Protein 8HSJ (pdb70)

Structure (mmCIF, N/CA/C/O backbone):
data_8HSJ
#
_entry.id   8HSJ
#
_cell.length_a   1.00
_cell.length_b   1.00
_cell.length_c   1.00
_cell.angle_alpha   90.00
_cell.angle_beta   90.00
_cell.angle_gamma   90.00
#
_symmetry.space_group_name_H-M   'P 1'
#
loop_
_entity.id
_entity.type
_entity.pdbx_description
1 polymer 'Transcription termination factor Rho'
2 non-polymer "ADENOSINE-5'-DIPHOSPHATE"
3 non-polymer 'MAGNESIUM ION'
4 non-polymer 'BERYLLIUM TRIFLUORIDE ION'
#
loop_
_atom_site.group_PDB
_atom_site.id
_atom_site.type_symbol
_atom_site.label_atom_id
_atom_site.label_alt_id
_atom_site.label_comp_id
_atom_site.label_asym_id
_atom_site.label_entity_id
_atom_site.label_seq_id
_atom_site.pdbx_PDB_ins_code
_atom_site.Cartn_x
_atom_site.Cartn_y
_atom_site.Cartn_z
_atom_site.occupancy
_atom_site.B_iso_or_equiv
_atom_site.auth_seq_id
_atom_site.auth_comp_id
_atom_site.auth_asym_id
_atom_site.auth_atom_id
_atom_site.pdbx_PDB_model_num
ATOM 1 N N . ARG A 1 62 ? 111.194 155.730 144.571 1.00 280.51 60 ARG A N 1
ATOM 2 C CA . ARG A 1 62 ? 112.145 154.815 145.181 1.00 280.51 60 ARG A CA 1
ATOM 3 C C . ARG A 1 62 ? 113.356 155.584 145.690 1.00 280.51 60 ARG A C 1
ATOM 4 O O . ARG A 1 62 ? 113.748 156.593 145.107 1.00 280.51 60 ARG A O 1
ATOM 12 N N . LEU A 1 63 ? 113.932 155.116 146.792 1.00 271.26 61 LEU A N 1
ATOM 13 C CA . LEU A 1 63 ? 115.066 155.779 147.410 1.00 271.26 61 LEU A CA 1
ATOM 14 C C . LEU A 1 63 ? 116.170 154.781 147.734 1.00 271.26 61 LEU A C 1
ATOM 15 O O . LEU A 1 63 ? 116.073 154.009 148.692 1.00 271.26 61 LEU A O 1
ATOM 20 N N . VAL A 1 64 ? 117.225 154.807 146.920 1.00 272.11 62 VAL A N 1
ATOM 21 C CA . VAL A 1 64 ? 118.532 154.315 147.317 1.00 272.11 62 VAL A CA 1
ATOM 22 C C . VAL A 1 64 ? 119.201 155.462 148.058 1.00 272.11 62 VAL A C 1
ATOM 23 O O . VAL A 1 64 ? 118.955 156.636 147.775 1.00 272.11 62 VAL A O 1
ATOM 27 N N . LYS A 1 65 ? 120.070 155.110 149.002 1.00 255.21 63 LYS A N 1
ATOM 28 C CA . LYS A 1 65 ? 120.541 156.084 149.975 1.00 255.21 63 LYS A CA 1
ATOM 29 C C . LYS A 1 65 ? 122.039 155.926 150.173 1.00 255.21 63 LYS A C 1
ATOM 30 O O . LYS A 1 65 ? 122.581 154.822 150.073 1.00 255.21 63 LYS A O 1
ATOM 36 N N . GLY A 1 66 ? 122.696 157.043 150.459 1.00 237.66 64 GLY A N 1
ATOM 37 C CA . GLY A 1 66 ? 124.129 157.028 150.665 1.00 237.66 64 GLY A CA 1
ATOM 38 C C . GLY A 1 66 ? 124.648 158.414 150.976 1.00 237.66 64 GLY A C 1
ATOM 39 O O . GLY A 1 66 ? 123.886 159.356 151.219 1.00 237.66 64 GLY A O 1
ATOM 40 N N . TYR A 1 67 ? 125.975 158.508 150.999 1.00 219.44 65 TYR A N 1
ATOM 41 C CA . TYR A 1 67 ? 126.675 159.760 151.250 1.00 219.44 65 TYR A CA 1
ATOM 42 C C . TYR A 1 67 ? 127.234 160.278 149.934 1.00 219.44 65 TYR A C 1
ATOM 43 O O . TYR A 1 67 ? 128.149 159.676 149.362 1.00 219.44 65 TYR A O 1
ATOM 52 N N . LEU A 1 68 ? 126.683 161.388 149.457 1.00 250.26 66 LEU A N 1
ATOM 53 C CA . LEU A 1 68 ? 127.079 161.916 148.161 1.00 250.26 66 LEU A CA 1
ATOM 54 C C . LEU A 1 68 ? 128.530 162.371 148.187 1.00 250.26 66 LEU A C 1
ATOM 55 O O . LEU A 1 68 ? 128.935 163.152 149.054 1.00 250.26 66 LEU A O 1
ATOM 60 N N . GLU A 1 69 ? 129.312 161.881 147.228 1.00 253.66 67 GLU A N 1
ATOM 61 C CA . GLU A 1 69 ? 130.658 162.374 146.964 1.00 253.66 67 GLU A CA 1
ATOM 62 C C . GLU A 1 69 ? 130.666 162.852 145.520 1.00 253.66 67 GLU A C 1
ATOM 63 O O . GLU A 1 69 ? 130.678 162.033 144.596 1.00 253.66 67 GLU A O 1
ATOM 69 N N . ILE A 1 70 ? 130.645 164.166 145.328 1.00 262.67 68 ILE A N 1
ATOM 70 C CA . ILE A 1 70 ? 130.463 164.744 144.001 1.00 262.67 68 ILE A CA 1
ATOM 71 C C . ILE A 1 70 ? 131.790 164.699 143.255 1.00 262.67 68 ILE A C 1
ATOM 72 O O . ILE A 1 70 ? 132.814 165.174 143.757 1.00 262.67 68 ILE A O 1
ATOM 77 N N . SER A 1 71 ? 131.774 164.122 142.056 1.00 277.13 69 SER A N 1
ATOM 78 C CA . SER A 1 71 ? 132.930 164.148 141.180 1.00 277.13 69 SER A CA 1
ATOM 79 C C . SER A 1 71 ? 132.994 165.497 140.467 1.00 277.13 69 SER A C 1
ATOM 80 O O . SER A 1 71 ? 132.047 166.287 140.487 1.00 277.13 69 SER A O 1
ATOM 83 N N . GLN A 1 72 ? 134.127 165.763 139.817 1.00 299.83 70 GLN A N 1
ATOM 84 C CA . GLN A 1 72 ? 134.324 167.061 139.181 1.00 299.83 70 GLN A CA 1
ATOM 85 C C . GLN A 1 72 ? 133.267 167.339 138.120 1.00 299.83 70 GLN A C 1
ATOM 86 O O . GLN A 1 72 ? 132.885 168.497 137.916 1.00 299.83 70 GLN A O 1
ATOM 92 N N . ASP A 1 73 ? 132.781 166.303 137.440 1.00 286.20 71 ASP A N 1
ATOM 93 C CA . ASP A 1 73 ? 131.873 166.462 136.311 1.00 286.20 71 ASP A CA 1
ATOM 94 C C . ASP A 1 73 ? 130.402 166.493 136.715 1.00 286.20 71 ASP A C 1
ATOM 95 O O . ASP A 1 73 ? 129.535 166.266 135.866 1.00 286.20 71 ASP A O 1
ATOM 100 N N . GLY A 1 74 ? 130.100 166.757 137.982 1.00 267.14 72 GLY A N 1
ATOM 101 C CA . GLY A 1 74 ? 128.724 166.925 138.401 1.00 267.14 72 GLY A CA 1
ATOM 102 C C . GLY A 1 74 ? 128.025 165.658 138.829 1.00 267.14 72 GLY A C 1
ATOM 103 O O . GLY A 1 74 ? 126.983 165.740 139.488 1.00 267.14 72 GLY A O 1
ATOM 104 N N . TYR A 1 75 ? 128.561 164.492 138.485 1.00 272.47 73 TYR A N 1
ATOM 105 C CA . TYR A 1 75 ? 128.050 163.220 138.968 1.00 272.47 73 TYR A CA 1
ATOM 106 C C . TYR A 1 75 ? 128.909 162.764 140.137 1.00 272.47 73 TYR A C 1
ATOM 107 O O . TYR A 1 75 ? 130.060 163.180 140.284 1.00 272.47 73 TYR A O 1
ATOM 116 N N . GLY A 1 76 ? 128.342 161.900 140.978 1.00 269.02 74 GLY A N 1
ATOM 117 C CA . GLY A 1 76 ? 129.000 161.515 142.208 1.00 269.02 74 GLY A CA 1
ATOM 118 C C . GLY A 1 76 ? 128.864 160.033 142.488 1.00 269.02 74 GLY A C 1
ATOM 119 O O . GLY A 1 76 ? 128.329 159.271 141.682 1.00 269.02 74 GLY A O 1
ATOM 120 N N . PHE A 1 77 ? 129.328 159.652 143.675 1.00 257.06 75 PHE A N 1
ATOM 121 C CA . PHE A 1 77 ? 129.317 158.267 144.116 1.00 257.06 75 PHE A CA 1
ATOM 122 C C . PHE A 1 77 ? 128.805 158.174 145.547 1.00 257.06 75 PHE A C 1
ATOM 123 O O . PHE A 1 77 ? 128.852 159.136 146.322 1.00 257.06 75 PHE A O 1
ATOM 131 N N . LEU A 1 78 ? 128.303 156.988 145.875 1.00 244.58 76 LEU A N 1
ATOM 132 C CA . LEU A 1 78 ? 127.753 156.678 147.188 1.00 244.58 76 LEU A CA 1
ATOM 133 C C . LEU A 1 78 ? 128.403 155.402 147.704 1.00 244.58 76 LEU A C 1
ATOM 134 O O . LEU A 1 78 ? 128.708 154.498 146.919 1.00 244.58 76 LEU A O 1
ATOM 139 N N . THR A 1 79 ? 128.616 155.334 149.015 1.00 231.84 77 THR A N 1
ATOM 140 C CA . THR A 1 79 ? 129.171 154.152 149.655 1.00 231.84 77 THR A CA 1
ATOM 141 C C . THR A 1 79 ? 128.097 153.435 150.473 1.00 231.84 77 THR A C 1
ATOM 142 O O . THR A 1 79 ? 126.970 153.912 150.626 1.00 231.84 77 THR A O 1
ATOM 146 N N . GLU A 1 80 ? 128.459 152.265 150.991 1.00 214.59 78 GLU A N 1
ATOM 147 C CA . GLU A 1 80 ? 127.531 151.392 151.689 1.00 214.59 78 GLU A CA 1
ATOM 148 C C . GLU A 1 80 ? 127.702 151.518 153.204 1.00 214.59 78 GLU A C 1
ATOM 149 O O . GLU A 1 80 ? 128.470 152.344 153.705 1.00 214.59 78 GLU A O 1
ATOM 155 N N . ASN A 1 81 ? 126.978 150.677 153.946 1.00 203.05 79 ASN A N 1
ATOM 156 C CA . ASN A 1 81 ? 126.993 150.721 155.403 1.00 203.05 79 ASN A CA 1
ATOM 157 C C . ASN A 1 81 ? 128.351 150.376 155.993 1.00 203.05 79 ASN A C 1
ATOM 158 O O . ASN A 1 81 ? 128.588 150.678 157.167 1.00 203.05 79 ASN A O 1
ATOM 163 N N . LEU A 1 82 ? 129.238 149.737 155.232 1.00 201.58 80 LEU A N 1
ATOM 164 C CA . LEU A 1 82 ? 130.545 149.398 155.774 1.00 201.58 80 LEU A CA 1
ATOM 165 C C . LEU A 1 82 ? 131.383 150.628 156.071 1.00 201.58 80 LEU A C 1
ATOM 166 O O . LEU A 1 82 ? 132.404 150.512 156.758 1.00 201.58 80 LEU A O 1
ATOM 171 N N . HIS A 1 83 ? 130.970 151.797 155.584 1.00 202.34 81 HIS A N 1
ATOM 172 C CA . HIS A 1 83 ? 131.697 153.039 155.813 1.00 202.34 81 HIS A CA 1
ATOM 173 C C . HIS A 1 83 ? 133.145 152.894 155.348 1.00 202.34 81 HIS A C 1
ATOM 174 O O . HIS A 1 83 ? 134.081 153.421 155.951 1.00 202.34 81 HIS A O 1
ATOM 181 N N . ASN A 1 84 ? 133.313 152.150 154.259 1.00 206.70 82 ASN A N 1
ATOM 182 C CA . ASN A 1 84 ? 134.583 152.028 153.560 1.00 206.70 82 ASN A CA 1
ATOM 183 C C . ASN A 1 84 ? 134.263 151.658 152.120 1.00 206.70 82 ASN A C 1
ATOM 184 O O . ASN A 1 84 ? 133.227 151.053 151.833 1.00 206.70 82 ASN A O 1
ATOM 189 N N . LEU A 1 85 ? 135.160 152.029 151.213 1.00 213.33 83 LEU A N 1
ATOM 190 C CA . LEU A 1 85 ? 134.890 151.825 149.798 1.00 213.33 83 LEU A CA 1
ATOM 191 C C . LEU A 1 85 ? 134.746 150.337 149.504 1.00 213.33 83 LEU A C 1
ATOM 192 O O . LEU A 1 85 ? 135.728 149.589 149.529 1.00 213.33 83 LEU A O 1
ATOM 197 N N . GLU A 1 86 ? 133.515 149.912 149.229 1.00 231.07 84 GLU A N 1
ATOM 198 C CA . GLU A 1 86 ? 133.208 148.523 148.927 1.00 231.07 84 GLU A CA 1
ATOM 199 C C . GLU A 1 86 ? 132.633 148.438 147.520 1.00 231.07 84 GLU A C 1
ATOM 200 O O . GLU A 1 86 ? 132.263 149.447 146.916 1.00 231.07 84 GLU A O 1
ATOM 206 N N . SER A 1 87 ? 132.558 147.210 147.001 1.00 236.55 85 SER A N 1
ATOM 207 C CA . SER A 1 87 ? 132.099 146.993 145.634 1.00 236.55 85 SER A CA 1
ATOM 208 C C . SER A 1 87 ? 130.649 147.414 145.414 1.00 236.55 85 SER A C 1
ATOM 209 O O . SER A 1 87 ? 130.170 147.348 144.276 1.00 236.55 85 SER A O 1
ATOM 212 N N . ARG A 1 88 ? 129.940 147.846 146.456 1.00 228.70 86 ARG A N 1
ATOM 213 C CA . ARG A 1 88 ? 128.536 148.217 146.342 1.00 228.70 86 ARG A CA 1
ATOM 214 C C . ARG A 1 88 ? 128.330 149.713 146.131 1.00 228.70 86 ARG A C 1
ATOM 215 O O . ARG A 1 88 ? 127.258 150.230 146.461 1.00 228.70 86 ARG A O 1
ATOM 223 N N . VAL A 1 89 ? 129.326 150.420 145.591 1.00 237.40 87 VAL A N 1
ATOM 224 C CA . VAL A 1 89 ? 129.157 151.844 145.333 1.00 237.40 87 VAL A CA 1
ATOM 225 C C . VAL A 1 89 ? 128.028 152.057 144.329 1.00 237.40 87 VAL A C 1
ATOM 226 O O . VAL A 1 89 ? 127.673 151.162 143.551 1.00 237.40 87 VAL A O 1
ATOM 230 N N . ALA A 1 90 ? 127.464 153.262 144.342 1.00 244.03 88 ALA A N 1
ATOM 231 C CA . ALA A 1 90 ? 126.391 153.649 143.436 1.00 244.03 88 ALA A CA 1
ATOM 232 C C . ALA A 1 90 ? 126.746 154.978 142.785 1.00 244.03 88 ALA A C 1
ATOM 233 O O . ALA A 1 90 ? 127.432 155.803 143.395 1.00 244.03 88 ALA A O 1
ATOM 235 N N . ILE A 1 91 ? 126.281 155.182 141.551 1.00 268.67 89 ILE A N 1
ATOM 236 C CA . ILE A 1 91 ? 126.576 156.417 140.833 1.00 268.67 89 ILE A CA 1
ATOM 237 C C . ILE A 1 91 ? 125.365 157.344 140.907 1.00 268.67 89 ILE A C 1
ATOM 238 O O . ILE A 1 91 ? 124.220 156.889 140.988 1.00 268.67 89 ILE A O 1
ATOM 243 N N . VAL A 1 92 ? 125.625 158.650 140.869 1.00 269.74 90 VAL A N 1
ATOM 244 C CA . VAL A 1 92 ? 124.611 159.677 141.105 1.00 269.74 90 VAL A CA 1
ATOM 245 C C . VAL A 1 92 ? 124.713 160.707 139.987 1.00 269.74 90 VAL A C 1
ATOM 246 O O . VAL A 1 92 ? 125.805 161.211 139.693 1.00 269.74 90 VAL A O 1
ATOM 250 N N . SER A 1 93 ? 123.574 161.031 139.377 1.00 266.23 91 SER A N 1
ATOM 251 C CA . SER A 1 93 ? 123.542 162.010 138.300 1.00 266.23 91 SER A CA 1
ATOM 252 C C . SER A 1 93 ? 123.506 163.430 138.856 1.00 266.23 91 SER A C 1
ATOM 253 O O . SER A 1 93 ? 123.148 163.662 140.014 1.00 266.23 91 SER A O 1
ATOM 256 N N . ALA A 1 94 ? 123.879 164.389 138.005 1.00 266.54 92 ALA A N 1
ATOM 257 C CA . ALA A 1 94 ? 123.908 165.785 138.427 1.00 266.54 92 ALA A CA 1
ATOM 258 C C . ALA A 1 94 ? 122.540 166.440 138.309 1.00 266.54 92 ALA A C 1
ATOM 259 O O . ALA A 1 94 ? 122.208 167.329 139.102 1.00 266.54 92 ALA A O 1
ATOM 261 N N . GLY A 1 95 ? 121.747 166.030 137.319 1.00 273.92 93 GLY A N 1
ATOM 262 C CA . GLY A 1 95 ? 120.511 166.740 137.025 1.00 273.92 93 GLY A CA 1
ATOM 263 C C . GLY A 1 95 ? 119.578 166.830 138.214 1.00 273.92 93 GLY A C 1
ATOM 264 O O . GLY A 1 95 ? 118.988 167.877 138.480 1.00 273.92 93 GLY A O 1
ATOM 265 N N . LEU A 1 96 ? 119.434 165.731 138.956 1.00 271.08 94 LEU A N 1
ATOM 266 C CA . LEU A 1 96 ? 118.508 165.727 140.083 1.00 271.08 94 LEU A CA 1
ATOM 267 C C . LEU A 1 96 ? 119.002 166.624 141.212 1.00 271.08 94 LEU A C 1
ATOM 268 O O . LEU A 1 96 ? 118.223 167.388 141.797 1.00 271.08 94 LEU A O 1
ATOM 273 N N . ILE A 1 97 ? 120.295 166.547 141.533 1.00 266.17 95 ILE A N 1
ATOM 274 C CA . ILE A 1 97 ? 120.850 167.403 142.579 1.00 266.17 95 ILE A CA 1
ATOM 275 C C . ILE A 1 97 ? 120.689 168.869 142.199 1.00 266.17 95 ILE A C 1
ATOM 276 O O . ILE A 1 97 ? 120.376 169.716 143.042 1.00 266.17 95 ILE A O 1
ATOM 281 N N . LYS A 1 98 ? 120.909 169.194 140.922 1.00 260.84 96 LYS A N 1
ATOM 282 C CA . LYS A 1 98 ? 120.662 170.557 140.463 1.00 260.84 96 LYS A CA 1
ATOM 283 C C . LYS A 1 98 ? 119.192 170.922 140.610 1.00 260.84 96 LYS A C 1
ATOM 284 O O . LYS A 1 98 ? 118.857 172.043 141.010 1.00 260.84 96 LYS A O 1
ATOM 290 N N . GLN A 1 99 ? 118.300 169.987 140.279 1.00 264.37 97 GLN A N 1
ATOM 291 C CA . GLN A 1 99 ? 116.870 170.223 140.439 1.00 264.37 97 GLN A CA 1
ATOM 292 C C . GLN A 1 99 ? 116.541 170.593 141.878 1.00 264.37 97 GLN A C 1
ATOM 293 O O . GLN A 1 99 ? 115.705 171.468 142.132 1.00 264.37 97 GLN A O 1
ATOM 299 N N . TYR A 1 100 ? 117.192 169.935 142.836 1.00 265.58 98 TYR A N 1
ATOM 300 C CA . TYR A 1 100 ? 116.955 170.197 144.249 1.00 265.58 98 TYR A CA 1
ATOM 301 C C . TYR A 1 100 ? 118.091 170.976 144.899 1.00 265.58 98 TYR A C 1
ATOM 302 O O . TYR A 1 100 ? 117.959 171.396 146.053 1.00 265.58 98 TYR A O 1
ATOM 311 N N . ALA A 1 101 ? 119.192 171.194 144.180 1.00 260.11 99 ALA A N 1
ATOM 312 C CA . ALA A 1 101 ? 120.205 172.178 144.566 1.00 260.11 99 ALA A CA 1
ATOM 313 C C . ALA A 1 101 ? 120.618 172.033 146.030 1.00 260.11 99 ALA A C 1
ATOM 314 O O . ALA A 1 101 ? 120.519 172.976 146.816 1.00 260.11 99 ALA A O 1
ATOM 316 N N . LEU A 1 102 ? 121.087 170.846 146.401 1.00 245.48 100 LEU A N 1
ATOM 317 C CA . LEU A 1 102 ? 121.515 170.612 147.773 1.00 245.48 100 LEU A CA 1
ATOM 318 C C . LEU A 1 102 ? 122.992 170.946 147.945 1.00 245.48 100 LEU A C 1
ATOM 319 O O . LEU A 1 102 ? 123.682 171.337 146.998 1.00 245.48 100 LEU A O 1
ATOM 324 N N . ARG A 1 103 ? 123.476 170.780 149.174 1.00 218.35 101 ARG A N 1
ATOM 325 C CA . ARG A 1 103 ? 124.847 171.110 149.525 1.00 218.35 101 ARG A CA 1
ATOM 326 C C . ARG A 1 103 ? 125.643 169.822 149.672 1.00 218.35 101 ARG A C 1
ATOM 327 O O . ARG A 1 103 ? 125.111 168.773 150.045 1.00 218.35 101 ARG A O 1
ATOM 335 N N . ALA A 1 104 ? 126.938 169.923 149.383 1.00 226.62 102 ALA A N 1
ATOM 336 C CA . ALA A 1 104 ? 127.790 168.744 149.296 1.00 226.62 102 ALA A CA 1
ATOM 337 C C . ALA A 1 104 ? 127.841 167.998 150.624 1.00 226.62 102 ALA A C 1
ATOM 338 O O . ALA A 1 104 ? 127.829 168.608 151.697 1.00 226.62 102 ALA A O 1
ATOM 340 N N . GLY A 1 105 ? 127.900 166.667 150.543 1.00 228.81 103 GLY A N 1
ATOM 341 C CA . GLY A 1 105 ? 128.055 165.822 151.707 1.00 228.81 103 GLY A CA 1
ATOM 342 C C . GLY A 1 105 ? 126.766 165.431 152.394 1.00 228.81 103 GLY A C 1
ATOM 343 O O . GLY A 1 105 ? 126.809 164.947 153.532 1.00 228.81 103 GLY A O 1
ATOM 344 N N . ASP A 1 106 ? 125.625 165.629 151.746 1.00 239.91 104 ASP A N 1
ATOM 345 C CA . ASP A 1 106 ? 124.344 165.360 152.381 1.00 239.91 104 ASP A CA 1
ATOM 346 C C . ASP A 1 106 ? 124.054 163.865 152.435 1.00 239.91 104 ASP A C 1
ATOM 347 O O . ASP A 1 106 ? 124.664 163.067 151.719 1.00 239.91 104 ASP A O 1
ATOM 352 N N . TYR A 1 107 ? 123.123 163.489 153.310 1.00 247.70 105 TYR A N 1
ATOM 353 C CA . TYR A 1 107 ? 122.615 162.124 153.376 1.00 247.70 105 TYR A CA 1
ATOM 354 C C . TYR A 1 107 ? 121.609 161.943 152.249 1.00 247.70 105 TYR A C 1
ATOM 355 O O . TYR A 1 107 ? 120.397 162.053 152.466 1.00 247.70 105 TYR A O 1
ATOM 364 N N . VAL A 1 108 ? 122.112 161.654 151.053 1.00 255.58 106 VAL A N 1
ATOM 365 C CA . VAL A 1 108 ? 121.341 161.786 149.824 1.00 255.58 106 VAL A CA 1
ATOM 366 C C . VAL A 1 108 ? 120.552 160.509 149.596 1.00 255.58 106 VAL A C 1
ATOM 367 O O . VAL A 1 108 ? 121.037 159.405 149.881 1.00 255.58 106 VAL A O 1
ATOM 371 N N . VAL A 1 109 ? 119.334 160.669 149.085 1.00 264.07 107 VAL A N 1
ATOM 372 C CA . VAL A 1 109 ? 118.466 159.569 148.695 1.00 264.07 107 VAL A CA 1
ATOM 373 C C . VAL A 1 109 ? 117.841 159.920 147.354 1.00 264.07 107 VAL A C 1
ATOM 374 O O . VAL A 1 109 ? 117.698 161.100 147.017 1.00 264.07 107 VAL A O 1
ATOM 378 N N . GLY A 1 110 ? 117.468 158.900 146.594 1.00 275.78 108 GLY A N 1
ATOM 379 C CA . GLY A 1 110 ? 116.866 159.151 145.294 1.00 275.78 108 GLY A CA 1
ATOM 380 C C . GLY A 1 110 ? 116.553 157.859 144.574 1.00 275.78 108 GLY A C 1
ATOM 381 O O . GLY A 1 110 ? 117.086 156.795 144.894 1.00 275.78 108 GLY A O 1
ATOM 382 N N . GLN A 1 111 ? 115.671 157.972 143.583 1.00 289.27 109 GLN A N 1
ATOM 383 C CA . GLN A 1 111 ? 115.326 156.819 142.762 1.00 289.27 109 GLN A CA 1
ATOM 384 C C . GLN A 1 111 ? 116.397 156.581 141.705 1.00 289.27 109 GLN A C 1
ATOM 385 O O . GLN A 1 111 ? 116.923 157.520 141.103 1.00 289.27 109 GLN A O 1
ATOM 391 N N . ALA A 1 112 ? 116.709 155.308 141.471 1.00 293.22 110 ALA A N 1
ATOM 392 C CA . ALA A 1 112 ? 117.775 154.926 140.561 1.00 293.22 110 ALA A CA 1
ATOM 393 C C . ALA A 1 112 ? 117.343 153.700 139.770 1.00 293.22 110 ALA A C 1
ATOM 394 O O . ALA A 1 112 ? 116.392 153.002 140.130 1.00 293.22 110 ALA A O 1
ATOM 396 N N . ARG A 1 113 ? 118.057 153.448 138.675 1.00 307.74 111 ARG A N 1
ATOM 397 C CA . ARG A 1 113 ? 117.773 152.316 137.813 1.00 307.74 111 ARG A CA 1
ATOM 398 C C . ARG A 1 113 ? 119.015 151.446 137.653 1.00 307.74 111 ARG A C 1
ATOM 399 O O . ARG A 1 113 ? 120.141 151.953 137.694 1.00 307.74 111 ARG A O 1
ATOM 407 N N . PRO A 1 114 ? 118.846 150.139 137.472 1.00 311.29 112 PRO A N 1
ATOM 408 C CA . PRO A 1 114 ? 120.005 149.247 137.351 1.00 311.29 112 PRO A CA 1
ATOM 409 C C . PRO A 1 114 ? 120.907 149.673 136.208 1.00 311.29 112 PRO A C 1
ATOM 410 O O . PRO A 1 114 ? 120.511 150.492 135.365 1.00 311.29 112 PRO A O 1
ATOM 414 N N . PRO A 1 115 ? 122.130 149.147 136.147 1.00 313.22 113 PRO A N 1
ATOM 415 C CA . PRO A 1 115 ? 123.020 149.495 135.035 1.00 313.22 113 PRO A CA 1
ATOM 416 C C . PRO A 1 115 ? 122.371 149.165 133.700 1.00 313.22 113 PRO A C 1
ATOM 417 O O . PRO A 1 115 ? 121.954 148.031 133.452 1.00 313.22 113 PRO A O 1
ATOM 421 N N . ARG A 1 116 ? 122.284 150.170 132.836 1.00 317.80 114 ARG A N 1
ATOM 422 C CA . ARG A 1 116 ? 121.740 149.959 131.507 1.00 317.80 114 ARG A CA 1
ATOM 423 C C . ARG A 1 116 ? 122.756 149.233 130.628 1.00 317.80 114 ARG A C 1
ATOM 424 O O . ARG A 1 116 ? 123.951 149.158 130.933 1.00 317.80 114 ARG A O 1
ATOM 432 N N . GLU A 1 117 ? 122.261 148.687 129.520 1.00 320.15 115 GLU A N 1
ATOM 433 C CA . GLU A 1 117 ? 123.153 148.141 128.509 1.00 320.15 115 GLU A CA 1
ATOM 434 C C . GLU A 1 117 ? 124.109 149.234 128.054 1.00 320.15 115 GLU A C 1
ATOM 435 O O . GLU A 1 117 ? 123.700 150.374 127.815 1.00 320.15 115 GLU A O 1
ATOM 441 N N . ASN A 1 118 ? 125.389 148.887 127.952 1.00 327.03 116 ASN A N 1
ATOM 442 C CA . ASN A 1 118 ? 126.519 149.783 127.718 1.00 327.03 116 ASN A CA 1
ATOM 443 C C . ASN A 1 118 ? 126.904 150.499 129.008 1.00 327.03 116 ASN A C 1
ATOM 444 O O . ASN A 1 118 ? 127.867 151.273 128.998 1.00 327.03 116 ASN A O 1
ATOM 449 N N . GLU A 1 119 ? 126.198 150.267 130.112 1.00 313.95 117 GLU A N 1
ATOM 450 C CA . GLU A 1 119 ? 126.525 150.879 131.393 1.00 313.95 117 GLU A CA 1
ATOM 451 C C . GLU A 1 119 ? 126.961 149.801 132.375 1.00 313.95 117 GLU A C 1
ATOM 452 O O . GLU A 1 119 ? 126.274 148.787 132.541 1.00 313.95 117 GLU A O 1
ATOM 458 N N . ARG A 1 120 ? 128.102 150.027 133.021 1.00 297.49 118 ARG A N 1
ATOM 459 C CA . ARG A 1 120 ? 128.678 149.059 133.942 1.00 297.49 118 ARG A CA 1
ATOM 460 C C . ARG A 1 120 ? 128.168 149.209 135.368 1.00 297.49 118 ARG A C 1
ATOM 461 O O . ARG A 1 120 ? 128.353 148.290 136.174 1.00 297.49 118 ARG A O 1
ATOM 469 N N . TYR A 1 121 ? 127.539 150.335 135.703 1.00 293.00 119 TYR A N 1
ATOM 470 C CA . TYR A 1 121 ? 127.052 150.584 137.051 1.00 293.00 119 TYR A CA 1
ATOM 471 C C . TYR A 1 121 ? 125.650 151.173 137.003 1.00 293.00 119 TYR A C 1
ATOM 472 O O . TYR A 1 121 ? 125.218 151.715 135.982 1.00 293.00 119 TYR A O 1
ATOM 481 N N . ALA A 1 122 ? 124.942 151.052 138.124 1.00 302.43 120 ALA A N 1
ATOM 482 C CA . ALA A 1 122 ? 123.599 151.604 138.233 1.00 302.43 120 ALA A CA 1
ATOM 483 C C . ALA A 1 122 ? 123.619 153.111 138.011 1.00 302.43 120 ALA A C 1
ATOM 484 O O . ALA A 1 122 ? 124.625 153.786 138.245 1.00 302.43 120 ALA A O 1
ATOM 486 N N . THR A 1 123 ? 122.489 153.637 137.549 1.00 302.98 121 THR A N 1
ATOM 487 C CA . THR A 1 123 ? 122.351 155.045 137.214 1.00 302.98 121 THR A CA 1
ATOM 488 C C . THR A 1 123 ? 121.058 155.606 137.791 1.00 302.98 121 THR A C 1
ATOM 489 O O . THR A 1 123 ? 120.121 154.866 138.101 1.00 302.98 121 THR A O 1
ATOM 493 N N . LEU A 1 124 ? 121.022 156.929 137.933 1.00 279.42 122 LEU A N 1
ATOM 494 C CA . LEU A 1 124 ? 119.907 157.613 138.581 1.00 279.42 122 LEU A CA 1
ATOM 495 C C . LEU A 1 124 ? 118.809 157.879 137.560 1.00 279.42 122 LEU A C 1
ATOM 496 O O . LEU A 1 124 ? 119.083 158.349 136.450 1.00 279.42 122 LEU A O 1
ATOM 501 N N . LEU A 1 125 ? 117.562 157.585 137.938 1.00 294.24 123 LEU A N 1
ATOM 502 C CA . LEU A 1 125 ? 116.437 157.836 137.043 1.00 294.24 123 LEU A CA 1
ATOM 503 C C . LEU A 1 125 ? 115.590 159.009 137.529 1.00 294.24 123 LEU A C 1
ATOM 504 O O . LEU A 1 125 ? 115.208 159.875 136.733 1.00 294.24 123 LEU A O 1
ATOM 509 N N . LYS A 1 126 ? 115.285 159.056 138.825 1.00 284.00 124 LYS A N 1
ATOM 510 C CA . LYS A 1 126 ? 114.388 160.065 139.372 1.00 284.00 124 LYS A CA 1
ATOM 511 C C . LYS A 1 126 ? 114.693 160.257 140.851 1.00 284.00 124 LYS A C 1
ATOM 512 O O . LYS A 1 126 ? 115.524 159.542 141.415 1.00 284.00 124 LYS A O 1
ATOM 518 N N . VAL A 1 127 ? 114.032 161.233 141.467 1.00 278.28 125 VAL A N 1
ATOM 519 C CA . VAL A 1 127 ? 114.083 161.398 142.917 1.00 278.28 125 VAL A CA 1
ATOM 520 C C . VAL A 1 127 ? 112.669 161.616 143.438 1.00 278.28 125 VAL A C 1
ATOM 521 O O . VAL A 1 127 ? 111.862 162.310 142.808 1.00 278.28 125 VAL A O 1
ATOM 525 N N . GLU A 1 128 ? 112.365 161.026 144.594 1.00 276.23 126 GLU A N 1
ATOM 526 C CA . GLU A 1 128 ? 111.060 161.162 145.231 1.00 276.23 126 GLU A CA 1
ATOM 527 C C . GLU A 1 128 ? 111.103 162.010 146.494 1.00 276.23 126 GLU A C 1
ATOM 528 O O . GLU A 1 128 ? 110.335 162.969 146.619 1.00 276.23 126 GLU A O 1
ATOM 534 N N . ALA A 1 129 ? 111.977 161.679 147.441 1.00 268.73 127 ALA A N 1
ATOM 535 C CA . ALA A 1 129 ? 112.180 162.490 148.632 1.00 268.73 127 ALA A CA 1
ATOM 536 C C . ALA A 1 129 ? 113.671 162.573 148.903 1.00 268.73 127 ALA A C 1
ATOM 537 O O . ALA A 1 129 ? 114.408 161.620 148.636 1.00 268.73 127 ALA A O 1
ATOM 539 N N . VAL A 1 130 ? 114.113 163.711 149.432 1.00 260.85 128 VAL A N 1
ATOM 540 C CA . VAL A 1 130 ? 115.531 163.995 149.615 1.00 260.85 128 VAL A CA 1
ATOM 541 C C . VAL A 1 130 ? 115.802 164.158 151.104 1.00 260.85 128 VAL A C 1
ATOM 542 O O . VAL A 1 130 ? 115.049 164.840 151.809 1.00 260.85 128 VAL A O 1
ATOM 546 N N . ASN A 1 131 ? 116.866 163.510 151.579 1.00 256.91 129 ASN A N 1
ATOM 547 C CA . ASN A 1 131 ? 117.299 163.601 152.972 1.00 256.91 129 ASN A CA 1
ATOM 548 C C . ASN A 1 131 ? 116.148 163.356 153.940 1.00 256.91 129 ASN A C 1
ATOM 549 O O . ASN A 1 131 ? 116.062 163.993 154.992 1.00 256.91 129 ASN A O 1
ATOM 554 N N . ASN A 1 132 ? 115.254 162.435 153.593 1.00 261.52 130 ASN A N 1
ATOM 555 C CA . ASN A 1 132 ? 114.081 162.086 154.385 1.00 261.52 130 ASN A CA 1
ATOM 556 C C . ASN A 1 132 ? 113.139 163.271 154.533 1.00 261.52 130 ASN A C 1
ATOM 557 O O . ASN A 1 132 ? 112.244 163.235 155.390 1.00 261.52 130 ASN A O 1
ATOM 562 N N . LEU A 1 133 ? 113.304 164.318 153.728 1.00 264.70 131 LEU A N 1
ATOM 563 C CA . LEU A 1 133 ? 112.466 165.504 153.798 1.00 264.70 131 LEU A CA 1
ATOM 564 C C . LEU A 1 133 ? 111.988 165.850 152.397 1.00 264.70 131 LEU A C 1
ATOM 565 O O . LEU A 1 133 ? 112.505 165.346 151.396 1.00 264.70 131 LEU A O 1
ATOM 570 N N . ASP A 1 134 ? 110.985 166.720 152.331 1.00 271.10 132 ASP A N 1
ATOM 571 C CA . ASP A 1 134 ? 110.480 167.155 151.042 1.00 271.10 132 ASP A CA 1
ATOM 572 C C . ASP A 1 134 ? 111.595 167.857 150.265 1.00 271.10 132 ASP A C 1
ATOM 573 O O . ASP A 1 134 ? 112.206 168.806 150.765 1.00 271.10 132 ASP A O 1
ATOM 578 N N . PRO A 1 135 ? 111.885 167.410 149.037 1.00 268.08 133 PRO A N 1
ATOM 579 C CA . PRO A 1 135 ? 112.988 168.029 148.284 1.00 268.08 133 PRO A CA 1
ATOM 580 C C . PRO A 1 135 ? 112.839 169.526 148.097 1.00 268.08 133 PRO A C 1
ATOM 581 O O . PRO A 1 135 ? 113.844 170.245 148.182 1.00 268.08 133 PRO A O 1
ATOM 585 N N . GLU A 1 136 ? 111.625 170.025 147.861 1.00 271.50 134 GLU A N 1
ATOM 586 C CA . GLU A 1 136 ? 111.446 171.462 147.683 1.00 271.50 134 GLU A CA 1
ATOM 587 C C . GLU A 1 136 ? 111.943 172.230 148.901 1.00 271.50 134 GLU A C 1
ATOM 588 O O . GLU A 1 136 ? 112.644 173.240 148.764 1.00 271.50 134 GLU A O 1
ATOM 594 N N . ALA A 1 137 ? 111.608 171.758 150.105 1.00 262.83 135 ALA A N 1
ATOM 595 C CA . ALA A 1 137 ? 112.109 172.407 151.311 1.00 262.83 135 ALA A CA 1
ATOM 596 C C . ALA A 1 137 ? 113.628 172.351 151.379 1.00 262.83 135 ALA A C 1
ATOM 597 O O . ALA A 1 137 ? 114.261 173.292 151.871 1.00 262.83 135 ALA A O 1
ATOM 599 N N . ALA A 1 138 ? 114.228 171.265 150.887 1.00 256.11 136 ALA A N 1
ATOM 600 C CA . ALA A 1 138 ? 115.683 171.174 150.870 1.00 256.11 136 ALA A CA 1
ATOM 601 C C . ALA A 1 138 ? 116.295 172.268 150.009 1.00 256.11 136 ALA A C 1
ATOM 602 O O . ALA A 1 138 ? 117.478 172.595 150.164 1.00 256.11 136 ALA A O 1
ATOM 604 N N . LYS A 1 139 ? 115.508 172.842 149.099 1.00 253.65 137 LYS A N 1
ATOM 605 C CA . LYS A 1 139 ? 116.032 173.860 148.197 1.00 253.65 137 LYS A CA 1
ATOM 606 C C . LYS A 1 139 ? 116.524 175.081 148.964 1.00 253.65 137 LYS A C 1
ATOM 607 O O . LYS A 1 139 ? 117.505 175.719 148.564 1.00 253.65 137 LYS A O 1
ATOM 613 N N . ASN A 1 140 ? 115.858 175.425 150.067 1.00 233.32 138 ASN A N 1
ATOM 614 C CA . ASN A 1 140 ? 116.171 176.624 150.848 1.00 233.32 138 ASN A CA 1
ATOM 615 C C . ASN A 1 140 ? 116.479 176.208 152.284 1.00 233.32 138 ASN A C 1
ATOM 616 O O . ASN A 1 140 ? 115.619 175.666 152.982 1.00 233.32 138 ASN A O 1
ATOM 621 N N . ARG A 1 141 ? 117.706 176.472 152.722 1.00 215.30 139 ARG A N 1
ATOM 622 C CA . ARG A 1 141 ? 118.117 176.209 154.094 1.00 215.30 139 ARG A CA 1
ATOM 623 C C . ARG A 1 141 ? 119.353 177.041 154.387 1.00 215.30 139 ARG A C 1
ATOM 624 O O . ARG A 1 141 ? 120.054 177.453 153.459 1.00 215.30 139 ARG A O 1
ATOM 632 N N . PRO A 1 142 ? 119.645 177.307 155.663 1.00 206.60 140 PRO A N 1
ATOM 633 C CA . PRO A 1 142 ? 120.894 178.008 155.984 1.00 206.60 140 PRO A CA 1
ATOM 634 C C . PRO A 1 142 ? 122.102 177.155 155.637 1.00 206.60 140 PRO A C 1
ATOM 635 O O . PRO A 1 142 ? 122.056 175.925 155.699 1.00 206.60 140 PRO A O 1
ATOM 639 N N . ARG A 1 143 ? 123.188 177.822 155.262 1.00 213.51 141 ARG A N 1
ATOM 640 C CA . ARG A 1 143 ? 124.429 177.121 154.979 1.00 213.51 141 ARG A CA 1
ATOM 641 C C . ARG A 1 143 ? 125.216 176.901 156.264 1.00 213.51 141 ARG A C 1
ATOM 642 O O . ARG A 1 143 ? 125.301 177.778 157.129 1.00 213.51 141 ARG A O 1
ATOM 650 N N . PHE A 1 144 ? 125.806 175.710 156.377 1.00 195.96 142 PHE A N 1
ATOM 651 C CA . PHE A 1 144 ? 126.472 175.332 157.616 1.00 195.96 142 PHE A CA 1
ATOM 652 C C . PHE A 1 144 ? 127.577 176.314 157.980 1.00 195.96 142 PHE A C 1
ATOM 653 O O . PHE A 1 144 ? 127.632 176.807 159.112 1.00 195.96 142 PHE A O 1
ATOM 661 N N . ASP A 1 145 ? 128.457 176.624 157.028 1.00 198.82 143 ASP A N 1
ATOM 662 C CA . ASP A 1 145 ? 129.589 177.489 157.331 1.00 198.82 143 ASP A CA 1
ATOM 663 C C . ASP A 1 145 ? 129.155 178.909 157.658 1.00 198.82 143 ASP A C 1
ATOM 664 O O . ASP A 1 145 ? 129.957 179.678 158.198 1.00 198.82 143 ASP A O 1
ATOM 669 N N . GLU A 1 146 ? 127.915 179.273 157.342 1.00 209.13 144 GLU A N 1
ATOM 670 C CA . GLU A 1 146 ? 127.397 180.597 157.643 1.00 209.13 144 GLU A CA 1
ATOM 671 C C . GLU A 1 146 ? 126.569 180.639 158.919 1.00 209.13 144 GLU A C 1
ATOM 672 O O . GLU A 1 146 ? 126.110 181.719 159.303 1.00 209.13 144 GLU A O 1
ATOM 678 N N . LEU A 1 147 ? 126.366 179.503 159.580 1.00 184.77 145 LEU A N 1
ATOM 679 C CA . LEU A 1 147 ? 125.653 179.496 160.849 1.00 184.77 145 LEU A CA 1
ATOM 680 C C . LEU A 1 147 ? 126.398 180.344 161.870 1.00 184.77 145 LEU A C 1
ATOM 681 O O . LEU A 1 147 ? 127.618 180.233 162.009 1.00 184.77 145 LEU A O 1
ATOM 686 N N . THR A 1 148 ? 125.661 181.182 162.587 1.00 165.48 146 THR A N 1
ATOM 687 C CA . THR A 1 148 ? 126.266 182.052 163.587 1.00 165.48 146 THR A CA 1
ATOM 688 C C . THR A 1 148 ? 126.763 181.219 164.762 1.00 165.48 146 THR A C 1
ATOM 689 O O . THR A 1 148 ? 125.945 180.751 165.561 1.00 165.48 146 THR A O 1
ATOM 693 N N . PRO A 1 149 ? 128.067 181.020 164.918 1.00 140.09 147 PRO A N 1
ATOM 694 C CA . PRO A 1 149 ? 128.546 180.238 166.057 1.00 140.09 147 PRO A CA 1
ATOM 695 C C . PRO A 1 149 ? 128.367 180.995 167.358 1.00 140.09 147 PRO A C 1
ATOM 696 O O . PRO A 1 149 ? 128.415 182.225 167.410 1.00 140.09 147 PRO A O 1
ATOM 700 N N . GLN A 1 150 ? 128.143 180.234 168.418 1.00 140.27 148 GLN A N 1
ATOM 701 C CA . GLN A 1 150 ? 128.041 180.754 169.768 1.00 140.27 148 GLN A CA 1
ATOM 702 C C . GLN A 1 150 ? 128.875 179.872 170.677 1.00 140.27 148 GLN A C 1
ATOM 703 O O . GLN A 1 150 ? 129.418 178.848 170.256 1.00 140.27 148 GLN A O 1
ATOM 709 N N . PHE A 1 151 ? 128.983 180.271 171.926 1.00 152.22 149 PHE A N 1
ATOM 710 C CA . PHE A 1 151 ? 129.482 179.355 172.926 1.00 152.22 149 PHE A CA 1
ATOM 711 C C . PHE A 1 151 ? 128.388 178.367 173.306 1.00 152.22 149 PHE A C 1
ATOM 712 O O . PHE A 1 151 ? 127.201 178.645 173.133 1.00 152.22 149 PHE A O 1
ATOM 720 N N . PRO A 1 152 ? 128.760 177.193 173.813 1.00 156.20 150 PRO A N 1
ATOM 721 C CA . PRO A 1 152 ? 127.731 176.233 174.234 1.00 156.20 150 PRO A CA 1
ATOM 722 C C . PRO A 1 152 ? 126.828 176.845 175.289 1.00 156.20 150 PRO A C 1
ATOM 723 O O . PRO A 1 152 ? 127.259 177.160 176.400 1.00 156.20 150 PRO A O 1
ATOM 727 N N . ASP A 1 153 ? 125.562 177.032 174.921 1.00 173.12 151 ASP A N 1
ATOM 728 C CA . ASP A 1 153 ? 124.554 177.582 175.814 1.00 173.12 151 ASP A CA 1
ATOM 729 C C . ASP A 1 153 ? 123.404 176.617 176.052 1.00 173.12 151 ASP A C 1
ATOM 730 O O . ASP A 1 153 ? 122.587 176.856 176.948 1.00 173.12 151 ASP A O 1
ATOM 735 N N . ARG A 1 154 ? 123.324 175.536 175.281 1.00 178.21 152 ARG A N 1
ATOM 736 C CA . ARG A 1 154 ? 122.393 174.448 175.543 1.00 178.21 152 ARG A CA 1
ATOM 737 C C . ARG A 1 154 ? 123.216 173.301 176.095 1.00 178.21 152 ARG A C 1
ATOM 738 O O . ARG A 1 154 ? 123.557 172.364 175.367 1.00 178.21 152 ARG A O 1
ATOM 746 N N . GLN A 1 155 ? 123.533 173.389 177.376 1.00 185.63 153 GLN A N 1
ATOM 747 C CA . GLN A 1 155 ? 124.385 172.425 178.043 1.00 185.63 153 GLN A CA 1
ATOM 748 C C . GLN A 1 155 ? 123.684 171.081 178.143 1.00 185.63 153 GLN A C 1
ATOM 749 O O . GLN A 1 155 ? 122.457 171.001 178.247 1.00 185.63 153 GLN A O 1
ATOM 755 N N . ILE A 1 156 ? 124.482 170.022 178.106 1.00 172.12 154 ILE A N 1
ATOM 756 C CA . ILE A 1 156 ? 124.005 168.662 178.297 1.00 172.12 154 ILE A CA 1
ATOM 757 C C . ILE A 1 156 ? 124.247 168.333 179.759 1.00 172.12 154 ILE A C 1
ATOM 758 O O . ILE A 1 156 ? 125.385 168.058 180.157 1.00 172.12 154 ILE A O 1
ATOM 763 N N . ARG A 1 157 ? 123.190 168.381 180.563 1.00 205.74 155 ARG A N 1
ATOM 764 C CA . ARG A 1 157 ? 123.332 168.048 181.970 1.00 205.74 155 ARG A CA 1
ATOM 765 C C . ARG A 1 157 ? 123.920 166.650 182.098 1.00 205.74 155 ARG A C 1
ATOM 766 O O . ARG A 1 157 ? 123.482 165.703 181.439 1.00 205.74 155 ARG A O 1
ATOM 774 N N . LEU A 1 158 ? 124.929 166.526 182.954 1.00 198.58 156 LEU A N 1
ATOM 775 C CA . LEU A 1 158 ? 125.766 165.336 183.006 1.00 198.58 156 LEU A CA 1
ATOM 776 C C . LEU A 1 158 ? 125.397 164.522 184.234 1.00 198.58 156 LEU A C 1
ATOM 777 O O . LEU A 1 158 ? 125.687 164.928 185.365 1.00 198.58 156 LEU A O 1
ATOM 782 N N . GLU A 1 159 ? 124.760 163.377 184.006 1.00 199.84 157 GLU A N 1
ATOM 783 C CA . GLU A 1 159 ? 124.453 162.417 185.052 1.00 199.84 157 GLU A CA 1
ATOM 784 C C . GLU A 1 159 ? 124.346 161.043 184.415 1.00 199.84 157 GLU A C 1
ATOM 785 O O . GLU A 1 159 ? 123.418 160.781 183.646 1.00 199.84 157 GLU A O 1
ATOM 791 N N . THR A 1 160 ? 125.300 160.171 184.734 1.00 202.94 158 THR A N 1
ATOM 792 C CA . THR A 1 160 ? 125.418 158.879 184.069 1.00 202.94 158 THR A CA 1
ATOM 793 C C . THR A 1 160 ? 125.659 157.799 185.112 1.00 202.94 158 THR A C 1
ATOM 794 O O . THR A 1 160 ? 126.513 157.957 185.990 1.00 202.94 158 THR A O 1
ATOM 798 N N . THR A 1 161 ? 124.903 156.707 185.007 1.00 209.16 159 THR A N 1
ATOM 799 C CA . THR A 1 161 ? 124.903 155.664 186.030 1.00 209.16 159 THR A CA 1
ATOM 800 C C . THR A 1 161 ? 126.081 154.690 185.955 1.00 209.16 159 THR A C 1
ATOM 801 O O . THR A 1 161 ? 126.634 154.360 187.014 1.00 209.16 159 THR A O 1
ATOM 805 N N . PRO A 1 162 ? 126.496 154.192 184.790 1.00 207.94 160 PRO A N 1
ATOM 806 C CA . PRO A 1 162 ? 127.422 153.045 184.761 1.00 207.94 160 PRO A CA 1
ATOM 807 C C . PRO A 1 162 ? 128.682 153.215 185.593 1.00 207.94 160 PRO A C 1
ATOM 808 O O . PRO A 1 162 ? 129.196 152.216 186.108 1.00 207.94 160 PRO A O 1
ATOM 812 N N . ASP A 1 163 ? 129.197 154.433 185.719 1.00 214.09 161 ASP A N 1
ATOM 813 C CA . ASP A 1 163 ? 130.179 154.744 186.747 1.00 214.09 161 ASP A CA 1
ATOM 814 C C . ASP A 1 163 ? 129.942 156.170 187.216 1.00 214.09 161 ASP A C 1
ATOM 815 O O . ASP A 1 163 ? 130.470 157.121 186.633 1.00 214.09 161 ASP A O 1
ATOM 820 N N . GLU A 1 164 ? 129.159 156.325 188.278 1.00 216.25 162 GLU A N 1
ATOM 821 C CA . GLU A 1 164 ? 128.831 157.656 188.757 1.00 216.25 162 GLU A CA 1
ATOM 822 C C . GLU A 1 164 ? 130.042 158.393 189.305 1.00 216.25 162 GLU A C 1
ATOM 823 O O . GLU A 1 164 ? 130.058 159.621 189.264 1.00 216.25 162 GLU A O 1
ATOM 829 N N . LEU A 1 165 ? 131.073 157.680 189.765 1.00 220.13 163 LEU A N 1
ATOM 830 C CA . LEU A 1 165 ? 132.203 158.347 190.410 1.00 220.13 163 LEU A CA 1
ATOM 831 C C . LEU A 1 165 ? 133.214 158.853 189.385 1.00 220.13 163 LEU A C 1
ATOM 832 O O . LEU A 1 165 ? 133.563 160.039 189.372 1.00 220.13 163 LEU A O 1
ATOM 837 N N . SER A 1 166 ? 133.718 157.962 188.530 1.00 204.84 164 SER A N 1
ATOM 838 C CA . SER A 1 166 ? 134.634 158.399 187.482 1.00 204.84 164 SER A CA 1
ATOM 839 C C . SER A 1 166 ? 133.942 159.391 186.560 1.00 204.84 164 SER A C 1
ATOM 840 O O . SER A 1 166 ? 134.533 160.392 186.137 1.00 204.84 164 SER A O 1
ATOM 843 N N . THR A 1 167 ? 132.678 159.123 186.236 1.00 205.43 165 THR A N 1
ATOM 844 C CA . THR A 1 167 ? 131.911 160.075 185.448 1.00 205.43 165 THR A CA 1
ATOM 845 C C . THR A 1 167 ? 131.700 161.372 186.213 1.00 205.43 165 THR A C 1
ATOM 846 O O . THR A 1 167 ? 131.615 162.444 185.609 1.00 205.43 165 THR A O 1
ATOM 850 N N . ARG A 1 168 ? 131.611 161.301 187.542 1.00 222.63 166 ARG A N 1
ATOM 851 C CA . ARG A 1 168 ? 131.582 162.526 188.331 1.00 222.63 166 ARG A CA 1
ATOM 852 C C . ARG A 1 168 ? 132.862 163.315 188.121 1.00 222.63 166 ARG A C 1
ATOM 853 O O . ARG A 1 168 ? 132.835 164.537 187.954 1.00 222.63 166 ARG A O 1
ATOM 861 N N . VAL A 1 169 ? 133.999 162.623 188.135 1.00 205.42 167 VAL A N 1
ATOM 862 C CA . VAL A 1 169 ? 135.272 163.289 187.874 1.00 205.42 167 VAL A CA 1
ATOM 863 C C . VAL A 1 169 ? 135.233 163.954 186.507 1.00 205.42 167 VAL A C 1
ATOM 864 O O . VAL A 1 169 ? 135.624 165.118 186.344 1.00 205.42 167 VAL A O 1
ATOM 868 N N . ILE A 1 170 ? 134.737 163.228 185.509 1.00 206.64 168 ILE A N 1
ATOM 869 C CA . ILE A 1 170 ? 134.690 163.755 184.148 1.00 206.64 168 ILE A CA 1
ATOM 870 C C . ILE A 1 170 ? 133.827 165.010 184.095 1.00 206.64 168 ILE A C 1
ATOM 871 O O . ILE A 1 170 ? 134.226 166.042 183.542 1.00 206.64 168 ILE A O 1
ATOM 876 N N . ASP A 1 171 ? 132.632 164.941 184.683 1.00 212.34 169 ASP A N 1
ATOM 877 C CA . ASP A 1 171 ? 131.727 166.083 184.661 1.00 212.34 169 ASP A CA 1
ATOM 878 C C . ASP A 1 171 ? 132.318 167.268 185.406 1.00 212.34 169 ASP A C 1
ATOM 879 O O . ASP A 1 171 ? 132.225 168.408 184.939 1.00 212.34 169 ASP A O 1
ATOM 884 N N . LEU A 1 172 ? 132.943 167.015 186.552 1.00 219.63 170 LEU A N 1
ATOM 885 C CA . LEU A 1 172 ? 133.400 168.064 187.445 1.00 219.63 170 LEU A CA 1
ATOM 886 C C . LEU A 1 172 ? 134.719 168.681 187.019 1.00 219.63 170 LEU A C 1
ATOM 887 O O . LEU A 1 172 ? 135.071 169.756 187.516 1.00 219.63 170 LEU A O 1
ATOM 892 N N . LEU A 1 173 ? 135.458 168.032 186.122 1.00 201.12 171 LEU A N 1
ATOM 893 C CA . LEU A 1 173 ? 136.738 168.551 185.658 1.00 201.12 171 LEU A CA 1
ATOM 894 C C . LEU A 1 173 ? 136.650 169.164 184.265 1.00 201.12 171 LEU A C 1
ATOM 895 O O . LEU A 1 173 ? 137.310 170.170 183.988 1.00 201.12 171 LEU A O 1
ATOM 900 N N . ALA A 1 174 ? 135.852 168.576 183.376 1.00 195.57 172 ALA A N 1
ATOM 901 C CA . ALA A 1 174 ? 135.691 169.081 182.014 1.00 195.57 172 ALA A CA 1
ATOM 902 C C . ALA A 1 174 ? 134.247 168.879 181.578 1.00 195.57 172 ALA A C 1
ATOM 903 O O . ALA A 1 174 ? 133.872 167.802 181.099 1.00 195.57 172 ALA A O 1
ATOM 905 N N . PRO A 1 175 ? 133.399 169.892 181.743 1.00 188.17 173 PRO A N 1
ATOM 906 C CA . PRO A 1 175 ? 132.010 169.754 181.293 1.00 188.17 173 PRO A CA 1
ATOM 907 C C . PRO A 1 175 ? 131.930 169.526 179.792 1.00 188.17 173 PRO A C 1
ATOM 908 O O . PRO A 1 175 ? 132.767 170.000 179.021 1.00 188.17 173 PRO A O 1
ATOM 912 N N . ILE A 1 176 ? 130.914 168.774 179.385 1.00 187.16 174 ILE A N 1
ATOM 913 C CA . ILE A 1 176 ? 130.600 168.546 177.982 1.00 187.16 174 ILE A CA 1
ATOM 914 C C . ILE A 1 176 ? 129.256 169.189 177.686 1.00 187.16 174 ILE A C 1
ATOM 915 O O . ILE A 1 176 ? 128.253 168.878 178.343 1.00 187.16 174 ILE A O 1
ATOM 920 N N . GLY A 1 177 ? 129.234 170.085 176.701 1.00 172.37 175 GLY A N 1
ATOM 921 C CA . GLY A 1 177 ? 128.013 170.684 176.220 1.00 172.37 175 GLY A CA 1
ATOM 922 C C . GLY A 1 177 ? 127.847 170.462 174.729 1.00 172.37 175 GLY A C 1
ATOM 923 O O . GLY A 1 177 ? 128.752 169.987 174.037 1.00 172.37 175 GLY A O 1
ATOM 924 N N . ARG A 1 178 ? 126.671 170.831 174.240 1.00 162.26 176 ARG A N 1
ATOM 925 C CA . ARG A 1 178 ? 126.344 170.673 172.832 1.00 162.26 176 ARG A CA 1
ATOM 926 C C . ARG A 1 178 ? 127.222 171.622 172.030 1.00 162.26 176 ARG A C 1
ATOM 927 O O . ARG A 1 178 ? 127.278 172.819 172.329 1.00 162.26 176 ARG A O 1
ATOM 935 N N . GLY A 1 179 ? 127.911 171.091 171.025 1.00 158.95 177 GLY A N 1
ATOM 936 C CA . GLY A 1 179 ? 128.819 171.894 170.232 1.00 158.95 177 GLY A CA 1
ATOM 937 C C . GLY A 1 179 ? 130.198 172.077 170.822 1.00 158.95 177 GLY A C 1
ATOM 938 O O . GLY A 1 179 ? 130.967 172.904 170.320 1.00 158.95 177 GLY A O 1
ATOM 939 N N . GLN A 1 180 ? 130.536 171.331 171.871 1.00 162.10 178 GLN A N 1
ATOM 940 C CA . GLN A 1 180 ? 131.839 171.419 172.524 1.00 162.10 178 GLN A CA 1
ATOM 941 C C . GLN A 1 180 ? 132.933 170.966 171.565 1.00 162.10 178 GLN A C 1
ATOM 942 O O . GLN A 1 180 ? 132.872 169.859 171.025 1.00 162.10 178 GLN A O 1
ATOM 948 N N . ARG A 1 181 ? 133.940 171.815 171.348 1.00 158.81 179 ARG A N 1
ATOM 949 C CA . ARG A 1 181 ? 135.131 171.415 170.598 1.00 158.81 179 ARG A CA 1
ATOM 950 C C . ARG A 1 181 ? 136.191 170.970 171.600 1.00 158.81 179 ARG A C 1
ATOM 951 O O . ARG A 1 181 ? 137.106 171.709 171.967 1.00 158.81 179 ARG A O 1
ATOM 959 N N . GLY A 1 182 ? 136.060 169.723 172.036 1.00 158.38 180 GLY A N 1
ATOM 960 C CA . GLY A 1 182 ? 136.904 169.198 173.088 1.00 158.38 180 GLY A CA 1
ATOM 961 C C . GLY A 1 182 ? 138.075 168.398 172.565 1.00 158.38 180 GLY A C 1
ATOM 962 O O . GLY A 1 182 ? 138.070 167.948 171.417 1.00 158.38 180 GLY A O 1
ATOM 963 N N . LEU A 1 183 ? 139.096 168.230 173.401 1.00 161.16 181 LEU A N 1
ATOM 964 C CA . LEU A 1 183 ? 140.270 167.450 173.039 1.00 161.16 181 LEU A CA 1
ATOM 965 C C . LEU A 1 183 ? 140.905 166.901 174.306 1.00 161.16 181 LEU A C 1
ATOM 966 O O . LEU A 1 183 ? 141.112 167.648 175.263 1.00 161.16 181 LEU A O 1
ATOM 971 N N . ILE A 1 184 ? 141.216 165.608 174.316 1.00 164.61 182 ILE A N 1
ATOM 972 C CA . ILE A 1 184 ? 141.850 164.960 175.460 1.00 164.61 182 ILE A CA 1
ATOM 973 C C . ILE A 1 184 ? 143.238 164.501 175.041 1.00 164.61 182 ILE A C 1
ATOM 974 O O . ILE A 1 184 ? 143.408 163.896 173.975 1.00 164.61 182 ILE A O 1
ATOM 979 N N . VAL A 1 185 ? 144.227 164.796 175.876 1.00 158.73 183 VAL A N 1
ATOM 980 C CA . VAL A 1 185 ? 145.632 164.658 175.528 1.00 158.73 183 VAL A CA 1
ATOM 981 C C . VAL A 1 185 ? 146.311 163.800 176.582 1.00 158.73 183 VAL A C 1
ATOM 982 O O . VAL A 1 185 ? 146.314 164.156 177.768 1.00 158.73 183 VAL A O 1
ATOM 986 N N . ALA A 1 186 ? 146.913 162.697 176.146 1.00 163.37 184 ALA A N 1
ATOM 987 C CA . ALA A 1 186 ? 147.567 161.762 177.049 1.00 163.37 184 ALA A CA 1
ATOM 988 C C . ALA A 1 186 ? 148.726 161.107 176.313 1.00 163.37 184 ALA A C 1
ATOM 989 O O . ALA A 1 186 ? 148.729 161.055 175.080 1.00 163.37 184 ALA A O 1
ATOM 991 N N . PRO A 1 187 ? 149.719 160.598 177.035 1.00 163.72 185 PRO A N 1
ATOM 992 C CA . PRO A 1 187 ? 150.773 159.812 176.391 1.00 163.72 185 PRO A CA 1
ATOM 993 C C . PRO A 1 187 ? 150.254 158.444 175.993 1.00 163.72 185 PRO A C 1
ATOM 994 O O . PRO A 1 187 ? 149.127 158.071 176.350 1.00 163.72 185 PRO A O 1
ATOM 998 N N . PRO A 1 188 ? 151.043 157.667 175.258 1.00 158.68 186 PRO A N 1
ATOM 999 C CA . PRO A 1 188 ? 150.572 156.352 174.808 1.00 158.68 186 PRO A CA 1
ATOM 1000 C C . PRO A 1 188 ? 150.221 155.440 175.973 1.00 158.68 186 PRO A C 1
ATOM 1001 O O . PRO A 1 188 ? 150.863 155.467 177.025 1.00 158.68 186 PRO A O 1
ATOM 1005 N N . LYS A 1 189 ? 149.190 154.620 175.775 1.00 164.86 187 LYS A N 1
ATOM 1006 C CA . LYS A 1 189 ? 148.804 153.600 176.745 1.00 164.86 187 LYS A CA 1
ATOM 1007 C C . LYS A 1 189 ? 148.571 154.214 178.122 1.00 164.86 187 LYS A C 1
ATOM 1008 O O . LYS A 1 189 ? 149.086 153.739 179.135 1.00 164.86 187 LYS A O 1
ATOM 1014 N N . ALA A 1 190 ? 147.792 155.295 178.155 1.00 174.06 188 ALA A N 1
ATOM 1015 C CA . ALA A 1 190 ? 147.566 156.014 179.401 1.00 174.06 188 ALA A CA 1
ATOM 1016 C C . ALA A 1 190 ? 146.093 156.320 179.647 1.00 174.06 188 ALA A C 1
ATOM 1017 O O . ALA A 1 190 ? 145.780 157.330 180.284 1.00 174.06 188 ALA A O 1
ATOM 1019 N N . GLY A 1 191 ? 145.179 155.488 179.153 1.00 167.71 189 GLY A N 1
ATOM 1020 C CA . GLY A 1 191 ? 143.794 155.618 179.559 1.00 167.71 189 GLY A CA 1
ATOM 1021 C C . GLY A 1 191 ? 142.863 156.270 178.561 1.00 167.71 189 GLY A C 1
ATOM 1022 O O . GLY A 1 191 ? 141.972 157.018 178.981 1.00 167.71 189 GLY A O 1
ATOM 1023 N N . LYS A 1 192 ? 143.019 156.014 177.262 1.00 167.18 190 LYS A N 1
ATOM 1024 C CA . LYS A 1 192 ? 142.257 156.774 176.275 1.00 167.18 190 LYS A CA 1
ATOM 1025 C C . LYS A 1 192 ? 141.037 156.008 175.775 1.00 167.18 190 LYS A C 1
ATOM 1026 O O . LYS A 1 192 ? 139.897 156.461 175.929 1.00 167.18 190 LYS A O 1
ATOM 1032 N N . THR A 1 193 ? 141.257 154.848 175.150 1.00 168.60 191 THR A N 1
ATOM 1033 C CA . THR A 1 193 ? 140.189 154.232 174.367 1.00 168.60 191 THR A CA 1
ATOM 1034 C C . THR A 1 193 ? 139.008 153.827 175.238 1.00 168.60 191 THR A C 1
ATOM 1035 O O . THR A 1 193 ? 137.855 154.111 174.897 1.00 168.60 191 THR A O 1
ATOM 1039 N N . THR A 1 194 ? 139.264 153.149 176.356 1.00 170.87 192 THR A N 1
ATOM 1040 C CA . THR A 1 194 ? 138.153 152.733 177.207 1.00 170.87 192 THR A CA 1
ATOM 1041 C C . THR A 1 194 ? 137.462 153.942 177.824 1.00 170.87 192 THR A C 1
ATOM 1042 O O . THR A 1 194 ? 136.259 153.904 178.101 1.00 170.87 192 THR A O 1
ATOM 1046 N N . LEU A 1 195 ? 138.205 155.027 178.036 1.00 163.64 193 LEU A N 1
ATOM 1047 C CA . LEU A 1 195 ? 137.589 156.262 178.506 1.00 163.64 193 LEU A CA 1
ATOM 1048 C C . LEU A 1 195 ? 136.603 156.805 177.478 1.00 163.64 193 LEU A C 1
ATOM 1049 O O . LEU A 1 195 ? 135.470 157.178 177.818 1.00 163.64 193 LEU A O 1
ATOM 1054 N N . LEU A 1 196 ? 137.016 156.845 176.211 1.00 156.09 194 LEU A N 1
ATOM 1055 C CA . LEU A 1 196 ? 136.101 157.232 175.145 1.00 156.09 194 LEU A CA 1
ATOM 1056 C C . LEU A 1 196 ? 134.898 156.298 175.103 1.00 156.09 194 LEU A C 1
ATOM 1057 O O . LEU A 1 196 ? 133.761 156.735 174.884 1.00 156.09 194 LEU A O 1
ATOM 1062 N N . LYS A 1 197 ? 135.137 155.004 175.308 1.00 154.65 195 LYS A N 1
ATOM 1063 C CA . LYS A 1 197 ? 134.049 154.034 175.338 1.00 154.65 195 LYS A CA 1
ATOM 1064 C C . LYS A 1 197 ? 133.042 154.376 176.424 1.00 154.65 195 LYS A C 1
ATOM 1065 O O . LYS A 1 197 ? 131.829 154.356 176.191 1.00 154.65 195 LYS A O 1
ATOM 1071 N N . LYS A 1 198 ? 133.533 154.670 177.625 1.00 160.80 196 LYS A N 1
ATOM 1072 C CA . LYS A 1 198 ? 132.644 155.003 178.728 1.00 160.80 196 LYS A CA 1
ATOM 1073 C C . LYS A 1 198 ? 131.845 156.256 178.414 1.00 160.80 196 LYS A C 1
ATOM 1074 O O . LYS A 1 198 ? 130.639 156.322 178.685 1.00 160.80 196 LYS A O 1
ATOM 1080 N N . ILE A 1 199 ? 132.503 157.261 177.835 1.00 154.95 197 ILE A N 1
ATOM 1081 C CA . ILE A 1 199 ? 131.800 158.489 177.481 1.00 154.95 197 ILE A CA 1
ATOM 1082 C C . ILE A 1 199 ? 130.683 158.190 176.493 1.00 154.95 197 ILE A C 1
ATOM 1083 O O . ILE A 1 199 ? 129.550 158.671 176.642 1.00 154.95 197 ILE A O 1
ATOM 1088 N N . ALA A 1 200 ? 130.984 157.394 175.467 1.00 163.21 198 ALA A N 1
ATOM 1089 C CA . ALA A 1 200 ? 129.977 157.069 174.464 1.00 163.21 198 ALA A CA 1
ATOM 1090 C C . ALA A 1 200 ? 128.812 156.318 175.092 1.00 163.21 198 ALA A C 1
ATOM 1091 O O . ALA A 1 200 ? 127.642 156.601 174.804 1.00 163.21 198 ALA A O 1
ATOM 1093 N N . ASN A 1 201 ? 129.117 155.350 175.955 1.00 159.39 199 ASN A N 1
ATOM 1094 C CA . ASN A 1 201 ? 128.059 154.581 176.595 1.00 159.39 199 ASN A CA 1
ATOM 1095 C C . ASN A 1 201 ? 127.160 155.482 177.427 1.00 159.39 199 ASN A C 1
ATOM 1096 O O . ASN A 1 201 ? 125.930 155.367 177.369 1.00 159.39 199 ASN A O 1
ATOM 1101 N N . ALA A 1 202 ? 127.752 156.391 178.200 1.00 169.01 200 ALA A N 1
ATOM 1102 C CA . ALA A 1 202 ? 126.946 157.306 178.998 1.00 169.01 200 ALA A CA 1
ATOM 1103 C C . ALA A 1 202 ? 126.058 158.165 178.112 1.00 169.01 200 ALA A C 1
ATOM 1104 O O . ALA A 1 202 ? 124.858 158.317 178.378 1.00 169.01 200 ALA A O 1
ATOM 1106 N N . VAL A 1 203 ? 126.628 158.727 177.046 1.00 163.05 201 VAL A N 1
ATOM 1107 C CA . VAL A 1 203 ? 125.852 159.609 176.181 1.00 163.05 201 VAL A CA 1
ATOM 1108 C C . VAL A 1 203 ? 124.702 158.844 175.545 1.00 163.05 201 VAL A C 1
ATOM 1109 O O . VAL A 1 203 ? 123.608 159.387 175.351 1.00 163.05 201 VAL A O 1
ATOM 1113 N N . LEU A 1 204 ? 124.921 157.581 175.220 1.00 166.28 202 LEU A N 1
ATOM 1114 C CA . LEU A 1 204 ? 123.852 156.792 174.618 1.00 166.28 202 LEU A CA 1
ATOM 1115 C C . LEU A 1 204 ? 122.722 156.493 175.582 1.00 166.28 202 LEU A C 1
ATOM 1116 O O . LEU A 1 204 ? 121.764 155.822 175.179 1.00 166.28 202 LEU A O 1
ATOM 1121 N N . LYS A 1 205 ? 122.792 156.968 176.825 1.00 176.90 203 LYS A N 1
ATOM 1122 C CA . LYS A 1 205 ? 121.695 156.811 177.770 1.00 176.90 203 LYS A CA 1
ATOM 1123 C C . LYS A 1 205 ? 121.159 158.170 178.193 1.00 176.90 203 LYS A C 1
ATOM 1124 O O . LYS A 1 205 ? 119.960 158.321 178.442 1.00 176.90 203 LYS A O 1
ATOM 1130 N N . ASN A 1 206 ? 122.039 159.165 178.281 1.00 184.46 204 ASN A N 1
ATOM 1131 C CA . ASN A 1 206 ? 121.627 160.479 178.759 1.00 184.46 204 ASN A CA 1
ATOM 1132 C C . ASN A 1 206 ? 120.763 161.233 177.759 1.00 184.46 204 ASN A C 1
ATOM 1133 O O . ASN A 1 206 ? 119.829 161.932 178.166 1.00 184.46 204 ASN A O 1
ATOM 1138 N N . GLU A 1 207 ? 121.049 161.115 176.464 1.00 174.70 205 GLU A N 1
ATOM 1139 C CA . GLU A 1 207 ? 120.333 161.858 175.426 1.00 174.70 205 GLU A CA 1
ATOM 1140 C C . GLU A 1 207 ? 120.055 160.937 174.248 1.00 174.70 205 GLU A C 1
ATOM 1141 O O . GLU A 1 207 ? 120.760 160.961 173.235 1.00 174.70 205 GLU A O 1
ATOM 1147 N N . PRO A 1 208 ? 119.013 160.106 174.349 1.00 180.51 206 PRO A N 1
ATOM 1148 C CA . PRO A 1 208 ? 118.679 159.212 173.229 1.00 180.51 206 PRO A CA 1
ATOM 1149 C C . PRO A 1 208 ? 118.366 159.947 171.938 1.00 180.51 206 PRO A C 1
ATOM 1150 O O . PRO A 1 208 ? 118.430 159.331 170.867 1.00 180.51 206 PRO A O 1
ATOM 1154 N N . ASP A 1 209 ? 118.030 161.233 172.001 1.00 175.48 207 ASP A N 1
ATOM 1155 C CA . ASP A 1 209 ? 117.714 161.992 170.800 1.00 175.48 207 ASP A CA 1
ATOM 1156 C C . ASP A 1 209 ? 118.946 162.335 169.977 1.00 175.48 207 ASP A C 1
ATOM 1157 O O . ASP A 1 209 ? 118.819 162.597 168.776 1.00 175.48 207 ASP A O 1
ATOM 1162 N N . ILE A 1 210 ? 120.125 162.342 170.586 1.00 166.28 208 ILE A N 1
ATOM 1163 C CA . ILE A 1 210 ? 121.334 162.783 169.902 1.00 166.28 208 ILE A CA 1
ATOM 1164 C C . ILE A 1 210 ? 121.866 161.651 169.038 1.00 166.28 208 ILE A C 1
ATOM 1165 O O . ILE A 1 210 ? 121.988 160.508 169.493 1.00 166.28 208 ILE A O 1
ATOM 1170 N N . LYS A 1 211 ? 122.189 161.967 167.788 1.00 157.19 209 LYS A N 1
ATOM 1171 C CA . LYS A 1 211 ? 122.820 161.007 166.892 1.00 157.19 209 LYS A CA 1
ATOM 1172 C C . LYS A 1 211 ? 124.302 160.945 167.231 1.00 157.19 209 LYS A C 1
ATOM 1173 O O . LYS A 1 211 ? 125.047 161.891 166.958 1.00 157.19 209 LYS A O 1
ATOM 1179 N N . VAL A 1 212 ? 124.733 159.835 167.815 1.00 148.37 210 VAL A N 1
ATOM 1180 C CA . VAL A 1 212 ? 126.086 159.690 168.335 1.00 148.37 210 VAL A CA 1
ATOM 1181 C C . VAL A 1 212 ? 126.867 158.819 167.364 1.00 148.37 210 VAL A C 1
ATOM 1182 O O . VAL A 1 212 ? 126.429 157.721 167.007 1.00 148.37 210 VAL A O 1
ATOM 1186 N N . ILE A 1 213 ? 128.024 159.308 166.934 1.00 153.62 211 ILE A N 1
ATOM 1187 C CA . ILE A 1 213 ? 128.880 158.617 165.979 1.00 153.62 211 ILE A CA 1
ATOM 1188 C C . ILE A 1 213 ? 130.262 158.475 166.595 1.00 153.62 211 ILE A C 1
ATOM 1189 O O . ILE A 1 213 ? 130.779 159.421 167.199 1.00 153.62 211 ILE A O 1
ATOM 1194 N N . VAL A 1 214 ? 130.858 157.295 166.452 1.00 149.29 212 VAL A N 1
ATOM 1195 C CA . VAL A 1 214 ? 132.185 157.011 166.984 1.00 149.29 212 VAL A CA 1
ATOM 1196 C C . VAL A 1 214 ? 133.089 156.632 165.823 1.00 149.29 212 VAL A C 1
ATOM 1197 O O . VAL A 1 214 ? 132.744 155.762 165.014 1.00 149.29 212 VAL A O 1
ATOM 1201 N N . LEU A 1 215 ? 134.246 157.282 165.747 1.00 161.47 213 LEU A N 1
ATOM 1202 C CA . LEU A 1 215 ? 135.202 157.087 164.666 1.00 161.47 213 LEU A CA 1
ATOM 1203 C C . LEU A 1 215 ? 136.532 156.650 165.258 1.00 161.47 213 LEU A C 1
ATOM 1204 O O . LEU A 1 215 ? 137.037 157.282 166.192 1.00 161.47 213 LEU A O 1
ATOM 1209 N N . LEU A 1 216 ? 137.098 155.579 164.708 1.00 158.72 214 LEU A N 1
ATOM 1210 C CA . LEU A 1 216 ? 138.345 154.999 165.194 1.00 158.72 214 LEU A CA 1
ATOM 1211 C C . LEU A 1 216 ? 139.346 154.972 164.046 1.00 158.72 214 LEU A C 1
ATOM 1212 O O . LEU A 1 216 ? 139.126 154.291 163.039 1.00 158.72 214 LEU A O 1
ATOM 1217 N N . ILE A 1 217 ? 140.440 155.711 164.201 1.00 161.26 215 ILE A N 1
ATOM 1218 C CA . ILE A 1 217 ? 141.493 155.790 163.196 1.00 161.26 215 ILE A CA 1
ATOM 1219 C C . ILE A 1 217 ? 142.738 155.119 163.749 1.00 161.26 215 ILE A C 1
ATOM 1220 O O . ILE A 1 217 ? 143.131 155.368 164.893 1.00 161.26 215 ILE A O 1
ATOM 1225 N N . ASP A 1 218 ? 143.359 154.262 162.946 1.00 158.09 216 ASP A N 1
ATOM 1226 C CA . ASP A 1 218 ? 144.716 153.808 163.205 1.00 158.09 216 ASP A CA 1
ATOM 1227 C C . ASP A 1 218 ? 144.840 153.064 164.527 1.00 158.09 216 ASP A C 1
ATOM 1228 O O . ASP A 1 218 ? 145.829 153.241 165.243 1.00 158.09 216 ASP A O 1
ATOM 1233 N N . GLU A 1 219 ? 143.852 152.250 164.885 1.00 159.62 217 GLU A N 1
ATOM 1234 C CA . GLU A 1 219 ? 143.857 151.544 166.158 1.00 159.62 217 GLU A CA 1
ATOM 1235 C C . GLU A 1 219 ? 143.783 150.036 165.952 1.00 159.62 217 GLU A C 1
ATOM 1236 O O . GLU A 1 219 ? 143.667 149.529 164.834 1.00 159.62 217 GLU A O 1
ATOM 1242 N N . ARG A 1 220 ? 143.860 149.327 167.072 1.00 160.55 218 ARG A N 1
ATOM 1243 C CA . ARG A 1 220 ? 143.946 147.877 167.044 1.00 160.55 218 ARG A CA 1
ATOM 1244 C C . ARG A 1 220 ? 142.579 147.268 166.728 1.00 160.55 218 ARG A C 1
ATOM 1245 O O . ARG A 1 220 ? 141.555 147.754 167.222 1.00 160.55 218 ARG A O 1
ATOM 1253 N N . PRO A 1 221 ? 142.521 146.203 165.918 1.00 157.98 219 PRO A N 1
ATOM 1254 C CA . PRO A 1 221 ? 141.207 145.643 165.546 1.00 157.98 219 PRO A CA 1
ATOM 1255 C C . PRO A 1 221 ? 140.394 145.126 166.720 1.00 157.98 219 PRO A C 1
ATOM 1256 O O . PRO A 1 221 ? 139.165 145.286 166.742 1.00 157.98 219 PRO A O 1
ATOM 1260 N N . GLU A 1 222 ? 141.043 144.486 167.692 1.00 157.29 220 GLU A N 1
ATOM 1261 C CA . GLU A 1 222 ? 140.303 143.947 168.826 1.00 157.29 220 GLU A CA 1
ATOM 1262 C C . GLU A 1 222 ? 139.503 145.029 169.534 1.00 157.29 220 GLU A C 1
ATOM 1263 O O . GLU A 1 222 ? 138.364 144.783 169.943 1.00 157.29 220 GLU A O 1
ATOM 1269 N N . GLU A 1 223 ? 140.064 146.229 169.676 1.00 163.74 221 GLU A N 1
ATOM 1270 C CA . GLU A 1 223 ? 139.290 147.331 170.236 1.00 163.74 221 GLU A CA 1
ATOM 1271 C C . GLU A 1 223 ? 138.089 147.644 169.354 1.00 163.74 221 GLU A C 1
ATOM 1272 O O . GLU A 1 223 ? 137.001 147.955 169.854 1.00 163.74 221 GLU A O 1
ATOM 1278 N N . VAL A 1 224 ? 138.268 147.563 168.034 1.00 161.04 222 VAL A N 1
ATOM 1279 C CA . VAL A 1 224 ? 137.169 147.830 167.112 1.00 161.04 222 VAL A CA 1
ATOM 1280 C C . VAL A 1 224 ? 136.016 146.875 167.374 1.00 161.04 222 VAL A C 1
ATOM 1281 O O . VAL A 1 224 ? 134.858 147.289 167.509 1.00 161.04 222 VAL A O 1
ATOM 1285 N N . THR A 1 225 ? 136.314 145.579 167.436 1.00 158.53 223 THR A N 1
ATOM 1286 C CA . THR A 1 225 ? 135.255 144.606 167.674 1.00 158.53 223 THR A CA 1
ATOM 1287 C C . THR A 1 225 ? 134.656 144.786 169.059 1.00 158.53 223 THR A C 1
ATOM 1288 O O . THR A 1 225 ? 133.440 144.646 169.242 1.00 158.53 223 THR A O 1
ATOM 1292 N N . ASP A 1 226 ? 135.495 145.103 170.046 1.00 165.65 224 ASP A N 1
ATOM 1293 C CA . ASP A 1 226 ? 134.994 145.330 171.393 1.00 165.65 224 ASP A CA 1
ATOM 1294 C C . ASP A 1 226 ? 133.951 146.436 171.396 1.00 165.65 224 ASP A C 1
ATOM 1295 O O . ASP A 1 226 ? 132.881 146.297 171.997 1.00 165.65 224 ASP A O 1
ATOM 1300 N N . PHE A 1 227 ? 134.242 147.543 170.713 1.00 163.33 225 PHE A N 1
ATOM 1301 C CA . PHE A 1 227 ? 133.259 148.618 170.620 1.00 163.33 225 PHE A CA 1
ATOM 1302 C C . PHE A 1 227 ? 132.020 148.161 169.873 1.00 163.33 225 PHE A C 1
ATOM 1303 O O . PHE A 1 227 ? 130.896 148.301 170.370 1.00 163.33 225 PHE A O 1
ATOM 1311 N N . ARG A 1 228 ? 132.209 147.596 168.681 1.00 156.87 226 ARG A N 1
ATOM 1312 C CA . ARG A 1 228 ? 131.069 147.254 167.843 1.00 156.87 226 ARG A CA 1
ATOM 1313 C C . ARG A 1 228 ? 130.098 146.359 168.595 1.00 156.87 226 ARG A C 1
ATOM 1314 O O . ARG A 1 228 ? 128.878 146.481 168.437 1.00 156.87 226 ARG A O 1
ATOM 1322 N N . GLU A 1 229 ? 130.620 145.452 169.418 1.00 160.52 227 GLU A N 1
ATOM 1323 C CA . GLU A 1 229 ? 129.751 144.634 170.252 1.00 160.52 227 GLU A CA 1
ATOM 1324 C C . GLU A 1 229 ? 129.203 145.412 171.441 1.00 160.52 227 GLU A C 1
ATOM 1325 O O . GLU A 1 229 ? 128.050 145.204 171.833 1.00 160.52 227 GLU A O 1
ATOM 1331 N N . SER A 1 230 ? 130.004 146.306 172.018 1.00 164.81 228 SER A N 1
ATOM 1332 C CA . SER A 1 230 ? 129.652 146.944 173.278 1.00 164.81 228 SER A CA 1
ATOM 1333 C C . SER A 1 230 ? 128.964 148.291 173.105 1.00 164.81 228 SER A C 1
ATOM 1334 O O . SER A 1 230 ? 128.559 148.892 174.105 1.00 164.81 228 SER A O 1
ATOM 1337 N N . VAL A 1 231 ? 128.820 148.786 171.871 1.00 166.67 229 VAL A N 1
ATOM 1338 C CA . VAL A 1 231 ? 128.215 150.097 171.656 1.00 166.67 229 VAL A CA 1
ATOM 1339 C C . VAL A 1 231 ? 126.696 150.050 171.674 1.00 166.67 229 VAL A C 1
ATOM 1340 O O . VAL A 1 231 ? 126.054 151.097 171.829 1.00 166.67 229 VAL A O 1
ATOM 1344 N N . GLN A 1 232 ? 126.100 148.872 171.517 1.00 173.45 230 GLN A N 1
ATOM 1345 C CA . GLN A 1 232 ? 124.648 148.723 171.542 1.00 173.45 230 GLN A CA 1
ATOM 1346 C C . GLN A 1 232 ? 123.986 149.557 170.446 1.00 173.45 230 GLN A C 1
ATOM 1347 O O . GLN A 1 232 ? 123.094 150.369 170.699 1.00 173.45 230 GLN A O 1
ATOM 1353 N N . GLY A 1 233 ? 124.445 149.356 169.213 1.00 164.13 231 GLY A N 1
ATOM 1354 C CA . GLY A 1 233 ? 123.740 149.829 168.041 1.00 164.13 231 GLY A CA 1
ATOM 1355 C C . GLY A 1 233 ? 124.089 151.222 167.563 1.00 164.13 231 GLY A C 1
ATOM 1356 O O . GLY A 1 233 ? 123.646 151.607 166.473 1.00 164.13 231 GLY A O 1
ATOM 1357 N N . ALA A 1 234 ? 124.859 151.994 168.324 1.00 159.82 232 ALA A N 1
ATOM 1358 C CA . ALA A 1 234 ? 125.271 153.303 167.840 1.00 159.82 232 ALA A CA 1
ATOM 1359 C C . ALA A 1 234 ? 126.286 153.142 166.714 1.00 159.82 232 ALA A C 1
ATOM 1360 O O . ALA A 1 234 ? 127.021 152.154 166.647 1.00 159.82 232 ALA A O 1
ATOM 1362 N N . GLU A 1 235 ? 126.327 154.129 165.825 1.00 153.62 233 GLU A N 1
ATOM 1363 C CA . GLU A 1 235 ? 127.156 154.038 164.625 1.00 153.62 233 GLU A CA 1
ATOM 1364 C C . GLU A 1 235 ? 128.619 153.998 165.038 1.00 153.62 233 GLU A C 1
ATOM 1365 O O . GLU A 1 235 ? 129.189 155.008 165.455 1.00 153.62 233 GLU A O 1
ATOM 1371 N N . VAL A 1 236 ? 129.232 152.825 164.929 1.00 155.95 234 VAL A N 1
ATOM 1372 C CA . VAL A 1 236 ? 130.644 152.640 165.235 1.00 155.95 234 VAL A CA 1
ATOM 1373 C C . VAL A 1 236 ? 131.380 152.442 163.920 1.00 155.95 234 VAL A C 1
ATOM 1374 O O . VAL A 1 236 ? 131.171 151.445 163.222 1.00 155.95 234 VAL A O 1
ATOM 1378 N N . ILE A 1 237 ? 132.240 153.395 163.580 1.00 173.34 235 ILE A N 1
ATOM 1379 C CA . ILE A 1 237 ? 133.067 153.337 162.383 1.00 173.34 235 ILE A CA 1
ATOM 1380 C C . ILE A 1 237 ? 134.514 153.199 162.823 1.00 173.34 235 ILE A C 1
ATOM 1381 O O . ILE A 1 237 ? 134.955 153.893 163.747 1.00 173.34 235 ILE A O 1
ATOM 1386 N N . ALA A 1 238 ? 135.249 152.302 162.173 1.00 169.05 236 ALA A N 1
ATOM 1387 C CA . ALA A 1 238 ? 136.634 152.063 162.540 1.00 169.05 236 ALA A CA 1
ATOM 1388 C C . ALA A 1 238 ? 137.459 151.828 161.286 1.00 169.05 236 ALA A C 1
ATOM 1389 O O . ALA A 1 238 ? 136.950 151.407 160.245 1.00 169.05 236 ALA A O 1
ATOM 1391 N N . SER A 1 239 ? 138.757 152.102 161.408 1.00 172.71 237 SER A N 1
ATOM 1392 C CA . SER A 1 239 ? 139.706 151.818 160.332 1.00 172.71 237 SER A CA 1
ATOM 1393 C C . SER A 1 239 ? 141.014 151.418 161.021 1.00 172.71 237 SER A C 1
ATOM 1394 O O . SER A 1 239 ? 141.795 152.276 161.431 1.00 172.71 237 SER A O 1
ATOM 1397 N N . THR A 1 240 ? 141.230 150.108 161.137 1.00 162.96 238 THR A N 1
ATOM 1398 C CA . THR A 1 240 ? 142.367 149.589 161.886 1.00 162.96 238 THR A CA 1
ATOM 1399 C C . THR A 1 240 ? 143.668 150.091 161.284 1.00 162.96 238 THR A C 1
ATOM 1400 O O . THR A 1 240 ? 143.683 150.604 160.161 1.00 162.96 238 THR A O 1
ATOM 1404 N N . PHE A 1 241 ? 144.771 149.933 162.008 1.00 159.45 239 PHE A N 1
ATOM 1405 C CA . PHE A 1 241 ? 146.050 150.316 161.431 1.00 159.45 239 PHE A CA 1
ATOM 1406 C C . PHE A 1 241 ? 146.445 149.412 160.280 1.00 159.45 239 PHE A C 1
ATOM 1407 O O . PHE A 1 241 ? 147.398 149.731 159.562 1.00 159.45 239 PHE A O 1
ATOM 1415 N N . ASP A 1 242 ? 145.735 148.299 160.089 1.00 165.37 240 ASP A N 1
ATOM 1416 C CA . ASP A 1 242 ? 146.044 147.401 158.985 1.00 165.37 240 ASP A CA 1
ATOM 1417 C C . ASP A 1 242 ? 145.853 148.085 157.639 1.00 165.37 240 ASP A C 1
ATOM 1418 O O . ASP A 1 242 ? 146.539 147.745 156.669 1.00 165.37 240 ASP A O 1
ATOM 1423 N N . GLU A 1 243 ? 144.941 149.043 157.560 1.00 177.05 241 GLU A N 1
ATOM 1424 C CA . GLU A 1 243 ? 144.658 149.685 156.287 1.00 177.05 241 GLU A CA 1
ATOM 1425 C C . GLU A 1 243 ? 145.706 150.755 155.987 1.00 177.05 241 GLU A C 1
ATOM 1426 O O . GLU A 1 243 ? 146.250 151.366 156.911 1.00 177.05 241 GLU A O 1
ATOM 1432 N N . PRO A 1 244 ? 146.010 151.003 154.716 1.00 181.63 242 PRO A N 1
ATOM 1433 C CA . PRO A 1 244 ? 146.924 152.096 154.374 1.00 181.63 242 PRO A CA 1
ATOM 1434 C C . PRO A 1 244 ? 146.328 153.438 154.759 1.00 181.63 242 PRO A C 1
ATOM 1435 O O . PRO A 1 244 ? 145.100 153.585 154.834 1.00 181.63 242 PRO A O 1
ATOM 1439 N N . PRO A 1 245 ? 147.170 154.444 154.998 1.00 179.78 243 PRO A N 1
ATOM 1440 C CA . PRO A 1 245 ? 146.660 155.708 155.553 1.00 179.78 243 PRO A CA 1
ATOM 1441 C C . PRO A 1 245 ? 145.632 156.384 154.670 1.00 179.78 243 PRO A C 1
ATOM 1442 O O . PRO A 1 245 ? 144.766 157.110 155.178 1.00 179.78 243 PRO A O 1
ATOM 1446 N N . GLN A 1 246 ? 145.712 156.178 153.356 1.00 188.36 244 GLN A N 1
ATOM 1447 C CA . GLN A 1 246 ? 144.705 156.739 152.466 1.00 188.36 244 GLN A CA 1
ATOM 1448 C C . GLN A 1 246 ? 143.310 156.314 152.901 1.00 188.36 244 GLN A C 1
ATOM 1449 O O . GLN A 1 246 ? 142.359 157.100 152.822 1.00 188.36 244 GLN A O 1
ATOM 1455 N N . ASN A 1 247 ? 143.171 155.072 153.369 1.00 187.53 245 ASN A N 1
ATOM 1456 C CA . ASN A 1 247 ? 141.887 154.622 153.895 1.00 187.53 245 ASN A CA 1
ATOM 1457 C C . ASN A 1 247 ? 141.471 155.456 155.099 1.00 187.53 245 ASN A C 1
ATOM 1458 O O . ASN A 1 247 ? 140.303 155.857 155.215 1.00 187.53 245 ASN A O 1
ATOM 1463 N N . HIS A 1 248 ? 142.416 155.726 156.004 1.00 178.44 246 HIS A N 1
ATOM 1464 C CA . HIS A 1 248 ? 142.125 156.590 157.142 1.00 178.44 246 HIS A CA 1
ATOM 1465 C C . HIS A 1 248 ? 141.588 157.932 156.676 1.00 178.44 246 HIS A C 1
ATOM 1466 O O . HIS A 1 248 ? 140.554 158.402 157.165 1.00 178.44 246 HIS A O 1
ATOM 1473 N N . ILE A 1 249 ? 142.284 158.567 155.734 1.00 185.77 247 ILE A N 1
ATOM 1474 C CA . ILE A 1 249 ? 141.879 159.895 155.285 1.00 185.77 247 ILE A CA 1
ATOM 1475 C C . ILE A 1 249 ? 140.496 159.835 154.652 1.00 185.77 247 ILE A C 1
ATOM 1476 O O . ILE A 1 249 ? 139.628 160.676 154.922 1.00 185.77 247 ILE A O 1
ATOM 1481 N N . ARG A 1 250 ? 140.274 158.841 153.792 1.00 188.69 248 ARG A N 1
ATOM 1482 C CA . ARG A 1 250 ? 138.983 158.717 153.130 1.00 188.69 248 ARG A CA 1
ATOM 1483 C C . ARG A 1 250 ? 137.862 158.622 154.151 1.00 188.69 248 ARG A C 1
ATOM 1484 O O . ARG A 1 250 ? 136.898 159.397 154.107 1.00 188.69 248 ARG A O 1
ATOM 1492 N N . VAL A 1 251 ? 137.985 157.692 155.098 1.00 179.43 249 VAL A N 1
ATOM 1493 C CA . VAL A 1 251 ? 136.917 157.492 156.072 1.00 179.43 249 VAL A CA 1
ATOM 1494 C C . VAL A 1 251 ? 136.728 158.743 156.915 1.00 179.43 249 VAL A C 1
ATOM 1495 O O . VAL A 1 251 ? 135.594 159.167 157.188 1.00 179.43 249 VAL A O 1
ATOM 1499 N N . ALA A 1 252 ? 137.833 159.354 157.344 1.00 181.23 250 ALA A N 1
ATOM 1500 C CA . ALA A 1 252 ? 137.739 160.521 158.208 1.00 181.23 250 ALA A CA 1
ATOM 1501 C C . ALA A 1 252 ? 136.991 161.651 157.522 1.00 181.23 250 ALA A C 1
ATOM 1502 O O . ALA A 1 252 ? 136.065 162.232 158.099 1.00 181.23 250 ALA A O 1
ATOM 1504 N N . GLU A 1 253 ? 137.367 161.970 156.284 1.00 183.15 251 GLU A N 1
ATOM 1505 C CA . GLU A 1 253 ? 136.714 163.071 155.586 1.00 183.15 251 GLU A CA 1
ATOM 1506 C C . GLU A 1 253 ? 135.266 162.726 155.257 1.00 183.15 251 GLU A C 1
ATOM 1507 O O . GLU A 1 253 ? 134.385 163.597 155.286 1.00 183.15 251 GLU A O 1
ATOM 1513 N N . PHE A 1 254 ? 134.996 161.456 154.936 1.00 185.94 252 PHE A N 1
ATOM 1514 C CA . PHE A 1 254 ? 133.616 161.046 154.708 1.00 185.94 252 PHE A CA 1
ATOM 1515 C C . PHE A 1 254 ? 132.755 161.354 155.921 1.00 185.94 252 PHE A C 1
ATOM 1516 O O . PHE A 1 254 ? 131.711 162.009 155.806 1.00 185.94 252 PHE A O 1
ATOM 1524 N N . VAL A 1 255 ? 133.187 160.896 157.096 1.00 172.09 253 VAL A N 1
ATOM 1525 C CA . VAL A 1 255 ? 132.405 161.133 158.304 1.00 172.09 253 VAL A CA 1
ATOM 1526 C C . VAL A 1 255 ? 132.343 162.622 158.606 1.00 172.09 253 VAL A C 1
ATOM 1527 O O . VAL A 1 255 ? 131.325 163.129 159.089 1.00 172.09 253 VAL A O 1
ATOM 1531 N N . HIS A 1 256 ? 133.427 163.347 158.330 1.00 174.81 254 HIS A N 1
ATOM 1532 C CA . HIS A 1 256 ? 133.428 164.787 158.557 1.00 174.81 254 HIS A CA 1
ATOM 1533 C C . HIS A 1 256 ? 132.298 165.453 157.790 1.00 174.81 254 HIS A C 1
ATOM 1534 O O . HIS A 1 256 ? 131.463 166.159 158.371 1.00 174.81 254 HIS A O 1
ATOM 1541 N N . GLU A 1 257 ? 132.238 165.211 156.482 1.00 189.25 255 GLU A N 1
ATOM 1542 C CA . GLU A 1 257 ? 131.204 165.840 155.669 1.00 189.25 255 GLU A CA 1
ATOM 1543 C C . GLU A 1 257 ? 129.818 165.362 156.075 1.00 189.25 255 GLU A C 1
ATOM 1544 O O . GLU A 1 257 ? 128.869 166.157 156.127 1.00 189.25 255 GLU A O 1
ATOM 1550 N N . ARG A 1 258 ? 129.674 164.064 156.353 1.00 188.66 256 ARG A N 1
ATOM 1551 C CA . ARG A 1 258 ? 128.374 163.554 156.769 1.00 188.66 256 ARG A CA 1
ATOM 1552 C C . ARG A 1 258 ? 127.881 164.278 158.012 1.00 188.66 256 ARG A C 1
ATOM 1553 O O . ARG A 1 258 ? 126.737 164.747 158.056 1.00 188.66 256 ARG A O 1
ATOM 1561 N N . ALA A 1 259 ? 128.738 164.394 159.026 1.00 176.14 257 ALA A N 1
ATOM 1562 C CA . ALA A 1 259 ? 128.345 165.060 160.259 1.00 176.14 257 ALA A CA 1
ATOM 1563 C C . ALA A 1 259 ? 128.028 166.523 160.003 1.00 176.14 257 ALA A C 1
ATOM 1564 O O . ALA A 1 259 ? 127.070 167.069 160.561 1.00 176.14 257 ALA A O 1
ATOM 1566 N N . LYS A 1 260 ? 128.835 167.184 159.171 1.00 184.19 258 LYS A N 1
ATOM 1567 C CA . LYS A 1 260 ? 128.570 168.587 158.878 1.00 184.19 258 LYS A CA 1
ATOM 1568 C C . LYS A 1 260 ? 127.180 168.762 158.288 1.00 184.19 258 LYS A C 1
ATOM 1569 O O . LYS A 1 260 ? 126.393 169.594 158.757 1.00 184.19 258 LYS A O 1
ATOM 1575 N N . ARG A 1 261 ? 126.847 167.963 157.276 1.00 204.82 259 ARG A N 1
ATOM 1576 C CA . ARG A 1 261 ? 125.574 168.155 156.597 1.00 204.82 259 ARG A CA 1
ATOM 1577 C C . ARG A 1 261 ? 124.413 167.722 157.480 1.00 204.82 259 ARG A C 1
ATOM 1578 O O . ARG A 1 261 ? 123.305 168.256 157.366 1.00 204.82 259 ARG A O 1
ATOM 1586 N N . ILE A 1 262 ? 124.648 166.767 158.379 1.00 179.84 260 ILE A N 1
ATOM 1587 C CA . ILE A 1 262 ? 123.591 166.366 159.298 1.00 179.84 260 ILE A CA 1
ATOM 1588 C C . ILE A 1 262 ? 123.317 167.475 160.303 1.00 179.84 260 ILE A C 1
ATOM 1589 O O . ILE A 1 262 ? 122.161 167.821 160.570 1.00 179.84 260 ILE A O 1
ATOM 1594 N N . VAL A 1 263 ? 124.374 168.057 160.870 1.00 180.21 261 VAL A N 1
ATOM 1595 C CA . VAL A 1 263 ? 124.191 169.158 161.808 1.00 180.21 261 VAL A CA 1
ATOM 1596 C C . VAL A 1 263 ? 123.563 170.351 161.111 1.00 180.21 261 VAL A C 1
ATOM 1597 O O . VAL A 1 263 ? 122.836 171.133 161.737 1.00 180.21 261 VAL A O 1
ATOM 1601 N N . GLU A 1 264 ? 123.823 170.516 159.812 1.00 206.08 262 GLU A N 1
ATOM 1602 C CA . GLU A 1 264 ? 123.262 171.663 159.107 1.00 206.08 262 GLU A CA 1
ATOM 1603 C C . GLU A 1 264 ? 121.744 171.678 159.200 1.00 206.08 262 GLU A C 1
ATOM 1604 O O . GLU A 1 264 ? 121.123 172.736 159.047 1.00 206.08 262 GLU A O 1
ATOM 1610 N N . GLU A 1 265 ? 121.131 170.526 159.457 1.00 194.51 263 GLU A N 1
ATOM 1611 C CA . GLU A 1 265 ? 119.688 170.425 159.606 1.00 194.51 263 GLU A CA 1
ATOM 1612 C C . GLU A 1 265 ? 119.219 170.802 161.008 1.00 194.51 263 GLU A C 1
ATOM 1613 O O . GLU A 1 265 ? 118.102 170.445 161.396 1.00 194.51 263 GLU A O 1
ATOM 1619 N N . GLY A 1 266 ? 120.046 171.512 161.773 1.00 173.21 264 GLY A N 1
ATOM 1620 C CA . GLY A 1 266 ? 119.675 171.915 163.115 1.00 173.21 264 GLY A CA 1
ATOM 1621 C C . GLY A 1 266 ? 119.749 170.816 164.149 1.00 173.21 264 GLY A C 1
ATOM 1622 O O . GLY A 1 266 ? 119.187 170.963 165.236 1.00 173.21 264 GLY A O 1
ATOM 1623 N N . GLY A 1 267 ? 120.435 169.718 163.844 1.00 168.38 265 GLY A N 1
ATOM 1624 C CA . GLY A 1 267 ? 120.520 168.605 164.761 1.00 168.38 265 GLY A CA 1
ATOM 1625 C C . GLY A 1 267 ? 121.763 168.637 165.632 1.00 168.38 265 GLY A C 1
ATOM 1626 O O . GLY A 1 267 ? 122.730 169.343 165.356 1.00 168.38 265 GLY A O 1
ATOM 1627 N N . HIS A 1 268 ? 121.714 167.853 166.704 1.00 156.81 266 HIS A N 1
ATOM 1628 C CA . HIS A 1 268 ? 122.823 167.712 167.637 1.00 156.81 266 HIS A CA 1
ATOM 1629 C C . HIS A 1 268 ? 123.599 166.443 167.303 1.00 156.81 266 HIS A C 1
ATOM 1630 O O . HIS A 1 268 ? 123.038 165.342 167.329 1.00 156.81 266 HIS A O 1
ATOM 1637 N N . VAL A 1 269 ? 124.881 166.600 166.985 1.00 155.47 267 VAL A N 1
ATOM 1638 C CA . VAL A 1 269 ? 125.757 165.501 166.600 1.00 155.47 267 VAL A CA 1
ATOM 1639 C C . VAL A 1 269 ? 126.979 165.515 167.502 1.00 155.47 267 VAL A C 1
ATOM 1640 O O . VAL A 1 269 ? 127.518 166.585 167.809 1.00 155.47 267 VAL A O 1
ATOM 1644 N N . MET A 1 270 ? 127.404 164.332 167.933 1.00 145.06 268 MET A N 1
ATOM 1645 C CA . MET A 1 270 ? 128.620 164.168 168.716 1.00 145.06 268 MET A CA 1
ATOM 1646 C C . MET A 1 270 ? 129.490 163.113 168.052 1.00 145.06 268 MET A C 1
ATOM 1647 O O . MET A 1 270 ? 129.017 162.010 167.759 1.00 145.06 268 MET A O 1
ATOM 1652 N N . ILE A 1 271 ? 130.751 163.455 167.810 1.00 142.79 269 ILE A N 1
ATOM 1653 C CA . ILE A 1 271 ? 131.723 162.545 167.215 1.00 142.79 269 ILE A CA 1
ATOM 1654 C C . ILE A 1 271 ? 132.821 162.276 168.233 1.00 142.79 269 ILE A C 1
ATOM 1655 O O . ILE A 1 271 ? 133.447 163.212 168.750 1.00 142.79 269 ILE A O 1
ATOM 1660 N N . LEU A 1 272 ? 133.054 160.999 168.510 1.00 153.91 270 LEU A N 1
ATOM 1661 C CA . LEU A 1 272 ? 134.121 160.558 169.397 1.00 153.91 270 LEU A CA 1
ATOM 1662 C C . LEU A 1 272 ? 135.213 159.921 168.546 1.00 153.91 270 LEU A C 1
ATOM 1663 O O . LEU A 1 272 ? 135.031 158.827 168.002 1.00 153.91 270 LEU A O 1
ATOM 1668 N N . LEU A 1 273 ? 136.341 160.609 168.431 1.00 165.00 271 LEU A N 1
ATOM 1669 C CA . LEU A 1 273 ? 137.414 160.244 167.517 1.00 165.00 271 LEU A CA 1
ATOM 1670 C C . LEU A 1 273 ? 138.593 159.672 168.294 1.00 165.00 271 LEU A C 1
ATOM 1671 O O . LEU A 1 273 ? 139.378 160.420 168.895 1.00 165.00 271 LEU A O 1
ATOM 1676 N N . ASP A 1 274 ? 138.725 158.352 168.260 1.00 161.32 272 ASP A N 1
ATOM 1677 C CA . ASP A 1 274 ? 139.940 157.699 168.719 1.00 161.32 272 ASP A CA 1
ATOM 1678 C C . ASP A 1 274 ? 141.105 158.129 167.840 1.00 161.32 272 ASP A C 1
ATOM 1679 O O . ASP A 1 274 ? 140.959 158.251 166.621 1.00 161.32 272 ASP A O 1
ATOM 1684 N N . SER A 1 275 ? 142.261 158.354 168.459 1.00 167.44 273 SER A N 1
ATOM 1685 C CA . SER A 1 275 ? 143.498 158.505 167.704 1.00 167.44 273 SER A CA 1
ATOM 1686 C C . SER A 1 275 ? 143.526 159.747 166.816 1.00 167.44 273 SER A C 1
ATOM 1687 O O . SER A 1 275 ? 143.686 159.632 165.597 1.00 167.44 273 SER A O 1
ATOM 1690 N N . ILE A 1 276 ? 143.371 160.941 167.399 1.00 161.41 274 ILE A N 1
ATOM 1691 C CA . ILE A 1 276 ? 143.449 162.153 166.584 1.00 161.41 274 ILE A CA 1
ATOM 1692 C C . ILE A 1 276 ? 144.893 162.533 166.291 1.00 161.41 274 ILE A C 1
ATOM 1693 O O . ILE A 1 276 ? 145.200 162.988 165.189 1.00 161.41 274 ILE A O 1
ATOM 1698 N N . THR A 1 277 ? 145.796 162.396 167.264 1.00 152.32 275 THR A N 1
ATOM 1699 C CA . THR A 1 277 ? 147.200 162.688 166.988 1.00 152.32 275 THR A CA 1
ATOM 1700 C C . THR A 1 277 ? 147.841 161.540 166.228 1.00 152.32 275 THR A C 1
ATOM 1701 O O . THR A 1 277 ? 148.763 161.745 165.431 1.00 152.32 275 THR A O 1
ATOM 1705 N N . ARG A 1 278 ? 147.342 160.325 166.445 1.00 164.51 276 ARG A N 1
ATOM 1706 C CA . ARG A 1 278 ? 147.639 159.238 165.524 1.00 164.51 276 ARG A CA 1
ATOM 1707 C C . ARG A 1 278 ? 147.150 159.585 164.129 1.00 164.51 276 ARG A C 1
ATOM 1708 O O . ARG A 1 278 ? 147.838 159.330 163.135 1.00 164.51 276 ARG A O 1
ATOM 1716 N N . LEU A 1 279 ? 145.966 160.192 164.037 1.00 171.10 277 LEU A N 1
ATOM 1717 C CA . LEU A 1 279 ? 145.476 160.653 162.746 1.00 171.10 277 LEU A CA 1
ATOM 1718 C C . LEU A 1 279 ? 146.381 161.737 162.174 1.00 171.10 277 LEU A C 1
ATOM 1719 O O . LEU A 1 279 ? 146.545 161.840 160.957 1.00 171.10 277 LEU A O 1
ATOM 1724 N N . ALA A 1 280 ? 146.971 162.564 163.038 1.00 171.33 278 ALA A N 1
ATOM 1725 C CA . ALA A 1 280 ? 147.862 163.617 162.566 1.00 171.33 278 ALA A CA 1
ATOM 1726 C C . ALA A 1 280 ? 149.153 163.031 162.016 1.00 171.33 278 ALA A C 1
ATOM 1727 O O . ALA A 1 280 ? 149.658 163.471 160.977 1.00 171.33 278 ALA A O 1
ATOM 1729 N N . ARG A 1 281 ? 149.695 162.024 162.696 1.00 166.57 279 ARG A N 1
ATOM 1730 C CA . ARG A 1 281 ? 150.834 161.303 162.146 1.00 166.57 279 ARG A CA 1
ATOM 1731 C C . ARG A 1 281 ? 150.454 160.653 160.825 1.00 166.57 279 ARG A C 1
ATOM 1732 O O . ARG A 1 281 ? 151.251 160.623 159.880 1.00 166.57 279 ARG A O 1
ATOM 1740 N N . ALA A 1 282 ? 149.234 160.123 160.749 1.00 181.07 280 ALA A N 1
ATOM 1741 C CA . ALA A 1 282 ? 148.756 159.509 159.517 1.00 181.07 280 ALA A CA 1
ATOM 1742 C C . ALA A 1 282 ? 148.677 160.530 158.391 1.00 181.07 280 ALA A C 1
ATOM 1743 O O . ALA A 1 282 ? 148.982 160.217 157.237 1.00 181.07 280 ALA A O 1
ATOM 1745 N N . ASN A 1 283 ? 148.243 161.750 158.704 1.00 184.19 281 ASN A N 1
ATOM 1746 C CA . ASN A 1 283 ? 148.294 162.827 157.721 1.00 184.19 281 ASN A CA 1
ATOM 1747 C C . ASN A 1 283 ? 149.727 163.084 157.286 1.00 184.19 281 ASN A C 1
ATOM 1748 O O . ASN A 1 283 ? 150.013 163.194 156.089 1.00 184.19 281 ASN A O 1
ATOM 1753 N N . ASN A 1 284 ? 150.637 163.199 158.255 1.00 182.30 282 ASN A N 1
ATOM 1754 C CA . ASN A 1 284 ? 152.045 163.397 157.933 1.00 182.30 282 ASN A CA 1
ATOM 1755 C C . ASN A 1 284 ? 152.520 162.358 156.928 1.00 182.30 282 ASN A C 1
ATOM 1756 O O . ASN A 1 284 ? 153.190 162.691 155.944 1.00 182.30 282 ASN A O 1
ATOM 1761 N N . LEU A 1 285 ? 152.169 161.091 157.153 1.00 191.90 283 LEU A N 1
ATOM 1762 C CA . LEU A 1 285 ? 152.464 160.070 156.153 1.00 191.90 283 LEU A CA 1
ATOM 1763 C C . LEU A 1 285 ? 151.780 160.394 154.836 1.00 191.90 283 LEU A C 1
ATOM 1764 O O . LEU A 1 285 ? 152.403 160.310 153.772 1.00 191.90 283 LEU A O 1
ATOM 1769 N N . VAL A 1 286 ? 150.508 160.783 154.896 1.00 193.74 284 VAL A N 1
ATOM 1770 C CA . VAL A 1 286 ? 149.787 161.231 153.714 1.00 193.74 284 VAL A CA 1
ATOM 1771 C C . VAL A 1 286 ? 150.312 162.577 153.244 1.00 193.74 284 VAL A C 1
ATOM 1772 O O . VAL A 1 286 ? 150.211 162.905 152.058 1.00 193.74 284 VAL A O 1
ATOM 1776 N N . THR A 1 287 ? 150.878 163.366 154.148 1.00 200.23 285 THR A N 1
ATOM 1777 C CA . THR A 1 287 ? 151.213 164.743 153.828 1.00 200.23 285 THR A CA 1
ATOM 1778 C C . THR A 1 287 ? 152.274 164.770 152.727 1.00 200.23 285 THR A C 1
ATOM 1779 O O . THR A 1 287 ? 153.447 164.491 153.001 1.00 200.23 285 THR A O 1
ATOM 1783 N N . PRO A 1 288 ? 151.906 165.090 151.491 1.00 208.09 286 PRO A N 1
ATOM 1784 C CA . PRO A 1 288 ? 152.831 164.885 150.367 1.00 208.09 286 PRO A CA 1
ATOM 1785 C C . PRO A 1 288 ? 154.006 165.862 150.393 1.00 208.09 286 PRO A C 1
ATOM 1786 O O . PRO A 1 288 ? 155.159 165.413 150.359 1.00 208.09 286 PRO A O 1
ATOM 1790 N N . PRO A 1 289 ? 153.780 167.210 150.459 1.00 217.99 287 PRO A N 1
ATOM 1791 C CA . PRO A 1 289 ? 154.890 168.064 150.907 1.00 217.99 287 PRO A CA 1
ATOM 1792 C C . PRO A 1 289 ? 154.516 169.244 151.798 1.00 217.99 287 PRO A C 1
ATOM 1793 O O . PRO A 1 289 ? 155.087 169.387 152.881 1.00 217.99 287 PRO A O 1
ATOM 1797 N N . THR A 1 290 ? 153.621 170.126 151.344 1.00 213.99 288 THR A N 1
ATOM 1798 C CA . THR A 1 290 ? 153.218 171.311 152.100 1.00 213.99 288 THR A CA 1
ATOM 1799 C C . THR A 1 290 ? 154.350 172.330 152.220 1.00 213.99 288 THR A C 1
ATOM 1800 O O . THR A 1 290 ? 154.124 173.461 152.664 1.00 213.99 288 THR A O 1
ATOM 1804 N N . GLY A 1 291 ? 155.560 171.960 151.805 1.00 215.97 289 GLY A N 1
ATOM 1805 C CA . GLY A 1 291 ? 156.692 172.859 151.892 1.00 215.97 289 GLY A CA 1
ATOM 1806 C C . GLY A 1 291 ? 157.550 172.664 153.126 1.00 215.97 289 GLY A C 1
ATOM 1807 O O . GLY A 1 291 ? 158.108 171.585 153.346 1.00 215.97 289 GLY A O 1
ATOM 1808 N N . ARG A 1 292 ? 157.653 173.709 153.942 1.00 208.05 290 ARG A N 1
ATOM 1809 C CA . ARG A 1 292 ? 158.663 173.775 154.989 1.00 208.05 290 ARG A CA 1
ATOM 1810 C C . ARG A 1 292 ? 158.377 172.804 156.128 1.00 208.05 290 ARG A C 1
ATOM 1811 O O . ARG A 1 292 ? 157.221 172.542 156.471 1.00 208.05 290 ARG A O 1
ATOM 1819 N N . THR A 1 293 ? 159.451 172.279 156.716 1.00 209.19 291 THR A N 1
ATOM 1820 C CA . THR A 1 293 ? 159.367 171.316 157.806 1.00 209.19 291 THR A CA 1
ATOM 1821 C C . THR A 1 293 ? 159.329 172.036 159.148 1.00 209.19 291 THR A C 1
ATOM 1822 O O . THR A 1 293 ? 160.304 172.685 159.538 1.00 209.19 291 THR A O 1
ATOM 1826 N N . LEU A 1 294 ? 158.206 171.916 159.852 1.00 198.21 292 LEU A N 1
ATOM 1827 C CA . LEU A 1 294 ? 158.148 172.378 161.231 1.00 198.21 292 LEU A CA 1
ATOM 1828 C C . LEU A 1 294 ? 159.106 171.569 162.096 1.00 198.21 292 LEU A C 1
ATOM 1829 O O . LEU A 1 294 ? 159.636 170.537 161.675 1.00 198.21 292 LEU A O 1
ATOM 1834 N N . SER A 1 295 ? 159.336 172.053 163.314 1.00 187.30 293 SER A N 1
ATOM 1835 C CA . SER A 1 295 ? 160.176 171.324 164.254 1.00 187.30 293 SER A CA 1
ATOM 1836 C C . SER A 1 295 ? 159.617 169.928 164.494 1.00 187.30 293 SER A C 1
ATOM 1837 O O . SER A 1 295 ? 158.418 169.752 164.725 1.00 187.30 293 SER A O 1
ATOM 1840 N N . GLY A 1 296 ? 160.496 168.929 164.439 1.00 177.63 294 GLY A N 1
ATOM 1841 C CA . GLY A 1 296 ? 160.125 167.559 164.717 1.00 177.63 294 GLY A CA 1
ATOM 1842 C C . GLY A 1 296 ? 159.702 166.758 163.506 1.00 177.63 294 GLY A C 1
ATOM 1843 O O . GLY A 1 296 ? 159.097 165.692 163.672 1.00 177.63 294 GLY A O 1
ATOM 1844 N N . GLY A 1 297 ? 159.983 167.242 162.300 1.00 182.35 295 GLY A N 1
ATOM 1845 C CA . GLY A 1 297 ? 159.544 166.569 161.097 1.00 182.35 295 GLY A CA 1
ATOM 1846 C C . GLY A 1 297 ? 158.137 166.917 160.673 1.00 182.35 295 GLY A C 1
ATOM 1847 O O . GLY A 1 297 ? 157.625 166.319 159.720 1.00 182.35 295 GLY A O 1
ATOM 1848 N N . LEU A 1 298 ? 157.497 167.865 161.351 1.00 192.81 296 LEU A N 1
ATOM 1849 C CA . LEU A 1 298 ? 156.112 168.216 161.084 1.00 192.81 296 LEU A CA 1
ATOM 1850 C C . LEU A 1 298 ? 155.998 169.124 159.870 1.00 192.81 296 LEU A C 1
ATOM 1851 O O . LEU A 1 298 ? 156.948 169.809 159.482 1.00 192.81 296 LEU A O 1
ATOM 1856 N N . ASP A 1 299 ? 154.810 169.126 159.278 1.00 207.11 297 ASP A N 1
ATOM 1857 C CA . ASP A 1 299 ? 154.501 170.040 158.192 1.00 207.11 297 ASP A CA 1
ATOM 1858 C C . ASP A 1 299 ? 153.847 171.303 158.730 1.00 207.11 297 ASP A C 1
ATOM 1859 O O . ASP A 1 299 ? 153.263 171.304 159.817 1.00 207.11 297 ASP A O 1
ATOM 1864 N N . SER A 1 300 ? 153.956 172.388 157.963 1.00 206.72 298 SER A N 1
ATOM 1865 C CA . SER A 1 300 ? 153.452 173.669 158.441 1.00 206.72 298 SER A CA 1
ATOM 1866 C C . SER A 1 300 ? 151.941 173.765 158.272 1.00 206.72 298 SER A C 1
ATOM 1867 O O . SER A 1 300 ? 151.208 173.899 159.258 1.00 206.72 298 SER A O 1
ATOM 1870 N N . ALA A 1 301 ? 151.457 173.696 157.033 1.00 204.06 299 ALA A N 1
ATOM 1871 C CA . ALA A 1 301 ? 150.036 173.821 156.739 1.00 204.06 299 ALA A CA 1
ATOM 1872 C C . ALA A 1 301 ? 149.329 172.480 156.603 1.00 204.06 299 ALA A C 1
ATOM 1873 O O . ALA A 1 301 ? 148.113 172.456 156.391 1.00 204.06 299 ALA A O 1
ATOM 1875 N N . ALA A 1 302 ? 150.053 171.366 156.717 1.00 197.71 300 ALA A N 1
ATOM 1876 C CA . ALA A 1 302 ? 149.418 170.062 156.572 1.00 197.71 300 ALA A CA 1
ATOM 1877 C C . ALA A 1 302 ? 148.449 169.781 157.708 1.00 197.71 300 ALA A C 1
ATOM 1878 O O . ALA A 1 302 ? 147.570 168.923 157.575 1.00 197.71 300 ALA A O 1
ATOM 1880 N N . LEU A 1 303 ? 148.596 170.480 158.828 1.00 183.82 301 LEU A N 1
ATOM 1881 C CA . LEU A 1 303 ? 147.629 170.393 159.906 1.00 183.82 301 LEU A CA 1
ATOM 1882 C C . LEU A 1 303 ? 146.363 171.181 159.611 1.00 183.82 301 LEU A C 1
ATOM 1883 O O . LEU A 1 303 ? 145.471 171.219 160.460 1.00 183.82 301 LEU A O 1
ATOM 1888 N N . TYR A 1 304 ? 146.264 171.811 158.439 1.00 177.28 302 TYR A N 1
ATOM 1889 C CA . TYR A 1 304 ? 145.089 172.622 158.135 1.00 177.28 302 TYR A CA 1
ATOM 1890 C C . TYR A 1 304 ? 143.830 171.767 158.079 1.00 177.28 302 TYR A C 1
ATOM 1891 O O . TYR A 1 304 ? 142.769 172.172 158.566 1.00 177.28 302 TYR A O 1
ATOM 1900 N N . PHE A 1 305 ? 143.917 170.595 157.459 1.00 173.26 303 PHE A N 1
ATOM 1901 C CA . PHE A 1 305 ? 142.730 169.751 157.336 1.00 173.26 303 PHE A CA 1
ATOM 1902 C C . PHE A 1 305 ? 142.264 169.210 158.681 1.00 173.26 303 PHE A C 1
ATOM 1903 O O . PHE A 1 305 ? 141.065 169.330 158.982 1.00 173.26 303 PHE A O 1
ATOM 1911 N N . PRO A 1 306 ? 143.117 168.617 159.524 1.00 166.32 304 PRO A N 1
ATOM 1912 C CA . PRO A 1 306 ? 142.653 168.290 160.884 1.00 166.32 304 PRO A CA 1
ATOM 1913 C C . PRO A 1 306 ? 142.219 169.514 161.667 1.00 166.32 304 PRO A C 1
ATOM 1914 O O . PRO A 1 306 ? 141.308 169.427 162.499 1.00 166.32 304 PRO A O 1
ATOM 1918 N N . LYS A 1 307 ? 142.854 170.662 161.423 1.00 170.47 305 LYS A N 1
ATOM 1919 C CA . LYS A 1 307 ? 142.452 171.886 162.104 1.00 170.47 305 LYS A CA 1
ATOM 1920 C C . LYS A 1 307 ? 141.005 172.221 161.795 1.00 170.47 305 LYS A C 1
ATOM 1921 O O . LYS A 1 307 ? 140.210 172.462 162.705 1.00 170.47 305 LYS A O 1
ATOM 1927 N N . ARG A 1 308 ? 140.650 172.239 160.512 1.00 167.62 306 ARG A N 1
ATOM 1928 C CA . ARG A 1 308 ? 139.266 172.485 160.129 1.00 167.62 306 ARG A CA 1
ATOM 1929 C C . ARG A 1 308 ? 138.362 171.390 160.669 1.00 167.62 306 ARG A C 1
ATOM 1930 O O . ARG A 1 308 ? 137.256 171.664 161.150 1.00 167.62 306 ARG A O 1
ATOM 1938 N N . PHE A 1 309 ? 138.821 170.140 160.597 1.00 166.98 307 PHE A N 1
ATOM 1939 C CA . PHE A 1 309 ? 138.041 169.020 161.106 1.00 166.98 307 PHE A CA 1
ATOM 1940 C C . PHE A 1 309 ? 137.609 169.271 162.542 1.00 166.98 307 PHE A C 1
ATOM 1941 O O . PHE A 1 309 ? 136.430 169.129 162.885 1.00 166.98 307 PHE A O 1
ATOM 1949 N N . LEU A 1 310 ? 138.556 169.652 163.399 1.00 156.43 308 LEU A N 1
ATOM 1950 C CA . LEU A 1 310 ? 138.218 169.888 164.797 1.00 156.43 308 LEU A CA 1
ATOM 1951 C C . LEU A 1 310 ? 137.458 171.195 164.963 1.00 156.43 308 LEU A C 1
ATOM 1952 O O . LEU A 1 310 ? 136.520 171.273 165.763 1.00 156.43 308 LEU A O 1
ATOM 1957 N N . GLY A 1 311 ? 137.824 172.222 164.203 1.00 160.19 309 GLY A N 1
ATOM 1958 C CA . GLY A 1 311 ? 137.140 173.492 164.274 1.00 160.19 309 GLY A CA 1
ATOM 1959 C C . GLY A 1 311 ? 135.694 173.441 163.859 1.00 160.19 309 GLY A C 1
ATOM 1960 O O . GLY A 1 311 ? 134.939 174.364 164.176 1.00 160.19 309 GLY A O 1
ATOM 1961 N N . ALA A 1 312 ? 135.284 172.383 163.163 1.00 163.55 310 ALA A N 1
ATOM 1962 C CA . ALA A 1 312 ? 133.868 172.210 162.869 1.00 163.55 310 ALA A CA 1
ATOM 1963 C C . ALA A 1 312 ? 133.045 172.214 164.150 1.00 163.55 310 ALA A C 1
ATOM 1964 O O . ALA A 1 312 ? 131.934 172.756 164.179 1.00 163.55 310 ALA A O 1
ATOM 1966 N N . ALA A 1 313 ? 133.578 171.631 165.219 1.00 157.62 311 ALA A N 1
ATOM 1967 C CA . ALA A 1 313 ? 132.864 171.585 166.487 1.00 157.62 311 ALA A CA 1
ATOM 1968 C C . ALA A 1 313 ? 132.488 172.986 166.934 1.00 157.62 311 ALA A C 1
ATOM 1969 O O . ALA A 1 313 ? 133.358 173.832 167.150 1.00 157.62 311 ALA A O 1
ATOM 1971 N N . ARG A 1 314 ? 131.187 173.229 167.074 1.00 152.87 312 ARG A N 1
ATOM 1972 C CA . ARG A 1 314 ? 130.701 174.566 167.376 1.00 152.87 312 ARG A CA 1
ATOM 1973 C C . ARG A 1 314 ? 129.283 174.472 167.909 1.00 152.87 312 ARG A C 1
ATOM 1974 O O . ARG A 1 314 ? 128.594 173.468 167.720 1.00 152.87 312 ARG A O 1
ATOM 1982 N N . ASN A 1 315 ? 128.855 175.543 168.568 1.00 146.46 313 ASN A N 1
ATOM 1983 C CA . ASN A 1 315 ? 127.469 175.717 168.972 1.00 146.46 313 ASN A CA 1
ATOM 1984 C C . ASN A 1 315 ? 126.792 176.693 168.024 1.00 146.46 313 ASN A C 1
ATOM 1985 O O . ASN A 1 315 ? 127.376 177.711 167.646 1.00 146.46 313 ASN A O 1
ATOM 1990 N N . ILE A 1 316 ? 125.558 176.381 167.644 1.00 146.11 314 ILE A N 1
ATOM 1991 C CA . ILE A 1 316 ? 124.782 177.200 166.723 1.00 146.11 314 ILE A CA 1
ATOM 1992 C C . ILE A 1 316 ? 123.584 177.755 167.476 1.00 146.11 314 ILE A C 1
ATOM 1993 O O . ILE A 1 316 ? 122.897 177.016 168.191 1.00 146.11 314 ILE A O 1
ATOM 1998 N N . ARG A 1 317 ? 123.333 179.051 167.314 1.00 154.75 315 ARG A N 1
ATOM 1999 C CA . ARG A 1 317 ? 122.291 179.744 168.060 1.00 154.75 315 ARG A CA 1
ATOM 2000 C C . ARG A 1 317 ? 120.888 179.416 167.570 1.00 154.75 315 ARG A C 1
ATOM 2001 O O . ARG A 1 317 ? 119.916 179.767 168.246 1.00 154.75 315 ARG A O 1
ATOM 2009 N N . GLY A 1 318 ? 120.753 178.743 166.433 1.00 146.58 316 GLY A N 1
ATOM 2010 C CA . GLY A 1 318 ? 119.444 178.478 165.875 1.00 146.58 316 GLY A CA 1
ATOM 2011 C C . GLY A 1 318 ? 118.985 177.056 166.108 1.00 146.58 316 GLY A C 1
ATOM 2012 O O . GLY A 1 318 ? 117.953 176.635 165.578 1.00 146.58 316 GLY A O 1
ATOM 2013 N N . GLY A 1 319 ? 119.743 176.307 166.903 1.00 153.56 317 GLY A N 1
ATOM 2014 C CA . GLY A 1 319 ? 119.433 174.914 167.147 1.00 153.56 317 GLY A CA 1
ATOM 2015 C C . GLY A 1 319 ? 120.504 174.004 166.589 1.00 153.56 317 GLY A C 1
ATOM 2016 O O . GLY A 1 319 ? 121.206 174.372 165.643 1.00 153.56 317 GLY A O 1
ATOM 2017 N N . GLY A 1 320 ? 120.642 172.815 167.163 1.00 155.66 318 GLY A N 1
ATOM 2018 C CA . GLY A 1 320 ? 121.649 171.874 166.726 1.00 155.66 318 GLY A CA 1
ATOM 2019 C C . GLY A 1 320 ? 123.040 172.286 167.166 1.00 155.66 318 GLY A C 1
ATOM 2020 O O . GLY A 1 320 ? 123.299 173.420 167.570 1.00 155.66 318 GLY A O 1
ATOM 2021 N N . SER A 1 321 ? 123.958 171.329 167.082 1.00 156.24 319 SER A N 1
ATOM 2022 C CA . SER A 1 321 ? 125.335 171.568 167.477 1.00 156.24 319 SER A CA 1
ATOM 2023 C C . SER A 1 321 ? 126.181 170.401 167.003 1.00 156.24 319 SER A C 1
ATOM 2024 O O . SER A 1 321 ? 125.657 169.353 166.623 1.00 156.24 319 SER A O 1
ATOM 2027 N N . LEU A 1 322 ? 127.492 170.602 167.026 1.00 157.07 320 LEU A N 1
ATOM 2028 C CA . LEU A 1 322 ? 128.457 169.583 166.640 1.00 157.07 320 LEU A CA 1
ATOM 2029 C C . LEU A 1 322 ? 129.566 169.556 167.677 1.00 157.07 320 LEU A C 1
ATOM 2030 O O . LEU A 1 322 ? 130.352 170.503 167.768 1.00 157.07 320 LEU A O 1
ATOM 2035 N N . THR A 1 323 ? 129.629 168.484 168.460 1.00 154.22 321 THR A N 1
ATOM 2036 C CA . THR A 1 323 ? 130.634 168.342 169.505 1.00 154.22 321 THR A CA 1
ATOM 2037 C C . THR A 1 323 ? 131.573 167.200 169.154 1.00 154.22 321 THR A C 1
ATOM 2038 O O . THR A 1 323 ? 131.129 166.066 168.961 1.00 154.22 321 THR A O 1
ATOM 2042 N N . ILE A 1 324 ? 132.869 167.490 169.100 1.00 148.46 322 ILE A N 1
ATOM 2043 C CA . ILE A 1 324 ? 133.889 166.494 168.799 1.00 148.46 322 ILE A CA 1
ATOM 2044 C C . ILE A 1 324 ? 134.769 166.336 170.025 1.00 148.46 322 ILE A C 1
ATOM 2045 O O . ILE A 1 324 ? 135.306 167.322 170.542 1.00 148.46 322 ILE A O 1
ATOM 2050 N N . LEU A 1 325 ? 134.906 165.103 170.496 1.00 153.99 323 LEU A N 1
ATOM 2051 C CA . LEU A 1 325 ? 135.918 164.757 171.483 1.00 153.99 323 LEU A CA 1
ATOM 2052 C C . LEU A 1 325 ? 136.876 163.768 170.846 1.00 153.99 323 LEU A C 1
ATOM 2053 O O . LEU A 1 325 ? 136.444 162.739 170.326 1.00 153.99 323 LEU A O 1
ATOM 2058 N N . ALA A 1 326 ? 138.170 164.074 170.888 1.00 158.92 324 ALA A N 1
ATOM 2059 C CA . ALA A 1 326 ? 139.157 163.264 170.196 1.00 158.92 324 ALA A CA 1
ATOM 2060 C C . ALA A 1 326 ? 140.358 163.036 171.100 1.00 158.92 324 ALA A C 1
ATOM 2061 O O . ALA A 1 326 ? 140.643 163.828 172.001 1.00 158.92 324 ALA A O 1
ATOM 2063 N N . THR A 1 327 ? 141.068 161.942 170.837 1.00 165.36 325 THR A N 1
ATOM 2064 C CA . THR A 1 327 ? 142.164 161.498 171.694 1.00 165.36 325 THR A CA 1
ATOM 2065 C C . THR A 1 327 ? 143.500 161.890 171.072 1.00 165.36 325 THR A C 1
ATOM 2066 O O . THR A 1 327 ? 143.808 161.476 169.951 1.00 165.36 325 THR A O 1
ATOM 2070 N N . ALA A 1 328 ? 144.309 162.639 171.823 1.00 155.37 326 ALA A N 1
ATOM 2071 C CA . ALA A 1 328 ? 145.574 163.183 171.346 1.00 155.37 326 ALA A CA 1
ATOM 2072 C C . ALA A 1 328 ? 146.744 162.586 172.120 1.00 155.37 326 ALA A C 1
ATOM 2073 O O . ALA A 1 328 ? 146.618 162.269 173.307 1.00 155.37 326 ALA A O 1
ATOM 2075 N N . LEU A 1 329 ? 147.882 162.443 171.443 1.00 159.29 327 LEU A N 1
ATOM 2076 C CA . LEU A 1 329 ? 149.083 161.842 172.009 1.00 159.29 327 LEU A CA 1
ATOM 2077 C C . LEU A 1 329 ? 150.164 162.897 172.203 1.00 159.29 327 LEU A C 1
ATOM 2078 O O . LEU A 1 329 ? 150.439 163.686 171.294 1.00 159.29 327 LEU A O 1
ATOM 2083 N N . VAL A 1 330 ? 150.790 162.894 173.381 1.00 167.22 328 VAL A N 1
ATOM 2084 C CA . VAL A 1 330 ? 151.906 163.782 173.690 1.00 167.22 328 VAL A CA 1
ATOM 2085 C C . VAL A 1 330 ? 152.974 162.988 174.429 1.00 167.22 328 VAL A C 1
ATOM 2086 O O . VAL A 1 330 ? 152.771 161.838 174.821 1.00 167.22 328 VAL A O 1
ATOM 2090 N N . GLU A 1 331 ? 154.127 163.626 174.621 1.00 170.63 329 GLU A N 1
ATOM 2091 C CA . GLU A 1 331 ? 155.234 163.023 175.357 1.00 170.63 329 GLU A CA 1
ATOM 2092 C C . GLU A 1 331 ? 155.648 161.699 174.724 1.00 170.63 329 GLU A C 1
ATOM 2093 O O . GLU A 1 331 ? 155.980 160.734 175.415 1.00 170.63 329 GLU A O 1
ATOM 2099 N N . THR A 1 332 ? 155.633 161.655 173.396 1.00 170.51 330 THR A N 1
ATOM 2100 C CA . THR A 1 332 ? 156.000 160.462 172.649 1.00 170.51 330 THR A CA 1
ATOM 2101 C C . THR A 1 332 ? 157.481 160.415 172.308 1.00 170.51 330 THR A C 1
ATOM 2102 O O . THR A 1 332 ? 157.902 159.522 171.567 1.00 170.51 330 THR A O 1
ATOM 2106 N N . GLY A 1 333 ? 158.274 161.359 172.806 1.00 178.51 331 GLY A N 1
ATOM 2107 C CA . GLY A 1 333 ? 159.690 161.387 172.523 1.00 178.51 331 GLY A CA 1
ATOM 2108 C C . GLY A 1 333 ? 160.055 161.967 171.178 1.00 178.51 331 GLY A C 1
ATOM 2109 O O . GLY A 1 333 ? 161.249 162.044 170.860 1.00 178.51 331 GLY A O 1
ATOM 2110 N N . SER A 1 334 ? 159.075 162.376 170.378 1.00 172.65 332 SER A N 1
ATOM 2111 C CA . SER A 1 334 ? 159.312 163.003 169.087 1.00 172.65 332 SER A CA 1
ATOM 2112 C C . SER A 1 334 ? 158.628 164.361 169.074 1.00 172.65 332 SER A C 1
ATOM 2113 O O . SER A 1 334 ? 157.456 164.474 169.448 1.00 172.65 332 SER A O 1
ATOM 2116 N N . ARG A 1 335 ? 159.363 165.391 168.647 1.00 185.89 333 ARG A N 1
ATOM 2117 C CA . ARG A 1 335 ? 158.810 166.742 168.656 1.00 185.89 333 ARG A CA 1
ATOM 2118 C C . ARG A 1 335 ? 157.566 166.843 167.783 1.00 185.89 333 ARG A C 1
ATOM 2119 O O . ARG A 1 335 ? 156.739 167.744 167.979 1.00 185.89 333 ARG A O 1
ATOM 2127 N N . MET A 1 336 ? 157.417 165.936 166.816 1.00 181.13 334 MET A N 1
ATOM 2128 C CA . MET A 1 336 ? 156.259 165.970 165.931 1.00 181.13 334 MET A CA 1
ATOM 2129 C C . MET A 1 336 ? 154.964 166.019 166.732 1.00 181.13 334 MET A C 1
ATOM 2130 O O . MET A 1 336 ? 154.113 166.889 166.516 1.00 181.13 334 MET A O 1
ATOM 2135 N N . ASP A 1 337 ? 154.813 165.099 167.686 1.00 176.23 335 ASP A N 1
ATOM 2136 C CA . ASP A 1 337 ? 153.554 164.993 168.413 1.00 176.23 335 ASP A CA 1
ATOM 2137 C C . ASP A 1 337 ? 153.353 166.171 169.354 1.00 176.23 335 ASP A C 1
ATOM 2138 O O . ASP A 1 337 ? 152.225 166.643 169.533 1.00 176.23 335 ASP A O 1
ATOM 2143 N N . ASP A 1 338 ? 154.429 166.658 169.972 1.00 180.09 336 ASP A N 1
ATOM 2144 C CA . ASP A 1 338 ? 154.301 167.825 170.838 1.00 180.09 336 ASP A CA 1
ATOM 2145 C C . ASP A 1 338 ? 153.822 169.034 170.047 1.00 180.09 336 ASP A C 1
ATOM 2146 O O . ASP A 1 338 ? 152.921 169.764 170.485 1.00 180.09 336 ASP A O 1
ATOM 2151 N N . VAL A 1 339 ? 154.396 169.246 168.862 1.00 178.04 337 VAL A N 1
ATOM 2152 C CA . VAL A 1 339 ? 153.990 170.378 168.037 1.00 178.04 337 VAL A CA 1
ATOM 2153 C C . VAL A 1 339 ? 152.552 170.199 167.564 1.00 178.04 337 VAL A C 1
ATOM 2154 O O . VAL A 1 339 ? 151.773 171.158 167.521 1.00 178.04 337 VAL A O 1
ATOM 2158 N N . ILE A 1 340 ? 152.175 168.971 167.198 1.00 170.74 338 ILE A N 1
ATOM 2159 C CA . ILE A 1 340 ? 150.797 168.724 166.779 1.00 170.74 338 ILE A CA 1
ATOM 2160 C C . ILE A 1 340 ? 149.831 169.046 167.909 1.00 170.74 338 ILE A C 1
ATOM 2161 O O . ILE A 1 340 ? 148.800 169.702 167.702 1.00 170.74 338 ILE A O 1
ATOM 2166 N N . PHE A 1 341 ? 150.131 168.566 169.115 1.00 152.76 339 PHE A N 1
ATOM 2167 C CA . PHE A 1 341 ? 149.246 168.822 170.242 1.00 152.76 339 PHE A CA 1
ATOM 2168 C C . PHE A 1 341 ? 149.123 170.311 170.500 1.00 152.76 339 PHE A C 1
ATOM 2169 O O . PHE A 1 341 ? 148.028 170.815 170.767 1.00 152.76 339 PHE A O 1
ATOM 2177 N N . GLU A 1 342 ? 150.242 171.035 170.454 1.00 160.08 340 GLU A N 1
ATOM 2178 C CA . GLU A 1 342 ? 150.162 172.475 170.668 1.00 160.08 340 GLU A CA 1
ATOM 2179 C C . GLU A 1 342 ? 149.330 173.142 169.582 1.00 160.08 340 GLU A C 1
ATOM 2180 O O . GLU A 1 342 ? 148.528 174.037 169.867 1.00 160.08 340 GLU A O 1
ATOM 2186 N N . GLU A 1 343 ? 149.489 172.705 168.333 1.00 168.83 341 GLU A N 1
ATOM 2187 C CA . GLU A 1 343 ? 148.723 173.296 167.246 1.00 168.83 341 GLU A CA 1
ATOM 2188 C C . GLU A 1 343 ? 147.233 173.076 167.422 1.00 168.83 341 GLU A C 1
ATOM 2189 O O . GLU A 1 343 ? 146.444 173.978 167.126 1.00 168.83 341 GLU A O 1
ATOM 2195 N N . PHE A 1 344 ? 146.833 171.902 167.894 1.00 160.32 342 PHE A N 1
ATOM 2196 C CA . PHE A 1 344 ? 145.427 171.653 168.180 1.00 160.32 342 PHE A CA 1
ATOM 2197 C C . PHE A 1 344 ? 144.943 172.399 169.413 1.00 160.32 342 PHE A C 1
ATOM 2198 O O . PHE A 1 344 ? 143.780 172.812 169.460 1.00 160.32 342 PHE A O 1
ATOM 2206 N N . LYS A 1 345 ? 145.810 172.588 170.407 1.00 163.75 343 LYS A N 1
ATOM 2207 C CA . LYS A 1 345 ? 145.367 173.133 171.685 1.00 163.75 343 LYS A CA 1
ATOM 2208 C C . LYS A 1 345 ? 144.764 174.520 171.515 1.00 163.75 343 LYS A C 1
ATOM 2209 O O . LYS A 1 345 ? 143.829 174.890 172.234 1.00 163.75 343 LYS A O 1
ATOM 2215 N N . GLY A 1 346 ? 145.283 175.303 170.573 1.00 169.92 344 GLY A N 1
ATOM 2216 C CA . GLY A 1 346 ? 144.729 176.621 170.329 1.00 169.92 344 GLY A CA 1
ATOM 2217 C C . GLY A 1 346 ? 143.416 176.621 169.577 1.00 169.92 344 GLY A C 1
ATOM 2218 O O . GLY A 1 346 ? 142.755 177.665 169.526 1.00 169.92 344 GLY A O 1
ATOM 2219 N N . THR A 1 347 ? 143.019 175.486 169.004 1.00 166.78 345 THR A N 1
ATOM 2220 C CA . THR A 1 347 ? 141.786 175.395 168.233 1.00 166.78 345 THR A CA 1
ATOM 2221 C C . THR A 1 347 ? 140.637 174.762 168.997 1.00 166.78 345 THR A C 1
ATOM 2222 O O . THR A 1 347 ? 139.478 175.039 168.682 1.00 166.78 345 THR A O 1
ATOM 2226 N N . GLY A 1 348 ? 140.922 173.924 169.986 1.00 163.22 346 GLY A N 1
ATOM 2227 C CA . GLY A 1 348 ? 139.871 173.360 170.798 1.00 163.22 346 GLY A CA 1
ATOM 2228 C C . GLY A 1 348 ? 139.409 174.311 171.878 1.00 163.22 346 GLY A C 1
ATOM 2229 O O . GLY A 1 348 ? 140.144 175.195 172.309 1.00 163.22 346 GLY A O 1
ATOM 2230 N N . ASN A 1 349 ? 138.171 174.112 172.323 1.00 161.79 347 ASN A N 1
ATOM 2231 C CA . ASN A 1 349 ? 137.562 174.977 173.320 1.00 161.79 347 ASN A CA 1
ATOM 2232 C C . ASN A 1 349 ? 137.601 174.380 174.715 1.00 161.79 347 ASN A C 1
ATOM 2233 O O . ASN A 1 349 ? 137.184 175.039 175.671 1.00 161.79 347 ASN A O 1
ATOM 2238 N N . MET A 1 350 ? 138.086 173.153 174.851 1.00 168.95 348 MET A N 1
ATOM 2239 C CA . MET A 1 350 ? 138.224 172.510 176.145 1.00 168.95 348 MET A CA 1
ATOM 2240 C C . MET A 1 350 ? 139.262 171.413 175.996 1.00 168.95 348 MET A C 1
ATOM 2241 O O . MET A 1 350 ? 139.219 170.639 175.036 1.00 168.95 348 MET A O 1
ATOM 2246 N N . GLU A 1 351 ? 140.201 171.359 176.935 1.00 169.25 349 GLU A N 1
ATOM 2247 C CA . GLU A 1 351 ? 141.290 170.401 176.854 1.00 169.25 349 GLU A CA 1
ATOM 2248 C C . GLU A 1 351 ? 141.362 169.602 178.142 1.00 169.25 349 GLU A C 1
ATOM 2249 O O . GLU A 1 351 ? 141.141 170.137 179.232 1.00 169.25 349 GLU A O 1
ATOM 2255 N N . LEU A 1 352 ? 141.683 168.320 178.004 1.00 171.87 350 LEU A N 1
ATOM 2256 C CA . LEU A 1 352 ? 141.769 167.402 179.129 1.00 171.87 350 LEU A CA 1
ATOM 2257 C C . LEU A 1 352 ? 143.168 166.817 179.152 1.00 171.87 350 LEU A C 1
ATOM 2258 O O . LEU A 1 352 ? 143.446 165.843 178.447 1.00 171.87 350 LEU A O 1
ATOM 2263 N N . HIS A 1 353 ? 144.044 167.411 179.953 1.00 169.46 351 HIS A N 1
ATOM 2264 C CA . HIS A 1 353 ? 145.372 166.863 180.158 1.00 169.46 351 HIS A CA 1
ATOM 2265 C C . HIS A 1 353 ? 145.257 165.637 181.045 1.00 169.46 351 HIS A C 1
ATOM 2266 O O . HIS A 1 353 ? 144.587 165.672 182.081 1.00 169.46 351 HIS A O 1
ATOM 2273 N N . LEU A 1 354 ? 145.910 164.553 180.643 1.00 165.70 352 LEU A N 1
ATOM 2274 C CA . LEU A 1 354 ? 145.986 163.365 181.478 1.00 165.70 352 LEU A CA 1
ATOM 2275 C C . LEU A 1 354 ? 147.438 163.162 181.876 1.00 165.70 352 LEU A C 1
ATOM 2276 O O . LEU A 1 354 ? 148.287 162.885 181.023 1.00 165.70 352 LEU A O 1
ATOM 2281 N N . SER A 1 355 ? 147.716 163.298 183.168 1.00 174.19 353 SER A N 1
ATOM 2282 C CA . SER A 1 355 ? 149.077 163.239 183.672 1.00 174.19 353 SER A CA 1
ATOM 2283 C C . SER A 1 355 ? 149.559 161.798 183.666 1.00 174.19 353 SER A C 1
ATOM 2284 O O . SER A 1 355 ? 148.886 160.903 184.185 1.00 174.19 353 SER A O 1
ATOM 2287 N N . ARG A 1 356 ? 150.736 161.579 183.078 1.00 182.89 354 ARG A N 1
ATOM 2288 C CA . ARG A 1 356 ? 151.253 160.221 182.982 1.00 182.89 354 ARG A CA 1
ATOM 2289 C C . ARG A 1 356 ? 151.487 159.619 184.356 1.00 182.89 354 ARG A C 1
ATOM 2290 O O . ARG A 1 356 ? 151.341 158.406 184.534 1.00 182.89 354 ARG A O 1
ATOM 2298 N N . ARG A 1 357 ? 151.845 160.444 185.338 1.00 199.58 355 ARG A N 1
ATOM 2299 C CA . ARG A 1 357 ? 152.123 159.935 186.672 1.00 199.58 355 ARG A CA 1
ATOM 2300 C C . ARG A 1 357 ? 150.868 159.443 187.377 1.00 199.58 355 ARG A C 1
ATOM 2301 O O . ARG A 1 357 ? 150.921 158.415 188.058 1.00 199.58 355 ARG A O 1
ATOM 2309 N N . LEU A 1 358 ? 149.739 160.132 187.208 1.00 190.09 356 LEU A N 1
ATOM 2310 C CA . LEU A 1 358 ? 148.493 159.658 187.795 1.00 190.09 356 LEU A CA 1
ATOM 2311 C C . LEU A 1 358 ? 148.078 158.319 187.204 1.00 190.09 356 LEU A C 1
ATOM 2312 O O . LEU A 1 358 ? 147.518 157.478 187.916 1.00 190.09 356 LEU A O 1
ATOM 2317 N N . GLU A 1 359 ? 148.340 158.103 185.913 1.00 192.86 357 GLU A N 1
ATOM 2318 C CA . GLU A 1 359 ? 148.106 156.787 185.334 1.00 192.86 357 GLU A CA 1
ATOM 2319 C C . GLU A 1 359 ? 149.081 155.763 185.897 1.00 192.86 357 GLU A C 1
ATOM 2320 O O . GLU A 1 359 ? 148.691 154.632 186.210 1.00 192.86 357 GLU A O 1
ATOM 2326 N N . GLU A 1 360 ? 150.355 156.134 186.021 1.00 188.17 358 GLU A N 1
ATOM 2327 C CA . GLU A 1 360 ? 151.308 155.242 186.664 1.00 188.17 358 GLU A CA 1
ATOM 2328 C C . GLU A 1 360 ? 150.846 154.884 188.066 1.00 188.17 358 GLU A C 1
ATOM 2329 O O . GLU A 1 360 ? 151.091 153.768 188.538 1.00 188.17 358 GLU A O 1
ATOM 2335 N N . ARG A 1 361 ? 150.163 155.805 188.736 1.00 187.74 359 ARG A N 1
ATOM 2336 C CA . ARG A 1 361 ? 149.535 155.531 190.018 1.00 187.74 359 ARG A CA 1
ATOM 2337 C C . ARG A 1 361 ? 148.191 154.837 189.867 1.00 187.74 359 ARG A C 1
ATOM 2338 O O . ARG A 1 361 ? 147.569 154.490 190.875 1.00 187.74 359 ARG A O 1
ATOM 2346 N N . ARG A 1 362 ? 147.726 154.640 188.636 1.00 194.10 360 ARG A N 1
ATOM 2347 C CA . ARG A 1 362 ? 146.525 153.860 188.370 1.00 194.10 360 ARG A CA 1
ATOM 2348 C C . ARG A 1 362 ? 145.305 154.489 189.034 1.00 194.10 360 ARG A C 1
ATOM 2349 O O . ARG A 1 362 ? 144.462 153.797 189.605 1.00 194.10 360 ARG A O 1
ATOM 2357 N N . ILE A 1 363 ? 145.224 155.812 188.969 1.00 199.93 361 ILE A N 1
ATOM 2358 C CA . ILE A 1 363 ? 144.086 156.571 189.468 1.00 199.93 361 ILE A CA 1
ATOM 2359 C C . ILE A 1 363 ? 143.292 157.023 188.252 1.00 199.93 361 ILE A C 1
ATOM 2360 O O . ILE A 1 363 ? 143.763 157.854 187.467 1.00 199.93 361 ILE A O 1
ATOM 2365 N N . PHE A 1 364 ? 142.085 156.482 188.093 1.00 186.01 362 PHE A N 1
ATOM 2366 C CA . PHE A 1 364 ? 141.295 156.772 186.913 1.00 186.01 362 PHE A CA 1
ATOM 2367 C C . PHE A 1 364 ? 140.046 157.565 187.285 1.00 186.01 362 PHE A C 1
ATOM 2368 O O . PHE A 1 364 ? 139.313 157.165 188.196 1.00 186.01 362 PHE A O 1
ATOM 2376 N N . PRO A 1 365 ? 139.767 158.687 186.599 1.00 182.82 363 PRO A N 1
ATOM 2377 C CA . PRO A 1 365 ? 140.580 159.231 185.508 1.00 182.82 363 PRO A CA 1
ATOM 2378 C C . PRO A 1 365 ? 141.843 159.924 186.014 1.00 182.82 363 PRO A C 1
ATOM 2379 O O . PRO A 1 365 ? 141.782 160.717 186.951 1.00 182.82 363 PRO A O 1
ATOM 2383 N N . ALA A 1 366 ? 142.975 159.623 185.382 1.00 181.77 364 ALA A N 1
ATOM 2384 C CA . ALA A 1 366 ? 144.274 160.169 185.776 1.00 181.77 364 ALA A CA 1
ATOM 2385 C C . ALA A 1 366 ? 144.493 161.586 185.263 1.00 181.77 364 ALA A C 1
ATOM 2386 O O . ALA A 1 366 ? 145.484 161.866 184.585 1.00 181.77 364 ALA A O 1
ATOM 2388 N N . ILE A 1 367 ? 143.584 162.500 185.592 1.00 181.41 365 ILE A N 1
ATOM 2389 C CA . ILE A 1 367 ? 143.566 163.810 184.956 1.00 181.41 365 ILE A CA 1
ATOM 2390 C C . ILE A 1 367 ? 144.532 164.751 185.659 1.00 181.41 365 ILE A C 1
ATOM 2391 O O . ILE A 1 367 ? 144.535 164.861 186.892 1.00 181.41 365 ILE A O 1
ATOM 2396 N N . ASP A 1 368 ? 145.354 165.443 184.872 1.00 181.24 366 ASP A N 1
ATOM 2397 C CA . ASP A 1 368 ? 146.181 166.538 185.374 1.00 181.24 366 ASP A CA 1
ATOM 2398 C C . ASP A 1 368 ? 145.257 167.721 185.626 1.00 181.24 366 ASP A C 1
ATOM 2399 O O . ASP A 1 368 ? 144.972 168.524 184.736 1.00 181.24 366 ASP A O 1
ATOM 2404 N N . ILE A 1 369 ? 144.781 167.825 186.866 1.00 193.90 367 ILE A N 1
ATOM 2405 C CA . ILE A 1 369 ? 143.703 168.760 187.173 1.00 193.90 367 ILE A CA 1
ATOM 2406 C C . ILE A 1 369 ? 144.152 170.199 186.943 1.00 193.90 367 ILE A C 1
ATOM 2407 O O . ILE A 1 369 ? 143.418 171.005 186.357 1.00 193.90 367 ILE A O 1
ATOM 2412 N N . LEU A 1 370 ? 145.356 170.550 187.400 1.00 191.02 368 LEU A N 1
ATOM 2413 C CA . LEU A 1 370 ? 145.806 171.932 187.255 1.00 191.02 368 LEU A CA 1
ATOM 2414 C C . LEU A 1 370 ? 145.945 172.319 185.789 1.00 191.02 368 LEU A C 1
ATOM 2415 O O . LEU A 1 370 ? 145.421 173.354 185.362 1.00 191.02 368 LEU A O 1
ATOM 2420 N N . LYS A 1 371 ? 146.639 171.498 184.999 1.00 181.80 369 LYS A N 1
ATOM 2421 C CA . LYS A 1 371 ? 146.806 171.804 183.585 1.00 181.80 369 LYS A CA 1
ATOM 2422 C C . LYS A 1 371 ? 145.498 171.716 182.822 1.00 181.80 369 LYS A C 1
ATOM 2423 O O . LYS A 1 371 ? 145.303 172.469 181.863 1.00 181.80 369 LYS A O 1
ATOM 2429 N N . SER A 1 372 ? 144.599 170.828 183.229 1.00 170.77 370 SER A N 1
ATOM 2430 C CA . SER A 1 372 ? 143.324 170.683 182.551 1.00 170.77 370 SER A CA 1
ATOM 2431 C C . SER A 1 372 ? 142.417 171.863 182.873 1.00 170.77 370 SER A C 1
ATOM 2432 O O . SER A 1 372 ? 142.563 172.529 183.902 1.00 170.77 370 SER A O 1
ATOM 2435 N N . GLY A 1 373 ? 141.479 172.118 181.975 1.00 160.66 371 GLY A N 1
ATOM 2436 C CA . GLY A 1 373 ? 140.563 173.229 182.128 1.00 160.66 371 GLY A CA 1
ATOM 2437 C C . GLY A 1 373 ? 139.760 173.428 180.868 1.00 160.66 371 GLY A C 1
ATOM 2438 O O . GLY A 1 373 ? 140.076 172.894 179.804 1.00 160.66 371 GLY A O 1
ATOM 2439 N N . THR A 1 374 ? 138.698 174.212 181.007 1.00 173.45 372 THR A N 1
ATOM 2440 C CA . THR A 1 374 ? 137.795 174.504 179.907 1.00 173.45 372 THR A CA 1
ATOM 2441 C C . THR A 1 374 ? 137.691 176.008 179.709 1.00 173.45 372 THR A C 1
ATOM 2442 O O . THR A 1 374 ? 138.128 176.802 180.546 1.00 173.45 372 THR A O 1
ATOM 2446 N N . ARG A 1 375 ? 137.103 176.387 178.583 1.00 167.33 373 ARG A N 1
ATOM 2447 C CA . ARG A 1 375 ? 136.900 177.783 178.234 1.00 167.33 373 ARG A CA 1
ATOM 2448 C C . ARG A 1 375 ? 135.431 178.139 178.414 1.00 167.33 373 ARG A C 1
ATOM 2449 O O . ARG A 1 375 ? 134.549 177.414 177.942 1.00 167.33 373 ARG A O 1
ATOM 2457 N N . ARG A 1 376 ? 135.172 179.252 179.099 1.00 163.27 374 ARG A N 1
ATOM 2458 C CA . ARG A 1 376 ? 133.811 179.747 179.300 1.00 163.27 374 ARG A CA 1
ATOM 2459 C C . ARG A 1 376 ? 132.972 178.757 180.106 1.00 163.27 374 ARG A C 1
ATOM 2460 O O . ARG A 1 376 ? 131.892 178.340 179.688 1.00 163.27 374 ARG A O 1
ATOM 2468 N N . GLU A 1 377 ? 133.483 178.383 181.278 1.00 174.55 375 GLU A N 1
ATOM 2469 C CA . GLU A 1 377 ? 132.709 177.544 182.182 1.00 174.55 375 GLU A CA 1
ATOM 2470 C C . GLU A 1 377 ? 131.428 178.240 182.613 1.00 174.55 375 GLU A C 1
ATOM 2471 O O . GLU A 1 377 ? 130.373 177.605 182.705 1.00 174.55 375 GLU A O 1
ATOM 2477 N N . GLU A 1 378 ? 131.507 179.545 182.881 1.00 172.34 376 GLU A N 1
ATOM 2478 C CA . GLU A 1 378 ? 130.344 180.288 183.352 1.00 172.34 376 GLU A CA 1
ATOM 2479 C C . GLU A 1 378 ? 129.162 180.146 182.404 1.00 172.34 376 GLU A C 1
ATOM 2480 O O . GLU A 1 378 ? 128.009 180.131 182.848 1.00 172.34 376 GLU A O 1
ATOM 2486 N N . LEU A 1 379 ? 129.420 180.046 181.101 1.00 164.85 377 LEU A N 1
ATOM 2487 C CA . LEU A 1 379 ? 128.338 179.800 180.161 1.00 164.85 377 LEU A CA 1
ATOM 2488 C C . LEU A 1 379 ? 127.754 178.409 180.333 1.00 164.85 377 LEU A C 1
ATOM 2489 O O . LEU A 1 379 ? 126.599 178.181 179.959 1.00 164.85 377 LEU A O 1
ATOM 2494 N N . LEU A 1 380 ? 128.531 177.482 180.886 1.00 169.32 378 LEU A N 1
ATOM 2495 C CA . LEU A 1 380 ? 128.046 176.167 181.266 1.00 169.32 378 LEU A CA 1
ATOM 2496 C C . LEU A 1 380 ? 127.803 176.036 182.760 1.00 169.32 378 LEU A C 1
ATOM 2497 O O . LEU A 1 380 ? 127.031 175.163 183.170 1.00 169.32 378 LEU A O 1
ATOM 2502 N N . LEU A 1 381 ? 128.429 176.880 183.577 1.00 182.80 379 LEU A N 1
ATOM 2503 C CA . LEU A 1 381 ? 128.386 176.765 185.027 1.00 182.80 379 LEU A CA 1
ATOM 2504 C C . LEU A 1 381 ? 127.889 178.070 185.625 1.00 182.80 379 LEU A C 1
ATOM 2505 O O . LEU A 1 381 ? 128.244 179.153 185.156 1.00 182.80 379 LEU A O 1
ATOM 2510 N N . GLY A 1 382 ? 127.060 177.964 186.658 1.00 205.14 380 GLY A N 1
ATOM 2511 C CA . GLY A 1 382 ? 126.582 179.153 187.331 1.00 205.14 380 GLY A CA 1
ATOM 2512 C C . GLY A 1 382 ? 127.684 179.852 188.102 1.00 205.14 380 GLY A C 1
ATOM 2513 O O . GLY A 1 382 ? 128.760 179.304 188.354 1.00 205.14 380 GLY A O 1
ATOM 2514 N N . GLU A 1 383 ? 127.406 181.102 188.480 1.00 207.54 381 GLU A N 1
ATOM 2515 C CA . GLU A 1 383 ? 128.336 181.825 189.340 1.00 207.54 381 GLU A CA 1
ATOM 2516 C C . GLU A 1 383 ? 128.570 181.068 190.639 1.00 207.54 381 GLU A C 1
ATOM 2517 O O . GLU A 1 383 ? 129.648 181.158 191.232 1.00 207.54 381 GLU A O 1
ATOM 2523 N N . GLU A 1 384 ? 127.557 180.342 191.115 1.00 221.38 382 GLU A N 1
ATOM 2524 C CA . GLU A 1 384 ? 127.737 179.522 192.308 1.00 221.38 382 GLU A CA 1
ATOM 2525 C C . GLU A 1 384 ? 128.778 178.435 192.075 1.00 221.38 382 GLU A C 1
ATOM 2526 O O . GLU A 1 384 ? 129.711 178.274 192.872 1.00 221.38 382 GLU A O 1
ATOM 2532 N N . VAL A 1 385 ? 128.639 177.678 190.983 1.00 200.28 383 VAL A N 1
ATOM 2533 C CA . VAL A 1 385 ? 129.667 176.702 190.637 1.00 200.28 383 VAL A CA 1
ATOM 2534 C C . VAL A 1 385 ? 130.972 177.413 190.322 1.00 200.28 383 VAL A C 1
ATOM 2535 O O . VAL A 1 385 ? 132.058 176.920 190.645 1.00 200.28 383 VAL A O 1
ATOM 2539 N N . THR A 1 386 ? 130.890 178.577 189.675 1.00 195.66 384 THR A N 1
ATOM 2540 C CA . THR A 1 386 ? 132.093 179.360 189.424 1.00 195.66 384 THR A CA 1
ATOM 2541 C C . THR A 1 386 ? 132.872 179.561 190.715 1.00 195.66 384 THR A C 1
ATOM 2542 O O . THR A 1 386 ? 134.071 179.271 190.787 1.00 195.66 384 THR A O 1
ATOM 2546 N N . HIS A 1 387 ? 132.186 180.014 191.762 1.00 195.78 385 HIS A N 1
ATOM 2547 C CA . HIS A 1 387 ? 132.857 180.320 193.016 1.00 195.78 385 HIS A CA 1
ATOM 2548 C C . HIS A 1 387 ? 133.313 179.054 193.729 1.00 195.78 385 HIS A C 1
ATOM 2549 O O . HIS A 1 387 ? 134.400 179.029 194.316 1.00 195.78 385 HIS A O 1
ATOM 2556 N N . LYS A 1 388 ? 132.502 177.994 193.703 1.00 201.45 386 LYS A N 1
ATOM 2557 C CA . LYS A 1 388 ? 132.908 176.780 194.405 1.00 201.45 386 LYS A CA 1
ATOM 2558 C C . LYS A 1 388 ? 134.133 176.158 193.747 1.00 201.45 386 LYS A C 1
ATOM 2559 O O . LYS A 1 388 ? 135.056 175.709 194.435 1.00 201.45 386 LYS A O 1
ATOM 2565 N N . MET A 1 389 ? 134.179 176.150 192.415 1.00 202.61 387 MET A N 1
ATOM 2566 C CA . MET A 1 389 ? 135.347 175.612 191.730 1.00 202.61 387 MET A CA 1
ATOM 2567 C C . MET A 1 389 ? 136.535 176.555 191.860 1.00 202.61 387 MET A C 1
ATOM 2568 O O . MET A 1 389 ? 137.685 176.111 191.861 1.00 202.61 387 MET A O 1
ATOM 2573 N N . TRP A 1 390 ? 136.279 177.857 191.989 1.00 204.95 388 TRP A N 1
ATOM 2574 C CA . TRP A 1 390 ? 137.353 178.795 192.288 1.00 204.95 388 TRP A CA 1
ATOM 2575 C C . TRP A 1 390 ? 137.984 178.474 193.638 1.00 204.95 388 TRP A C 1
ATOM 2576 O O . TRP A 1 390 ? 139.213 178.423 193.777 1.00 204.95 388 TRP A O 1
ATOM 2587 N N . LEU A 1 391 ? 137.145 178.221 194.641 1.00 207.87 389 LEU A N 1
ATOM 2588 C CA . LEU A 1 391 ? 137.642 177.811 195.948 1.00 207.87 389 LEU A CA 1
ATOM 2589 C C . LEU A 1 391 ? 138.391 176.488 195.851 1.00 207.87 389 LEU A C 1
ATOM 2590 O O . LEU A 1 391 ? 139.429 176.296 196.494 1.00 207.87 389 LEU A O 1
ATOM 2595 N N . LEU A 1 392 ? 137.870 175.558 195.050 1.00 204.79 390 LEU A N 1
ATOM 2596 C CA . LEU A 1 392 ? 138.526 174.266 194.888 1.00 204.79 390 LEU A CA 1
ATOM 2597 C C . LEU A 1 392 ? 139.901 174.428 194.255 1.00 204.79 390 LEU A C 1
ATOM 2598 O O . LEU A 1 392 ? 140.846 173.718 194.608 1.00 204.79 390 LEU A O 1
ATOM 2603 N N . ARG A 1 393 ? 140.026 175.341 193.291 1.00 200.37 391 ARG A N 1
ATOM 2604 C CA . ARG A 1 393 ? 141.332 175.621 192.705 1.00 200.37 391 ARG A CA 1
ATOM 2605 C C . ARG A 1 393 ? 142.269 176.232 193.735 1.00 200.37 391 ARG A C 1
ATOM 2606 O O . ARG A 1 393 ? 143.445 175.859 193.819 1.00 200.37 391 ARG A O 1
ATOM 2614 N N . LYS A 1 394 ? 141.759 177.167 194.536 1.00 203.54 392 LYS A N 1
ATOM 2615 C CA . LYS A 1 394 ? 142.586 177.777 195.570 1.00 203.54 392 LYS A CA 1
ATOM 2616 C C . LYS A 1 394 ? 143.100 176.727 196.546 1.00 203.54 392 LYS A C 1
ATOM 2617 O O . LYS A 1 394 ? 144.254 176.788 196.988 1.00 203.54 392 LYS A O 1
ATOM 2623 N N . VAL A 1 395 ? 142.257 175.751 196.888 1.00 212.67 393 VAL A N 1
ATOM 2624 C CA . VAL A 1 395 ? 142.609 174.792 197.932 1.00 212.67 393 VAL A CA 1
ATOM 2625 C C . VAL A 1 395 ? 143.466 173.663 197.369 1.00 212.67 393 VAL A C 1
ATOM 2626 O O . VAL A 1 395 ? 144.551 173.370 197.885 1.00 212.67 393 VAL A O 1
ATOM 2630 N N . LEU A 1 396 ? 142.995 173.010 196.306 1.00 205.49 394 LEU A N 1
ATOM 2631 C CA . LEU A 1 396 ? 143.698 171.864 195.741 1.00 205.49 394 LEU A CA 1
ATOM 2632 C C . LEU A 1 396 ? 145.047 172.242 195.154 1.00 205.49 394 LEU A C 1
ATOM 2633 O O . LEU A 1 396 ? 145.861 171.352 194.885 1.00 205.49 394 LEU A O 1
ATOM 2638 N N . ALA A 1 397 ? 145.302 173.535 194.950 1.00 207.70 395 ALA A N 1
ATOM 2639 C CA . ALA A 1 397 ? 146.633 173.960 194.540 1.00 207.70 395 ALA A CA 1
ATOM 2640 C C . ALA A 1 397 ? 147.681 173.442 195.513 1.00 207.70 395 ALA A C 1
ATOM 2641 O O . ALA A 1 397 ? 148.819 173.156 195.122 1.00 207.70 395 ALA A O 1
ATOM 2643 N N . ASP A 1 398 ? 147.310 173.306 196.786 1.00 214.71 396 ASP A N 1
ATOM 2644 C CA . ASP A 1 398 ? 148.206 172.750 197.788 1.00 214.71 396 ASP A CA 1
ATOM 2645 C C . ASP A 1 398 ? 148.098 171.237 197.893 1.00 214.71 396 ASP A C 1
ATOM 2646 O O . ASP A 1 398 ? 149.073 170.586 198.283 1.00 214.71 396 ASP A O 1
ATOM 2651 N N . MET A 1 399 ? 146.948 170.663 197.554 1.00 206.55 397 MET A N 1
ATOM 2652 C CA . MET A 1 399 ? 146.799 169.218 197.593 1.00 206.55 397 MET A CA 1
ATOM 2653 C C . MET A 1 399 ? 147.464 168.596 196.373 1.00 206.55 397 MET A C 1
ATOM 2654 O O . MET A 1 399 ? 147.344 169.095 195.250 1.00 206.55 397 MET A O 1
ATOM 2659 N N . ASP A 1 400 ? 148.167 167.492 196.601 1.00 209.36 398 ASP A N 1
ATOM 2660 C CA . ASP A 1 400 ? 148.857 166.832 195.508 1.00 209.36 398 ASP A CA 1
ATOM 2661 C C . ASP A 1 400 ? 147.842 166.163 194.583 1.00 209.36 398 ASP A C 1
ATOM 2662 O O . ASP A 1 400 ? 146.755 165.775 195.020 1.00 209.36 398 ASP A O 1
ATOM 2667 N N . PRO A 1 401 ? 148.168 166.019 193.294 1.00 209.96 399 PRO A N 1
ATOM 2668 C CA . PRO A 1 401 ? 147.186 165.467 192.353 1.00 209.96 399 PRO A CA 1
ATOM 2669 C C . PRO A 1 401 ? 146.650 164.118 192.791 1.00 209.96 399 PRO A C 1
ATOM 2670 O O . PRO A 1 401 ? 145.446 163.869 192.713 1.00 209.96 399 PRO A O 1
ATOM 2674 N N . ALA A 1 402 ? 147.536 163.239 193.256 1.00 200.15 400 ALA A N 1
ATOM 2675 C CA . ALA A 1 402 ? 147.095 161.926 193.712 1.00 200.15 400 ALA A CA 1
ATOM 2676 C C . ALA A 1 402 ? 146.239 162.041 194.965 1.00 200.15 400 ALA A C 1
ATOM 2677 O O . ALA A 1 402 ? 145.143 161.469 195.039 1.00 200.15 400 ALA A O 1
ATOM 2679 N N . GLU A 1 403 ? 146.733 162.769 195.968 1.00 204.73 401 GLU A N 1
ATOM 2680 C CA . GLU A 1 403 ? 145.982 162.912 197.208 1.00 204.73 401 GLU A CA 1
ATOM 2681 C C . GLU A 1 403 ? 144.684 163.665 196.965 1.00 204.73 401 GLU A C 1
ATOM 2682 O O . GLU A 1 403 ? 143.641 163.310 197.521 1.00 204.73 401 GLU A O 1
ATOM 2688 N N . ALA A 1 404 ? 144.731 164.710 196.138 1.00 210.36 402 ALA A N 1
ATOM 2689 C CA . ALA A 1 404 ? 143.508 165.408 195.758 1.00 210.36 402 ALA A CA 1
ATOM 2690 C C . ALA A 1 404 ? 142.511 164.461 195.108 1.00 210.36 402 ALA A C 1
ATOM 2691 O O . ALA A 1 404 ? 141.327 164.458 195.459 1.00 210.36 402 ALA A O 1
ATOM 2693 N N . MET A 1 405 ? 142.963 163.679 194.126 1.00 216.10 403 MET A N 1
ATOM 2694 C CA . MET A 1 405 ? 142.069 162.757 193.438 1.00 216.10 403 MET A CA 1
ATOM 2695 C C . MET A 1 405 ? 141.434 161.777 194.413 1.00 216.10 403 MET A C 1
ATOM 2696 O O . MET A 1 405 ? 140.220 161.563 194.380 1.00 216.10 403 MET A O 1
ATOM 2701 N N . GLU A 1 406 ? 142.247 161.136 195.252 1.00 207.52 404 GLU A N 1
ATOM 2702 C CA . GLU A 1 406 ? 141.716 160.178 196.218 1.00 207.52 404 GLU A CA 1
ATOM 2703 C C . GLU A 1 406 ? 140.764 160.844 197.210 1.00 207.52 404 GLU A C 1
ATOM 2704 O O . GLU A 1 406 ? 139.734 160.265 197.577 1.00 207.52 404 GLU A O 1
ATOM 2710 N N . MET A 1 407 ? 141.097 162.054 197.667 1.00 226.22 405 MET A N 1
ATOM 2711 C CA . MET A 1 407 ? 140.208 162.802 198.549 1.00 226.22 405 MET A CA 1
ATOM 2712 C C . MET A 1 407 ? 138.862 163.048 197.883 1.00 226.22 405 MET A C 1
ATOM 2713 O O . MET A 1 407 ? 137.803 162.836 198.486 1.00 226.22 405 MET A O 1
ATOM 2718 N N . LEU A 1 408 ? 138.888 163.517 196.637 1.00 223.33 406 LEU A N 1
ATOM 2719 C CA . LEU A 1 408 ? 137.652 163.759 195.907 1.00 223.33 406 LEU A CA 1
ATOM 2720 C C . LEU A 1 408 ? 136.881 162.461 195.715 1.00 223.33 406 LEU A C 1
ATOM 2721 O O . LEU A 1 408 ? 135.650 162.435 195.803 1.00 223.33 406 LEU A O 1
ATOM 2726 N N . LEU A 1 409 ? 137.593 161.372 195.432 1.00 213.55 407 LEU A N 1
ATOM 2727 C CA . LEU A 1 409 ? 136.947 160.071 195.306 1.00 213.55 407 LEU A CA 1
ATOM 2728 C C . LEU A 1 409 ? 136.192 159.724 196.580 1.00 213.55 407 LEU A C 1
ATOM 2729 O O . LEU A 1 409 ? 135.032 159.297 196.539 1.00 213.55 407 LEU A O 1
ATOM 2734 N N . ALA A 1 410 ? 136.842 159.901 197.728 1.00 208.47 408 ALA A N 1
ATOM 2735 C CA . ALA A 1 410 ? 136.180 159.613 198.995 1.00 208.47 408 ALA A CA 1
ATOM 2736 C C . ALA A 1 410 ? 134.967 160.511 199.200 1.00 208.47 408 ALA A C 1
ATOM 2737 O O . ALA A 1 410 ? 133.900 160.041 199.613 1.00 208.47 408 ALA A O 1
ATOM 2739 N N . ARG A 1 411 ? 135.109 161.802 198.900 1.00 215.34 409 ARG A N 1
ATOM 2740 C CA . ARG A 1 411 ? 134.039 162.751 199.188 1.00 215.34 409 ARG A CA 1
ATOM 2741 C C . ARG A 1 411 ? 132.828 162.522 198.293 1.00 215.34 409 ARG A C 1
ATOM 2742 O O . ARG A 1 411 ? 131.693 162.472 198.779 1.00 215.34 409 ARG A O 1
ATOM 2750 N N . LEU A 1 412 ? 133.044 162.371 196.990 1.00 223.35 410 LEU A N 1
ATOM 2751 C CA . LEU A 1 412 ? 131.940 162.248 196.049 1.00 223.35 410 LEU A CA 1
ATOM 2752 C C . LEU A 1 412 ? 131.288 160.877 196.079 1.00 223.35 410 LEU A C 1
ATOM 2753 O O . LEU A 1 412 ? 130.139 160.745 195.643 1.00 223.35 410 LEU A O 1
ATOM 2758 N N . ALA A 1 413 ? 131.980 159.855 196.584 1.00 216.88 411 ALA A N 1
ATOM 2759 C CA . ALA A 1 413 ? 131.316 158.576 196.799 1.00 216.88 411 ALA A CA 1
ATOM 2760 C C . ALA A 1 413 ? 130.146 158.731 197.758 1.00 216.88 411 ALA A C 1
ATOM 2761 O O . ALA A 1 413 ? 129.215 157.919 197.740 1.00 216.88 411 ALA A O 1
ATOM 2763 N N . ARG A 1 414 ? 130.174 159.771 198.594 1.00 217.75 412 ARG A N 1
ATOM 2764 C CA . ARG A 1 414 ? 129.069 160.016 199.512 1.00 217.75 412 ARG A CA 1
ATOM 2765 C C . ARG A 1 414 ? 127.832 160.511 198.774 1.00 217.75 412 ARG A C 1
ATOM 2766 O O . ARG A 1 414 ? 126.715 160.056 199.048 1.00 217.75 412 ARG A O 1
ATOM 2774 N N . THR A 1 415 ? 128.007 161.435 197.833 1.00 218.20 413 THR A N 1
ATOM 2775 C CA . THR A 1 415 ? 126.871 162.135 197.250 1.00 218.20 413 THR A CA 1
ATOM 2776 C C . THR A 1 415 ? 127.137 162.403 195.778 1.00 218.20 413 THR A C 1
ATOM 2777 O O . THR A 1 415 ? 128.275 162.360 195.306 1.00 218.20 413 THR A O 1
ATOM 2781 N N . LYS A 1 416 ? 126.056 162.688 195.061 1.00 212.42 414 LYS A N 1
ATOM 2782 C CA . LYS A 1 416 ? 126.156 163.122 193.677 1.00 212.42 414 LYS A CA 1
ATOM 2783 C C . LYS A 1 416 ? 126.792 164.505 193.611 1.00 212.42 414 LYS A C 1
ATOM 2784 O O . LYS A 1 416 ? 126.899 165.207 194.620 1.00 212.42 414 LYS A O 1
ATOM 2790 N N . ASN A 1 417 ? 127.226 164.892 192.413 1.00 220.79 415 ASN A N 1
ATOM 2791 C CA . ASN A 1 417 ? 127.818 166.208 192.210 1.00 220.79 415 ASN A CA 1
ATOM 2792 C C . ASN A 1 417 ? 126.888 167.301 192.717 1.00 220.79 415 ASN A C 1
ATOM 2793 O O . ASN A 1 417 ? 127.290 168.141 193.529 1.00 220.79 415 ASN A O 1
ATOM 2798 N N . ASN A 1 418 ? 125.637 167.295 192.255 1.00 216.32 416 ASN A N 1
ATOM 2799 C CA . ASN A 1 418 ? 124.695 168.310 192.707 1.00 216.32 416 ASN A CA 1
ATOM 2800 C C . ASN A 1 418 ? 124.337 168.102 194.171 1.00 216.32 416 ASN A C 1
ATOM 2801 O O . ASN A 1 418 ? 124.187 169.070 194.926 1.00 216.32 416 ASN A O 1
ATOM 2806 N N . LYS A 1 419 ? 124.199 166.844 194.592 1.00 213.25 417 LYS A N 1
ATOM 2807 C CA . LYS A 1 419 ? 123.970 166.568 196.004 1.00 213.25 417 LYS A CA 1
ATOM 2808 C C . LYS A 1 419 ? 125.147 167.029 196.851 1.00 213.25 417 LYS A C 1
ATOM 2809 O O . LYS A 1 419 ? 124.949 167.518 197.969 1.00 213.25 417 LYS A O 1
ATOM 2815 N N . GLU A 1 420 ? 126.372 166.884 196.342 1.00 217.94 418 GLU A N 1
ATOM 2816 C CA . GLU A 1 420 ? 127.521 167.450 197.039 1.00 217.94 418 GLU A CA 1
ATOM 2817 C C . GLU A 1 420 ? 127.422 168.966 197.113 1.00 217.94 418 GLU A C 1
ATOM 2818 O O . GLU A 1 420 ? 127.736 169.559 198.152 1.00 217.94 418 GLU A O 1
ATOM 2824 N N . PHE A 1 421 ? 126.995 169.607 196.024 1.00 218.97 419 PHE A N 1
ATOM 2825 C CA . PHE A 1 421 ? 126.753 171.044 196.065 1.00 218.97 419 PHE A CA 1
ATOM 2826 C C . PHE A 1 421 ? 125.636 171.383 197.044 1.00 218.97 419 PHE A C 1
ATOM 2827 O O . PHE A 1 421 ? 125.742 172.349 197.809 1.00 218.97 419 PHE A O 1
ATOM 2835 N N . LEU A 1 422 ? 124.560 170.602 197.033 1.00 217.03 420 LEU A N 1
ATOM 2836 C CA . LEU A 1 422 ? 123.451 170.810 197.956 1.00 217.03 420 LEU A CA 1
ATOM 2837 C C . LEU A 1 422 ? 123.896 170.541 199.387 1.00 217.03 420 LEU A C 1
ATOM 2838 O O . LEU A 1 422 ? 124.903 169.871 199.616 1.00 217.03 420 LEU A O 1
ATOM 2843 N N . ARG B 1 62 ? 155.580 110.773 146.361 1.00 276.73 60 ARG B N 1
ATOM 2844 C CA . ARG B 1 62 ? 156.390 111.986 146.366 1.00 276.73 60 ARG B CA 1
ATOM 2845 C C . ARG B 1 62 ? 155.574 113.193 146.801 1.00 276.73 60 ARG B C 1
ATOM 2846 O O . ARG B 1 62 ? 154.704 113.663 146.068 1.00 276.73 60 ARG B O 1
ATOM 2854 N N . LEU B 1 63 ? 155.857 113.687 148.001 1.00 279.14 61 LEU B N 1
ATOM 2855 C CA . LEU B 1 63 ? 155.277 114.923 148.495 1.00 279.14 61 LEU B CA 1
ATOM 2856 C C . LEU B 1 63 ? 156.380 115.887 148.909 1.00 279.14 61 LEU B C 1
ATOM 2857 O O . LEU B 1 63 ? 157.234 115.564 149.740 1.00 279.14 61 LEU B O 1
ATOM 2862 N N . VAL B 1 64 ? 156.351 117.078 148.314 1.00 270.38 62 VAL B N 1
ATOM 2863 C CA . VAL B 1 64 ? 157.173 118.194 148.752 1.00 270.38 62 VAL B CA 1
ATOM 2864 C C . VAL B 1 64 ? 156.298 119.085 149.623 1.00 270.38 62 VAL B C 1
ATOM 2865 O O . VAL B 1 64 ? 155.163 119.413 149.272 1.00 270.38 62 VAL B O 1
ATOM 2869 N N . LYS B 1 65 ? 156.847 119.479 150.769 1.00 266.41 63 LYS B N 1
ATOM 2870 C CA . LYS B 1 65 ? 156.099 120.249 151.751 1.00 266.41 63 LYS B CA 1
ATOM 2871 C C . LYS B 1 65 ? 156.851 121.543 152.015 1.00 266.41 63 LYS B C 1
ATOM 2872 O O . LYS B 1 65 ? 158.062 121.536 152.252 1.00 266.41 63 LYS B O 1
ATOM 2878 N N . GLY B 1 66 ? 156.121 122.647 151.972 1.00 250.25 64 GLY B N 1
ATOM 2879 C CA . GLY B 1 66 ? 156.749 123.949 152.044 1.00 250.25 64 GLY B CA 1
ATOM 2880 C C . GLY B 1 66 ? 155.721 125.056 152.025 1.00 250.25 64 GLY B C 1
ATOM 2881 O O . GLY B 1 66 ? 154.564 124.879 152.419 1.00 250.25 64 GLY B O 1
ATOM 2882 N N . TYR B 1 67 ? 156.181 126.218 151.575 1.00 228.58 65 TYR B N 1
ATOM 2883 C CA . TYR B 1 67 ? 155.405 127.447 151.628 1.00 228.58 65 TYR B CA 1
ATOM 2884 C C . TYR B 1 67 ? 155.428 128.118 150.263 1.00 228.58 65 TYR B C 1
ATOM 2885 O O . TYR B 1 67 ? 156.408 128.778 149.903 1.00 228.58 65 TYR B O 1
ATOM 2894 N N . LEU B 1 68 ? 154.355 127.927 149.507 1.00 262.49 66 LEU B N 1
ATOM 2895 C CA . LEU B 1 68 ? 154.271 128.459 148.155 1.00 262.49 66 LEU B CA 1
ATOM 2896 C C . LEU B 1 68 ? 154.471 129.968 148.146 1.00 262.49 66 LEU B C 1
ATOM 2897 O O . LEU B 1 68 ? 153.690 130.713 148.748 1.00 262.49 66 LEU B O 1
ATOM 2902 N N . GLU B 1 69 ? 155.515 130.418 147.455 1.00 262.58 67 GLU B N 1
ATOM 2903 C CA . GLU B 1 69 ? 155.727 131.831 147.158 1.00 262.58 67 GLU B CA 1
ATOM 2904 C C . GLU B 1 69 ? 155.380 132.038 145.690 1.00 262.58 67 GLU B C 1
ATOM 2905 O O . GLU B 1 69 ? 156.180 131.705 144.812 1.00 262.58 67 GLU B O 1
ATOM 2911 N N . ILE B 1 70 ? 154.190 132.570 145.427 1.00 274.68 68 ILE B N 1
ATOM 2912 C CA . ILE B 1 70 ? 153.686 132.693 144.062 1.00 274.68 68 ILE B CA 1
ATOM 2913 C C . ILE B 1 70 ? 154.424 133.828 143.362 1.00 274.68 68 ILE B C 1
ATOM 2914 O O . ILE B 1 70 ? 154.487 134.950 143.874 1.00 274.68 68 ILE B O 1
ATOM 2919 N N . SER B 1 71 ? 154.989 133.535 142.193 1.00 287.03 69 SER B N 1
ATOM 2920 C CA . SER B 1 71 ? 155.597 134.557 141.359 1.00 287.03 69 SER B CA 1
ATOM 2921 C C . SER B 1 71 ? 154.519 135.240 140.520 1.00 287.03 69 SER B C 1
ATOM 2922 O O . SER B 1 71 ? 153.331 134.922 140.605 1.00 287.03 69 SER B O 1
ATOM 2925 N N . GLN B 1 72 ? 154.938 136.194 139.686 1.00 306.53 70 GLN B N 1
ATOM 2926 C CA . GLN B 1 72 ? 153.972 136.979 138.926 1.00 306.53 70 GLN B CA 1
ATOM 2927 C C . GLN B 1 72 ? 153.164 136.113 137.967 1.00 306.53 70 GLN B C 1
ATOM 2928 O O . GLN B 1 72 ? 151.957 136.329 137.807 1.00 306.53 70 GLN B O 1
ATOM 2934 N N . ASP B 1 73 ? 153.798 135.132 137.328 1.00 299.26 71 ASP B N 1
ATOM 2935 C CA . ASP B 1 73 ? 153.167 134.361 136.264 1.00 299.26 71 ASP B CA 1
ATOM 2936 C C . ASP B 1 73 ? 152.461 133.108 136.769 1.00 299.26 71 ASP B C 1
ATOM 2937 O O . ASP B 1 73 ? 152.242 132.178 135.986 1.00 299.26 71 ASP B O 1
ATOM 2942 N N . GLY B 1 74 ? 152.101 133.057 138.047 1.00 271.48 72 GLY B N 1
ATOM 2943 C CA . GLY B 1 74 ? 151.366 131.926 138.569 1.00 271.48 72 GLY B CA 1
ATOM 2944 C C . GLY B 1 74 ? 152.217 130.746 138.968 1.00 271.48 72 GLY B C 1
ATOM 2945 O O . GLY B 1 74 ? 151.711 129.837 139.636 1.00 271.48 72 GLY B O 1
ATOM 2946 N N . TYR B 1 75 ? 153.491 130.730 138.591 1.00 280.42 73 TYR B N 1
ATOM 2947 C CA . TYR B 1 75 ? 154.424 129.703 139.019 1.00 280.42 73 TYR B CA 1
ATOM 2948 C C . TYR B 1 75 ? 155.203 130.221 140.218 1.00 280.42 73 TYR B C 1
ATOM 2949 O O . TYR B 1 75 ? 155.658 131.366 140.241 1.00 280.42 73 TYR B O 1
ATOM 2958 N N . GLY B 1 76 ? 155.367 129.358 141.217 1.00 271.63 74 GLY B N 1
ATOM 2959 C CA . GLY B 1 76 ? 155.877 129.786 142.502 1.00 271.63 74 GLY B CA 1
ATOM 2960 C C . GLY B 1 76 ? 157.126 129.020 142.886 1.00 271.63 74 GLY B C 1
ATOM 2961 O O . GLY B 1 76 ? 157.633 128.200 142.123 1.00 271.63 74 GLY B O 1
ATOM 2962 N N . PHE B 1 77 ? 157.590 129.287 144.102 1.00 253.42 75 PHE B N 1
ATOM 2963 C CA . PHE B 1 77 ? 158.816 128.699 144.614 1.00 253.42 75 PHE B CA 1
ATOM 2964 C C . PHE B 1 77 ? 158.610 128.166 146.025 1.00 253.42 75 PHE B C 1
ATOM 2965 O O . PHE B 1 77 ? 157.737 128.618 146.774 1.00 253.42 75 PHE B O 1
ATOM 2973 N N . LEU B 1 78 ? 159.443 127.183 146.362 1.00 251.62 76 LEU B N 1
ATOM 2974 C CA . LEU B 1 78 ? 159.468 126.547 147.675 1.00 251.62 76 LEU B CA 1
ATOM 2975 C C . LEU B 1 78 ? 160.905 126.568 148.187 1.00 251.62 76 LEU B C 1
ATOM 2976 O O . LEU B 1 78 ? 161.846 126.586 147.388 1.00 251.62 76 LEU B O 1
ATOM 2981 N N . THR B 1 79 ? 161.071 126.577 149.509 1.00 243.29 77 THR B N 1
ATOM 2982 C CA . THR B 1 79 ? 162.392 126.576 150.124 1.00 243.29 77 THR B CA 1
ATOM 2983 C C . THR B 1 79 ? 162.605 125.304 150.948 1.00 243.29 77 THR B C 1
ATOM 2984 O O . THR B 1 79 ? 161.719 124.455 151.069 1.00 243.29 77 THR B O 1
ATOM 2988 N N . GLU B 1 80 ? 163.805 125.179 151.519 1.00 232.40 78 GLU B N 1
ATOM 2989 C CA . GLU B 1 80 ? 164.208 123.982 152.241 1.00 232.40 78 GLU B CA 1
ATOM 2990 C C . GLU B 1 80 ? 164.267 124.248 153.749 1.00 232.40 78 GLU B C 1
ATOM 2991 O O . GLU B 1 80 ? 163.918 125.329 154.233 1.00 232.40 78 GLU B O 1
ATOM 2997 N N . ASN B 1 81 ? 164.722 123.240 154.499 1.00 224.12 79 ASN B N 1
ATOM 2998 C CA . ASN B 1 81 ? 164.583 123.204 155.952 1.00 224.12 79 ASN B CA 1
ATOM 2999 C C . ASN B 1 81 ? 165.370 124.292 156.666 1.00 224.12 79 ASN B C 1
ATOM 3000 O O . ASN B 1 81 ? 164.960 124.712 157.752 1.00 224.12 79 ASN B O 1
ATOM 3005 N N . LEU B 1 82 ? 166.493 124.740 156.109 1.00 215.89 80 LEU B N 1
ATOM 3006 C CA . LEU B 1 82 ? 167.288 125.777 156.749 1.00 215.89 80 LEU B CA 1
ATOM 3007 C C . LEU B 1 82 ? 166.553 127.102 156.843 1.00 215.89 80 LEU B C 1
ATOM 3008 O O . LEU B 1 82 ? 167.021 128.001 157.552 1.00 215.89 80 LEU B O 1
ATOM 3013 N N . HIS B 1 83 ? 165.427 127.247 156.146 1.00 207.49 81 HIS B N 1
ATOM 3014 C CA . HIS B 1 83 ? 164.680 128.500 156.124 1.00 207.49 81 HIS B CA 1
ATOM 3015 C C . HIS B 1 83 ? 165.589 129.642 155.674 1.00 207.49 81 HIS B C 1
ATOM 3016 O O . HIS B 1 83 ? 165.555 130.753 156.207 1.00 207.49 81 HIS B O 1
ATOM 3023 N N . ASN B 1 84 ? 166.420 129.342 154.681 1.00 212.42 82 ASN B N 1
ATOM 3024 C CA . ASN B 1 84 ? 167.274 130.323 154.030 1.00 212.42 82 ASN B CA 1
ATOM 3025 C C . ASN B 1 84 ? 167.423 129.891 152.580 1.00 212.42 82 ASN B C 1
ATOM 3026 O O . ASN B 1 84 ? 167.347 128.703 152.259 1.00 212.42 82 ASN B O 1
ATOM 3031 N N . LEU B 1 85 ? 167.625 130.869 151.701 1.00 213.42 83 LEU B N 1
ATOM 3032 C CA . LEU B 1 85 ? 167.701 130.565 150.280 1.00 213.42 83 LEU B CA 1
ATOM 3033 C C . LEU B 1 85 ? 168.775 129.515 150.037 1.00 213.42 83 LEU B C 1
ATOM 3034 O O . LEU B 1 85 ? 169.917 129.661 150.485 1.00 213.42 83 LEU B O 1
ATOM 3039 N N . GLU B 1 86 ? 168.404 128.449 149.333 1.00 234.01 84 GLU B N 1
ATOM 3040 C CA . GLU B 1 86 ? 169.297 127.331 149.080 1.00 234.01 84 GLU B CA 1
ATOM 3041 C C . GLU B 1 86 ? 169.119 126.853 147.647 1.00 234.01 84 GLU B C 1
ATOM 3042 O O . GLU B 1 86 ? 168.191 127.258 146.943 1.00 234.01 84 GLU B O 1
ATOM 3048 N N . SER B 1 87 ? 170.031 125.976 147.223 1.00 240.37 85 SER B N 1
ATOM 3049 C CA . SER B 1 87 ? 169.958 125.398 145.888 1.00 240.37 85 SER B CA 1
ATOM 3050 C C . SER B 1 87 ? 168.795 124.426 145.732 1.00 240.37 85 SER B C 1
ATOM 3051 O O . SER B 1 87 ? 168.511 123.998 144.609 1.00 240.37 85 SER B O 1
ATOM 3054 N N . ARG B 1 88 ? 168.119 124.068 146.822 1.00 245.11 86 ARG B N 1
ATOM 3055 C CA . ARG B 1 88 ? 167.061 123.067 146.790 1.00 245.11 86 ARG B CA 1
ATOM 3056 C C . ARG B 1 88 ? 165.688 123.667 146.510 1.00 245.11 86 ARG B C 1
ATOM 3057 O O . ARG B 1 88 ? 164.689 122.943 146.557 1.00 245.11 86 ARG B O 1
ATOM 3065 N N . VAL B 1 89 ? 165.613 124.970 146.228 1.00 248.08 87 VAL B N 1
ATOM 3066 C CA . VAL B 1 89 ? 164.325 125.578 145.926 1.00 248.08 87 VAL B CA 1
ATOM 3067 C C . VAL B 1 89 ? 163.706 124.897 144.708 1.00 248.08 87 VAL B C 1
ATOM 3068 O O . VAL B 1 89 ? 164.396 124.540 143.744 1.00 248.08 87 VAL B O 1
ATOM 3072 N N . ALA B 1 90 ? 162.388 124.725 144.750 1.00 264.80 88 ALA B N 1
ATOM 3073 C CA . ALA B 1 90 ? 161.646 124.000 143.728 1.00 264.80 88 ALA B CA 1
ATOM 3074 C C . ALA B 1 90 ? 160.543 124.891 143.172 1.00 264.80 88 ALA B C 1
ATOM 3075 O O . ALA B 1 90 ? 160.007 125.741 143.891 1.00 264.80 88 ALA B O 1
ATOM 3077 N N . ILE B 1 91 ? 160.216 124.698 141.890 1.00 279.72 89 ILE B N 1
ATOM 3078 C CA . ILE B 1 91 ? 159.217 125.538 141.238 1.00 279.72 89 ILE B CA 1
ATOM 3079 C C . ILE B 1 91 ? 157.867 124.837 141.240 1.00 279.72 89 ILE B C 1
ATOM 3080 O O . ILE B 1 91 ? 157.783 123.604 141.302 1.00 279.72 89 ILE B O 1
ATOM 3085 N N . VAL B 1 92 ? 156.801 125.629 141.154 1.00 278.45 90 VAL B N 1
ATOM 3086 C CA . VAL B 1 92 ? 155.426 125.161 141.310 1.00 278.45 90 VAL B CA 1
ATOM 3087 C C . VAL B 1 92 ? 154.590 125.804 140.208 1.00 278.45 90 VAL B C 1
ATOM 3088 O O . VAL B 1 92 ? 154.930 126.887 139.715 1.00 278.45 90 VAL B O 1
ATOM 3092 N N . SER B 1 93 ? 153.495 125.144 139.830 1.00 272.94 91 SER B N 1
ATOM 3093 C CA . SER B 1 93 ? 152.657 125.612 138.733 1.00 272.94 91 SER B CA 1
ATOM 3094 C C . SER B 1 93 ? 151.344 126.190 139.255 1.00 272.94 91 SER B C 1
ATOM 3095 O O . SER B 1 93 ? 150.894 125.873 140.359 1.00 272.94 91 SER B O 1
ATOM 3098 N N . ALA B 1 94 ? 150.718 127.040 138.433 1.00 271.44 92 ALA B N 1
ATOM 3099 C CA . ALA B 1 94 ? 149.535 127.771 138.881 1.00 271.44 92 ALA B CA 1
ATOM 3100 C C . ALA B 1 94 ? 148.284 126.901 138.896 1.00 271.44 92 ALA B C 1
ATOM 3101 O O . ALA B 1 94 ? 147.444 127.041 139.795 1.00 271.44 92 ALA B O 1
ATOM 3103 N N . GLY B 1 95 ? 148.146 125.998 137.922 1.00 281.42 93 GLY B N 1
ATOM 3104 C CA . GLY B 1 95 ? 146.862 125.349 137.698 1.00 281.42 93 GLY B CA 1
ATOM 3105 C C . GLY B 1 95 ? 146.332 124.629 138.922 1.00 281.42 93 GLY B C 1
ATOM 3106 O O . GLY B 1 95 ? 145.153 124.732 139.259 1.00 281.42 93 GLY B O 1
ATOM 3107 N N . LEU B 1 96 ? 147.201 123.887 139.607 1.00 276.33 94 LEU B N 1
ATOM 3108 C CA . LEU B 1 96 ? 146.758 123.132 140.775 1.00 276.33 94 LEU B CA 1
ATOM 3109 C C . LEU B 1 96 ? 146.380 124.064 141.921 1.00 276.33 94 LEU B C 1
ATOM 3110 O O . LEU B 1 96 ? 145.410 123.811 142.649 1.00 276.33 94 LEU B O 1
ATOM 3115 N N . ILE B 1 97 ? 147.133 125.152 142.093 1.00 276.04 95 ILE B N 1
ATOM 3116 C CA . ILE B 1 97 ? 146.799 126.132 143.123 1.00 276.04 95 ILE B CA 1
ATOM 3117 C C . ILE B 1 97 ? 145.416 126.715 142.858 1.00 276.04 95 ILE B C 1
ATOM 3118 O O . ILE B 1 97 ? 144.586 126.834 143.766 1.00 276.04 95 ILE B O 1
ATOM 3123 N N . LYS B 1 98 ? 145.147 127.081 141.602 1.00 266.86 96 LYS B N 1
ATOM 3124 C CA . LYS B 1 98 ? 143.809 127.544 141.246 1.00 266.86 96 LYS B CA 1
ATOM 3125 C C . LYS B 1 98 ? 142.769 126.466 141.516 1.00 266.86 96 LYS B C 1
ATOM 3126 O O . LYS B 1 98 ? 141.661 126.761 141.979 1.00 266.86 96 LYS B O 1
ATOM 3132 N N . GLN B 1 99 ? 143.106 125.210 141.221 1.00 275.02 97 GLN B N 1
ATOM 3133 C CA . GLN B 1 99 ? 142.176 124.111 141.456 1.00 275.02 97 GLN B CA 1
ATOM 3134 C C . GLN B 1 99 ? 141.761 124.048 142.919 1.00 275.02 97 GLN B C 1
ATOM 3135 O O . GLN B 1 99 ? 140.573 123.917 143.236 1.00 275.02 97 GLN B O 1
ATOM 3141 N N . TYR B 1 100 ? 142.730 124.143 143.829 1.00 274.30 98 TYR B N 1
ATOM 3142 C CA . TYR B 1 100 ? 142.466 123.996 145.255 1.00 274.30 98 TYR B CA 1
ATOM 3143 C C . TYR B 1 100 ? 142.308 125.332 145.970 1.00 274.30 98 TYR B C 1
ATOM 3144 O O . TYR B 1 100 ? 142.033 125.347 147.175 1.00 274.30 98 TYR B O 1
ATOM 3153 N N . ALA B 1 101 ? 142.457 126.449 145.255 1.00 265.01 99 ALA B N 1
ATOM 3154 C CA . ALA B 1 101 ? 142.101 127.772 145.771 1.00 265.01 99 ALA B CA 1
ATOM 3155 C C . ALA B 1 101 ? 142.681 128.011 147.164 1.00 265.01 99 ALA B C 1
ATOM 3156 O O . ALA B 1 101 ? 141.969 128.383 148.098 1.00 265.01 99 ALA B O 1
ATOM 3158 N N . LEU B 1 102 ? 143.984 127.786 147.306 1.00 256.92 100 LEU B N 1
ATOM 3159 C CA . LEU B 1 102 ? 144.653 128.032 148.574 1.00 256.92 100 LEU B CA 1
ATOM 3160 C C . LEU B 1 102 ? 145.039 129.501 148.703 1.00 256.92 100 LEU B C 1
ATOM 3161 O O . LEU B 1 102 ? 144.775 130.319 147.817 1.00 256.92 100 LEU B O 1
ATOM 3166 N N . ARG B 1 103 ? 145.674 129.829 149.826 1.00 222.69 101 ARG B N 1
ATOM 3167 C CA . ARG B 1 103 ? 146.054 131.196 150.143 1.00 222.69 101 ARG B CA 1
ATOM 3168 C C . ARG B 1 103 ? 147.572 131.275 150.217 1.00 222.69 101 ARG B C 1
ATOM 3169 O O . ARG B 1 103 ? 148.261 130.257 150.327 1.00 222.69 101 ARG B O 1
ATOM 3177 N N . ALA B 1 104 ? 148.090 132.499 150.154 1.00 217.95 102 ALA B N 1
ATOM 3178 C CA . ALA B 1 104 ? 149.534 132.699 150.148 1.00 217.95 102 ALA B CA 1
ATOM 3179 C C . ALA B 1 104 ? 150.169 132.099 151.396 1.00 217.95 102 ALA B C 1
ATOM 3180 O O . ALA B 1 104 ? 149.880 132.519 152.520 1.00 217.95 102 ALA B O 1
ATOM 3182 N N . GLY B 1 105 ? 151.044 131.115 151.193 1.00 222.96 103 GLY B N 1
ATOM 3183 C CA . GLY B 1 105 ? 151.784 130.509 152.277 1.00 222.96 103 GLY B CA 1
ATOM 3184 C C . GLY B 1 105 ? 151.024 129.485 153.087 1.00 222.96 103 GLY B C 1
ATOM 3185 O O . GLY B 1 105 ? 151.549 129.010 154.102 1.00 222.96 103 GLY B O 1
ATOM 3186 N N . ASP B 1 106 ? 149.802 129.141 152.694 1.00 240.20 104 ASP B N 1
ATOM 3187 C CA . ASP B 1 106 ? 149.091 128.073 153.378 1.00 240.20 104 ASP B CA 1
ATOM 3188 C C . ASP B 1 106 ? 149.816 126.760 153.140 1.00 240.20 104 ASP B C 1
ATOM 3189 O O . ASP B 1 106 ? 149.998 126.339 151.995 1.00 240.20 104 ASP B O 1
ATOM 3194 N N . TYR B 1 107 ? 150.231 126.115 154.232 1.00 255.12 105 TYR B N 1
ATOM 3195 C CA . TYR B 1 107 ? 151.215 125.041 154.176 1.00 255.12 105 TYR B CA 1
ATOM 3196 C C . TYR B 1 107 ? 150.894 124.139 152.995 1.00 255.12 105 TYR B C 1
ATOM 3197 O O . TYR B 1 107 ? 149.833 123.506 152.959 1.00 255.12 105 TYR B O 1
ATOM 3206 N N . VAL B 1 108 ? 151.818 124.066 152.042 1.00 264.83 106 VAL B N 1
ATOM 3207 C CA . VAL B 1 108 ? 151.581 123.440 150.752 1.00 264.83 106 VAL B CA 1
ATOM 3208 C C . VAL B 1 108 ? 152.296 122.102 150.729 1.00 264.83 106 VAL B C 1
ATOM 3209 O O . VAL B 1 108 ? 153.522 122.042 150.877 1.00 264.83 106 VAL B O 1
ATOM 3213 N N . VAL B 1 109 ? 151.533 121.039 150.512 1.00 277.26 107 VAL B N 1
ATOM 3214 C CA . VAL B 1 109 ? 152.066 119.717 150.228 1.00 277.26 107 VAL B CA 1
ATOM 3215 C C . VAL B 1 109 ? 151.622 119.365 148.821 1.00 277.26 107 VAL B C 1
ATOM 3216 O O . VAL B 1 109 ? 150.432 119.452 148.499 1.00 277.26 107 VAL B O 1
ATOM 3220 N N . GLY B 1 110 ? 152.573 118.981 147.983 1.00 280.82 108 GLY B N 1
ATOM 3221 C CA . GLY B 1 110 ? 152.278 118.876 146.568 1.00 280.82 108 GLY B CA 1
ATOM 3222 C C . GLY B 1 110 ? 153.100 117.790 145.919 1.00 280.82 108 GLY B C 1
ATOM 3223 O O . GLY B 1 110 ? 154.138 117.360 146.436 1.00 280.82 108 GLY B O 1
ATOM 3224 N N . GLN B 1 111 ? 152.596 117.340 144.775 1.00 282.61 109 GLN B N 1
ATOM 3225 C CA . GLN B 1 111 ? 153.303 116.360 143.969 1.00 282.61 109 GLN B CA 1
ATOM 3226 C C . GLN B 1 111 ? 154.114 117.058 142.888 1.00 282.61 109 GLN B C 1
ATOM 3227 O O . GLN B 1 111 ? 153.965 118.260 142.653 1.00 282.61 109 GLN B O 1
ATOM 3233 N N . ALA B 1 112 ? 154.983 116.297 142.234 1.00 285.07 110 ALA B N 1
ATOM 3234 C CA . ALA B 1 112 ? 155.640 116.743 141.019 1.00 285.07 110 ALA B CA 1
ATOM 3235 C C . ALA B 1 112 ? 156.187 115.524 140.296 1.00 285.07 110 ALA B C 1
ATOM 3236 O O . ALA B 1 112 ? 155.885 114.378 140.642 1.00 285.07 110 ALA B O 1
ATOM 3238 N N . ARG B 1 113 ? 157.001 115.786 139.282 1.00 295.13 111 ARG B N 1
ATOM 3239 C CA . ARG B 1 113 ? 157.597 114.747 138.467 1.00 295.13 111 ARG B CA 1
ATOM 3240 C C . ARG B 1 113 ? 159.110 114.898 138.441 1.00 295.13 111 ARG B C 1
ATOM 3241 O O . ARG B 1 113 ? 159.648 115.903 138.914 1.00 295.13 111 ARG B O 1
ATOM 3249 N N . PRO B 1 114 ? 159.820 113.919 137.895 1.00 290.91 112 PRO B N 1
ATOM 3250 C CA . PRO B 1 114 ? 161.203 114.154 137.500 1.00 290.91 112 PRO B CA 1
ATOM 3251 C C . PRO B 1 114 ? 161.246 115.146 136.352 1.00 290.91 112 PRO B C 1
ATOM 3252 O O . PRO B 1 114 ? 160.725 114.858 135.264 1.00 290.91 112 PRO B O 1
ATOM 3256 N N . PRO B 1 115 ? 161.828 116.329 136.557 1.00 293.80 113 PRO B N 1
ATOM 3257 C CA . PRO B 1 115 ? 161.751 117.373 135.527 1.00 293.80 113 PRO B CA 1
ATOM 3258 C C . PRO B 1 115 ? 162.175 116.849 134.165 1.00 293.80 113 PRO B C 1
ATOM 3259 O O . PRO B 1 115 ? 162.833 115.813 134.053 1.00 293.80 113 PRO B O 1
ATOM 3263 N N . ARG B 1 116 ? 161.796 117.582 133.123 1.00 304.38 114 ARG B N 1
ATOM 3264 C CA . ARG B 1 116 ? 162.129 117.175 131.770 1.00 304.38 114 ARG B CA 1
ATOM 3265 C C . ARG B 1 116 ? 163.423 117.848 131.316 1.00 304.38 114 ARG B C 1
ATOM 3266 O O . ARG B 1 116 ? 164.033 118.646 132.034 1.00 304.38 114 ARG B O 1
ATOM 3274 N N . GLU B 1 117 ? 163.837 117.510 130.098 1.00 315.14 115 GLU B N 1
ATOM 3275 C CA . GLU B 1 117 ? 164.983 118.166 129.486 1.00 315.14 115 GLU B CA 1
ATOM 3276 C C . GLU B 1 117 ? 164.529 119.451 128.807 1.00 315.14 115 GLU B C 1
ATOM 3277 O O . GLU B 1 117 ? 163.343 119.626 128.515 1.00 315.14 115 GLU B O 1
ATOM 3283 N N . ASN B 1 118 ? 165.476 120.352 128.561 1.00 322.19 116 ASN B N 1
ATOM 3284 C CA . ASN B 1 118 ? 165.268 121.709 128.065 1.00 322.19 116 ASN B CA 1
ATOM 3285 C C . ASN B 1 118 ? 164.781 122.617 129.189 1.00 322.19 116 ASN B C 1
ATOM 3286 O O . ASN B 1 118 ? 164.561 123.807 128.941 1.00 322.19 116 ASN B O 1
ATOM 3291 N N . GLU B 1 119 ? 164.600 122.108 130.405 1.00 304.60 117 GLU B N 1
ATOM 3292 C CA . GLU B 1 119 ? 164.186 122.928 131.535 1.00 304.60 117 GLU B CA 1
ATOM 3293 C C . GLU B 1 119 ? 165.375 123.143 132.461 1.00 304.60 117 GLU B C 1
ATOM 3294 O O . GLU B 1 119 ? 165.998 122.178 132.916 1.00 304.60 117 GLU B O 1
ATOM 3300 N N . ARG B 1 120 ? 165.671 124.406 132.754 1.00 306.41 118 ARG B N 1
ATOM 3301 C CA . ARG B 1 120 ? 166.794 124.747 133.615 1.00 306.41 118 ARG B CA 1
ATOM 3302 C C . ARG B 1 120 ? 166.500 124.516 135.090 1.00 306.41 118 ARG B C 1
ATOM 3303 O O . ARG B 1 120 ? 167.441 124.373 135.880 1.00 306.41 118 ARG B O 1
ATOM 3311 N N . TYR B 1 121 ? 165.227 124.470 135.475 1.00 297.06 119 TYR B N 1
ATOM 3312 C CA . TYR B 1 121 ? 164.827 124.209 136.849 1.00 297.06 119 TYR B CA 1
ATOM 3313 C C . TYR B 1 121 ? 163.703 123.186 136.871 1.00 297.06 119 TYR B C 1
ATOM 3314 O O . TYR B 1 121 ? 162.958 123.035 135.900 1.00 297.06 119 TYR B O 1
ATOM 3323 N N . ALA B 1 122 ? 163.596 122.474 137.989 1.00 295.07 120 ALA B N 1
ATOM 3324 C CA . ALA B 1 122 ? 162.532 121.495 138.153 1.00 295.07 120 ALA B CA 1
ATOM 3325 C C . ALA B 1 122 ? 161.165 122.140 137.952 1.00 295.07 120 ALA B C 1
ATOM 3326 O O . ALA B 1 122 ? 160.944 123.304 138.297 1.00 295.07 120 ALA B O 1
ATOM 3328 N N . THR B 1 123 ? 160.245 121.371 137.372 1.00 294.56 121 THR B N 1
ATOM 3329 C CA . THR B 1 123 ? 158.890 121.824 137.096 1.00 294.56 121 THR B CA 1
ATOM 3330 C C . THR B 1 123 ? 157.872 120.844 137.663 1.00 294.56 121 THR B C 1
ATOM 3331 O O . THR B 1 123 ? 158.132 119.641 137.775 1.00 294.56 121 THR B O 1
ATOM 3335 N N . LEU B 1 124 ? 156.697 121.375 137.998 1.00 280.38 122 LEU B N 1
ATOM 3336 C CA . LEU B 1 124 ? 155.685 120.632 138.743 1.00 280.38 122 LEU B CA 1
ATOM 3337 C C . LEU B 1 124 ? 154.755 119.904 137.780 1.00 280.38 122 LEU B C 1
ATOM 3338 O O . LEU B 1 124 ? 154.394 120.435 136.725 1.00 280.38 122 LEU B O 1
ATOM 3343 N N . LEU B 1 125 ? 154.366 118.682 138.152 1.00 286.81 123 LEU B N 1
ATOM 3344 C CA . LEU B 1 125 ? 153.454 117.899 137.326 1.00 286.81 123 LEU B CA 1
ATOM 3345 C C . LEU B 1 125 ? 152.035 117.908 137.883 1.00 286.81 123 LEU B C 1
ATOM 3346 O O . LEU B 1 125 ? 151.089 118.282 137.179 1.00 286.81 123 LEU B O 1
ATOM 3351 N N . LYS B 1 126 ? 151.863 117.492 139.136 1.00 283.14 124 LYS B N 1
ATOM 3352 C CA . LYS B 1 126 ? 150.545 117.170 139.666 1.00 283.14 124 LYS B CA 1
ATOM 3353 C C . LYS B 1 126 ? 150.546 117.400 141.169 1.00 283.14 124 LYS B C 1
ATOM 3354 O O . LYS B 1 126 ? 151.604 117.594 141.770 1.00 283.14 124 LYS B O 1
ATOM 3360 N N . VAL B 1 127 ? 149.356 117.415 141.760 1.00 281.86 125 VAL B N 1
ATOM 3361 C CA . VAL B 1 127 ? 149.223 117.462 143.211 1.00 281.86 125 VAL B CA 1
ATOM 3362 C C . VAL B 1 127 ? 148.389 116.273 143.671 1.00 281.86 125 VAL B C 1
ATOM 3363 O O . VAL B 1 127 ? 147.435 115.869 142.995 1.00 281.86 125 VAL B O 1
ATOM 3367 N N . GLU B 1 128 ? 148.751 115.707 144.821 1.00 286.04 126 GLU B N 1
ATOM 3368 C CA . GLU B 1 128 ? 148.061 114.562 145.401 1.00 286.04 126 GLU B CA 1
ATOM 3369 C C . GLU B 1 128 ? 147.319 114.909 146.682 1.00 286.04 126 GLU B C 1
ATOM 3370 O O . GLU B 1 128 ? 146.110 114.677 146.780 1.00 286.04 126 GLU B O 1
ATOM 3376 N N . ALA B 1 129 ? 148.014 115.468 147.669 1.00 279.20 127 ALA B N 1
ATOM 3377 C CA . ALA B 1 129 ? 147.399 115.895 148.916 1.00 279.20 127 ALA B CA 1
ATOM 3378 C C . ALA B 1 129 ? 148.084 117.170 149.378 1.00 279.20 127 ALA B C 1
ATOM 3379 O O . ALA B 1 129 ? 149.307 117.296 149.270 1.00 279.20 127 ALA B O 1
ATOM 3381 N N . VAL B 1 130 ? 147.299 118.109 149.899 1.00 271.93 128 VAL B N 1
ATOM 3382 C CA . VAL B 1 130 ? 147.780 119.448 150.217 1.00 271.93 128 VAL B CA 1
ATOM 3383 C C . VAL B 1 130 ? 147.317 119.816 151.620 1.00 271.93 128 VAL B C 1
ATOM 3384 O O . VAL B 1 130 ? 146.279 119.332 152.085 1.00 271.93 128 VAL B O 1
ATOM 3388 N N . ASN B 1 131 ? 148.089 120.677 152.287 1.00 268.27 129 ASN B N 1
ATOM 3389 C CA . ASN B 1 131 ? 147.794 121.123 153.650 1.00 268.27 129 ASN B CA 1
ATOM 3390 C C . ASN B 1 131 ? 147.572 119.951 154.600 1.00 268.27 129 ASN B C 1
ATOM 3391 O O . ASN B 1 131 ? 146.945 120.104 155.651 1.00 268.27 129 ASN B O 1
ATOM 3396 N N . ASN B 1 132 ? 148.077 118.770 154.250 1.00 278.22 130 ASN B N 1
ATOM 3397 C CA . ASN B 1 132 ? 147.878 117.537 155.006 1.00 278.22 130 ASN B CA 1
ATOM 3398 C C . ASN B 1 132 ? 146.398 117.211 155.154 1.00 278.22 130 ASN B C 1
ATOM 3399 O O . ASN B 1 132 ? 146.041 116.368 155.990 1.00 278.22 130 ASN B O 1
ATOM 3404 N N . LEU B 1 133 ? 145.525 117.854 154.381 1.00 290.51 131 LEU B N 1
ATOM 3405 C CA . LEU B 1 133 ? 144.089 117.638 154.459 1.00 290.51 131 LEU B CA 1
ATOM 3406 C C . LEU B 1 133 ? 143.564 117.394 153.053 1.00 290.51 131 LEU B C 1
ATOM 3407 O O . LEU B 1 133 ? 144.314 117.423 152.074 1.00 290.51 131 LEU B O 1
ATOM 3412 N N . ASP B 1 134 ? 142.260 117.152 152.954 1.00 301.18 132 ASP B N 1
ATOM 3413 C CA . ASP B 1 134 ? 141.657 117.004 151.643 1.00 301.18 132 ASP B CA 1
ATOM 3414 C C . ASP B 1 134 ? 141.754 118.333 150.891 1.00 301.18 132 ASP B C 1
ATOM 3415 O O . ASP B 1 134 ? 141.231 119.352 151.350 1.00 301.18 132 ASP B O 1
ATOM 3420 N N . PRO B 1 135 ? 142.419 118.354 149.731 1.00 284.48 133 PRO B N 1
ATOM 3421 C CA . PRO B 1 135 ? 142.548 119.623 148.996 1.00 284.48 133 PRO B CA 1
ATOM 3422 C C . PRO B 1 135 ? 141.215 120.252 148.629 1.00 284.48 133 PRO B C 1
ATOM 3423 O O . PRO B 1 135 ? 141.106 121.484 148.653 1.00 284.48 133 PRO B O 1
ATOM 3427 N N . GLU B 1 136 ? 140.198 119.452 148.301 1.00 295.23 134 GLU B N 1
ATOM 3428 C CA . GLU B 1 136 ? 138.906 120.021 147.927 1.00 295.23 134 GLU B CA 1
ATOM 3429 C C . GLU B 1 136 ? 138.341 120.888 149.045 1.00 295.23 134 GLU B C 1
ATOM 3430 O O . GLU B 1 136 ? 137.869 122.003 148.795 1.00 295.23 134 GLU B O 1
ATOM 3436 N N . ALA B 1 137 ? 138.388 120.402 150.288 1.00 290.50 135 ALA B N 1
ATOM 3437 C CA . ALA B 1 137 ? 137.885 121.199 151.401 1.00 290.50 135 ALA B CA 1
ATOM 3438 C C . ALA B 1 137 ? 1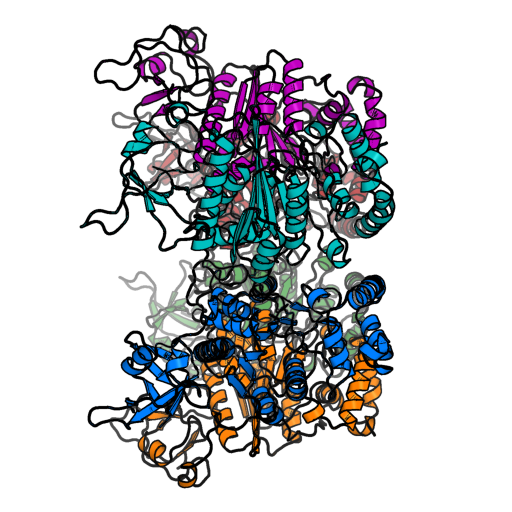38.620 122.528 151.510 1.00 290.50 135 ALA B C 1
ATOM 3439 O O . ALA B 1 137 ? 138.051 123.512 151.998 1.00 290.50 135 ALA B O 1
ATOM 3441 N N . ALA B 1 138 ? 139.874 122.581 151.055 1.00 267.22 136 ALA B N 1
ATOM 3442 C CA . ALA B 1 138 ? 140.630 123.825 151.125 1.00 267.22 136 ALA B CA 1
ATOM 3443 C C . ALA B 1 138 ? 139.971 124.925 150.307 1.00 267.22 136 ALA B C 1
ATOM 3444 O O . ALA B 1 138 ? 140.171 126.112 150.589 1.00 267.22 136 ALA B O 1
ATOM 3446 N N . LYS B 1 139 ? 139.185 124.553 149.295 1.00 263.03 137 LYS B N 1
ATOM 3447 C CA . LYS B 1 139 ? 138.450 125.341 148.311 1.00 263.03 137 LYS B CA 1
ATOM 3448 C C . LYS B 1 139 ? 137.524 126.341 148.989 1.00 263.03 137 LYS B C 1
ATOM 3449 O O . LYS B 1 139 ? 137.229 127.403 148.428 1.00 263.03 137 LYS B O 1
ATOM 3455 N N . ASN B 1 140 ? 137.050 126.019 150.192 1.00 251.12 138 ASN B N 1
ATOM 3456 C CA . ASN B 1 140 ? 136.112 126.864 150.931 1.00 251.12 138 ASN B CA 1
ATOM 3457 C C . ASN B 1 140 ? 136.553 126.902 152.391 1.00 251.12 138 ASN B C 1
ATOM 3458 O O . ASN B 1 140 ? 136.429 125.911 153.115 1.00 251.12 138 ASN B O 1
ATOM 3463 N N . ARG B 1 141 ? 137.075 128.049 152.818 1.00 239.19 139 ARG B N 1
ATOM 3464 C CA . ARG B 1 141 ? 137.518 128.239 154.190 1.00 239.19 139 ARG B CA 1
ATOM 3465 C C . ARG B 1 141 ? 137.561 129.729 154.483 1.00 239.19 139 ARG B C 1
ATOM 3466 O O . ARG B 1 141 ? 137.657 130.536 153.551 1.00 239.19 139 ARG B O 1
ATOM 3474 N N . PRO B 1 142 ? 137.501 130.125 155.753 1.00 225.70 140 PRO B N 1
ATOM 3475 C CA . PRO B 1 142 ? 137.671 131.545 156.078 1.00 225.70 140 PRO B CA 1
ATOM 3476 C C . PRO B 1 142 ? 139.090 132.003 155.786 1.00 225.70 140 PRO B C 1
ATOM 3477 O O . PRO B 1 142 ? 140.041 131.221 155.855 1.00 225.70 140 PRO B O 1
ATOM 3481 N N . ARG B 1 143 ? 139.223 133.279 155.446 1.00 218.85 141 ARG B N 1
ATOM 3482 C CA . ARG B 1 143 ? 140.535 133.849 155.192 1.00 218.85 141 ARG B CA 1
ATOM 3483 C C . ARG B 1 143 ? 141.061 134.552 156.438 1.00 218.85 141 ARG B C 1
ATOM 3484 O O . ARG B 1 143 ? 140.304 135.146 157.212 1.00 218.85 141 ARG B O 1
ATOM 3492 N N . PHE B 1 144 ? 142.380 134.484 156.618 1.00 194.99 142 PHE B N 1
ATOM 3493 C CA . PHE B 1 144 ? 142.981 134.945 157.864 1.00 194.99 142 PHE B CA 1
ATOM 3494 C C . PHE B 1 144 ? 142.684 136.414 158.126 1.00 194.99 142 PHE B C 1
ATOM 3495 O O . PHE B 1 144 ? 142.254 136.783 159.225 1.00 194.99 142 PHE B O 1
ATOM 3503 N N . ASP B 1 145 ? 142.891 137.269 157.124 1.00 206.20 143 ASP B N 1
ATOM 3504 C CA . ASP B 1 145 ? 142.735 138.701 157.340 1.00 206.20 143 ASP B CA 1
ATOM 3505 C C . ASP B 1 145 ? 141.296 139.081 157.647 1.00 206.20 143 ASP B C 1
ATOM 3506 O O . ASP B 1 145 ? 141.047 140.204 158.096 1.00 206.20 143 ASP B O 1
ATOM 3511 N N . GLU B 1 146 ? 140.351 138.175 157.411 1.00 209.62 144 GLU B N 1
ATOM 3512 C CA . GLU B 1 146 ? 138.946 138.420 157.691 1.00 209.62 144 GLU B CA 1
ATOM 3513 C C . GLU B 1 146 ? 138.482 137.799 159.001 1.00 209.62 144 GLU B C 1
ATOM 3514 O O . GLU B 1 146 ? 137.320 137.985 159.377 1.00 209.62 144 GLU B O 1
ATOM 3520 N N . LEU B 1 147 ? 139.351 137.073 159.699 1.00 183.38 145 LEU B N 1
ATOM 3521 C CA . LEU B 1 147 ? 138.973 136.476 160.972 1.00 183.38 145 LEU B CA 1
ATOM 3522 C C . LEU B 1 147 ? 138.580 137.561 161.964 1.00 183.38 145 LEU B C 1
ATOM 3523 O O . LEU B 1 147 ? 139.240 138.598 162.056 1.00 183.38 145 LEU B O 1
ATOM 3528 N N . THR B 1 148 ? 137.510 137.316 162.710 1.00 158.91 146 THR B N 1
ATOM 3529 C CA . THR B 1 148 ? 137.061 138.268 163.717 1.00 158.91 146 THR B CA 1
ATOM 3530 C C . THR B 1 148 ? 138.037 138.272 164.886 1.00 158.91 146 THR B C 1
ATOM 3531 O O . THR B 1 148 ? 138.012 137.340 165.697 1.00 158.91 146 THR B O 1
ATOM 3535 N N . PRO B 1 149 ? 138.889 139.280 165.026 1.00 137.19 147 PRO B N 1
ATOM 3536 C CA . PRO B 1 149 ? 139.819 139.283 166.152 1.00 137.19 147 PRO B CA 1
ATOM 3537 C C . PRO B 1 149 ? 139.099 139.590 167.450 1.00 137.19 147 PRO B C 1
ATOM 3538 O O . PRO B 1 149 ? 138.105 140.316 167.488 1.00 137.19 147 PRO B O 1
ATOM 3542 N N . GLN B 1 150 ? 139.615 139.011 168.522 1.00 141.85 148 GLN B N 1
ATOM 3543 C CA . GLN B 1 150 ? 139.127 139.247 169.867 1.00 141.85 148 GLN B CA 1
ATOM 3544 C C . GLN B 1 150 ? 140.324 139.538 170.750 1.00 141.85 148 GLN B C 1
ATOM 3545 O O . GLN B 1 150 ? 141.475 139.462 170.315 1.00 141.85 148 GLN B O 1
ATOM 3551 N N . PHE B 1 151 ? 140.058 139.879 171.993 1.00 152.59 149 PHE B N 1
ATOM 3552 C CA . PHE B 1 151 ? 141.126 139.830 172.964 1.00 152.59 149 PHE B CA 1
ATOM 3553 C C . PHE B 1 151 ? 141.384 138.383 173.359 1.00 152.59 149 PHE B C 1
ATOM 3554 O O . PHE B 1 151 ? 140.472 137.555 173.346 1.00 152.59 149 PHE B O 1
ATOM 3562 N N . PRO B 1 152 ? 142.625 138.044 173.706 1.00 155.69 150 PRO B N 1
ATOM 3563 C CA . PRO B 1 152 ? 142.908 136.667 174.135 1.00 155.69 150 PRO B CA 1
ATOM 3564 C C . PRO B 1 152 ? 141.985 136.245 175.265 1.00 155.69 150 PRO B C 1
ATOM 3565 O O . PRO B 1 152 ? 141.979 136.840 176.344 1.00 155.69 150 PRO B O 1
ATOM 3569 N N . ASP B 1 153 ? 141.169 135.228 174.993 1.00 172.28 151 ASP B N 1
ATOM 3570 C CA . ASP B 1 153 ? 140.261 134.665 175.981 1.00 172.28 151 ASP B CA 1
ATOM 3571 C C . ASP B 1 153 ? 140.470 133.173 176.189 1.00 172.28 151 ASP B C 1
ATOM 3572 O O . ASP B 1 153 ? 139.865 132.599 177.100 1.00 172.28 151 ASP B O 1
ATOM 3577 N N . ARG B 1 154 ? 141.308 132.533 175.375 1.00 177.23 152 ARG B N 1
ATOM 3578 C CA . ARG B 1 154 ? 141.748 131.168 175.623 1.00 177.23 152 ARG B CA 1
ATOM 3579 C C . ARG B 1 154 ? 143.134 131.266 176.232 1.00 177.23 152 ARG B C 1
ATOM 3580 O O . ARG B 1 154 ? 144.140 131.072 175.542 1.00 177.23 152 ARG B O 1
ATOM 3588 N N . GLN B 1 155 ? 143.175 131.568 177.519 1.00 186.72 153 GLN B N 1
ATOM 3589 C CA . GLN B 1 155 ? 144.412 131.793 178.239 1.00 186.72 153 GLN B CA 1
ATOM 3590 C C . GLN B 1 155 ? 145.217 130.507 178.330 1.00 186.72 153 GLN B C 1
ATOM 3591 O O . GLN B 1 155 ? 144.666 129.408 178.425 1.00 186.72 153 GLN B O 1
ATOM 3597 N N . ILE B 1 156 ? 146.536 130.659 178.297 1.00 177.73 154 ILE B N 1
ATOM 3598 C CA . ILE B 1 156 ? 147.467 129.559 178.485 1.00 177.73 154 ILE B CA 1
ATOM 3599 C C . ILE B 1 156 ? 147.892 129.609 179.942 1.00 177.73 154 ILE B C 1
ATOM 3600 O O . ILE B 1 156 ? 148.746 130.423 180.315 1.00 177.73 154 ILE B O 1
ATOM 3605 N N . ARG B 1 157 ? 147.291 128.759 180.770 1.00 208.74 155 ARG B N 1
ATOM 3606 C CA . ARG B 1 157 ? 147.635 128.751 182.182 1.00 208.74 155 ARG B CA 1
ATOM 3607 C C . ARG B 1 157 ? 149.134 128.532 182.336 1.00 208.74 155 ARG B C 1
ATOM 3608 O O . ARG B 1 157 ? 149.719 127.625 181.738 1.00 208.74 155 ARG B O 1
ATOM 3616 N N . LEU B 1 158 ? 149.756 129.375 183.154 1.00 198.87 156 LEU B N 1
ATOM 3617 C CA . LEU B 1 158 ? 151.206 129.500 183.192 1.00 198.87 156 LEU B CA 1
ATOM 3618 C C . LEU B 1 158 ? 151.741 128.775 184.416 1.00 198.87 156 LEU B C 1
ATOM 3619 O O . LEU B 1 158 ? 151.491 129.193 185.552 1.00 198.87 156 LEU B O 1
ATOM 3624 N N . GLU B 1 159 ? 152.473 127.691 184.176 1.00 197.23 157 GLU B N 1
ATOM 3625 C CA . GLU B 1 159 ? 153.193 126.971 185.213 1.00 197.23 157 GLU B CA 1
ATOM 3626 C C . GLU B 1 159 ? 154.448 126.388 184.589 1.00 197.23 157 GLU B C 1
ATOM 3627 O O . GLU B 1 159 ? 154.368 125.497 183.740 1.00 197.23 157 GLU B O 1
ATOM 3633 N N . THR B 1 160 ? 155.603 126.895 185.012 1.00 199.22 158 THR B N 1
ATOM 3634 C CA . THR B 1 160 ? 156.864 126.606 184.342 1.00 199.22 158 THR B CA 1
ATOM 3635 C C . THR B 1 160 ? 157.847 126.061 185.366 1.00 199.22 158 THR B C 1
ATOM 3636 O O . THR B 1 160 ? 158.190 126.750 186.332 1.00 199.22 158 THR B O 1
ATOM 3640 N N . THR B 1 161 ? 158.286 124.824 185.150 1.00 195.47 159 THR B N 1
ATOM 3641 C CA . THR B 1 161 ? 159.201 124.168 186.080 1.00 195.47 159 THR B CA 1
ATOM 3642 C C . THR B 1 161 ? 160.666 124.577 185.923 1.00 195.47 159 THR B C 1
ATOM 3643 O O . THR B 1 161 ? 161.331 124.765 186.956 1.00 195.47 159 THR B O 1
ATOM 3647 N N . PRO B 1 162 ? 161.229 124.712 184.722 1.00 197.68 160 PRO B N 1
ATOM 3648 C CA . PRO B 1 162 ? 162.694 124.779 184.586 1.00 197.68 160 PRO B CA 1
ATOM 3649 C C . PRO B 1 162 ? 163.370 125.857 185.417 1.00 197.68 160 PRO B C 1
ATOM 3650 O O . PRO B 1 162 ? 164.485 125.630 185.898 1.00 197.68 160 PRO B O 1
ATOM 3654 N N . ASP B 1 163 ? 162.742 127.017 185.575 1.00 210.05 161 ASP B N 1
ATOM 3655 C CA . ASP B 1 163 ? 163.101 127.943 186.638 1.00 210.05 161 ASP B CA 1
ATOM 3656 C C . ASP B 1 163 ? 161.834 128.663 187.062 1.00 210.05 161 ASP B C 1
ATOM 3657 O O . ASP B 1 163 ? 161.461 129.685 186.475 1.00 210.05 161 ASP B O 1
ATOM 3662 N N . GLU B 1 164 ? 161.173 128.146 188.094 1.00 212.94 162 GLU B N 1
ATOM 3663 C CA . GLU B 1 164 ? 159.832 128.609 188.404 1.00 212.94 162 GLU B CA 1
ATOM 3664 C C . GLU B 1 164 ? 159.831 129.962 189.096 1.00 212.94 162 GLU B C 1
ATOM 3665 O O . GLU B 1 164 ? 158.766 130.559 189.234 1.00 212.94 162 GLU B O 1
ATOM 3671 N N . LEU B 1 165 ? 161.000 130.477 189.483 1.00 211.80 163 LEU B N 1
ATOM 3672 C CA . LEU B 1 165 ? 161.065 131.750 190.199 1.00 211.80 163 LEU B CA 1
ATOM 3673 C C . LEU B 1 165 ? 161.073 132.928 189.232 1.00 211.80 163 LEU B C 1
ATOM 3674 O O . LEU B 1 165 ? 160.182 133.786 189.266 1.00 211.80 163 LEU B O 1
ATOM 3679 N N . SER B 1 166 ? 162.092 133.003 188.376 1.00 196.35 164 SER B N 1
ATOM 3680 C CA . SER B 1 166 ? 162.122 134.055 187.367 1.00 196.35 164 SER B CA 1
ATOM 3681 C C . SER B 1 166 ? 160.910 133.943 186.456 1.00 196.35 164 SER B C 1
ATOM 3682 O O . SER B 1 166 ? 160.300 134.949 186.079 1.00 196.35 164 SER B O 1
ATOM 3685 N N . THR B 1 167 ? 160.537 132.715 186.102 1.00 202.19 165 THR B N 1
ATOM 3686 C CA . THR B 1 167 ? 159.325 132.530 185.319 1.00 202.19 165 THR B CA 1
ATOM 3687 C C . THR B 1 167 ? 158.090 132.862 186.139 1.00 202.19 165 THR B C 1
ATOM 3688 O O . THR B 1 167 ? 157.069 133.268 185.583 1.00 202.19 165 THR B O 1
ATOM 3692 N N . ARG B 1 168 ? 158.158 132.715 187.463 1.00 218.60 166 ARG B N 1
ATOM 3693 C CA . ARG B 1 168 ? 157.081 133.237 188.295 1.00 218.60 166 ARG B CA 1
ATOM 3694 C C . ARG B 1 168 ? 156.952 134.736 188.089 1.00 218.60 166 ARG B C 1
ATOM 3695 O O . ARG B 1 168 ? 155.851 135.262 187.907 1.00 218.60 166 ARG B O 1
ATOM 3703 N N . VAL B 1 169 ? 158.083 135.436 188.109 1.00 199.61 167 VAL B N 1
ATOM 3704 C CA . VAL B 1 169 ? 158.067 136.876 187.864 1.00 199.61 167 VAL B CA 1
ATOM 3705 C C . VAL B 1 169 ? 157.444 137.162 186.505 1.00 199.61 167 VAL B C 1
ATOM 3706 O O . VAL B 1 169 ? 156.574 138.031 186.364 1.00 199.61 167 VAL B O 1
ATOM 3710 N N . ILE B 1 170 ? 157.869 136.414 185.488 1.00 198.81 168 ILE B N 1
ATOM 3711 C CA . ILE B 1 170 ? 157.383 136.639 184.130 1.00 198.81 168 ILE B CA 1
ATOM 3712 C C . ILE B 1 170 ? 155.871 136.444 184.066 1.00 198.81 168 ILE B C 1
ATOM 3713 O O . ILE B 1 170 ? 155.132 137.311 183.586 1.00 198.81 168 ILE B O 1
ATOM 3718 N N . ASP B 1 171 ? 155.389 135.306 184.570 1.00 207.66 169 ASP B N 1
ATOM 3719 C CA . ASP B 1 171 ? 153.964 135.003 184.506 1.00 207.66 169 ASP B CA 1
ATOM 3720 C C . ASP B 1 171 ? 153.146 136.000 185.310 1.00 207.66 169 ASP B C 1
ATOM 3721 O O . ASP B 1 171 ? 152.072 136.421 184.869 1.00 207.66 169 ASP B O 1
ATOM 3726 N N . LEU B 1 172 ? 153.638 136.394 186.482 1.00 213.69 170 LEU B N 1
ATOM 3727 C CA . LEU B 1 172 ? 152.891 137.250 187.386 1.00 213.69 170 LEU B CA 1
ATOM 3728 C C . LEU B 1 172 ? 152.968 138.717 187.003 1.00 213.69 170 LEU B C 1
ATOM 3729 O O . LEU B 1 172 ? 152.215 139.527 187.555 1.00 213.69 170 LEU B O 1
ATOM 3734 N N . LEU B 1 173 ? 153.861 139.075 186.084 1.00 197.82 171 LEU B N 1
ATOM 3735 C CA . LEU B 1 173 ? 153.961 140.438 185.581 1.00 197.82 171 LEU B CA 1
ATOM 3736 C C . LEU B 1 173 ? 153.503 140.556 184.132 1.00 197.82 171 LEU B C 1
ATOM 3737 O O . LEU B 1 173 ? 152.980 141.599 183.727 1.00 197.82 171 LEU B O 1
ATOM 3742 N N . ALA B 1 174 ? 153.690 139.502 183.340 1.00 194.97 172 ALA B N 1
ATOM 3743 C CA . ALA B 1 174 ? 153.359 139.519 181.916 1.00 194.97 172 ALA B CA 1
ATOM 3744 C C . ALA B 1 174 ? 152.595 138.253 181.562 1.00 194.97 172 ALA B C 1
ATOM 3745 O O . ALA B 1 174 ? 153.191 137.234 181.192 1.00 194.97 172 ALA B O 1
ATOM 3747 N N . PRO B 1 175 ? 151.271 138.270 181.683 1.00 187.15 173 PRO B N 1
ATOM 3748 C CA . PRO B 1 175 ? 150.489 137.107 181.256 1.00 187.15 173 PRO B CA 1
ATOM 3749 C C . PRO B 1 175 ? 150.693 136.814 179.779 1.00 187.15 173 PRO B C 1
ATOM 3750 O O . PRO B 1 175 ? 150.883 137.717 178.962 1.00 187.15 173 PRO B O 1
ATOM 3754 N N . ILE B 1 176 ? 150.671 135.528 179.445 1.00 187.02 174 ILE B N 1
ATOM 3755 C CA . ILE B 1 176 ? 150.742 135.056 178.068 1.00 187.02 174 ILE B CA 1
ATOM 3756 C C . ILE B 1 176 ? 149.483 134.257 177.776 1.00 187.02 174 ILE B C 1
ATOM 3757 O O . ILE B 1 176 ? 149.151 133.316 178.509 1.00 187.02 174 ILE B O 1
ATOM 3762 N N . GLY B 1 177 ? 148.786 134.628 176.704 1.00 173.84 175 GLY B N 1
ATOM 3763 C CA . GLY B 1 177 ? 147.651 133.883 176.217 1.00 173.84 175 GLY B CA 1
ATOM 3764 C C . GLY B 1 177 ? 147.797 133.574 174.738 1.00 173.84 175 GLY B C 1
ATOM 3765 O O . GLY B 1 177 ? 148.672 134.101 174.047 1.00 173.84 175 GLY B O 1
ATOM 3766 N N . ARG B 1 178 ? 146.906 132.717 174.262 1.00 169.56 176 ARG B N 1
ATOM 3767 C CA . ARG B 1 178 ? 146.895 132.328 172.861 1.00 169.56 176 ARG B CA 1
ATOM 3768 C C . ARG B 1 178 ? 146.479 133.535 172.035 1.00 169.56 176 ARG B C 1
ATOM 3769 O O . ARG B 1 178 ? 145.342 134.002 172.145 1.00 169.56 176 ARG B O 1
ATOM 3777 N N . GLY B 1 179 ? 147.394 134.033 171.209 1.00 165.94 177 GLY B N 1
ATOM 3778 C CA . GLY B 1 179 ? 147.150 135.247 170.458 1.00 165.94 177 GLY B CA 1
ATOM 3779 C C . GLY B 1 179 ? 147.674 136.516 171.091 1.00 165.94 177 GLY B C 1
ATOM 3780 O O . GLY B 1 179 ? 147.251 137.607 170.696 1.00 165.94 177 GLY B O 1
ATOM 3781 N N . GLN B 1 180 ? 148.575 136.410 172.064 1.00 164.48 178 GLN B N 1
ATOM 3782 C CA . GLN B 1 180 ? 149.162 137.575 172.719 1.00 164.48 178 GLN B CA 1
ATOM 3783 C C . GLN B 1 180 ? 150.060 138.320 171.738 1.00 164.48 178 GLN B C 1
ATOM 3784 O O . GLN B 1 180 ? 151.027 137.753 171.224 1.00 164.48 178 GLN B O 1
ATOM 3790 N N . ARG B 1 181 ? 149.755 139.592 171.473 1.00 160.97 179 ARG B N 1
ATOM 3791 C CA . ARG B 1 181 ? 150.657 140.442 170.694 1.00 160.97 179 ARG B CA 1
ATOM 3792 C C . ARG B 1 181 ? 151.569 141.175 171.672 1.00 160.97 179 ARG B C 1
ATOM 3793 O O . ARG B 1 181 ? 151.359 142.337 172.029 1.00 160.97 179 ARG B O 1
ATOM 3801 N N . GLY B 1 182 ? 152.614 140.475 172.095 1.00 156.37 180 GLY B N 1
ATOM 3802 C CA . GLY B 1 182 ? 153.488 140.972 173.136 1.00 156.37 180 GLY B CA 1
ATOM 3803 C C . GLY B 1 182 ? 154.749 141.615 172.607 1.00 156.37 180 GLY B C 1
ATOM 3804 O O . GLY B 1 182 ? 155.104 141.449 171.438 1.00 156.37 180 GLY B O 1
ATOM 3805 N N . LEU B 1 183 ? 155.425 142.372 173.467 1.00 162.66 181 LEU B N 1
ATOM 3806 C CA . LEU B 1 183 ? 156.663 143.044 173.109 1.00 162.66 181 LEU B CA 1
ATOM 3807 C C . LEU B 1 183 ? 157.466 143.269 174.379 1.00 162.66 181 LEU B C 1
ATOM 3808 O O . LEU B 1 183 ? 156.897 143.644 175.404 1.00 162.66 181 LEU B O 1
ATOM 3813 N N . ILE B 1 184 ? 158.772 143.029 174.328 1.00 165.87 182 ILE B N 1
ATOM 3814 C CA . ILE B 1 184 ? 159.649 143.236 175.476 1.00 165.87 182 ILE B CA 1
ATOM 3815 C C . ILE B 1 184 ? 160.792 144.146 175.054 1.00 165.87 182 ILE B C 1
ATOM 3816 O O . ILE B 1 184 ? 161.342 143.998 173.956 1.00 165.87 182 ILE B O 1
ATOM 3821 N N . VAL B 1 185 ? 161.145 145.084 175.927 1.00 158.68 183 VAL B N 1
ATOM 3822 C CA . VAL B 1 185 ? 162.049 146.176 175.603 1.00 158.68 183 VAL B CA 1
ATOM 3823 C C . VAL B 1 185 ? 163.158 146.201 176.640 1.00 158.68 183 VAL B C 1
ATOM 3824 O O . VAL B 1 185 ? 162.894 146.049 177.839 1.00 158.68 183 VAL B O 1
ATOM 3828 N N . ALA B 1 186 ? 164.391 146.399 176.182 1.00 155.49 184 ALA B N 1
ATOM 3829 C CA . ALA B 1 186 ? 165.541 146.442 177.071 1.00 155.49 184 ALA B CA 1
ATOM 3830 C C . ALA B 1 186 ? 166.716 147.045 176.313 1.00 155.49 184 ALA B C 1
ATOM 3831 O O . ALA B 1 186 ? 166.895 146.767 175.124 1.00 155.49 184 ALA B O 1
ATOM 3833 N N . PRO B 1 187 ? 167.545 147.849 176.974 1.00 151.58 185 PRO B N 1
ATOM 3834 C CA . PRO B 1 187 ? 168.747 148.369 176.317 1.00 151.58 185 PRO B CA 1
ATOM 3835 C C . PRO B 1 187 ? 169.703 147.241 175.974 1.00 151.58 185 PRO B C 1
ATOM 3836 O O . PRO B 1 187 ? 169.483 146.090 176.373 1.00 151.58 185 PRO B O 1
ATOM 3840 N N . PRO B 1 188 ? 170.769 147.531 175.237 1.00 151.49 186 PRO B N 1
ATOM 3841 C CA . PRO B 1 188 ? 171.703 146.468 174.842 1.00 151.49 186 PRO B CA 1
ATOM 3842 C C . PRO B 1 188 ? 172.339 145.801 176.052 1.00 151.49 186 PRO B C 1
ATOM 3843 O O . PRO B 1 188 ? 172.634 146.447 177.058 1.00 151.49 186 PRO B O 1
ATOM 3847 N N . LYS B 1 189 ? 172.559 144.492 175.945 1.00 157.50 187 LYS B N 1
ATOM 3848 C CA . LYS B 1 189 ? 173.198 143.720 177.009 1.00 157.50 187 LYS B CA 1
ATOM 3849 C C . LYS B 1 189 ? 172.461 143.891 178.334 1.00 157.50 187 LYS B C 1
ATOM 3850 O O . LYS B 1 189 ? 173.033 144.322 179.337 1.00 157.50 187 LYS B O 1
ATOM 3856 N N . ALA B 1 190 ? 171.173 143.556 178.333 1.00 173.26 188 ALA B N 1
ATOM 3857 C CA . ALA B 1 190 ? 170.354 143.712 179.526 1.00 173.26 188 ALA B CA 1
ATOM 3858 C C . ALA B 1 190 ? 169.411 142.534 179.749 1.00 173.26 188 ALA B C 1
ATOM 3859 O O . ALA B 1 190 ? 168.370 142.701 180.390 1.00 173.26 188 ALA B O 1
ATOM 3861 N N . GLY B 1 191 ? 169.742 141.349 179.239 1.00 162.40 189 GLY B N 1
ATOM 3862 C CA . GLY B 1 191 ? 169.026 140.158 179.650 1.00 162.40 189 GLY B CA 1
ATOM 3863 C C . GLY B 1 191 ? 167.965 139.647 178.700 1.00 162.40 189 GLY B C 1
ATOM 3864 O O . GLY B 1 191 ? 166.928 139.169 179.170 1.00 162.40 189 GLY B O 1
ATOM 3865 N N . LYS B 1 192 ? 168.187 139.705 177.387 1.00 160.79 190 LYS B N 1
ATOM 3866 C CA . LYS B 1 192 ? 167.105 139.423 176.449 1.00 160.79 190 LYS B CA 1
ATOM 3867 C C . LYS B 1 192 ? 167.153 137.989 175.935 1.00 160.79 190 LYS B C 1
ATOM 3868 O O . LYS B 1 192 ? 166.187 137.229 176.079 1.00 160.79 190 LYS B O 1
ATOM 3874 N N . THR B 1 193 ? 168.264 137.611 175.301 1.00 160.51 191 THR B N 1
ATOM 3875 C CA . THR B 1 193 ? 168.268 136.401 174.487 1.00 160.51 191 THR B CA 1
ATOM 3876 C C . THR B 1 193 ? 167.955 135.162 175.314 1.00 160.51 191 THR B C 1
ATOM 3877 O O . THR B 1 193 ? 167.076 134.373 174.950 1.00 160.51 191 THR B O 1
ATOM 3881 N N . THR B 1 194 ? 168.666 134.957 176.422 1.00 167.60 192 THR B N 1
ATOM 3882 C CA . THR B 1 194 ? 168.415 133.753 177.208 1.00 167.60 192 THR B CA 1
ATOM 3883 C C . THR B 1 194 ? 167.057 133.821 177.897 1.00 167.60 192 THR B C 1
ATOM 3884 O O . THR B 1 194 ? 166.476 132.786 178.234 1.00 167.60 192 THR B O 1
ATOM 3888 N N . LEU B 1 195 ? 166.526 135.026 178.103 1.00 163.39 193 LEU B N 1
ATOM 3889 C CA . LEU B 1 195 ? 165.155 135.146 178.588 1.00 163.39 193 LEU B CA 1
ATOM 3890 C C . LEU B 1 195 ? 164.169 134.583 177.570 1.00 163.39 193 LEU B C 1
ATOM 3891 O O . LEU B 1 195 ? 163.282 133.785 177.913 1.00 163.39 193 LEU B O 1
ATOM 3896 N N . LEU B 1 196 ? 164.319 134.979 176.305 1.00 156.47 194 LEU B N 1
ATOM 3897 C CA . LEU B 1 196 ? 163.528 134.377 175.239 1.00 156.47 194 LEU B CA 1
ATOM 3898 C C . LEU B 1 196 ? 163.737 132.867 175.197 1.00 156.47 194 LEU B C 1
ATOM 3899 O O . LEU B 1 196 ? 162.794 132.099 174.966 1.00 156.47 194 LEU B O 1
ATOM 3904 N N . LYS B 1 197 ? 164.976 132.428 175.416 1.00 155.89 195 LYS B N 1
ATOM 3905 C CA . LYS B 1 197 ? 165.274 131.001 175.439 1.00 155.89 195 LYS B CA 1
ATOM 3906 C C . LYS B 1 197 ? 164.466 130.287 176.510 1.00 155.89 195 LYS B C 1
ATOM 3907 O O . LYS B 1 197 ? 163.877 129.229 176.260 1.00 155.89 195 LYS B O 1
ATOM 3913 N N . LYS B 1 198 ? 164.452 130.843 177.719 1.00 159.47 196 LYS B N 1
ATOM 3914 C CA . LYS B 1 198 ? 163.703 130.235 178.810 1.00 159.47 196 LYS B CA 1
ATOM 3915 C C . LYS B 1 198 ? 162.224 130.183 178.479 1.00 159.47 196 LYS B C 1
ATOM 3916 O O . LYS B 1 198 ? 161.552 129.180 178.748 1.00 159.47 196 LYS B O 1
ATOM 3922 N N . ILE B 1 199 ? 161.697 131.261 177.898 1.00 157.62 197 ILE B N 1
ATOM 3923 C CA . ILE B 1 199 ? 160.288 131.267 177.519 1.00 157.62 197 ILE B CA 1
ATOM 3924 C C . ILE B 1 199 ? 160.002 130.136 176.543 1.00 157.62 197 ILE B C 1
ATOM 3925 O O . ILE B 1 199 ? 159.020 129.394 176.693 1.00 157.62 197 ILE B O 1
ATOM 3930 N N . ALA B 1 200 ? 160.856 129.984 175.531 1.00 163.88 198 ALA B N 1
ATOM 3931 C CA . ALA B 1 200 ? 160.646 128.936 174.539 1.00 163.88 198 ALA B CA 1
ATOM 3932 C C . ALA B 1 200 ? 160.695 127.559 175.186 1.00 163.88 198 ALA B C 1
ATOM 3933 O O . ALA B 1 200 ? 159.853 126.695 174.910 1.00 163.88 198 ALA B O 1
ATOM 3935 N N . ASN B 1 201 ? 161.685 127.337 176.050 1.00 163.72 199 ASN B N 1
ATOM 3936 C CA . ASN B 1 201 ? 161.813 126.035 176.689 1.00 163.72 199 ASN B CA 1
ATOM 3937 C C . ASN B 1 201 ? 160.586 125.717 177.529 1.00 163.72 199 ASN B C 1
ATOM 3938 O O . ASN B 1 201 ? 160.060 124.600 177.475 1.00 163.72 199 ASN B O 1
ATOM 3943 N N . ALA B 1 202 ? 160.106 126.691 178.302 1.00 171.42 200 ALA B N 1
ATOM 3944 C CA . ALA B 1 202 ? 158.915 126.460 179.109 1.00 171.42 200 ALA B CA 1
ATOM 3945 C C . ALA B 1 202 ? 157.720 126.129 178.232 1.00 171.42 200 ALA B C 1
ATOM 3946 O O . ALA B 1 202 ? 156.978 125.179 178.510 1.00 171.42 200 ALA B O 1
ATOM 3948 N N . VAL B 1 203 ? 157.524 126.894 177.156 1.00 165.61 201 VAL B N 1
ATOM 3949 C CA . VAL B 1 203 ? 156.374 126.656 176.291 1.00 165.61 201 VAL B CA 1
ATOM 3950 C C . VAL B 1 203 ? 156.459 125.270 175.673 1.00 165.61 201 VAL B C 1
ATOM 3951 O O . VAL B 1 203 ? 155.439 124.602 175.465 1.00 165.61 201 VAL B O 1
ATOM 3955 N N . LEU B 1 204 ? 157.664 124.812 175.378 1.00 164.96 202 LEU B N 1
ATOM 3956 C CA . LEU B 1 204 ? 157.809 123.481 174.801 1.00 164.96 202 LEU B CA 1
ATOM 3957 C C . LEU B 1 204 ? 157.517 122.370 175.793 1.00 164.96 202 LEU B C 1
ATOM 3958 O O . LEU B 1 204 ? 157.627 121.197 175.415 1.00 164.96 202 LEU B O 1
ATOM 3963 N N . LYS B 1 205 ? 157.145 122.693 177.031 1.00 179.29 203 LYS B N 1
ATOM 3964 C CA . LYS B 1 205 ? 156.757 121.681 178.004 1.00 179.29 203 LYS B CA 1
ATOM 3965 C C . LYS B 1 205 ? 155.317 121.892 178.448 1.00 179.29 203 LYS B C 1
ATOM 3966 O O . LYS B 1 205 ? 154.614 120.930 178.770 1.00 179.29 203 LYS B O 1
ATOM 3972 N N . ASN B 1 206 ? 154.870 123.145 178.470 1.00 184.13 204 ASN B N 1
ATOM 3973 C CA . ASN B 1 206 ? 153.526 123.449 178.945 1.00 184.13 204 ASN B CA 1
ATOM 3974 C C . ASN B 1 206 ? 152.448 123.091 177.933 1.00 184.13 204 ASN B C 1
ATOM 3975 O O . ASN B 1 206 ? 151.372 122.628 178.327 1.00 184.13 204 ASN B O 1
ATOM 3980 N N . GLU B 1 207 ? 152.705 123.295 176.644 1.00 180.83 205 GLU B N 1
ATOM 3981 C CA . GLU B 1 207 ? 151.710 123.068 175.594 1.00 180.83 205 GLU B CA 1
ATOM 3982 C C . GLU B 1 207 ? 152.371 122.363 174.420 1.00 180.83 205 GLU B C 1
ATOM 3983 O O . GLU B 1 207 ? 152.700 122.981 173.403 1.00 180.83 205 GLU B O 1
ATOM 3989 N N . PRO B 1 208 ? 152.573 121.046 174.527 1.00 178.87 206 PRO B N 1
ATOM 3990 C CA . PRO B 1 208 ? 153.168 120.303 173.405 1.00 178.87 206 PRO B CA 1
ATOM 3991 C C . PRO B 1 208 ? 152.360 120.391 172.123 1.00 178.87 206 PRO B C 1
ATOM 3992 O O . PRO B 1 208 ? 152.917 120.156 171.044 1.00 178.87 206 PRO B O 1
ATOM 3996 N N . ASP B 1 209 ? 151.072 120.717 172.204 1.00 172.06 207 ASP B N 1
ATOM 3997 C CA . ASP B 1 209 ? 150.240 120.814 171.014 1.00 172.06 207 ASP B CA 1
ATOM 3998 C C . ASP B 1 209 ? 150.525 122.062 170.193 1.00 172.06 207 ASP B C 1
ATOM 3999 O O . ASP B 1 209 ? 150.206 122.087 169.000 1.00 172.06 207 ASP B O 1
ATOM 4004 N N . ILE B 1 210 ? 151.111 123.089 170.795 1.00 174.57 208 ILE B N 1
ATOM 4005 C CA . ILE B 1 210 ? 151.316 124.359 170.109 1.00 174.57 208 ILE B CA 1
ATOM 4006 C C . ILE B 1 210 ? 152.583 124.279 169.272 1.00 174.57 208 ILE B C 1
ATOM 4007 O O . ILE B 1 210 ? 153.625 123.808 169.742 1.00 174.57 208 ILE B O 1
ATOM 4012 N N . LYS B 1 211 ? 152.498 124.746 168.030 1.00 167.04 209 LYS B N 1
ATOM 4013 C CA . LYS B 1 211 ? 153.664 124.817 167.158 1.00 167.04 209 LYS B CA 1
ATOM 4014 C C . LYS B 1 211 ? 154.450 126.070 167.514 1.00 167.04 209 LYS B C 1
ATOM 4015 O O . LYS B 1 211 ? 153.956 127.189 167.351 1.00 167.04 209 LYS B O 1
ATOM 4021 N N . VAL B 1 212 ? 155.674 125.885 167.991 1.00 152.18 210 VAL B N 1
ATOM 4022 C CA . VAL B 1 212 ? 156.501 126.976 168.488 1.00 152.18 210 VAL B CA 1
ATOM 4023 C C . VAL B 1 212 ? 157.615 127.205 167.480 1.00 152.18 210 VAL B C 1
ATOM 4024 O O . VAL B 1 212 ? 158.315 126.267 167.087 1.00 152.18 210 VAL B O 1
ATOM 4028 N N . ILE B 1 213 ? 157.778 128.453 167.056 1.00 164.19 211 ILE B N 1
ATOM 4029 C CA . ILE B 1 213 ? 158.787 128.839 166.080 1.00 164.19 211 ILE B CA 1
ATOM 4030 C C . ILE B 1 213 ? 159.599 129.982 166.666 1.00 164.19 211 ILE B C 1
ATOM 4031 O O . ILE B 1 213 ? 159.037 130.908 167.261 1.00 164.19 211 ILE B O 1
ATOM 4036 N N . VAL B 1 214 ? 160.917 129.916 166.509 1.00 153.86 212 VAL B N 1
ATOM 4037 C CA . VAL B 1 214 ? 161.824 130.928 167.036 1.00 153.86 212 VAL B CA 1
ATOM 4038 C C . VAL B 1 214 ? 162.591 131.529 165.871 1.00 153.86 212 VAL B C 1
ATOM 4039 O O . VAL B 1 214 ? 163.156 130.802 165.045 1.00 153.86 212 VAL B O 1
ATOM 4043 N N . LEU B 1 215 ? 162.615 132.857 165.812 1.00 165.86 213 LEU B N 1
ATOM 4044 C CA . LEU B 1 215 ? 163.246 133.597 164.729 1.00 165.86 213 LEU B CA 1
ATOM 4045 C C . LEU B 1 215 ? 164.296 134.528 165.313 1.00 165.86 213 LEU B C 1
ATOM 4046 O O . LEU B 1 215 ? 164.005 135.295 166.236 1.00 165.86 213 LEU B O 1
ATOM 4051 N N . LEU B 1 216 ? 165.509 134.466 164.768 1.00 161.77 214 LEU B N 1
ATOM 4052 C CA . LEU B 1 216 ? 166.643 135.246 165.254 1.00 161.77 214 LEU B CA 1
ATOM 4053 C C . LEU B 1 216 ? 167.169 136.104 164.109 1.00 161.77 214 LEU B C 1
ATOM 4054 O O . LEU B 1 216 ? 167.658 135.575 163.105 1.00 161.77 214 LEU B O 1
ATOM 4059 N N . ILE B 1 217 ? 167.067 137.422 164.259 1.00 155.97 215 ILE B N 1
ATOM 4060 C CA . ILE B 1 217 ? 167.523 138.372 163.250 1.00 155.97 215 ILE B CA 1
ATOM 4061 C C . ILE B 1 217 ? 168.694 139.157 163.813 1.00 155.97 215 ILE B C 1
ATOM 4062 O O . ILE B 1 217 ? 168.659 139.602 164.965 1.00 155.97 215 ILE B O 1
ATOM 4067 N N . ASP B 1 218 ? 169.729 139.336 162.997 1.00 151.53 216 ASP B N 1
ATOM 4068 C CA . ASP B 1 218 ? 170.803 140.270 163.292 1.00 151.53 216 ASP B CA 1
ATOM 4069 C C . ASP B 1 218 ? 171.551 139.906 164.564 1.00 151.53 216 ASP B C 1
ATOM 4070 O O . ASP B 1 218 ? 171.954 140.795 165.319 1.00 151.53 216 ASP B O 1
ATOM 4075 N N . GLU B 1 219 ? 171.736 138.617 164.830 1.00 154.08 217 GLU B N 1
ATOM 4076 C CA . GLU B 1 219 ? 172.307 138.168 166.089 1.00 154.08 217 GLU B CA 1
ATOM 4077 C C . GLU B 1 219 ? 173.601 137.395 165.867 1.00 154.08 217 GLU B C 1
ATOM 4078 O O . GLU B 1 219 ? 173.964 137.025 164.749 1.00 154.08 217 GLU B O 1
ATOM 4084 N N . ARG B 1 220 ? 174.292 137.163 166.975 1.00 155.20 218 ARG B N 1
ATOM 4085 C CA . ARG B 1 220 ? 175.588 136.508 166.936 1.00 155.20 218 ARG B CA 1
ATOM 4086 C C . ARG B 1 220 ? 175.418 135.015 166.650 1.00 155.20 218 ARG B C 1
ATOM 4087 O O . ARG B 1 220 ? 174.475 134.392 167.153 1.00 155.20 218 ARG B O 1
ATOM 4095 N N . PRO B 1 221 ? 176.310 134.403 165.861 1.00 149.22 219 PRO B N 1
ATOM 4096 C CA . PRO B 1 221 ? 176.127 132.976 165.532 1.00 149.22 219 PRO B CA 1
ATOM 4097 C C . PRO B 1 221 ? 176.164 132.048 166.733 1.00 149.22 219 PRO B C 1
ATOM 4098 O O . PRO B 1 221 ? 175.403 131.072 166.783 1.00 149.22 219 PRO B O 1
ATOM 4102 N N . GLU B 1 222 ? 177.049 132.305 167.696 1.00 150.11 220 GLU B N 1
ATOM 4103 C CA . GLU B 1 222 ? 177.152 131.409 168.841 1.00 150.11 220 GLU B CA 1
ATOM 4104 C C . GLU B 1 222 ? 175.819 131.261 169.559 1.00 150.11 220 GLU B C 1
ATOM 4105 O O . GLU B 1 222 ? 175.474 130.157 169.992 1.00 150.11 220 GLU B O 1
ATOM 4111 N N . GLU B 1 223 ? 175.052 132.344 169.685 1.00 161.95 221 GLU B N 1
ATOM 4112 C CA . GLU B 1 223 ? 173.715 132.219 170.256 1.00 161.95 221 GLU B CA 1
ATOM 4113 C C . GLU B 1 223 ? 172.839 131.329 169.384 1.00 161.95 221 GLU B C 1
ATOM 4114 O O . GLU B 1 223 ? 172.023 130.552 169.894 1.00 161.95 221 GLU B O 1
ATOM 4120 N N . VAL B 1 224 ? 172.997 131.428 168.062 1.00 157.13 222 VAL B N 1
ATOM 4121 C CA . VAL B 1 224 ? 172.223 130.585 167.155 1.00 157.13 222 VAL B CA 1
ATOM 4122 C C . VAL B 1 224 ? 172.491 129.116 167.442 1.00 157.13 222 VAL B C 1
ATOM 4123 O O . VAL B 1 224 ? 171.563 128.309 167.574 1.00 157.13 222 VAL B O 1
ATOM 4127 N N . THR B 1 225 ? 173.766 128.744 167.528 1.00 154.30 223 THR B N 1
ATOM 4128 C CA . THR B 1 225 ? 174.095 127.349 167.799 1.00 154.30 223 THR B CA 1
ATOM 4129 C C . THR B 1 225 ? 173.620 126.940 169.183 1.00 154.30 223 THR B C 1
ATOM 4130 O O . THR B 1 225 ? 173.129 125.819 169.374 1.00 154.30 223 THR B O 1
ATOM 4134 N N . ASP B 1 226 ? 173.752 127.837 170.160 1.00 161.47 224 ASP B N 1
ATOM 4135 C CA . ASP B 1 226 ? 173.289 127.533 171.506 1.00 161.47 224 ASP B CA 1
ATOM 4136 C C . ASP B 1 226 ? 171.810 127.176 171.494 1.00 161.47 224 ASP B C 1
ATOM 4137 O O . ASP B 1 226 ? 171.391 126.185 172.100 1.00 161.47 224 ASP B O 1
ATOM 4142 N N . PHE B 1 227 ? 171.003 127.970 170.789 1.00 160.73 225 PHE B N 1
ATOM 4143 C CA . PHE B 1 227 ? 169.582 127.659 170.689 1.00 160.73 225 PHE B CA 1
ATOM 4144 C C . PHE B 1 227 ? 169.361 126.345 169.963 1.00 160.73 225 PHE B C 1
ATOM 4145 O O . PHE B 1 227 ? 168.674 125.451 170.471 1.00 160.73 225 PHE B O 1
ATOM 4153 N N . ARG B 1 228 ? 169.948 126.206 168.776 1.00 162.72 226 ARG B N 1
ATOM 4154 C CA . ARG B 1 228 ? 169.675 125.036 167.956 1.00 162.72 226 ARG B CA 1
ATOM 4155 C C . ARG B 1 228 ? 169.978 123.760 168.723 1.00 162.72 226 ARG B C 1
ATOM 4156 O O . ARG B 1 228 ? 169.285 122.749 168.563 1.00 162.72 226 ARG B O 1
ATOM 4164 N N . GLU B 1 229 ? 171.012 123.786 169.562 1.00 159.18 227 GLU B N 1
ATOM 4165 C CA . GLU B 1 229 ? 171.284 122.645 170.425 1.00 159.18 227 GLU B CA 1
ATOM 4166 C C . GLU B 1 229 ? 170.309 122.563 171.590 1.00 159.18 227 GLU B C 1
ATOM 4167 O O . GLU B 1 229 ? 169.903 121.463 171.978 1.00 159.18 227 GLU B O 1
ATOM 4173 N N . SER B 1 230 ? 169.923 123.707 172.155 1.00 161.97 228 SER B N 1
ATOM 4174 C CA . SER B 1 230 ? 169.188 123.728 173.411 1.00 161.97 228 SER B CA 1
ATOM 4175 C C . SER B 1 230 ? 167.677 123.780 173.232 1.00 161.97 228 SER B C 1
ATOM 4176 O O . SER B 1 230 ? 166.952 123.732 174.231 1.00 161.97 228 SER B O 1
ATOM 4179 N N . VAL B 1 231 ? 167.178 123.881 171.995 1.00 167.79 229 VAL B N 1
ATOM 4180 C CA . VAL B 1 231 ? 165.738 123.981 171.776 1.00 167.79 229 VAL B CA 1
ATOM 4181 C C . VAL B 1 231 ? 165.048 122.627 171.805 1.00 167.79 229 VAL B C 1
ATOM 4182 O O . VAL B 1 231 ? 163.814 122.572 171.892 1.00 167.79 229 VAL B O 1
ATOM 4186 N N . GLN B 1 232 ? 165.801 121.534 171.734 1.00 173.08 230 GLN B N 1
ATOM 4187 C CA . GLN B 1 232 ? 165.231 120.191 171.777 1.00 173.08 230 GLN B CA 1
ATOM 4188 C C . GLN B 1 232 ? 164.223 119.981 170.648 1.00 173.08 230 GLN B C 1
ATOM 4189 O O . GLN B 1 232 ? 163.090 119.549 170.863 1.00 173.08 230 GLN B O 1
ATOM 4195 N N . GLY B 1 233 ? 164.647 120.306 169.429 1.00 170.41 231 GLY B N 1
ATOM 4196 C CA . GLY B 1 233 ? 163.933 119.914 168.234 1.00 170.41 231 GLY B CA 1
ATOM 4197 C C . GLY B 1 233 ? 162.888 120.884 167.727 1.00 170.41 231 GLY B C 1
ATOM 4198 O O . GLY B 1 233 ? 162.395 120.700 166.607 1.00 170.41 231 GLY B O 1
ATOM 4199 N N . ALA B 1 234 ? 162.530 121.908 168.496 1.00 164.90 232 ALA B N 1
ATOM 4200 C CA . ALA B 1 234 ? 161.580 122.891 167.996 1.00 164.90 232 ALA B CA 1
ATOM 4201 C C . ALA B 1 234 ? 162.232 123.733 166.905 1.00 164.90 232 ALA B C 1
ATOM 4202 O O . ALA B 1 234 ? 163.455 123.879 166.849 1.00 164.90 232 ALA B O 1
ATOM 4204 N N . GLU B 1 235 ? 161.401 124.295 166.032 1.00 164.72 233 GLU B N 1
ATOM 4205 C CA . GLU B 1 235 ? 161.895 124.995 164.848 1.00 164.72 233 GLU B CA 1
ATOM 4206 C C . GLU B 1 235 ? 162.678 126.224 165.284 1.00 164.72 233 GLU B C 1
ATOM 4207 O O . GLU B 1 235 ? 162.103 127.218 165.732 1.00 164.72 233 GLU B O 1
ATOM 4213 N N . VAL B 1 236 ? 163.999 126.155 165.163 1.00 162.34 234 VAL B N 1
ATOM 4214 C CA . VAL B 1 236 ? 164.880 127.284 165.433 1.00 162.34 234 VAL B CA 1
ATOM 4215 C C . VAL B 1 236 ? 165.385 127.806 164.098 1.00 162.34 234 VAL B C 1
ATOM 4216 O O . VAL B 1 236 ? 166.133 127.120 163.393 1.00 162.34 234 VAL B O 1
ATOM 4220 N N . ILE B 1 237 ? 164.977 129.020 163.748 1.00 177.01 235 ILE B N 1
ATOM 4221 C CA . ILE B 1 237 ? 165.413 129.690 162.530 1.00 177.01 235 ILE B CA 1
ATOM 4222 C C . ILE B 1 237 ? 166.221 130.912 162.932 1.00 177.01 235 ILE B C 1
ATOM 4223 O O . ILE B 1 237 ? 165.830 131.647 163.846 1.00 177.01 235 ILE B O 1
ATOM 4228 N N . ALA B 1 238 ? 167.348 131.125 162.259 1.00 171.92 236 ALA B N 1
ATOM 4229 C CA . ALA B 1 238 ? 168.235 132.222 162.608 1.00 171.92 236 ALA B CA 1
ATOM 4230 C C . ALA B 1 238 ? 168.842 132.810 161.345 1.00 171.92 236 ALA B C 1
ATOM 4231 O O . ALA B 1 238 ? 168.949 132.149 160.310 1.00 171.92 236 ALA B O 1
ATOM 4233 N N . SER B 1 239 ? 169.249 134.073 161.452 1.00 164.71 237 SER B N 1
ATOM 4234 C CA . SER B 1 239 ? 169.968 134.742 160.367 1.00 164.71 237 SER B CA 1
ATOM 4235 C C . SER B 1 239 ? 170.983 135.668 161.035 1.00 164.71 237 SER B C 1
ATOM 4236 O O . SER B 1 239 ? 170.646 136.783 161.440 1.00 164.71 237 SER B O 1
ATOM 4239 N N . THR B 1 240 ? 172.223 135.192 161.143 1.00 155.41 238 THR B N 1
ATOM 4240 C CA . THR B 1 240 ? 173.262 135.924 161.853 1.00 155.41 238 THR B CA 1
ATOM 4241 C C . THR B 1 240 ? 173.473 137.288 161.215 1.00 155.41 238 THR B C 1
ATOM 4242 O O . THR B 1 240 ? 173.045 137.520 160.081 1.00 155.41 238 THR B O 1
ATOM 4246 N N . PHE B 1 241 ? 174.143 138.193 161.922 1.00 149.79 239 PHE B N 1
ATOM 4247 C CA . PHE B 1 241 ? 174.432 139.484 161.316 1.00 149.79 239 PHE B CA 1
ATOM 4248 C C . PHE B 1 241 ? 175.414 139.365 160.168 1.00 149.79 239 PHE B C 1
ATOM 4249 O O . PHE B 1 241 ? 175.596 140.336 159.426 1.00 149.79 239 PHE B O 1
ATOM 4257 N N . ASP B 1 242 ? 176.043 138.200 160.005 1.00 158.64 240 ASP B N 1
ATOM 4258 C CA . ASP B 1 242 ? 176.973 138.009 158.900 1.00 158.64 240 ASP B CA 1
ATOM 4259 C C . ASP B 1 242 ? 176.285 138.195 157.557 1.00 158.64 240 ASP B C 1
ATOM 4260 O O . ASP B 1 242 ? 176.942 138.539 156.568 1.00 158.64 240 ASP B O 1
ATOM 4265 N N . GLU B 1 243 ? 174.980 137.976 157.499 1.00 171.61 241 GLU B N 1
ATOM 4266 C CA . GLU B 1 243 ? 174.268 138.090 156.236 1.00 171.61 241 GLU B CA 1
ATOM 4267 C C . GLU B 1 243 ? 173.891 139.547 155.969 1.00 171.61 241 GLU B C 1
ATOM 4268 O O . GLU B 1 243 ? 173.705 140.322 156.912 1.00 171.61 241 GLU B O 1
ATOM 4274 N N . PRO B 1 244 ? 173.778 139.949 154.706 1.00 179.07 242 PRO B N 1
ATOM 4275 C CA . PRO B 1 244 ? 173.308 141.303 154.399 1.00 179.07 242 PRO B CA 1
ATOM 4276 C C . PRO B 1 244 ? 171.848 141.469 154.777 1.00 179.07 242 PRO B C 1
ATOM 4277 O O . PRO B 1 244 ? 171.132 140.476 154.974 1.00 179.07 242 PRO B O 1
ATOM 4281 N N . PRO B 1 245 ? 171.366 142.709 154.873 1.00 176.40 243 PRO B N 1
ATOM 4282 C CA . PRO B 1 245 ? 169.985 142.920 155.334 1.00 176.40 243 PRO B CA 1
ATOM 4283 C C . PRO B 1 245 ? 168.950 142.266 154.442 1.00 176.40 243 PRO B C 1
ATOM 4284 O O . PRO B 1 245 ? 167.850 141.943 154.910 1.00 176.40 243 PRO B O 1
ATOM 4288 N N . GLN B 1 246 ? 169.267 142.069 153.162 1.00 180.17 244 GLN B N 1
ATOM 4289 C CA . GLN B 1 246 ? 168.334 141.392 152.271 1.00 180.17 244 GLN B CA 1
ATOM 4290 C C . GLN B 1 246 ? 167.972 140.017 152.813 1.00 180.17 244 GLN B C 1
ATOM 4291 O O . GLN B 1 246 ? 166.805 139.612 152.772 1.00 180.17 244 GLN B O 1
ATOM 4297 N N . ASN B 1 247 ? 168.964 139.283 153.323 1.00 178.93 245 ASN B N 1
ATOM 4298 C CA . ASN B 1 247 ? 168.688 137.976 153.909 1.00 178.93 245 ASN B CA 1
ATOM 4299 C C . ASN B 1 247 ? 167.776 138.106 155.121 1.00 178.93 245 ASN B C 1
ATOM 4300 O O . ASN B 1 247 ? 166.848 137.304 155.299 1.00 178.93 245 ASN B O 1
ATOM 4305 N N . HIS B 1 248 ? 168.029 139.109 155.967 1.00 173.78 246 HIS B N 1
ATOM 4306 C CA . HIS B 1 248 ? 167.151 139.353 157.104 1.00 173.78 246 HIS B CA 1
ATOM 4307 C C . HIS B 1 248 ? 165.712 139.530 156.647 1.00 173.78 246 HIS B C 1
ATOM 4308 O O . HIS B 1 248 ? 164.799 138.884 157.174 1.00 173.78 246 HIS B O 1
ATOM 4315 N N . ILE B 1 249 ? 165.493 140.401 155.662 1.00 178.52 247 ILE B N 1
ATOM 4316 C CA . ILE B 1 249 ? 164.135 140.679 155.205 1.00 178.52 247 ILE B CA 1
ATOM 4317 C C . ILE B 1 249 ? 163.510 139.419 154.623 1.00 178.52 247 ILE B C 1
ATOM 4318 O O . ILE B 1 249 ? 162.347 139.092 154.898 1.00 178.52 247 ILE B O 1
ATOM 4323 N N . ARG B 1 250 ? 164.270 138.699 153.798 1.00 177.84 248 ARG B N 1
ATOM 4324 C CA . ARG B 1 250 ? 163.747 137.485 153.188 1.00 177.84 248 ARG B CA 1
ATOM 4325 C C . ARG B 1 250 ? 163.256 136.518 154.253 1.00 177.84 248 ARG B C 1
ATOM 4326 O O . ARG B 1 250 ? 162.102 136.073 154.222 1.00 177.84 248 ARG B O 1
ATOM 4334 N N . VAL B 1 251 ? 164.114 136.206 155.225 1.00 177.58 249 VAL B N 1
ATOM 4335 C CA . VAL B 1 251 ? 163.745 135.226 156.241 1.00 177.58 249 VAL B CA 1
ATOM 4336 C C . VAL B 1 251 ? 162.579 135.738 157.073 1.00 177.58 249 VAL B C 1
ATOM 4337 O O . VAL B 1 251 ? 161.660 134.981 157.419 1.00 177.58 249 VAL B O 1
ATOM 4341 N N . ALA B 1 252 ? 162.594 137.028 157.409 1.00 177.02 250 ALA B N 1
ATOM 4342 C CA . ALA B 1 252 ? 161.537 137.577 158.246 1.00 177.02 250 ALA B CA 1
ATOM 4343 C C . ALA B 1 252 ? 160.180 137.444 157.573 1.00 177.02 250 ALA B C 1
ATOM 4344 O O . ALA B 1 252 ? 159.217 136.974 158.188 1.00 177.02 250 ALA B O 1
ATOM 4346 N N . GLU B 1 253 ? 160.087 137.836 156.303 1.00 170.87 251 GLU B N 1
ATOM 4347 C CA . GLU B 1 253 ? 158.807 137.756 155.609 1.00 170.87 251 GLU B CA 1
ATOM 4348 C C . GLU B 1 253 ? 158.410 136.305 155.363 1.00 170.87 251 GLU B C 1
ATOM 4349 O O . GLU B 1 253 ? 157.221 135.958 155.392 1.00 170.87 251 GLU B O 1
ATOM 4355 N N . PHE B 1 254 ? 159.396 135.436 155.117 1.00 179.02 252 PHE B N 1
ATOM 4356 C CA . PHE B 1 254 ? 159.092 134.016 154.995 1.00 179.02 252 PHE B CA 1
ATOM 4357 C C . PHE B 1 254 ? 158.386 133.511 156.241 1.00 179.02 252 PHE B C 1
ATOM 4358 O O . PHE B 1 254 ? 157.313 132.902 156.155 1.00 179.02 252 PHE B O 1
ATOM 4366 N N . VAL B 1 255 ? 158.966 133.775 157.412 1.00 176.22 253 VAL B N 1
ATOM 4367 C CA . VAL B 1 255 ? 158.357 133.313 158.653 1.00 176.22 253 VAL B CA 1
ATOM 4368 C C . VAL B 1 255 ? 157.017 133.997 158.867 1.00 176.22 253 VAL B C 1
ATOM 4369 O O . VAL B 1 255 ? 156.070 133.394 159.385 1.00 176.22 253 VAL B O 1
ATOM 4373 N N . HIS B 1 256 ? 156.912 135.265 158.472 1.00 173.43 254 HIS B N 1
ATOM 4374 C CA . HIS B 1 256 ? 155.648 135.975 158.619 1.00 173.43 254 HIS B CA 1
ATOM 4375 C C . HIS B 1 256 ? 154.530 135.232 157.906 1.00 173.43 254 HIS B C 1
ATOM 4376 O O . HIS B 1 256 ? 153.515 134.874 158.515 1.00 173.43 254 HIS B O 1
ATOM 4383 N N . GLU B 1 257 ? 154.724 134.952 156.618 1.00 183.53 255 GLU B N 1
ATOM 4384 C CA . GLU B 1 257 ? 153.692 134.255 155.859 1.00 183.53 255 GLU B CA 1
ATOM 4385 C C . GLU B 1 257 ? 153.464 132.851 156.399 1.00 183.53 255 GLU B C 1
ATOM 4386 O O . GLU B 1 257 ? 152.317 132.397 156.515 1.00 183.53 255 GLU B O 1
ATOM 4392 N N . ARG B 1 258 ? 154.548 132.141 156.723 1.00 194.38 256 ARG B N 1
ATOM 4393 C CA . ARG B 1 258 ? 154.407 130.789 157.248 1.00 194.38 256 ARG B CA 1
ATOM 4394 C C . ARG B 1 258 ? 153.491 130.772 158.460 1.00 194.38 256 ARG B C 1
ATOM 4395 O O . ARG B 1 258 ? 152.498 130.035 158.489 1.00 194.38 256 ARG B O 1
ATOM 4403 N N . ALA B 1 259 ? 153.787 131.608 159.455 1.00 179.43 257 ALA B N 1
ATOM 4404 C CA . ALA B 1 259 ? 152.983 131.628 160.668 1.00 179.43 257 ALA B CA 1
ATOM 4405 C C . ALA B 1 259 ? 151.562 132.073 160.368 1.00 179.43 257 ALA B C 1
ATOM 4406 O O . ALA B 1 259 ? 150.597 131.499 160.887 1.00 179.43 257 ALA B O 1
ATOM 4408 N N . LYS B 1 260 ? 151.408 133.104 159.533 1.00 181.18 258 LYS B N 1
ATOM 4409 C CA . LYS B 1 260 ? 150.070 133.612 159.260 1.00 181.18 258 LYS B CA 1
ATOM 4410 C C . LYS B 1 260 ? 149.184 132.516 158.696 1.00 181.18 258 LYS B C 1
ATOM 4411 O O . LYS B 1 260 ? 148.085 132.264 159.207 1.00 181.18 258 LYS B O 1
ATOM 4417 N N . ARG B 1 261 ? 149.656 131.825 157.663 1.00 204.87 259 ARG B N 1
ATOM 4418 C CA . ARG B 1 261 ? 148.775 130.881 156.994 1.00 204.87 259 ARG B CA 1
ATOM 4419 C C . ARG B 1 261 ? 148.719 129.554 157.737 1.00 204.87 259 ARG B C 1
ATOM 4420 O O . ARG B 1 261 ? 147.812 128.748 157.504 1.00 204.87 259 ARG B O 1
ATOM 4428 N N . ILE B 1 262 ? 149.662 129.311 158.648 1.00 185.64 260 ILE B N 1
ATOM 4429 C CA . ILE B 1 262 ? 149.511 128.167 159.537 1.00 185.64 260 ILE B CA 1
ATOM 4430 C C . ILE B 1 262 ? 148.403 128.432 160.544 1.00 185.64 260 ILE B C 1
ATOM 4431 O O . ILE B 1 262 ? 147.563 127.565 160.809 1.00 185.64 260 ILE B O 1
ATOM 4436 N N . VAL B 1 263 ? 148.379 129.635 161.118 1.00 181.98 261 VAL B N 1
ATOM 4437 C CA . VAL B 1 263 ? 147.297 129.997 162.027 1.00 181.98 261 VAL B CA 1
ATOM 4438 C C . VAL B 1 263 ? 145.972 130.014 161.287 1.00 181.98 261 VAL B C 1
ATOM 4439 O O . VAL B 1 263 ? 144.921 129.716 161.868 1.00 181.98 261 VAL B O 1
ATOM 4443 N N . GLU B 1 264 ? 145.995 130.362 159.998 1.00 206.03 262 GLU B N 1
ATOM 4444 C CA . GLU B 1 264 ? 144.757 130.435 159.231 1.00 206.03 262 GLU B CA 1
ATOM 4445 C C . GLU B 1 264 ? 143.953 129.144 159.329 1.00 206.03 262 GLU B C 1
ATOM 4446 O O . GLU B 1 264 ? 142.741 129.150 159.090 1.00 206.03 262 GLU B O 1
ATOM 4452 N N . GLU B 1 265 ? 144.601 128.035 159.681 1.00 205.13 263 GLU B N 1
ATOM 4453 C CA . GLU B 1 265 ? 143.933 126.752 159.834 1.00 205.13 263 GLU B CA 1
ATOM 4454 C C . GLU B 1 265 ? 143.374 126.546 161.237 1.00 205.13 263 GLU B C 1
ATOM 4455 O O . GLU B 1 265 ? 143.152 125.401 161.644 1.00 205.13 263 GLU B O 1
ATOM 4461 N N . GLY B 1 266 ? 143.142 127.624 161.981 1.00 172.96 264 GLY B N 1
ATOM 4462 C CA . GLY B 1 266 ? 142.600 127.502 163.319 1.00 172.96 264 GLY B CA 1
ATOM 4463 C C . GLY B 1 266 ? 143.582 127.001 164.350 1.00 172.96 264 GLY B C 1
ATOM 4464 O O . GLY B 1 266 ? 143.170 126.605 165.443 1.00 172.96 264 GLY B O 1
ATOM 4465 N N . GLY B 1 267 ? 144.875 127.011 164.038 1.00 166.39 265 GLY B N 1
ATOM 4466 C CA . GLY B 1 267 ? 145.874 126.537 164.967 1.00 166.39 265 GLY B CA 1
ATOM 4467 C C . GLY B 1 267 ? 146.461 127.644 165.822 1.00 166.39 265 GLY B C 1
ATOM 4468 O O . GLY B 1 267 ? 146.293 128.830 165.549 1.00 166.39 265 GLY B O 1
ATOM 4469 N N . HIS B 1 268 ? 147.154 127.232 166.878 1.00 156.47 266 HIS B N 1
ATOM 4470 C CA . HIS B 1 268 ? 147.821 128.148 167.793 1.00 156.47 266 HIS B CA 1
ATOM 4471 C C . HIS B 1 268 ? 149.310 128.175 167.468 1.00 156.47 266 HIS B C 1
ATOM 4472 O O . HIS B 1 268 ? 149.976 127.134 167.501 1.00 156.47 266 HIS B O 1
ATOM 4479 N N . VAL B 1 269 ? 149.825 129.359 167.147 1.00 156.37 267 VAL B N 1
ATOM 4480 C CA . VAL B 1 269 ? 151.219 129.551 166.765 1.00 156.37 267 VAL B CA 1
ATOM 4481 C C . VAL B 1 269 ? 151.826 130.619 167.659 1.00 156.37 267 VAL B C 1
ATOM 4482 O O . VAL B 1 269 ? 151.172 131.620 167.972 1.00 156.37 267 VAL B O 1
ATOM 4486 N N . MET B 1 270 ? 153.069 130.400 168.073 1.00 146.90 268 MET B N 1
ATOM 4487 C CA . MET B 1 270 ? 153.830 131.380 168.835 1.00 146.90 268 MET B CA 1
ATOM 4488 C C . MET B 1 270 ? 155.174 131.596 168.157 1.00 146.90 268 MET B C 1
ATOM 4489 O O . MET B 1 270 ? 155.902 130.634 167.897 1.00 146.90 268 MET B O 1
ATOM 4494 N N . ILE B 1 271 ? 155.494 132.854 167.869 1.00 146.43 269 ILE B N 1
ATOM 4495 C CA . ILE B 1 271 ? 156.788 133.245 167.322 1.00 146.43 269 ILE B CA 1
ATOM 4496 C C . ILE B 1 271 ? 157.544 134.025 168.386 1.00 146.43 269 ILE B C 1
ATOM 4497 O O . ILE B 1 271 ? 157.041 135.026 168.914 1.00 146.43 269 ILE B O 1
ATOM 4502 N N . LEU B 1 272 ? 158.752 133.566 168.694 1.00 156.29 270 LEU B N 1
ATOM 4503 C CA . LEU B 1 272 ? 159.664 134.258 169.594 1.00 156.29 270 LEU B CA 1
ATOM 4504 C C . LEU B 1 272 ? 160.768 134.890 168.752 1.00 156.29 270 LEU B C 1
ATOM 4505 O O . LEU B 1 272 ? 161.654 134.191 168.250 1.00 156.29 270 LEU B O 1
ATOM 4510 N N . LEU B 1 273 ? 160.709 136.207 168.597 1.00 164.61 271 LEU B N 1
ATOM 4511 C CA . LEU B 1 273 ? 161.576 136.950 167.691 1.00 164.61 271 LEU B CA 1
ATOM 4512 C C . LEU B 1 273 ? 162.674 137.661 168.473 1.00 164.61 271 LEU B C 1
ATOM 4513 O O . LEU B 1 273 ? 162.440 138.721 169.075 1.00 164.61 271 LEU B O 1
ATOM 4518 N N . ASP B 1 274 ? 163.872 137.085 168.444 1.00 157.73 272 ASP B N 1
ATOM 4519 C CA . ASP B 1 274 ? 165.056 137.746 168.971 1.00 157.73 272 ASP B CA 1
ATOM 4520 C C . ASP B 1 274 ? 165.351 139.006 168.168 1.00 157.73 272 ASP B C 1
ATOM 4521 O O . ASP B 1 274 ? 165.244 139.009 166.938 1.00 157.73 272 ASP B O 1
ATOM 4526 N N . SER B 1 275 ? 165.740 140.071 168.865 1.00 166.49 273 SER B N 1
ATOM 4527 C CA . SER B 1 275 ? 166.246 141.266 168.203 1.00 166.49 273 SER B CA 1
ATOM 4528 C C . SER B 1 275 ? 165.208 141.945 167.307 1.00 166.49 273 SER B C 1
ATOM 4529 O O . SER B 1 275 ? 165.399 142.019 166.090 1.00 166.49 273 SER B O 1
ATOM 4532 N N . ILE B 1 276 ? 164.100 142.429 167.881 1.00 159.16 274 ILE B N 1
ATOM 4533 C CA . ILE B 1 276 ? 163.122 143.151 167.064 1.00 159.16 274 ILE B CA 1
ATOM 4534 C C . ILE B 1 276 ? 163.578 144.579 166.765 1.00 159.16 274 ILE B C 1
ATOM 4535 O O . ILE B 1 276 ? 163.334 145.087 165.669 1.00 159.16 274 ILE B O 1
ATOM 4540 N N . THR B 1 277 ? 164.217 145.261 167.724 1.00 150.32 275 THR B N 1
ATOM 4541 C CA . THR B 1 277 ? 164.699 146.620 167.463 1.00 150.32 275 THR B CA 1
ATOM 4542 C C . THR B 1 277 ? 165.961 146.600 166.632 1.00 150.32 275 THR B C 1
ATOM 4543 O O . THR B 1 277 ? 166.223 147.531 165.864 1.00 150.32 275 THR B O 1
ATOM 4547 N N . ARG B 1 278 ? 166.807 145.598 166.848 1.00 165.64 276 ARG B N 1
ATOM 4548 C CA . ARG B 1 278 ? 167.868 145.339 165.891 1.00 165.64 276 ARG B CA 1
ATOM 4549 C C . ARG B 1 278 ? 167.279 145.118 164.506 1.00 165.64 276 ARG B C 1
ATOM 4550 O O . ARG B 1 278 ? 167.838 145.573 163.505 1.00 165.64 276 ARG B O 1
ATOM 4558 N N . LEU B 1 279 ? 166.135 144.434 164.432 1.00 164.63 277 LEU B N 1
ATOM 4559 C CA . LEU B 1 279 ? 165.451 144.286 163.152 1.00 164.63 277 LEU B CA 1
ATOM 4560 C C . LEU B 1 279 ? 164.981 145.634 162.627 1.00 164.63 277 LEU B C 1
ATOM 4561 O O . LEU B 1 279 ? 164.988 145.879 161.416 1.00 164.63 277 LEU B O 1
ATOM 4566 N N . ALA B 1 280 ? 164.547 146.515 163.524 1.00 167.60 278 ALA B N 1
ATOM 4567 C CA . ALA B 1 280 ? 164.108 147.834 163.095 1.00 167.60 278 ALA B CA 1
ATOM 4568 C C . ALA B 1 280 ? 165.274 148.623 162.530 1.00 167.60 278 ALA B C 1
ATOM 4569 O O . ALA B 1 280 ? 165.138 149.316 161.520 1.00 167.60 278 ALA B O 1
ATOM 4571 N N . ARG B 1 281 ? 166.430 148.524 163.177 1.00 165.30 279 ARG B N 1
ATOM 4572 C CA . ARG B 1 281 ? 167.628 149.162 162.652 1.00 165.30 279 ARG B CA 1
ATOM 4573 C C . ARG B 1 281 ? 168.022 148.538 161.324 1.00 165.30 279 ARG B C 1
ATOM 4574 O O . ARG B 1 281 ? 168.538 149.221 160.435 1.00 165.30 279 ARG B O 1
ATOM 4582 N N . ALA B 1 282 ? 167.795 147.234 161.176 1.00 182.84 280 ALA B N 1
ATOM 4583 C CA . ALA B 1 282 ? 168.023 146.590 159.889 1.00 182.84 280 ALA B CA 1
ATOM 4584 C C . ALA B 1 282 ? 167.116 147.190 158.825 1.00 182.84 280 ALA B C 1
ATOM 4585 O O . ALA B 1 282 ? 167.543 147.431 157.691 1.00 182.84 280 ALA B O 1
ATOM 4587 N N . ASN B 1 283 ? 165.863 147.458 159.183 1.00 182.44 281 ASN B N 1
ATOM 4588 C CA . ASN B 1 283 ? 164.961 148.140 158.262 1.00 182.44 281 ASN B CA 1
ATOM 4589 C C . ASN B 1 283 ? 165.479 149.534 157.938 1.00 182.44 281 ASN B C 1
ATOM 4590 O O . ASN B 1 283 ? 165.448 149.968 156.782 1.00 182.44 281 ASN B O 1
ATOM 4595 N N . ASN B 1 284 ? 165.937 150.255 158.961 1.00 186.19 282 ASN B N 1
ATOM 4596 C CA . ASN B 1 284 ? 166.516 151.578 158.759 1.00 186.19 282 ASN B CA 1
ATOM 4597 C C . ASN B 1 284 ? 167.650 151.528 157.746 1.00 186.19 282 ASN B C 1
ATOM 4598 O O . ASN B 1 284 ? 167.736 152.378 156.854 1.00 186.19 282 ASN B O 1
ATOM 4603 N N . LEU B 1 285 ? 168.538 150.548 157.873 1.00 198.00 283 LEU B N 1
ATOM 4604 C CA . LEU B 1 285 ? 169.513 150.328 156.812 1.00 198.00 283 LEU B CA 1
ATOM 4605 C C . LEU B 1 285 ? 168.808 150.030 155.496 1.00 198.00 283 LEU B C 1
ATOM 4606 O O . LEU B 1 285 ? 169.315 150.381 154.426 1.00 198.00 283 LEU B O 1
ATOM 4611 N N . VAL B 1 286 ? 167.639 149.388 155.563 1.00 190.90 284 VAL B N 1
ATOM 4612 C CA . VAL B 1 286 ? 166.829 149.157 154.372 1.00 190.90 284 VAL B CA 1
ATOM 4613 C C . VAL B 1 286 ? 165.859 150.311 154.136 1.00 190.90 284 VAL B C 1
ATOM 4614 O O . VAL B 1 286 ? 165.240 150.396 153.070 1.00 190.90 284 VAL B O 1
ATOM 4618 N N . THR B 1 287 ? 165.696 151.201 155.114 1.00 195.98 285 THR B N 1
ATOM 4619 C CA . THR B 1 287 ? 164.782 152.326 154.954 1.00 195.98 285 THR B CA 1
ATOM 4620 C C . THR B 1 287 ? 165.114 153.062 153.658 1.00 195.98 285 THR B C 1
ATOM 4621 O O . THR B 1 287 ? 166.135 153.761 153.595 1.00 195.98 285 THR B O 1
ATOM 4625 N N . PRO B 1 288 ? 164.306 152.926 152.611 1.00 201.12 286 PRO B N 1
ATOM 4626 C CA . PRO B 1 288 ? 164.721 153.447 151.305 1.00 201.12 286 PRO B CA 1
ATOM 4627 C C . PRO B 1 288 ? 164.597 154.963 151.224 1.00 201.12 286 PRO B C 1
ATOM 4628 O O . PRO B 1 288 ? 165.509 155.615 150.693 1.00 201.12 286 PRO B O 1
ATOM 4632 N N . PRO B 1 289 ? 163.494 155.588 151.735 1.00 215.53 287 PRO B N 1
ATOM 4633 C CA . PRO B 1 289 ? 163.483 157.058 151.772 1.00 215.53 287 PRO B CA 1
ATOM 4634 C C . PRO B 1 289 ? 162.922 157.716 153.034 1.00 215.53 287 PRO B C 1
ATOM 4635 O O . PRO B 1 289 ? 163.610 158.537 153.647 1.00 215.53 287 PRO B O 1
ATOM 4639 N N . THR B 1 290 ? 161.688 157.376 153.425 1.00 209.27 288 THR B N 1
ATOM 4640 C CA . THR B 1 290 ? 160.921 158.087 154.447 1.00 209.27 288 THR B CA 1
ATOM 4641 C C . THR B 1 290 ? 160.342 159.383 153.900 1.00 209.27 288 THR B C 1
ATOM 4642 O O . THR B 1 290 ? 159.537 160.038 154.569 1.00 209.27 288 THR B O 1
ATOM 4646 N N . GLY B 1 291 ? 160.729 159.763 152.688 1.00 214.88 289 GLY B N 1
ATOM 4647 C CA . GLY B 1 291 ? 160.450 161.112 152.247 1.00 214.88 289 GLY B CA 1
ATOM 4648 C C . GLY B 1 291 ? 161.163 162.068 153.180 1.00 214.88 289 GLY B C 1
ATOM 4649 O O . GLY B 1 291 ? 162.390 162.195 153.132 1.00 214.88 289 GLY B O 1
ATOM 4650 N N . ARG B 1 292 ? 160.404 162.747 154.033 1.00 207.41 290 ARG B N 1
ATOM 4651 C CA . ARG B 1 292 ? 160.988 163.472 155.152 1.00 207.41 290 ARG B CA 1
ATOM 4652 C C . ARG B 1 292 ? 161.555 162.501 156.182 1.00 207.41 290 ARG B C 1
ATOM 4653 O O . ARG B 1 292 ? 160.932 161.488 156.510 1.00 207.41 290 ARG B O 1
ATOM 4661 N N . THR B 1 293 ? 162.734 162.829 156.705 1.00 211.59 291 THR B N 1
ATOM 4662 C CA . THR B 1 293 ? 163.433 161.973 157.655 1.00 211.59 291 THR B CA 1
ATOM 4663 C C . THR B 1 293 ? 162.856 162.148 159.055 1.00 211.59 291 THR B C 1
ATOM 4664 O O . THR B 1 293 ? 162.956 163.227 159.646 1.00 211.59 291 THR B O 1
ATOM 4668 N N . LEU B 1 294 ? 162.259 161.080 159.581 1.00 195.99 292 LEU B N 1
ATOM 4669 C CA . LEU B 1 294 ? 161.808 161.070 160.966 1.00 195.99 292 LEU B CA 1
ATOM 4670 C C . LEU B 1 294 ? 162.959 161.400 161.907 1.00 195.99 292 LEU B C 1
ATOM 4671 O O . LEU B 1 294 ? 164.133 161.358 161.528 1.00 195.99 292 LEU B O 1
ATOM 4676 N N . SER B 1 295 ? 162.615 161.734 163.149 1.00 186.76 293 SER B N 1
ATOM 4677 C CA . SER B 1 295 ? 163.637 161.952 164.164 1.00 186.76 293 SER B CA 1
ATOM 4678 C C . SER B 1 295 ? 164.477 160.693 164.339 1.00 186.76 293 SER B C 1
ATOM 4679 O O . SER B 1 295 ? 163.990 159.664 164.812 1.00 186.76 293 SER B O 1
ATOM 4682 N N . GLY B 1 296 ? 165.751 160.782 163.964 1.00 175.23 294 GLY B N 1
ATOM 4683 C CA . GLY B 1 296 ? 166.682 159.683 164.109 1.00 175.23 294 GLY B CA 1
ATOM 4684 C C . GLY B 1 296 ? 166.984 158.916 162.837 1.00 175.23 294 GLY B C 1
ATOM 4685 O O . GLY B 1 296 ? 167.988 158.194 162.800 1.00 175.23 294 GLY B O 1
ATOM 4686 N N . GLY B 1 297 ? 166.163 159.051 161.797 1.00 186.51 295 GLY B N 1
ATOM 4687 C CA . GLY B 1 297 ? 166.444 158.419 160.521 1.00 186.51 295 GLY B CA 1
ATOM 4688 C C . GLY B 1 297 ? 165.552 157.256 160.141 1.00 186.51 295 GLY B C 1
ATOM 4689 O O . GLY B 1 297 ? 166.021 156.336 159.462 1.00 186.51 295 GLY B O 1
ATOM 4690 N N . LEU B 1 298 ? 164.278 157.279 160.520 1.00 189.11 296 LEU B N 1
ATOM 4691 C CA . LEU B 1 298 ? 163.372 156.162 160.290 1.00 189.11 296 LEU B CA 1
ATOM 4692 C C . LEU B 1 298 ? 162.680 156.264 158.938 1.00 189.11 296 LEU B C 1
ATOM 4693 O O . LEU B 1 298 ? 162.791 157.270 158.235 1.00 189.11 296 LEU B O 1
ATOM 4698 N N . ASP B 1 299 ? 161.976 155.191 158.575 1.00 202.08 297 ASP B N 1
ATOM 4699 C CA . ASP B 1 299 ? 161.090 155.210 157.419 1.00 202.08 297 ASP B CA 1
ATOM 4700 C C . ASP B 1 299 ? 159.634 155.233 157.854 1.00 202.08 297 ASP B C 1
ATOM 4701 O O . ASP B 1 299 ? 159.244 154.568 158.818 1.00 202.08 297 ASP B O 1
ATOM 4706 N N . SER B 1 300 ? 158.826 156.001 157.127 1.00 202.35 298 SER B N 1
ATOM 4707 C CA . SER B 1 300 ? 157.389 155.966 157.353 1.00 202.35 298 SER B CA 1
ATOM 4708 C C . SER B 1 300 ? 156.784 154.674 156.817 1.00 202.35 298 SER B C 1
ATOM 4709 O O . SER B 1 300 ? 155.883 154.097 157.437 1.00 202.35 298 SER B O 1
ATOM 4712 N N . ALA B 1 301 ? 157.267 154.203 155.667 1.00 201.04 299 ALA B N 1
ATOM 4713 C CA . ALA B 1 301 ? 156.682 153.054 154.990 1.00 201.04 299 ALA B CA 1
ATOM 4714 C C . ALA B 1 301 ? 157.370 151.737 155.327 1.00 201.04 299 ALA B C 1
ATOM 4715 O O . ALA B 1 301 ? 156.756 150.678 155.160 1.00 201.04 299 ALA B O 1
ATOM 4717 N N . ALA B 1 302 ? 158.619 151.767 155.797 1.00 196.87 300 ALA B N 1
ATOM 4718 C CA . ALA B 1 302 ? 159.275 150.526 156.193 1.00 196.87 300 ALA B CA 1
ATOM 4719 C C . ALA B 1 302 ? 158.711 150.013 157.505 1.00 196.87 300 ALA B C 1
ATOM 4720 O O . ALA B 1 302 ? 158.473 148.810 157.646 1.00 196.87 300 ALA B O 1
ATOM 4722 N N . LEU B 1 303 ? 158.472 150.909 158.461 1.00 182.26 301 LEU B N 1
ATOM 4723 C CA . LEU B 1 303 ? 157.850 150.536 159.720 1.00 182.26 301 LEU B CA 1
ATOM 4724 C C . LEU B 1 303 ? 156.465 149.948 159.532 1.00 182.26 301 LEU B C 1
ATOM 4725 O O . LEU B 1 303 ? 155.979 149.256 160.430 1.00 182.26 301 LEU B O 1
ATOM 4730 N N . TYR B 1 304 ? 155.819 150.202 158.394 1.00 180.62 302 TYR B N 1
ATOM 4731 C CA . TYR B 1 304 ? 154.529 149.579 158.130 1.00 180.62 302 TYR B CA 1
ATOM 4732 C C . TYR B 1 304 ? 154.661 148.064 158.105 1.00 180.62 302 TYR B C 1
ATOM 4733 O O . TYR B 1 304 ? 153.755 147.341 158.530 1.00 180.62 302 TYR B O 1
ATOM 4742 N N . PHE B 1 305 ? 155.788 147.564 157.608 1.00 182.29 303 PHE B N 1
ATOM 4743 C CA . PHE B 1 305 ? 155.950 146.119 157.478 1.00 182.29 303 PHE B CA 1
ATOM 4744 C C . PHE B 1 305 ? 156.167 145.434 158.821 1.00 182.29 303 PHE B C 1
ATOM 4745 O O . PHE B 1 305 ? 155.460 144.453 159.102 1.00 182.29 303 PHE B O 1
ATOM 4753 N N . PRO B 1 306 ? 157.089 145.872 159.687 1.00 175.91 304 PRO B N 1
ATOM 4754 C CA . PRO B 1 306 ? 157.080 145.327 161.053 1.00 175.91 304 PRO B CA 1
ATOM 4755 C C . PRO B 1 306 ? 155.787 145.614 161.787 1.00 175.91 304 PRO B C 1
ATOM 4756 O O . PRO B 1 306 ? 155.376 144.823 162.641 1.00 175.91 304 PRO B O 1
ATOM 4760 N N . LYS B 1 307 ? 155.130 146.733 161.481 1.00 173.01 305 LYS B N 1
ATOM 4761 C CA . LYS B 1 307 ? 153.847 147.020 162.108 1.00 173.01 305 LYS B CA 1
ATOM 4762 C C . LYS B 1 307 ? 152.841 145.924 161.805 1.00 173.01 305 LYS B C 1
ATOM 4763 O O . LYS B 1 307 ? 152.222 145.371 162.716 1.00 173.01 305 LYS B O 1
ATOM 4769 N N . ARG B 1 308 ? 152.671 145.596 160.525 1.00 173.81 306 ARG B N 1
ATOM 4770 C CA . ARG B 1 308 ? 151.772 144.513 160.147 1.00 173.81 306 ARG B CA 1
ATOM 4771 C C . ARG B 1 308 ? 152.264 143.188 160.707 1.00 173.81 306 ARG B C 1
ATOM 4772 O O . ARG B 1 308 ? 151.466 142.359 161.159 1.00 173.81 306 ARG B O 1
ATOM 4780 N N . PHE B 1 309 ? 153.579 142.972 160.680 1.00 168.45 307 PHE B N 1
ATOM 4781 C CA . PHE B 1 309 ? 154.157 141.751 161.227 1.00 168.45 307 PHE B CA 1
ATOM 4782 C C . PHE B 1 309 ? 153.704 141.535 162.663 1.00 168.45 307 PHE B C 1
ATOM 4783 O O . PHE B 1 309 ? 153.234 140.450 163.024 1.00 168.45 307 PHE B O 1
ATOM 4791 N N . LEU B 1 310 ? 153.837 142.565 163.497 1.00 155.63 308 LEU B N 1
ATOM 4792 C CA . LEU B 1 310 ? 153.467 142.432 164.899 1.00 155.63 308 LEU B CA 1
ATOM 4793 C C . LEU B 1 310 ? 151.955 142.423 165.069 1.00 155.63 308 LEU B C 1
ATOM 4794 O O . LEU B 1 310 ? 151.423 141.673 165.894 1.00 155.63 308 LEU B O 1
ATOM 4799 N N . GLY B 1 311 ? 151.243 143.228 164.287 1.00 162.48 309 GLY B N 1
ATOM 4800 C CA . GLY B 1 311 ? 149.801 143.238 164.342 1.00 162.48 309 GLY B CA 1
ATOM 4801 C C . GLY B 1 311 ? 149.158 141.955 163.887 1.00 162.48 309 GLY B C 1
ATOM 4802 O O . GLY B 1 311 ? 147.966 141.752 164.130 1.00 162.48 309 GLY B O 1
ATOM 4803 N N . ALA B 1 312 ? 149.918 141.079 163.233 1.00 168.60 310 ALA B N 1
ATOM 4804 C CA . ALA B 1 312 ? 149.402 139.752 162.934 1.00 168.60 310 ALA B CA 1
ATOM 4805 C C . ALA B 1 312 ? 148.985 139.040 164.211 1.00 168.60 310 ALA B C 1
ATOM 4806 O O . ALA B 1 312 ? 147.964 138.344 164.237 1.00 168.60 310 ALA B O 1
ATOM 4808 N N . ALA B 1 313 ? 149.750 139.219 165.284 1.00 161.95 311 ALA B N 1
ATOM 4809 C CA . ALA B 1 313 ? 149.406 138.615 166.561 1.00 161.95 311 ALA B CA 1
ATOM 4810 C C . ALA B 1 313 ? 148.005 139.027 166.976 1.00 161.95 311 ALA B C 1
ATOM 4811 O O . ALA B 1 313 ? 147.708 140.218 167.091 1.00 161.95 311 ALA B O 1
ATOM 4813 N N . ARG B 1 314 ? 147.144 138.039 167.199 1.00 158.55 312 ARG B N 1
ATOM 4814 C CA . ARG B 1 314 ? 145.742 138.306 167.475 1.00 158.55 312 ARG B CA 1
ATOM 4815 C C . ARG B 1 314 ? 145.108 137.055 168.056 1.00 158.55 312 ARG B C 1
ATOM 4816 O O . ARG B 1 314 ? 145.633 135.949 167.914 1.00 158.55 312 ARG B O 1
ATOM 4824 N N . ASN B 1 315 ? 143.966 137.246 168.704 1.00 152.20 313 ASN B N 1
ATOM 4825 C CA . ASN B 1 315 ? 143.129 136.146 169.158 1.00 152.20 313 ASN B CA 1
ATOM 4826 C C . ASN B 1 315 ? 141.910 136.039 168.256 1.00 152.20 313 ASN B C 1
ATOM 4827 O O . ASN B 1 315 ? 141.246 137.039 167.974 1.00 152.20 313 ASN B O 1
ATOM 4832 N N . ILE B 1 316 ? 141.615 134.823 167.813 1.00 147.93 314 ILE B N 1
ATOM 4833 C CA . ILE B 1 316 ? 140.530 134.564 166.877 1.00 147.93 314 ILE B CA 1
ATOM 4834 C C . ILE B 1 316 ? 139.428 133.820 167.614 1.00 147.93 314 ILE B C 1
ATOM 4835 O O . ILE B 1 316 ? 139.700 132.860 168.345 1.00 147.93 314 ILE B O 1
ATOM 4840 N N . ARG B 1 317 ? 138.188 134.261 167.420 1.00 151.48 315 ARG B N 1
ATOM 4841 C CA . ARG B 1 317 ? 137.041 133.732 168.147 1.00 151.48 315 ARG B CA 1
ATOM 4842 C C . ARG B 1 317 ? 136.604 132.360 167.655 1.00 151.48 315 ARG B C 1
ATOM 4843 O O . ARG B 1 317 ? 135.775 131.721 168.310 1.00 151.48 315 ARG B O 1
ATOM 4851 N N . GLY B 1 318 ? 137.145 131.884 166.540 1.00 149.21 316 GLY B N 1
ATOM 4852 C CA . GLY B 1 318 ? 136.721 130.614 165.988 1.00 149.21 316 GLY B CA 1
ATOM 4853 C C . GLY B 1 318 ? 137.732 129.515 166.226 1.00 149.21 316 GLY B C 1
ATOM 4854 O O . GLY B 1 318 ? 137.584 128.402 165.713 1.00 149.21 316 GLY B O 1
ATOM 4855 N N . GLY B 1 319 ? 138.765 129.816 167.007 1.00 151.32 317 GLY B N 1
ATOM 4856 C CA . GLY B 1 319 ? 139.833 128.868 167.246 1.00 151.32 317 GLY B CA 1
ATOM 4857 C C . GLY B 1 319 ? 141.139 129.349 166.654 1.00 151.32 317 GLY B C 1
ATOM 4858 O O . GLY B 1 319 ? 141.142 130.151 165.716 1.00 151.32 317 GLY B O 1
ATOM 4859 N N . GLY B 1 320 ? 142.255 128.870 167.190 1.00 158.00 318 GLY B N 1
ATOM 4860 C CA . GLY B 1 320 ? 143.558 129.283 166.722 1.00 158.00 318 GLY B CA 1
ATOM 4861 C C . GLY B 1 320 ? 143.918 130.675 167.201 1.00 158.00 318 GLY B C 1
ATOM 4862 O O . GLY B 1 320 ? 143.075 131.470 167.621 1.00 158.00 318 GLY B O 1
ATOM 4863 N N . SER B 1 321 ? 145.212 130.972 167.135 1.00 158.54 319 SER B N 1
ATOM 4864 C CA . SER B 1 321 ? 145.709 132.272 167.554 1.00 158.54 319 SER B CA 1
ATOM 4865 C C . SER B 1 321 ? 147.160 132.395 167.129 1.00 158.54 319 SER B C 1
ATOM 4866 O O . SER B 1 321 ? 147.809 131.402 166.794 1.00 158.54 319 SER B O 1
ATOM 4869 N N . LEU B 1 322 ? 147.654 133.627 167.138 1.00 160.11 320 LEU B N 1
ATOM 4870 C CA . LEU B 1 322 ? 149.036 133.931 166.797 1.00 160.11 320 LEU B CA 1
ATOM 4871 C C . LEU B 1 322 ? 149.601 134.865 167.854 1.00 160.11 320 LEU B C 1
ATOM 4872 O O . LEU B 1 322 ? 149.100 135.981 168.025 1.00 160.11 320 LEU B O 1
ATOM 4877 N N . THR B 1 323 ? 150.628 134.413 168.564 1.00 162.52 321 THR B N 1
ATOM 4878 C CA . THR B 1 323 ? 151.267 135.200 169.610 1.00 162.52 321 THR B CA 1
ATOM 4879 C C . THR B 1 323 ? 152.717 135.456 169.239 1.00 162.52 321 THR B C 1
ATOM 4880 O O . THR B 1 323 ? 153.481 134.510 169.043 1.00 162.52 321 THR B O 1
ATOM 4884 N N . ILE B 1 324 ? 153.104 136.726 169.167 1.00 149.52 322 ILE B N 1
ATOM 4885 C CA . ILE B 1 324 ? 154.480 137.108 168.877 1.00 149.52 322 ILE B CA 1
ATOM 4886 C C . ILE B 1 324 ? 155.048 137.799 170.104 1.00 149.52 322 ILE B C 1
ATOM 4887 O O . ILE B 1 324 ? 154.498 138.804 170.568 1.00 149.52 322 ILE B O 1
ATOM 4892 N N . LEU B 1 325 ? 156.141 137.260 170.629 1.00 157.16 323 LEU B N 1
ATOM 4893 C CA . LEU B 1 325 ? 156.944 137.949 171.629 1.00 157.16 323 LEU B CA 1
ATOM 4894 C C . LEU B 1 325 ? 158.283 138.281 171.000 1.00 157.16 323 LEU B C 1
ATOM 4895 O O . LEU B 1 325 ? 158.986 137.382 170.534 1.00 157.16 323 LEU B O 1
ATOM 4900 N N . ALA B 1 326 ? 158.640 139.561 170.993 1.00 160.22 324 ALA B N 1
ATOM 4901 C CA . ALA B 1 326 ? 159.836 140.009 170.301 1.00 160.22 324 ALA B CA 1
ATOM 4902 C C . ALA B 1 326 ? 160.614 140.954 171.201 1.00 160.22 324 ALA B C 1
ATOM 4903 O O . ALA B 1 326 ? 160.047 141.643 172.051 1.00 160.22 324 ALA B O 1
ATOM 4905 N N . THR B 1 327 ? 161.926 140.988 170.991 1.00 163.78 325 THR B N 1
ATOM 4906 C CA . THR B 1 327 ? 162.838 141.701 171.881 1.00 163.78 325 THR B CA 1
ATOM 4907 C C . THR B 1 327 ? 163.157 143.077 171.307 1.00 163.78 325 THR B C 1
ATOM 4908 O O . THR B 1 327 ? 163.625 143.181 170.170 1.00 163.78 325 THR B O 1
ATOM 4912 N N . ALA B 1 328 ? 162.946 144.122 172.111 1.00 151.74 326 ALA B N 1
ATOM 4913 C CA . ALA B 1 328 ? 163.078 145.506 171.674 1.00 151.74 326 ALA B CA 1
ATOM 4914 C C . ALA B 1 328 ? 164.165 146.232 172.460 1.00 151.74 326 ALA B C 1
ATOM 4915 O O . ALA B 1 328 ? 164.477 145.863 173.596 1.00 151.74 326 ALA B O 1
ATOM 4917 N N . LEU B 1 329 ? 164.731 147.274 171.849 1.00 155.88 327 LEU B N 1
ATOM 4918 C CA . LEU B 1 329 ? 165.836 148.036 172.421 1.00 155.88 327 LEU B CA 1
ATOM 4919 C C . LEU B 1 329 ? 165.456 149.501 172.587 1.00 155.88 327 LEU B C 1
ATOM 4920 O O . LEU B 1 329 ? 164.856 150.101 171.691 1.00 155.88 327 LEU B O 1
ATOM 4925 N N . VAL B 1 330 ? 165.832 150.077 173.728 1.00 159.77 328 VAL B N 1
ATOM 4926 C CA . VAL B 1 330 ? 165.633 151.492 174.009 1.00 159.77 328 VAL B CA 1
ATOM 4927 C C . VAL B 1 330 ? 166.861 152.011 174.744 1.00 159.77 328 VAL B C 1
ATOM 4928 O O . VAL B 1 330 ? 167.741 151.251 175.149 1.00 159.77 328 VAL B O 1
ATOM 4932 N N . GLU B 1 331 ? 166.906 153.329 174.919 1.00 156.00 329 GLU B N 1
ATOM 4933 C CA . GLU B 1 331 ? 167.977 153.968 175.678 1.00 156.00 329 GLU B CA 1
ATOM 4934 C C . GLU B 1 331 ? 169.338 153.644 175.070 1.00 156.00 329 GLU B C 1
ATOM 4935 O O . GLU B 1 331 ? 170.316 153.406 175.779 1.00 156.00 329 GLU B O 1
ATOM 4941 N N . THR B 1 332 ? 169.397 153.637 173.743 1.00 161.34 330 THR B N 1
ATOM 4942 C CA . THR B 1 332 ? 170.618 153.329 173.015 1.00 161.34 330 THR B CA 1
ATOM 4943 C C . THR B 1 332 ? 171.401 154.571 172.623 1.00 161.34 330 THR B C 1
ATOM 4944 O O . THR B 1 332 ? 172.390 154.457 171.894 1.00 161.34 330 THR B O 1
ATOM 4948 N N . GLY B 1 333 ? 170.974 155.752 173.062 1.00 166.48 331 GLY B N 1
ATOM 4949 C CA . GLY B 1 333 ? 171.665 156.977 172.733 1.00 166.48 331 GLY B CA 1
ATOM 4950 C C . GLY B 1 333 ? 171.344 157.545 171.369 1.00 166.48 331 GLY B C 1
ATOM 4951 O O . GLY B 1 333 ? 171.896 158.594 171.011 1.00 166.48 331 GLY B O 1
ATOM 4952 N N . SER B 1 334 ? 170.479 156.894 170.597 1.00 167.45 332 SER B N 1
ATOM 4953 C CA . SER B 1 334 ? 170.056 157.384 169.293 1.00 167.45 332 SER B CA 1
ATOM 4954 C C . SER B 1 334 ? 168.538 157.483 169.275 1.00 167.45 332 SER B C 1
ATOM 4955 O O . SER B 1 334 ? 167.847 156.544 169.685 1.00 167.45 332 SER B O 1
ATOM 4958 N N . ARG B 1 335 ? 168.021 158.621 168.803 1.00 183.27 333 ARG B N 1
ATOM 4959 C CA . ARG B 1 335 ? 166.576 158.830 168.806 1.00 183.27 333 ARG B CA 1
ATOM 4960 C C . ARG B 1 335 ? 165.853 157.775 167.982 1.00 183.27 333 ARG B C 1
ATOM 4961 O O . ARG B 1 335 ? 164.660 157.530 168.194 1.00 183.27 333 ARG B O 1
ATOM 4969 N N . MET B 1 336 ? 166.554 157.147 167.039 1.00 174.17 334 MET B N 1
ATOM 4970 C CA . MET B 1 336 ? 165.932 156.138 166.192 1.00 174.17 334 MET B CA 1
ATOM 4971 C C . MET B 1 336 ? 165.251 155.066 167.031 1.00 174.17 334 MET B C 1
ATOM 4972 O O . MET B 1 336 ? 164.089 154.715 166.797 1.00 174.17 334 MET B O 1
ATOM 4977 N N . ASP B 1 337 ? 165.962 154.546 168.031 1.00 174.93 335 ASP B N 1
ATOM 4978 C CA . ASP B 1 337 ? 165.447 153.413 168.789 1.00 174.93 335 ASP B CA 1
ATOM 4979 C C . ASP B 1 337 ? 164.301 153.826 169.702 1.00 174.93 335 ASP B C 1
ATOM 4980 O O . ASP B 1 337 ? 163.332 153.078 169.864 1.00 174.93 335 ASP B O 1
ATOM 4985 N N . ASP B 1 338 ? 164.389 155.009 170.311 1.00 176.83 336 ASP B N 1
ATOM 4986 C CA . ASP B 1 338 ? 163.277 155.486 171.127 1.00 176.83 336 ASP B CA 1
ATOM 4987 C C . ASP B 1 338 ? 162.031 155.686 170.275 1.00 176.83 336 ASP B C 1
ATOM 4988 O O . ASP B 1 338 ? 160.921 155.300 170.671 1.00 176.83 336 ASP B O 1
ATOM 4993 N N . VAL B 1 339 ? 162.202 156.259 169.083 1.00 179.91 337 VAL B N 1
ATOM 4994 C CA . VAL B 1 339 ? 161.074 156.460 168.181 1.00 179.91 337 VAL B CA 1
ATOM 4995 C C . VAL B 1 339 ? 160.463 155.120 167.797 1.00 179.91 337 VAL B C 1
ATOM 4996 O O . VAL B 1 339 ? 159.238 154.953 167.793 1.00 179.91 337 VAL B O 1
ATOM 5000 N N . ILE B 1 340 ? 161.309 154.144 167.467 1.00 168.99 338 ILE B N 1
ATOM 5001 C CA . ILE B 1 340 ? 160.808 152.833 167.067 1.00 168.99 338 ILE B CA 1
ATOM 5002 C C . ILE B 1 340 ? 160.064 152.169 168.212 1.00 168.99 338 ILE B C 1
ATOM 5003 O O . ILE B 1 340 ? 159.002 151.562 168.016 1.00 168.99 338 ILE B O 1
ATOM 5008 N N . PHE B 1 341 ? 160.629 152.229 169.417 1.00 160.68 339 PHE B N 1
ATOM 5009 C CA . PHE B 1 341 ? 159.971 151.610 170.557 1.00 160.68 339 PHE B CA 1
ATOM 5010 C C . PHE B 1 341 ? 158.604 152.225 170.780 1.00 160.68 339 PHE B C 1
ATOM 5011 O O . PHE B 1 341 ? 157.627 151.514 171.036 1.00 160.68 339 PHE B O 1
ATOM 5019 N N . GLU B 1 342 ? 158.513 153.553 170.702 1.00 166.07 340 GLU B N 1
ATOM 5020 C CA . GLU B 1 342 ? 157.209 154.185 170.856 1.00 166.07 340 GLU B CA 1
ATOM 5021 C C . GLU B 1 342 ? 156.262 153.757 169.746 1.00 166.07 340 GLU B C 1
ATOM 5022 O O . GLU B 1 342 ? 155.082 153.487 169.996 1.00 166.07 340 GLU B O 1
ATOM 5028 N N . GLU B 1 343 ? 156.763 153.662 168.514 1.00 171.76 341 GLU B N 1
ATOM 5029 C CA . GLU B 1 343 ? 155.907 153.273 167.404 1.00 171.76 341 GLU B CA 1
ATOM 5030 C C . GLU B 1 343 ? 155.329 151.883 167.597 1.00 171.76 341 GLU B C 1
ATOM 5031 O O . GLU B 1 343 ? 154.147 151.668 167.314 1.00 171.76 341 GLU B O 1
ATOM 5037 N N . PHE B 1 344 ? 156.133 150.942 168.073 1.00 162.62 342 PHE B N 1
ATOM 5038 C CA . PHE B 1 344 ? 155.640 149.604 168.361 1.00 162.62 342 PHE B CA 1
ATOM 5039 C C . PHE B 1 344 ? 154.771 149.561 169.607 1.00 162.62 342 PHE B C 1
ATOM 5040 O O . PHE B 1 344 ? 153.887 148.704 169.705 1.00 162.62 342 PHE B O 1
ATOM 5048 N N . LYS B 1 345 ? 154.994 150.467 170.558 1.00 167.92 343 LYS B N 1
ATOM 5049 C CA . LYS B 1 345 ? 154.274 150.395 171.823 1.00 167.92 343 LYS B CA 1
ATOM 5050 C C . LYS B 1 345 ? 152.772 150.512 171.609 1.00 167.92 343 LYS B C 1
ATOM 5051 O O . LYS B 1 345 ? 151.987 149.847 172.294 1.00 167.92 343 LYS B O 1
ATOM 5057 N N . GLY B 1 346 ? 152.351 151.353 170.667 1.00 172.13 344 GLY B N 1
ATOM 5058 C CA . GLY B 1 346 ? 150.933 151.494 170.393 1.00 172.13 344 GLY B CA 1
ATOM 5059 C C . GLY B 1 346 ? 150.329 150.354 169.603 1.00 172.13 344 GLY B C 1
ATOM 5060 O O . GLY B 1 346 ? 149.099 150.277 169.511 1.00 172.13 344 GLY B O 1
ATOM 5061 N N . THR B 1 347 ? 151.152 149.467 169.046 1.00 169.72 345 THR B N 1
ATOM 5062 C CA . THR B 1 347 ? 150.663 148.354 168.243 1.00 169.72 345 THR B CA 1
ATOM 5063 C C . THR B 1 347 ? 150.622 147.035 168.993 1.00 169.72 345 THR B C 1
ATOM 5064 O O . THR B 1 347 ? 149.776 146.193 168.686 1.00 169.72 345 THR B O 1
ATOM 5068 N N . GLY B 1 348 ? 151.505 146.831 169.961 1.00 162.88 346 GLY B N 1
ATOM 5069 C CA . GLY B 1 348 ? 151.453 145.634 170.765 1.00 162.88 346 GLY B CA 1
ATOM 5070 C C . GLY B 1 348 ? 150.405 145.722 171.851 1.00 162.88 346 GLY B C 1
ATOM 5071 O O . GLY B 1 348 ? 150.038 146.805 172.298 1.00 162.88 346 GLY B O 1
ATOM 5072 N N . ASN B 1 349 ? 149.927 144.558 172.283 1.00 160.06 347 ASN B N 1
ATOM 5073 C CA . ASN B 1 349 ? 148.880 144.482 173.289 1.00 160.06 347 ASN B CA 1
ATOM 5074 C C . ASN B 1 349 ? 149.427 144.269 174.689 1.00 160.06 347 ASN B C 1
ATOM 5075 O O . ASN B 1 349 ? 148.644 144.107 175.630 1.00 160.06 347 ASN B O 1
ATOM 5080 N N . MET B 1 350 ? 150.745 144.247 174.845 1.00 166.52 348 MET B N 1
ATOM 5081 C CA . MET B 1 350 ? 151.383 144.175 176.148 1.00 166.52 348 MET B CA 1
ATOM 5082 C C . MET B 1 350 ? 152.863 144.430 175.940 1.00 166.52 348 MET B C 1
ATOM 5083 O O . MET B 1 350 ? 153.478 143.826 175.057 1.00 166.52 348 MET B O 1
ATOM 5088 N N . GLU B 1 351 ? 153.427 145.328 176.741 1.00 169.14 349 GLU B N 1
ATOM 5089 C CA . GLU B 1 351 ? 154.830 145.684 176.606 1.00 169.14 349 GLU B CA 1
ATOM 5090 C C . GLU B 1 351 ? 155.520 145.534 177.951 1.00 169.14 349 GLU B C 1
ATOM 5091 O O . GLU B 1 351 ? 154.959 145.881 178.993 1.00 169.14 349 GLU B O 1
ATOM 5097 N N . LEU B 1 352 ? 156.744 145.019 177.910 1.00 172.59 350 LEU B N 1
ATOM 5098 C CA . LEU B 1 352 ? 157.498 144.670 179.106 1.00 172.59 350 LEU B CA 1
ATOM 5099 C C . LEU B 1 352 ? 158.775 145.486 179.123 1.00 172.59 350 LEU B C 1
ATOM 5100 O O . LEU B 1 352 ? 159.745 145.135 178.446 1.00 172.59 350 LEU B O 1
ATOM 5105 N N . HIS B 1 353 ? 158.775 146.570 179.887 1.00 172.12 351 HIS B N 1
ATOM 5106 C CA . HIS B 1 353 ? 159.985 147.347 180.081 1.00 172.12 351 HIS B CA 1
ATOM 5107 C C . HIS B 1 353 ? 160.958 146.526 180.909 1.00 172.12 351 HIS B C 1
ATOM 5108 O O . HIS B 1 353 ? 160.549 145.768 181.792 1.00 172.12 351 HIS B O 1
ATOM 5115 N N . LEU B 1 354 ? 162.244 146.668 180.614 1.00 162.48 352 LEU B N 1
ATOM 5116 C CA . LEU B 1 354 ? 163.285 146.157 181.489 1.00 162.48 352 LEU B CA 1
ATOM 5117 C C . LEU B 1 354 ? 164.190 147.320 181.856 1.00 162.48 352 LEU B C 1
ATOM 5118 O O . LEU B 1 354 ? 164.790 147.946 180.976 1.00 162.48 352 LEU B O 1
ATOM 5123 N N . SER B 1 355 ? 164.285 147.606 183.149 1.00 171.30 353 SER B N 1
ATOM 5124 C CA . SER B 1 355 ? 165.012 148.772 183.619 1.00 171.30 353 SER B CA 1
ATOM 5125 C C . SER B 1 355 ? 166.502 148.474 183.634 1.00 171.30 353 SER B C 1
ATOM 5126 O O . SER B 1 355 ? 166.939 147.448 184.163 1.00 171.30 353 SER B O 1
ATOM 5129 N N . ARG B 1 356 ? 167.281 149.383 183.048 1.00 176.58 354 ARG B N 1
ATOM 5130 C CA . ARG B 1 356 ? 168.720 149.169 182.981 1.00 176.58 354 ARG B CA 1
ATOM 5131 C C . ARG B 1 356 ? 169.339 149.136 184.369 1.00 176.58 354 ARG B C 1
ATOM 5132 O O . ARG B 1 356 ? 170.257 148.348 184.618 1.00 176.58 354 ARG B O 1
ATOM 5140 N N . ARG B 1 357 ? 168.855 149.977 185.282 1.00 188.12 355 ARG B N 1
ATOM 5141 C CA . ARG B 1 357 ? 169.394 149.999 186.634 1.00 188.12 355 ARG B CA 1
ATOM 5142 C C . ARG B 1 357 ? 169.134 148.701 187.382 1.00 188.12 355 ARG B C 1
ATOM 5143 O O . ARG B 1 357 ? 170.019 148.231 188.104 1.00 188.12 355 ARG B O 1
ATOM 5151 N N . LEU B 1 358 ? 167.952 148.105 187.219 1.00 182.38 356 LEU B N 1
ATOM 5152 C CA . LEU B 1 358 ? 167.679 146.819 187.846 1.00 182.38 356 LEU B CA 1
ATOM 5153 C C . LEU B 1 358 ? 168.594 145.732 187.302 1.00 182.38 356 LEU B C 1
ATOM 5154 O O . LEU B 1 358 ? 169.064 144.881 188.065 1.00 182.38 356 LEU B O 1
ATOM 5159 N N . GLU B 1 359 ? 168.856 145.746 185.995 1.00 180.90 357 GLU B N 1
ATOM 5160 C CA . GLU B 1 359 ? 169.806 144.798 185.426 1.00 180.90 357 GLU B CA 1
ATOM 5161 C C . GLU B 1 359 ? 171.202 145.016 185.991 1.00 180.90 357 GLU B C 1
ATOM 5162 O O . GLU B 1 359 ? 171.907 144.051 186.311 1.00 180.90 357 GLU B O 1
ATOM 5168 N N . GLU B 1 360 ? 171.624 146.276 186.110 1.00 181.58 358 GLU B N 1
ATOM 5169 C CA . GLU B 1 360 ? 172.927 146.554 186.699 1.00 181.58 358 GLU B CA 1
ATOM 5170 C C . GLU B 1 360 ? 173.041 145.935 188.081 1.00 181.58 358 GLU B C 1
ATOM 5171 O O . GLU B 1 360 ? 174.136 145.549 188.504 1.00 181.58 358 GLU B O 1
ATOM 5177 N N . ARG B 1 361 ? 171.924 145.822 188.791 1.00 184.92 359 ARG B N 1
ATOM 5178 C CA . ARG B 1 361 ? 171.877 145.137 190.072 1.00 184.92 359 ARG B CA 1
ATOM 5179 C C . ARG B 1 361 ? 171.730 143.631 189.914 1.00 184.92 359 ARG B C 1
ATOM 5180 O O . ARG B 1 361 ? 171.656 142.917 190.918 1.00 184.92 359 ARG B O 1
ATOM 5188 N N . ARG B 1 362 ? 171.672 143.140 188.679 1.00 188.89 360 ARG B N 1
ATOM 5189 C CA . ARG B 1 362 ? 171.601 141.711 188.402 1.00 188.89 360 ARG B CA 1
ATOM 5190 C C . ARG B 1 362 ? 170.362 141.090 189.037 1.00 188.89 360 ARG B C 1
ATOM 5191 O O . ARG B 1 362 ? 170.442 140.072 189.724 1.00 188.89 360 ARG B O 1
ATOM 5199 N N . ILE B 1 363 ? 169.214 141.717 188.817 1.00 197.41 361 ILE B N 1
ATOM 5200 C CA . ILE B 1 363 ? 167.926 141.193 189.248 1.00 197.41 361 ILE B CA 1
ATOM 5201 C C . ILE B 1 363 ? 167.244 140.637 188.008 1.00 197.41 361 ILE B C 1
ATOM 5202 O O . ILE B 1 363 ? 166.904 141.392 187.089 1.00 197.41 361 ILE B O 1
ATOM 5207 N N . PHE B 1 364 ? 167.037 139.323 187.974 1.00 188.83 362 PHE B N 1
ATOM 5208 C CA . PHE B 1 364 ? 166.437 138.721 186.801 1.00 188.83 362 PHE B CA 1
ATOM 5209 C C . PHE B 1 364 ? 165.075 138.125 187.142 1.00 188.83 362 PHE B C 1
ATOM 5210 O O . PHE B 1 364 ? 164.986 137.257 188.017 1.00 188.83 362 PHE B O 1
ATOM 5218 N N . PRO B 1 365 ? 163.996 138.558 186.467 1.00 184.23 363 PRO B N 1
ATOM 5219 C CA . PRO B 1 365 ? 163.988 139.602 185.437 1.00 184.23 363 PRO B CA 1
ATOM 5220 C C . PRO B 1 365 ? 164.109 141.009 186.020 1.00 184.23 363 PRO B C 1
ATOM 5221 O O . PRO B 1 365 ? 163.493 141.301 187.043 1.00 184.23 363 PRO B O 1
ATOM 5225 N N . ALA B 1 366 ? 164.893 141.867 185.368 1.00 180.50 364 ALA B N 1
ATOM 5226 C CA . ALA B 1 366 ? 165.063 143.258 185.790 1.00 180.50 364 ALA B CA 1
ATOM 5227 C C . ALA B 1 366 ? 163.949 144.164 185.283 1.00 180.50 364 ALA B C 1
ATOM 5228 O O . ALA B 1 366 ? 164.211 145.179 184.633 1.00 180.50 364 ALA B O 1
ATOM 5230 N N . ILE B 1 367 ? 162.698 143.828 185.581 1.00 177.85 365 ILE B N 1
ATOM 5231 C CA . ILE B 1 367 ? 161.570 144.516 184.970 1.00 177.85 365 ILE B CA 1
ATOM 5232 C C . ILE B 1 367 ? 161.292 145.822 185.697 1.00 177.85 365 ILE B C 1
ATOM 5233 O O . ILE B 1 367 ? 161.236 145.866 186.933 1.00 177.85 365 ILE B O 1
ATOM 5238 N N . ASP B 1 368 ? 161.105 146.895 184.929 1.00 179.25 366 ASP B N 1
ATOM 5239 C CA . ASP B 1 368 ? 160.567 148.145 185.462 1.00 179.25 366 ASP B CA 1
ATOM 5240 C C . ASP B 1 368 ? 159.082 147.917 185.707 1.00 179.25 366 ASP B C 1
ATOM 5241 O O . ASP B 1 368 ? 158.241 148.106 184.826 1.00 179.25 366 ASP B O 1
ATOM 5246 N N . ILE B 1 369 ? 158.759 147.493 186.928 1.00 184.86 367 ILE B N 1
ATOM 5247 C CA . ILE B 1 369 ? 157.417 146.992 187.209 1.00 184.86 367 ILE B CA 1
ATOM 5248 C C . ILE B 1 369 ? 156.377 148.089 187.014 1.00 184.86 367 ILE B C 1
ATOM 5249 O O . ILE B 1 369 ? 155.319 147.859 186.416 1.00 184.86 367 ILE B O 1
ATOM 5254 N N . LEU B 1 370 ? 156.654 149.297 187.512 1.00 186.17 368 LEU B N 1
ATOM 5255 C CA . LEU B 1 370 ? 155.675 150.372 187.381 1.00 186.17 368 LEU B CA 1
ATOM 5256 C C . LEU B 1 370 ? 155.403 150.696 185.919 1.00 186.17 368 LEU B C 1
ATOM 5257 O O . LEU B 1 370 ? 154.243 150.800 185.505 1.00 186.17 368 LEU B O 1
ATOM 5262 N N . LYS B 1 371 ? 156.458 150.852 185.117 1.00 182.15 369 LYS B N 1
ATOM 5263 C CA . LYS B 1 371 ? 156.275 151.140 183.702 1.00 182.15 369 LYS B CA 1
ATOM 5264 C C . LYS B 1 371 ? 155.673 149.967 182.948 1.00 182.15 369 LYS B C 1
ATOM 5265 O O . LYS B 1 371 ? 154.895 150.181 182.014 1.00 182.15 369 LYS B O 1
ATOM 5271 N N . SER B 1 372 ? 156.010 148.741 183.332 1.00 168.82 370 SER B N 1
ATOM 5272 C CA . SER B 1 372 ? 155.513 147.572 182.628 1.00 168.82 370 SER B CA 1
ATOM 5273 C C . SER B 1 372 ? 154.052 147.324 182.974 1.00 168.82 370 SER B C 1
ATOM 5274 O O . SER B 1 372 ? 153.557 147.733 184.028 1.00 168.82 370 SER B O 1
ATOM 5277 N N . GLY B 1 373 ? 153.364 146.650 182.067 1.00 159.10 371 GLY B N 1
ATOM 5278 C CA . GLY B 1 373 ? 151.953 146.375 182.233 1.00 159.10 371 GLY B CA 1
ATOM 5279 C C . GLY B 1 373 ? 151.375 145.802 180.964 1.00 159.10 371 GLY B C 1
ATOM 5280 O O . GLY B 1 373 ? 151.978 145.856 179.892 1.00 159.10 371 GLY B O 1
ATOM 5281 N N . THR B 1 374 ? 150.183 145.236 181.107 1.00 171.71 372 THR B N 1
ATOM 5282 C CA . THR B 1 374 ? 149.495 144.583 180.008 1.00 171.71 372 THR B CA 1
ATOM 5283 C C . THR B 1 374 ? 148.113 145.190 179.826 1.00 171.71 372 THR B C 1
ATOM 5284 O O . THR B 1 374 ? 147.638 145.976 180.649 1.00 171.71 372 THR B O 1
ATOM 5288 N N . ARG B 1 375 ? 147.477 144.814 178.725 1.00 163.75 373 ARG B N 1
ATOM 5289 C CA . ARG B 1 375 ? 146.149 145.293 178.381 1.00 163.75 373 ARG B CA 1
ATOM 5290 C C . ARG B 1 375 ? 145.142 144.169 178.576 1.00 163.75 373 ARG B C 1
ATOM 5291 O O . ARG B 1 375 ? 145.371 143.039 178.133 1.00 163.75 373 ARG B O 1
ATOM 5299 N N . ARG B 1 376 ? 144.030 144.481 179.239 1.00 167.78 374 ARG B N 1
ATOM 5300 C CA . ARG B 1 376 ? 142.925 143.538 179.386 1.00 167.78 374 ARG B CA 1
ATOM 5301 C C . ARG B 1 376 ? 143.346 142.302 180.180 1.00 167.78 374 ARG B C 1
ATOM 5302 O O . ARG B 1 376 ? 143.145 141.165 179.754 1.00 167.78 374 ARG B O 1
ATOM 5310 N N . GLU B 1 377 ? 143.937 142.538 181.351 1.00 175.64 375 GLU B N 1
ATOM 5311 C CA . GLU B 1 377 ? 144.264 141.430 182.239 1.00 175.64 375 GLU B CA 1
ATOM 5312 C C . GLU B 1 377 ? 143.006 140.699 182.678 1.00 175.64 375 GLU B C 1
ATOM 5313 O O . GLU B 1 377 ? 142.984 139.464 182.721 1.00 175.64 375 GLU B O 1
ATOM 5319 N N . GLU B 1 378 ? 141.950 141.448 183.000 1.00 177.95 376 GLU B N 1
ATOM 5320 C CA . GLU B 1 378 ? 140.702 140.839 183.443 1.00 177.95 376 GLU B CA 1
ATOM 5321 C C . GLU B 1 378 ? 140.184 139.821 182.436 1.00 177.95 376 GLU B C 1
ATOM 5322 O O . GLU B 1 378 ? 139.576 138.819 182.826 1.00 177.95 376 GLU B O 1
ATOM 5328 N N . LEU B 1 379 ? 140.408 140.055 181.145 1.00 162.97 377 LEU B N 1
ATOM 5329 C CA . LEU B 1 379 ? 140.032 139.060 180.153 1.00 162.97 377 LEU B CA 1
ATOM 5330 C C . LEU B 1 379 ? 140.857 137.794 180.295 1.00 162.97 377 LEU B C 1
ATOM 5331 O O . LEU B 1 379 ? 140.379 136.713 179.937 1.00 162.97 377 LEU B O 1
ATOM 5336 N N . LEU B 1 380 ? 142.084 137.910 180.800 1.00 167.87 378 LEU B N 1
ATOM 5337 C CA . LEU B 1 380 ? 142.883 136.762 181.188 1.00 167.87 378 LEU B CA 1
ATOM 5338 C C . LEU B 1 380 ? 142.825 136.474 182.679 1.00 167.87 378 LEU B C 1
ATOM 5339 O O . LEU B 1 380 ? 143.169 135.360 183.089 1.00 167.87 378 LEU B O 1
ATOM 5344 N N . LEU B 1 381 ? 142.400 137.435 183.495 1.00 182.03 379 LEU B N 1
ATOM 5345 C CA . LEU B 1 381 ? 142.412 137.302 184.943 1.00 182.03 379 LEU B CA 1
ATOM 5346 C C . LEU B 1 381 ? 140.994 137.426 185.476 1.00 182.03 379 LEU B C 1
ATOM 5347 O O . LEU B 1 381 ? 140.298 138.405 185.194 1.00 182.03 379 LEU B O 1
ATOM 5352 N N . GLY B 1 382 ? 140.567 136.431 186.248 1.00 200.83 380 GLY B N 1
ATOM 5353 C CA . GLY B 1 382 ? 139.224 136.451 186.790 1.00 200.83 380 GLY B CA 1
ATOM 5354 C C . GLY B 1 382 ? 138.986 137.651 187.686 1.00 200.83 380 GLY B C 1
ATOM 5355 O O . GLY B 1 382 ? 139.874 138.465 187.946 1.00 200.83 380 GLY B O 1
ATOM 5356 N N . GLU B 1 383 ? 137.745 137.754 188.168 1.00 203.13 381 GLU B N 1
ATOM 5357 C CA . GLU B 1 383 ? 137.418 138.786 189.146 1.00 203.13 381 GLU B CA 1
ATOM 5358 C C . GLU B 1 383 ? 138.294 138.658 190.384 1.00 203.13 381 GLU B C 1
ATOM 5359 O O . GLU B 1 383 ? 138.815 139.657 190.892 1.00 203.13 381 GLU B O 1
ATOM 5365 N N . GLU B 1 384 ? 138.453 137.434 190.894 1.00 211.36 382 GLU B N 1
ATOM 5366 C CA . GLU B 1 384 ? 139.318 137.226 192.050 1.00 211.36 382 GLU B CA 1
ATOM 5367 C C . GLU B 1 384 ? 140.738 137.692 191.764 1.00 211.36 382 GLU B C 1
ATOM 5368 O O . GLU B 1 384 ? 141.296 138.497 192.518 1.00 211.36 382 GLU B O 1
ATOM 5374 N N . VAL B 1 385 ? 141.335 137.217 190.668 1.00 194.15 383 VAL B N 1
ATOM 5375 C CA . VAL B 1 385 ? 142.684 137.656 190.323 1.00 194.15 383 VAL B CA 1
ATOM 5376 C C . VAL B 1 385 ? 142.678 139.131 189.956 1.00 194.15 383 VAL B C 1
ATOM 5377 O O . VAL B 1 385 ? 143.652 139.850 190.204 1.00 194.15 383 VAL B O 1
ATOM 5381 N N . THR B 1 386 ? 141.594 139.601 189.337 1.00 188.53 384 THR B N 1
ATOM 5382 C CA . THR B 1 386 ? 141.488 141.022 189.026 1.00 188.53 384 THR B CA 1
ATOM 5383 C C . THR B 1 386 ? 141.687 141.859 190.280 1.00 188.53 384 THR B C 1
ATOM 5384 O O . THR B 1 386 ? 142.546 142.746 190.324 1.00 188.53 384 THR B O 1
ATOM 5388 N N . HIS B 1 387 ? 140.921 141.560 191.327 1.00 194.42 385 HIS B N 1
ATOM 5389 C CA . HIS B 1 387 ? 141.029 142.318 192.565 1.00 194.42 385 HIS B CA 1
ATOM 5390 C C . HIS B 1 387 ? 142.363 142.066 193.253 1.00 194.42 385 HIS B C 1
ATOM 5391 O O . HIS B 1 387 ? 142.930 142.973 193.871 1.00 194.42 385 HIS B O 1
ATOM 5398 N N . LYS B 1 388 ? 142.869 140.836 193.178 1.00 201.97 386 LYS B N 1
ATOM 5399 C CA . LYS B 1 388 ? 144.148 140.531 193.805 1.00 201.97 386 LYS B CA 1
ATOM 5400 C C . LYS B 1 388 ? 145.261 141.379 193.206 1.00 201.97 386 LYS B C 1
ATOM 5401 O O . LYS B 1 388 ? 146.055 141.985 193.933 1.00 201.97 386 LYS B O 1
ATOM 5407 N N . MET B 1 389 ? 145.323 141.446 191.878 1.00 202.99 387 MET B N 1
ATOM 5408 C CA . MET B 1 389 ? 146.334 142.262 191.222 1.00 202.99 387 MET B CA 1
ATOM 5409 C C . MET B 1 389 ? 146.051 143.745 191.407 1.00 202.99 387 MET B C 1
ATOM 5410 O O . MET B 1 389 ? 146.979 144.555 191.441 1.00 202.99 387 MET B O 1
ATOM 5415 N N . TRP B 1 390 ? 144.780 144.125 191.537 1.00 201.52 388 TRP B N 1
ATOM 5416 C CA . TRP B 1 390 ? 144.461 145.507 191.875 1.00 201.52 388 TRP B CA 1
ATOM 5417 C C . TRP B 1 390 ? 145.082 145.889 193.214 1.00 201.52 388 TRP B C 1
ATOM 5418 O O . TRP B 1 390 ? 145.749 146.925 193.339 1.00 201.52 388 TRP B O 1
ATOM 5429 N N . LEU B 1 391 ? 144.887 145.043 194.226 1.00 206.74 389 LEU B N 1
ATOM 5430 C CA . LEU B 1 391 ? 145.500 145.270 195.530 1.00 206.74 389 LEU B CA 1
ATOM 5431 C C . LEU B 1 391 ? 147.020 145.259 195.423 1.00 206.74 389 LEU B C 1
ATOM 5432 O O . LEU B 1 391 ? 147.709 146.056 196.070 1.00 206.74 389 LEU B O 1
ATOM 5437 N N . LEU B 1 392 ? 147.559 144.353 194.607 1.00 204.52 390 LEU B N 1
ATOM 5438 C CA . LEU B 1 392 ? 149.006 144.240 194.469 1.00 204.52 390 LEU B CA 1
ATOM 5439 C C . LEU B 1 392 ? 149.594 145.488 193.823 1.00 204.52 390 LEU B C 1
ATOM 5440 O O . LEU B 1 392 ? 150.712 145.897 194.144 1.00 204.52 390 LEU B O 1
ATOM 5445 N N . ARG B 1 393 ? 148.864 146.094 192.887 1.00 193.68 391 ARG B N 1
ATOM 5446 C CA . ARG B 1 393 ? 149.336 147.328 192.271 1.00 193.68 391 ARG B CA 1
ATOM 5447 C C . ARG B 1 393 ? 149.201 148.500 193.230 1.00 193.68 391 ARG B C 1
ATOM 5448 O O . ARG B 1 393 ? 150.060 149.388 193.264 1.00 193.68 391 ARG B O 1
ATOM 5456 N N . LYS B 1 394 ? 148.136 148.511 194.033 1.00 199.76 392 LYS B N 1
ATOM 5457 C CA . LYS B 1 394 ? 148.003 149.547 195.051 1.00 199.76 392 LYS B CA 1
ATOM 5458 C C . LYS B 1 394 ? 149.156 149.483 196.045 1.00 199.76 392 LYS B C 1
ATOM 5459 O O . LYS B 1 394 ? 149.685 150.519 196.464 1.00 199.76 392 LYS B O 1
ATOM 5465 N N . VAL B 1 395 ? 149.557 148.270 196.432 1.00 210.74 393 VAL B N 1
ATOM 5466 C CA . VAL B 1 395 ? 150.560 148.113 197.483 1.00 210.74 393 VAL B CA 1
ATOM 5467 C C . VAL B 1 395 ? 151.968 148.253 196.916 1.00 210.74 393 VAL B C 1
ATOM 5468 O O . VAL B 1 395 ? 152.772 149.059 197.400 1.00 210.74 393 VAL B O 1
ATOM 5472 N N . LEU B 1 396 ? 152.286 147.478 195.882 1.00 206.50 394 LEU B N 1
ATOM 5473 C CA . LEU B 1 396 ? 153.653 147.362 195.394 1.00 206.50 394 LEU B CA 1
ATOM 5474 C C . LEU B 1 39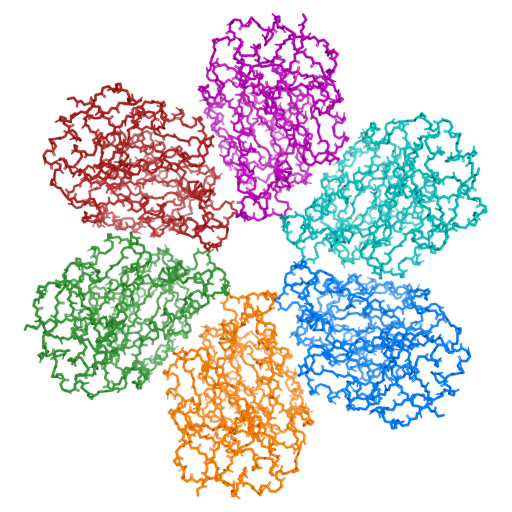6 ? 154.171 148.646 194.765 1.00 206.50 394 LEU B C 1
ATOM 5475 O O . LEU B 1 396 ? 155.385 148.778 194.575 1.00 206.50 394 LEU B O 1
ATOM 5480 N N . ALA B 1 397 ? 153.287 149.589 194.435 1.00 196.68 395 ALA B N 1
ATOM 5481 C CA . ALA B 1 397 ? 153.749 150.879 193.940 1.00 196.68 395 ALA B CA 1
ATOM 5482 C C . ALA B 1 397 ? 154.706 151.521 194.934 1.00 196.68 395 ALA B C 1
ATOM 5483 O O . ALA B 1 397 ? 155.620 152.258 194.547 1.00 196.68 395 ALA B O 1
ATOM 5485 N N . ASP B 1 398 ? 154.507 151.247 196.222 1.00 199.91 396 ASP B N 1
ATOM 5486 C CA . ASP B 1 398 ? 155.333 151.829 197.269 1.00 199.91 396 ASP B CA 1
ATOM 5487 C C . ASP B 1 398 ? 156.693 151.159 197.390 1.00 199.91 396 ASP B C 1
ATOM 5488 O O . ASP B 1 398 ? 157.658 151.815 197.798 1.00 199.91 396 ASP B O 1
ATOM 5493 N N . MET B 1 399 ? 156.796 149.880 197.044 1.00 202.88 397 MET B N 1
ATOM 5494 C CA . MET B 1 399 ? 158.063 149.173 197.140 1.00 202.88 397 MET B CA 1
ATOM 5495 C C . MET B 1 399 ? 158.992 149.597 196.009 1.00 202.88 397 MET B C 1
ATOM 5496 O O . MET B 1 399 ? 158.592 149.685 194.845 1.00 202.88 397 MET B O 1
ATOM 5501 N N . ASP B 1 400 ? 160.247 149.861 196.365 1.00 202.21 398 ASP B N 1
ATOM 5502 C CA . ASP B 1 400 ? 161.219 150.293 195.376 1.00 202.21 398 ASP B CA 1
ATOM 5503 C C . ASP B 1 400 ? 161.645 149.107 194.511 1.00 202.21 398 ASP B C 1
ATOM 5504 O O . ASP B 1 400 ? 161.726 147.976 194.995 1.00 202.21 398 ASP B O 1
ATOM 5509 N N . PRO B 1 401 ? 161.944 149.344 193.229 1.00 199.24 399 PRO B N 1
ATOM 5510 C CA . PRO B 1 401 ? 162.135 148.226 192.293 1.00 199.24 399 PRO B CA 1
ATOM 5511 C C . PRO B 1 401 ? 163.023 147.112 192.822 1.00 199.24 399 PRO B C 1
ATOM 5512 O O . PRO B 1 401 ? 162.602 145.953 192.870 1.00 199.24 399 PRO B O 1
ATOM 5516 N N . ALA B 1 402 ? 164.250 147.444 193.224 1.00 193.51 400 ALA B N 1
ATOM 5517 C CA . ALA B 1 402 ? 165.180 146.414 193.673 1.00 193.51 400 ALA B CA 1
ATOM 5518 C C . ALA B 1 402 ? 164.669 145.725 194.931 1.00 193.51 400 ALA B C 1
ATOM 5519 O O . ALA B 1 402 ? 164.581 144.492 194.989 1.00 193.51 400 ALA B O 1
ATOM 5521 N N . GLU B 1 403 ? 164.329 146.513 195.953 1.00 198.64 401 GLU B N 1
ATOM 5522 C CA . GLU B 1 403 ? 163.806 145.941 197.188 1.00 198.64 401 GLU B CA 1
ATOM 5523 C C . GLU B 1 403 ? 162.433 145.324 196.969 1.00 198.64 401 GLU B C 1
ATOM 5524 O O . GLU B 1 403 ? 162.108 144.294 197.568 1.00 198.64 401 GLU B O 1
ATOM 5530 N N . ALA B 1 404 ? 161.616 145.931 196.108 1.00 202.18 402 ALA B N 1
ATOM 5531 C CA . ALA B 1 404 ? 160.339 145.321 195.760 1.00 202.18 402 ALA B CA 1
ATOM 5532 C C . ALA B 1 404 ? 160.536 143.904 195.242 1.00 202.18 402 ALA B C 1
ATOM 5533 O O . ALA B 1 404 ? 159.867 142.971 195.697 1.00 202.18 402 ALA B O 1
ATOM 5535 N N . MET B 1 405 ? 161.457 143.722 194.295 1.00 209.01 403 MET B N 1
ATOM 5536 C CA . MET B 1 405 ? 161.635 142.410 193.681 1.00 209.01 403 MET B CA 1
ATOM 5537 C C . MET B 1 405 ? 162.321 141.445 194.636 1.00 209.01 403 MET B C 1
ATOM 5538 O O . MET B 1 405 ? 162.038 140.245 194.616 1.00 209.01 403 MET B O 1
ATOM 5543 N N . GLU B 1 406 ? 163.254 141.935 195.450 1.00 198.32 404 GLU B N 1
ATOM 5544 C CA . GLU B 1 406 ? 163.874 141.071 196.447 1.00 198.32 404 GLU B CA 1
ATOM 5545 C C . GLU B 1 406 ? 162.837 140.566 197.449 1.00 198.32 404 GLU B C 1
ATOM 5546 O O . GLU B 1 406 ? 162.817 139.376 197.796 1.00 198.32 404 GLU B O 1
ATOM 5552 N N . MET B 1 407 ? 161.951 141.454 197.906 1.00 209.59 405 MET B N 1
ATOM 5553 C CA . MET B 1 407 ? 160.831 141.049 198.748 1.00 209.59 405 MET B CA 1
ATOM 5554 C C . MET B 1 407 ? 159.938 140.050 198.027 1.00 209.59 405 MET B C 1
ATOM 5555 O O . MET B 1 407 ? 159.495 139.054 198.611 1.00 209.59 405 MET B O 1
ATOM 5560 N N . LEU B 1 408 ? 159.630 140.325 196.760 1.00 215.01 406 LEU B N 1
ATOM 5561 C CA . LEU B 1 408 ? 158.768 139.436 195.992 1.00 215.01 406 LEU B CA 1
ATOM 5562 C C . LEU B 1 408 ? 159.380 138.045 195.892 1.00 215.01 406 LEU B C 1
ATOM 5563 O O . LEU B 1 408 ? 158.684 137.033 196.015 1.00 215.01 406 LEU B O 1
ATOM 5568 N N . LEU B 1 409 ? 160.690 137.980 195.654 1.00 204.64 407 LEU B N 1
ATOM 5569 C CA . LEU B 1 409 ? 161.390 136.701 195.648 1.00 204.64 407 LEU B CA 1
ATOM 5570 C C . LEU B 1 409 ? 161.245 136.003 196.991 1.00 204.64 407 LEU B C 1
ATOM 5571 O O . LEU B 1 409 ? 160.892 134.819 197.056 1.00 204.64 407 LEU B O 1
ATOM 5576 N N . ALA B 1 410 ? 161.508 136.727 198.079 1.00 209.74 408 ALA B N 1
ATOM 5577 C CA . ALA B 1 410 ? 161.437 136.110 199.399 1.00 209.74 408 ALA B CA 1
ATOM 5578 C C . ALA B 1 410 ? 160.045 135.558 199.677 1.00 209.74 408 ALA B C 1
ATOM 5579 O O . ALA B 1 410 ? 159.900 134.514 200.323 1.00 209.74 408 ALA B O 1
ATOM 5581 N N . ARG B 1 411 ? 159.012 136.243 199.186 1.00 214.12 409 ARG B N 1
ATOM 5582 C CA . ARG B 1 411 ? 157.646 135.862 199.525 1.00 214.12 409 ARG B CA 1
ATOM 5583 C C . ARG B 1 411 ? 157.130 134.751 198.621 1.00 214.12 409 ARG B C 1
ATOM 5584 O O . ARG B 1 411 ? 156.660 133.715 199.105 1.00 214.12 409 ARG B O 1
ATOM 5592 N N . LEU B 1 412 ? 157.216 134.940 197.307 1.00 219.98 410 LEU B N 1
ATOM 5593 C CA . LEU B 1 412 ? 156.646 133.994 196.361 1.00 219.98 410 LEU B CA 1
ATOM 5594 C C . LEU B 1 412 ? 157.497 132.746 196.195 1.00 219.98 410 LEU B C 1
ATOM 5595 O O . LEU B 1 412 ? 156.992 131.731 195.706 1.00 219.98 410 LEU B O 1
ATOM 5600 N N . ALA B 1 413 ? 158.770 132.792 196.592 1.00 209.04 411 ALA B N 1
ATOM 5601 C CA . ALA B 1 413 ? 159.561 131.569 196.629 1.00 209.04 411 ALA B CA 1
ATOM 5602 C C . ALA B 1 413 ? 158.957 130.556 197.589 1.00 209.04 411 ALA B C 1
ATOM 5603 O O . ALA B 1 413 ? 159.224 129.355 197.473 1.00 209.04 411 ALA B O 1
ATOM 5605 N N . ARG B 1 414 ? 158.138 131.018 198.536 1.00 215.31 412 ARG B N 1
ATOM 5606 C CA . ARG B 1 414 ? 157.512 130.104 199.483 1.00 215.31 412 ARG B CA 1
ATOM 5607 C C . ARG B 1 414 ? 156.533 129.166 198.790 1.00 215.31 412 ARG B C 1
ATOM 5608 O O . ARG B 1 414 ? 156.474 127.973 199.110 1.00 215.31 412 ARG B O 1
ATOM 5616 N N . THR B 1 415 ? 155.760 129.679 197.836 1.00 211.14 413 THR B N 1
ATOM 5617 C CA . THR B 1 415 ? 154.641 128.924 197.290 1.00 211.14 413 THR B CA 1
ATOM 5618 C C . THR B 1 415 ? 154.501 129.227 195.806 1.00 211.14 413 THR B C 1
ATOM 5619 O O . THR B 1 415 ? 155.030 130.217 195.296 1.00 211.14 413 THR B O 1
ATOM 5623 N N . LYS B 1 416 ? 153.778 128.347 195.121 1.00 214.61 414 LYS B N 1
ATOM 5624 C CA . LYS B 1 416 ? 153.423 128.583 193.731 1.00 214.61 414 LYS B CA 1
ATOM 5625 C C . LYS B 1 416 ? 152.474 129.772 193.635 1.00 214.61 414 LYS B C 1
ATOM 5626 O O . LYS B 1 416 ? 151.857 130.175 194.624 1.00 214.61 414 LYS B O 1
ATOM 5632 N N . ASN B 1 417 ? 152.369 130.343 192.436 1.00 219.05 415 ASN B N 1
ATOM 5633 C CA . ASN B 1 417 ? 151.502 131.495 192.224 1.00 219.05 415 ASN B CA 1
ATOM 5634 C C . ASN B 1 417 ? 150.083 131.208 192.694 1.00 219.05 415 ASN B C 1
ATOM 5635 O O . ASN B 1 417 ? 149.519 131.970 193.485 1.00 219.05 415 ASN B O 1
ATOM 5640 N N . ASN B 1 418 ? 149.498 130.108 192.217 1.00 224.53 416 ASN B N 1
ATOM 5641 C CA . ASN B 1 418 ? 148.148 129.764 192.643 1.00 224.53 416 ASN B CA 1
ATOM 5642 C C . ASN B 1 418 ? 148.119 129.427 194.125 1.00 224.53 416 ASN B C 1
ATOM 5643 O O . ASN B 1 418 ? 147.200 129.833 194.846 1.00 224.53 416 ASN B O 1
ATOM 5648 N N . LYS B 1 419 ? 149.123 128.688 194.600 1.00 220.96 417 LYS B N 1
ATOM 5649 C CA . LYS B 1 419 ? 149.209 128.403 196.026 1.00 220.96 417 LYS B CA 1
ATOM 5650 C C . LYS B 1 419 ? 149.407 129.677 196.831 1.00 220.96 417 LYS B C 1
ATOM 5651 O O . LYS B 1 419 ? 148.883 129.791 197.945 1.00 220.96 417 LYS B O 1
ATOM 5657 N N . GLU B 1 420 ? 150.157 130.643 196.294 1.00 210.15 418 GLU B N 1
ATOM 5658 C CA . GLU B 1 420 ? 150.262 131.931 196.968 1.00 210.15 418 GLU B CA 1
ATOM 5659 C C . GLU B 1 420 ? 148.908 132.623 197.037 1.00 210.15 418 GLU B C 1
ATOM 5660 O O . GLU B 1 420 ? 148.572 133.228 198.061 1.00 210.15 418 GLU B O 1
ATOM 5666 N N . PHE B 1 421 ? 148.129 132.556 195.956 1.00 216.85 419 PHE B N 1
ATOM 5667 C CA . PHE B 1 421 ? 146.777 133.101 195.987 1.00 216.85 419 PHE B CA 1
ATOM 5668 C C . PHE B 1 421 ? 145.905 132.341 196.977 1.00 216.85 419 PHE B C 1
ATOM 5669 O O . PHE B 1 421 ? 145.132 132.946 197.729 1.00 216.85 419 PHE B O 1
ATOM 5677 N N . LEU B 1 422 ? 146.015 131.017 196.992 1.00 223.74 420 LEU B N 1
ATOM 5678 C CA . LEU B 1 422 ? 145.249 130.191 197.915 1.00 223.74 420 LEU B CA 1
ATOM 5679 C C . LEU B 1 422 ? 145.619 130.516 199.355 1.00 223.74 420 LEU B C 1
ATOM 5680 O O . LEU B 1 422 ? 146.796 130.532 199.712 1.00 223.74 420 LEU B O 1
ATOM 5685 N N . ARG C 1 62 ? 211.665 127.882 144.450 1.00 286.87 60 ARG C N 1
ATOM 5686 C CA . ARG C 1 62 ? 211.772 128.973 145.411 1.00 286.87 60 ARG C CA 1
ATOM 5687 C C . ARG C 1 62 ? 210.513 129.017 146.272 1.00 286.87 60 ARG C C 1
ATOM 5688 O O . ARG C 1 62 ? 209.401 128.975 145.755 1.00 286.87 60 ARG C O 1
ATOM 5696 N N . LEU C 1 63 ? 210.687 129.078 147.587 1.00 280.83 61 LEU C N 1
ATOM 5697 C CA . LEU C 1 63 ? 209.570 129.113 148.516 1.00 280.83 61 LEU C CA 1
ATOM 5698 C C . LEU C 1 63 ? 209.380 130.527 149.046 1.00 280.83 61 LEU C C 1
ATOM 5699 O O . LEU C 1 63 ? 210.223 131.049 149.780 1.00 280.83 61 LEU C O 1
ATOM 5704 N N . VAL C 1 64 ? 208.260 131.149 148.672 1.00 280.85 62 VAL C N 1
ATOM 5705 C CA . VAL C 1 64 ? 207.873 132.437 149.227 1.00 280.85 62 VAL C CA 1
ATOM 5706 C C . VAL C 1 64 ? 206.508 132.284 149.885 1.00 280.85 62 VAL C C 1
ATOM 5707 O O . VAL C 1 64 ? 205.574 131.717 149.317 1.00 280.85 62 VAL C O 1
ATOM 5711 N N . LYS C 1 65 ? 206.405 132.819 151.099 1.00 268.11 63 LYS C N 1
ATOM 5712 C CA . LYS C 1 65 ? 205.193 132.718 151.897 1.00 268.11 63 LYS C CA 1
ATOM 5713 C C . LYS C 1 65 ? 204.601 134.110 152.025 1.00 268.11 63 LYS C C 1
ATOM 5714 O O . LYS C 1 65 ? 205.329 135.106 152.031 1.00 268.11 63 LYS C O 1
ATOM 5720 N N . GLY C 1 66 ? 203.281 134.171 152.132 1.00 256.02 64 GLY C N 1
ATOM 5721 C CA . GLY C 1 66 ? 202.636 135.454 152.297 1.00 256.02 64 GLY C CA 1
ATOM 5722 C C . GLY C 1 66 ? 201.131 135.349 152.209 1.00 256.02 64 GLY C C 1
ATOM 5723 O O . GLY C 1 66 ? 200.534 134.277 152.373 1.00 256.02 64 GLY C O 1
ATOM 5724 N N . TYR C 1 67 ? 200.531 136.505 151.958 1.00 236.56 65 TYR C N 1
ATOM 5725 C CA . TYR C 1 67 ? 199.092 136.687 152.023 1.00 236.56 65 TYR C CA 1
ATOM 5726 C C . TYR C 1 67 ? 198.586 137.096 150.649 1.00 236.56 65 TYR C C 1
ATOM 5727 O O . TYR C 1 67 ? 198.650 138.273 150.280 1.00 236.56 65 TYR C O 1
ATOM 5736 N N . LEU C 1 68 ? 198.107 136.116 149.894 1.00 264.53 66 LEU C N 1
ATOM 5737 C CA . LEU C 1 68 ? 197.680 136.360 148.527 1.00 264.53 66 LEU C CA 1
ATOM 5738 C C . LEU C 1 68 ? 196.565 137.393 148.494 1.00 264.53 66 LEU C C 1
ATOM 5739 O O . LEU C 1 68 ? 195.579 137.286 149.230 1.00 264.53 66 LEU C O 1
ATOM 5744 N N . GLU C 1 69 ? 196.726 138.395 147.634 1.00 268.82 67 GLU C N 1
ATOM 5745 C CA . GLU C 1 69 ? 195.670 139.340 147.293 1.00 268.82 67 GLU C CA 1
ATOM 5746 C C . GLU C 1 69 ? 195.334 139.094 145.830 1.00 268.82 67 GLU C C 1
ATOM 5747 O O . GLU C 1 69 ? 196.100 139.485 144.944 1.00 268.82 67 GLU C O 1
ATOM 5753 N N . ILE C 1 70 ? 194.213 138.425 145.582 1.00 284.28 68 ILE C N 1
ATOM 5754 C CA . ILE C 1 70 ? 193.869 137.971 144.239 1.00 284.28 68 ILE C CA 1
ATOM 5755 C C . ILE C 1 70 ? 193.326 139.148 143.438 1.00 284.28 68 ILE C C 1
ATOM 5756 O O . ILE C 1 70 ? 192.397 139.834 143.876 1.00 284.28 68 ILE C O 1
ATOM 5761 N N . SER C 1 71 ? 193.907 139.383 142.263 1.00 295.87 69 SER C N 1
ATOM 5762 C CA . SER C 1 71 ? 193.378 140.369 141.338 1.00 295.87 69 SER C CA 1
ATOM 5763 C C . SER C 1 71 ? 192.149 139.796 140.636 1.00 295.87 69 SER C C 1
ATOM 5764 O O . SER C 1 71 ? 191.877 138.594 140.682 1.00 295.87 69 SER C O 1
ATOM 5767 N N . GLN C 1 72 ? 191.399 140.667 139.960 1.00 308.90 70 GLN C N 1
ATOM 5768 C CA . GLN C 1 72 ? 190.147 140.236 139.347 1.00 308.90 70 GLN C CA 1
ATOM 5769 C C . GLN C 1 72 ? 190.375 139.165 138.288 1.00 308.90 70 GLN C C 1
ATOM 5770 O O . GLN C 1 72 ? 189.452 138.409 137.964 1.00 308.90 70 GLN C O 1
ATOM 5776 N N . ASP C 1 73 ? 191.587 139.079 137.743 1.00 306.31 71 ASP C N 1
ATOM 5777 C CA . ASP C 1 73 ? 191.888 138.189 136.628 1.00 306.31 71 ASP C CA 1
ATOM 5778 C C . ASP C 1 73 ? 192.405 136.823 137.066 1.00 306.31 71 ASP C C 1
ATOM 5779 O O . ASP C 1 73 ? 192.883 136.059 136.223 1.00 306.31 71 ASP C O 1
ATOM 5784 N N . GLY C 1 74 ? 192.330 136.499 138.353 1.00 280.89 72 GLY C N 1
ATOM 5785 C CA . GLY C 1 74 ? 192.772 135.201 138.818 1.00 280.89 72 GLY C CA 1
ATOM 5786 C C . GLY C 1 74 ? 194.213 135.140 139.265 1.00 280.89 72 GLY C C 1
ATOM 5787 O O . GLY C 1 74 ? 194.607 134.150 139.892 1.00 280.89 72 GLY C O 1
ATOM 5788 N N . TYR C 1 75 ? 195.012 136.159 138.963 1.00 287.05 73 TYR C N 1
ATOM 5789 C CA . TYR C 1 75 ? 196.370 136.277 139.468 1.00 287.05 73 TYR C CA 1
ATOM 5790 C C . TYR C 1 75 ? 196.387 137.295 140.601 1.00 287.05 73 TYR C C 1
ATOM 5791 O O . TYR C 1 75 ? 195.548 138.196 140.664 1.00 287.05 73 TYR C O 1
ATOM 5800 N N . GLY C 1 76 ? 197.357 137.145 141.503 1.00 280.24 74 GLY C N 1
ATOM 5801 C CA . GLY C 1 76 ? 197.385 137.927 142.721 1.00 280.24 74 GLY C CA 1
ATOM 5802 C C . GLY C 1 76 ? 198.776 138.441 143.035 1.00 280.24 74 GLY C C 1
ATOM 5803 O O . GLY C 1 76 ? 199.729 138.218 142.287 1.00 280.24 74 GLY C O 1
ATOM 5804 N N . PHE C 1 77 ? 198.871 139.112 144.180 1.00 261.24 75 PHE C N 1
ATOM 5805 C CA . PHE C 1 77 ? 200.115 139.707 144.643 1.00 261.24 75 PHE C CA 1
ATOM 5806 C C . PHE C 1 77 ? 200.383 139.310 146.088 1.00 261.24 75 PHE C C 1
ATOM 5807 O O . PHE C 1 77 ? 199.472 138.979 146.853 1.00 261.24 75 PHE C O 1
ATOM 5815 N N . LEU C 1 78 ? 201.664 139.351 146.441 1.00 256.04 76 LEU C N 1
ATOM 5816 C CA . LEU C 1 78 ? 202.143 139.053 147.785 1.00 256.04 76 LEU C CA 1
ATOM 5817 C C . LEU C 1 78 ? 202.889 140.273 148.307 1.00 256.04 76 LEU C C 1
ATOM 5818 O O . LEU C 1 78 ? 203.675 140.883 147.574 1.00 256.04 76 LEU C O 1
ATOM 5823 N N . THR C 1 79 ? 202.642 140.629 149.564 1.00 247.71 77 THR C N 1
ATOM 5824 C CA . THR C 1 79 ? 203.282 141.783 150.176 1.00 247.71 77 THR C CA 1
ATOM 5825 C C . THR C 1 79 ? 204.461 141.349 151.046 1.00 247.71 77 THR C C 1
ATOM 5826 O O . THR C 1 79 ? 204.769 140.163 151.184 1.00 247.71 77 THR C O 1
ATOM 5830 N N . GLU C 1 80 ? 205.127 142.339 151.633 1.00 234.07 78 GLU C N 1
ATOM 5831 C CA . GLU C 1 80 ? 206.321 142.130 152.431 1.00 234.07 78 GLU C CA 1
ATOM 5832 C C . GLU C 1 80 ? 205.996 142.258 153.919 1.00 234.07 78 GLU C C 1
ATOM 5833 O O . GLU C 1 80 ? 204.841 142.434 154.318 1.00 234.07 78 GLU C O 1
ATOM 5839 N N . ASN C 1 81 ? 207.033 142.176 154.753 1.00 231.19 79 ASN C N 1
ATOM 5840 C CA . ASN C 1 81 ? 206.867 142.260 156.199 1.00 231.19 79 ASN C CA 1
ATOM 5841 C C . ASN C 1 81 ? 206.349 143.613 156.660 1.00 231.19 79 ASN C C 1
ATOM 5842 O O . ASN C 1 81 ? 205.681 143.676 157.698 1.00 231.19 79 ASN C O 1
ATOM 5847 N N . LEU C 1 82 ? 206.645 144.692 155.938 1.00 225.30 80 LEU C N 1
ATOM 5848 C CA . LEU C 1 82 ? 206.154 146.004 156.336 1.00 225.30 8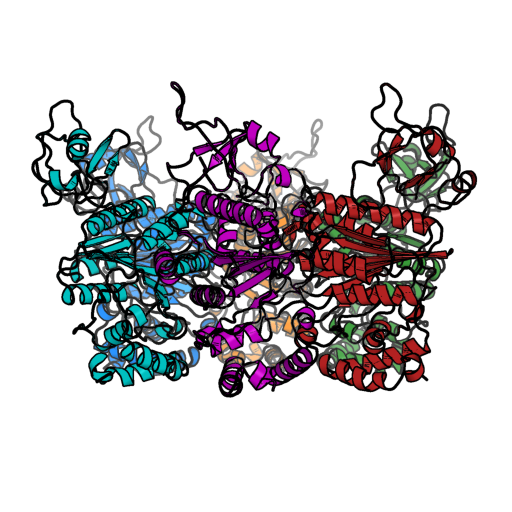0 LEU C CA 1
ATOM 5849 C C . LEU C 1 82 ? 204.642 146.114 156.241 1.00 225.30 80 LEU C C 1
ATOM 5850 O O . LEU C 1 82 ? 204.070 147.048 156.814 1.00 225.30 80 LEU C O 1
ATOM 5855 N N . HIS C 1 83 ? 203.988 145.186 155.545 1.00 222.15 81 HIS C N 1
ATOM 5856 C CA . HIS C 1 83 ? 202.540 145.223 155.359 1.00 222.15 81 HIS C CA 1
ATOM 5857 C C . HIS C 1 83 ? 202.118 146.561 154.755 1.00 222.15 81 HIS C C 1
ATOM 5858 O O . HIS C 1 83 ? 201.104 147.156 155.128 1.00 222.15 81 HIS C O 1
ATOM 5865 N N . ASN C 1 84 ? 202.931 147.034 153.816 1.00 228.34 82 ASN C N 1
ATOM 5866 C CA . ASN C 1 84 ? 202.624 148.203 153.005 1.00 228.34 82 ASN C CA 1
ATOM 5867 C C . ASN C 1 84 ? 203.263 147.979 151.643 1.00 228.34 82 ASN C C 1
ATOM 5868 O O . ASN C 1 84 ? 204.251 147.253 151.516 1.00 228.34 82 ASN C O 1
ATOM 5873 N N . LEU C 1 85 ? 202.690 148.610 150.622 1.00 229.73 83 LEU C N 1
ATOM 5874 C CA . LEU C 1 85 ? 203.163 148.379 149.264 1.00 229.73 83 LEU C CA 1
ATOM 5875 C C . LEU C 1 85 ? 204.640 148.730 149.159 1.00 229.73 83 LEU C C 1
ATOM 5876 O O . LEU C 1 85 ? 205.062 149.818 149.561 1.00 229.73 83 LEU C O 1
ATOM 5881 N N . GLU C 1 86 ? 205.426 147.803 148.618 1.00 248.66 84 GLU C N 1
ATOM 5882 C CA . GLU C 1 86 ? 206.861 147.981 148.473 1.00 248.66 84 GLU C CA 1
ATOM 5883 C C . GLU C 1 86 ? 207.309 147.433 147.126 1.00 248.66 84 GLU C C 1
ATOM 5884 O O . GLU C 1 86 ? 206.557 146.752 146.424 1.00 248.66 84 GLU C O 1
ATOM 5890 N N . SER C 1 87 ? 208.555 147.751 146.769 1.00 252.72 85 SER C N 1
ATOM 5891 C CA . SER C 1 87 ? 209.129 147.269 145.520 1.00 252.72 85 SER C CA 1
ATOM 5892 C C . SER C 1 87 ? 209.404 145.770 145.537 1.00 252.72 85 SER C C 1
ATOM 5893 O O . SER C 1 87 ? 209.692 145.198 144.480 1.00 252.72 85 SER C O 1
ATOM 5896 N N . ARG C 1 88 ? 209.323 145.122 146.698 1.00 245.18 86 ARG C N 1
ATOM 5897 C CA . ARG C 1 88 ? 209.668 143.713 146.831 1.00 245.18 86 ARG C CA 1
ATOM 5898 C C . ARG C 1 88 ? 208.447 142.801 146.802 1.00 245.18 86 ARG C C 1
ATOM 5899 O O . ARG C 1 88 ? 208.528 141.661 147.270 1.00 245.18 86 ARG C O 1
ATOM 5907 N N . VAL C 1 89 ? 207.319 143.274 146.266 1.00 248.41 87 VAL C N 1
ATOM 5908 C CA . VAL C 1 89 ? 206.145 142.419 146.149 1.00 248.41 87 VAL C CA 1
ATOM 5909 C C . VAL C 1 89 ? 206.343 141.427 145.005 1.00 248.41 87 VAL C C 1
ATOM 5910 O O . VAL C 1 89 ? 207.200 141.610 144.131 1.00 248.41 87 VAL C O 1
ATOM 5914 N N . ALA C 1 90 ? 205.538 140.368 145.010 1.00 261.99 88 ALA C N 1
ATOM 5915 C CA . ALA C 1 90 ? 205.641 139.289 144.036 1.00 261.99 88 ALA C CA 1
ATOM 5916 C C . ALA C 1 90 ? 204.275 139.015 143.424 1.00 261.99 88 ALA C C 1
ATOM 5917 O O . ALA C 1 90 ? 203.247 139.356 144.017 1.00 261.99 88 ALA C O 1
ATOM 5919 N N . ILE C 1 91 ? 204.272 138.393 142.243 1.00 280.17 89 ILE C N 1
ATOM 5920 C CA . ILE C 1 91 ? 203.024 138.075 141.557 1.00 280.17 89 ILE C CA 1
ATOM 5921 C C . ILE C 1 91 ? 202.826 136.559 141.551 1.00 280.17 89 ILE C C 1
ATOM 5922 O O . ILE C 1 91 ? 203.787 135.792 141.635 1.00 280.17 89 ILE C O 1
ATOM 5927 N N . VAL C 1 92 ? 201.566 136.140 141.451 1.00 280.13 90 VAL C N 1
ATOM 5928 C CA . VAL C 1 92 ? 201.183 134.732 141.546 1.00 280.13 90 VAL C CA 1
ATOM 5929 C C . VAL C 1 92 ? 200.141 134.462 140.465 1.00 280.13 90 VAL C C 1
ATOM 5930 O O . VAL C 1 92 ? 199.194 135.240 140.300 1.00 280.13 90 VAL C O 1
ATOM 5934 N N . SER C 1 93 ? 200.302 133.353 139.745 1.00 272.10 91 SER C N 1
ATOM 5935 C CA . SER C 1 93 ? 199.411 133.038 138.637 1.00 272.10 91 SER C CA 1
ATOM 5936 C C . SER C 1 93 ? 198.214 132.218 139.111 1.00 272.10 91 SER C C 1
ATOM 5937 O O . SER C 1 93 ? 198.213 131.645 140.204 1.00 272.10 91 SER C O 1
ATOM 5940 N N . ALA C 1 94 ? 197.187 132.160 138.259 1.00 269.05 92 ALA C N 1
ATOM 5941 C CA . ALA C 1 94 ? 195.934 131.521 138.645 1.00 269.05 92 ALA C CA 1
ATOM 5942 C C . ALA C 1 94 ? 196.028 130.001 138.616 1.00 269.05 92 ALA C C 1
ATOM 5943 O O . ALA C 1 94 ? 195.459 129.333 139.486 1.00 269.05 92 ALA C O 1
ATOM 5945 N N . GLY C 1 95 ? 196.726 129.440 137.627 1.00 272.24 93 GLY C N 1
ATOM 5946 C CA . GLY C 1 95 ? 196.591 128.017 137.346 1.00 272.24 93 GLY C CA 1
ATOM 5947 C C . GLY C 1 95 ? 196.931 127.126 138.525 1.00 272.24 93 GLY C C 1
ATOM 5948 O O . GLY C 1 95 ? 196.189 126.198 138.852 1.00 272.24 93 GLY C O 1
ATOM 5949 N N . LEU C 1 96 ? 198.056 127.398 139.187 1.00 274.65 94 LEU C N 1
ATOM 5950 C CA . LEU C 1 96 ? 198.477 126.535 140.288 1.00 274.65 94 LEU C CA 1
ATOM 5951 C C . LEU C 1 96 ? 197.573 126.713 141.500 1.00 274.65 94 LEU C C 1
ATOM 5952 O O . LEU C 1 96 ? 197.270 125.744 142.212 1.00 274.65 94 LEU C O 1
ATOM 5957 N N . ILE C 1 97 ? 197.124 127.942 141.748 1.00 275.08 95 ILE C N 1
ATOM 5958 C CA . ILE C 1 97 ? 196.182 128.183 142.836 1.00 275.08 95 ILE C CA 1
ATOM 5959 C C . ILE C 1 97 ? 194.907 127.384 142.604 1.00 275.08 95 ILE C C 1
ATOM 5960 O O . ILE C 1 97 ? 194.383 126.730 143.513 1.00 275.08 95 ILE C O 1
ATOM 5965 N N . LYS C 1 98 ? 194.396 127.420 141.372 1.00 269.76 96 LYS C N 1
ATOM 5966 C CA . LYS C 1 98 ? 193.217 126.633 141.035 1.00 269.76 96 LYS C CA 1
ATOM 5967 C C . LYS C 1 98 ? 193.488 125.146 141.211 1.00 269.76 96 LYS C C 1
ATOM 5968 O O . LYS C 1 98 ? 192.631 124.404 141.704 1.00 269.76 96 LYS C O 1
ATOM 5974 N N . GLN C 1 99 ? 194.673 124.692 140.798 1.00 277.82 97 GLN C N 1
ATOM 5975 C CA . GLN C 1 99 ? 195.056 123.302 141.024 1.00 277.82 97 GLN C CA 1
ATOM 5976 C C . GLN C 1 99 ? 194.904 122.937 142.494 1.00 277.82 97 GLN C C 1
ATOM 5977 O O . GLN C 1 99 ? 194.335 121.894 142.834 1.00 277.82 97 GLN C O 1
ATOM 5983 N N . TYR C 1 100 ? 195.404 123.793 143.383 1.00 282.22 98 TYR C N 1
ATOM 5984 C CA . TYR C 1 100 ? 195.293 123.567 144.818 1.00 282.22 98 TYR C CA 1
ATOM 5985 C C . TYR C 1 100 ? 194.054 124.223 145.408 1.00 282.22 98 TYR C C 1
ATOM 5986 O O . TYR C 1 100 ? 193.822 124.115 146.617 1.00 282.22 98 TYR C O 1
ATOM 5995 N N . ALA C 1 101 ? 193.247 124.886 144.578 1.00 278.66 99 ALA C N 1
ATOM 5996 C CA . ALA C 1 101 ? 191.919 125.351 144.969 1.00 278.66 99 ALA C CA 1
ATOM 5997 C C . ALA C 1 101 ? 191.964 126.143 146.272 1.00 278.66 99 ALA C C 1
ATOM 5998 O O . ALA C 1 101 ? 191.414 125.725 147.293 1.00 278.66 99 ALA C O 1
ATOM 6000 N N . LEU C 1 102 ? 192.629 127.294 146.243 1.00 260.84 100 LEU C N 1
ATOM 6001 C CA . LEU C 1 102 ? 192.676 128.137 147.427 1.00 260.84 100 LEU C CA 1
ATOM 6002 C C . LEU C 1 102 ? 191.452 129.039 147.491 1.00 260.84 100 LEU C C 1
ATOM 6003 O O . LEU C 1 102 ? 190.637 129.099 146.567 1.00 260.84 100 LEU C O 1
ATOM 6008 N N . ARG C 1 103 ? 191.343 129.751 148.605 1.00 225.18 101 ARG C N 1
ATOM 6009 C CA . ARG C 1 103 ? 190.176 130.547 148.930 1.00 225.18 101 ARG C CA 1
ATOM 6010 C C . ARG C 1 103 ? 190.643 131.715 149.779 1.00 225.18 101 ARG C C 1
ATOM 6011 O O . ARG C 1 103 ? 191.834 132.028 149.833 1.00 225.18 101 ARG C O 1
ATOM 6019 N N . ALA C 1 104 ? 189.690 132.374 150.424 1.00 227.81 102 ALA C N 1
ATOM 6020 C CA . ALA C 1 104 ? 190.022 133.231 151.550 1.00 227.81 102 ALA C CA 1
ATOM 6021 C C . ALA C 1 104 ? 189.844 132.441 152.841 1.00 227.81 102 ALA C C 1
ATOM 6022 O O . ALA C 1 104 ? 188.755 131.935 153.129 1.00 227.81 102 ALA C O 1
ATOM 6024 N N . GLY C 1 105 ? 190.923 132.326 153.615 1.00 221.30 103 GLY C N 1
ATOM 6025 C CA . GLY C 1 105 ? 190.918 131.522 154.815 1.00 221.30 103 GLY C CA 1
ATOM 6026 C C . GLY C 1 105 ? 192.200 130.769 155.101 1.00 221.30 103 GLY C C 1
ATOM 6027 O O . GLY C 1 105 ? 192.402 130.345 156.246 1.00 221.30 103 GLY C O 1
ATOM 6028 N N . ASP C 1 106 ? 193.092 130.618 154.121 1.00 240.81 104 ASP C N 1
ATOM 6029 C CA . ASP C 1 106 ? 194.346 129.913 154.365 1.00 240.81 104 ASP C CA 1
ATOM 6030 C C . ASP C 1 106 ? 195.510 130.543 153.596 1.00 240.81 104 ASP C C 1
ATOM 6031 O O . ASP C 1 106 ? 195.526 130.567 152.363 1.00 240.81 104 ASP C O 1
ATOM 6036 N N . TYR C 1 107 ? 196.519 130.996 154.347 1.00 260.27 105 TYR C N 1
ATOM 6037 C CA . TYR C 1 107 ? 197.586 131.863 153.842 1.00 260.27 105 TYR C CA 1
ATOM 6038 C C . TYR C 1 107 ? 198.510 131.092 152.903 1.00 260.27 105 TYR C C 1
ATOM 6039 O O . TYR C 1 107 ? 198.729 129.891 153.091 1.00 260.27 105 TYR C O 1
ATOM 6048 N N . VAL C 1 108 ? 199.064 131.787 151.905 1.00 265.79 106 VAL C N 1
ATOM 6049 C CA . VAL C 1 108 ? 199.637 131.167 150.712 1.00 265.79 106 VAL C CA 1
ATOM 6050 C C . VAL C 1 108 ? 201.136 130.963 150.882 1.00 265.79 106 VAL C C 1
ATOM 6051 O O . VAL C 1 108 ? 201.808 131.752 151.556 1.00 265.79 106 VAL C O 1
ATOM 6055 N N . VAL C 1 109 ? 201.655 129.921 150.232 1.00 276.91 107 VAL C N 1
ATOM 6056 C CA . VAL C 1 109 ? 203.076 129.754 149.955 1.00 276.91 107 VAL C CA 1
ATOM 6057 C C . VAL C 1 109 ? 203.197 129.224 148.532 1.00 276.91 107 VAL C C 1
ATOM 6058 O O . VAL C 1 109 ? 202.323 128.485 148.067 1.00 276.91 107 VAL C O 1
ATOM 6062 N N . GLY C 1 110 ? 204.270 129.593 147.844 1.00 284.11 108 GLY C N 1
ATOM 6063 C CA . GLY C 1 110 ? 204.346 129.294 146.424 1.00 284.11 108 GLY C CA 1
ATOM 6064 C C . GLY C 1 110 ? 205.740 129.477 145.863 1.00 284.11 108 GLY C C 1
ATOM 6065 O O . GLY C 1 110 ? 206.689 129.828 146.575 1.00 284.11 108 GLY C O 1
ATOM 6066 N N . GLN C 1 111 ? 205.845 129.189 144.564 1.00 290.21 109 GLN C N 1
ATOM 6067 C CA . GLN C 1 111 ? 207.096 129.346 143.833 1.00 290.21 109 GLN C CA 1
ATOM 6068 C C . GLN C 1 111 ? 206.858 130.168 142.568 1.00 290.21 109 GLN C C 1
ATOM 6069 O O . GLN C 1 111 ? 205.804 130.069 141.938 1.00 290.21 109 GLN C O 1
ATOM 6075 N N . ALA C 1 112 ? 207.844 130.982 142.186 1.00 297.83 110 ALA C N 1
ATOM 6076 C CA . ALA C 1 112 ? 207.700 131.861 141.032 1.00 297.83 110 ALA C CA 1
ATOM 6077 C C . ALA C 1 112 ? 208.992 131.872 140.225 1.00 297.83 110 ALA C C 1
ATOM 6078 O O . ALA C 1 112 ? 209.941 131.138 140.512 1.00 297.83 110 ALA C O 1
ATOM 6080 N N . ARG C 1 113 ? 209.009 132.716 139.192 1.00 308.78 111 ARG C N 1
ATOM 6081 C CA . ARG C 1 113 ? 210.148 132.887 138.306 1.00 308.78 111 ARG C CA 1
ATOM 6082 C C . ARG C 1 113 ? 210.404 134.368 138.047 1.00 308.78 111 ARG C C 1
ATOM 6083 O O . ARG C 1 113 ? 209.495 135.192 138.187 1.00 308.78 111 ARG C O 1
ATOM 6091 N N . PRO C 1 114 ? 211.622 134.735 137.659 1.00 310.44 112 PRO C N 1
ATOM 6092 C CA . PRO C 1 114 ? 211.931 136.149 137.419 1.00 310.44 112 PRO C CA 1
ATOM 6093 C C . PRO C 1 114 ? 211.085 136.710 136.292 1.00 310.44 112 PRO C C 1
ATOM 6094 O O . PRO C 1 114 ? 210.536 135.950 135.479 1.00 310.44 112 PRO C O 1
ATOM 6098 N N . PRO C 1 115 ? 210.951 138.033 136.208 1.00 321.62 113 PRO C N 1
ATOM 6099 C CA . PRO C 1 115 ? 210.198 138.625 135.097 1.00 321.62 113 PRO C CA 1
ATOM 6100 C C . PRO C 1 115 ? 210.823 138.259 133.759 1.00 321.62 113 PRO C C 1
ATOM 6101 O O . PRO C 1 115 ? 212.047 138.210 133.616 1.00 321.62 113 PRO C O 1
ATOM 6105 N N . ARG C 1 116 ? 209.971 138.005 132.770 1.00 327.72 114 ARG C N 1
ATOM 6106 C CA . ARG C 1 116 ? 210.455 137.770 131.421 1.00 327.72 114 ARG C CA 1
ATOM 6107 C C . ARG C 1 116 ? 210.612 139.098 130.683 1.00 327.72 114 ARG C C 1
ATOM 6108 O O . ARG C 1 116 ? 210.122 140.147 131.112 1.00 327.72 114 ARG C O 1
ATOM 6116 N N . GLU C 1 117 ? 211.319 139.048 129.557 1.00 331.14 115 GLU C N 1
ATOM 6117 C CA . GLU C 1 117 ? 211.438 140.228 128.716 1.00 331.14 115 GLU C CA 1
ATOM 6118 C C . GLU C 1 117 ? 210.053 140.643 128.237 1.00 331.14 115 GLU C C 1
ATOM 6119 O O . GLU C 1 117 ? 209.213 139.796 127.920 1.00 331.14 115 GLU C O 1
ATOM 6125 N N . ASN C 1 118 ? 209.814 141.951 128.199 1.00 353.18 116 ASN C N 1
ATOM 6126 C CA . ASN C 1 118 ? 208.529 142.594 127.935 1.00 353.18 116 ASN C CA 1
ATOM 6127 C C . ASN C 1 118 ? 207.654 142.570 129.184 1.00 353.18 116 ASN C C 1
ATOM 6128 O O . ASN C 1 118 ? 206.536 143.092 129.139 1.00 353.18 116 ASN C O 1
ATOM 6133 N N . GLU C 1 119 ? 208.118 141.992 130.289 1.00 334.64 117 GLU C N 1
ATOM 6134 C CA . GLU C 1 119 ? 207.358 141.959 131.530 1.00 334.64 117 GLU C CA 1
ATOM 6135 C C . GLU C 1 119 ? 207.971 142.926 132.532 1.00 334.64 117 GLU C C 1
ATOM 6136 O O . GLU C 1 119 ? 209.180 142.891 132.782 1.00 334.64 117 GLU C O 1
ATOM 6142 N N . ARG C 1 120 ? 207.130 143.790 133.094 1.00 327.37 118 ARG C N 1
ATOM 6143 C CA . ARG C 1 120 ? 207.568 144.766 134.080 1.00 327.37 118 ARG C CA 1
ATOM 6144 C C . ARG C 1 120 ? 207.618 144.201 135.493 1.00 327.37 118 ARG C C 1
ATOM 6145 O O . ARG C 1 120 ? 208.192 144.842 136.381 1.00 327.37 118 ARG C O 1
ATOM 6153 N N . TYR C 1 121 ? 207.031 143.027 135.723 1.00 313.64 119 TYR C N 1
ATOM 6154 C CA . TYR C 1 121 ? 206.981 142.415 137.042 1.00 313.64 119 TYR C CA 1
ATOM 6155 C C . TYR C 1 121 ? 207.201 140.913 136.923 1.00 313.64 119 TYR C C 1
ATOM 6156 O O . TYR C 1 121 ? 207.041 140.327 135.849 1.00 313.64 119 TYR C O 1
ATOM 6165 N N . ALA C 1 122 ? 207.576 140.298 138.043 1.00 308.65 120 ALA C N 1
ATOM 6166 C CA . ALA C 1 122 ? 207.844 138.866 138.068 1.00 308.65 120 ALA C CA 1
ATOM 6167 C C . ALA C 1 122 ? 206.580 138.063 137.777 1.00 308.65 120 ALA C C 1
ATOM 6168 O O . ALA C 1 122 ? 205.456 138.533 137.971 1.00 308.65 120 ALA C O 1
ATOM 6170 N N . THR C 1 123 ? 206.781 136.838 137.297 1.00 307.68 121 THR C N 1
ATOM 6171 C CA . THR C 1 123 ? 205.704 135.914 136.975 1.00 307.68 121 THR C CA 1
ATOM 6172 C C . THR C 1 123 ? 205.869 134.621 137.762 1.00 307.68 121 THR C C 1
ATOM 6173 O O . THR C 1 123 ? 206.940 134.341 138.310 1.00 307.68 121 THR C O 1
ATOM 6177 N N . LEU C 1 124 ? 204.799 133.830 137.802 1.00 288.29 122 LEU C N 1
ATOM 6178 C CA . LEU C 1 124 ? 204.781 132.592 138.576 1.00 288.29 122 LEU C CA 1
ATOM 6179 C C . LEU C 1 124 ? 205.091 131.414 137.660 1.00 288.29 122 LEU C C 1
ATOM 6180 O O . LEU C 1 124 ? 204.630 131.369 136.515 1.00 288.29 122 LEU C O 1
ATOM 6185 N N . LEU C 1 125 ? 205.869 130.454 138.170 1.00 293.57 123 LEU C N 1
ATOM 6186 C CA . LEU C 1 125 ? 206.222 129.281 137.375 1.00 293.57 123 LEU C CA 1
ATOM 6187 C C . LEU C 1 125 ? 205.549 128.021 137.908 1.00 293.57 123 LEU C C 1
ATOM 6188 O O . LEU C 1 125 ? 204.915 127.281 137.146 1.00 293.57 123 LEU C O 1
ATOM 6193 N N . LYS C 1 126 ? 205.674 127.758 139.207 1.00 284.34 124 LYS C N 1
ATOM 6194 C CA . LYS C 1 126 ? 205.207 126.508 139.792 1.00 284.34 124 LYS C CA 1
ATOM 6195 C C . LYS C 1 126 ? 204.957 126.728 141.276 1.00 284.34 124 LYS C C 1
ATOM 6196 O O . LYS C 1 126 ? 205.386 127.738 141.836 1.00 284.34 124 LYS C O 1
ATOM 6202 N N . VAL C 1 127 ? 204.253 125.793 141.903 1.00 280.05 125 VAL C N 1
ATOM 6203 C CA . VAL C 1 127 ? 204.048 125.833 143.347 1.00 280.05 125 VAL C CA 1
ATOM 6204 C C . VAL C 1 127 ? 204.644 124.575 143.962 1.00 280.05 125 VAL C C 1
ATOM 6205 O O . VAL C 1 127 ? 204.528 123.479 143.403 1.00 280.05 125 VAL C O 1
ATOM 6209 N N . GLU C 1 128 ? 205.283 124.732 145.120 1.00 276.60 126 GLU C N 1
ATOM 6210 C CA . GLU C 1 128 ? 205.960 123.642 145.809 1.00 276.60 126 GLU C CA 1
ATOM 6211 C C . GLU C 1 128 ? 205.281 123.262 147.116 1.00 276.60 126 GLU C C 1
ATOM 6212 O O . GLU C 1 128 ? 205.005 122.082 147.350 1.00 276.60 126 GLU C O 1
ATOM 6218 N N . ALA C 1 129 ? 205.006 124.237 147.978 1.00 275.74 127 ALA C N 1
ATOM 6219 C CA . ALA C 1 129 ? 204.322 123.995 149.239 1.00 275.74 127 ALA C CA 1
ATOM 6220 C C . ALA C 1 129 ? 203.414 125.177 149.535 1.00 275.74 127 ALA C C 1
ATOM 6221 O O . ALA C 1 129 ? 203.754 126.321 149.225 1.00 275.74 127 ALA C O 1
ATOM 6223 N N . VAL C 1 130 ? 202.256 124.895 150.127 1.00 279.10 128 VAL C N 1
ATOM 6224 C CA . VAL C 1 130 ? 201.261 125.912 150.444 1.00 279.10 128 VAL C CA 1
ATOM 6225 C C . VAL C 1 130 ? 200.986 125.857 151.939 1.00 279.10 128 VAL C C 1
ATOM 6226 O O . VAL C 1 130 ? 200.820 124.770 152.506 1.00 279.10 128 VAL C O 1
ATOM 6230 N N . ASN C 1 131 ? 200.956 127.026 152.577 1.00 274.28 129 ASN C N 1
ATOM 6231 C CA . ASN C 1 131 ? 200.577 127.137 153.983 1.00 274.28 129 ASN C CA 1
ATOM 6232 C C . ASN C 1 131 ? 201.489 126.307 154.880 1.00 274.28 129 ASN C C 1
ATOM 6233 O O . ASN C 1 131 ? 201.097 125.910 155.980 1.00 274.28 129 ASN C O 1
ATOM 6238 N N . ASN C 1 132 ? 202.708 126.035 154.421 1.00 270.15 130 ASN C N 1
ATOM 6239 C CA . ASN C 1 132 ? 203.680 125.185 155.101 1.00 270.15 130 ASN C CA 1
ATOM 6240 C C . ASN C 1 132 ? 203.220 123.735 155.141 1.00 270.15 130 ASN C C 1
ATOM 6241 O O . ASN C 1 132 ? 203.820 122.927 155.865 1.00 270.15 130 ASN C O 1
ATOM 6246 N N . LEU C 1 133 ? 202.178 123.375 154.393 1.00 279.32 131 LEU C N 1
ATOM 6247 C CA . LEU C 1 133 ? 201.662 122.015 154.372 1.00 279.32 131 LEU C CA 1
ATOM 6248 C C . LEU C 1 133 ? 201.574 121.543 152.929 1.00 279.32 131 LEU C C 1
ATOM 6249 O O . LEU C 1 133 ? 201.772 122.313 151.986 1.00 279.32 131 LEU C O 1
ATOM 6254 N N . ASP C 1 134 ? 201.272 120.258 152.764 1.00 294.25 132 ASP C N 1
ATOM 6255 C CA . ASP C 1 134 ? 201.143 119.704 151.429 1.00 294.25 132 ASP C CA 1
ATOM 6256 C C . ASP C 1 134 ? 199.958 120.355 150.713 1.00 294.25 132 ASP C C 1
ATOM 6257 O O . ASP C 1 134 ? 198.826 120.303 151.201 1.00 294.25 132 ASP C O 1
ATOM 6262 N N . PRO C 1 135 ? 200.188 120.975 149.550 1.00 286.47 133 PRO C N 1
ATOM 6263 C CA . PRO C 1 135 ? 199.081 121.663 148.867 1.00 286.47 133 PRO C CA 1
ATOM 6264 C C . PRO C 1 135 ? 197.916 120.760 148.506 1.00 286.47 133 PRO C C 1
ATOM 6265 O O . PRO C 1 135 ? 196.769 121.224 148.538 1.00 286.47 133 PRO C O 1
ATOM 6269 N N . GLU C 1 136 ? 198.164 119.494 148.168 1.00 288.87 134 GLU C N 1
ATOM 6270 C CA . GLU C 1 136 ? 197.065 118.602 147.812 1.00 288.87 134 GLU C CA 1
ATOM 6271 C C . GLU C 1 136 ? 196.029 118.532 148.928 1.00 288.87 134 GLU C C 1
ATOM 6272 O O . GLU C 1 136 ? 194.821 118.571 148.665 1.00 288.87 134 GLU C O 1
ATOM 6278 N N . ALA C 1 137 ? 196.478 118.434 150.181 1.00 285.81 135 ALA C N 1
ATOM 6279 C CA . ALA C 1 137 ? 195.536 118.372 151.294 1.00 285.81 135 ALA C CA 1
ATOM 6280 C C . ALA C 1 137 ? 194.684 119.631 151.379 1.00 285.81 135 ALA C C 1
ATOM 6281 O O . ALA C 1 137 ? 193.530 119.569 151.817 1.00 285.81 135 ALA C O 1
ATOM 6283 N N . ALA C 1 138 ? 195.228 120.778 150.964 1.00 273.44 136 ALA C N 1
ATOM 6284 C CA . ALA C 1 138 ? 194.445 122.009 150.981 1.00 273.44 136 ALA C CA 1
ATOM 6285 C C . ALA C 1 138 ? 193.244 121.914 150.051 1.00 273.44 136 ALA C C 1
ATOM 6286 O O . ALA C 1 138 ? 192.269 122.656 150.216 1.00 273.44 136 ALA C O 1
ATOM 6288 N N . LYS C 1 139 ? 193.298 121.011 149.071 1.00 276.87 137 LYS C N 1
ATOM 6289 C CA . LYS C 1 139 ? 192.203 120.877 148.117 1.00 276.87 137 LYS C CA 1
ATOM 6290 C C . LYS C 1 139 ? 190.893 120.525 148.814 1.00 276.87 137 LYS C C 1
ATOM 6291 O O . LYS C 1 139 ? 189.810 120.852 148.315 1.00 276.87 137 LYS C O 1
ATOM 6297 N N . ASN C 1 140 ? 190.969 119.854 149.963 1.00 265.40 138 ASN C N 1
ATOM 6298 C CA . ASN C 1 140 ? 189.787 119.404 150.703 1.00 265.40 138 ASN C CA 1
ATOM 6299 C C . ASN C 1 140 ? 189.947 119.828 152.160 1.00 265.40 138 ASN C C 1
ATOM 6300 O O . ASN C 1 140 ? 190.752 119.257 152.899 1.00 265.40 138 ASN C O 1
ATOM 6305 N N . ARG C 1 141 ? 189.179 120.835 152.569 1.00 247.74 139 ARG C N 1
ATOM 6306 C CA . ARG C 1 141 ? 189.214 121.325 153.939 1.00 247.74 139 ARG C CA 1
ATOM 6307 C C . ARG C 1 141 ? 187.933 122.097 154.213 1.00 247.74 139 ARG C C 1
ATOM 6308 O O . ARG C 1 141 ? 187.299 122.593 153.276 1.00 247.74 139 ARG C O 1
ATOM 6316 N N . PRO C 1 142 ? 187.532 122.219 155.480 1.00 230.13 140 PRO C N 1
ATOM 6317 C CA . PRO C 1 142 ? 186.350 123.030 155.793 1.00 230.13 140 PRO C CA 1
ATOM 6318 C C . PRO C 1 142 ? 186.618 124.506 155.553 1.00 230.13 140 PRO C C 1
ATOM 6319 O O . PRO C 1 142 ? 187.753 124.975 155.655 1.00 230.13 140 PRO C O 1
ATOM 6323 N N . ARG C 1 143 ? 185.557 125.237 155.230 1.00 217.03 141 ARG C N 1
ATOM 6324 C CA . ARG C 1 143 ? 185.678 126.668 155.009 1.00 217.03 141 ARG C CA 1
ATOM 6325 C C . ARG C 1 143 ? 185.425 127.438 156.300 1.00 217.03 141 ARG C C 1
ATOM 6326 O O . ARG C 1 143 ? 184.655 127.014 157.166 1.00 217.03 141 ARG C O 1
ATOM 6334 N N . PHE C 1 144 ? 186.086 128.590 156.415 1.00 184.75 142 PHE C N 1
ATOM 6335 C CA . PHE C 1 144 ? 186.042 129.354 157.657 1.00 184.75 142 PHE C CA 1
ATOM 6336 C C . PHE C 1 144 ? 184.619 129.750 158.025 1.00 184.75 142 PHE C C 1
ATOM 6337 O O . PHE C 1 144 ? 184.172 129.512 159.154 1.00 184.75 142 PHE C O 1
ATOM 6345 N N . ASP C 1 145 ? 183.884 130.345 157.084 1.00 196.62 143 ASP C N 1
ATOM 6346 C CA . ASP C 1 145 ? 182.540 130.816 157.394 1.00 196.62 143 ASP C CA 1
ATOM 6347 C C . ASP C 1 145 ? 181.591 129.675 157.716 1.00 196.62 143 ASP C C 1
ATOM 6348 O O . ASP C 1 145 ? 180.507 129.921 158.254 1.00 196.62 143 ASP C O 1
ATOM 6353 N N . GLU C 1 146 ? 181.968 128.441 157.393 1.00 200.92 144 GLU C N 1
ATOM 6354 C CA . GLU C 1 146 ? 181.148 127.276 157.679 1.00 200.92 144 GLU C CA 1
ATOM 6355 C C . GLU C 1 146 ? 181.506 126.608 158.999 1.00 200.92 144 GLU C C 1
ATOM 6356 O O . GLU C 1 146 ? 180.824 125.658 159.399 1.00 200.92 144 GLU C O 1
ATOM 6362 N N . LEU C 1 147 ? 182.548 127.076 159.680 1.00 179.75 145 LEU C N 1
ATOM 6363 C CA . LEU C 1 147 ? 182.911 126.513 160.972 1.00 179.75 145 LEU C CA 1
ATOM 6364 C C . LEU C 1 147 ? 181.780 126.718 161.969 1.00 179.75 145 LEU C C 1
ATOM 6365 O O . LEU C 1 147 ? 181.184 127.796 162.032 1.00 179.75 145 LEU C O 1
ATOM 6370 N N . THR C 1 148 ? 181.490 125.686 162.751 1.00 161.50 146 THR C N 1
ATOM 6371 C CA . THR C 1 148 ? 180.446 125.776 163.764 1.00 161.50 146 THR C CA 1
ATOM 6372 C C . THR C 1 148 ? 180.936 126.621 164.932 1.00 161.50 146 THR C C 1
ATOM 6373 O O . THR C 1 148 ? 181.769 126.148 165.713 1.00 161.50 146 THR C O 1
ATOM 6377 N N . PRO C 1 149 ? 180.455 127.847 165.102 1.00 137.96 147 PRO C N 1
ATOM 6378 C CA . PRO C 1 149 ? 180.932 128.660 166.219 1.00 137.96 147 PRO C CA 1
ATOM 6379 C C . PRO C 1 149 ? 180.301 128.230 167.528 1.00 137.96 147 PRO C C 1
ATOM 6380 O O . PRO C 1 149 ? 179.154 127.785 167.585 1.00 137.96 147 PRO C O 1
ATOM 6384 N N . GLN C 1 150 ? 181.080 128.367 168.590 1.00 135.92 148 GLN C N 1
ATOM 6385 C CA . GLN C 1 150 ? 180.646 128.071 169.942 1.00 135.92 148 GLN C CA 1
ATOM 6386 C C . GLN C 1 150 ? 181.028 129.244 170.826 1.00 135.92 148 GLN C C 1
ATOM 6387 O O . GLN C 1 150 ? 181.642 130.213 170.375 1.00 135.92 148 GLN C O 1
ATOM 6393 N N . PHE C 1 151 ? 180.660 129.160 172.088 1.00 144.56 149 PHE C N 1
ATOM 6394 C CA . PHE C 1 151 ? 181.252 130.056 173.056 1.00 144.56 149 PHE C CA 1
ATOM 6395 C C . PHE C 1 151 ? 182.629 129.537 173.449 1.00 144.56 149 PHE C C 1
ATOM 6396 O O . PHE C 1 151 ? 182.904 128.341 173.346 1.00 144.56 149 PHE C O 1
ATOM 6404 N N . PRO C 1 152 ? 183.523 130.420 173.894 1.00 150.20 150 PRO C N 1
ATOM 6405 C CA . PRO C 1 152 ? 184.877 129.966 174.242 1.00 150.20 150 PRO C CA 1
ATOM 6406 C C . PRO C 1 152 ? 184.831 128.887 175.308 1.00 150.20 150 PRO C C 1
ATOM 6407 O O . PRO C 1 152 ? 184.317 129.092 176.408 1.00 150.20 150 PRO C O 1
ATOM 6411 N N . ASP C 1 153 ? 185.348 127.709 174.961 1.00 170.06 151 ASP C N 1
ATOM 6412 C CA . ASP C 1 153 ? 185.406 126.579 175.875 1.00 170.06 151 ASP C CA 1
ATOM 6413 C C . ASP C 1 153 ? 186.829 126.130 176.168 1.00 170.06 151 ASP C C 1
ATOM 6414 O O . ASP C 1 153 ? 187.029 125.291 177.053 1.00 170.06 151 ASP C O 1
ATOM 6419 N N . ARG C 1 154 ? 187.819 126.665 175.457 1.00 174.25 152 ARG C N 1
ATOM 6420 C CA . ARG C 1 154 ? 189.222 126.429 175.766 1.00 174.25 152 ARG C CA 1
ATOM 6421 C C . ARG C 1 154 ? 189.760 127.708 176.375 1.00 174.25 152 ARG C C 1
ATOM 6422 O O . ARG C 1 154 ? 190.350 128.538 175.677 1.00 174.25 152 ARG C O 1
ATOM 6430 N N . GLN C 1 155 ? 189.545 127.862 177.671 1.00 181.88 153 GLN C N 1
ATOM 6431 C CA . GLN C 1 155 ? 189.964 129.044 178.397 1.00 181.88 153 GLN C CA 1
ATOM 6432 C C . GLN C 1 155 ? 191.480 129.090 178.481 1.00 181.88 153 GLN C C 1
ATOM 6433 O O . GLN C 1 155 ? 192.151 128.058 178.574 1.00 181.88 153 GLN C O 1
ATOM 6439 N N . ILE C 1 156 ? 192.017 130.301 178.438 1.00 173.40 154 ILE C N 1
ATOM 6440 C CA . ILE C 1 156 ? 193.443 130.536 178.594 1.00 173.40 154 ILE C CA 1
ATOM 6441 C C . ILE C 1 156 ? 193.654 130.929 180.046 1.00 173.40 154 ILE C C 1
ATOM 6442 O O . ILE C 1 156 ? 193.393 132.077 180.427 1.00 173.40 154 ILE C O 1
ATOM 6447 N N . ARG C 1 157 ? 194.101 129.978 180.861 1.00 193.78 155 ARG C N 1
ATOM 6448 C CA . ARG C 1 157 ? 194.352 130.275 182.261 1.00 193.78 155 ARG C CA 1
ATOM 6449 C C . ARG C 1 157 ? 195.329 131.438 182.364 1.00 193.78 155 ARG C C 1
ATOM 6450 O O . ARG C 1 157 ? 196.366 131.470 181.695 1.00 193.78 155 ARG C O 1
ATOM 6458 N N . LEU C 1 158 ? 194.988 132.402 183.212 1.00 184.52 156 LEU C N 1
ATOM 6459 C CA . LEU C 1 158 ? 195.650 133.699 183.222 1.00 184.52 156 LEU C CA 1
ATOM 6460 C C . LEU C 1 158 ? 196.535 133.809 184.453 1.00 184.52 156 LEU C C 1
ATOM 6461 O O . LEU C 1 158 ? 196.035 133.946 185.574 1.00 184.52 156 LEU C O 1
ATOM 6466 N N . GLU C 1 159 ? 197.846 133.746 184.235 1.00 184.74 157 GLU C N 1
ATOM 6467 C CA . GLU C 1 159 ? 198.839 134.024 185.260 1.00 184.74 157 GLU C CA 1
ATOM 6468 C C . GLU C 1 159 ? 200.035 134.680 184.590 1.00 184.74 157 GLU C C 1
ATOM 6469 O O . GLU C 1 159 ? 200.697 134.065 183.750 1.00 184.74 157 GLU C O 1
ATOM 6475 N N . THR C 1 160 ? 200.301 135.930 184.960 1.00 199.52 158 THR C N 1
ATOM 6476 C CA . THR C 1 160 ? 201.325 136.732 184.299 1.00 199.52 158 THR C CA 1
ATOM 6477 C C . THR C 1 160 ? 202.143 137.461 185.354 1.00 199.52 158 THR C C 1
ATOM 6478 O O . THR C 1 160 ? 201.584 138.143 186.218 1.00 199.52 158 THR C O 1
ATOM 6482 N N . THR C 1 161 ? 203.463 137.308 185.278 1.00 199.19 159 THR C N 1
ATOM 6483 C CA . THR C 1 161 ? 204.348 137.834 186.314 1.00 199.19 159 THR C CA 1
ATOM 6484 C C . THR C 1 161 ? 204.627 139.335 186.233 1.00 199.19 159 THR C C 1
ATOM 6485 O O . THR C 1 161 ? 204.684 139.972 187.297 1.00 199.19 159 THR C O 1
ATOM 6489 N N . PRO C 1 162 ? 204.825 139.953 185.066 1.00 198.48 160 PRO C N 1
ATOM 6490 C CA . PRO C 1 162 ? 205.391 141.311 185.035 1.00 198.48 160 PRO C CA 1
ATOM 6491 C C . PRO C 1 162 ? 204.642 142.349 185.855 1.00 198.48 160 PRO C C 1
ATOM 6492 O O . PRO C 1 162 ? 205.288 143.240 186.419 1.00 198.48 160 PRO C O 1
ATOM 6496 N N . ASP C 1 163 ? 203.318 142.268 185.942 1.00 203.01 161 ASP C N 1
ATOM 6497 C CA . ASP C 1 163 ? 202.574 143.095 186.883 1.00 203.01 161 ASP C CA 1
ATOM 6498 C C . ASP C 1 163 ? 201.436 142.276 187.472 1.00 203.01 161 ASP C C 1
ATOM 6499 O O . ASP C 1 163 ? 200.326 142.262 186.933 1.00 203.01 161 ASP C O 1
ATOM 6504 N N . GLU C 1 164 ? 201.693 141.610 188.596 1.00 212.95 162 GLU C N 1
ATOM 6505 C CA . GLU C 1 164 ? 200.729 140.648 189.101 1.00 212.95 162 GLU C CA 1
ATOM 6506 C C . GLU C 1 164 ? 199.488 141.310 189.673 1.00 212.95 162 GLU C C 1
ATOM 6507 O O . GLU C 1 164 ? 198.446 140.661 189.738 1.00 212.95 162 GLU C O 1
ATOM 6513 N N . LEU C 1 165 ? 199.554 142.592 190.039 1.00 215.73 163 LEU C N 1
ATOM 6514 C CA . LEU C 1 165 ? 198.400 143.244 190.656 1.00 215.73 163 LEU C CA 1
ATOM 6515 C C . LEU C 1 165 ? 197.424 143.750 189.599 1.00 215.73 163 LEU C C 1
ATOM 6516 O O . LEU C 1 165 ? 196.249 143.363 189.584 1.00 215.73 163 LEU C O 1
ATOM 6521 N N . SER C 1 166 ? 197.886 144.634 188.714 1.00 192.54 164 SER C N 1
ATOM 6522 C CA . SER C 1 166 ? 197.039 145.058 187.605 1.00 192.54 164 SER C CA 1
ATOM 6523 C C . SER C 1 166 ? 196.597 143.889 186.733 1.00 192.54 164 SER C C 1
ATOM 6524 O O . SER C 1 166 ? 195.450 143.834 186.275 1.00 192.54 164 SER C O 1
ATOM 6527 N N . THR C 1 167 ? 197.495 142.928 186.508 1.00 201.28 165 THR C N 1
ATOM 6528 C CA . THR C 1 167 ? 197.107 141.740 185.763 1.00 201.28 165 THR C CA 1
ATOM 6529 C C . THR C 1 167 ? 196.149 140.880 186.573 1.00 201.28 165 THR C C 1
ATOM 6530 O O . THR C 1 167 ? 195.296 140.196 186.003 1.00 201.28 165 THR C O 1
ATOM 6534 N N . ARG C 1 168 ? 196.270 140.893 187.902 1.00 217.06 166 ARG C N 1
ATOM 6535 C CA . ARG C 1 168 ? 195.247 140.264 188.727 1.00 217.06 166 ARG C CA 1
ATOM 6536 C C . ARG C 1 168 ? 193.892 140.879 188.427 1.00 217.06 166 ARG C C 1
ATOM 6537 O O . ARG C 1 168 ? 192.901 140.172 188.225 1.00 217.06 166 ARG C O 1
ATOM 6545 N N . VAL C 1 169 ? 193.840 142.210 188.396 1.00 197.83 167 VAL C N 1
ATOM 6546 C CA . VAL C 1 169 ? 192.587 142.893 188.088 1.00 197.83 167 VAL C CA 1
ATOM 6547 C C . VAL C 1 169 ? 192.088 142.464 186.716 1.00 197.83 167 VAL C C 1
ATOM 6548 O O . VAL C 1 169 ? 190.906 142.147 186.532 1.00 197.83 167 VAL C O 1
ATOM 6552 N N . ILE C 1 170 ? 192.990 142.431 185.738 1.00 191.93 168 ILE C N 1
ATOM 6553 C CA . ILE C 1 170 ? 192.615 142.057 184.378 1.00 191.93 168 ILE C CA 1
ATOM 6554 C C . ILE C 1 170 ? 192.002 140.662 184.361 1.00 191.93 168 ILE C C 1
ATOM 6555 O O . ILE C 1 170 ? 190.877 140.460 183.887 1.00 191.93 168 ILE C O 1
ATOM 6560 N N . ASP C 1 171 ? 192.726 139.684 184.903 1.00 201.08 169 ASP C N 1
ATOM 6561 C CA . ASP C 1 171 ? 192.269 138.300 184.867 1.00 201.08 169 ASP C CA 1
ATOM 6562 C C . ASP C 1 171 ? 190.971 138.126 185.638 1.00 201.08 169 ASP C C 1
ATOM 6563 O O . ASP C 1 171 ? 190.088 137.374 185.210 1.00 201.08 169 ASP C O 1
ATOM 6568 N N . LEU C 1 172 ? 190.836 138.815 186.766 1.00 213.98 170 LEU C N 1
ATOM 6569 C CA . LEU C 1 172 ? 189.705 138.635 187.659 1.00 213.98 170 LEU C CA 1
ATOM 6570 C C . LEU C 1 172 ? 188.483 139.433 187.239 1.00 213.98 170 LEU C C 1
ATOM 6571 O O . LEU C 1 172 ? 187.402 139.223 187.800 1.00 213.98 170 LEU C O 1
ATOM 6576 N N . LEU C 1 173 ? 188.627 140.344 186.280 1.00 198.60 171 LEU C N 1
ATOM 6577 C CA . LEU C 1 173 ? 187.507 141.131 185.782 1.00 198.60 171 LEU C CA 1
ATOM 6578 C C . LEU C 1 173 ? 187.182 140.826 184.324 1.00 198.60 171 LEU C C 1
ATOM 6579 O O . LEU C 1 173 ? 186.015 140.873 183.924 1.00 198.60 171 LEU C O 1
ATOM 6584 N N . ALA C 1 174 ? 188.197 140.514 183.519 1.00 190.69 172 ALA C N 1
ATOM 6585 C CA . ALA C 1 174 ? 188.023 140.304 182.083 1.00 190.69 172 ALA C CA 1
ATOM 6586 C C . ALA C 1 174 ? 188.683 138.995 181.682 1.00 190.69 172 ALA C C 1
ATOM 6587 O O . ALA C 1 174 ? 189.861 138.967 181.303 1.00 190.69 172 ALA C O 1
ATOM 6589 N N . PRO C 1 175 ? 187.959 137.883 181.761 1.00 184.01 173 PRO C N 1
ATOM 6590 C CA . PRO C 1 175 ? 188.537 136.608 181.330 1.00 184.01 173 PRO C CA 1
ATOM 6591 C C . PRO C 1 175 ? 188.922 136.643 179.860 1.00 184.01 173 PRO C C 1
ATOM 6592 O O . PRO C 1 175 ? 188.278 137.299 179.039 1.00 184.01 173 PRO C O 1
ATOM 6596 N N . ILE C 1 176 ? 189.999 135.935 179.537 1.00 182.52 174 ILE C N 1
ATOM 6597 C CA . ILE C 1 176 ? 190.459 135.765 178.165 1.00 182.52 174 ILE C CA 1
ATOM 6598 C C . ILE C 1 176 ? 190.392 134.287 177.821 1.00 182.52 174 ILE C C 1
ATOM 6599 O O . ILE C 1 176 ? 191.017 133.455 178.494 1.00 182.52 174 ILE C O 1
ATOM 6604 N N . GLY C 1 177 ? 189.641 133.961 176.772 1.00 166.70 175 GLY C N 1
ATOM 6605 C CA . GLY C 1 177 ? 189.600 132.628 176.224 1.00 166.70 175 GLY C CA 1
ATOM 6606 C C . GLY C 1 177 ? 189.896 132.648 174.736 1.00 166.70 175 GLY C C 1
ATOM 6607 O O . GLY C 1 177 ? 189.830 133.687 174.074 1.00 166.70 175 GLY C O 1
ATOM 6608 N N . ARG C 1 178 ? 190.210 131.470 174.218 1.00 161.62 176 ARG C N 1
ATOM 6609 C CA . ARG C 1 178 ? 190.566 131.324 172.817 1.00 161.62 176 ARG C CA 1
ATOM 6610 C C . ARG C 1 178 ? 189.321 131.564 171.978 1.00 161.62 176 ARG C C 1
ATOM 6611 O O . ARG C 1 178 ? 188.366 130.784 172.044 1.00 161.62 176 ARG C O 1
ATOM 6619 N N . GLY C 1 179 ? 189.336 132.632 171.186 1.00 157.32 177 GLY C N 1
ATOM 6620 C CA . GLY C 1 179 ? 188.170 133.020 170.419 1.00 157.32 177 GLY C CA 1
ATOM 6621 C C . GLY C 1 179 ? 187.326 134.112 171.037 1.00 157.32 177 GLY C C 1
ATOM 6622 O O . GLY C 1 179 ? 186.187 134.315 170.602 1.00 157.32 177 GLY C O 1
ATOM 6623 N N . GLN C 1 180 ? 187.844 134.819 172.038 1.00 161.30 178 GLN C N 1
ATOM 6624 C CA . GLN C 1 180 ? 187.118 135.901 172.696 1.00 161.30 178 GLN C CA 1
ATOM 6625 C C . GLN C 1 180 ? 186.927 137.058 171.722 1.00 161.30 178 GLN C C 1
ATOM 6626 O O . GLN C 1 180 ? 187.903 137.645 171.252 1.00 161.30 178 GLN C O 1
ATOM 6632 N N . ARG C 1 181 ? 185.674 137.398 171.415 1.00 155.45 179 ARG C N 1
ATOM 6633 C CA . ARG C 1 181 ? 185.390 138.602 170.631 1.00 155.45 179 ARG C CA 1
ATOM 6634 C C . ARG C 1 181 ? 185.170 139.753 171.607 1.00 155.45 179 ARG C C 1
ATOM 6635 O O . ARG C 1 181 ? 184.046 140.155 171.914 1.00 155.45 179 ARG C O 1
ATOM 6643 N N . GLY C 1 182 ? 186.282 140.301 172.085 1.00 154.32 180 GLY C N 1
ATOM 6644 C CA . GLY C 1 182 ? 186.243 141.310 173.122 1.00 154.32 180 GLY C CA 1
ATOM 6645 C C . GLY C 1 182 ? 186.396 142.719 172.595 1.00 154.32 180 GLY C C 1
ATOM 6646 O O . GLY C 1 182 ? 186.813 142.924 171.452 1.00 154.32 180 GLY C O 1
ATOM 6647 N N . LEU C 1 183 ? 186.044 143.701 173.422 1.00 161.91 181 LEU C N 1
ATOM 6648 C CA . LEU C 1 183 ? 186.168 145.106 173.060 1.00 161.91 181 LEU C CA 1
ATOM 6649 C C . LEU C 1 183 ? 186.365 145.917 174.330 1.00 161.91 181 LEU C C 1
ATOM 6650 O O . LEU C 1 183 ? 185.711 145.647 175.338 1.00 161.91 181 LEU C O 1
ATOM 6655 N N . ILE C 1 184 ? 187.265 146.897 174.294 1.00 166.15 182 ILE C N 1
ATOM 6656 C CA . ILE C 1 184 ? 187.527 147.763 175.439 1.00 166.15 182 ILE C CA 1
ATOM 6657 C C . ILE C 1 184 ? 187.239 149.200 175.034 1.00 166.15 182 ILE C C 1
ATOM 6658 O O . ILE C 1 184 ? 187.622 149.637 173.942 1.00 166.15 182 ILE C O 1
ATOM 6663 N N . VAL C 1 185 ? 186.562 149.929 175.915 1.00 158.39 183 VAL C N 1
ATOM 6664 C CA . VAL C 1 185 ? 186.016 151.244 175.616 1.00 158.39 183 VAL C CA 1
ATOM 6665 C C . VAL C 1 185 ? 186.537 152.224 176.651 1.00 158.39 183 VAL C C 1
ATOM 6666 O O . VAL C 1 185 ? 186.566 151.911 177.848 1.00 158.39 183 VAL C O 1
ATOM 6670 N N . ALA C 1 186 ? 186.950 153.402 176.194 1.00 154.43 184 ALA C N 1
ATOM 6671 C CA . ALA C 1 186 ? 187.426 154.443 177.089 1.00 154.43 184 ALA C CA 1
ATOM 6672 C C . ALA C 1 186 ? 187.462 155.758 176.325 1.00 154.43 184 ALA C C 1
ATOM 6673 O O . ALA C 1 186 ? 187.616 155.760 175.100 1.00 154.43 184 ALA C O 1
ATOM 6675 N N . PRO C 1 187 ? 187.327 156.886 177.013 1.00 155.30 185 PRO C N 1
ATOM 6676 C CA . PRO C 1 187 ? 187.506 158.175 176.348 1.00 155.30 185 PRO C CA 1
ATOM 6677 C C . PRO C 1 187 ? 188.964 158.399 176.009 1.00 155.30 185 PRO C C 1
ATOM 6678 O O . PRO C 1 187 ? 189.837 157.645 176.462 1.00 155.30 185 PRO C O 1
ATOM 6682 N N . PRO C 1 188 ? 189.275 159.428 175.229 1.00 156.90 186 PRO C N 1
ATOM 6683 C CA . PRO C 1 188 ? 190.669 159.651 174.834 1.00 156.90 186 PRO C CA 1
ATOM 6684 C C . PRO C 1 188 ? 191.561 159.842 176.050 1.00 156.90 186 PRO C C 1
ATOM 6685 O O . PRO C 1 188 ? 191.154 160.421 177.059 1.00 156.90 186 PRO C O 1
ATOM 6689 N N . LYS C 1 189 ? 192.788 159.336 175.952 1.00 164.20 187 LYS C N 1
ATOM 6690 C CA . LYS C 1 189 ? 193.785 159.506 177.005 1.00 164.20 187 LYS C CA 1
ATOM 6691 C C . LYS C 1 189 ? 193.279 158.945 178.328 1.00 164.20 187 LYS C C 1
ATOM 6692 O O . LYS C 1 189 ? 193.260 159.629 179.352 1.00 164.20 187 LYS C O 1
ATOM 6698 N N . ALA C 1 190 ? 192.850 157.685 178.300 1.00 170.89 188 ALA C N 1
ATOM 6699 C CA . ALA C 1 190 ? 192.306 157.057 179.495 1.00 170.89 188 ALA C CA 1
ATOM 6700 C C . ALA C 1 190 ? 192.889 155.670 179.746 1.00 170.89 188 ALA C C 1
ATOM 6701 O O . ALA C 1 190 ? 192.235 154.841 180.385 1.00 170.89 188 ALA C O 1
ATOM 6703 N N . GLY C 1 191 ? 194.103 155.395 179.272 1.00 162.48 189 GLY C N 1
ATOM 6704 C CA . GLY C 1 191 ? 194.773 154.173 179.666 1.00 162.48 189 GLY C CA 1
ATOM 6705 C C . GLY C 1 191 ? 194.747 153.043 178.660 1.00 162.48 189 GLY C C 1
ATOM 6706 O O . GLY C 1 191 ? 194.868 151.881 179.064 1.00 162.48 189 GLY C O 1
ATOM 6707 N N . LYS C 1 192 ? 194.596 153.332 177.367 1.00 160.92 190 LYS C N 1
ATOM 6708 C CA . LYS C 1 192 ? 194.326 152.268 176.406 1.00 160.92 190 LYS C CA 1
ATOM 6709 C C . LYS C 1 192 ? 195.606 151.593 175.923 1.00 160.92 190 LYS C C 1
ATOM 6710 O O . LYS C 1 192 ? 195.835 150.406 176.188 1.00 160.92 190 LYS C O 1
ATOM 6716 N N . THR C 1 193 ? 196.455 152.332 175.204 1.00 162.16 191 THR C N 1
ATOM 6717 C CA . THR C 1 193 ? 197.484 151.672 174.404 1.00 162.16 191 THR C CA 1
ATOM 6718 C C . THR C 1 193 ? 198.457 150.888 175.271 1.00 162.16 191 THR C C 1
ATOM 6719 O O . THR C 1 193 ? 198.852 149.775 174.912 1.00 162.16 191 THR C O 1
ATOM 6723 N N . THR C 1 194 ? 198.866 151.442 176.410 1.00 167.99 192 THR C N 1
ATOM 6724 C CA . THR C 1 194 ? 199.806 150.704 177.245 1.00 167.99 192 THR C CA 1
ATOM 6725 C C . THR C 1 194 ? 199.131 149.491 177.871 1.00 167.99 192 THR C C 1
ATOM 6726 O O . THR C 1 194 ? 199.784 148.478 178.138 1.00 167.99 192 THR C O 1
ATOM 6730 N N . LEU C 1 195 ? 197.823 149.576 178.115 1.00 162.30 193 LEU C N 1
ATOM 6731 C CA . LEU C 1 195 ? 197.084 148.405 178.572 1.00 162.30 193 LEU C CA 1
ATOM 6732 C C . LEU C 1 195 ? 197.117 147.303 177.520 1.00 162.30 193 LEU C C 1
ATOM 6733 O O . LEU C 1 195 ? 197.354 146.128 177.836 1.00 162.30 193 LEU C O 1
ATOM 6738 N N . LEU C 1 196 ? 196.901 147.672 176.258 1.00 155.90 194 LEU C N 1
ATOM 6739 C CA . LEU C 1 196 ? 197.049 146.713 175.169 1.00 155.90 194 LEU C CA 1
ATOM 6740 C C . LEU C 1 196 ? 198.462 146.141 175.143 1.00 155.90 194 LEU C C 1
ATOM 6741 O O . LEU C 1 196 ? 198.657 144.938 174.927 1.00 155.90 194 LEU C O 1
ATOM 6746 N N . LYS C 1 197 ? 199.459 146.997 175.359 1.00 156.66 195 LYS C N 1
ATOM 6747 C CA . LYS C 1 197 ? 200.845 146.546 175.389 1.00 156.66 195 LYS C CA 1
ATOM 6748 C C . LYS C 1 197 ? 201.054 145.500 176.471 1.00 156.66 195 LYS C C 1
ATOM 6749 O O . LYS C 1 197 ? 201.692 144.467 176.239 1.00 156.66 195 LYS C O 1
ATOM 6755 N N . LYS C 1 198 ? 200.538 145.766 177.668 1.00 159.12 196 LYS C N 1
ATOM 6756 C CA . LYS C 1 198 ? 200.689 144.828 178.770 1.00 159.12 196 LYS C CA 1
ATOM 6757 C C . LYS C 1 198 ? 200.025 143.503 178.441 1.00 159.12 196 LYS C C 1
ATOM 6758 O O . LYS C 1 198 ? 200.582 142.432 178.713 1.00 159.12 196 LYS C O 1
ATOM 6764 N N . ILE C 1 199 ? 198.831 143.558 177.850 1.00 156.46 197 ILE C N 1
ATOM 6765 C CA . ILE C 1 199 ? 198.141 142.326 177.482 1.00 156.46 197 ILE C CA 1
ATOM 6766 C C . ILE C 1 199 ? 198.978 141.527 176.495 1.00 156.46 197 ILE C C 1
ATOM 6767 O O . ILE C 1 199 ? 199.143 140.307 176.637 1.00 156.46 197 ILE C O 1
ATOM 6772 N N . ALA C 1 200 ? 199.517 142.200 175.478 1.00 161.84 198 ALA C N 1
ATOM 6773 C CA . ALA C 1 200 ? 200.322 141.506 174.479 1.00 161.84 198 ALA C CA 1
ATOM 6774 C C . ALA C 1 200 ? 201.552 140.880 175.118 1.00 161.84 198 ALA C C 1
ATOM 6775 O O . ALA C 1 200 ? 201.904 139.728 174.832 1.00 161.84 198 ALA C O 1
ATOM 6777 N N . ASN C 1 201 ? 202.223 141.632 175.989 1.00 163.44 199 ASN C N 1
ATOM 6778 C CA . ASN C 1 201 ? 203.419 141.115 176.638 1.00 163.44 199 ASN C CA 1
ATOM 6779 C C . ASN C 1 201 ? 203.096 139.882 177.469 1.00 163.44 199 ASN C C 1
ATOM 6780 O O . ASN C 1 201 ? 203.824 138.885 177.421 1.00 163.44 199 ASN C O 1
ATOM 6785 N N . ALA C 1 202 ? 202.003 139.928 178.228 1.00 169.72 200 ALA C N 1
ATOM 6786 C CA . ALA C 1 202 ? 201.626 138.771 179.030 1.00 169.72 200 ALA C CA 1
ATOM 6787 C C . ALA C 1 202 ? 201.338 137.568 178.147 1.00 169.72 200 ALA C C 1
ATOM 6788 O O . ALA C 1 202 ? 201.814 136.459 178.420 1.00 169.72 200 ALA C O 1
ATOM 6790 N N . VAL C 1 203 ? 200.569 137.770 177.076 1.00 169.55 201 VAL C N 1
ATOM 6791 C CA . VAL C 1 203 ? 200.210 136.650 176.213 1.00 169.55 201 VAL C CA 1
ATOM 6792 C C . VAL C 1 203 ? 201.457 136.051 175.583 1.00 169.55 201 VAL C C 1
ATOM 6793 O O . VAL C 1 203 ? 201.552 134.832 175.396 1.00 169.55 201 VAL C O 1
ATOM 6797 N N . LEU C 1 204 ? 202.432 136.885 175.254 1.00 170.50 202 LEU C N 1
ATOM 6798 C CA . LEU C 1 204 ? 203.655 136.361 174.657 1.00 170.50 202 LEU C CA 1
ATOM 6799 C C . LEU C 1 204 ? 204.483 135.541 175.624 1.00 170.50 202 LEU C C 1
ATOM 6800 O O . LEU C 1 204 ? 205.553 135.061 175.228 1.00 170.50 202 LEU C O 1
ATOM 6805 N N . LYS C 1 205 ? 204.030 135.356 176.863 1.00 178.84 203 LYS C N 1
ATOM 6806 C CA . LYS C 1 205 ? 204.718 134.490 177.811 1.00 178.84 203 LYS C CA 1
ATOM 6807 C C . LYS C 1 205 ? 203.803 133.358 178.255 1.00 178.84 203 LYS C C 1
ATOM 6808 O O . LYS C 1 205 ? 204.271 132.257 178.560 1.00 178.84 203 LYS C O 1
ATOM 6814 N N . ASN C 1 206 ? 202.497 133.617 178.298 1.00 177.64 204 ASN C N 1
ATOM 6815 C CA . ASN C 1 206 ? 201.555 132.617 178.784 1.00 177.64 204 ASN C CA 1
ATOM 6816 C C . ASN C 1 206 ? 201.303 131.503 177.778 1.00 177.64 204 ASN C C 1
ATOM 6817 O O . ASN C 1 206 ? 201.148 130.344 178.178 1.00 177.64 204 ASN C O 1
ATOM 6822 N N . GLU C 1 207 ? 201.256 131.820 176.486 1.00 180.48 205 GLU C N 1
ATOM 6823 C CA . GLU C 1 207 ? 200.947 130.841 175.442 1.00 180.48 205 GLU C CA 1
ATOM 6824 C C . GLU C 1 207 ? 201.879 131.059 174.259 1.00 180.48 205 GLU C C 1
ATOM 6825 O O . GLU C 1 207 ? 201.506 131.671 173.253 1.00 180.48 205 GLU C O 1
ATOM 6831 N N . PRO C 1 208 ? 203.113 130.554 174.346 1.00 179.72 206 PRO C N 1
ATOM 6832 C CA . PRO C 1 208 ? 204.051 130.717 173.224 1.00 179.72 206 PRO C CA 1
ATOM 6833 C C . PRO C 1 208 ? 203.556 130.109 171.924 1.00 179.72 206 PRO C C 1
ATOM 6834 O O . PRO C 1 208 ? 204.042 130.498 170.855 1.00 179.72 206 PRO C O 1
ATOM 6838 N N . ASP C 1 209 ? 202.613 129.171 171.978 1.00 180.11 207 ASP C N 1
ATOM 6839 C CA . ASP C 1 209 ? 202.108 128.538 170.769 1.00 180.11 207 ASP C CA 1
ATOM 6840 C C . ASP C 1 209 ? 201.190 129.446 169.965 1.00 180.11 207 ASP C C 1
ATOM 6841 O O . ASP C 1 209 ? 201.030 129.231 168.760 1.00 180.11 207 ASP C O 1
ATOM 6846 N N . ILE C 1 210 ? 200.591 130.448 170.596 1.00 172.22 208 ILE C N 1
ATOM 6847 C CA . ILE C 1 210 ? 199.610 131.291 169.924 1.00 172.22 208 ILE C CA 1
ATOM 6848 C C . ILE C 1 210 ? 200.334 132.373 169.139 1.00 172.22 208 ILE C C 1
ATOM 6849 O O . ILE C 1 210 ? 201.212 133.063 169.670 1.00 172.22 208 ILE C O 1
ATOM 6854 N N . LYS C 1 211 ? 199.960 132.531 167.874 1.00 169.34 209 LYS C N 1
ATOM 6855 C CA . LYS C 1 211 ? 200.524 133.578 167.032 1.00 169.34 209 LYS C CA 1
ATOM 6856 C C . LYS C 1 211 ? 199.804 134.882 167.341 1.00 169.34 209 LYS C C 1
ATOM 6857 O O . LYS C 1 211 ? 198.607 135.018 167.070 1.00 169.34 209 LYS C O 1
ATOM 6863 N N . VAL C 1 212 ? 200.529 135.845 167.894 1.00 156.93 210 VAL C N 1
ATOM 6864 C CA . VAL C 1 212 ? 199.953 137.099 168.360 1.00 156.93 210 VAL C CA 1
ATOM 6865 C C . VAL C 1 212 ? 200.312 138.178 167.352 1.00 156.93 210 VAL C C 1
ATOM 6866 O O . VAL C 1 212 ? 201.479 138.333 166.980 1.00 156.93 210 VAL C O 1
ATOM 6870 N N . ILE C 1 213 ? 199.307 138.922 166.905 1.00 167.41 211 ILE C N 1
ATOM 6871 C CA . ILE C 1 213 ? 199.479 139.997 165.937 1.00 167.41 211 ILE C CA 1
ATOM 6872 C C . ILE C 1 213 ? 198.918 141.275 166.542 1.00 167.41 211 ILE C C 1
ATOM 6873 O O . ILE C 1 213 ? 197.832 141.264 167.132 1.00 167.41 211 ILE C O 1
ATOM 6878 N N . VAL C 1 214 ? 199.657 142.371 166.403 1.00 153.80 212 VAL C N 1
ATOM 6879 C CA . VAL C 1 214 ? 199.249 143.666 166.931 1.00 153.80 212 VAL C CA 1
ATOM 6880 C C . VAL C 1 214 ? 199.090 144.623 165.763 1.00 153.80 212 VAL C C 1
ATOM 6881 O O . VAL C 1 214 ? 200.005 144.778 164.945 1.00 153.80 212 VAL C O 1
ATOM 6885 N N . LEU C 1 215 ? 197.929 145.267 165.690 1.00 165.95 213 LEU C N 1
ATOM 6886 C CA . LEU C 1 215 ? 197.586 146.177 164.607 1.00 165.95 213 LEU C CA 1
ATOM 6887 C C . LEU C 1 215 ? 197.284 147.546 165.194 1.00 165.95 213 LEU C C 1
ATOM 6888 O O . LEU C 1 215 ? 196.461 147.664 166.108 1.00 165.95 213 LEU C O 1
ATOM 6893 N N . LEU C 1 216 ? 197.940 148.573 164.661 1.00 166.54 214 LEU C N 1
ATOM 6894 C CA . LEU C 1 216 ? 197.823 149.940 165.157 1.00 166.54 214 LEU C CA 1
ATOM 6895 C C . LEU C 1 216 ? 197.354 150.828 164.012 1.00 166.54 214 LEU C C 1
ATOM 6896 O O . LEU C 1 216 ? 198.045 150.956 162.995 1.00 166.54 214 LEU C O 1
ATOM 6901 N N . ILE C 1 217 ? 196.185 151.438 164.178 1.00 159.58 215 ILE C N 1
ATOM 6902 C CA . ILE C 1 217 ? 195.595 152.307 163.167 1.00 159.58 215 ILE C CA 1
ATOM 6903 C C . ILE C 1 217 ? 195.606 153.731 163.692 1.00 159.58 215 ILE C C 1
ATOM 6904 O O . ILE C 1 217 ? 195.252 153.979 164.849 1.00 159.58 215 ILE C O 1
ATOM 6909 N N . ASP C 1 218 ? 196.029 154.669 162.853 1.00 156.74 216 ASP C N 1
ATOM 6910 C CA . ASP C 1 218 ? 195.796 156.084 163.094 1.00 156.74 216 ASP C CA 1
ATOM 6911 C C . ASP C 1 218 ? 196.402 156.560 164.406 1.00 156.74 216 ASP C C 1
ATOM 6912 O O . ASP C 1 218 ? 195.797 157.383 165.099 1.00 156.74 216 ASP C O 1
ATOM 6917 N N . GLU C 1 219 ? 197.573 156.054 164.778 1.00 159.69 217 GLU C N 1
ATOM 6918 C CA . GLU C 1 219 ? 198.172 156.361 166.068 1.00 159.69 217 GLU C CA 1
ATOM 6919 C C . GLU C 1 219 ? 199.532 157.029 165.902 1.00 159.69 217 GLU C C 1
ATOM 6920 O O . GLU C 1 219 ? 200.065 157.170 164.800 1.00 159.69 217 GLU C O 1
ATOM 6926 N N . ARG C 1 220 ? 200.078 157.447 167.036 1.00 157.59 218 ARG C N 1
ATOM 6927 C CA . ARG C 1 220 ? 201.298 158.238 167.043 1.00 157.59 218 ARG C CA 1
ATOM 6928 C C . ARG C 1 220 ? 202.507 157.360 166.716 1.00 157.59 218 ARG C C 1
ATOM 6929 O O . ARG C 1 220 ? 202.606 156.232 167.212 1.00 157.59 218 ARG C O 1
ATOM 6937 N N . PRO C 1 221 ? 203.446 157.841 165.892 1.00 151.97 219 PRO C N 1
ATOM 6938 C CA . PRO C 1 221 ? 204.596 156.991 165.530 1.00 151.97 219 PRO C CA 1
ATOM 6939 C C . PRO C 1 221 ? 205.435 156.542 166.714 1.00 151.97 219 PRO C C 1
ATOM 6940 O O . PRO C 1 221 ? 205.921 155.402 166.731 1.00 151.97 219 PRO C O 1
ATOM 6944 N N . GLU C 1 222 ? 205.634 157.413 167.703 1.00 154.43 220 GLU C N 1
ATOM 6945 C CA . GLU C 1 222 ? 206.448 157.033 168.850 1.00 154.43 220 GLU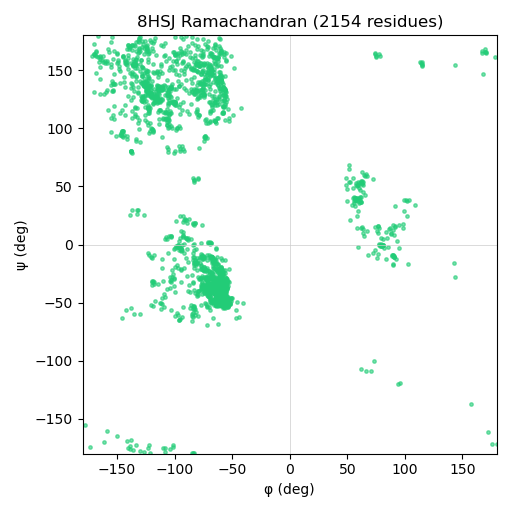 C CA 1
ATOM 6946 C C . GLU C 1 222 ? 205.895 155.796 169.538 1.00 154.43 220 GLU C C 1
ATOM 6947 O O . GLU C 1 222 ? 206.668 154.936 169.971 1.00 154.43 220 GLU C O 1
ATOM 6953 N N . GLU C 1 223 ? 204.572 155.679 169.640 1.00 159.82 221 GLU C N 1
ATOM 6954 C CA . GLU C 1 223 ? 203.988 154.453 170.172 1.00 159.82 221 GLU C CA 1
ATOM 6955 C C . GLU C 1 223 ? 204.361 153.261 169.303 1.00 159.82 221 GLU C C 1
ATOM 6956 O O . GLU C 1 223 ? 204.646 152.171 169.813 1.00 159.82 221 GLU C O 1
ATOM 6962 N N . VAL C 1 224 ? 204.359 153.451 167.982 1.00 161.58 222 VAL C N 1
ATOM 6963 C CA . VAL C 1 224 ? 204.710 152.365 167.072 1.00 161.58 222 VAL C CA 1
ATOM 6964 C C . VAL C 1 224 ? 206.115 151.866 167.366 1.00 161.58 222 VAL C C 1
ATOM 6965 O O . VAL C 1 224 ? 206.352 150.660 167.501 1.00 161.58 222 VAL C O 1
ATOM 6969 N N . THR C 1 225 ? 207.070 152.788 167.465 1.00 157.32 223 THR C N 1
ATOM 6970 C CA . THR C 1 225 ? 208.443 152.378 167.731 1.00 157.32 223 THR C CA 1
ATOM 6971 C C . THR C 1 225 ? 208.564 151.757 169.113 1.00 157.32 223 THR C C 1
ATOM 6972 O O . THR C 1 225 ? 209.299 150.779 169.301 1.00 157.32 223 THR C O 1
ATOM 6976 N N . ASP C 1 226 ? 207.843 152.306 170.091 1.00 164.96 224 ASP C N 1
ATOM 6977 C CA . ASP C 1 226 ? 207.886 151.755 171.438 1.00 164.96 224 ASP C CA 1
ATOM 6978 C C . ASP C 1 226 ? 207.448 150.299 171.433 1.00 164.96 224 ASP C C 1
ATOM 6979 O O . ASP C 1 226 ? 208.090 149.441 172.048 1.00 164.96 224 ASP C O 1
ATOM 6984 N N . PHE C 1 227 ? 206.360 149.998 170.725 1.00 167.80 225 PHE C N 1
ATOM 6985 C CA . PHE C 1 227 ? 205.922 148.611 170.616 1.00 167.80 225 PHE C CA 1
ATOM 6986 C C . PHE C 1 227 ? 206.956 147.770 169.891 1.00 167.80 225 PHE C C 1
ATOM 6987 O O . PHE C 1 227 ? 207.388 146.727 170.396 1.00 167.80 225 PHE C O 1
ATOM 6995 N N . ARG C 1 228 ? 207.376 148.220 168.711 1.00 160.04 226 ARG C N 1
ATOM 6996 C CA . ARG C 1 228 ? 208.251 147.403 167.884 1.00 160.04 226 ARG C CA 1
ATOM 6997 C C . ARG C 1 228 ? 209.512 147.027 168.646 1.00 160.04 226 ARG C C 1
ATOM 6998 O O . ARG C 1 228 ? 210.036 145.919 168.487 1.00 160.04 226 ARG C O 1
ATOM 7006 N N . GLU C 1 229 ? 210.012 147.937 169.479 1.00 152.86 227 GLU C N 1
ATOM 7007 C CA . GLU C 1 229 ? 211.139 147.605 170.340 1.00 152.86 227 GLU C CA 1
ATOM 7008 C C . GLU C 1 229 ? 210.724 146.720 171.507 1.00 152.86 227 GLU C C 1
ATOM 7009 O O . GLU C 1 229 ? 211.477 145.821 171.896 1.00 152.86 227 GLU C O 1
ATOM 7015 N N . SER C 1 230 ? 209.541 146.955 172.073 1.00 165.54 228 SER C N 1
ATOM 7016 C CA . SER C 1 230 ? 209.154 146.321 173.325 1.00 165.54 228 SER C CA 1
ATOM 7017 C C . SER C 1 230 ? 208.344 145.045 173.136 1.00 165.54 228 SER C C 1
ATOM 7018 O O . SER C 1 230 ? 208.034 144.378 174.128 1.00 165.54 228 SER C O 1
ATOM 7021 N N . VAL C 1 231 ? 207.988 144.686 171.898 1.00 173.28 229 VAL C N 1
ATOM 7022 C CA . VAL C 1 231 ? 207.169 143.500 171.669 1.00 173.28 229 VAL C CA 1
ATOM 7023 C C . VAL C 1 231 ? 207.982 142.216 171.691 1.00 173.28 229 VAL C C 1
ATOM 7024 O O . VAL C 1 231 ? 207.403 141.128 171.808 1.00 173.28 229 VAL C O 1
ATOM 7028 N N . GLN C 1 232 ? 209.304 142.304 171.581 1.00 176.73 230 GLN C N 1
ATOM 7029 C CA . GLN C 1 232 ? 210.169 141.129 171.615 1.00 176.73 230 GLN C CA 1
ATOM 7030 C C . GLN C 1 232 ? 209.818 140.152 170.493 1.00 176.73 230 GLN C C 1
ATOM 7031 O O . GLN C 1 232 ? 209.604 138.959 170.718 1.00 176.73 230 GLN C O 1
ATOM 7037 N N . GLY C 1 233 ? 209.750 140.676 169.272 1.00 168.81 231 GLY C N 1
ATOM 7038 C CA . GLY C 1 233 ? 209.712 139.853 168.083 1.00 168.81 231 GLY C CA 1
ATOM 7039 C C . GLY C 1 233 ? 208.341 139.448 167.588 1.00 168.81 231 GLY C C 1
ATOM 7040 O O . GLY C 1 233 ? 208.241 138.917 166.474 1.00 168.81 231 GLY C O 1
ATOM 7041 N N . ALA C 1 234 ? 207.282 139.673 168.360 1.00 167.40 232 ALA C N 1
ATOM 7042 C CA . ALA C 1 234 ? 205.950 139.356 167.868 1.00 167.40 232 ALA C CA 1
ATOM 7043 C C . ALA C 1 234 ? 205.570 140.316 166.746 1.00 167.40 232 ALA C C 1
ATOM 7044 O O . ALA C 1 234 ? 206.060 141.446 166.673 1.00 167.40 232 ALA C O 1
ATOM 7046 N N . GLU C 1 235 ? 204.684 139.859 165.867 1.00 165.42 233 GLU C N 1
ATOM 7047 C CA . GLU C 1 235 ? 204.345 140.617 164.665 1.00 165.42 233 GLU C CA 1
ATOM 7048 C C . GLU C 1 235 ? 203.648 141.906 165.070 1.00 165.42 233 GLU C C 1
ATOM 7049 O O . GLU C 1 235 ? 202.494 141.897 165.499 1.00 165.42 233 GLU C O 1
ATOM 7055 N N . VAL C 1 236 ? 204.358 143.021 164.945 1.00 168.02 234 VAL C N 1
ATOM 7056 C CA . VAL C 1 236 ? 203.815 144.342 165.229 1.00 168.02 234 VAL C CA 1
ATOM 7057 C C . VAL C 1 236 ? 203.644 145.067 163.903 1.00 168.02 234 VAL C C 1
ATOM 7058 O O . VAL C 1 236 ? 204.627 145.393 163.230 1.00 168.02 234 VAL C O 1
ATOM 7062 N N . ILE C 1 237 ? 202.395 145.320 163.530 1.00 186.57 235 ILE C N 1
ATOM 7063 C CA . ILE C 1 237 ? 202.055 146.080 162.334 1.00 186.57 235 ILE C CA 1
ATOM 7064 C C . ILE C 1 237 ? 201.369 147.360 162.780 1.00 186.57 235 ILE C C 1
ATOM 7065 O O . ILE C 1 237 ? 200.520 147.334 163.678 1.00 186.57 235 ILE C O 1
ATOM 7070 N N . ALA C 1 238 ? 201.744 148.478 162.166 1.00 178.31 236 ALA C N 1
ATOM 7071 C CA . ALA C 1 238 ? 201.197 149.766 162.554 1.00 178.31 236 ALA C CA 1
ATOM 7072 C C . ALA C 1 238 ? 201.014 150.630 161.318 1.00 178.31 236 ALA C C 1
ATOM 7073 O O . ALA C 1 238 ? 201.656 150.427 160.285 1.00 178.31 236 ALA C O 1
ATOM 7075 N N . SER C 1 239 ? 200.124 151.612 161.445 1.00 172.29 237 SER C N 1
ATOM 7076 C CA . SER C 1 239 ? 199.897 152.583 160.376 1.00 172.29 237 SER C CA 1
ATOM 7077 C C . SER C 1 239 ? 199.610 153.918 161.071 1.00 172.29 237 SER C C 1
ATOM 7078 O O . SER C 1 239 ? 198.485 154.172 161.501 1.00 172.29 237 SER C O 1
ATOM 7081 N N . THR C 1 240 ? 200.643 154.752 161.169 1.00 162.69 238 THR C N 1
ATOM 7082 C CA . THR C 1 240 ? 200.546 156.001 161.913 1.00 162.69 238 THR C CA 1
ATOM 7083 C C . THR C 1 240 ? 199.456 156.882 161.325 1.00 162.69 238 THR C C 1
ATOM 7084 O O . THR C 1 240 ? 198.992 156.642 160.206 1.00 162.69 238 THR C O 1
ATOM 7088 N N . PHE C 1 241 ? 199.048 157.913 162.059 1.00 157.44 239 PHE C N 1
ATOM 7089 C CA . PHE C 1 241 ? 198.087 158.843 161.488 1.00 157.44 239 PHE C CA 1
ATOM 7090 C C . PHE C 1 241 ? 198.685 159.649 160.353 1.00 157.44 239 PHE C C 1
ATOM 7091 O O . PHE C 1 241 ? 197.943 160.337 159.645 1.00 157.44 239 PHE C O 1
ATOM 7099 N N . ASP C 1 242 ? 200.004 159.579 160.168 1.00 161.33 240 ASP C N 1
ATOM 7100 C CA . ASP C 1 242 ? 200.641 160.317 159.087 1.00 161.33 240 ASP C CA 1
ATOM 7101 C C . ASP C 1 242 ? 200.114 159.881 157.728 1.00 161.33 240 ASP C C 1
ATOM 7102 O O . ASP C 1 242 ? 200.137 160.666 156.775 1.00 161.33 240 ASP C O 1
ATOM 7107 N N . GLU C 1 243 ? 199.641 158.647 157.619 1.00 171.17 241 GLU C N 1
ATOM 7108 C CA . GLU C 1 243 ? 199.195 158.143 156.330 1.00 171.17 241 GLU C CA 1
ATOM 7109 C C . GLU C 1 243 ? 197.736 158.527 156.085 1.00 171.17 241 GLU C C 1
ATOM 7110 O O . GLU C 1 243 ? 196.965 158.674 157.037 1.00 171.17 241 GLU C O 1
ATOM 7116 N N . PRO C 1 244 ? 197.331 158.694 154.828 1.00 177.27 242 PRO C N 1
ATOM 7117 C CA . PRO C 1 244 ? 195.925 158.984 154.536 1.00 177.27 242 PRO C CA 1
ATOM 7118 C C . PRO C 1 244 ? 195.039 157.815 154.921 1.00 177.27 242 PRO C C 1
ATOM 7119 O O . PRO C 1 244 ? 195.521 156.683 155.077 1.00 177.27 242 PRO C O 1
ATOM 7123 N N . PRO C 1 245 ? 193.734 158.046 155.071 1.00 175.99 243 PRO C N 1
ATOM 7124 C CA . PRO C 1 245 ? 192.851 156.972 155.552 1.00 175.99 243 PRO C CA 1
ATOM 7125 C C . PRO C 1 245 ? 192.857 155.750 154.658 1.00 175.99 243 PRO C C 1
ATOM 7126 O O . PRO C 1 245 ? 192.620 154.633 155.138 1.00 175.99 243 PRO C O 1
ATOM 7130 N N . GLN C 1 246 ? 193.120 155.933 153.365 1.00 177.07 244 GLN C N 1
ATOM 7131 C CA . GLN C 1 246 ? 193.174 154.794 152.459 1.00 177.07 244 GLN C CA 1
ATOM 7132 C C . GLN C 1 246 ? 194.211 153.783 152.926 1.00 177.07 244 GLN C C 1
ATOM 7133 O O . GLN C 1 246 ? 193.974 152.572 152.875 1.00 177.07 244 GLN C O 1
ATOM 7139 N N . ASN C 1 247 ? 195.370 154.264 153.381 1.00 175.87 245 ASN C N 1
ATOM 7140 C CA . ASN C 1 247 ? 196.391 153.359 153.897 1.00 175.87 245 ASN C CA 1
ATOM 7141 C C . ASN C 1 247 ? 195.886 152.604 155.119 1.00 175.87 245 ASN C C 1
ATOM 7142 O O . ASN C 1 247 ? 196.114 151.392 155.249 1.00 175.87 245 ASN C O 1
ATOM 7147 N N . HIS C 1 248 ? 195.200 153.305 156.027 1.00 175.43 246 HIS C N 1
ATOM 7148 C CA . HIS C 1 248 ? 194.620 152.638 157.186 1.00 175.43 246 HIS C CA 1
ATOM 7149 C C . HIS C 1 248 ? 193.703 151.507 156.751 1.00 175.43 246 HIS C C 1
ATOM 7150 O O . HIS C 1 248 ? 193.810 150.381 157.250 1.00 175.43 246 HIS C O 1
ATOM 7157 N N . ILE C 1 249 ? 192.794 151.790 155.819 1.00 184.83 247 ILE C N 1
ATOM 7158 C CA . ILE C 1 249 ? 191.831 150.781 155.392 1.00 184.83 247 ILE C CA 1
ATOM 7159 C C . ILE C 1 249 ? 192.553 149.611 154.738 1.00 184.83 247 ILE C C 1
ATOM 7160 O O . ILE C 1 249 ? 192.242 148.440 154.992 1.00 184.83 247 ILE C O 1
ATOM 7165 N N . ARG C 1 250 ? 193.521 149.914 153.872 1.00 175.91 248 ARG C N 1
ATOM 7166 C CA . ARG C 1 250 ? 194.265 148.858 153.199 1.00 175.91 248 ARG C CA 1
ATOM 7167 C C . ARG C 1 250 ? 194.901 147.921 154.211 1.00 175.91 248 ARG C C 1
ATOM 7168 O O . ARG C 1 250 ? 194.714 146.699 154.151 1.00 175.91 248 ARG C O 1
ATOM 7176 N N . VAL C 1 251 ? 195.643 148.481 155.167 1.00 173.90 249 VAL C N 1
ATOM 7177 C CA . VAL C 1 251 ? 196.342 147.646 156.137 1.00 173.90 249 VAL C CA 1
ATOM 7178 C C . VAL C 1 251 ? 195.346 146.876 156.990 1.00 173.90 249 VAL C C 1
ATOM 7179 O O . VAL C 1 251 ? 195.553 145.696 157.302 1.00 173.90 249 VAL C O 1
ATOM 7183 N N . ALA C 1 252 ? 194.250 147.525 157.383 1.00 177.63 250 ALA C N 1
ATOM 7184 C CA . ALA C 1 252 ? 193.277 146.862 158.241 1.00 177.63 250 ALA C CA 1
ATOM 7185 C C . ALA C 1 252 ? 192.671 145.649 157.550 1.00 177.63 250 ALA C C 1
ATOM 7186 O O . ALA C 1 252 ? 192.595 144.562 158.136 1.00 177.63 250 ALA C O 1
ATOM 7188 N N . GLU C 1 253 ? 192.235 145.814 156.303 1.00 181.04 251 GLU C N 1
ATOM 7189 C CA . GLU C 1 253 ? 191.632 144.696 155.589 1.00 181.04 251 GLU C CA 1
ATOM 7190 C C . GLU C 1 253 ? 192.668 143.621 155.289 1.00 181.04 251 GLU C C 1
ATOM 7191 O O . GLU C 1 253 ? 192.362 142.422 155.308 1.00 181.04 251 GLU C O 1
ATOM 7197 N N . PHE C 1 254 ? 193.909 144.030 155.010 1.00 179.88 252 PHE C N 1
ATOM 7198 C CA . PHE C 1 254 ? 194.970 143.047 154.837 1.00 179.88 252 PHE C CA 1
ATOM 7199 C C . PHE C 1 254 ? 195.111 142.183 156.078 1.00 179.88 252 PHE C C 1
ATOM 7200 O O . PHE C 1 254 ? 195.181 140.953 155.985 1.00 179.88 252 PHE C O 1
ATOM 7208 N N . VAL C 1 255 ? 195.150 142.810 157.252 1.00 177.24 253 VAL C N 1
ATOM 7209 C CA . VAL C 1 255 ? 195.330 142.048 158.481 1.00 177.24 253 VAL C CA 1
ATOM 7210 C C . VAL C 1 255 ? 194.109 141.187 158.754 1.00 177.24 253 VAL C C 1
ATOM 7211 O O . VAL C 1 255 ? 194.226 140.073 159.270 1.00 177.24 253 VAL C O 1
ATOM 7215 N N . HIS C 1 256 ? 192.919 141.687 158.427 1.00 178.61 254 HIS C N 1
ATOM 7216 C CA . HIS C 1 256 ? 191.718 140.870 158.577 1.00 178.61 254 HIS C CA 1
ATOM 7217 C C . HIS C 1 256 ? 191.832 139.595 157.755 1.00 178.61 254 HIS C C 1
ATOM 7218 O O . HIS C 1 256 ? 191.639 138.476 158.263 1.00 178.61 254 HIS C O 1
ATOM 7225 N N . GLU C 1 257 ? 192.169 139.750 156.475 1.00 191.36 255 GLU C N 1
ATOM 7226 C CA . GLU C 1 257 ? 192.293 138.586 155.613 1.00 191.36 255 GLU C CA 1
ATOM 7227 C C . GLU C 1 257 ? 193.359 137.644 156.143 1.00 191.36 255 GLU C C 1
ATOM 7228 O O . GLU C 1 257 ? 193.128 136.438 156.240 1.00 191.36 255 GLU C O 1
ATOM 7234 N N . ARG C 1 258 ? 194.509 138.186 156.546 1.00 196.29 256 ARG C N 1
ATOM 7235 C CA . ARG C 1 258 ? 195.592 137.351 157.057 1.00 196.29 256 ARG C CA 1
ATOM 7236 C C . ARG C 1 258 ? 195.161 136.587 158.299 1.00 196.29 256 ARG C C 1
ATOM 7237 O O . ARG C 1 258 ? 195.520 135.416 158.477 1.00 196.29 256 ARG C O 1
ATOM 7245 N N . ALA C 1 259 ? 194.419 137.245 159.186 1.00 184.03 257 ALA C N 1
ATOM 7246 C CA . ALA C 1 259 ? 193.954 136.587 160.396 1.00 184.03 257 ALA C CA 1
ATOM 7247 C C . ALA C 1 259 ? 193.072 135.405 160.048 1.00 184.03 257 ALA C C 1
ATOM 7248 O O . ALA C 1 259 ? 193.203 134.326 160.633 1.00 184.03 257 ALA C O 1
ATOM 7250 N N . LYS C 1 260 ? 192.166 135.588 159.090 1.00 183.58 258 LYS C N 1
ATOM 7251 C CA . LYS C 1 260 ? 191.364 134.449 158.651 1.00 183.58 258 LYS C CA 1
ATOM 7252 C C . LYS C 1 260 ? 192.254 133.375 158.033 1.00 183.58 258 LYS C C 1
ATOM 7253 O O . LYS C 1 260 ? 192.065 132.170 158.272 1.00 183.58 258 LYS C O 1
ATOM 7259 N N . ARG C 1 261 ? 193.258 133.807 157.266 1.00 221.99 259 ARG C N 1
ATOM 7260 C CA . ARG C 1 261 ? 194.136 132.883 156.563 1.00 221.99 259 ARG C CA 1
ATOM 7261 C C . ARG C 1 261 ? 194.896 132.008 157.541 1.00 221.99 259 ARG C C 1
ATOM 7262 O O . ARG C 1 261 ? 195.224 130.857 157.239 1.00 221.99 259 ARG C O 1
ATOM 7270 N N . ILE C 1 262 ? 195.163 132.532 158.730 1.00 192.86 260 ILE C N 1
ATOM 7271 C CA . ILE C 1 262 ? 195.885 131.749 159.722 1.00 192.86 260 ILE C CA 1
ATOM 7272 C C . ILE C 1 262 ? 194.907 130.929 160.550 1.00 192.86 260 ILE C C 1
ATOM 7273 O O . ILE C 1 262 ? 195.158 129.758 160.857 1.00 192.86 260 ILE C O 1
ATOM 7278 N N . VAL C 1 263 ? 193.766 131.520 160.904 1.00 184.70 261 VAL C N 1
ATOM 7279 C CA . VAL C 1 263 ? 192.830 130.848 161.794 1.00 184.70 261 VAL C CA 1
ATOM 7280 C C . VAL C 1 263 ? 192.287 129.578 161.165 1.00 184.70 261 VAL C C 1
ATOM 7281 O O . VAL C 1 263 ? 192.228 128.532 161.823 1.00 184.70 261 VAL C O 1
ATOM 7285 N N . GLU C 1 264 ? 191.895 129.626 159.886 1.00 206.76 262 GLU C N 1
ATOM 7286 C CA . GLU C 1 264 ? 191.112 128.511 159.351 1.00 206.76 262 GLU C CA 1
ATOM 7287 C C . GLU C 1 264 ? 191.867 127.189 159.435 1.00 206.76 262 GLU C C 1
ATOM 7288 O O . GLU C 1 264 ? 191.271 126.124 159.243 1.00 206.76 262 GLU C O 1
ATOM 7294 N N . GLU C 1 265 ? 193.164 127.226 159.737 1.00 207.60 263 GLU C N 1
ATOM 7295 C CA . GLU C 1 265 ? 193.969 126.020 159.848 1.00 207.60 263 GLU C CA 1
ATOM 7296 C C . GLU C 1 265 ? 193.864 125.369 161.223 1.00 207.60 263 GLU C C 1
ATOM 7297 O O . GLU C 1 265 ? 194.724 124.558 161.583 1.00 207.60 263 GLU C O 1
ATOM 7303 N N . GLY C 1 266 ? 192.827 125.696 161.989 1.00 173.05 264 GLY C N 1
ATOM 7304 C CA . GLY C 1 266 ? 192.687 125.163 163.329 1.00 173.05 264 GLY C CA 1
ATOM 7305 C C . GLY C 1 266 ? 193.579 125.816 164.358 1.00 173.05 264 GLY C C 1
ATOM 7306 O O . GLY C 1 266 ? 193.665 125.331 165.488 1.00 173.05 264 GLY C O 1
ATOM 7307 N N . GLY C 1 267 ? 194.239 126.917 164.002 1.00 168.21 265 GLY C N 1
ATOM 7308 C CA . GLY C 1 267 ? 195.134 127.585 164.919 1.00 168.21 265 GLY C CA 1
ATOM 7309 C C . GLY C 1 267 ? 194.454 128.668 165.733 1.00 168.21 265 GLY C C 1
ATOM 7310 O O . GLY C 1 267 ? 193.351 129.114 165.426 1.00 168.21 265 GLY C O 1
ATOM 7311 N N . HIS C 1 268 ? 195.139 129.085 166.793 1.00 155.41 266 HIS C N 1
ATOM 7312 C CA . HIS C 1 268 ? 194.652 130.116 167.698 1.00 155.41 266 HIS C CA 1
ATOM 7313 C C . HIS C 1 268 ? 195.346 131.435 167.374 1.00 155.41 266 HIS C C 1
ATOM 7314 O O . HIS C 1 268 ? 196.579 131.514 167.389 1.00 155.41 266 HIS C O 1
ATOM 7321 N N . VAL C 1 269 ? 194.553 132.461 167.073 1.00 157.76 267 VAL C N 1
ATOM 7322 C CA . VAL C 1 269 ? 195.045 133.781 166.699 1.00 157.76 267 VAL C CA 1
ATOM 7323 C C . VAL C 1 269 ? 194.456 134.804 167.654 1.00 157.76 267 VAL C C 1
ATOM 7324 O O . VAL C 1 269 ? 193.273 134.726 168.003 1.00 157.76 267 VAL C O 1
ATOM 7328 N N . MET C 1 270 ? 195.282 135.754 168.081 1.00 152.05 268 MET C N 1
ATOM 7329 C CA . MET C 1 270 ? 194.834 136.889 168.875 1.00 152.05 268 MET C CA 1
ATOM 7330 C C . MET C 1 270 ? 195.316 138.169 168.214 1.00 152.05 268 MET C C 1
ATOM 7331 O O . MET C 1 270 ? 196.517 138.334 167.977 1.00 152.05 268 MET C O 1
ATOM 7336 N N . ILE C 1 271 ? 194.383 139.066 167.913 1.00 150.83 269 ILE C N 1
ATOM 7337 C CA . ILE C 1 271 ? 194.685 140.375 167.346 1.00 150.83 269 ILE C CA 1
ATOM 7338 C C . ILE C 1 271 ? 194.371 141.437 168.387 1.00 150.83 269 ILE C C 1
ATOM 7339 O O . ILE C 1 271 ? 193.243 141.510 168.896 1.00 150.83 269 ILE C O 1
ATOM 7344 N N . LEU C 1 272 ? 195.365 142.259 168.692 1.00 156.40 270 LEU C N 1
ATOM 7345 C CA . LEU C 1 272 ? 195.212 143.398 169.585 1.00 156.40 270 LEU C CA 1
ATOM 7346 C C . LEU C 1 272 ? 195.221 144.665 168.737 1.00 156.40 270 LEU C C 1
ATOM 7347 O O . LEU C 1 272 ? 196.274 145.091 168.252 1.00 156.40 270 LEU C O 1
ATOM 7352 N N . LEU C 1 273 ? 194.048 145.259 168.559 1.00 169.69 271 LEU C N 1
ATOM 7353 C CA . LEU C 1 273 ? 193.835 146.353 167.621 1.00 169.69 271 LEU C CA 1
ATOM 7354 C C . LEU C 1 273 ? 193.719 147.676 168.368 1.00 169.69 271 LEU C C 1
ATOM 7355 O O . LEU C 1 273 ? 192.669 147.986 168.950 1.00 169.69 271 LEU C O 1
ATOM 7360 N N . ASP C 1 274 ? 194.788 148.461 168.327 1.00 161.76 272 ASP C N 1
ATOM 7361 C CA . ASP C 1 274 ? 194.719 149.855 168.735 1.00 161.76 272 ASP C CA 1
ATOM 7362 C C . ASP C 1 274 ? 193.809 150.614 167.779 1.00 161.76 272 ASP C C 1
ATOM 7363 O O . ASP C 1 274 ? 193.798 150.342 166.575 1.00 161.76 272 ASP C O 1
ATOM 7368 N N . SER C 1 275 ? 193.041 151.561 168.317 1.00 168.37 273 SER C N 1
ATOM 7369 C CA . SER C 1 275 ? 192.295 152.499 167.486 1.00 168.37 273 SER C CA 1
ATOM 7370 C C . SER C 1 275 ? 191.185 151.852 166.662 1.00 168.37 273 SER C C 1
ATOM 7371 O O . SER C 1 275 ? 191.216 151.916 165.429 1.00 168.37 273 SER C O 1
ATOM 7374 N N . ILE C 1 276 ? 190.201 151.224 167.313 1.00 161.21 274 ILE C N 1
ATOM 7375 C CA . ILE C 1 276 ? 189.071 150.688 166.556 1.00 161.21 274 ILE C CA 1
ATOM 7376 C C . ILE C 1 276 ? 188.036 151.769 166.271 1.00 161.21 274 ILE C C 1
ATOM 7377 O O . ILE C 1 276 ? 187.444 151.789 165.189 1.00 161.21 274 ILE C O 1
ATOM 7382 N N . THR C 1 277 ? 187.776 152.667 167.224 1.00 150.51 275 THR C N 1
ATOM 7383 C CA . THR C 1 277 ? 186.821 153.739 166.956 1.00 150.51 275 THR C CA 1
ATOM 7384 C C . THR C 1 277 ? 187.470 154.854 166.152 1.00 150.51 275 THR C C 1
ATOM 7385 O O . THR C 1 277 ? 186.798 155.544 165.378 1.00 150.51 275 THR C O 1
ATOM 7389 N N . ARG C 1 278 ? 188.782 155.029 166.302 1.00 165.50 276 ARG C N 1
ATOM 7390 C CA . ARG C 1 278 ? 189.513 155.834 165.335 1.00 165.50 276 ARG C CA 1
ATOM 7391 C C . ARG C 1 278 ? 189.391 155.217 163.952 1.00 165.50 276 ARG C C 1
ATOM 7392 O O . ARG C 1 278 ? 189.224 155.926 162.954 1.00 165.50 276 ARG C O 1
ATOM 7400 N N . LEU C 1 279 ? 189.446 153.888 163.879 1.00 168.18 277 LEU C N 1
ATOM 7401 C CA . LEU C 1 279 ? 189.229 153.208 162.610 1.00 168.18 277 LEU C CA 1
ATOM 7402 C C . LEU C 1 279 ? 187.804 153.413 162.113 1.00 168.18 277 LEU C C 1
ATOM 7403 O O . LEU C 1 279 ? 187.563 153.463 160.905 1.00 168.18 277 LEU C O 1
ATOM 7408 N N . ALA C 1 280 ? 186.841 153.524 163.028 1.00 171.84 278 ALA C N 1
ATOM 7409 C CA . ALA C 1 280 ? 185.464 153.775 162.618 1.00 171.84 278 ALA C CA 1
ATOM 7410 C C . ALA C 1 280 ? 185.318 155.175 162.041 1.00 171.84 278 ALA C C 1
ATOM 7411 O O . ALA C 1 280 ? 184.641 155.375 161.026 1.00 171.84 278 ALA C O 1
ATOM 7413 N N . ARG C 1 281 ? 185.954 156.156 162.675 1.00 163.15 279 ARG C N 1
ATOM 7414 C CA . ARG C 1 281 ? 185.992 157.493 162.101 1.00 163.15 279 ARG C CA 1
ATOM 7415 C C . ARG C 1 281 ? 186.664 157.464 160.738 1.00 163.15 279 ARG C C 1
ATOM 7416 O O . ARG C 1 281 ? 186.223 158.136 159.800 1.00 163.15 279 ARG C O 1
ATOM 7424 N N . ALA C 1 282 ? 187.732 156.677 160.612 1.00 176.15 280 ALA C N 1
ATOM 7425 C CA . ALA C 1 282 ? 188.416 156.548 159.332 1.00 176.15 280 ALA C CA 1
ATOM 7426 C C . ALA C 1 282 ? 187.496 155.951 158.276 1.00 176.15 280 ALA C C 1
ATOM 7427 O O . ALA C 1 282 ? 187.498 156.386 157.121 1.00 176.15 280 ALA C O 1
ATOM 7429 N N . ASN C 1 283 ? 186.708 154.943 158.651 1.00 183.88 281 ASN C N 1
ATOM 7430 C CA . ASN C 1 283 ? 185.715 154.398 157.731 1.00 183.88 281 ASN C CA 1
ATOM 7431 C C . ASN C 1 283 ? 184.721 155.469 157.313 1.00 183.88 281 ASN C C 1
ATOM 7432 O O . ASN C 1 283 ? 184.431 155.628 156.122 1.00 183.88 281 ASN C O 1
ATOM 7437 N N . ASN C 1 284 ? 184.188 156.214 158.282 1.00 185.80 282 ASN C N 1
ATOM 7438 C CA . ASN C 1 284 ? 183.282 157.310 157.957 1.00 185.80 282 ASN C CA 1
ATOM 7439 C C . ASN C 1 284 ? 183.907 158.229 156.917 1.00 185.80 282 ASN C C 1
ATOM 7440 O O . ASN C 1 284 ? 183.271 158.574 155.916 1.00 185.80 282 ASN C O 1
ATOM 7445 N N . LEU C 1 285 ? 185.164 158.622 157.132 1.00 191.07 283 LEU C N 1
ATOM 7446 C CA . LEU C 1 285 ? 185.868 159.424 156.138 1.00 191.07 283 LEU C CA 1
ATOM 7447 C C . LEU C 1 285 ? 186.049 158.658 154.834 1.00 191.07 283 LEU C C 1
ATOM 7448 O O . LEU C 1 285 ? 186.260 159.268 153.781 1.00 191.07 283 LEU C O 1
ATOM 7453 N N . VAL C 1 286 ? 185.965 157.328 154.890 1.00 195.39 284 VAL C N 1
ATOM 7454 C CA . VAL C 1 286 ? 186.245 156.499 153.725 1.00 195.39 284 VAL C CA 1
ATOM 7455 C C . VAL C 1 286 ? 184.961 156.051 153.042 1.00 195.39 284 VAL C C 1
ATOM 7456 O O . VAL C 1 286 ? 184.888 156.023 151.807 1.00 195.39 284 VAL C O 1
ATOM 7460 N N . THR C 1 287 ? 183.948 155.675 153.814 1.00 209.07 285 THR C N 1
ATOM 7461 C CA . THR C 1 287 ? 182.713 155.171 153.235 1.00 209.07 285 THR C CA 1
ATOM 7462 C C . THR C 1 287 ? 182.199 156.171 152.194 1.00 209.07 285 THR C C 1
ATOM 7463 O O . THR C 1 287 ? 181.733 157.254 152.568 1.00 209.07 285 THR C O 1
ATOM 7467 N N . PRO C 1 288 ? 182.266 155.848 150.905 1.00 221.66 286 PRO C N 1
ATOM 7468 C CA . PRO C 1 288 ? 182.191 156.903 149.876 1.00 221.66 286 PRO C CA 1
ATOM 7469 C C . PRO C 1 288 ? 180.852 157.638 149.877 1.00 221.66 286 PRO C C 1
ATOM 7470 O O . PRO C 1 288 ? 180.844 158.869 149.760 1.00 221.66 286 PRO C O 1
ATOM 7474 N N . PRO C 1 289 ? 179.694 156.940 149.989 1.00 230.01 287 PRO C N 1
ATOM 7475 C CA . PRO C 1 289 ? 178.458 157.692 150.246 1.00 230.01 287 PRO C CA 1
ATOM 7476 C C . PRO C 1 289 ? 177.554 157.095 151.318 1.00 230.01 287 PRO C C 1
ATOM 7477 O O . PRO C 1 289 ? 177.251 157.759 152.315 1.00 230.01 287 PRO C O 1
ATOM 7481 N N . THR C 1 290 ? 177.094 155.860 151.106 1.00 216.67 288 THR C N 1
ATOM 7482 C CA . THR C 1 290 ? 176.241 155.152 152.054 1.00 216.67 288 THR C CA 1
ATOM 7483 C C . THR C 1 290 ? 174.817 155.696 152.045 1.00 216.67 288 THR C C 1
ATOM 7484 O O . THR C 1 290 ? 173.941 155.159 152.731 1.00 216.67 288 THR C O 1
ATOM 7488 N N . GLY C 1 291 ? 174.571 156.760 151.286 1.00 215.28 289 GLY C N 1
ATOM 7489 C CA . GLY C 1 291 ? 173.241 157.328 151.227 1.00 215.28 289 GLY C CA 1
ATOM 7490 C C . GLY C 1 291 ? 172.861 158.023 152.516 1.00 215.28 289 GLY C C 1
ATOM 7491 O O . GLY C 1 291 ? 173.389 159.093 152.835 1.00 215.28 289 GLY C O 1
ATOM 7492 N N . ARG C 1 292 ? 171.942 157.422 153.266 1.00 205.40 290 ARG C N 1
ATOM 7493 C CA . ARG C 1 292 ? 171.482 158.012 154.513 1.00 205.40 290 ARG C CA 1
ATOM 7494 C C . ARG C 1 292 ? 172.605 158.077 155.537 1.00 205.40 290 ARG C C 1
ATOM 7495 O O . ARG C 1 292 ? 173.433 157.166 155.639 1.00 205.40 290 ARG C O 1
ATOM 7503 N N . THR C 1 293 ? 172.621 159.167 156.297 1.00 208.20 291 THR C N 1
ATOM 7504 C CA . THR C 1 293 ? 173.620 159.395 157.329 1.00 208.20 291 THR C CA 1
ATOM 7505 C C . THR C 1 293 ? 172.999 159.163 158.701 1.00 208.20 291 THR C C 1
ATOM 7506 O O . THR C 1 293 ? 171.982 159.775 159.041 1.00 208.20 291 THR C O 1
ATOM 7510 N N . LEU C 1 294 ? 173.613 158.279 159.482 1.00 198.14 292 LEU C N 1
ATOM 7511 C CA . LEU C 1 294 ? 173.146 158.021 160.836 1.00 198.14 292 LEU C CA 1
ATOM 7512 C C . LEU C 1 294 ? 173.226 159.285 161.682 1.00 198.14 292 LEU C C 1
ATOM 7513 O O . LEU C 1 294 ? 173.788 160.303 161.269 1.00 198.14 292 LEU C O 1
ATOM 7518 N N . SER C 1 295 ? 172.644 159.215 162.876 1.00 194.11 293 SER C N 1
ATOM 7519 C CA . SER C 1 295 ? 172.759 160.312 163.826 1.00 194.11 293 SER C CA 1
ATOM 7520 C C . SER C 1 295 ? 174.224 160.593 164.131 1.00 194.11 293 SER C C 1
ATOM 7521 O O . SER C 1 295 ? 175.014 159.675 164.365 1.00 194.11 293 SER C O 1
ATOM 7524 N N . GLY C 1 296 ? 174.587 161.874 164.131 1.00 183.93 294 GLY C N 1
ATOM 7525 C CA . GLY C 1 296 ? 175.933 162.296 164.452 1.00 183.93 294 GLY C CA 1
ATOM 7526 C C . GLY C 1 296 ? 176.895 162.297 163.283 1.00 183.93 294 GLY C C 1
ATOM 7527 O O . GLY C 1 296 ? 178.108 162.394 163.505 1.00 183.93 294 GLY C O 1
ATOM 7528 N N . GLY C 1 297 ? 176.397 162.189 162.055 1.00 190.39 295 GLY C N 1
ATOM 7529 C CA . GLY C 1 297 ? 177.253 162.188 160.885 1.00 190.39 295 GLY C CA 1
ATOM 7530 C C . GLY C 1 297 ? 177.732 160.826 160.441 1.00 190.39 295 GLY C C 1
ATOM 7531 O O . GLY C 1 297 ? 178.580 160.746 159.545 1.00 190.39 295 GLY C O 1
ATOM 7532 N N . LEU C 1 298 ? 177.216 159.754 161.031 1.00 193.25 296 LEU C N 1
ATOM 7533 C CA . LEU C 1 298 ? 177.680 158.407 160.739 1.00 193.25 296 LEU C CA 1
ATOM 7534 C C . LEU C 1 298 ? 177.077 157.873 159.447 1.00 193.25 296 LEU C C 1
ATOM 7535 O O . LEU C 1 298 ? 175.947 158.201 159.076 1.00 193.25 296 LEU C O 1
ATOM 7540 N N . ASP C 1 299 ? 177.849 157.030 158.768 1.00 207.21 297 ASP C N 1
ATOM 7541 C CA . ASP C 1 299 ? 177.359 156.314 157.600 1.00 207.21 297 ASP C CA 1
ATOM 7542 C C . ASP C 1 299 ? 176.803 154.961 158.025 1.00 207.21 297 ASP C C 1
ATOM 7543 O O . ASP C 1 299 ? 177.421 154.239 158.811 1.00 207.21 297 ASP C O 1
ATOM 7548 N N . SER C 1 300 ? 175.626 154.620 157.498 1.00 199.51 298 SER C N 1
ATOM 7549 C CA . SER C 1 300 ? 174.909 153.453 157.999 1.00 199.51 298 SER C CA 1
ATOM 7550 C C . SER C 1 300 ? 175.728 152.178 157.838 1.00 199.51 298 SER C C 1
ATOM 7551 O O . SER C 1 300 ? 175.941 151.443 158.809 1.00 199.51 298 SER C O 1
ATOM 7554 N N . ALA C 1 301 ? 176.208 151.907 156.628 1.00 195.77 299 ALA C N 1
ATOM 7555 C CA . ALA C 1 301 ? 176.977 150.706 156.343 1.00 195.77 299 ALA C CA 1
ATOM 7556 C C . ALA C 1 301 ? 178.470 150.894 156.559 1.00 195.77 299 ALA C C 1
ATOM 7557 O O . ALA C 1 301 ? 179.227 149.928 156.426 1.00 195.77 299 ALA C O 1
ATOM 7559 N N . ALA C 1 302 ? 178.914 152.108 156.893 1.00 191.72 300 ALA C N 1
ATOM 7560 C CA . ALA C 1 302 ? 180.321 152.305 157.214 1.00 191.72 300 ALA C CA 1
ATOM 7561 C C . ALA C 1 302 ? 180.763 151.375 158.330 1.00 191.72 300 ALA C C 1
ATOM 7562 O O . ALA C 1 302 ? 181.920 150.942 158.357 1.00 191.72 300 ALA C O 1
ATOM 7564 N N . LEU C 1 303 ? 179.855 151.047 159.244 1.00 178.93 301 LEU C N 1
ATOM 7565 C CA . LEU C 1 303 ? 180.150 150.125 160.325 1.00 178.93 301 LEU C CA 1
ATOM 7566 C C . LEU C 1 303 ? 179.984 148.670 159.919 1.00 178.93 301 LEU C C 1
ATOM 7567 O O . LEU C 1 303 ? 180.222 147.789 160.745 1.00 178.93 301 LEU C O 1
ATOM 7572 N N . TYR C 1 304 ? 179.592 148.393 158.673 1.00 180.82 302 TYR C N 1
ATOM 7573 C CA . TYR C 1 304 ? 179.400 147.009 158.251 1.00 180.82 302 TYR C CA 1
ATOM 7574 C C . TYR C 1 304 ? 180.731 146.271 158.165 1.00 180.82 302 TYR C C 1
ATOM 7575 O O . TYR C 1 304 ? 180.857 145.133 158.631 1.00 180.82 302 TYR C O 1
ATOM 7584 N N . PHE C 1 305 ? 181.729 146.893 157.543 1.00 180.32 303 PHE C N 1
ATOM 7585 C CA . PHE C 1 305 ? 183.031 146.240 157.425 1.00 180.32 303 PHE C CA 1
ATOM 7586 C C . PHE C 1 305 ? 183.715 146.075 158.773 1.00 180.32 303 PHE C C 1
ATOM 7587 O O . PHE C 1 305 ? 184.210 144.971 159.055 1.00 180.32 303 PHE C O 1
ATOM 7595 N N . PRO C 1 306 ? 183.795 147.093 159.637 1.00 175.08 304 PRO C N 1
ATOM 7596 C CA . PRO C 1 306 ? 184.281 146.828 161.001 1.00 175.08 304 PRO C CA 1
ATOM 7597 C C . PRO C 1 306 ? 183.421 145.826 161.746 1.00 175.08 304 PRO C C 1
ATOM 7598 O O . PRO C 1 306 ? 183.937 145.067 162.574 1.00 175.08 304 PRO C O 1
ATOM 7602 N N . LYS C 1 307 ? 182.115 145.802 161.476 1.00 170.11 305 LYS C N 1
ATOM 7603 C CA . LYS C 1 307 ? 181.252 144.813 162.109 1.00 170.11 305 LYS C CA 1
ATOM 7604 C C . LYS C 1 307 ? 181.703 143.408 161.763 1.00 170.11 305 LYS C C 1
ATOM 7605 O O . LYS C 1 307 ? 181.874 142.567 162.649 1.00 170.11 305 LYS C O 1
ATOM 7611 N N . ARG C 1 308 ? 181.889 143.134 160.474 1.00 169.78 306 ARG C N 1
ATOM 7612 C CA . ARG C 1 308 ? 182.371 141.823 160.062 1.00 169.78 306 ARG C CA 1
ATOM 7613 C C . ARG C 1 308 ? 183.757 141.562 160.628 1.00 169.78 306 ARG C C 1
ATOM 7614 O O . ARG C 1 308 ? 184.056 140.452 161.085 1.00 169.78 306 ARG C O 1
ATOM 7622 N N . PHE C 1 309 ? 184.615 142.582 160.609 1.00 172.05 307 PHE C N 1
ATOM 7623 C CA . PHE C 1 309 ? 185.960 142.452 161.156 1.00 172.05 307 PHE C CA 1
ATOM 7624 C C . PHE C 1 309 ? 185.914 141.939 162.588 1.00 172.05 307 PHE C C 1
ATOM 7625 O O . PHE C 1 309 ? 186.606 140.977 162.940 1.00 172.05 307 PHE C O 1
ATOM 7633 N N . LEU C 1 310 ? 185.097 142.573 163.428 1.00 154.53 308 LEU C N 1
ATOM 7634 C CA . LEU C 1 310 ? 185.033 142.185 164.831 1.00 154.53 308 LEU C CA 1
ATOM 7635 C C . LEU C 1 310 ? 184.285 140.871 165.005 1.00 154.53 308 LEU C C 1
ATOM 7636 O O . LEU C 1 310 ? 184.659 140.046 165.845 1.00 154.53 308 LEU C O 1
ATOM 7641 N N . GLY C 1 311 ? 183.237 140.651 164.220 1.00 155.40 309 GLY C N 1
ATOM 7642 C CA . GLY C 1 311 ? 182.513 139.403 164.276 1.00 155.40 309 GLY C CA 1
ATOM 7643 C C . GLY C 1 311 ? 183.308 138.209 163.821 1.00 155.40 309 GLY C C 1
ATOM 7644 O O . GLY C 1 311 ? 182.905 137.073 164.088 1.00 155.40 309 GLY C O 1
ATOM 7645 N N . ALA C 1 312 ? 184.432 138.432 163.142 1.00 163.46 310 ALA C N 1
ATOM 7646 C CA . ALA C 1 312 ? 185.323 137.324 162.833 1.00 163.46 310 ALA C CA 1
ATOM 7647 C C . ALA C 1 312 ? 185.727 136.587 164.102 1.00 163.46 310 ALA C C 1
ATOM 7648 O O . ALA C 1 312 ? 185.795 135.353 164.116 1.00 163.46 310 ALA C O 1
ATOM 7650 N N . ALA C 1 313 ? 185.978 137.324 165.180 1.00 157.39 311 ALA C N 1
ATOM 7651 C CA . ALA C 1 313 ? 186.355 136.708 166.444 1.00 157.39 311 ALA C CA 1
ATOM 7652 C C . ALA C 1 313 ? 185.296 135.715 166.887 1.00 157.39 311 ALA C C 1
ATOM 7653 O O . ALA C 1 313 ? 184.122 136.067 167.025 1.00 157.39 311 ALA C O 1
ATOM 7655 N N . ARG C 1 314 ? 185.714 134.472 167.109 1.00 150.74 312 ARG C N 1
ATOM 7656 C CA . ARG C 1 314 ? 184.782 133.399 167.424 1.00 150.74 312 ARG C CA 1
ATOM 7657 C C . ARG C 1 314 ? 185.557 132.224 167.992 1.00 150.74 312 ARG C C 1
ATOM 7658 O O . ARG C 1 314 ? 186.773 132.119 167.820 1.00 150.74 312 ARG C O 1
ATOM 7666 N N . ASN C 1 315 ? 184.832 131.337 168.663 1.00 146.06 313 ASN C N 1
ATOM 7667 C CA . ASN C 1 315 ? 185.366 130.054 169.097 1.00 146.06 313 ASN C CA 1
ATOM 7668 C C . ASN C 1 315 ? 184.853 128.960 168.175 1.00 146.06 313 ASN C C 1
ATOM 7669 O O . ASN C 1 315 ? 183.664 128.918 167.849 1.00 146.06 313 ASN C O 1
ATOM 7674 N N . ILE C 1 316 ? 185.750 128.073 167.761 1.00 145.53 314 ILE C N 1
ATOM 7675 C CA . ILE C 1 316 ? 185.428 126.999 166.831 1.00 145.53 314 ILE C CA 1
ATOM 7676 C C . ILE C 1 316 ? 185.494 125.679 167.580 1.00 145.53 314 ILE C C 1
ATOM 7677 O O . ILE C 1 316 ? 186.432 125.442 168.351 1.00 145.53 314 ILE C O 1
ATOM 7682 N N . ARG C 1 317 ? 184.500 124.824 167.355 1.00 153.30 315 ARG C N 1
ATOM 7683 C CA . ARG C 1 317 ? 184.367 123.563 168.072 1.00 153.30 315 ARG C CA 1
ATOM 7684 C C . ARG C 1 317 ? 185.343 122.497 167.592 1.00 153.30 315 ARG C C 1
ATOM 7685 O O . ARG C 1 317 ? 185.460 121.453 168.239 1.00 153.30 315 ARG C O 1
ATOM 7693 N N . GLY C 1 318 ? 186.057 122.736 166.498 1.00 148.81 316 GLY C N 1
ATOM 7694 C CA . GLY C 1 318 ? 186.937 121.727 165.944 1.00 148.81 316 GLY C CA 1
ATOM 7695 C C . GLY C 1 318 ? 188.401 122.041 166.157 1.00 148.81 316 GLY C C 1
ATOM 7696 O O . GLY C 1 318 ? 189.275 121.340 165.639 1.00 148.81 316 GLY C O 1
ATOM 7697 N N . GLY C 1 319 ? 188.682 123.093 166.921 1.00 153.65 317 GLY C N 1
ATOM 7698 C CA . GLY C 1 319 ? 190.046 123.532 167.131 1.00 153.65 317 GLY C CA 1
ATOM 7699 C C . GLY C 1 319 ? 190.279 124.899 166.526 1.00 153.65 317 GLY C C 1
ATOM 7700 O O . GLY C 1 319 ? 189.577 125.295 165.591 1.00 153.65 317 GLY C O 1
ATOM 7701 N N . GLY C 1 320 ? 191.259 125.629 167.044 1.00 159.11 318 GLY C N 1
ATOM 7702 C CA . GLY C 1 320 ? 191.531 126.970 166.580 1.00 159.11 318 GLY C CA 1
ATOM 7703 C C . GLY C 1 320 ? 190.503 127.963 167.085 1.00 159.11 318 GLY C C 1
ATOM 7704 O O . GLY C 1 320 ? 189.401 127.616 167.511 1.00 159.11 318 GLY C O 1
ATOM 7705 N N . SER C 1 321 ? 190.883 129.235 167.034 1.00 156.44 319 SER C N 1
ATOM 7706 C CA . SER C 1 321 ? 190.003 130.305 167.475 1.00 156.44 319 SER C CA 1
ATOM 7707 C C . SER C 1 321 ? 190.617 131.630 167.067 1.00 156.44 319 SER C C 1
ATOM 7708 O O . SER C 1 321 ? 191.798 131.701 166.725 1.00 156.44 319 SER C O 1
ATOM 7711 N N . LEU C 1 322 ? 189.797 132.673 167.097 1.00 158.38 320 LEU C N 1
ATOM 7712 C CA . LEU C 1 322 ? 190.221 134.023 166.758 1.00 158.38 320 LEU C CA 1
ATOM 7713 C C . LEU C 1 322 ? 189.682 134.980 167.809 1.00 158.38 320 LEU C C 1
ATOM 7714 O O . LEU C 1 322 ? 188.464 135.098 167.973 1.00 158.38 320 LEU C O 1
ATOM 7719 N N . THR C 1 323 ? 190.582 135.655 168.518 1.00 159.73 321 THR C N 1
ATOM 7720 C CA . THR C 1 323 ? 190.214 136.589 169.573 1.00 159.73 321 THR C CA 1
ATOM 7721 C C . THR C 1 323 ? 190.719 137.978 169.221 1.00 159.73 321 THR C C 1
ATOM 7722 O O . THR C 1 323 ? 191.925 138.179 169.071 1.00 159.73 321 THR C O 1
ATOM 7726 N N . ILE C 1 324 ? 189.805 138.937 169.122 1.00 151.21 322 ILE C N 1
ATOM 7727 C CA . ILE C 1 324 ? 190.148 140.322 168.832 1.00 151.21 322 ILE C CA 1
ATOM 7728 C C . ILE C 1 324 ? 189.830 141.151 170.062 1.00 151.21 322 ILE C C 1
ATOM 7729 O O . ILE C 1 324 ? 188.697 141.127 170.558 1.00 151.21 322 ILE C O 1
ATOM 7734 N N . LEU C 1 325 ? 190.827 141.869 170.563 1.00 157.48 323 LEU C N 1
ATOM 7735 C CA . LEU C 1 325 ? 190.614 142.907 171.561 1.00 157.48 323 LEU C CA 1
ATOM 7736 C C . LEU C 1 325 ? 191.014 144.234 170.944 1.00 157.48 323 LEU C C 1
ATOM 7737 O O . LEU C 1 325 ? 192.147 144.382 170.483 1.00 157.48 323 LEU C O 1
ATOM 7742 N N . ALA C 1 326 ? 190.100 145.200 170.944 1.00 161.07 324 ALA C N 1
ATOM 7743 C CA . ALA C 1 326 ? 190.341 146.454 170.251 1.00 161.07 324 ALA C CA 1
ATOM 7744 C C . ALA C 1 326 ? 189.902 147.618 171.124 1.00 161.07 324 ALA C C 1
ATOM 7745 O O . ALA C 1 326 ? 189.047 147.480 172.001 1.00 161.07 324 ALA C O 1
ATOM 7747 N N . THR C 1 327 ? 190.502 148.777 170.862 1.00 168.08 325 THR C N 1
ATOM 7748 C CA . THR C 1 327 ? 190.320 149.960 171.698 1.00 168.08 325 THR C CA 1
ATOM 7749 C C . THR C 1 327 ? 189.298 150.898 171.064 1.00 168.08 325 THR C C 1
ATOM 7750 O O . THR C 1 327 ? 189.502 151.369 169.942 1.00 168.08 325 THR C O 1
ATOM 7754 N N . ALA C 1 328 ? 188.231 151.202 171.802 1.00 152.10 326 ALA C N 1
ATOM 7755 C CA . ALA C 1 328 ? 187.139 152.040 171.325 1.00 152.10 326 ALA C CA 1
ATOM 7756 C C . ALA C 1 328 ? 187.061 153.331 172.130 1.00 152.10 326 ALA C C 1
ATOM 7757 O O . ALA C 1 328 ? 187.393 153.353 173.320 1.00 152.10 326 ALA C O 1
ATOM 7759 N N . LEU C 1 329 ? 186.613 154.402 171.477 1.00 155.09 327 LEU C N 1
ATOM 7760 C CA . LEU C 1 329 ? 186.492 155.719 172.089 1.00 155.09 327 LEU C CA 1
ATOM 7761 C C . LEU C 1 329 ? 185.027 156.076 172.306 1.00 155.09 327 LEU C C 1
ATOM 7762 O O . LEU C 1 329 ? 184.192 155.862 171.422 1.00 155.09 327 LEU C O 1
ATOM 7767 N N . VAL C 1 330 ? 184.724 156.633 173.480 1.00 164.54 328 VAL C N 1
ATOM 7768 C CA . VAL C 1 330 ? 183.393 157.125 173.814 1.00 164.54 328 VAL C CA 1
ATOM 7769 C C . VAL C 1 330 ? 183.542 158.446 174.556 1.00 164.54 328 VAL C C 1
ATOM 7770 O O . VAL C 1 330 ? 184.638 158.843 174.952 1.00 164.54 328 VAL C O 1
ATOM 7774 N N . GLU C 1 331 ? 182.413 159.125 174.750 1.00 164.27 329 GLU C N 1
ATOM 7775 C CA . GLU C 1 331 ? 182.389 160.384 175.488 1.00 164.27 329 GLU C CA 1
ATOM 7776 C C . GLU C 1 331 ? 183.340 161.397 174.860 1.00 164.27 329 GLU C C 1
ATOM 7777 O O . GLU C 1 331 ? 184.031 162.144 175.554 1.00 164.27 329 GLU C O 1
ATOM 7783 N N . THR C 1 332 ? 183.375 161.421 173.532 1.00 166.80 330 THR C N 1
ATOM 7784 C CA . THR C 1 332 ? 184.234 162.330 172.790 1.00 166.80 330 THR C CA 1
ATOM 7785 C C . THR C 1 332 ? 183.535 163.628 172.419 1.00 166.80 330 THR C C 1
ATOM 7786 O O . THR C 1 332 ? 184.103 164.429 171.671 1.00 166.80 330 THR C O 1
ATOM 7790 N N . GLY C 1 333 ? 182.315 163.848 172.903 1.00 171.36 331 GLY C N 1
ATOM 7791 C CA . GLY C 1 333 ? 181.588 165.062 172.613 1.00 171.36 331 GLY C CA 1
ATOM 7792 C C . GLY C 1 333 ? 180.898 165.085 171.269 1.00 171.36 331 GLY C C 1
ATOM 7793 O O . GLY C 1 333 ? 180.246 166.086 170.945 1.00 171.36 331 GLY C O 1
ATOM 7794 N N . SER C 1 334 ? 181.017 164.024 170.478 1.00 173.73 332 SER C N 1
ATOM 7795 C CA . SER C 1 334 ? 180.350 163.915 169.189 1.00 173.73 332 SER C CA 1
ATOM 7796 C C . SER C 1 334 ? 179.513 162.645 169.180 1.00 173.73 332 SER C C 1
ATOM 7797 O O . SER C 1 334 ? 179.983 161.585 169.608 1.00 173.73 332 SER C O 1
ATOM 7800 N N . ARG C 1 335 ? 178.273 162.753 168.696 1.00 191.55 333 ARG C N 1
ATOM 7801 C CA . ARG C 1 335 ? 177.392 161.590 168.675 1.00 191.55 333 ARG C CA 1
ATOM 7802 C C . ARG C 1 335 ? 177.981 160.457 167.845 1.00 191.55 333 ARG C C 1
ATOM 7803 O O . ARG C 1 335 ? 177.619 159.290 168.041 1.00 191.55 333 ARG C O 1
ATOM 7811 N N . MET C 1 336 ? 178.886 160.779 166.920 1.00 182.15 334 MET C N 1
ATOM 7812 C CA . MET C 1 336 ? 179.486 159.753 166.075 1.00 182.15 334 MET C CA 1
ATOM 7813 C C . MET C 1 336 ? 180.060 158.623 166.918 1.00 182.15 334 MET C C 1
ATOM 7814 O O . MET C 1 336 ? 179.756 157.445 166.697 1.00 182.15 334 MET C O 1
ATOM 7819 N N . ASP C 1 337 ? 180.879 158.970 167.910 1.00 181.71 335 ASP C N 1
ATOM 7820 C CA . ASP C 1 337 ? 181.596 157.949 168.663 1.00 181.71 335 ASP C CA 1
ATOM 7821 C C . ASP C 1 337 ? 180.664 157.176 169.585 1.00 181.71 335 ASP C C 1
ATOM 7822 O O . ASP C 1 337 ? 180.816 155.961 169.752 1.00 181.71 335 ASP C O 1
ATOM 7827 N N . ASP C 1 338 ? 179.693 157.857 170.196 1.00 179.92 336 ASP C N 1
ATOM 7828 C CA . ASP C 1 338 ? 178.732 157.150 171.036 1.00 179.92 336 ASP C CA 1
ATOM 7829 C C . ASP C 1 338 ? 177.938 156.140 170.219 1.00 179.92 336 ASP C C 1
ATOM 7830 O O . ASP C 1 338 ? 177.748 154.990 170.641 1.00 179.92 336 ASP C O 1
ATOM 7835 N N . VAL C 1 339 ? 177.486 156.546 169.032 1.00 179.96 337 VAL C N 1
ATOM 7836 C CA . VAL C 1 339 ? 176.725 155.640 168.181 1.00 179.96 337 VAL C CA 1
ATOM 7837 C C . VAL C 1 339 ? 177.598 154.474 167.733 1.00 179.96 337 VAL C C 1
ATOM 7838 O O . VAL C 1 339 ? 177.150 153.323 167.691 1.00 179.96 337 VAL C O 1
ATOM 7842 N N . ILE C 1 340 ? 178.856 154.752 167.386 1.00 169.95 338 ILE C N 1
ATOM 7843 C CA . ILE C 1 340 ? 179.756 153.678 166.975 1.00 169.95 338 ILE C CA 1
ATOM 7844 C C . ILE C 1 340 ? 179.945 152.679 168.106 1.00 169.95 338 ILE C C 1
ATOM 7845 O O . ILE C 1 340 ? 179.903 151.460 167.893 1.00 169.95 338 ILE C O 1
ATOM 7850 N N . PHE C 1 341 ? 180.190 153.175 169.319 1.00 157.88 339 PHE C N 1
ATOM 7851 C CA . PHE C 1 341 ? 180.384 152.269 170.441 1.00 157.88 339 PHE C CA 1
ATOM 7852 C C . PHE C 1 341 ? 179.151 151.415 170.661 1.00 157.88 339 PHE C C 1
ATOM 7853 O O . PHE C 1 341 ? 179.255 150.208 170.898 1.00 157.88 339 PHE C O 1
ATOM 7861 N N . GLU C 1 342 ? 177.968 152.028 170.613 1.00 163.73 340 GLU C N 1
ATOM 7862 C CA . GLU C 1 342 ? 176.756 151.241 170.804 1.00 163.73 340 GLU C CA 1
ATOM 7863 C C . GLU C 1 342 ? 176.612 150.192 169.711 1.00 163.73 340 GLU C C 1
ATOM 7864 O O . GLU C 1 342 ? 176.246 149.044 169.987 1.00 163.73 340 GLU C O 1
ATOM 7870 N N . GLU C 1 343 ? 176.918 150.557 168.467 1.00 163.59 341 GLU C N 1
ATOM 7871 C CA . GLU C 1 343 ? 176.800 149.606 167.374 1.00 163.59 341 GLU C CA 1
ATOM 7872 C C . GLU C 1 343 ? 177.743 148.428 167.544 1.00 163.59 341 GLU C C 1
ATOM 7873 O O . GLU C 1 343 ? 177.356 147.291 167.261 1.00 163.59 341 GLU C O 1
ATOM 7879 N N . PHE C 1 344 ? 178.964 148.674 168.002 1.00 155.58 342 PHE C N 1
ATOM 7880 C CA . PHE C 1 344 ? 179.899 147.590 168.267 1.00 155.58 342 PHE C CA 1
ATOM 7881 C C . PHE C 1 344 ? 179.508 146.770 169.485 1.00 155.58 342 PHE C C 1
ATOM 7882 O O . PHE C 1 344 ? 179.769 145.563 169.518 1.00 155.58 342 PHE C O 1
ATOM 7890 N N . LYS C 1 345 ? 178.885 147.394 170.483 1.00 163.86 343 LYS C N 1
ATOM 7891 C CA . LYS C 1 345 ? 178.615 146.697 171.735 1.00 163.86 343 LYS C CA 1
ATOM 7892 C C . LYS C 1 345 ? 177.728 145.482 171.511 1.00 163.86 343 LYS C C 1
ATOM 7893 O O . LYS C 1 345 ? 177.828 144.488 172.240 1.00 163.86 343 LYS C O 1
ATOM 7899 N N . GLY C 1 346 ? 176.852 145.539 170.510 1.00 165.55 344 GLY C N 1
ATOM 7900 C CA . GLY C 1 346 ? 175.988 144.410 170.224 1.00 165.55 344 GLY C CA 1
ATOM 7901 C C . GLY C 1 346 ? 176.668 143.262 169.509 1.00 165.55 344 GLY C C 1
ATOM 7902 O O . GLY C 1 346 ? 176.090 142.172 169.443 1.00 165.55 344 GLY C O 1
ATOM 7903 N N . THR C 1 347 ? 177.876 143.473 168.986 1.00 159.63 345 THR C N 1
ATOM 7904 C CA . THR C 1 347 ? 178.584 142.446 168.232 1.00 159.63 345 THR C CA 1
ATOM 7905 C C . THR C 1 347 ? 179.679 141.754 169.024 1.00 159.63 345 THR C C 1
ATOM 7906 O O . THR C 1 347 ? 179.985 140.594 168.742 1.00 159.63 345 THR C O 1
ATOM 7910 N N . GLY C 1 348 ? 180.276 142.427 169.999 1.00 155.24 346 GLY C N 1
ATOM 7911 C CA . GLY C 1 348 ? 181.258 141.787 170.841 1.00 155.24 346 GLY C CA 1
ATOM 7912 C C . GLY C 1 348 ? 180.623 141.021 171.979 1.00 155.24 346 GLY C C 1
ATOM 7913 O O . GLY C 1 348 ? 179.550 141.368 172.464 1.00 155.24 346 GLY C O 1
ATOM 7914 N N . ASN C 1 349 ? 181.310 139.966 172.411 1.00 155.47 347 ASN C N 1
ATOM 7915 C CA . ASN C 1 349 ? 180.807 139.096 173.461 1.00 155.47 347 ASN C CA 1
ATOM 7916 C C . ASN C 1 349 ? 181.304 139.495 174.838 1.00 155.47 347 ASN C C 1
ATOM 7917 O O . ASN C 1 349 ? 180.955 138.839 175.824 1.00 155.47 347 ASN C O 1
ATOM 7922 N N . MET C 1 350 ? 182.112 140.544 174.929 1.00 162.23 348 MET C N 1
ATOM 7923 C CA . MET C 1 350 ? 182.561 141.070 176.205 1.00 162.23 348 MET C CA 1
ATOM 7924 C C . MET C 1 350 ? 183.051 142.486 175.969 1.00 162.23 348 MET C C 1
ATOM 7925 O O . MET C 1 350 ? 183.842 142.726 175.054 1.00 162.23 348 MET C O 1
ATOM 7930 N N . GLU C 1 351 ? 182.566 143.421 176.781 1.00 169.08 349 GLU C N 1
ATOM 7931 C CA . GLU C 1 351 ? 182.969 144.811 176.652 1.00 169.08 349 GLU C CA 1
ATOM 7932 C C . GLU C 1 351 ? 183.494 145.300 177.990 1.00 169.08 349 GLU C C 1
ATOM 7933 O O . GLU C 1 351 ? 182.936 144.984 179.044 1.00 169.08 349 GLU C O 1
ATOM 7939 N N . LEU C 1 352 ? 184.571 146.074 177.931 1.00 179.20 350 LEU C N 1
ATOM 7940 C CA . LEU C 1 352 ? 185.290 146.521 179.113 1.00 179.20 350 LEU C CA 1
ATOM 7941 C C . LEU C 1 352 ? 185.233 148.036 179.155 1.00 179.20 350 LEU C C 1
ATOM 7942 O O . LEU C 1 352 ? 186.014 148.706 178.474 1.00 179.20 350 LEU C O 1
ATOM 7947 N N . HIS C 1 353 ? 184.307 148.569 179.940 1.00 179.26 351 HIS C N 1
ATOM 7948 C CA . HIS C 1 353 ? 184.229 150.003 180.149 1.00 179.26 351 HIS C CA 1
ATOM 7949 C C . HIS C 1 353 ? 185.413 150.438 180.992 1.00 179.26 351 HIS C C 1
ATOM 7950 O O . HIS C 1 353 ? 185.850 149.712 181.888 1.00 179.26 351 HIS C O 1
ATOM 7957 N N . LEU C 1 354 ? 185.943 151.618 180.694 1.00 167.67 352 LEU C N 1
ATOM 7958 C CA . LEU C 1 354 ? 186.909 152.252 181.574 1.00 167.67 352 LEU C CA 1
ATOM 7959 C C . LEU C 1 354 ? 186.360 153.610 181.973 1.00 167.67 352 LEU C C 1
ATOM 7960 O O . LEU C 1 354 ? 186.213 154.498 181.128 1.00 167.67 352 LEU C O 1
ATOM 7965 N N . SER C 1 355 ? 186.065 153.770 183.259 1.00 179.67 353 SER C N 1
ATOM 7966 C CA . SER C 1 355 ? 185.451 154.990 183.752 1.00 179.67 353 SER C CA 1
ATOM 7967 C C . SER C 1 355 ? 186.488 156.100 183.778 1.00 179.67 353 SER C C 1
ATOM 7968 O O . SER C 1 355 ? 187.582 155.935 184.327 1.00 179.67 353 SER C O 1
ATOM 7971 N N . ARG C 1 356 ? 186.135 157.238 183.180 1.00 177.90 354 ARG C N 1
ATOM 7972 C CA . ARG C 1 356 ? 187.087 158.337 183.091 1.00 177.90 354 ARG C CA 1
ATOM 7973 C C . ARG C 1 356 ? 187.525 158.800 184.469 1.00 177.90 354 ARG C C 1
ATOM 7974 O O . ARG C 1 356 ? 188.695 159.143 184.665 1.00 177.90 354 ARG C O 1
ATOM 7982 N N . ARG C 1 357 ? 186.612 158.800 185.439 1.00 190.75 355 ARG C N 1
ATOM 7983 C CA . ARG C 1 357 ? 186.946 159.246 186.784 1.00 190.75 355 ARG C CA 1
ATOM 7984 C C . ARG C 1 357 ? 187.948 158.330 187.469 1.00 190.75 355 ARG C C 1
ATOM 7985 O O . ARG C 1 357 ? 188.850 158.824 188.152 1.00 190.75 355 ARG C O 1
ATOM 7993 N N . LEU C 1 358 ? 187.822 157.014 187.295 1.00 190.37 356 LEU C N 1
ATOM 7994 C CA . LEU C 1 358 ? 188.786 156.096 187.885 1.00 190.37 356 LEU C CA 1
ATOM 7995 C C . LEU C 1 358 ? 190.176 156.306 187.305 1.00 190.37 356 LEU C C 1
ATOM 7996 O O . LEU C 1 358 ? 191.166 156.252 188.043 1.00 190.37 356 LEU C O 1
ATOM 8001 N N . GLU C 1 359 ? 190.270 156.550 185.997 1.00 188.50 357 GLU C N 1
ATOM 8002 C CA . GLU C 1 359 ? 191.560 156.890 185.412 1.00 188.50 357 GLU C CA 1
ATOM 8003 C C . GLU C 1 359 ? 192.074 158.213 185.963 1.00 188.50 357 GLU C C 1
ATOM 8004 O O . GLU C 1 359 ? 193.273 158.356 186.234 1.00 188.50 357 GLU C O 1
ATOM 8010 N N . GLU C 1 360 ? 191.185 159.194 186.130 1.00 179.74 358 GLU C N 1
ATOM 8011 C CA . GLU C 1 360 ? 191.601 160.464 186.711 1.00 179.74 358 GLU C CA 1
ATOM 8012 C C . GLU C 1 360 ? 192.249 160.258 188.071 1.00 179.74 358 GLU C C 1
ATOM 8013 O O . GLU C 1 360 ? 193.126 161.034 188.466 1.00 179.74 358 GLU C O 1
ATOM 8019 N N . ARG C 1 361 ? 191.835 159.224 188.796 1.00 186.73 359 ARG C N 1
ATOM 8020 C CA . ARG C 1 361 ? 192.495 158.824 190.029 1.00 186.73 359 ARG C CA 1
ATOM 8021 C C . ARG C 1 361 ? 193.705 157.943 189.770 1.00 186.73 359 ARG C C 1
ATOM 8022 O O . ARG C 1 361 ? 194.412 157.584 190.716 1.00 186.73 359 ARG C O 1
ATOM 8030 N N . ARG C 1 362 ? 193.950 157.581 188.513 1.00 197.29 360 ARG C N 1
ATOM 8031 C CA . ARG C 1 362 ? 195.159 156.870 188.115 1.00 197.29 360 ARG C CA 1
ATOM 8032 C C . ARG C 1 362 ? 195.208 155.473 188.727 1.00 197.29 360 ARG C C 1
ATOM 8033 O O . ARG C 1 362 ? 196.251 155.026 189.204 1.00 197.29 360 ARG C O 1
ATOM 8041 N N . ILE C 1 363 ? 194.073 154.784 188.722 1.00 195.39 361 ILE C N 1
ATOM 8042 C CA . ILE C 1 363 ? 193.986 153.398 189.163 1.00 195.39 361 ILE C CA 1
ATOM 8043 C C . ILE C 1 363 ? 193.976 152.535 187.912 1.00 195.39 361 ILE C C 1
ATOM 8044 O O . ILE C 1 363 ? 193.104 152.686 187.048 1.00 195.39 361 ILE C O 1
ATOM 8049 N N . PHE C 1 364 ? 194.936 151.620 187.815 1.00 186.68 362 PHE C N 1
ATOM 8050 C CA . PHE C 1 364 ? 195.040 150.774 186.645 1.00 186.68 362 PHE C CA 1
ATOM 8051 C C . PHE C 1 364 ? 194.792 149.316 187.017 1.00 186.68 362 PHE C C 1
ATOM 8052 O O . PHE C 1 364 ? 195.469 148.784 187.903 1.00 186.68 362 PHE C O 1
ATOM 8060 N N . PRO C 1 365 ? 193.841 148.635 186.356 1.00 180.47 363 PRO C N 1
ATOM 8061 C CA . PRO C 1 365 ? 192.916 149.170 185.352 1.00 180.47 363 PRO C CA 1
ATOM 8062 C C . PRO C 1 365 ? 191.789 149.992 185.975 1.00 180.47 363 PRO C C 1
ATOM 8063 O O . PRO C 1 365 ? 191.235 149.598 186.998 1.00 180.47 363 PRO C O 1
ATOM 8067 N N . ALA C 1 366 ? 191.453 151.120 185.351 1.00 180.82 364 ALA C N 1
ATOM 8068 C CA . ALA C 1 366 ? 190.375 151.996 185.813 1.00 180.82 364 ALA C CA 1
ATOM 8069 C C . ALA C 1 366 ? 189.004 151.555 185.316 1.00 180.82 364 ALA C C 1
ATOM 8070 O O . ALA C 1 366 ? 188.293 152.326 184.669 1.00 180.82 364 ALA C O 1
ATOM 8072 N N . ILE C 1 367 ? 188.604 150.324 185.620 1.00 183.59 365 ILE C N 1
ATOM 8073 C CA . ILE C 1 367 ? 187.412 149.751 185.010 1.00 183.59 365 ILE C CA 1
ATOM 8074 C C . ILE C 1 367 ? 186.166 150.242 185.731 1.00 183.59 365 ILE C C 1
ATOM 8075 O O . ILE C 1 367 ? 186.101 150.240 186.967 1.00 183.59 365 ILE C O 1
ATOM 8080 N N . ASP C 1 368 ? 185.165 150.656 184.958 1.00 189.23 366 ASP C N 1
ATOM 8081 C CA . ASP C 1 368 ? 183.820 150.873 185.487 1.00 189.23 366 ASP C CA 1
ATOM 8082 C C . ASP C 1 368 ? 183.219 149.496 185.731 1.00 189.23 366 ASP C C 1
ATOM 8083 O O . ASP C 1 368 ? 182.618 148.884 184.847 1.00 189.23 366 ASP C O 1
ATOM 8088 N N . ILE C 1 369 ? 183.392 149.001 186.956 1.00 196.63 367 ILE C N 1
ATOM 8089 C CA . ILE C 1 369 ? 183.111 147.597 187.236 1.00 196.63 367 ILE C CA 1
ATOM 8090 C C . ILE C 1 369 ? 181.635 147.286 187.019 1.00 196.63 367 ILE C C 1
ATOM 8091 O O . ILE C 1 369 ? 181.285 146.262 186.419 1.00 196.63 367 ILE C O 1
ATOM 8096 N N . LEU C 1 370 ? 180.744 148.154 187.504 1.00 190.36 368 LEU C N 1
ATOM 8097 C CA . LEU C 1 370 ? 179.318 147.889 187.348 1.00 190.36 368 LEU C CA 1
ATOM 8098 C C . LEU C 1 370 ? 178.919 147.856 185.879 1.00 190.36 368 LEU C C 1
ATOM 8099 O O . LEU C 1 370 ? 178.204 146.946 185.444 1.00 190.36 368 LEU C O 1
ATOM 8104 N N . LYS C 1 371 ? 179.375 148.835 185.096 1.00 190.43 369 LYS C N 1
ATOM 8105 C CA . LYS C 1 371 ? 179.050 148.865 183.677 1.00 190.43 369 LYS C CA 1
ATOM 8106 C C . LYS C 1 371 ? 179.801 147.806 182.888 1.00 190.43 369 LYS C C 1
ATOM 8107 O O . LYS C 1 371 ? 179.304 147.358 181.850 1.00 190.43 369 LYS C O 1
ATOM 8113 N N . SER C 1 372 ? 180.981 147.404 183.347 1.00 183.81 370 SER C N 1
ATOM 8114 C CA . SER C 1 372 ? 181.755 146.392 182.649 1.00 183.81 370 SER C CA 1
ATOM 8115 C C . SER C 1 372 ? 181.230 145.001 182.982 1.00 183.81 370 SER C C 1
ATOM 8116 O O . SER C 1 372 ? 180.579 144.785 184.009 1.00 183.81 370 SER C O 1
ATOM 8119 N N . GLY C 1 373 ? 181.517 144.058 182.099 1.00 160.65 371 GLY C N 1
ATOM 8120 C CA . GLY C 1 373 ? 181.036 142.702 182.258 1.00 160.65 371 GLY C CA 1
ATOM 8121 C C . GLY C 1 373 ? 181.223 141.916 180.984 1.00 160.65 371 GLY C C 1
ATOM 8122 O O . GLY C 1 373 ? 181.460 142.467 179.909 1.00 160.65 371 GLY C O 1
ATOM 8123 N N . THR C 1 374 ? 181.114 140.600 181.126 1.00 166.97 372 THR C N 1
ATOM 8124 C CA . THR C 1 374 ? 181.292 139.678 180.017 1.00 166.97 372 THR C CA 1
ATOM 8125 C C . THR C 1 374 ? 180.043 138.829 179.839 1.00 166.97 372 THR C C 1
ATOM 8126 O O . THR C 1 374 ? 179.166 138.779 180.704 1.00 166.97 372 THR C O 1
ATOM 8130 N N . ARG C 1 375 ? 179.976 138.162 178.694 1.00 158.35 373 ARG C N 1
ATOM 8131 C CA . ARG C 1 375 ? 178.879 137.265 178.371 1.00 158.35 373 ARG C CA 1
ATOM 8132 C C . ARG C 1 375 ? 179.339 135.821 178.523 1.00 158.35 373 ARG C C 1
ATOM 8133 O O . ARG C 1 375 ? 180.403 135.446 178.020 1.00 158.35 373 ARG C O 1
ATOM 8141 N N . ARG C 1 376 ? 178.535 135.015 179.217 1.00 159.71 374 ARG C N 1
ATOM 8142 C CA . ARG C 1 376 ? 178.779 133.578 179.344 1.00 159.71 374 ARG C CA 1
ATOM 8143 C C . ARG C 1 376 ? 180.080 133.290 180.094 1.00 159.71 374 ARG C C 1
ATOM 8144 O O . ARG C 1 376 ? 180.952 132.567 179.613 1.00 159.71 374 ARG C O 1
ATOM 8152 N N . GLU C 1 377 ? 180.202 133.866 181.289 1.00 166.46 375 GLU C N 1
ATOM 8153 C CA . GLU C 1 377 ? 181.345 133.558 182.139 1.00 166.46 375 GLU C CA 1
ATOM 8154 C C . GLU C 1 377 ? 181.348 132.092 182.543 1.00 166.46 375 GLU C C 1
ATOM 8155 O O . GLU C 1 377 ? 182.400 131.443 182.531 1.00 166.46 375 GLU C O 1
ATOM 8161 N N . GLU C 1 378 ? 180.179 131.558 182.900 1.00 166.69 376 GLU C N 1
ATOM 8162 C CA . GLU C 1 378 ? 180.088 130.172 183.344 1.00 166.69 376 GLU C CA 1
ATOM 8163 C C . GLU C 1 378 ? 180.652 129.212 182.308 1.00 166.69 376 GLU C C 1
ATOM 8164 O O . GLU C 1 378 ? 181.222 128.176 182.667 1.00 166.69 376 GLU C O 1
ATOM 8170 N N . LEU C 1 379 ? 180.506 129.530 181.023 1.00 156.74 377 LEU C N 1
ATOM 8171 C CA . LEU C 1 379 ? 181.137 128.713 179.999 1.00 156.74 377 LEU C CA 1
ATOM 8172 C C . LEU C 1 379 ? 182.649 128.805 180.071 1.00 156.74 377 LEU C C 1
ATOM 8173 O O . LEU C 1 379 ? 183.338 127.862 179.669 1.00 156.74 377 LEU C O 1
ATOM 8178 N N . LEU C 1 380 ? 183.175 129.925 180.564 1.00 158.42 378 LEU C N 1
ATOM 8179 C CA . LEU C 1 380 ? 184.582 130.047 180.899 1.00 158.42 378 LEU C CA 1
ATOM 8180 C C . LEU C 1 380 ? 184.872 129.762 182.362 1.00 158.42 378 LEU C C 1
ATOM 8181 O O . LEU C 1 380 ? 186.014 129.428 182.694 1.00 158.42 378 LEU C O 1
ATOM 8186 N N . LEU C 1 381 ? 183.879 129.880 183.240 1.00 174.10 379 LEU C N 1
ATOM 8187 C CA . LEU C 1 381 ? 184.090 129.821 184.677 1.00 174.10 379 LEU C CA 1
ATOM 8188 C C . LEU C 1 381 ? 183.286 128.674 185.270 1.00 174.10 379 LEU C C 1
ATOM 8189 O O . LEU C 1 381 ? 182.088 128.541 185.007 1.00 174.10 379 LEU C O 1
ATOM 8194 N N . GLY C 1 382 ? 183.954 127.847 186.070 1.00 202.74 380 GLY C N 1
ATOM 8195 C CA . GLY C 1 382 ? 183.306 126.672 186.618 1.00 202.74 380 GLY C CA 1
ATOM 8196 C C . GLY C 1 382 ? 182.122 127.023 187.499 1.00 202.74 380 GLY C C 1
ATOM 8197 O O . GLY C 1 382 ? 181.792 128.189 187.725 1.00 202.74 380 GLY C O 1
ATOM 8198 N N . GLU C 1 383 ? 181.461 125.976 188.000 1.00 211.22 381 GLU C N 1
ATOM 8199 C CA . GLU C 1 383 ? 180.398 126.183 188.977 1.00 211.22 381 GLU C CA 1
ATOM 8200 C C . GLU C 1 383 ? 180.915 126.949 190.187 1.00 211.22 381 GLU C C 1
ATOM 8201 O O . GLU C 1 383 ? 180.300 127.929 190.619 1.00 211.22 381 GLU C O 1
ATOM 8207 N N . GLU C 1 384 ? 182.040 126.507 190.754 1.00 212.41 382 GLU C N 1
ATOM 8208 C CA . GLU C 1 384 ? 182.598 127.186 191.919 1.00 212.41 382 GLU C CA 1
ATOM 8209 C C . GLU C 1 384 ? 182.908 128.648 191.618 1.00 212.41 382 GLU C C 1
ATOM 8210 O O . GLU C 1 384 ? 182.510 129.541 192.376 1.00 212.41 382 GLU C O 1
ATOM 8216 N N . VAL C 1 385 ? 183.617 128.914 190.520 1.00 197.36 383 VAL C N 1
ATOM 8217 C CA . VAL C 1 385 ? 183.927 130.294 190.155 1.00 197.36 383 VAL C CA 1
ATOM 8218 C C . VAL C 1 385 ? 182.651 131.056 189.839 1.00 197.36 383 VAL C C 1
ATOM 8219 O O . VAL C 1 385 ? 182.506 132.228 190.203 1.00 197.36 383 VAL C O 1
ATOM 8223 N N . THR C 1 386 ? 181.718 130.416 189.133 1.00 192.94 384 THR C N 1
ATOM 8224 C CA . THR C 1 386 ? 180.450 131.071 188.834 1.00 192.94 384 THR C CA 1
ATOM 8225 C C . THR C 1 386 ? 179.793 131.563 190.113 1.00 192.94 384 THR C C 1
ATOM 8226 O O . THR C 1 386 ? 179.377 132.723 190.210 1.00 192.94 384 THR C O 1
ATOM 8230 N N . HIS C 1 387 ? 179.738 130.704 191.127 1.00 200.27 385 HIS C N 1
ATOM 8231 C CA . HIS C 1 387 ? 179.061 131.072 192.362 1.00 200.27 385 HIS C CA 1
ATOM 8232 C C . HIS C 1 387 ? 179.850 132.118 193.140 1.00 200.27 385 HIS C C 1
ATOM 8233 O O . HIS C 1 387 ? 179.263 133.033 193.727 1.00 200.27 385 HIS C O 1
ATOM 8240 N N . LYS C 1 388 ? 181.179 131.995 193.177 1.00 200.48 386 LYS C N 1
ATOM 8241 C CA . LYS C 1 388 ? 181.968 132.962 193.933 1.00 200.48 386 LYS C CA 1
ATOM 8242 C C . LYS C 1 388 ? 181.904 134.339 193.284 1.00 200.48 386 LYS C C 1
ATOM 8243 O O . LYS C 1 388 ? 181.864 135.361 193.976 1.00 200.48 386 LYS C O 1
ATOM 8249 N N . MET C 1 389 ? 181.832 134.387 191.953 1.00 203.44 387 MET C N 1
ATOM 8250 C CA . MET C 1 389 ? 181.701 135.670 191.275 1.00 203.44 387 MET C CA 1
ATOM 8251 C C . MET C 1 389 ? 180.284 136.206 191.397 1.00 203.44 387 MET C C 1
ATOM 8252 O O . MET C 1 389 ? 180.073 137.422 191.391 1.00 203.44 387 MET C O 1
ATOM 8257 N N . TRP C 1 390 ? 179.299 135.317 191.509 1.00 200.77 388 TRP C N 1
ATOM 8258 C CA . TRP C 1 390 ? 177.952 135.769 191.826 1.00 200.77 388 TRP C CA 1
ATOM 8259 C C . TRP C 1 390 ? 177.915 136.422 193.202 1.00 200.77 388 TRP C C 1
ATOM 8260 O O . TRP C 1 390 ? 177.300 137.478 193.390 1.00 200.77 388 TRP C O 1
ATOM 8271 N N . LEU C 1 391 ? 178.576 135.803 194.179 1.00 204.75 389 LEU C N 1
ATOM 8272 C CA . LEU C 1 391 ? 178.714 136.418 195.495 1.00 204.75 389 LEU C CA 1
ATOM 8273 C C . LEU C 1 391 ? 179.414 137.768 195.386 1.00 204.75 389 LEU C C 1
ATOM 8274 O O . LEU C 1 391 ? 179.024 138.742 196.042 1.00 204.75 389 LEU C O 1
ATOM 8279 N N . LEU C 1 392 ? 180.479 137.829 194.585 1.00 206.49 390 LEU C N 1
ATOM 8280 C CA . LEU C 1 392 ? 181.199 139.085 194.390 1.00 206.49 390 LEU C CA 1
ATOM 8281 C C . LEU C 1 392 ? 180.298 140.156 193.783 1.00 206.49 390 LEU C C 1
ATOM 8282 O O . LEU C 1 392 ? 180.421 141.340 194.109 1.00 206.49 390 LEU C O 1
ATOM 8287 N N . ARG C 1 393 ? 179.406 139.769 192.870 1.00 189.50 391 ARG C N 1
ATOM 8288 C CA . ARG C 1 393 ? 178.489 140.750 192.295 1.00 189.50 391 ARG C CA 1
ATOM 8289 C C . ARG C 1 393 ? 177.428 141.160 193.305 1.00 189.50 391 ARG C C 1
ATOM 8290 O O . ARG C 1 393 ? 176.933 142.293 193.274 1.00 189.50 391 ARG C O 1
ATOM 8298 N N . LYS C 1 394 ? 177.079 140.256 194.219 1.00 199.33 392 LYS C N 1
ATOM 8299 C CA . LYS C 1 394 ? 176.167 140.617 195.298 1.00 199.33 392 LYS C CA 1
ATOM 8300 C C . LYS C 1 394 ? 176.798 141.662 196.210 1.00 199.33 392 LYS C C 1
ATOM 8301 O O . LYS C 1 394 ? 176.163 142.664 196.561 1.00 199.33 392 LYS C O 1
ATOM 8307 N N . VAL C 1 395 ? 178.056 141.443 196.593 1.00 212.13 393 VAL C N 1
ATOM 8308 C CA . VAL C 1 395 ? 178.685 142.281 197.612 1.00 212.13 393 VAL C CA 1
ATOM 8309 C C . VAL C 1 395 ? 179.217 143.571 197.002 1.00 212.13 393 VAL C C 1
ATOM 8310 O O . VAL C 1 395 ? 178.868 144.675 197.438 1.00 212.13 393 VAL C O 1
ATOM 8314 N N . LEU C 1 396 ? 180.071 143.452 195.988 1.00 207.45 394 LEU C N 1
ATOM 8315 C CA . LEU C 1 396 ? 180.857 144.575 195.499 1.00 207.45 394 LEU C CA 1
ATOM 8316 C C . LEU C 1 396 ? 180.017 145.664 194.847 1.00 207.45 394 LEU C C 1
ATOM 8317 O O . LEU C 1 396 ? 180.534 146.760 194.606 1.00 207.45 394 LEU C O 1
ATOM 8322 N N . ALA C 1 397 ? 178.745 145.393 194.551 1.00 207.66 395 ALA C N 1
ATOM 8323 C CA . ALA C 1 397 ? 177.880 146.440 194.020 1.00 207.66 395 ALA C CA 1
ATOM 8324 C C . ALA C 1 397 ? 177.857 147.647 194.947 1.00 207.66 395 ALA C C 1
ATOM 8325 O O . ALA C 1 397 ? 177.746 148.791 194.492 1.00 207.66 395 ALA C O 1
ATOM 8327 N N . ASP C 1 398 ? 177.970 147.409 196.252 1.00 210.45 396 ASP C N 1
ATOM 8328 C CA . ASP C 1 398 ? 177.859 148.475 197.235 1.00 210.45 396 ASP C CA 1
ATOM 8329 C C . ASP C 1 398 ? 179.132 149.299 197.367 1.00 210.45 396 ASP C C 1
ATOM 8330 O O . ASP C 1 398 ? 179.050 150.489 197.689 1.00 210.45 396 ASP C O 1
ATOM 8335 N N . MET C 1 399 ? 180.298 148.706 197.126 1.00 201.43 397 MET C N 1
ATOM 8336 C CA . MET C 1 399 ? 181.542 149.453 197.215 1.00 201.43 397 MET C CA 1
ATOM 8337 C C . MET C 1 399 ? 181.635 150.450 196.065 1.00 201.43 397 MET C C 1
ATOM 8338 O O . MET C 1 399 ? 181.451 150.102 194.895 1.00 201.43 397 MET C O 1
ATOM 8343 N N . ASP C 1 400 ? 181.932 151.701 196.410 1.00 204.73 398 ASP C N 1
ATOM 8344 C CA . ASP C 1 400 ? 181.961 152.756 195.410 1.00 204.73 398 ASP C CA 1
ATOM 8345 C C . ASP C 1 400 ? 183.200 152.613 194.526 1.00 204.73 398 ASP C C 1
ATOM 8346 O O . ASP C 1 400 ? 184.276 152.253 195.009 1.00 204.73 398 ASP C O 1
ATOM 8351 N N . PRO C 1 401 ? 183.082 152.919 193.223 1.00 204.51 399 PRO C N 1
ATOM 8352 C CA . PRO C 1 401 ? 184.169 152.610 192.281 1.00 204.51 399 PRO C CA 1
ATOM 8353 C C . PRO C 1 401 ? 185.556 152.999 192.766 1.00 204.51 399 PRO C C 1
ATOM 8354 O O . PRO C 1 401 ? 186.477 152.182 192.710 1.00 204.51 399 PRO C O 1
ATOM 8358 N N . ALA C 1 402 ? 185.730 154.233 193.241 1.00 198.88 400 ALA C N 1
ATOM 8359 C CA . ALA C 1 402 ? 187.060 154.680 193.641 1.00 198.88 400 ALA C CA 1
ATOM 8360 C C . ALA C 1 402 ? 187.530 153.964 194.902 1.00 198.88 400 ALA C C 1
ATOM 8361 O O . ALA C 1 402 ? 188.604 153.345 194.919 1.00 198.88 400 ALA C O 1
ATOM 8363 N N . GLU C 1 403 ? 186.743 154.051 195.976 1.00 200.91 401 GLU C N 1
ATOM 8364 C CA . GLU C 1 403 ? 187.101 153.346 197.200 1.00 200.91 401 GLU C CA 1
ATOM 8365 C C . GLU C 1 403 ? 187.071 151.840 196.988 1.00 200.91 401 GLU C C 1
ATOM 8366 O O . GLU C 1 403 ? 187.879 151.111 197.570 1.00 200.91 401 GLU C O 1
ATOM 8372 N N . ALA C 1 404 ? 186.153 151.354 196.152 1.00 201.41 402 ALA C N 1
ATOM 8373 C CA . ALA C 1 404 ? 186.143 149.930 195.843 1.00 201.41 402 ALA C CA 1
ATOM 8374 C C . ALA C 1 404 ? 187.455 149.508 195.199 1.00 201.41 402 ALA C C 1
ATOM 8375 O O . ALA C 1 404 ? 188.025 148.471 195.553 1.00 201.41 402 ALA C O 1
ATOM 8377 N N . MET C 1 405 ? 187.970 150.320 194.274 1.00 210.35 403 MET C N 1
ATOM 8378 C CA . MET C 1 405 ? 189.206 149.966 193.588 1.00 210.35 403 MET C CA 1
ATOM 8379 C C . MET C 1 405 ? 190.399 150.048 194.524 1.00 210.35 403 MET C C 1
ATOM 8380 O O . MET C 1 405 ? 191.290 149.196 194.475 1.00 210.35 403 MET C O 1
ATOM 8385 N N . GLU C 1 406 ? 190.451 151.079 195.365 1.00 204.17 404 GLU C N 1
ATOM 8386 C CA . GLU C 1 406 ? 191.548 151.174 196.323 1.00 204.17 404 GLU C CA 1
ATOM 8387 C C . GLU C 1 406 ? 191.522 149.998 197.300 1.00 204.17 404 GLU C C 1
ATOM 8388 O O . GLU C 1 406 ? 192.560 149.378 197.577 1.00 204.17 404 GLU C O 1
ATOM 8394 N N . MET C 1 407 ? 190.335 149.661 197.810 1.00 221.53 405 MET C N 1
ATOM 8395 C CA . MET C 1 407 ? 190.180 148.499 198.677 1.00 221.53 405 MET C CA 1
ATOM 8396 C C . MET C 1 407 ? 190.636 147.229 197.975 1.00 221.53 405 MET C C 1
ATOM 8397 O O . MET C 1 407 ? 191.305 146.378 198.571 1.00 221.53 405 MET C O 1
ATOM 8402 N N . LEU C 1 408 ? 190.248 147.066 196.712 1.00 216.24 406 LEU C N 1
ATOM 8403 C CA . LEU C 1 408 ? 190.661 145.897 195.950 1.00 216.24 406 LEU C CA 1
ATOM 8404 C C . LEU C 1 408 ? 192.174 145.862 195.790 1.00 216.24 406 LEU C C 1
ATOM 8405 O O . LEU C 1 408 ? 192.802 144.807 195.915 1.00 216.24 406 LEU C O 1
ATOM 8410 N N . LEU C 1 409 ? 192.776 147.014 195.500 1.00 216.23 407 LEU C N 1
ATOM 8411 C CA . LEU C 1 409 ? 194.226 147.086 195.378 1.00 216.23 407 LEU C CA 1
ATOM 8412 C C . LEU C 1 409 ? 194.890 146.651 196.674 1.00 216.23 407 LEU C C 1
ATOM 8413 O O . LEU C 1 409 ? 195.967 146.043 196.665 1.00 216.23 407 LEU C O 1
ATOM 8418 N N . ALA C 1 410 ? 194.246 146.939 197.804 1.00 218.36 408 ALA C N 1
ATOM 8419 C CA . ALA C 1 410 ? 194.799 146.502 199.082 1.00 218.36 408 ALA C CA 1
ATOM 8420 C C . ALA C 1 410 ? 194.614 145.002 199.280 1.00 218.36 408 ALA C C 1
ATOM 8421 O O . ALA C 1 410 ? 195.513 144.317 199.783 1.00 218.36 408 ALA C O 1
ATOM 8423 N N . ARG C 1 411 ? 193.458 144.474 198.874 1.00 218.05 409 ARG C N 1
ATOM 8424 C CA . ARG C 1 411 ? 193.118 143.092 199.200 1.00 218.05 409 ARG C CA 1
ATOM 8425 C C . ARG C 1 411 ? 193.755 142.107 198.229 1.00 218.05 409 ARG C C 1
ATOM 8426 O O . ARG C 1 411 ? 194.546 141.248 198.632 1.00 218.05 409 ARG C O 1
ATOM 8434 N N . LEU C 1 412 ? 193.421 142.206 196.948 1.00 220.87 410 LEU C N 1
ATOM 8435 C CA . LEU C 1 412 ? 193.892 141.235 195.973 1.00 220.87 410 LEU C CA 1
ATOM 8436 C C . LEU C 1 412 ? 195.396 141.289 195.764 1.00 220.87 410 LEU C C 1
ATOM 8437 O O . LEU C 1 412 ? 195.968 140.322 195.251 1.00 220.87 410 LEU C O 1
ATOM 8442 N N . ALA C 1 413 ? 196.050 142.383 196.159 1.00 217.90 411 ALA C N 1
ATOM 8443 C CA . ALA C 1 413 ? 197.507 142.405 196.152 1.00 217.90 411 ALA C CA 1
ATOM 8444 C C . ALA C 1 413 ? 198.074 141.415 197.157 1.00 217.90 411 ALA C C 1
ATOM 8445 O O . ALA C 1 413 ? 199.263 141.080 197.096 1.00 217.90 411 ALA C O 1
ATOM 8447 N N . ARG C 1 414 ? 197.242 140.935 198.084 1.00 221.12 412 ARG C N 1
ATOM 8448 C CA . ARG C 1 414 ? 197.712 139.969 199.068 1.00 221.12 412 ARG C CA 1
ATOM 8449 C C . ARG C 1 414 ? 198.206 138.691 198.400 1.00 221.12 412 ARG C C 1
ATOM 8450 O O . ARG C 1 414 ? 199.250 138.151 198.780 1.00 221.12 412 ARG C O 1
ATOM 8458 N N . THR C 1 415 ? 197.480 138.197 197.399 1.00 208.17 413 THR C N 1
ATOM 8459 C CA . THR C 1 415 ? 197.714 136.848 196.900 1.00 208.17 413 THR C CA 1
ATOM 8460 C C . THR C 1 415 ? 197.372 136.774 195.419 1.00 208.17 413 THR C C 1
ATOM 8461 O O . THR C 1 415 ? 196.701 137.648 194.865 1.00 208.17 413 THR C O 1
ATOM 8465 N N . LYS C 1 416 ? 197.854 135.705 194.789 1.00 209.44 414 LYS C N 1
ATOM 8466 C CA . LYS C 1 416 ? 197.492 135.405 193.410 1.00 209.44 414 LYS C CA 1
ATOM 8467 C C . LYS C 1 416 ? 195.997 135.130 193.302 1.00 209.44 414 LYS C C 1
ATOM 8468 O O . LYS C 1 416 ? 195.333 134.819 194.294 1.00 209.44 414 LYS C O 1
ATOM 8474 N N . ASN C 1 417 ? 195.469 135.258 192.085 1.00 213.49 415 ASN C N 1
ATOM 8475 C CA . ASN C 1 417 ? 194.065 134.975 191.814 1.00 213.49 415 ASN C CA 1
ATOM 8476 C C . ASN C 1 417 ? 193.639 133.652 192.437 1.00 213.49 415 ASN C C 1
ATOM 8477 O O . ASN C 1 417 ? 192.775 133.626 193.320 1.00 213.49 415 ASN C O 1
ATOM 8482 N N . ASN C 1 418 ? 194.231 132.546 191.984 1.00 217.20 416 ASN C N 1
ATOM 8483 C CA . ASN C 1 418 ? 193.831 131.248 192.513 1.00 217.20 416 ASN C CA 1
ATOM 8484 C C . ASN C 1 418 ? 194.221 131.114 193.977 1.00 217.20 416 ASN C C 1
ATOM 8485 O O . ASN C 1 418 ? 193.466 130.551 194.778 1.00 217.20 416 ASN C O 1
ATOM 8490 N N . LYS C 1 419 ? 195.394 131.632 194.351 1.00 210.85 417 LYS C N 1
ATOM 8491 C CA . LYS C 1 419 ? 195.767 131.630 195.760 1.00 210.85 417 LYS C CA 1
ATOM 8492 C C . LYS C 1 419 ? 194.787 132.447 196.588 1.00 210.85 417 LYS C C 1
ATOM 8493 O O . LYS C 1 419 ? 194.490 132.082 197.731 1.00 210.85 417 LYS C O 1
ATOM 8499 N N . GLU C 1 420 ? 194.276 133.550 196.035 1.00 206.70 418 GLU C N 1
ATOM 8500 C CA . GLU C 1 420 ? 193.205 134.271 196.710 1.00 206.70 418 GLU C CA 1
ATOM 8501 C C . GLU C 1 420 ? 191.969 133.395 196.849 1.00 206.70 418 GLU C C 1
ATOM 8502 O O . GLU C 1 420 ? 191.322 133.397 197.903 1.00 206.70 418 GLU C O 1
ATOM 8508 N N . PHE C 1 421 ? 191.625 132.648 195.799 1.00 216.21 419 PHE C N 1
ATOM 8509 C CA . PHE C 1 421 ? 190.535 131.686 195.904 1.00 216.21 419 PHE C CA 1
ATOM 8510 C C . PHE C 1 421 ? 190.877 130.578 196.891 1.00 216.21 419 PHE C C 1
ATOM 8511 O O . PHE C 1 421 ? 190.027 130.158 197.686 1.00 216.21 419 PHE C O 1
ATOM 8519 N N . LEU C 1 422 ? 192.113 130.089 196.853 1.00 216.01 420 LEU C N 1
ATOM 8520 C CA . LEU C 1 422 ? 192.558 129.053 197.777 1.00 216.01 420 LEU C CA 1
ATOM 8521 C C . LEU C 1 422 ? 192.590 129.580 199.205 1.00 216.01 420 LEU C C 1
ATOM 8522 O O . LEU C 1 422 ? 193.662 129.768 199.782 1.00 216.01 420 LEU C O 1
ATOM 8527 N N . ARG D 1 62 ? 228.026 182.757 145.136 1.00 277.62 60 ARG D N 1
ATOM 8528 C CA . ARG D 1 62 ? 226.898 183.675 145.040 1.00 277.62 60 ARG D CA 1
ATOM 8529 C C . ARG D 1 62 ? 225.705 183.118 145.818 1.00 277.62 60 ARG D C 1
ATOM 8530 O O . ARG D 1 62 ? 225.234 182.016 145.531 1.00 277.62 60 ARG D O 1
ATOM 8538 N N . LEU D 1 63 ? 225.219 183.876 146.803 1.00 274.49 61 LEU D N 1
ATOM 8539 C CA . LEU D 1 63 ? 224.179 183.413 147.713 1.00 274.49 61 LEU D CA 1
ATOM 8540 C C . LEU D 1 63 ? 223.164 184.506 148.036 1.00 274.49 61 LEU D C 1
ATOM 8541 O O . LEU D 1 63 ? 223.529 185.609 148.455 1.00 274.49 61 LEU D O 1
ATOM 8546 N N . VAL D 1 64 ? 221.878 184.184 147.856 1.00 268.46 62 VAL D N 1
ATOM 8547 C CA . VAL D 1 64 ? 220.810 184.727 148.679 1.00 268.46 62 VAL D CA 1
ATOM 8548 C C . VAL D 1 64 ? 220.463 183.632 149.675 1.00 268.46 62 VAL D C 1
ATOM 8549 O O . VAL D 1 64 ? 220.842 182.470 149.510 1.00 268.46 62 VAL D O 1
ATOM 8553 N N . LYS D 1 65 ? 219.722 184.014 150.707 1.00 257.60 63 LYS D N 1
ATOM 8554 C CA . LYS D 1 65 ? 219.179 183.039 151.637 1.00 257.60 63 LYS D CA 1
ATOM 8555 C C . LYS D 1 65 ? 217.671 183.205 151.642 1.00 257.60 63 LYS D C 1
ATOM 8556 O O . LYS D 1 65 ? 217.160 184.329 151.656 1.00 257.60 63 LYS D O 1
ATOM 8562 N N . GLY D 1 66 ? 216.962 182.085 151.620 1.00 241.82 64 GLY D N 1
ATOM 8563 C CA . GLY D 1 66 ? 215.524 182.165 151.478 1.00 241.82 64 GLY D CA 1
ATOM 8564 C C . GLY D 1 66 ? 214.858 180.818 151.637 1.00 241.82 64 GLY D C 1
ATOM 8565 O O . GLY D 1 66 ? 215.484 179.816 151.992 1.00 241.82 64 GLY D O 1
ATOM 8566 N N . TYR D 1 67 ? 213.551 180.832 151.392 1.00 224.89 65 TYR D N 1
ATOM 8567 C CA . TYR D 1 67 ? 212.700 179.660 151.532 1.00 224.89 65 TYR D CA 1
ATOM 8568 C C . TYR D 1 67 ? 212.178 179.255 150.161 1.00 224.89 65 TYR D C 1
ATOM 8569 O O . TYR D 1 67 ? 211.332 179.947 149.585 1.00 224.89 65 TYR D O 1
ATOM 8578 N N . LEU D 1 68 ? 212.695 178.151 149.637 1.00 257.97 66 LEU D N 1
ATOM 8579 C CA . LEU D 1 68 ? 212.263 177.670 148.332 1.00 257.97 66 LEU D CA 1
ATOM 8580 C C . LEU D 1 68 ? 210.829 177.161 148.390 1.00 257.97 66 LEU D C 1
ATOM 8581 O O . LEU D 1 68 ? 210.456 176.416 149.302 1.00 257.97 66 LEU D O 1
ATOM 8586 N N . GLU D 1 69 ? 210.025 177.573 147.412 1.00 259.62 67 GLU D N 1
ATOM 8587 C CA . GLU D 1 69 ? 208.705 177.004 147.163 1.00 259.62 67 GLU D CA 1
ATOM 8588 C C . GLU D 1 69 ? 208.696 176.532 145.716 1.00 259.62 67 GLU D C 1
ATOM 8589 O O . GLU D 1 69 ? 208.628 177.354 144.797 1.00 259.62 67 GLU D O 1
ATOM 8595 N N . ILE D 1 70 ? 208.776 175.221 145.516 1.00 267.26 68 ILE D N 1
ATOM 8596 C CA . ILE D 1 70 ? 208.959 174.656 144.182 1.00 267.26 68 ILE D CA 1
ATOM 8597 C C . ILE D 1 70 ? 207.618 174.632 143.458 1.00 267.26 68 ILE D C 1
ATOM 8598 O O . ILE D 1 70 ? 206.631 174.096 143.972 1.00 267.26 68 ILE D O 1
ATOM 8603 N N . SER D 1 71 ? 207.582 175.218 142.262 1.00 281.35 69 SER D N 1
ATOM 8604 C CA . SER D 1 71 ? 206.415 175.141 141.398 1.00 281.35 69 SER D CA 1
ATOM 8605 C C . SER D 1 71 ? 206.429 173.816 140.635 1.00 281.35 69 SER D C 1
ATOM 8606 O O . SER D 1 71 ? 207.405 173.064 140.659 1.00 281.35 69 SER D O 1
ATOM 8609 N N . GLN D 1 72 ? 205.330 173.529 139.935 1.00 304.01 70 GLN D N 1
ATOM 8610 C CA . GLN D 1 72 ? 205.206 172.243 139.255 1.00 304.01 70 GLN D CA 1
ATOM 8611 C C . GLN D 1 72 ? 206.270 172.063 138.180 1.00 304.01 70 GLN D C 1
ATOM 8612 O O . GLN D 1 72 ? 206.747 170.943 137.964 1.00 304.01 70 GLN D O 1
ATOM 8618 N N . ASP D 1 73 ? 206.658 173.141 137.502 1.00 289.27 71 ASP D N 1
ATOM 8619 C CA . ASP D 1 73 ? 207.546 173.061 136.348 1.00 289.27 71 ASP D CA 1
ATOM 8620 C C . ASP D 1 73 ? 209.022 173.009 136.726 1.00 289.27 71 ASP D C 1
ATOM 8621 O O . ASP D 1 73 ? 209.876 173.271 135.873 1.00 289.27 71 ASP D O 1
ATOM 8626 N N . GLY D 1 74 ? 209.345 172.689 137.975 1.00 273.11 72 GLY D N 1
ATOM 8627 C CA . GLY D 1 74 ? 210.727 172.517 138.366 1.00 273.11 72 GLY D CA 1
ATOM 8628 C C . GLY D 1 74 ? 211.414 173.770 138.854 1.00 273.11 72 GLY D C 1
ATOM 8629 O O . GLY D 1 74 ? 212.463 173.668 139.499 1.00 273.11 72 GLY D O 1
ATOM 8630 N N . TYR D 1 75 ? 210.862 174.945 138.571 1.00 279.49 73 TYR D N 1
ATOM 8631 C CA . TYR D 1 75 ? 211.373 176.197 139.102 1.00 279.49 73 TYR D CA 1
ATOM 8632 C C . TYR D 1 75 ? 210.455 176.678 140.216 1.00 279.49 73 TYR D C 1
ATOM 8633 O O . TYR D 1 75 ? 209.258 176.379 140.234 1.00 279.49 73 TYR D O 1
ATOM 8642 N N . GLY D 1 76 ? 211.028 177.433 141.151 1.00 276.16 74 GLY D N 1
ATOM 8643 C CA . GLY D 1 76 ? 210.307 177.833 142.341 1.00 276.16 74 GLY D CA 1
ATOM 8644 C C . GLY D 1 76 ? 210.490 179.307 142.639 1.00 276.16 74 GLY D C 1
ATOM 8645 O O . GLY D 1 76 ? 211.108 180.045 141.872 1.00 276.16 74 GLY D O 1
ATOM 8646 N N . PHE D 1 77 ? 209.976 179.705 143.799 1.00 260.79 75 PHE D N 1
ATOM 8647 C CA . PHE D 1 77 ? 209.980 181.093 144.233 1.00 260.79 75 PHE D CA 1
ATOM 8648 C C . PHE D 1 77 ? 210.567 181.204 145.633 1.00 260.79 75 PHE D C 1
ATOM 8649 O O . PHE D 1 77 ? 210.511 180.270 146.438 1.00 260.79 75 PHE D O 1
ATOM 8657 N N . LEU D 1 78 ? 211.141 182.373 145.904 1.00 252.14 76 LEU D N 1
ATOM 8658 C CA . LEU D 1 78 ? 211.760 182.683 147.187 1.00 252.14 76 LEU D CA 1
ATOM 8659 C C . LEU D 1 78 ? 211.091 183.919 147.774 1.00 252.14 76 LEU D C 1
ATOM 8660 O O . LEU D 1 78 ? 210.719 184.835 147.035 1.00 252.14 76 LEU D O 1
ATOM 8665 N N . THR D 1 79 ? 210.932 183.937 149.095 1.00 237.53 77 THR D N 1
ATOM 8666 C CA . THR D 1 79 ? 210.356 185.077 149.793 1.00 237.53 77 THR D CA 1
ATOM 8667 C C . THR D 1 79 ? 211.415 185.767 150.652 1.00 237.53 77 THR D C 1
ATOM 8668 O O . THR D 1 79 ? 212.535 185.280 150.820 1.00 237.53 77 THR D O 1
ATOM 8672 N N . GLU D 1 80 ? 211.042 186.921 151.200 1.00 223.17 78 GLU D N 1
ATOM 8673 C CA . GLU D 1 80 ? 211.958 187.777 151.935 1.00 223.17 78 GLU D CA 1
ATOM 8674 C C . GLU D 1 80 ? 211.650 187.741 153.433 1.00 223.17 78 GLU D C 1
ATOM 8675 O O . GLU D 1 80 ? 210.744 187.039 153.894 1.00 223.17 78 GLU D O 1
ATOM 8681 N N . ASN D 1 81 ? 212.409 188.523 154.205 1.00 216.31 79 ASN D N 1
ATOM 8682 C CA . ASN D 1 81 ? 212.381 188.443 155.661 1.00 216.31 79 ASN D CA 1
ATOM 8683 C C . ASN D 1 81 ? 211.036 188.817 156.264 1.00 216.31 79 ASN D C 1
ATOM 8684 O O . ASN D 1 81 ? 210.767 188.431 157.405 1.00 216.31 79 ASN D O 1
ATOM 8689 N N . LEU D 1 82 ? 210.194 189.565 155.553 1.00 207.59 80 LEU D N 1
ATOM 8690 C CA . LEU D 1 82 ? 208.926 189.976 156.140 1.00 207.59 80 LEU D CA 1
ATOM 8691 C C . LEU D 1 82 ? 208.024 188.796 156.458 1.00 207.59 80 LEU D C 1
ATOM 8692 O O . LEU D 1 82 ? 207.008 188.978 157.138 1.00 207.59 80 LEU D O 1
ATOM 8697 N N . HIS D 1 83 ? 208.371 187.600 155.988 1.00 205.39 81 HIS D N 1
ATOM 8698 C CA . HIS D 1 83 ? 207.583 186.399 156.241 1.00 205.39 81 HIS D CA 1
ATOM 8699 C C . HIS D 1 83 ? 206.151 186.594 155.746 1.00 205.39 81 HIS D C 1
ATOM 8700 O O . HIS D 1 83 ? 205.187 186.079 156.315 1.00 205.39 81 HIS D O 1
ATOM 8707 N N . ASN D 1 84 ? 206.027 187.367 154.672 1.00 212.58 82 ASN D N 1
ATOM 8708 C CA . ASN D 1 84 ? 204.785 187.509 153.928 1.00 212.58 82 ASN D CA 1
ATOM 8709 C C . ASN D 1 84 ? 205.171 187.865 152.501 1.00 212.58 82 ASN D C 1
ATOM 8710 O O . ASN D 1 84 ? 206.178 188.536 152.263 1.00 212.58 82 ASN D O 1
ATOM 8715 N N . LEU D 1 85 ? 204.372 187.394 151.548 1.00 220.59 83 LEU D N 1
ATOM 8716 C CA . LEU D 1 85 ? 204.733 187.561 150.148 1.00 220.59 83 LEU D CA 1
ATOM 8717 C C . LEU D 1 85 ? 204.949 189.037 149.840 1.00 220.59 83 LEU D C 1
ATOM 8718 O O . LEU D 1 85 ? 204.105 189.880 150.158 1.00 220.59 83 LEU D O 1
ATOM 8723 N N . GLU D 1 86 ? 206.090 189.346 149.228 1.00 238.24 84 GLU D N 1
ATOM 8724 C CA . GLU D 1 86 ? 206.457 190.712 148.890 1.00 238.24 84 GLU D CA 1
ATOM 8725 C C . GLU D 1 86 ? 206.958 190.756 147.454 1.00 238.24 84 GLU D C 1
ATOM 8726 O O . GLU D 1 86 ? 207.242 189.725 146.841 1.00 238.24 84 GLU D O 1
ATOM 8732 N N . SER D 1 87 ? 207.065 191.975 146.922 1.00 242.62 85 SER D N 1
ATOM 8733 C CA . SER D 1 87 ? 207.521 192.169 145.550 1.00 242.62 85 SER D CA 1
ATOM 8734 C C . SER D 1 87 ? 208.960 191.715 145.326 1.00 242.62 85 SER D C 1
ATOM 8735 O O . SER D 1 87 ? 209.439 191.775 144.188 1.00 242.62 85 SER D O 1
ATOM 8738 N N . ARG D 1 88 ? 209.661 191.264 146.366 1.00 235.27 86 ARG D N 1
ATOM 8739 C CA . ARG D 1 88 ? 211.053 190.851 146.246 1.00 235.27 86 ARG D CA 1
ATOM 8740 C C . ARG D 1 88 ? 211.205 189.359 145.971 1.00 235.27 86 ARG D C 1
ATOM 8741 O O . ARG D 1 88 ? 212.252 188.786 146.289 1.00 235.27 86 ARG D O 1
ATOM 8749 N N . VAL D 1 89 ? 210.190 188.716 145.389 1.00 247.42 87 VAL D N 1
ATOM 8750 C CA . VAL D 1 89 ? 210.300 187.295 145.088 1.00 247.42 87 VAL D CA 1
ATOM 8751 C C . VAL D 1 89 ? 211.374 187.072 144.029 1.00 247.42 87 VAL D C 1
ATOM 8752 O O . VAL D 1 89 ? 211.632 187.931 143.176 1.00 247.42 87 VAL D O 1
ATOM 8756 N N . ALA D 1 90 ? 212.004 185.901 144.082 1.00 256.88 88 ALA D N 1
ATOM 8757 C CA . ALA D 1 90 ? 213.058 185.522 143.150 1.00 256.88 88 ALA D CA 1
ATOM 8758 C C . ALA D 1 90 ? 212.797 184.111 142.644 1.00 256.88 88 ALA D C 1
ATOM 8759 O O . ALA D 1 90 ? 212.299 183.263 143.392 1.00 256.88 88 ALA D O 1
ATOM 8761 N N . ILE D 1 91 ? 213.129 183.866 141.374 1.00 277.67 89 ILE D N 1
ATOM 8762 C CA . ILE D 1 91 ? 212.880 182.562 140.769 1.00 277.67 89 ILE D CA 1
ATOM 8763 C C . ILE D 1 91 ? 214.095 181.665 140.961 1.00 277.67 89 ILE D C 1
ATOM 8764 O O . ILE D 1 91 ? 215.233 182.141 141.060 1.00 277.67 89 ILE D O 1
ATOM 8769 N N . VAL D 1 92 ? 213.853 180.356 141.009 1.00 277.84 90 VAL D N 1
ATOM 8770 C CA . VAL D 1 92 ? 214.884 179.349 141.251 1.00 277.84 90 VAL D CA 1
ATOM 8771 C C . VAL D 1 92 ? 214.767 178.293 140.158 1.00 277.84 90 VAL D C 1
ATOM 8772 O O . VAL D 1 92 ? 213.694 177.706 139.967 1.00 277.84 90 VAL D O 1
ATOM 8776 N N . SER D 1 93 ? 215.867 178.046 139.448 1.00 275.88 91 SER D N 1
ATOM 8777 C CA . SER D 1 93 ? 215.876 177.073 138.364 1.00 275.88 91 SER D CA 1
ATOM 8778 C C . SER D 1 93 ? 215.869 175.645 138.901 1.00 275.88 91 SER D C 1
ATOM 8779 O O . SER D 1 93 ? 216.286 175.375 140.030 1.00 275.88 91 SER D O 1
ATOM 8782 N N . ALA D 1 94 ? 215.386 174.723 138.064 1.00 274.58 92 ALA D N 1
ATOM 8783 C CA . ALA D 1 94 ? 215.357 173.313 138.439 1.00 274.58 92 ALA D CA 1
ATOM 8784 C C . ALA D 1 94 ? 216.740 172.677 138.373 1.00 274.58 92 ALA D C 1
ATOM 8785 O O . ALA D 1 94 ? 217.051 171.785 139.172 1.00 274.58 92 ALA D O 1
ATOM 8787 N N . GLY D 1 95 ? 217.569 173.100 137.415 1.00 279.37 93 GLY D N 1
ATOM 8788 C CA . GLY D 1 95 ? 218.808 172.384 137.145 1.00 279.37 93 GLY D CA 1
ATOM 8789 C C . GLY D 1 95 ? 219.712 172.272 138.356 1.00 279.37 93 GLY D C 1
ATOM 8790 O O . GLY D 1 95 ? 220.250 171.203 138.649 1.00 279.37 93 GLY D O 1
ATOM 8791 N N . LEU D 1 96 ? 219.890 173.375 139.083 1.00 273.81 94 LEU D N 1
ATOM 8792 C CA . LEU D 1 96 ? 220.764 173.342 140.251 1.00 273.81 94 LEU D CA 1
ATOM 8793 C C . LEU D 1 96 ? 220.165 172.491 141.364 1.00 273.81 94 LEU D C 1
ATOM 8794 O O . LEU D 1 96 ? 220.891 171.785 142.075 1.00 273.81 94 LEU D O 1
ATOM 8799 N N . ILE D 1 97 ? 218.843 172.544 141.532 1.00 276.64 95 ILE D N 1
ATOM 8800 C CA . ILE D 1 97 ? 218.197 171.726 142.556 1.00 276.64 95 ILE D CA 1
ATOM 8801 C C . ILE D 1 97 ? 218.414 170.249 142.256 1.00 276.64 95 ILE D C 1
ATOM 8802 O O . ILE D 1 97 ? 218.698 169.447 143.153 1.00 276.64 95 ILE D O 1
ATOM 8807 N N . LYS D 1 98 ? 218.276 169.867 140.985 1.00 270.99 96 LYS D N 1
ATOM 8808 C CA . LYS D 1 98 ? 218.605 168.502 140.587 1.00 270.99 96 LYS D CA 1
ATOM 8809 C C . LYS D 1 98 ? 220.073 168.194 140.846 1.00 270.99 96 LYS D C 1
ATOM 8810 O O . LYS D 1 98 ? 220.415 167.101 141.313 1.00 270.99 96 LYS D O 1
ATOM 8816 N N . GLN D 1 99 ? 220.956 169.144 140.536 1.00 271.97 97 GLN D N 1
ATOM 8817 C CA . GLN D 1 99 ? 222.381 168.945 140.770 1.00 271.97 97 GLN D CA 1
ATOM 8818 C C . GLN D 1 99 ? 222.648 168.603 142.229 1.00 271.97 97 GLN D C 1
ATOM 8819 O O . GLN D 1 99 ? 223.449 167.712 142.536 1.00 271.97 97 GLN D O 1
ATOM 8825 N N . TYR D 1 100 ? 221.978 169.299 143.143 1.00 270.04 98 TYR D N 1
ATOM 8826 C CA . TYR D 1 100 ? 222.153 169.081 144.572 1.00 270.04 98 TYR D CA 1
ATOM 8827 C C . TYR D 1 100 ? 221.034 168.240 145.171 1.00 270.04 98 TYR D C 1
ATOM 8828 O O . TYR D 1 100 ? 221.167 167.772 146.307 1.00 270.04 98 TYR D O 1
ATOM 8837 N N . ALA D 1 101 ? 219.945 168.025 144.432 1.00 267.32 99 ALA D N 1
ATOM 8838 C CA . ALA D 1 101 ? 218.925 167.044 144.803 1.00 267.32 99 ALA D CA 1
ATOM 8839 C C . ALA D 1 101 ? 218.458 167.237 146.243 1.00 267.32 99 ALA D C 1
ATOM 8840 O O . ALA D 1 101 ? 218.479 166.308 147.053 1.00 267.32 99 ALA D O 1
ATOM 8842 N N . LEU D 1 102 ? 218.030 168.454 146.569 1.00 249.86 100 LEU D N 1
ATOM 8843 C CA . LEU D 1 102 ? 217.554 168.739 147.913 1.00 249.86 100 LEU D CA 1
ATOM 8844 C C . LEU D 1 102 ? 216.083 168.364 148.050 1.00 249.86 100 LEU D C 1
ATOM 8845 O O . LEU D 1 102 ? 215.441 167.910 147.099 1.00 249.86 100 LEU D O 1
ATOM 8850 N N . ARG D 1 103 ? 215.553 168.561 149.255 1.00 218.62 101 ARG D N 1
ATOM 8851 C CA . ARG D 1 103 ? 214.208 168.127 149.592 1.00 218.62 101 ARG D CA 1
ATOM 8852 C C . ARG D 1 103 ? 213.334 169.355 149.797 1.00 218.62 101 ARG D C 1
ATOM 8853 O O . ARG D 1 103 ? 213.813 170.434 150.154 1.00 218.62 101 ARG D O 1
ATOM 8861 N N . ALA D 1 104 ? 212.036 169.172 149.571 1.00 222.52 102 ALA D N 1
ATOM 8862 C CA . ALA D 1 104 ? 211.104 170.290 149.612 1.00 222.52 102 ALA D CA 1
ATOM 8863 C C . ALA D 1 104 ? 211.102 170.938 150.990 1.00 222.52 102 ALA D C 1
ATOM 8864 O O . ALA D 1 104 ? 211.005 170.254 152.013 1.00 222.52 102 ALA D O 1
ATOM 8866 N N . GLY D 1 105 ? 211.204 172.267 151.012 1.00 222.24 103 GLY D N 1
ATOM 8867 C CA . GLY D 1 105 ? 211.210 173.023 152.243 1.00 222.24 103 GLY D CA 1
ATOM 8868 C C . GLY D 1 105 ? 212.584 173.342 152.786 1.00 222.24 103 GLY D C 1
ATOM 8869 O O . GLY D 1 105 ? 212.684 174.028 153.810 1.00 222.24 103 GLY D O 1
ATOM 8870 N N . ASP D 1 106 ? 213.643 172.863 152.143 1.00 237.54 104 ASP D N 1
ATOM 8871 C CA . ASP D 1 106 ? 214.988 173.127 152.631 1.00 237.54 104 ASP D CA 1
ATOM 8872 C C . ASP D 1 106 ? 215.307 174.614 152.563 1.00 237.54 104 ASP D C 1
ATOM 8873 O O . ASP D 1 106 ? 215.062 175.275 151.550 1.00 237.54 104 ASP D O 1
ATOM 8878 N N . TYR D 1 107 ? 215.847 175.139 153.660 1.00 255.36 105 TYR D N 1
ATOM 8879 C CA . TYR D 1 107 ? 216.345 176.507 153.709 1.00 255.36 105 TYR D CA 1
ATOM 8880 C C . TYR D 1 107 ? 217.415 176.666 152.635 1.00 255.36 105 TYR D C 1
ATOM 8881 O O . TYR D 1 107 ? 218.488 176.060 152.729 1.00 255.36 105 TYR D O 1
ATOM 8890 N N . VAL D 1 108 ? 217.125 177.476 151.619 1.00 260.45 106 VAL D N 1
ATOM 8891 C CA . VAL D 1 108 ? 217.921 177.526 150.400 1.00 260.45 106 VAL D CA 1
ATOM 8892 C C . VAL D 1 108 ? 218.949 178.640 150.515 1.00 260.45 106 VAL D C 1
ATOM 8893 O O . VAL D 1 108 ? 218.641 179.739 150.997 1.00 260.45 106 VAL D O 1
ATOM 8897 N N . VAL D 1 109 ? 220.165 178.344 150.063 1.00 271.40 107 VAL D N 1
ATOM 8898 C CA . VAL D 1 109 ? 221.274 179.282 150.003 1.00 271.40 107 VAL D CA 1
ATOM 8899 C C . VAL D 1 109 ? 221.882 179.161 148.614 1.00 271.40 107 VAL D C 1
ATOM 8900 O O . VAL D 1 109 ? 222.142 178.051 148.139 1.00 271.40 107 VAL D O 1
ATOM 8904 N N . GLY D 1 110 ? 222.100 180.295 147.963 1.00 274.43 108 GLY D N 1
ATOM 8905 C CA . GLY D 1 110 ? 222.510 180.284 146.567 1.00 274.43 108 GLY D CA 1
ATOM 8906 C C . GLY D 1 110 ? 221.865 181.453 145.861 1.00 274.43 108 GLY D C 1
ATOM 8907 O O . GLY D 1 110 ? 220.858 181.995 146.316 1.00 274.43 108 GLY D O 1
ATOM 8908 N N . GLN D 1 111 ? 222.513 181.904 144.789 1.00 277.01 109 GLN D N 1
ATOM 8909 C CA . GLN D 1 111 ? 222.029 183.111 144.124 1.00 277.01 109 GLN D CA 1
ATOM 8910 C C . GLN D 1 111 ? 221.692 182.860 142.660 1.00 277.01 109 GLN D C 1
ATOM 8911 O O . GLN D 1 111 ? 221.730 181.727 142.172 1.00 277.01 109 GLN D O 1
ATOM 8917 N N . ALA D 1 112 ? 221.393 183.948 141.952 1.00 289.41 110 ALA D N 1
ATOM 8918 C CA . ALA D 1 112 ? 220.819 183.905 140.618 1.00 289.41 110 ALA D CA 1
ATOM 8919 C C . ALA D 1 112 ? 221.509 184.948 139.752 1.00 289.41 110 ALA D C 1
ATOM 8920 O O . ALA D 1 112 ? 222.546 185.504 140.119 1.00 289.41 110 ALA D O 1
ATOM 8922 N N . ARG D 1 113 ? 220.926 185.202 138.582 1.00 303.74 111 ARG D N 1
ATOM 8923 C CA . ARG D 1 113 ? 221.361 186.292 137.727 1.00 303.74 111 ARG D CA 1
ATOM 8924 C C . ARG D 1 113 ? 220.225 187.289 137.525 1.00 303.74 111 ARG D C 1
ATOM 8925 O O . ARG D 1 113 ? 219.050 186.908 137.555 1.00 303.74 111 ARG D O 1
ATOM 8933 N N . PRO D 1 114 ? 220.538 188.573 137.350 1.00 301.14 112 PRO D N 1
ATOM 8934 C CA . PRO D 1 114 ? 219.482 189.579 137.203 1.00 301.14 112 PRO D CA 1
ATOM 8935 C C . PRO D 1 114 ? 218.548 189.218 136.066 1.00 301.14 112 PRO D C 1
ATOM 8936 O O . PRO D 1 114 ? 218.923 188.456 135.161 1.00 301.14 112 PRO D O 1
ATOM 8940 N N . PRO D 1 115 ? 217.323 189.735 136.079 1.00 306.22 113 PRO D N 1
ATOM 8941 C CA . PRO D 1 115 ? 216.382 189.407 135.005 1.00 306.22 113 PRO D CA 1
ATOM 8942 C C . PRO D 1 115 ? 216.990 189.733 133.649 1.00 306.22 113 PRO D C 1
ATOM 8943 O O . PRO D 1 115 ? 217.437 190.854 133.400 1.00 306.22 113 PRO D O 1
ATOM 8947 N N . ARG D 1 116 ? 217.025 188.733 132.773 1.00 312.37 114 ARG D N 1
ATOM 8948 C CA . ARG D 1 116 ? 217.555 188.946 131.438 1.00 312.37 114 ARG D CA 1
ATOM 8949 C C . ARG D 1 116 ? 216.528 189.666 130.569 1.00 312.37 114 ARG D C 1
ATOM 8950 O O . ARG D 1 116 ? 215.333 189.718 130.877 1.00 312.37 114 ARG D O 1
ATOM 8958 N N . GLU D 1 117 ? 217.010 190.229 129.465 1.00 311.37 115 GLU D N 1
ATOM 8959 C CA . GLU D 1 117 ? 216.104 190.773 128.467 1.00 311.37 115 GLU D CA 1
ATOM 8960 C C . GLU D 1 117 ? 215.175 189.665 127.992 1.00 311.37 115 GLU D C 1
ATOM 8961 O O . GLU D 1 117 ? 215.618 188.548 127.710 1.00 311.37 115 GLU D O 1
ATOM 8967 N N . ASN D 1 118 ? 213.885 189.976 127.912 1.00 319.85 116 ASN D N 1
ATOM 8968 C CA . ASN D 1 118 ? 212.777 189.047 127.697 1.00 319.85 116 ASN D CA 1
ATOM 8969 C C . ASN D 1 118 ? 212.414 188.336 128.997 1.00 319.85 116 ASN D C 1
ATOM 8970 O O . ASN D 1 118 ? 211.484 187.523 128.994 1.00 319.85 116 ASN D O 1
ATOM 8975 N N . GLU D 1 119 ? 213.107 188.609 130.101 1.00 311.37 117 GLU D N 1
ATOM 8976 C CA . GLU D 1 119 ? 212.779 188.027 131.396 1.00 311.37 117 GLU D CA 1
ATOM 8977 C C . GLU D 1 119 ? 212.363 189.130 132.360 1.00 311.37 117 GLU D C 1
ATOM 8978 O O . GLU D 1 119 ? 213.042 190.157 132.469 1.00 311.37 117 GLU D O 1
ATOM 8984 N N . ARG D 1 120 ? 211.248 188.910 133.055 1.00 303.95 118 ARG D N 1
ATOM 8985 C CA . ARG D 1 120 ? 210.672 189.914 133.938 1.00 303.95 118 ARG D CA 1
ATOM 8986 C C . ARG D 1 120 ? 211.159 189.803 135.376 1.00 303.95 118 ARG D C 1
ATOM 8987 O O . ARG D 1 120 ? 211.057 190.783 136.124 1.00 303.95 118 ARG D O 1
ATOM 8995 N N . TYR D 1 121 ? 211.682 188.647 135.782 1.00 298.83 119 TYR D N 1
ATOM 8996 C CA . TYR D 1 121 ? 212.164 188.440 137.139 1.00 298.83 119 TYR D CA 1
ATOM 8997 C C . TYR D 1 121 ? 213.543 187.800 137.105 1.00 298.83 119 TYR D C 1
ATOM 8998 O O . TYR D 1 121 ? 213.987 187.293 136.071 1.00 298.83 119 TYR D O 1
ATOM 9007 N N . ALA D 1 122 ? 214.219 187.839 138.251 1.00 297.77 120 ALA D N 1
ATOM 9008 C CA . ALA D 1 122 ? 215.541 187.241 138.363 1.00 297.77 120 ALA D CA 1
ATOM 9009 C C . ALA D 1 122 ? 215.480 185.747 138.069 1.00 297.77 120 ALA D C 1
ATOM 9010 O O . ALA D 1 122 ? 214.531 185.054 138.445 1.00 297.77 120 ALA D O 1
ATOM 9012 N N . THR D 1 123 ? 216.510 185.252 137.389 1.00 301.52 121 THR D N 1
ATOM 9013 C CA . THR D 1 123 ? 216.601 183.857 136.990 1.00 301.52 121 THR D CA 1
ATOM 9014 C C . THR D 1 123 ? 217.924 183.273 137.467 1.00 301.52 121 THR D C 1
ATOM 9015 O O . THR D 1 123 ? 218.943 183.966 137.516 1.00 301.52 121 THR D O 1
ATOM 9019 N N . LEU D 1 124 ? 217.903 181.985 137.799 1.00 283.23 122 LEU D N 1
ATOM 9020 C CA . LEU D 1 124 ? 218.991 181.364 138.550 1.00 283.23 122 LEU D CA 1
ATOM 9021 C C . LEU D 1 124 ? 220.143 181.020 137.615 1.00 283.23 122 LEU D C 1
ATOM 9022 O O . LEU D 1 124 ? 219.955 180.320 136.614 1.00 283.23 122 LEU D O 1
ATOM 9027 N N . LEU D 1 125 ? 221.342 181.507 137.949 1.00 288.35 123 LEU D N 1
ATOM 9028 C CA . LEU D 1 125 ? 222.525 181.189 137.155 1.00 288.35 123 LEU D CA 1
ATOM 9029 C C . LEU D 1 125 ? 223.309 180.032 137.763 1.00 288.35 123 LEU D C 1
ATOM 9030 O O . LEU D 1 125 ? 223.481 178.989 137.121 1.00 288.35 123 LEU D O 1
ATOM 9035 N N . LYS D 1 126 ? 223.791 180.191 138.996 1.00 278.91 124 LYS D N 1
ATOM 9036 C CA . LYS D 1 126 ? 224.638 179.181 139.616 1.00 278.91 124 LYS D CA 1
ATOM 9037 C C . LYS D 1 126 ? 224.527 179.270 141.132 1.00 278.91 124 LYS D C 1
ATOM 9038 O O . LYS D 1 126 ? 224.471 180.367 141.694 1.00 278.91 124 LYS D O 1
ATOM 9044 N N . VAL D 1 127 ? 224.499 178.110 141.783 1.00 272.15 125 VAL D N 1
ATOM 9045 C CA . VAL D 1 127 ? 224.520 178.035 143.241 1.00 272.15 125 VAL D CA 1
ATOM 9046 C C . VAL D 1 127 ? 225.944 177.736 143.689 1.00 272.15 125 VAL D C 1
ATOM 9047 O O . VAL D 1 127 ? 226.689 177.031 142.997 1.00 272.15 125 VAL D O 1
ATOM 9051 N N . GLU D 1 128 ? 226.328 178.267 144.849 1.00 268.57 126 GLU D N 1
ATOM 9052 C CA . GLU D 1 128 ? 227.673 178.091 145.384 1.00 268.57 126 GLU D CA 1
ATOM 9053 C C . GLU D 1 128 ? 227.689 177.331 146.702 1.00 268.57 126 GLU D C 1
ATOM 9054 O O . GLU D 1 128 ? 228.465 176.383 146.860 1.00 268.57 126 GLU D O 1
ATOM 9060 N N . ALA D 1 129 ? 226.846 177.720 147.656 1.00 268.85 127 ALA D N 1
ATOM 9061 C CA . ALA D 1 129 ? 226.716 177.018 148.925 1.00 268.85 127 ALA D CA 1
ATOM 9062 C C . ALA D 1 129 ? 225.240 176.922 149.275 1.00 268.85 127 ALA D C 1
ATOM 9063 O O . ALA D 1 129 ? 224.489 177.881 149.084 1.00 268.85 127 ALA D O 1
ATOM 9065 N N . VAL D 1 130 ? 224.833 175.766 149.795 1.00 264.20 128 VAL D N 1
ATOM 9066 C CA . VAL D 1 130 ? 223.427 175.452 150.017 1.00 264.20 128 VAL D CA 1
ATOM 9067 C C . VAL D 1 130 ? 223.231 175.063 151.477 1.00 264.20 128 VAL D C 1
ATOM 9068 O O . VAL D 1 130 ? 224.016 174.284 152.031 1.00 264.20 128 VAL D O 1
ATOM 9072 N N . ASN D 1 131 ? 222.189 175.618 152.097 1.00 263.98 129 ASN D N 1
ATOM 9073 C CA . ASN D 1 131 ? 221.800 175.286 153.469 1.00 263.98 129 ASN D CA 1
ATOM 9074 C C . ASN D 1 131 ? 222.956 175.446 154.449 1.00 263.98 129 ASN D C 1
ATOM 9075 O O . ASN D 1 131 ? 223.067 174.691 155.418 1.00 263.98 129 ASN D O 1
ATOM 9080 N N . ASN D 1 132 ? 223.829 176.421 154.216 1.00 272.12 130 ASN D N 1
ATOM 9081 C CA . ASN D 1 132 ? 224.992 176.695 155.055 1.00 272.12 130 ASN D CA 1
ATOM 9082 C C . ASN D 1 132 ? 225.993 175.548 155.031 1.00 272.12 130 ASN D C 1
ATOM 9083 O O . ASN D 1 132 ? 226.964 175.576 155.801 1.00 272.12 130 ASN D O 1
ATOM 9088 N N . LEU D 1 133 ? 225.794 174.541 154.183 1.00 267.73 131 LEU D N 1
ATOM 9089 C CA . LEU D 1 133 ? 226.671 173.381 154.126 1.00 267.73 131 LEU D CA 1
ATOM 9090 C C . LEU D 1 133 ? 227.070 173.139 152.680 1.00 267.73 131 LEU D C 1
ATOM 9091 O O . LEU D 1 133 ? 226.491 173.703 151.748 1.00 267.73 131 LEU D O 1
ATOM 9096 N N . ASP D 1 134 ? 228.079 172.293 152.497 1.00 265.70 132 ASP D N 1
ATOM 9097 C CA . ASP D 1 134 ? 228.511 171.959 151.153 1.00 265.70 132 ASP D CA 1
ATOM 9098 C C . ASP D 1 134 ? 227.363 171.287 150.398 1.00 265.70 132 ASP D C 1
ATOM 9099 O O . ASP D 1 134 ? 226.772 170.320 150.886 1.00 265.70 132 ASP D O 1
ATOM 9104 N N . PRO D 1 135 ? 227.023 171.779 149.201 1.00 264.10 133 PRO D N 1
ATOM 9105 C CA . PRO D 1 135 ? 225.893 171.184 148.468 1.00 264.10 133 PRO D CA 1
ATOM 9106 C C . PRO D 1 135 ? 226.047 169.699 148.197 1.00 264.10 133 PRO D C 1
ATOM 9107 O O . PRO D 1 135 ? 225.046 168.974 148.254 1.00 264.10 133 PRO D O 1
ATOM 9111 N N . GLU D 1 136 ? 227.259 169.219 147.919 1.00 262.24 134 GLU D N 1
ATOM 9112 C CA . GLU D 1 136 ? 227.436 167.796 147.648 1.00 262.24 134 GLU D CA 1
ATOM 9113 C C . GLU D 1 136 ? 226.963 166.951 148.826 1.00 262.24 134 GLU D C 1
ATOM 9114 O O . GLU D 1 136 ? 226.315 165.915 148.635 1.00 262.24 134 GLU D O 1
ATOM 9120 N N . ALA D 1 137 ? 227.266 167.382 150.053 1.00 253.67 135 ALA D N 1
ATOM 9121 C CA . ALA D 1 137 ? 226.815 166.638 151.224 1.00 253.67 135 ALA D CA 1
ATOM 9122 C C . ALA D 1 137 ? 225.296 166.581 151.298 1.00 253.67 135 ALA D C 1
ATOM 9123 O O . ALA D 1 137 ? 224.738 165.603 151.808 1.00 253.67 135 ALA D O 1
ATOM 9125 N N . ALA D 1 138 ? 224.611 167.610 150.793 1.00 250.62 136 ALA D N 1
ATOM 9126 C CA . ALA D 1 138 ? 223.152 167.588 150.791 1.00 250.62 136 ALA D CA 1
ATOM 9127 C C . ALA D 1 138 ? 222.617 166.438 149.952 1.00 250.62 136 ALA D C 1
ATOM 9128 O O . ALA D 1 138 ? 221.468 166.019 150.130 1.00 250.62 136 ALA D O 1
ATOM 9130 N N . LYS D 1 139 ? 223.435 165.917 149.036 1.00 255.50 137 LYS D N 1
ATOM 9131 C CA . LYS D 1 139 ? 222.972 164.870 148.132 1.00 255.50 137 LYS D CA 1
ATOM 9132 C C . LYS D 1 139 ? 222.548 163.618 148.892 1.00 255.50 137 LYS D C 1
ATOM 9133 O O . LYS D 1 139 ? 221.606 162.927 148.486 1.00 255.50 137 LYS D O 1
ATOM 9139 N N . ASN D 1 140 ? 223.231 163.305 149.994 1.00 238.41 138 ASN D N 1
ATOM 9140 C CA . ASN D 1 140 ? 222.991 162.080 150.760 1.00 238.41 138 ASN D CA 1
ATOM 9141 C C . ASN D 1 140 ? 222.660 162.455 152.202 1.00 238.41 138 ASN D C 1
ATOM 9142 O O . ASN D 1 140 ? 223.509 162.979 152.928 1.00 238.41 138 ASN D O 1
ATOM 9147 N N . ARG D 1 141 ? 221.423 162.186 152.613 1.00 222.39 139 ARG D N 1
ATOM 9148 C CA . ARG D 1 141 ? 220.992 162.410 153.984 1.00 222.39 139 ARG D CA 1
ATOM 9149 C C . ARG D 1 141 ? 219.713 161.626 154.225 1.00 222.39 139 ARG D C 1
ATOM 9150 O O . ARG D 1 141 ? 219.019 161.272 153.265 1.00 222.39 139 ARG D O 1
ATOM 9158 N N . PRO D 1 142 ? 219.374 161.340 155.481 1.00 212.27 140 PRO D N 1
ATOM 9159 C CA . PRO D 1 142 ? 218.074 160.720 155.760 1.00 212.27 140 PRO D CA 1
ATOM 9160 C C . PRO D 1 142 ? 216.936 161.690 155.491 1.00 212.27 140 PRO D C 1
ATOM 9161 O O . PRO D 1 142 ? 217.078 162.904 155.650 1.00 212.27 140 PRO D O 1
ATOM 9165 N N . ARG D 1 143 ? 215.799 161.141 155.075 1.00 212.38 141 ARG D N 1
ATOM 9166 C CA . ARG D 1 143 ? 214.609 161.950 154.878 1.00 212.38 141 ARG D CA 1
ATOM 9167 C C . ARG D 1 143 ? 213.880 162.153 156.201 1.00 212.38 141 ARG D C 1
ATOM 9168 O O . ARG D 1 143 ? 213.825 161.259 157.051 1.00 212.38 141 ARG D O 1
ATOM 9176 N N . PHE D 1 144 ? 213.308 163.347 156.364 1.00 193.35 142 PHE D N 1
ATOM 9177 C CA . PHE D 1 144 ? 212.668 163.694 157.627 1.00 193.35 142 PHE D CA 1
ATOM 9178 C C . PHE D 1 144 ? 211.579 162.697 157.996 1.00 193.35 142 PHE D C 1
ATOM 9179 O O . PHE D 1 144 ? 211.542 162.196 159.125 1.00 193.35 142 PHE D O 1
ATOM 9187 N N . ASP D 1 145 ? 210.690 162.382 157.052 1.00 196.33 143 ASP D N 1
ATOM 9188 C CA . ASP D 1 145 ? 209.582 161.488 157.361 1.00 196.33 143 ASP D CA 1
ATOM 9189 C C . ASP D 1 145 ? 210.055 160.077 157.670 1.00 196.33 143 ASP D C 1
ATOM 9190 O O . ASP D 1 145 ? 209.279 159.281 158.207 1.00 196.33 143 ASP D O 1
ATOM 9195 N N . GLU D 1 146 ? 211.302 159.750 157.339 1.00 205.12 144 GLU D N 1
ATOM 9196 C CA . GLU D 1 146 ? 211.869 158.448 157.645 1.00 205.12 144 GLU D CA 1
ATOM 9197 C C . GLU D 1 146 ? 212.680 158.439 158.932 1.00 205.12 144 GLU D C 1
ATOM 9198 O O . GLU D 1 146 ? 213.136 157.370 159.350 1.00 205.12 144 GLU D O 1
ATOM 9204 N N . LEU D 1 147 ? 212.872 159.593 159.567 1.00 180.50 145 LEU D N 1
ATOM 9205 C CA . LEU D 1 147 ? 213.570 159.634 160.843 1.00 180.50 145 LEU D CA 1
ATOM 9206 C C . LEU D 1 147 ? 212.816 158.804 161.872 1.00 180.50 145 LEU D C 1
ATOM 9207 O O . LEU D 1 147 ? 211.596 158.922 162.001 1.00 180.50 145 LEU D O 1
ATOM 9212 N N . THR D 1 148 ? 213.544 157.974 162.607 1.00 156.31 146 THR D N 1
ATOM 9213 C CA . THR D 1 148 ? 212.928 157.126 163.619 1.00 156.31 146 THR D CA 1
ATOM 9214 C C . THR D 1 148 ? 212.428 157.983 164.776 1.00 156.31 146 THR D C 1
ATOM 9215 O O . THR D 1 148 ? 213.243 158.454 165.575 1.00 156.31 146 THR D O 1
ATOM 9219 N N . PRO D 1 149 ? 211.125 158.201 164.911 1.00 134.39 147 PRO D N 1
ATOM 9220 C CA . PRO D 1 149 ? 210.641 158.994 166.041 1.00 134.39 147 PRO D CA 1
ATOM 9221 C C . PRO D 1 149 ? 210.792 158.234 167.345 1.00 134.39 147 PRO D C 1
ATOM 9222 O O . PRO D 1 149 ? 210.742 157.005 167.392 1.00 134.39 147 PRO D O 1
ATOM 9226 N N . GLN D 1 150 ? 210.994 158.993 168.411 1.00 136.83 148 GLN D N 1
ATOM 9227 C CA . GLN D 1 150 ? 211.083 158.461 169.758 1.00 136.83 148 GLN D CA 1
ATOM 9228 C C . GLN D 1 150 ? 210.257 159.344 170.671 1.00 136.83 148 GLN D C 1
ATOM 9229 O O . GLN D 1 150 ? 209.763 160.400 170.270 1.00 136.83 148 GLN D O 1
ATOM 9235 N N . PHE D 1 151 ? 210.099 158.909 171.902 1.00 149.60 149 PHE D N 1
ATOM 9236 C CA . PHE D 1 151 ? 209.639 159.821 172.923 1.00 149.60 149 PHE D CA 1
ATOM 9237 C C . PHE D 1 151 ? 210.771 160.764 173.304 1.00 149.60 149 PHE D C 1
ATOM 9238 O O . PHE D 1 151 ? 211.946 160.438 173.130 1.00 149.60 149 PHE D O 1
ATOM 9246 N N . PRO D 1 152 ? 210.448 161.954 173.807 1.00 154.25 150 PRO D N 1
ATOM 9247 C CA . PRO D 1 152 ? 211.513 162.895 174.175 1.00 154.25 150 PRO D CA 1
ATOM 9248 C C . PRO D 1 152 ? 212.450 162.278 175.198 1.00 154.25 150 PRO D C 1
ATOM 9249 O O . PRO D 1 152 ? 212.062 161.986 176.330 1.00 154.25 150 PRO D O 1
ATOM 9253 N N . ASP D 1 153 ? 213.696 162.066 174.779 1.00 169.99 151 ASP D N 1
ATOM 9254 C CA . ASP D 1 153 ? 214.733 161.506 175.632 1.00 169.99 151 ASP D CA 1
ATOM 9255 C C . ASP D 1 153 ? 215.813 162.520 175.970 1.00 169.99 151 ASP D C 1
ATOM 9256 O O . ASP D 1 153 ? 216.628 162.265 176.863 1.00 169.99 151 ASP D O 1
ATOM 9261 N N . ARG D 1 154 ? 215.840 163.659 175.283 1.00 173.04 152 ARG D N 1
ATOM 9262 C CA . ARG D 1 154 ? 216.746 164.753 175.601 1.00 173.04 152 ARG D CA 1
ATOM 9263 C C . ARG D 1 154 ? 215.896 165.884 176.144 1.00 173.04 152 ARG D C 1
ATOM 9264 O O . ARG D 1 154 ? 215.385 166.708 175.378 1.00 173.04 152 ARG D O 1
ATOM 9272 N N . GLN D 1 155 ? 215.750 165.920 177.458 1.00 178.83 153 GLN D N 1
ATOM 9273 C CA . GLN D 1 155 ? 214.865 166.864 178.112 1.00 178.83 153 GLN D CA 1
ATOM 9274 C C . GLN D 1 155 ? 215.516 168.236 178.169 1.00 178.83 153 GLN D C 1
ATOM 9275 O O . GLN D 1 155 ? 216.743 168.367 178.160 1.00 178.83 153 GLN D O 1
ATOM 9281 N N . ILE D 1 156 ? 214.676 169.261 178.220 1.00 172.22 154 ILE D N 1
ATOM 9282 C CA . ILE D 1 156 ? 215.113 170.635 178.404 1.00 172.22 154 ILE D CA 1
ATOM 9283 C C . ILE D 1 156 ? 214.842 170.972 179.859 1.00 172.22 154 ILE D C 1
ATOM 9284 O O . ILE D 1 156 ? 213.697 171.255 180.233 1.00 172.22 154 ILE D O 1
ATOM 9289 N N . ARG D 1 157 ? 215.882 170.923 180.686 1.00 199.45 155 ARG D N 1
ATOM 9290 C CA . ARG D 1 157 ? 215.714 171.274 182.085 1.00 199.45 155 ARG D CA 1
ATOM 9291 C C . ARG D 1 157 ? 215.175 172.695 182.184 1.00 199.45 155 ARG D C 1
ATOM 9292 O O . ARG D 1 157 ? 215.630 173.607 181.489 1.00 199.45 155 ARG D O 1
ATOM 9300 N N . LEU D 1 158 ? 214.187 172.877 183.053 1.00 194.29 156 LEU D N 1
ATOM 9301 C CA . LEU D 1 158 ? 213.383 174.092 183.073 1.00 194.29 156 LEU D CA 1
ATOM 9302 C C . LEU D 1 158 ? 213.713 174.898 184.320 1.00 194.29 156 LEU D C 1
ATOM 9303 O O . LEU D 1 158 ? 213.443 174.455 185.442 1.00 194.29 156 LEU D O 1
ATOM 9308 N N . GLU D 1 159 ? 214.297 176.077 184.115 1.00 197.75 157 GLU D N 1
ATOM 9309 C CA . GLU D 1 159 ? 214.581 177.028 185.178 1.00 197.75 157 GLU D CA 1
ATOM 9310 C C . GLU D 1 159 ? 214.717 178.406 184.553 1.00 197.75 157 GLU D C 1
ATOM 9311 O O . GLU D 1 159 ? 215.631 178.642 183.759 1.00 197.75 157 GLU D O 1
ATOM 9317 N N . THR D 1 160 ? 213.811 179.314 184.912 1.00 203.57 158 THR D N 1
ATOM 9318 C CA . THR D 1 160 ? 213.724 180.610 184.248 1.00 203.57 158 THR D CA 1
ATOM 9319 C C . THR D 1 160 ? 213.382 181.683 185.272 1.00 203.57 158 THR D C 1
ATOM 9320 O O . THR D 1 160 ? 212.498 181.487 186.113 1.00 203.57 158 THR D O 1
ATOM 9324 N N . THR D 1 161 ? 214.085 182.812 185.194 1.00 209.96 159 THR D N 1
ATOM 9325 C CA . THR D 1 161 ? 213.999 183.834 186.235 1.00 209.96 159 THR D CA 1
ATOM 9326 C C . THR D 1 161 ? 212.772 184.741 186.163 1.00 209.96 159 THR D C 1
ATOM 9327 O O . THR D 1 161 ? 212.227 185.065 187.235 1.00 209.96 159 THR D O 1
ATOM 9331 N N . PRO D 1 162 ? 212.302 185.196 185.002 1.00 208.91 160 PRO D N 1
ATOM 9332 C CA . PRO D 1 162 ? 211.384 186.345 184.969 1.00 208.91 160 PRO D CA 1
ATOM 9333 C C . PRO D 1 162 ? 210.142 186.178 185.830 1.00 208.91 160 PRO D C 1
ATOM 9334 O O . PRO D 1 162 ? 209.684 187.161 186.423 1.00 208.91 160 PRO D O 1
ATOM 9338 N N . ASP D 1 163 ? 209.595 184.968 185.900 1.00 213.23 161 ASP D N 1
ATOM 9339 C CA . ASP D 1 163 ? 208.671 184.591 186.959 1.00 213.23 161 ASP D CA 1
ATOM 9340 C C . ASP D 1 163 ? 208.966 183.152 187.346 1.00 213.23 161 ASP D C 1
ATOM 9341 O O . ASP D 1 163 ? 208.441 182.214 186.737 1.00 213.23 161 ASP D O 1
ATOM 9346 N N . GLU D 1 164 ? 209.811 182.971 188.355 1.00 216.56 162 GLU D N 1
ATOM 9347 C CA . GLU D 1 164 ? 210.179 181.632 188.778 1.00 216.56 162 GLU D CA 1
ATOM 9348 C C . GLU D 1 164 ? 209.001 180.849 189.339 1.00 216.56 162 GLU D C 1
ATOM 9349 O O . GLU D 1 164 ? 209.045 179.620 189.329 1.00 216.56 162 GLU D O 1
ATOM 9355 N N . LEU D 1 165 ? 207.932 181.523 189.778 1.00 220.22 163 LEU D N 1
ATOM 9356 C CA . LEU D 1 165 ? 206.824 180.820 190.425 1.00 220.22 163 LEU D CA 1
ATOM 9357 C C . LEU D 1 165 ? 205.817 180.301 189.403 1.00 220.22 163 LEU D C 1
ATOM 9358 O O . LEU D 1 165 ? 205.479 179.112 189.394 1.00 220.22 163 LEU D O 1
ATOM 9363 N N . SER D 1 166 ? 205.300 181.184 188.548 1.00 203.99 164 SER D N 1
ATOM 9364 C CA . SER D 1 166 ? 204.410 180.729 187.485 1.00 203.99 164 SER D CA 1
ATOM 9365 C C . SER D 1 166 ? 205.138 179.754 186.571 1.00 203.99 164 SER D C 1
ATOM 9366 O O . SER D 1 166 ? 204.575 178.743 186.136 1.00 203.99 164 SER D O 1
ATOM 9369 N N . THR D 1 167 ? 206.402 180.047 186.270 1.00 206.46 165 THR D N 1
ATOM 9370 C CA . THR D 1 167 ? 207.203 179.113 185.493 1.00 206.46 165 THR D CA 1
ATOM 9371 C C . THR D 1 167 ? 207.452 177.832 186.274 1.00 206.46 165 THR D C 1
ATOM 9372 O O . THR D 1 167 ? 207.585 176.757 185.683 1.00 206.46 165 THR D O 1
ATOM 9376 N N . ARG D 1 168 ? 207.504 177.919 187.604 1.00 224.23 166 ARG D N 1
ATOM 9377 C CA . ARG D 1 168 ? 207.537 176.706 188.412 1.00 224.23 166 ARG D CA 1
ATOM 9378 C C . ARG D 1 168 ? 206.292 175.873 188.158 1.00 224.23 166 ARG D C 1
ATOM 9379 O O . ARG D 1 168 ? 206.367 174.655 187.978 1.00 224.23 166 ARG D O 1
ATOM 9387 N N . VAL D 1 169 ? 205.131 176.526 188.158 1.00 205.50 167 VAL D N 1
ATOM 9388 C CA . VAL D 1 169 ? 203.881 175.822 187.888 1.00 205.50 167 VAL D CA 1
ATOM 9389 C C . VAL D 1 169 ? 203.947 175.164 186.519 1.00 205.50 167 VAL D C 1
ATOM 9390 O O . VAL D 1 169 ? 203.583 173.994 186.348 1.00 205.50 167 VAL D O 1
ATOM 9394 N N . ILE D 1 170 ? 204.432 175.907 185.527 1.00 204.13 168 ILE D N 1
ATOM 9395 C CA . ILE D 1 170 ? 204.513 175.382 184.167 1.00 204.13 168 ILE D CA 1
ATOM 9396 C C . ILE D 1 170 ? 205.404 174.145 184.132 1.00 204.13 168 ILE D C 1
ATOM 9397 O O . ILE D 1 170 ? 205.019 173.091 183.611 1.00 204.13 168 ILE D O 1
ATOM 9402 N N . ASP D 1 171 ? 206.604 174.252 184.703 1.00 212.47 169 ASP D N 1
ATOM 9403 C CA . ASP D 1 171 ? 207.532 173.127 184.695 1.00 212.47 169 ASP D CA 1
ATOM 9404 C C . ASP D 1 171 ? 206.960 171.930 185.435 1.00 212.47 169 ASP D C 1
ATOM 9405 O O . ASP D 1 171 ? 207.078 170.793 184.966 1.00 212.47 169 ASP D O 1
ATOM 9410 N N . LEU D 1 172 ? 206.329 172.166 186.581 1.00 218.14 170 LEU D N 1
ATOM 9411 C CA . LEU D 1 172 ? 205.900 171.099 187.468 1.00 218.14 170 LEU D CA 1
ATOM 9412 C C . LEU D 1 172 ? 204.593 170.456 187.040 1.00 218.14 170 LEU D C 1
ATOM 9413 O O . LEU D 1 172 ? 204.268 169.367 187.527 1.00 218.14 170 LEU D O 1
ATOM 9418 N N . LEU D 1 173 ? 203.839 171.098 186.153 1.00 202.29 171 LEU D N 1
ATOM 9419 C CA . LEU D 1 173 ? 202.585 170.548 185.655 1.00 202.29 171 LEU D CA 1
ATOM 9420 C C . LEU D 1 173 ? 202.701 170.046 184.221 1.00 202.29 171 LEU D C 1
ATOM 9421 O O . LEU D 1 173 ? 202.112 169.019 183.871 1.00 202.29 171 LEU D O 1
ATOM 9426 N N . ALA D 1 174 ? 203.449 170.757 183.379 1.00 194.57 172 ALA D N 1
ATOM 9427 C CA . ALA D 1 174 ? 203.606 170.398 181.971 1.00 194.57 172 ALA D CA 1
ATOM 9428 C C . ALA D 1 174 ? 205.078 170.476 181.597 1.00 194.57 172 ALA D C 1
ATOM 9429 O O . ALA D 1 174 ? 205.577 171.535 181.195 1.00 194.57 172 ALA D O 1
ATOM 9431 N N . PRO D 1 175 ? 205.814 169.377 181.730 1.00 185.86 173 PRO D N 1
ATOM 9432 C CA . PRO D 1 175 ? 207.220 169.390 181.317 1.00 185.86 173 PRO D CA 1
ATOM 9433 C C . PRO D 1 175 ? 207.361 169.698 179.835 1.00 185.86 173 PRO D C 1
ATOM 9434 O O . PRO D 1 175 ? 206.498 169.364 179.021 1.00 185.86 173 PRO D O 1
ATOM 9438 N N . ILE D 1 176 ? 208.461 170.361 179.493 1.00 182.69 174 ILE D N 1
ATOM 9439 C CA . ILE D 1 176 ? 208.817 170.658 178.112 1.00 182.69 174 ILE D CA 1
ATOM 9440 C C . ILE D 1 176 ? 210.124 169.951 177.795 1.00 182.69 174 ILE D C 1
ATOM 9441 O O . ILE D 1 176 ? 211.134 170.157 178.482 1.00 182.69 174 ILE D O 1
ATOM 9446 N N . GLY D 1 177 ? 210.107 169.119 176.755 1.00 166.21 175 GLY D N 1
ATOM 9447 C CA . GLY D 1 177 ? 211.297 168.480 176.248 1.00 166.21 175 GLY D CA 1
ATOM 9448 C C . GLY D 1 177 ? 211.454 168.721 174.758 1.00 166.21 175 GLY D C 1
ATOM 9449 O O . GLY D 1 177 ? 210.546 169.206 174.078 1.00 166.21 175 GLY D O 1
ATOM 9450 N N . ARG D 1 178 ? 212.629 168.359 174.259 1.00 156.68 176 ARG D N 1
ATOM 9451 C CA . ARG D 1 178 ? 212.953 168.541 172.853 1.00 156.68 176 ARG D CA 1
ATOM 9452 C C . ARG D 1 178 ? 212.103 167.583 172.033 1.00 156.68 176 ARG D C 1
ATOM 9453 O O . ARG D 1 178 ? 212.147 166.369 172.251 1.00 156.68 176 ARG D O 1
ATOM 9461 N N . GLY D 1 179 ? 211.334 168.127 171.095 1.00 154.82 177 GLY D N 1
ATOM 9462 C CA . GLY D 1 179 ? 210.428 167.322 170.301 1.00 154.82 177 GLY D CA 1
ATOM 9463 C C . GLY D 1 179 ? 209.053 167.131 170.898 1.00 154.82 177 GLY D C 1
ATOM 9464 O O . GLY D 1 179 ? 208.276 166.319 170.383 1.00 154.82 177 GLY D O 1
ATOM 9465 N N . GLN D 1 180 ? 208.726 167.858 171.962 1.00 158.63 178 GLN D N 1
ATOM 9466 C CA . GLN D 1 180 ? 207.417 167.773 172.603 1.00 158.63 178 GLN D CA 1
ATOM 9467 C C . GLN D 1 180 ? 206.340 168.229 171.626 1.00 158.63 178 GLN D C 1
ATOM 9468 O O . GLN D 1 180 ? 206.417 169.334 171.084 1.00 158.63 178 GLN D O 1
ATOM 9474 N N . ARG D 1 181 ? 205.333 167.385 171.392 1.00 155.98 179 ARG D N 1
ATOM 9475 C CA . ARG D 1 181 ? 204.152 167.797 170.630 1.00 155.98 179 ARG D CA 1
ATOM 9476 C C . ARG D 1 181 ? 203.078 168.219 171.627 1.00 155.98 179 ARG D C 1
ATOM 9477 O O . ARG D 1 181 ? 202.194 167.451 172.011 1.00 155.98 179 ARG D O 1
ATOM 9485 N N . GLY D 1 182 ? 203.162 169.478 172.041 1.00 157.32 180 GLY D N 1
ATOM 9486 C CA . GLY D 1 182 ? 202.320 169.987 173.103 1.00 157.32 180 GLY D CA 1
ATOM 9487 C C . GLY D 1 182 ? 201.135 170.782 172.604 1.00 157.32 180 GLY D C 1
ATOM 9488 O O . GLY D 1 182 ? 201.101 171.203 171.445 1.00 157.32 180 GLY D O 1
ATOM 9489 N N . LEU D 1 183 ? 200.146 170.982 173.472 1.00 165.27 181 LEU D N 1
ATOM 9490 C CA . LEU D 1 183 ? 198.970 171.771 173.139 1.00 165.27 181 LEU D CA 1
ATOM 9491 C C . LEU D 1 183 ? 198.388 172.349 174.419 1.00 165.27 181 LEU D C 1
ATOM 9492 O O . LEU D 1 183 ? 198.325 171.654 175.434 1.00 165.27 181 LEU D O 1
ATOM 9497 N N . ILE D 1 184 ? 197.969 173.611 174.380 1.00 164.92 182 ILE D N 1
ATOM 9498 C CA . ILE D 1 184 ? 197.335 174.266 175.520 1.00 164.92 182 ILE D CA 1
ATOM 9499 C C . ILE D 1 184 ? 195.944 174.716 175.102 1.00 164.92 182 ILE D C 1
ATOM 9500 O O . ILE D 1 184 ? 195.767 175.306 174.029 1.00 164.92 182 ILE D O 1
ATOM 9505 N N . VAL D 1 185 ? 194.958 174.429 175.945 1.00 159.89 183 VAL D N 1
ATOM 9506 C CA . VAL D 1 185 ? 193.551 174.570 175.604 1.00 159.89 183 VAL D CA 1
ATOM 9507 C C . VAL D 1 185 ? 192.876 175.426 176.663 1.00 159.89 183 VAL D C 1
ATOM 9508 O O . VAL D 1 185 ? 192.930 175.101 177.856 1.00 159.89 183 VAL D O 1
ATOM 9512 N N . ALA D 1 186 ? 192.217 176.496 176.226 1.00 162.22 184 ALA D N 1
ATOM 9513 C CA . ALA D 1 186 ? 191.519 177.396 177.129 1.00 162.22 184 ALA D CA 1
ATOM 9514 C C . ALA D 1 186 ? 190.421 178.107 176.352 1.00 162.22 184 ALA D C 1
ATOM 9515 O O . ALA D 1 186 ? 190.516 178.242 175.128 1.00 162.22 184 ALA D O 1
ATOM 9517 N N . PRO D 1 187 ? 189.376 178.576 177.025 1.00 160.23 185 PRO D N 1
ATOM 9518 C CA . PRO D 1 187 ? 188.356 179.371 176.341 1.00 160.23 185 PRO D CA 1
ATOM 9519 C C . PRO D 1 187 ? 188.897 180.741 175.984 1.00 160.23 185 PRO D C 1
ATOM 9520 O O . PRO D 1 187 ? 190.025 181.089 176.359 1.00 160.23 185 PRO D O 1
ATOM 9524 N N . PRO D 1 188 ? 188.125 181.547 175.265 1.00 157.74 186 PRO D N 1
ATOM 9525 C CA . PRO D 1 188 ? 188.597 182.889 174.909 1.00 157.74 186 PRO D CA 1
ATOM 9526 C C . PRO D 1 188 ? 188.892 183.725 176.144 1.00 157.74 186 PRO D C 1
ATOM 9527 O O . PRO D 1 188 ? 188.170 183.672 177.142 1.00 157.74 186 PRO D O 1
ATOM 9531 N N . LYS D 1 189 ? 189.963 184.512 176.067 1.00 159.59 187 LYS D N 1
ATOM 9532 C CA . LYS D 1 189 ? 190.305 185.475 177.109 1.00 159.59 187 LYS D CA 1
ATOM 9533 C C . LYS D 1 189 ? 190.557 184.771 178.438 1.00 159.59 187 LYS D C 1
ATOM 9534 O O . LYS D 1 189 ? 190.061 185.179 179.489 1.00 159.59 187 LYS D O 1
ATOM 9540 N N . ALA D 1 190 ? 191.351 183.702 178.383 1.00 173.70 188 ALA D N 1
ATOM 9541 C CA . ALA D 1 190 ? 191.642 182.907 179.568 1.00 173.70 188 ALA D CA 1
ATOM 9542 C C . ALA D 1 190 ? 193.140 182.737 179.790 1.00 173.70 188 ALA D C 1
ATOM 9543 O O . ALA D 1 190 ? 193.559 181.757 180.413 1.00 173.70 188 ALA D O 1
ATOM 9545 N N . GLY D 1 191 ? 193.957 183.661 179.288 1.00 166.03 189 GLY D N 1
ATOM 9546 C CA . GLY D 1 191 ? 195.347 183.714 179.691 1.00 166.03 189 GLY D CA 1
ATOM 9547 C C . GLY D 1 191 ? 196.342 183.077 178.745 1.00 166.03 189 GLY D C 1
ATOM 9548 O O . GLY D 1 191 ? 197.303 182.462 179.220 1.00 166.03 189 GLY D O 1
ATOM 9549 N N . LYS D 1 192 ? 196.164 183.205 177.429 1.00 164.46 190 LYS D N 1
ATOM 9550 C CA . LYS D 1 192 ? 196.960 182.406 176.502 1.00 164.46 190 LYS D CA 1
ATOM 9551 C C . LYS D 1 192 ? 198.190 183.157 176.001 1.00 164.46 190 LYS D C 1
ATOM 9552 O O . LYS D 1 192 ? 199.329 182.747 176.252 1.00 164.46 190 LYS D O 1
ATOM 9558 N N . THR D 1 193 ? 197.980 184.251 175.265 1.00 165.08 191 THR D N 1
ATOM 9559 C CA . THR D 1 193 ? 199.069 184.801 174.460 1.00 165.08 191 THR D CA 1
ATOM 9560 C C . THR D 1 193 ? 200.244 185.246 175.318 1.00 165.08 191 THR D C 1
ATOM 9561 O O . THR D 1 193 ? 201.401 185.008 174.959 1.00 165.08 191 THR D O 1
ATOM 9565 N N . THR D 1 194 ? 199.985 185.911 176.443 1.00 169.74 192 THR D N 1
ATOM 9566 C CA . THR D 1 194 ? 201.112 186.334 177.268 1.00 169.74 192 THR D CA 1
ATOM 9567 C C . THR D 1 194 ? 201.798 185.129 177.897 1.00 169.74 192 THR D C 1
ATOM 9568 O O . THR D 1 194 ? 202.997 185.170 178.183 1.00 169.74 192 THR D O 1
ATOM 9572 N N . LEU D 1 195 ? 201.053 184.046 178.121 1.00 165.30 193 LEU D N 1
ATOM 9573 C CA . LEU D 1 195 ? 201.679 182.807 178.568 1.00 165.30 193 LEU D CA 1
ATOM 9574 C C . LEU D 1 195 ? 202.649 182.280 177.517 1.00 165.30 193 LEU D C 1
ATOM 9575 O O . LEU D 1 195 ? 203.778 181.881 177.837 1.00 165.30 193 LEU D O 1
ATOM 9580 N N . LEU D 1 196 ? 202.228 182.288 176.252 1.00 157.04 194 LEU D N 1
ATOM 9581 C CA . LEU D 1 196 ? 203.137 181.929 175.169 1.00 157.04 194 LEU D CA 1
ATOM 9582 C C . LEU D 1 196 ? 204.344 182.860 175.148 1.00 157.04 194 LEU D C 1
ATOM 9583 O O . LEU D 1 196 ? 205.481 182.425 174.924 1.00 157.04 194 LEU D O 1
ATOM 9588 N N . LYS D 1 197 ? 204.107 184.150 175.377 1.00 153.04 195 LYS D N 1
ATOM 9589 C CA . LYS D 1 197 ? 205.190 185.123 175.425 1.00 153.04 195 LYS D CA 1
ATOM 9590 C C . LYS D 1 197 ? 206.199 184.764 176.502 1.00 153.04 195 LYS D C 1
ATOM 9591 O O . LYS D 1 197 ? 207.412 184.791 176.269 1.00 153.04 195 LYS D O 1
ATOM 9597 N N . LYS D 1 198 ? 205.707 184.444 177.695 1.00 158.59 196 LYS D N 1
ATOM 9598 C CA . LYS D 1 198 ? 206.591 184.092 178.796 1.00 158.59 196 LYS D CA 1
ATOM 9599 C C . LYS D 1 198 ? 207.391 182.846 178.463 1.00 158.59 196 LYS D C 1
ATOM 9600 O O . LYS D 1 198 ? 208.594 182.775 178.742 1.00 158.59 196 LYS D O 1
ATOM 9606 N N . ILE D 1 199 ? 206.738 181.852 177.861 1.00 155.85 197 ILE D N 1
ATOM 9607 C CA . ILE D 1 199 ? 207.447 180.633 177.488 1.00 155.85 197 ILE D CA 1
ATOM 9608 C C . ILE D 1 199 ? 208.564 180.953 176.506 1.00 155.85 197 ILE D C 1
ATOM 9609 O O . ILE D 1 199 ? 209.696 180.469 176.645 1.00 155.85 197 ILE D O 1
ATOM 9614 N N . ALA D 1 200 ? 208.263 181.771 175.497 1.00 160.41 198 ALA D N 1
ATOM 9615 C CA . ALA D 1 200 ? 209.275 182.122 174.508 1.00 160.41 198 ALA D CA 1
ATOM 9616 C C . ALA D 1 200 ? 210.437 182.855 175.162 1.00 160.41 198 ALA D C 1
ATOM 9617 O O . ALA D 1 200 ? 211.608 182.569 174.886 1.00 160.41 198 ALA D O 1
ATOM 9619 N N . ASN D 1 201 ? 210.127 183.810 176.039 1.00 160.00 199 ASN D N 1
ATOM 9620 C CA . ASN D 1 201 ? 211.181 184.565 176.701 1.00 160.00 199 ASN D CA 1
ATOM 9621 C C . ASN D 1 201 ? 212.071 183.647 177.525 1.00 160.00 199 ASN D C 1
ATOM 9622 O O . ASN D 1 201 ? 213.301 183.761 177.483 1.00 160.00 199 ASN D O 1
ATOM 9627 N N . ALA D 1 202 ? 211.468 182.725 178.274 1.00 172.29 200 ALA D N 1
ATOM 9628 C CA . ALA D 1 202 ? 212.262 181.799 179.073 1.00 172.29 200 ALA D CA 1
ATOM 9629 C C . ALA D 1 202 ? 213.159 180.949 178.189 1.00 172.29 200 ALA D C 1
ATOM 9630 O O . ALA D 1 202 ? 214.353 180.787 178.472 1.00 172.29 200 ALA D O 1
ATOM 9632 N N . VAL D 1 203 ? 212.603 180.406 177.106 1.00 160.34 201 VAL D N 1
ATOM 9633 C CA . VAL D 1 203 ? 213.389 179.542 176.233 1.00 160.34 201 VAL D CA 1
ATOM 9634 C C . VAL D 1 203 ? 214.541 180.321 175.620 1.00 160.34 201 VAL D C 1
ATOM 9635 O O . VAL D 1 203 ? 215.635 179.782 175.412 1.00 160.34 201 VAL D O 1
ATOM 9639 N N . LEU D 1 204 ? 214.323 181.593 175.328 1.00 162.82 202 LEU D N 1
ATOM 9640 C CA . LEU D 1 204 ? 215.394 182.398 174.752 1.00 162.82 202 LEU D CA 1
ATOM 9641 C C . LEU D 1 204 ? 216.499 182.706 175.741 1.00 162.82 202 LEU D C 1
ATOM 9642 O O . LEU D 1 204 ? 217.441 183.417 175.373 1.00 162.82 202 LEU D O 1
ATOM 9647 N N . LYS D 1 205 ? 216.420 182.193 176.968 1.00 173.58 203 LYS D N 1
ATOM 9648 C CA . LYS D 1 205 ? 217.494 182.357 177.938 1.00 173.58 203 LYS D CA 1
ATOM 9649 C C . LYS D 1 205 ? 218.038 181.001 178.363 1.00 173.58 203 LYS D C 1
ATOM 9650 O O . LYS D 1 205 ? 219.227 180.870 178.667 1.00 173.58 203 LYS D O 1
ATOM 9656 N N . ASN D 1 206 ? 217.178 179.985 178.387 1.00 180.72 204 ASN D N 1
ATOM 9657 C CA . ASN D 1 206 ? 217.593 178.670 178.860 1.00 180.72 204 ASN D CA 1
ATOM 9658 C C . ASN D 1 206 ? 218.435 177.911 177.845 1.00 180.72 204 ASN D C 1
ATOM 9659 O O . ASN D 1 206 ? 219.369 177.203 178.237 1.00 180.72 204 ASN D O 1
ATOM 9664 N N . GLU D 1 207 ? 218.131 178.036 176.555 1.00 171.02 205 GLU D N 1
ATOM 9665 C CA . GLU D 1 207 ? 218.822 177.286 175.505 1.00 171.02 205 GLU D CA 1
ATOM 9666 C C . GLU D 1 207 ? 219.099 178.210 174.329 1.00 171.02 205 GLU D C 1
ATOM 9667 O O . GLU D 1 207 ? 218.393 178.188 173.316 1.00 171.02 205 GLU D O 1
ATOM 9673 N N . PRO D 1 208 ? 220.142 179.039 174.430 1.00 177.16 206 PRO D N 1
ATOM 9674 C CA . PRO D 1 208 ? 220.474 179.937 173.312 1.00 177.16 206 PRO D CA 1
ATOM 9675 C C . PRO D 1 208 ? 220.784 179.206 172.018 1.00 177.16 206 PRO D C 1
ATOM 9676 O O . PRO D 1 208 ? 220.708 179.821 170.947 1.00 177.16 206 PRO D O 1
ATOM 9680 N N . ASP D 1 209 ? 221.130 177.922 172.079 1.00 164.99 207 ASP D N 1
ATOM 9681 C CA . ASP D 1 209 ? 221.449 177.166 170.877 1.00 164.99 207 ASP D CA 1
ATOM 9682 C C . ASP D 1 209 ? 220.219 176.821 170.051 1.00 164.99 207 ASP D C 1
ATOM 9683 O O . ASP D 1 209 ? 220.352 176.545 168.855 1.00 164.99 207 ASP D O 1
ATOM 9688 N N . ILE D 1 210 ? 219.037 176.830 170.653 1.00 161.70 208 ILE D N 1
ATOM 9689 C CA . ILE D 1 210 ? 217.830 176.385 169.968 1.00 161.70 208 ILE D CA 1
ATOM 9690 C C . ILE D 1 210 ? 217.286 177.522 169.117 1.00 161.70 208 ILE D C 1
ATOM 9691 O O . ILE D 1 210 ? 217.151 178.658 169.586 1.00 161.70 208 ILE D O 1
ATOM 9696 N N . LYS D 1 211 ? 216.966 177.218 167.863 1.00 153.54 209 LYS D N 1
ATOM 9697 C CA . LYS D 1 211 ? 216.326 178.184 166.979 1.00 153.54 209 LYS D CA 1
ATOM 9698 C C . LYS D 1 211 ? 214.848 178.248 167.334 1.00 153.54 209 LYS D C 1
ATOM 9699 O O . LYS D 1 211 ? 214.104 177.291 167.100 1.00 153.54 209 LYS D O 1
ATOM 9705 N N . VAL D 1 212 ? 214.419 179.375 167.887 1.00 146.83 210 VAL D N 1
ATOM 9706 C CA . VAL D 1 212 ? 213.066 179.537 168.405 1.00 146.83 210 VAL D CA 1
ATOM 9707 C C . VAL D 1 212 ? 212.294 180.406 167.424 1.00 146.83 210 VAL D C 1
ATOM 9708 O O . VAL D 1 212 ? 212.753 181.487 167.042 1.00 146.83 210 VAL D O 1
ATOM 9712 N N . ILE D 1 213 ? 211.124 179.933 167.011 1.00 156.16 211 ILE D N 1
ATOM 9713 C CA . ILE D 1 213 ? 210.272 180.630 166.056 1.00 156.16 211 ILE D CA 1
ATOM 9714 C C . ILE D 1 213 ? 208.884 180.765 166.663 1.00 156.16 211 ILE D C 1
ATOM 9715 O O . ILE D 1 213 ? 208.366 179.814 167.258 1.00 156.16 211 ILE D O 1
ATOM 9720 N N . VAL D 1 214 ? 208.286 181.943 166.519 1.00 153.99 212 VAL D N 1
ATOM 9721 C CA . VAL D 1 214 ? 206.949 182.217 167.033 1.00 153.99 212 VAL D CA 1
ATOM 9722 C C . VAL D 1 214 ? 206.058 182.595 165.862 1.00 153.99 212 VAL D C 1
ATOM 9723 O O . VAL D 1 214 ? 206.406 183.472 165.062 1.00 153.99 212 VAL D O 1
ATOM 9727 N N . LEU D 1 215 ? 204.908 181.935 165.766 1.00 164.81 213 LEU D N 1
ATOM 9728 C CA . LEU D 1 215 ? 203.956 182.139 164.683 1.00 164.81 213 LEU D CA 1
ATOM 9729 C C . LEU D 1 215 ? 202.626 182.584 165.271 1.00 164.81 213 LEU D C 1
ATOM 9730 O O . LEU D 1 215 ? 202.115 181.954 166.204 1.00 164.81 213 LEU D O 1
ATOM 9735 N N . LEU D 1 216 ? 202.067 183.659 164.720 1.00 165.06 214 LEU D N 1
ATOM 9736 C CA . LEU D 1 216 ? 200.829 184.255 165.209 1.00 165.06 214 LEU D CA 1
ATOM 9737 C C . LEU D 1 216 ? 199.824 184.299 164.063 1.00 165.06 214 LEU D C 1
ATOM 9738 O O . LEU D 1 216 ? 200.058 184.970 163.051 1.00 165.06 214 LEU D O 1
ATOM 9743 N N . ILE D 1 217 ? 198.711 183.589 164.223 1.00 165.40 215 ILE D N 1
ATOM 9744 C CA . ILE D 1 217 ? 197.660 183.519 163.215 1.00 165.40 215 ILE D CA 1
ATOM 9745 C C . ILE D 1 217 ? 196.418 184.202 163.760 1.00 165.40 215 ILE D C 1
ATOM 9746 O O . ILE D 1 217 ? 196.046 183.997 164.920 1.00 165.40 215 ILE D O 1
ATOM 9751 N N . ASP D 1 218 ? 195.774 185.016 162.930 1.00 164.55 216 ASP D N 1
ATOM 9752 C CA . ASP D 1 218 ? 194.425 185.497 163.185 1.00 164.55 216 ASP D CA 1
ATOM 9753 C C . ASP D 1 218 ? 194.329 186.309 164.467 1.00 164.55 216 ASP D C 1
ATOM 9754 O O . ASP D 1 218 ? 193.323 186.207 165.179 1.00 164.55 216 ASP D O 1
ATOM 9759 N N . GLU D 1 219 ? 195.345 187.104 164.791 1.00 165.02 217 GLU D N 1
ATOM 9760 C CA . GLU D 1 219 ? 195.403 187.824 166.055 1.00 165.02 217 GLU D CA 1
ATOM 9761 C C . GLU D 1 219 ? 195.411 189.332 165.846 1.00 165.02 217 GLU D C 1
ATOM 9762 O O . GLU D 1 219 ? 195.453 189.844 164.724 1.00 165.02 217 GLU D O 1
ATOM 9768 N N . ARG D 1 220 ? 195.361 190.028 166.973 1.00 159.97 218 ARG D N 1
ATOM 9769 C CA . ARG D 1 220 ? 195.309 191.480 166.975 1.00 159.97 218 ARG D CA 1
ATOM 9770 C C . ARG D 1 220 ? 196.684 192.052 166.628 1.00 159.97 218 ARG D C 1
ATOM 9771 O O . ARG D 1 220 ? 197.707 191.509 167.061 1.00 159.97 218 ARG D O 1
ATOM 9779 N N . PRO D 1 221 ? 196.753 193.136 165.849 1.00 151.10 219 PRO D N 1
ATOM 9780 C CA . PRO D 1 221 ? 198.075 193.691 165.504 1.00 151.10 219 PRO D CA 1
ATOM 9781 C C . PRO D 1 221 ? 198.885 194.148 166.704 1.00 151.10 219 PRO D C 1
ATOM 9782 O O . PRO D 1 221 ? 200.113 193.977 166.724 1.00 151.10 219 PRO D O 1
ATOM 9786 N N . GLU D 1 222 ? 198.236 194.739 167.706 1.00 153.54 220 GLU D N 1
ATOM 9787 C CA . GLU D 1 222 ? 198.981 195.233 168.856 1.00 153.54 220 GLU D CA 1
ATOM 9788 C C . GLU D 1 222 ? 199.749 194.115 169.543 1.00 153.54 220 GLU D C 1
ATOM 9789 O O . GLU D 1 222 ? 200.878 194.333 169.992 1.00 153.54 220 GLU D O 1
ATOM 9795 N N . GLU D 1 223 ? 199.169 192.918 169.634 1.00 162.68 221 GLU D N 1
ATOM 9796 C CA . GLU D 1 223 ? 199.923 191.786 170.159 1.00 162.68 221 GLU D CA 1
ATOM 9797 C C . GLU D 1 223 ? 201.151 191.520 169.300 1.00 162.68 221 GLU D C 1
ATOM 9798 O O . GLU D 1 223 ? 202.234 191.218 169.819 1.00 162.68 221 GLU D O 1
ATOM 9804 N N . VAL D 1 224 ? 200.999 191.631 167.980 1.00 161.77 222 VAL D N 1
ATOM 9805 C CA . VAL D 1 224 ? 202.120 191.402 167.075 1.00 161.77 222 VAL D CA 1
ATOM 9806 C C . VAL D 1 224 ? 203.258 192.359 167.391 1.00 161.77 222 VAL D C 1
ATOM 9807 O O . VAL D 1 224 ? 204.416 191.951 167.536 1.00 161.77 222 VAL D O 1
ATOM 9811 N N . THR D 1 225 ? 202.945 193.649 167.490 1.00 154.51 223 THR D N 1
ATOM 9812 C CA . THR D 1 225 ? 203.994 194.623 167.767 1.00 154.51 223 THR D CA 1
ATOM 9813 C C . THR D 1 225 ? 204.583 194.407 169.151 1.00 154.51 223 THR D C 1
ATOM 9814 O O . THR D 1 225 ? 205.797 194.547 169.347 1.00 154.51 223 THR D O 1
ATOM 9818 N N . ASP D 1 226 ? 203.739 194.058 170.121 1.00 164.55 224 ASP D N 1
ATOM 9819 C CA . ASP D 1 226 ? 204.228 193.810 171.468 1.00 164.55 224 ASP D CA 1
ATOM 9820 C C . ASP D 1 226 ? 205.268 192.701 171.461 1.00 164.55 224 ASP D C 1
ATOM 9821 O O . ASP D 1 226 ? 206.332 192.825 172.076 1.00 164.55 224 ASP D O 1
ATOM 9826 N N . PHE D 1 227 ? 204.982 191.610 170.752 1.00 163.90 225 PHE D N 1
ATOM 9827 C CA . PHE D 1 227 ? 205.964 190.536 170.648 1.00 163.90 225 PHE D CA 1
ATOM 9828 C C . PHE D 1 227 ? 207.213 191.005 169.923 1.00 163.90 225 PHE D C 1
ATOM 9829 O O . PHE D 1 227 ? 208.330 190.857 170.432 1.00 163.90 225 PHE D O 1
ATOM 9837 N N . ARG D 1 228 ? 207.041 191.594 168.741 1.00 160.48 226 ARG D N 1
ATOM 9838 C CA . ARG D 1 228 ? 208.193 191.948 167.925 1.00 160.48 226 ARG D CA 1
ATOM 9839 C C . ARG D 1 228 ? 209.146 192.845 168.696 1.00 160.48 226 ARG D C 1
ATOM 9840 O O . ARG D 1 228 ? 210.368 192.751 168.536 1.00 160.48 226 ARG D O 1
ATOM 9848 N N . GLU D 1 229 ? 208.608 193.727 169.537 1.00 159.26 227 GLU D N 1
ATOM 9849 C CA . GLU D 1 229 ? 209.463 194.533 170.397 1.00 159.26 227 GLU D CA 1
ATOM 9850 C C . GLU D 1 229 ? 210.006 193.733 171.573 1.00 159.26 227 GLU D C 1
ATOM 9851 O O . GLU D 1 229 ? 211.153 193.941 171.981 1.00 159.26 227 GLU D O 1
ATOM 9857 N N . SER D 1 230 ? 209.207 192.818 172.121 1.00 161.42 228 SER D N 1
ATOM 9858 C CA . SER D 1 230 ? 209.550 192.156 173.372 1.00 161.42 228 SER D CA 1
ATOM 9859 C C . SER D 1 230 ? 210.229 190.808 173.179 1.00 161.42 228 SER D C 1
ATOM 9860 O O . SER D 1 230 ? 210.596 190.172 174.172 1.00 161.42 228 SER D O 1
ATOM 9863 N N . VAL D 1 231 ? 210.407 190.350 171.935 1.00 167.33 229 VAL D N 1
ATOM 9864 C CA . VAL D 1 231 ? 211.011 189.042 171.699 1.00 167.33 229 VAL D CA 1
ATOM 9865 C C . VAL D 1 231 ? 212.529 189.087 171.727 1.00 167.33 229 VAL D C 1
ATOM 9866 O O . VAL D 1 231 ? 213.170 188.033 171.842 1.00 167.33 229 VAL D O 1
ATOM 9870 N N . GLN D 1 232 ? 213.127 190.270 171.627 1.00 176.66 230 GLN D N 1
ATOM 9871 C CA . GLN D 1 232 ? 214.578 190.414 171.657 1.00 176.66 230 GLN D CA 1
ATOM 9872 C C . GLN D 1 232 ? 215.239 189.597 170.547 1.00 176.66 230 GLN D C 1
ATOM 9873 O O . GLN D 1 232 ? 216.151 188.803 170.783 1.00 176.66 230 GLN D O 1
ATOM 9879 N N . GLY D 1 233 ? 214.757 189.793 169.323 1.00 165.77 231 GLY D N 1
ATOM 9880 C CA . GLY D 1 233 ? 215.452 189.336 168.139 1.00 165.77 231 GLY D CA 1
ATOM 9881 C C . GLY D 1 233 ? 215.109 187.946 167.650 1.00 165.77 231 GLY D C 1
ATOM 9882 O O . GLY D 1 233 ? 215.533 187.580 166.546 1.00 165.77 231 GLY D O 1
ATOM 9883 N N . ALA D 1 234 ? 214.364 187.155 168.416 1.00 160.76 232 ALA D N 1
ATOM 9884 C CA . ALA D 1 234 ? 213.956 185.849 167.919 1.00 160.76 232 ALA D CA 1
ATOM 9885 C C . ALA D 1 234 ? 212.939 186.017 166.797 1.00 160.76 232 ALA D C 1
ATOM 9886 O O . ALA D 1 234 ? 212.201 187.004 166.740 1.00 160.76 232 ALA D O 1
ATOM 9888 N N . GLU D 1 235 ? 212.900 185.040 165.897 1.00 156.76 233 GLU D N 1
ATOM 9889 C CA . GLU D 1 235 ? 212.081 185.146 164.692 1.00 156.76 233 GLU D CA 1
ATOM 9890 C C . GLU D 1 235 ? 210.614 185.186 165.092 1.00 156.76 233 GLU D C 1
ATOM 9891 O O . GLU D 1 235 ? 210.037 184.173 165.490 1.00 156.76 233 GLU D O 1
ATOM 9897 N N . VAL D 1 236 ? 210.007 186.362 164.990 1.00 162.73 234 VAL D N 1
ATOM 9898 C CA . VAL D 1 236 ? 208.596 186.553 165.301 1.00 162.73 234 VAL D CA 1
ATOM 9899 C C . VAL D 1 236 ? 207.850 186.721 163.987 1.00 162.73 234 VAL D C 1
ATOM 9900 O O . VAL D 1 236 ? 208.080 187.681 163.246 1.00 162.73 234 VAL D O 1
ATOM 9904 N N . ILE D 1 237 ? 206.957 185.781 163.698 1.00 178.22 235 ILE D N 1
ATOM 9905 C CA . ILE D 1 237 ? 206.135 185.801 162.496 1.00 178.22 235 ILE D CA 1
ATOM 9906 C C . ILE D 1 237 ? 204.689 185.984 162.924 1.00 178.22 235 ILE D C 1
ATOM 9907 O O . ILE D 1 237 ? 204.231 185.334 163.872 1.00 178.22 235 ILE D O 1
ATOM 9912 N N . ALA D 1 238 ? 203.974 186.869 162.237 1.00 175.93 236 ALA D N 1
ATOM 9913 C CA . ALA D 1 238 ? 202.589 187.140 162.583 1.00 175.93 236 ALA D CA 1
ATOM 9914 C C . ALA D 1 238 ? 201.775 187.340 161.315 1.00 175.93 236 ALA D C 1
ATOM 9915 O O . ALA D 1 238 ? 202.292 187.740 160.270 1.00 175.93 236 ALA D O 1
ATOM 9917 N N . SER D 1 239 ? 200.479 187.060 161.432 1.00 176.22 237 SER D N 1
ATOM 9918 C CA . SER D 1 239 ? 199.532 187.324 160.349 1.00 176.22 237 SER D CA 1
ATOM 9919 C C . SER D 1 239 ? 198.222 187.732 161.030 1.00 176.22 237 SER D C 1
ATOM 9920 O O . SER D 1 239 ? 197.437 186.878 161.442 1.00 176.22 237 SER D O 1
ATOM 9923 N N . THR D 1 240 ? 198.009 189.043 161.139 1.00 165.47 238 THR D N 1
ATOM 9924 C CA . THR D 1 240 ? 196.869 189.564 161.881 1.00 165.47 238 THR D CA 1
ATOM 9925 C C . THR D 1 240 ? 195.571 189.069 161.265 1.00 165.47 238 THR D C 1
ATOM 9926 O O . THR D 1 240 ? 195.561 188.588 160.128 1.00 165.47 238 THR D O 1
ATOM 9930 N N . PHE D 1 241 ? 194.467 189.197 161.994 1.00 161.14 239 PHE D N 1
ATOM 9931 C CA . PHE D 1 241 ? 193.193 188.802 161.416 1.00 161.14 239 PHE D CA 1
ATOM 9932 C C . PHE D 1 241 ? 192.784 189.711 160.273 1.00 161.14 239 PHE D C 1
ATOM 9933 O O . PHE D 1 241 ? 191.836 189.383 159.552 1.00 161.14 239 PHE D O 1
ATOM 9941 N N . ASP D 1 242 ? 193.477 190.837 160.091 1.00 164.99 240 ASP D N 1
ATOM 9942 C CA . ASP D 1 242 ? 193.163 191.729 158.983 1.00 164.99 240 ASP D CA 1
ATOM 9943 C C . ASP D 1 242 ? 193.345 191.037 157.641 1.00 164.99 240 ASP D C 1
ATOM 9944 O O . ASP D 1 242 ? 192.668 191.386 156.668 1.00 164.99 240 ASP D O 1
ATOM 9949 N N . GLU D 1 243 ? 194.244 190.064 157.566 1.00 179.94 241 GLU D N 1
ATOM 9950 C CA . GLU D 1 243 ? 194.507 189.403 156.298 1.00 179.94 241 GLU D CA 1
ATOM 9951 C C . GLU D 1 243 ? 193.432 188.354 156.014 1.00 179.94 241 GLU D C 1
ATOM 9952 O O . GLU D 1 243 ? 192.880 187.765 156.946 1.00 179.94 241 GLU D O 1
ATOM 9958 N N . PRO D 1 244 ? 193.114 188.103 154.747 1.00 186.98 242 PRO D N 1
ATOM 9959 C CA . PRO D 1 244 ? 192.182 187.021 154.420 1.00 186.98 242 PRO D CA 1
ATOM 9960 C C . PRO D 1 244 ? 192.770 185.671 154.788 1.00 186.98 242 PRO D C 1
ATOM 9961 O O . PRO D 1 244 ? 193.996 185.523 154.887 1.00 186.98 242 PRO D O 1
ATOM 9965 N N . PRO D 1 245 ? 191.923 184.659 154.982 1.00 188.87 243 PRO D N 1
ATOM 9966 C CA . PRO D 1 245 ? 192.421 183.377 155.509 1.00 188.87 243 PRO D CA 1
ATOM 9967 C C . PRO D 1 245 ? 193.483 182.736 154.639 1.00 188.87 243 PRO D C 1
ATOM 9968 O O . PRO D 1 245 ? 194.350 182.014 155.153 1.00 188.87 243 PRO D O 1
ATOM 9972 N N . GLN D 1 246 ? 193.434 182.971 153.328 1.00 195.02 244 GLN D N 1
ATOM 9973 C CA . GLN D 1 246 ? 194.456 182.423 152.446 1.00 195.02 244 GLN D CA 1
ATOM 9974 C C . GLN D 1 246 ? 195.843 182.850 152.900 1.00 195.02 244 GLN D C 1
ATOM 9975 O O . GLN D 1 246 ? 196.796 182.066 152.833 1.00 195.02 244 GLN D O 1
ATOM 9981 N N . ASN D 1 247 ? 195.976 184.094 153.365 1.00 190.69 245 ASN D N 1
ATOM 9982 C CA . ASN D 1 247 ? 197.259 184.548 153.891 1.00 190.69 245 ASN D CA 1
ATOM 9983 C C . ASN D 1 247 ? 197.674 183.721 155.100 1.00 190.69 245 ASN D C 1
ATOM 9984 O O . ASN D 1 247 ? 198.842 183.321 155.221 1.00 190.69 245 ASN D O 1
ATOM 9989 N N . HIS D 1 248 ? 196.725 183.455 156.005 1.00 184.53 246 HIS D N 1
ATOM 9990 C CA . HIS D 1 248 ? 197.014 182.595 157.145 1.00 184.53 246 HIS D CA 1
ATOM 9991 C C . HIS D 1 248 ? 197.560 181.254 156.684 1.00 184.53 246 HIS D C 1
ATOM 9992 O O . HIS D 1 248 ? 198.598 180.794 157.175 1.00 184.53 246 HIS D O 1
ATOM 9999 N N . ILE D 1 249 ? 196.868 180.609 155.746 1.00 189.57 247 ILE D N 1
ATOM 10000 C CA . ILE D 1 249 ? 197.283 179.280 155.306 1.00 189.57 247 ILE D CA 1
ATOM 10001 C C . ILE D 1 249 ? 198.664 179.345 154.669 1.00 189.57 247 ILE D C 1
ATOM 10002 O O . ILE D 1 249 ? 199.533 178.503 154.932 1.00 189.57 247 ILE D O 1
ATOM 10007 N N . ARG D 1 250 ? 198.883 180.341 153.810 1.00 190.40 248 ARG D N 1
ATOM 10008 C CA . ARG D 1 250 ? 200.174 180.470 153.149 1.00 190.40 248 ARG D CA 1
ATOM 10009 C C . ARG D 1 250 ? 201.294 180.560 154.172 1.00 190.40 248 ARG D C 1
ATOM 10010 O O . ARG D 1 250 ? 202.255 179.783 154.131 1.00 190.40 248 ARG D O 1
ATOM 10018 N N . VAL D 1 251 ? 201.169 181.490 155.120 1.00 180.75 249 VAL D N 1
ATOM 10019 C CA . VAL D 1 251 ? 202.230 181.684 156.102 1.00 180.75 249 VAL D CA 1
ATOM 10020 C C . VAL D 1 251 ? 202.413 180.427 156.938 1.00 180.75 249 VAL D C 1
ATOM 10021 O O . VAL D 1 251 ? 203.545 180.003 157.218 1.00 180.75 249 VAL D O 1
ATOM 10025 N N . ALA D 1 252 ? 201.306 179.810 157.349 1.00 183.21 250 ALA D N 1
ATOM 10026 C CA . ALA D 1 252 ? 201.393 178.647 158.218 1.00 183.21 250 ALA D CA 1
ATOM 10027 C C . ALA D 1 252 ? 202.142 177.511 157.541 1.00 183.21 250 ALA D C 1
ATOM 10028 O O . ALA D 1 252 ? 203.055 176.922 158.130 1.00 183.21 250 ALA D O 1
ATOM 10030 N N . GLU D 1 253 ? 201.781 177.195 156.298 1.00 182.49 251 GLU D N 1
ATOM 10031 C CA . GLU D 1 253 ? 202.436 176.090 155.607 1.00 182.49 251 GLU D CA 1
ATOM 10032 C C . GLU D 1 253 ? 203.883 176.435 155.274 1.00 182.49 251 GLU D C 1
ATOM 10033 O O . GLU D 1 253 ? 204.766 175.566 155.307 1.00 182.49 251 GLU D O 1
ATOM 10039 N N . PHE D 1 254 ? 204.151 177.705 154.950 1.00 185.22 252 PHE D N 1
ATOM 10040 C CA . PHE D 1 254 ? 205.533 178.119 154.741 1.00 185.22 252 PHE D CA 1
ATOM 10041 C C . PHE D 1 254 ? 206.377 177.800 155.961 1.00 185.22 252 PHE D C 1
ATOM 10042 O O . PHE D 1 254 ? 207.426 177.150 155.855 1.00 185.22 252 PHE D O 1
ATOM 10050 N N . VAL D 1 255 ? 205.924 178.241 157.135 1.00 173.60 253 VAL D N 1
ATOM 10051 C CA . VAL D 1 255 ? 206.695 178.006 158.349 1.00 173.60 253 VAL D CA 1
ATOM 10052 C C . VAL D 1 255 ? 206.763 176.517 158.648 1.00 173.60 253 VAL D C 1
ATOM 10053 O O . VAL D 1 255 ? 207.783 176.013 159.132 1.00 173.60 253 VAL D O 1
ATOM 10057 N N . HIS D 1 256 ? 205.685 175.788 158.361 1.00 174.44 254 HIS D N 1
ATOM 10058 C CA . HIS D 1 256 ? 205.692 174.350 158.596 1.00 174.44 254 HIS D CA 1
ATOM 10059 C C . HIS D 1 256 ? 206.831 173.689 157.838 1.00 174.44 254 HIS D C 1
ATOM 10060 O O . HIS D 1 256 ? 207.669 172.997 158.428 1.00 174.44 254 HIS D O 1
ATOM 10067 N N . GLU D 1 257 ? 206.900 173.926 156.528 1.00 186.42 255 GLU D N 1
ATOM 10068 C CA . GLU D 1 257 ? 207.948 173.303 155.728 1.00 186.42 255 GLU D CA 1
ATOM 10069 C C . GLU D 1 257 ? 209.328 173.787 156.153 1.00 186.42 255 GLU D C 1
ATOM 10070 O O . GLU D 1 257 ? 210.276 172.992 156.241 1.00 186.42 255 GLU D O 1
ATOM 10076 N N . ARG D 1 258 ? 209.467 175.091 156.406 1.00 190.88 256 ARG D N 1
ATOM 10077 C CA . ARG D 1 258 ? 210.764 175.614 156.817 1.00 190.88 256 ARG D CA 1
ATOM 10078 C C . ARG D 1 258 ? 211.262 174.906 158.066 1.00 190.88 256 ARG D C 1
ATOM 10079 O O . ARG D 1 258 ? 212.390 174.401 158.096 1.00 190.88 256 ARG D O 1
ATOM 10087 N N . ALA D 1 259 ? 210.423 174.836 159.100 1.00 178.53 257 ALA D N 1
ATOM 10088 C CA . ALA D 1 259 ? 210.826 174.188 160.340 1.00 178.53 257 ALA D CA 1
ATOM 10089 C C . ALA D 1 259 ? 211.114 172.715 160.111 1.00 178.53 257 ALA D C 1
ATOM 10090 O O . ALA D 1 259 ? 212.072 172.165 160.665 1.00 178.53 257 ALA D O 1
ATOM 10092 N N . LYS D 1 260 ? 210.283 172.048 159.306 1.00 183.18 258 LYS D N 1
ATOM 10093 C CA . LYS D 1 260 ? 210.494 170.625 159.074 1.00 183.18 258 LYS D CA 1
ATOM 10094 C C . LYS D 1 260 ? 211.871 170.370 158.483 1.00 183.18 258 LYS D C 1
ATOM 10095 O O . LYS D 1 260 ? 212.631 169.535 158.990 1.00 183.18 258 LYS D O 1
ATOM 10101 N N . ARG D 1 261 ? 212.231 171.103 157.430 1.00 205.79 259 ARG D N 1
ATOM 10102 C CA . ARG D 1 261 ? 213.500 170.812 156.777 1.00 205.79 259 ARG D CA 1
ATOM 10103 C C . ARG D 1 261 ? 214.671 171.359 157.581 1.00 205.79 259 ARG D C 1
ATOM 10104 O O . ARG D 1 261 ? 215.805 170.891 157.432 1.00 205.79 259 ARG D O 1
ATOM 10112 N N . ILE D 1 262 ? 214.421 172.338 158.452 1.00 181.80 260 ILE D N 1
ATOM 10113 C CA . ILE D 1 262 ? 215.481 172.791 159.343 1.00 181.80 260 ILE D CA 1
ATOM 10114 C C . ILE D 1 262 ? 215.790 171.717 160.374 1.00 181.80 260 ILE D C 1
ATOM 10115 O O . ILE D 1 262 ? 216.957 171.427 160.662 1.00 181.80 260 ILE D O 1
ATOM 10120 N N . VAL D 1 263 ? 214.751 171.109 160.945 1.00 181.56 261 VAL D N 1
ATOM 10121 C CA . VAL D 1 263 ? 214.954 170.016 161.888 1.00 181.56 261 VAL D CA 1
ATOM 10122 C C . VAL D 1 263 ? 215.568 168.818 161.185 1.00 181.56 261 VAL D C 1
ATOM 10123 O O . VAL D 1 263 ? 216.317 168.045 161.796 1.00 181.56 261 VAL D O 1
ATOM 10127 N N . GLU D 1 264 ? 215.266 168.639 159.897 1.00 205.75 262 GLU D N 1
ATOM 10128 C CA . GLU D 1 264 ? 215.826 167.505 159.171 1.00 205.75 262 GLU D CA 1
ATOM 10129 C C . GLU D 1 264 ? 217.346 167.504 159.233 1.00 205.75 262 GLU D C 1
ATOM 10130 O O . GLU D 1 264 ? 217.975 166.455 159.053 1.00 205.75 262 GLU D O 1
ATOM 10136 N N . GLU D 1 265 ? 217.953 168.660 159.490 1.00 194.21 263 GLU D N 1
ATOM 10137 C CA . GLU D 1 265 ? 219.397 168.779 159.614 1.00 194.21 263 GLU D CA 1
ATOM 10138 C C . GLU D 1 265 ? 219.894 168.408 161.007 1.00 194.21 263 GLU D C 1
ATOM 10139 O O . GLU D 1 265 ? 221.025 168.753 161.366 1.00 194.21 263 GLU D O 1
ATOM 10145 N N . GLY D 1 266 ? 219.077 167.713 161.795 1.00 172.57 264 GLY D N 1
ATOM 10146 C CA . GLY D 1 266 ? 219.479 167.302 163.126 1.00 172.57 264 GLY D CA 1
ATOM 10147 C C . GLY D 1 266 ? 219.435 168.393 164.168 1.00 172.57 264 GLY D C 1
ATOM 10148 O O . GLY D 1 266 ? 219.999 168.224 165.252 1.00 172.57 264 GLY D O 1
ATOM 10149 N N . GLY D 1 267 ? 218.773 169.511 163.878 1.00 169.61 265 GLY D N 1
ATOM 10150 C CA . GLY D 1 267 ? 218.700 170.604 164.820 1.00 169.61 265 GLY D CA 1
ATOM 10151 C C . GLY D 1 267 ? 217.450 170.571 165.679 1.00 169.61 265 GLY D C 1
ATOM 10152 O O . GLY D 1 267 ? 216.497 169.844 165.409 1.00 169.61 265 GLY D O 1
ATOM 10153 N N . HIS D 1 268 ? 217.473 171.380 166.734 1.00 154.64 266 HIS D N 1
ATOM 10154 C CA . HIS D 1 268 ? 216.355 171.512 167.658 1.00 154.64 266 HIS D CA 1
ATOM 10155 C C . HIS D 1 268 ? 215.574 172.777 167.320 1.00 154.64 266 HIS D C 1
ATOM 10156 O O . HIS D 1 268 ? 216.132 173.879 167.333 1.00 154.64 266 HIS D O 1
ATOM 10163 N N . VAL D 1 269 ? 214.289 172.614 167.012 1.00 153.26 267 VAL D N 1
ATOM 10164 C CA . VAL D 1 269 ? 213.404 173.713 166.648 1.00 153.26 267 VAL D CA 1
ATOM 10165 C C . VAL D 1 269 ? 212.199 173.692 167.573 1.00 153.26 267 VAL D C 1
ATOM 10166 O O . VAL D 1 269 ? 211.672 172.620 167.891 1.00 153.26 267 VAL D O 1
ATOM 10170 N N . MET D 1 270 ? 211.773 174.873 168.007 1.00 143.49 268 MET D N 1
ATOM 10171 C CA . MET D 1 270 ? 210.566 175.033 168.803 1.00 143.49 268 MET D CA 1
ATOM 10172 C C . MET D 1 270 ? 209.692 176.094 168.153 1.00 143.49 268 MET D C 1
ATOM 10173 O O . MET D 1 270 ? 210.155 177.208 167.893 1.00 143.49 268 MET D O 1
ATOM 10178 N N . ILE D 1 271 ? 208.438 175.744 167.886 1.00 142.81 269 ILE D N 1
ATOM 10179 C CA . ILE D 1 271 ? 207.461 176.659 167.308 1.00 142.81 269 ILE D CA 1
ATOM 10180 C C . ILE D 1 271 ? 206.377 176.926 168.341 1.00 142.81 269 ILE D C 1
ATOM 10181 O O . ILE D 1 271 ? 205.728 175.994 168.836 1.00 142.81 269 ILE D O 1
ATOM 10186 N N . LEU D 1 272 ? 206.180 178.200 168.654 1.00 154.05 270 LEU D N 1
ATOM 10187 C CA . LEU D 1 272 ? 205.114 178.649 169.538 1.00 154.05 270 LEU D CA 1
ATOM 10188 C C . LEU D 1 272 ? 204.030 179.288 168.679 1.00 154.05 270 LEU D C 1
ATOM 10189 O O . LEU D 1 272 ? 204.212 180.390 168.151 1.00 154.05 270 LEU D O 1
ATOM 10194 N N . LEU D 1 273 ? 202.910 178.593 168.537 1.00 168.92 271 LEU D N 1
ATOM 10195 C CA . LEU D 1 273 ? 201.850 178.963 167.611 1.00 168.92 271 LEU D CA 1
ATOM 10196 C C . LEU D 1 273 ? 200.655 179.516 168.376 1.00 168.92 271 LEU D C 1
ATOM 10197 O O . LEU D 1 273 ? 199.866 178.756 168.958 1.00 168.92 271 LEU D O 1
ATOM 10202 N N . ASP D 1 274 ? 200.513 180.834 168.352 1.00 165.79 272 ASP D N 1
ATOM 10203 C CA . ASP D 1 274 ? 199.275 181.467 168.769 1.00 165.79 272 ASP D CA 1
ATOM 10204 C C . ASP D 1 274 ? 198.159 181.034 167.829 1.00 165.79 272 ASP D C 1
ATOM 10205 O O . ASP D 1 274 ? 198.380 180.876 166.625 1.00 165.79 272 ASP D O 1
ATOM 10210 N N . SER D 1 275 ? 196.962 180.842 168.379 1.00 172.14 273 SER D N 1
ATOM 10211 C CA . SER D 1 275 ? 195.780 180.683 167.545 1.00 172.14 273 SER D CA 1
ATOM 10212 C C . SER D 1 275 ? 195.768 179.396 166.722 1.00 172.14 273 SER D C 1
ATOM 10213 O O . SER D 1 275 ? 195.692 179.456 165.492 1.00 172.14 273 SER D O 1
ATOM 10216 N N . ILE D 1 276 ? 195.838 178.228 167.370 1.00 165.78 274 ILE D N 1
ATOM 10217 C CA . ILE D 1 276 ? 195.775 176.984 166.603 1.00 165.78 274 ILE D CA 1
ATOM 10218 C C . ILE D 1 276 ? 194.335 176.548 166.376 1.00 165.78 274 ILE D C 1
ATOM 10219 O O . ILE D 1 276 ? 193.999 176.063 165.294 1.00 165.78 274 ILE D O 1
ATOM 10224 N N . THR D 1 277 ? 193.463 176.679 167.377 1.00 156.74 275 THR D N 1
ATOM 10225 C CA . THR D 1 277 ? 192.050 176.418 167.124 1.00 156.74 275 THR D CA 1
ATOM 10226 C C . THR D 1 277 ? 191.424 177.574 166.365 1.00 156.74 275 THR D C 1
ATOM 10227 O O . THR D 1 277 ? 190.519 177.376 165.549 1.00 156.74 275 THR D O 1
ATOM 10231 N N . ARG D 1 278 ? 191.902 178.790 166.620 1.00 172.87 276 ARG D N 1
ATOM 10232 C CA . ARG D 1 278 ? 191.623 179.889 165.708 1.00 172.87 276 ARG D CA 1
ATOM 10233 C C . ARG D 1 278 ? 192.076 179.531 164.302 1.00 172.87 276 ARG D C 1
ATOM 10234 O O . ARG D 1 278 ? 191.384 179.819 163.321 1.00 172.87 276 ARG D O 1
ATOM 10242 N N . LEU D 1 279 ? 193.228 178.869 164.189 1.00 175.39 277 LEU D N 1
ATOM 10243 C CA . LEU D 1 279 ? 193.697 178.418 162.885 1.00 175.39 277 LEU D CA 1
ATOM 10244 C C . LEU D 1 279 ? 192.789 177.336 162.319 1.00 175.39 277 LEU D C 1
ATOM 10245 O O . LEU D 1 279 ? 192.650 177.207 161.101 1.00 175.39 277 LEU D O 1
ATOM 10250 N N . ALA D 1 280 ? 192.172 176.536 163.185 1.00 176.19 278 ALA D N 1
ATOM 10251 C CA . ALA D 1 280 ? 191.278 175.490 162.705 1.00 176.19 278 ALA D CA 1
ATOM 10252 C C . ALA D 1 280 ? 189.986 176.094 162.174 1.00 176.19 278 ALA D C 1
ATOM 10253 O O . ALA D 1 280 ? 189.478 175.688 161.120 1.00 176.19 278 ALA D O 1
ATOM 10255 N N . ARG D 1 281 ? 189.461 177.095 162.878 1.00 175.13 279 ARG D N 1
ATOM 10256 C CA . ARG D 1 281 ? 188.353 177.871 162.339 1.00 175.13 279 ARG D CA 1
ATOM 10257 C C . ARG D 1 281 ? 188.752 178.506 161.017 1.00 175.13 279 ARG D C 1
ATOM 10258 O O . ARG D 1 281 ? 187.957 178.552 160.072 1.00 175.13 279 ARG D O 1
ATOM 10266 N N . ALA D 1 282 ? 189.993 178.988 160.932 1.00 187.56 280 ALA D N 1
ATOM 10267 C CA . ALA D 1 282 ? 190.481 179.584 159.694 1.00 187.56 280 ALA D CA 1
ATOM 10268 C C . ALA D 1 282 ? 190.511 178.566 158.563 1.00 187.56 280 ALA D C 1
ATOM 10269 O O . ALA D 1 282 ? 190.188 178.890 157.417 1.00 187.56 280 ALA D O 1
ATOM 10271 N N . ASN D 1 283 ? 190.923 177.334 158.862 1.00 189.27 281 ASN D N 1
ATOM 10272 C CA . ASN D 1 283 ? 190.873 176.274 157.861 1.00 189.27 281 ASN D CA 1
ATOM 10273 C C . ASN D 1 283 ? 189.445 176.041 157.405 1.00 189.27 281 ASN D C 1
ATOM 10274 O O . ASN D 1 283 ? 189.176 175.910 156.206 1.00 189.27 281 ASN D O 1
ATOM 10279 N N . ASN D 1 284 ? 188.522 175.961 158.362 1.00 190.83 282 ASN D N 1
ATOM 10280 C CA . ASN D 1 284 ? 187.108 175.856 158.024 1.00 190.83 282 ASN D CA 1
ATOM 10281 C C . ASN D 1 284 ? 186.707 176.942 157.039 1.00 190.83 282 ASN D C 1
ATOM 10282 O O . ASN D 1 284 ? 186.032 176.670 156.039 1.00 190.83 282 ASN D O 1
ATOM 10287 N N . LEU D 1 285 ? 187.125 178.180 157.300 1.00 196.61 283 LEU D N 1
ATOM 10288 C CA . LEU D 1 285 ? 186.899 179.240 156.324 1.00 196.61 283 LEU D CA 1
ATOM 10289 C C . LEU D 1 285 ? 187.557 178.891 154.999 1.00 196.61 283 LEU D C 1
ATOM 10290 O O . LEU D 1 285 ? 187.023 179.210 153.932 1.00 196.61 283 LEU D O 1
ATOM 10295 N N . VAL D 1 286 ? 188.711 178.226 155.059 1.00 199.10 284 VAL D N 1
ATOM 10296 C CA . VAL D 1 286 ? 189.423 177.796 153.862 1.00 199.10 284 VAL D CA 1
ATOM 10297 C C . VAL D 1 286 ? 188.880 176.469 153.366 1.00 199.10 284 VAL D C 1
ATOM 10298 O O . VAL D 1 286 ? 188.970 176.156 152.174 1.00 199.10 284 VAL D O 1
ATOM 10302 N N . THR D 1 287 ? 188.314 175.676 154.261 1.00 205.52 285 THR D N 1
ATOM 10303 C CA . THR D 1 287 ? 187.964 174.304 153.942 1.00 205.52 285 THR D CA 1
ATOM 10304 C C . THR D 1 287 ? 187.036 174.260 152.720 1.00 205.52 285 THR D C 1
ATOM 10305 O O . THR D 1 287 ? 185.862 174.627 152.835 1.00 205.52 285 THR D O 1
ATOM 10309 N N . PRO D 1 288 ? 187.519 173.824 151.556 1.00 210.82 286 PRO D N 1
ATOM 10310 C CA . PRO D 1 288 ? 186.777 174.108 150.313 1.00 210.82 286 PRO D CA 1
ATOM 10311 C C . PRO D 1 288 ? 185.491 173.296 150.180 1.00 210.82 286 PRO D C 1
ATOM 10312 O O . PRO D 1 288 ? 184.412 173.896 150.254 1.00 210.82 286 PRO D O 1
ATOM 10316 N N . PRO D 1 289 ? 185.515 171.940 149.962 1.00 220.64 287 PRO D N 1
ATOM 10317 C CA . PRO D 1 289 ? 184.355 171.160 150.413 1.00 220.64 287 PRO D CA 1
ATOM 10318 C C . PRO D 1 289 ? 184.635 170.274 151.625 1.00 220.64 287 PRO D C 1
ATOM 10319 O O . PRO D 1 289 ? 183.831 170.188 152.557 1.00 220.64 287 PRO D O 1
ATOM 10323 N N . THR D 1 290 ? 185.796 169.610 151.602 1.00 217.05 288 THR D N 1
ATOM 10324 C CA . THR D 1 290 ? 186.257 168.674 152.628 1.00 217.05 288 THR D CA 1
ATOM 10325 C C . THR D 1 290 ? 185.315 167.488 152.851 1.00 217.05 288 THR D C 1
ATOM 10326 O O . THR D 1 290 ? 185.649 166.572 153.605 1.00 217.05 288 THR D O 1
ATOM 10330 N N . GLY D 1 291 ? 184.182 167.437 152.156 1.00 214.73 289 GLY D N 1
ATOM 10331 C CA . GLY D 1 291 ? 183.279 166.309 152.310 1.00 214.73 289 GLY D CA 1
ATOM 10332 C C . GLY D 1 291 ? 182.155 166.486 153.319 1.00 214.73 289 GLY D C 1
ATOM 10333 O O . GLY D 1 291 ? 181.328 167.392 153.179 1.00 214.73 289 GLY D O 1
ATOM 10334 N N . ARG D 1 292 ? 182.123 165.628 154.342 1.00 203.88 290 ARG D N 1
ATOM 10335 C CA . ARG D 1 292 ? 180.953 165.500 155.207 1.00 203.88 290 ARG D CA 1
ATOM 10336 C C . ARG D 1 292 ? 180.992 166.487 156.369 1.00 203.88 290 ARG D C 1
ATOM 10337 O O . ARG D 1 292 ? 182.063 166.907 156.818 1.00 203.88 290 ARG D O 1
ATOM 10345 N N . THR D 1 293 ? 179.805 166.838 156.870 1.00 212.97 291 THR D N 1
ATOM 10346 C CA . THR D 1 293 ? 179.664 167.763 157.991 1.00 212.97 291 THR D CA 1
ATOM 10347 C C . THR D 1 293 ? 179.745 167.009 159.314 1.00 212.97 291 THR D C 1
ATOM 10348 O O . THR D 1 293 ? 178.852 166.218 159.637 1.00 212.97 291 THR D O 1
ATOM 10352 N N . LEU D 1 294 ? 180.814 167.253 160.072 1.00 198.67 292 LEU D N 1
ATOM 10353 C CA . LEU D 1 294 ? 180.885 166.765 161.444 1.00 198.67 292 LEU D CA 1
ATOM 10354 C C . LEU D 1 294 ? 179.935 167.549 162.340 1.00 198.67 292 LEU D C 1
ATOM 10355 O O . LEU D 1 294 ? 179.356 168.561 161.935 1.00 198.67 292 LEU D O 1
ATOM 10360 N N . SER D 1 295 ? 179.771 167.065 163.570 1.00 194.50 293 SER D N 1
ATOM 10361 C CA . SER D 1 295 ? 178.963 167.774 164.553 1.00 194.50 293 SER D CA 1
ATOM 10362 C C . SER D 1 295 ? 179.506 169.182 164.772 1.00 194.50 293 SER D C 1
ATOM 10363 O O . SER D 1 295 ? 180.716 169.387 164.894 1.00 194.50 293 SER D O 1
ATOM 10366 N N . GLY D 1 296 ? 178.600 170.161 164.813 1.00 181.63 294 GLY D N 1
ATOM 10367 C CA . GLY D 1 296 ? 178.953 171.528 165.129 1.00 181.63 294 GLY D CA 1
ATOM 10368 C C . GLY D 1 296 ? 179.331 172.379 163.938 1.00 181.63 294 GLY D C 1
ATOM 10369 O O . GLY D 1 296 ? 179.945 173.434 164.126 1.00 181.63 294 GLY D O 1
ATOM 10370 N N . GLY D 1 297 ? 178.995 171.952 162.725 1.00 180.65 295 GLY D N 1
ATOM 10371 C CA . GLY D 1 297 ? 179.365 172.690 161.538 1.00 180.65 295 GLY D CA 1
ATOM 10372 C C . GLY D 1 297 ? 180.781 172.457 161.070 1.00 180.65 295 GLY D C 1
ATOM 10373 O O . GLY D 1 297 ? 181.214 173.101 160.107 1.00 180.65 295 GLY D O 1
ATOM 10374 N N . LEU D 1 298 ? 181.514 171.553 161.712 1.00 196.23 296 LEU D N 1
ATOM 10375 C CA . LEU D 1 298 ? 182.901 171.281 161.368 1.00 196.23 296 LEU D CA 1
ATOM 10376 C C . LEU D 1 298 ? 182.989 170.616 160.003 1.00 196.23 296 LEU D C 1
ATOM 10377 O O . LEU D 1 298 ? 182.001 170.099 159.477 1.00 196.23 296 LEU D O 1
ATOM 10382 N N . ASP D 1 299 ? 184.187 170.637 159.431 1.00 208.57 297 ASP D N 1
ATOM 10383 C CA . ASP D 1 299 ? 184.441 169.926 158.188 1.00 208.57 297 ASP D CA 1
ATOM 10384 C C . ASP D 1 299 ? 185.506 168.857 158.408 1.00 208.57 297 ASP D C 1
ATOM 10385 O O . ASP D 1 299 ? 186.584 169.130 158.942 1.00 208.57 297 ASP D O 1
ATOM 10390 N N . SER D 1 300 ? 185.199 167.636 157.965 1.00 204.97 298 SER D N 1
ATOM 10391 C CA . SER D 1 300 ? 185.915 166.461 158.454 1.00 204.97 298 SER D CA 1
ATOM 10392 C C . SER D 1 300 ? 187.402 166.503 158.113 1.00 204.97 298 SER D C 1
ATOM 10393 O O . SER D 1 300 ? 188.245 166.665 159.002 1.00 204.97 298 SER D O 1
ATOM 10396 N N . ALA D 1 301 ? 187.741 166.378 156.832 1.00 207.09 299 ALA D N 1
ATOM 10397 C CA . ALA D 1 301 ? 189.111 166.145 156.391 1.00 207.09 299 ALA D CA 1
ATOM 10398 C C . ALA D 1 301 ? 190.009 167.371 156.491 1.00 207.09 299 ALA D C 1
ATOM 10399 O O . ALA D 1 301 ? 191.234 167.215 156.541 1.00 207.09 299 ALA D O 1
ATOM 10401 N N . ALA D 1 302 ? 189.446 168.581 156.516 1.00 199.26 300 ALA D N 1
ATOM 10402 C CA . ALA D 1 302 ? 190.287 169.772 156.603 1.00 199.26 300 ALA D CA 1
ATOM 10403 C C . ALA D 1 302 ? 191.160 169.746 157.847 1.00 199.26 300 ALA D C 1
ATOM 10404 O O . ALA D 1 302 ? 192.212 170.396 157.880 1.00 199.26 300 ALA D O 1
ATOM 10406 N N . LEU D 1 303 ? 190.749 169.009 158.873 1.00 186.79 301 LEU D N 1
ATOM 10407 C CA . LEU D 1 303 ? 191.590 168.813 160.040 1.00 186.79 301 LEU D CA 1
ATOM 10408 C C . LEU D 1 303 ? 192.817 167.967 159.741 1.00 186.79 301 LEU D C 1
ATOM 10409 O O . LEU D 1 303 ? 193.717 167.904 160.581 1.00 186.79 301 LEU D O 1
ATOM 10414 N N . TYR D 1 304 ? 192.882 167.319 158.576 1.00 184.78 302 TYR D N 1
ATOM 10415 C CA . TYR D 1 304 ? 194.053 166.508 158.259 1.00 184.78 302 TYR D CA 1
ATOM 10416 C C . TYR D 1 304 ? 195.307 167.368 158.178 1.00 184.78 302 TYR D C 1
ATOM 10417 O O . TYR D 1 304 ? 196.380 166.968 158.641 1.00 184.78 302 TYR D O 1
ATOM 10426 N N . PHE D 1 305 ? 195.198 168.544 157.568 1.00 183.96 303 PHE D N 1
ATOM 10427 C CA . PHE D 1 305 ? 196.377 169.395 157.416 1.00 183.96 303 PHE D CA 1
ATOM 10428 C C . PHE D 1 305 ? 196.869 169.948 158.747 1.00 183.96 303 PHE D C 1
ATOM 10429 O O . PHE D 1 305 ? 198.074 169.832 159.025 1.00 183.96 303 PHE D O 1
ATOM 10437 N N . PRO D 1 306 ? 196.034 170.551 159.599 1.00 173.59 304 PRO D N 1
ATOM 10438 C CA . PRO D 1 306 ? 196.525 170.888 160.947 1.00 173.59 304 PRO D CA 1
ATOM 10439 C C . PRO D 1 306 ? 196.972 169.668 161.728 1.00 173.59 304 PRO D C 1
ATOM 10440 O O . PRO D 1 306 ? 197.895 169.762 162.545 1.00 173.59 304 PRO D O 1
ATOM 10444 N N . LYS D 1 307 ? 196.337 168.517 161.498 1.00 174.33 305 LYS D N 1
ATOM 10445 C CA . LYS D 1 307 ? 196.761 167.296 162.169 1.00 174.33 305 LYS D CA 1
ATOM 10446 C C . LYS D 1 307 ? 198.204 166.969 161.835 1.00 174.33 305 LYS D C 1
ATOM 10447 O O . LYS D 1 307 ? 199.016 166.728 162.730 1.00 174.33 305 LYS D O 1
ATOM 10453 N N . ARG D 1 308 ? 198.537 166.953 160.545 1.00 171.62 306 ARG D N 1
ATOM 10454 C CA . ARG D 1 308 ? 199.914 166.705 160.141 1.00 171.62 306 ARG D CA 1
ATOM 10455 C C . ARG D 1 308 ? 200.829 167.801 160.661 1.00 171.62 306 ARG D C 1
ATOM 10456 O O . ARG D 1 308 ? 201.947 167.528 161.114 1.00 171.62 306 ARG D O 1
ATOM 10464 N N . PHE D 1 309 ? 200.366 169.050 160.602 1.00 167.33 307 PHE D N 1
ATOM 10465 C CA . PHE D 1 309 ? 201.159 170.167 161.099 1.00 167.33 307 PHE D CA 1
ATOM 10466 C C . PHE D 1 309 ? 201.596 169.923 162.535 1.00 167.33 307 PHE D C 1
ATOM 10467 O O . PHE D 1 309 ? 202.776 170.066 162.873 1.00 167.33 307 PHE D O 1
ATOM 10475 N N . LEU D 1 310 ? 200.651 169.549 163.398 1.00 156.24 308 LEU D N 1
ATOM 10476 C CA . LEU D 1 310 ? 200.989 169.325 164.798 1.00 156.24 308 LEU D CA 1
ATOM 10477 C C . LEU D 1 310 ? 201.754 168.022 164.976 1.00 156.24 308 LEU D C 1
ATOM 10478 O O . LEU D 1 310 ? 202.680 167.947 165.790 1.00 156.24 308 LEU D O 1
ATOM 10483 N N . GLY D 1 311 ? 201.400 166.990 164.215 1.00 159.37 309 GLY D N 1
ATOM 10484 C CA . GLY D 1 311 ? 202.110 165.735 164.282 1.00 159.37 309 GLY D CA 1
ATOM 10485 C C . GLY D 1 311 ? 203.546 165.813 163.843 1.00 159.37 309 GLY D C 1
ATOM 10486 O O . GLY D 1 311 ? 204.324 164.903 164.140 1.00 159.37 309 GLY D O 1
ATOM 10487 N N . ALA D 1 312 ? 203.924 166.884 163.146 1.00 163.97 310 ALA D N 1
ATOM 10488 C CA . ALA D 1 312 ? 205.331 167.092 162.837 1.00 163.97 310 ALA D CA 1
ATOM 10489 C C . ALA D 1 312 ? 206.171 167.070 164.106 1.00 163.97 310 ALA D C 1
ATOM 10490 O O . ALA D 1 312 ? 207.287 166.539 164.109 1.00 163.97 310 ALA D O 1
ATOM 10492 N N . ALA D 1 313 ? 205.646 167.623 165.196 1.00 156.49 311 ALA D N 1
ATOM 10493 C CA . ALA D 1 313 ? 206.378 167.641 166.454 1.00 156.49 311 ALA D CA 1
ATOM 10494 C C . ALA D 1 313 ? 206.743 166.230 166.872 1.00 156.49 311 ALA D C 1
ATOM 10495 O O . ALA D 1 313 ? 205.875 165.360 166.974 1.00 156.49 311 ALA D O 1
ATOM 10497 N N . ARG D 1 314 ? 208.031 166.003 167.113 1.00 151.10 312 ARG D N 1
ATOM 10498 C CA . ARG D 1 314 ? 208.514 164.664 167.413 1.00 151.10 312 ARG D CA 1
ATOM 10499 C C . ARG D 1 314 ? 209.929 164.754 167.953 1.00 151.10 312 ARG D C 1
ATOM 10500 O O . ARG D 1 314 ? 210.622 165.757 167.768 1.00 151.10 312 ARG D O 1
ATOM 10508 N N . ASN D 1 315 ? 210.350 163.683 168.614 1.00 142.14 313 ASN D N 1
ATOM 10509 C CA . ASN D 1 315 ? 211.735 163.501 169.019 1.00 142.14 313 ASN D CA 1
ATOM 10510 C C . ASN D 1 315 ? 212.404 162.514 168.076 1.00 142.14 313 ASN D C 1
ATOM 10511 O O . ASN D 1 315 ? 211.823 161.483 167.729 1.00 142.14 313 ASN D O 1
ATOM 10516 N N . ILE D 1 316 ? 213.626 162.832 167.666 1.00 141.89 314 ILE D N 1
ATOM 10517 C CA . ILE D 1 316 ? 214.389 162.007 166.740 1.00 141.89 314 ILE D CA 1
ATOM 10518 C C . ILE D 1 316 ? 215.588 161.442 167.484 1.00 141.89 314 ILE D C 1
ATOM 10519 O O . ILE D 1 316 ? 216.277 162.171 168.207 1.00 141.89 314 ILE D O 1
ATOM 10524 N N . ARG D 1 317 ? 215.835 160.147 167.308 1.00 149.93 315 ARG D N 1
ATOM 10525 C CA . ARG D 1 317 ? 216.866 159.439 168.056 1.00 149.93 315 ARG D CA 1
ATOM 10526 C C . ARG D 1 317 ? 218.276 159.773 167.594 1.00 149.93 315 ARG D C 1
ATOM 10527 O O . ARG D 1 317 ? 219.235 159.429 168.292 1.00 149.93 315 ARG D O 1
ATOM 10535 N N . GLY D 1 318 ? 218.432 160.444 166.459 1.00 141.19 316 GLY D N 1
ATOM 10536 C CA . GLY D 1 318 ? 219.752 160.704 165.923 1.00 141.19 316 GLY D CA 1
ATOM 10537 C C . GLY D 1 318 ? 220.209 162.126 166.161 1.00 141.19 316 GLY D C 1
ATOM 10538 O O . GLY D 1 318 ? 221.251 162.544 165.647 1.00 141.19 316 GLY D O 1
ATOM 10539 N N . GLY D 1 319 ? 219.439 162.878 166.942 1.00 150.80 317 GLY D N 1
ATOM 10540 C CA . GLY D 1 319 ? 219.748 164.270 167.192 1.00 150.80 317 GLY D CA 1
ATOM 10541 C C . GLY D 1 319 ? 218.683 165.183 166.626 1.00 150.80 317 GLY D C 1
ATOM 10542 O O . GLY D 1 319 ? 217.992 164.821 165.670 1.00 150.80 317 GLY D O 1
ATOM 10543 N N . GLY D 1 320 ? 218.539 166.369 167.205 1.00 152.85 318 GLY D N 1
ATOM 10544 C CA . GLY D 1 320 ? 217.536 167.312 166.763 1.00 152.85 318 GLY D CA 1
ATOM 10545 C C . GLY D 1 320 ? 216.142 166.903 167.193 1.00 152.85 318 GLY D C 1
ATOM 10546 O O . GLY D 1 320 ? 215.876 165.766 167.584 1.00 152.85 318 GLY D O 1
ATOM 10547 N N . SER D 1 321 ? 215.228 167.864 167.116 1.00 151.02 319 SER D N 1
ATOM 10548 C CA . SER D 1 321 ? 213.848 167.626 167.504 1.00 151.02 319 SER D CA 1
ATOM 10549 C C . SER D 1 321 ? 213.009 168.802 167.043 1.00 151.02 319 SER D C 1
ATOM 10550 O O . SER D 1 321 ? 213.538 169.849 166.666 1.00 151.02 319 SER D O 1
ATOM 10553 N N . LEU D 1 322 ? 211.697 168.610 167.068 1.00 156.23 320 LEU D N 1
ATOM 10554 C CA . LEU D 1 322 ? 210.740 169.645 166.710 1.00 156.23 320 LEU D CA 1
ATOM 10555 C C . LEU D 1 322 ? 209.631 169.659 167.747 1.00 156.23 320 LEU D C 1
ATOM 10556 O O . LEU D 1 322 ? 208.851 168.706 167.833 1.00 156.23 320 LEU D O 1
ATOM 10561 N N . THR D 1 323 ? 209.561 170.727 168.533 1.00 154.71 321 THR D N 1
ATOM 10562 C CA . THR D 1 323 ? 208.546 170.868 169.568 1.00 154.71 321 THR D CA 1
ATOM 10563 C C . THR D 1 323 ? 207.608 172.006 169.204 1.00 154.71 321 THR D C 1
ATOM 10564 O O . THR D 1 323 ? 208.056 173.131 168.981 1.00 154.71 321 THR D O 1
ATOM 10568 N N . ILE D 1 324 ? 206.312 171.720 169.164 1.00 145.70 322 ILE D N 1
ATOM 10569 C CA . ILE D 1 324 ? 205.295 172.723 168.877 1.00 145.70 322 ILE D CA 1
ATOM 10570 C C . ILE D 1 324 ? 204.409 172.867 170.100 1.00 145.70 322 ILE D C 1
ATOM 10571 O O . ILE D 1 324 ? 203.858 171.878 170.596 1.00 145.70 322 ILE D O 1
ATOM 10576 N N . LEU D 1 325 ? 204.283 174.093 170.592 1.00 152.60 323 LEU D N 1
ATOM 10577 C CA . LEU D 1 325 ? 203.271 174.439 171.579 1.00 152.60 323 LEU D CA 1
ATOM 10578 C C . LEU D 1 325 ? 202.323 175.440 170.944 1.00 152.60 323 LEU D C 1
ATOM 10579 O O . LEU D 1 325 ? 202.769 176.468 170.430 1.00 152.60 323 LEU D O 1
ATOM 10584 N N . ALA D 1 326 ? 201.026 175.150 170.980 1.00 160.49 324 ALA D N 1
ATOM 10585 C CA . ALA D 1 326 ? 200.056 175.984 170.291 1.00 160.49 324 ALA D CA 1
ATOM 10586 C C . ALA D 1 326 ? 198.831 176.186 171.167 1.00 160.49 324 ALA D C 1
ATOM 10587 O O . ALA D 1 326 ? 198.531 175.380 172.051 1.00 160.49 324 ALA D O 1
ATOM 10589 N N . THR D 1 327 ? 198.116 177.276 170.897 1.00 167.35 325 THR D N 1
ATOM 10590 C CA . THR D 1 327 ? 197.011 177.718 171.744 1.00 167.35 325 THR D CA 1
ATOM 10591 C C . THR D 1 327 ? 195.680 177.292 171.134 1.00 167.35 325 THR D C 1
ATOM 10592 O O . THR D 1 327 ? 195.353 177.694 170.014 1.00 167.35 325 THR D O 1
ATOM 10596 N N . ALA D 1 328 ? 194.895 176.528 171.894 1.00 155.23 326 ALA D N 1
ATOM 10597 C CA . ALA D 1 328 ? 193.634 175.964 171.433 1.00 155.23 326 ALA D CA 1
ATOM 10598 C C . ALA D 1 328 ? 192.463 176.550 172.214 1.00 155.23 326 ALA D C 1
ATOM 10599 O O . ALA D 1 328 ? 192.596 176.882 173.396 1.00 155.23 326 ALA D O 1
ATOM 10601 N N . LEU D 1 329 ? 191.316 176.669 171.547 1.00 160.70 327 LEU D N 1
ATOM 10602 C CA . LEU D 1 329 ? 190.108 177.248 172.120 1.00 160.70 327 LEU D CA 1
ATOM 10603 C C . LEU D 1 329 ? 189.041 176.178 172.312 1.00 160.70 327 LEU D C 1
ATOM 10604 O O . LEU D 1 329 ? 188.813 175.353 171.422 1.00 160.70 327 LEU D O 1
ATOM 10609 N N . VAL D 1 330 ? 188.373 176.212 173.466 1.00 168.16 328 VAL D N 1
ATOM 10610 C CA . VAL D 1 330 ? 187.259 175.323 173.775 1.00 168.16 328 VAL D CA 1
ATOM 10611 C C . VAL D 1 330 ? 186.198 176.123 174.518 1.00 168.16 328 VAL D C 1
ATOM 10612 O O . VAL D 1 330 ? 186.410 177.272 174.907 1.00 168.16 328 VAL D O 1
ATOM 10616 N N . GLU D 1 331 ? 185.043 175.493 174.721 1.00 170.73 329 GLU D N 1
ATOM 10617 C CA . GLU D 1 331 ? 183.951 176.111 175.468 1.00 170.73 329 GLU D CA 1
ATOM 10618 C C . GLU D 1 331 ? 183.553 177.443 174.841 1.00 170.73 329 GLU D C 1
ATOM 10619 O O . GLU D 1 331 ? 183.245 178.411 175.537 1.00 170.73 329 GLU D O 1
ATOM 10625 N N . THR D 1 332 ? 183.557 177.490 173.513 1.00 169.52 330 THR D N 1
ATOM 10626 C CA . THR D 1 332 ? 183.212 178.696 172.776 1.00 169.52 330 THR D CA 1
ATOM 10627 C C . THR D 1 332 ? 181.730 178.780 172.449 1.00 169.52 330 THR D C 1
ATOM 10628 O O . THR D 1 332 ? 181.322 179.688 171.720 1.00 169.52 330 THR D O 1
ATOM 10632 N N . GLY D 1 333 ? 180.921 177.848 172.945 1.00 177.92 331 GLY D N 1
ATOM 10633 C CA . GLY D 1 333 ? 179.505 177.839 172.660 1.00 177.92 331 GLY D CA 1
ATOM 10634 C C . GLY D 1 333 ? 179.132 177.223 171.332 1.00 177.92 331 GLY D C 1
ATOM 10635 O O . GLY D 1 333 ? 177.936 177.124 171.031 1.00 177.92 331 GLY D O 1
ATOM 10636 N N . SER D 1 334 ? 180.108 176.806 170.531 1.00 174.62 332 SER D N 1
ATOM 10637 C CA . SER D 1 334 ? 179.863 176.137 169.262 1.00 174.62 332 SER D CA 1
ATOM 10638 C C . SER D 1 334 ? 180.561 174.786 169.282 1.00 174.62 332 SER D C 1
ATOM 10639 O O . SER D 1 334 ? 181.746 174.701 169.619 1.00 174.62 332 SER D O 1
ATOM 10642 N N . ARG D 1 335 ? 179.824 173.732 168.923 1.00 188.08 333 ARG D N 1
ATOM 10643 C CA . ARG D 1 335 ? 180.393 172.390 168.966 1.00 188.08 333 ARG D CA 1
ATOM 10644 C C . ARG D 1 335 ? 181.604 172.265 168.050 1.00 188.08 333 ARG D C 1
ATOM 10645 O O . ARG D 1 335 ? 182.432 171.364 168.234 1.00 188.08 333 ARG D O 1
ATOM 10653 N N . MET D 1 336 ? 181.720 173.149 167.057 1.00 182.43 334 MET D N 1
ATOM 10654 C CA . MET D 1 336 ? 182.851 173.094 166.139 1.00 182.43 334 MET D CA 1
ATOM 10655 C C . MET D 1 336 ? 184.169 173.064 166.900 1.00 182.43 334 MET D C 1
ATOM 10656 O O . MET D 1 336 ? 185.022 172.200 166.665 1.00 182.43 334 MET D O 1
ATOM 10661 N N . ASP D 1 337 ? 184.344 174.000 167.833 1.00 177.12 335 ASP D N 1
ATOM 10662 C CA . ASP D 1 337 ? 185.623 174.124 168.520 1.00 177.12 335 ASP D CA 1
ATOM 10663 C C . ASP D 1 337 ? 185.851 172.969 169.483 1.00 177.12 335 ASP D C 1
ATOM 10664 O O . ASP D 1 337 ? 186.984 172.505 169.647 1.00 177.12 335 ASP D O 1
ATOM 10669 N N . ASP D 1 338 ? 184.791 172.492 170.137 1.00 177.02 336 ASP D N 1
ATOM 10670 C CA . ASP D 1 338 ? 184.941 171.338 171.016 1.00 177.02 336 ASP D CA 1
ATOM 10671 C C . ASP D 1 338 ? 185.402 170.118 170.232 1.00 177.02 336 ASP D C 1
ATOM 10672 O O . ASP D 1 338 ? 186.310 169.392 170.662 1.00 177.02 336 ASP D O 1
ATOM 10677 N N . VAL D 1 339 ? 184.805 169.892 169.062 1.00 183.85 337 VAL D N 1
ATOM 10678 C CA . VAL D 1 339 ? 185.189 168.748 168.244 1.00 183.85 337 VAL D CA 1
ATOM 10679 C C . VAL D 1 339 ? 186.612 168.922 167.726 1.00 183.85 337 VAL D C 1
ATOM 10680 O O . VAL D 1 339 ? 187.388 167.962 167.662 1.00 183.85 337 VAL D O 1
ATOM 10684 N N . ILE D 1 340 ? 186.979 170.149 167.350 1.00 172.18 338 ILE D N 1
ATOM 10685 C CA . ILE D 1 340 ? 188.345 170.398 166.894 1.00 172.18 338 ILE D CA 1
ATOM 10686 C C . ILE D 1 340 ? 189.341 170.094 168.003 1.00 172.18 338 ILE D C 1
ATOM 10687 O O . ILE D 1 340 ? 190.377 169.456 167.773 1.00 172.18 338 ILE D O 1
ATOM 10692 N N . PHE D 1 341 ? 189.060 170.570 169.215 1.00 155.92 339 PHE D N 1
ATOM 10693 C CA . PHE D 1 341 ? 189.966 170.313 170.324 1.00 155.92 339 PHE D CA 1
ATOM 10694 C C . PHE D 1 341 ? 190.095 168.824 170.581 1.00 155.92 339 PHE D C 1
ATOM 10695 O O . PHE D 1 341 ? 191.194 168.321 170.828 1.00 155.92 339 PHE D O 1
ATOM 10703 N N . GLU D 1 342 ? 188.974 168.101 170.562 1.00 162.78 340 GLU D N 1
ATOM 10704 C CA . GLU D 1 342 ? 189.058 166.659 170.765 1.00 162.78 340 GLU D CA 1
ATOM 10705 C C . GLU D 1 342 ? 189.878 166.004 169.664 1.00 162.78 340 GLU D C 1
ATOM 10706 O O . GLU D 1 342 ? 190.676 165.098 169.929 1.00 162.78 340 GLU D O 1
ATOM 10712 N N . GLU D 1 343 ? 189.714 166.463 168.424 1.00 171.92 341 GLU D N 1
ATOM 10713 C CA . GLU D 1 343 ? 190.467 165.891 167.320 1.00 171.92 341 GLU D CA 1
ATOM 10714 C C . GLU D 1 343 ? 191.960 166.109 167.483 1.00 171.92 341 GLU D C 1
ATOM 10715 O O . GLU D 1 343 ? 192.746 165.208 167.176 1.00 171.92 341 GLU D O 1
ATOM 10721 N N . PHE D 1 344 ? 192.365 167.282 167.953 1.00 161.17 342 PHE D N 1
ATOM 10722 C CA . PHE D 1 344 ? 193.774 167.531 168.226 1.00 161.17 342 PHE D CA 1
ATOM 10723 C C . PHE D 1 344 ? 194.276 166.772 169.443 1.00 161.17 342 PHE D C 1
ATOM 10724 O O . PHE D 1 344 ? 195.434 166.342 169.460 1.00 161.17 342 PHE D O 1
ATOM 10732 N N . LYS D 1 345 ? 193.432 166.588 170.458 1.00 162.22 343 LYS D N 1
ATOM 10733 C CA . LYS D 1 345 ? 193.903 166.025 171.718 1.00 162.22 343 LYS D CA 1
ATOM 10734 C C . LYS D 1 345 ? 194.468 164.626 171.521 1.00 162.22 343 LYS D C 1
ATOM 10735 O O . LYS D 1 345 ? 195.349 164.194 172.273 1.00 162.22 343 LYS D O 1
ATOM 10741 N N . GLY D 1 346 ? 193.974 163.902 170.520 1.00 167.29 344 GLY D N 1
ATOM 10742 C CA . GLY D 1 346 ? 194.505 162.582 170.239 1.00 167.29 344 GLY D CA 1
ATOM 10743 C C . GLY D 1 346 ? 195.835 162.583 169.517 1.00 167.29 344 GLY D C 1
ATOM 10744 O O . GLY D 1 346 ? 196.467 161.526 169.424 1.00 167.29 344 GLY D O 1
ATOM 10745 N N . THR D 1 347 ? 196.276 163.737 169.017 1.00 166.14 345 THR D N 1
ATOM 10746 C CA . THR D 1 347 ? 197.520 163.833 168.266 1.00 166.14 345 THR D CA 1
ATOM 10747 C C . THR D 1 347 ? 198.667 164.427 169.062 1.00 166.14 345 THR D C 1
ATOM 10748 O O . THR D 1 347 ? 199.818 164.050 168.834 1.00 166.14 345 THR D O 1
ATOM 10752 N N . GLY D 1 348 ? 198.390 165.341 169.983 1.00 158.15 346 GLY D N 1
ATOM 10753 C CA . GLY D 1 348 ? 199.433 165.877 170.824 1.00 158.15 346 GLY D CA 1
ATOM 10754 C C . GLY D 1 348 ? 199.801 164.936 171.947 1.00 158.15 346 GLY D C 1
ATOM 10755 O O . GLY D 1 348 ? 198.993 164.128 172.396 1.00 158.15 346 GLY D O 1
ATOM 10756 N N . ASN D 1 349 ? 201.043 165.056 172.406 1.00 154.11 347 ASN D N 1
ATOM 10757 C CA . ASN D 1 349 ? 201.570 164.183 173.442 1.00 154.11 347 ASN D CA 1
ATOM 10758 C C . ASN D 1 349 ? 201.464 164.791 174.827 1.00 154.11 347 ASN D C 1
ATOM 10759 O O . ASN D 1 349 ? 201.846 164.144 175.808 1.00 154.11 347 ASN D O 1
ATOM 10764 N N . MET D 1 350 ? 200.956 166.012 174.932 1.00 166.34 348 MET D N 1
ATOM 10765 C CA . MET D 1 350 ? 200.759 166.669 176.211 1.00 166.34 348 MET D CA 1
ATOM 10766 C C . MET D 1 350 ? 199.742 167.776 176.003 1.00 166.34 348 MET D C 1
ATOM 10767 O O . MET D 1 350 ? 199.865 168.563 175.061 1.00 166.34 348 MET D O 1
ATOM 10772 N N . GLU D 1 351 ? 198.735 167.826 176.869 1.00 165.59 349 GLU D N 1
ATOM 10773 C CA . GLU D 1 351 ? 197.692 168.832 176.753 1.00 165.59 349 GLU D CA 1
ATOM 10774 C C . GLU D 1 351 ? 197.532 169.541 178.086 1.00 165.59 349 GLU D C 1
ATOM 10775 O O . GLU D 1 351 ? 197.573 168.913 179.147 1.00 165.59 349 GLU D O 1
ATOM 10781 N N . LEU D 1 352 ? 197.349 170.855 178.015 1.00 171.15 350 LEU D N 1
ATOM 10782 C CA . LEU D 1 352 ? 197.309 171.713 179.190 1.00 171.15 350 LEU D CA 1
ATOM 10783 C C . LEU D 1 352 ? 195.964 172.412 179.221 1.00 171.15 350 LEU D C 1
ATOM 10784 O O . LEU D 1 352 ? 195.762 173.401 178.512 1.00 171.15 350 LEU D O 1
ATOM 10789 N N . HIS D 1 353 ? 195.049 171.899 180.034 1.00 170.94 351 HIS D N 1
ATOM 10790 C CA . HIS D 1 353 ? 193.761 172.541 180.221 1.00 170.94 351 HIS D CA 1
ATOM 10791 C C . HIS D 1 353 ? 193.935 173.737 181.138 1.00 170.94 351 HIS D C 1
ATOM 10792 O O . HIS D 1 353 ? 194.587 173.642 182.181 1.00 170.94 351 HIS D O 1
ATOM 10799 N N . LEU D 1 354 ? 193.355 174.863 180.747 1.00 167.27 352 LEU D N 1
ATOM 10800 C CA . LEU D 1 354 ? 193.287 176.021 181.622 1.00 167.27 352 LEU D CA 1
ATOM 10801 C C . LEU D 1 354 ? 191.830 176.233 181.991 1.00 167.27 352 LEU D C 1
ATOM 10802 O O . LEU D 1 354 ? 191.001 176.523 181.122 1.00 167.27 352 LEU D O 1
ATOM 10807 N N . SER D 1 355 ? 191.521 176.087 183.275 1.00 176.08 353 SER D N 1
ATOM 10808 C CA . SER D 1 355 ? 190.147 176.151 183.741 1.00 176.08 353 SER D CA 1
ATOM 10809 C C . SER D 1 355 ? 189.677 177.596 183.733 1.00 176.08 353 SER D C 1
ATOM 10810 O O . SER D 1 355 ? 190.344 178.483 184.274 1.00 176.08 353 SER D O 1
ATOM 10813 N N . ARG D 1 356 ? 188.517 177.825 183.117 1.00 181.97 354 ARG D N 1
ATOM 10814 C CA . ARG D 1 356 ? 188.009 179.185 183.008 1.00 181.97 354 ARG D CA 1
ATOM 10815 C C . ARG D 1 356 ? 187.802 179.808 184.378 1.00 181.97 354 ARG D C 1
ATOM 10816 O O . ARG D 1 356 ? 188.052 181.004 184.560 1.00 181.97 354 ARG D O 1
ATOM 10824 N N . ARG D 1 357 ? 187.367 179.015 185.356 1.00 199.45 355 ARG D N 1
ATOM 10825 C CA . ARG D 1 357 ? 187.122 179.537 186.692 1.00 199.45 355 ARG D CA 1
ATOM 10826 C C . ARG D 1 357 ? 188.403 179.969 187.389 1.00 199.45 355 ARG D C 1
ATOM 10827 O O . ARG D 1 357 ? 188.388 180.961 188.125 1.00 199.45 355 ARG D O 1
ATOM 10835 N N . LEU D 1 358 ? 189.510 179.260 187.166 1.00 190.60 356 LEU D N 1
ATOM 10836 C CA . LEU D 1 358 ? 190.775 179.662 187.765 1.00 190.60 356 LEU D CA 1
ATOM 10837 C C . LEU D 1 358 ? 191.224 181.023 187.255 1.00 190.60 356 LEU D C 1
ATOM 10838 O O . LEU D 1 358 ? 191.733 181.835 188.035 1.00 190.60 356 LEU D O 1
ATOM 10843 N N . GLU D 1 359 ? 191.044 181.293 185.960 1.00 193.10 357 GLU D N 1
ATOM 10844 C CA . GLU D 1 359 ? 191.292 182.639 185.458 1.00 193.10 357 GLU D CA 1
ATOM 10845 C C . GLU D 1 359 ? 190.290 183.627 186.037 1.00 193.10 357 GLU D C 1
ATOM 10846 O O . GLU D 1 359 ? 190.655 184.755 186.389 1.00 193.10 357 GLU D O 1
ATOM 10852 N N . GLU D 1 360 ? 189.021 183.229 186.137 1.00 189.13 358 GLU D N 1
ATOM 10853 C CA . GLU D 1 360 ? 188.045 184.088 186.792 1.00 189.13 358 GLU D CA 1
ATOM 10854 C C . GLU D 1 360 ? 188.505 184.453 188.194 1.00 189.13 358 GLU D C 1
ATOM 10855 O O . GLU D 1 360 ? 188.175 185.533 188.697 1.00 189.13 358 GLU D O 1
ATOM 10861 N N . ARG D 1 361 ? 189.265 183.569 188.833 1.00 193.07 359 ARG D N 1
ATOM 10862 C CA . ARG D 1 361 ? 189.907 183.853 190.107 1.00 193.07 359 ARG D CA 1
ATOM 10863 C C . ARG D 1 361 ? 191.281 184.488 189.938 1.00 193.07 359 ARG D C 1
ATOM 10864 O O . ARG D 1 361 ? 191.988 184.679 190.931 1.00 193.07 359 ARG D O 1
ATOM 10872 N N . ARG D 1 362 ? 191.680 184.802 188.706 1.00 192.11 360 ARG D N 1
ATOM 10873 C CA . ARG D 1 362 ? 192.939 185.493 188.441 1.00 192.11 360 ARG D CA 1
ATOM 10874 C C . ARG D 1 362 ? 194.127 184.715 189.004 1.00 192.11 360 ARG D C 1
ATOM 10875 O O . ARG D 1 362 ? 195.073 185.298 189.534 1.00 192.11 360 ARG D O 1
ATOM 10883 N N . ILE D 1 363 ? 194.074 183.393 188.896 1.00 193.64 361 ILE D N 1
ATOM 10884 C CA . ILE D 1 363 ? 195.163 182.519 189.316 1.00 193.64 361 ILE D CA 1
ATOM 10885 C C . ILE D 1 363 ? 195.987 182.201 188.078 1.00 193.64 361 ILE D C 1
ATOM 10886 O O . ILE D 1 363 ? 195.478 181.608 187.119 1.00 193.64 361 ILE D O 1
ATOM 10891 N N . PHE D 1 364 ? 197.259 182.590 188.094 1.00 179.69 362 PHE D N 1
ATOM 10892 C CA . PHE D 1 364 ? 198.124 182.356 186.956 1.00 179.69 362 PHE D CA 1
ATOM 10893 C C . PHE D 1 364 ? 199.286 181.443 187.338 1.00 179.69 362 PHE D C 1
ATOM 10894 O O . PHE D 1 364 ? 200.015 181.743 188.290 1.00 179.69 362 PHE D O 1
ATOM 10902 N N . PRO D 1 365 ? 199.496 180.327 186.616 1.00 183.23 363 PRO D N 1
ATOM 10903 C CA . PRO D 1 365 ? 198.659 179.873 185.502 1.00 183.23 363 PRO D CA 1
ATOM 10904 C C . PRO D 1 365 ? 197.356 179.236 185.980 1.00 183.23 363 PRO D C 1
ATOM 10905 O O . PRO D 1 365 ? 197.365 178.472 186.942 1.00 183.23 363 PRO D O 1
ATOM 10909 N N . ALA D 1 366 ? 196.253 179.544 185.301 1.00 181.10 364 ALA D N 1
ATOM 10910 C CA . ALA D 1 366 ? 194.930 179.037 185.665 1.00 181.10 364 ALA D CA 1
ATOM 10911 C C . ALA D 1 366 ? 194.700 177.607 185.192 1.00 181.10 364 ALA D C 1
ATOM 10912 O O . ALA D 1 366 ? 193.746 177.331 184.461 1.00 181.10 364 ALA D O 1
ATOM 10914 N N . ILE D 1 367 ? 195.555 176.677 185.610 1.00 182.19 365 ILE D N 1
ATOM 10915 C CA . ILE D 1 367 ? 195.576 175.350 185.012 1.00 182.19 365 ILE D CA 1
ATOM 10916 C C . ILE D 1 367 ? 194.579 174.438 185.710 1.00 182.19 365 ILE D C 1
ATOM 10917 O O . ILE D 1 367 ? 194.569 174.328 186.943 1.00 182.19 365 ILE D O 1
ATOM 10922 N N . ASP D 1 368 ? 193.743 173.766 184.920 1.00 181.41 366 ASP D N 1
ATOM 10923 C CA . ASP D 1 368 ? 192.907 172.675 185.419 1.00 181.41 366 ASP D CA 1
ATOM 10924 C C . ASP D 1 368 ? 193.816 171.472 185.624 1.00 181.41 366 ASP D C 1
ATOM 10925 O O . ASP D 1 368 ? 194.061 170.680 184.712 1.00 181.41 366 ASP D O 1
ATOM 10930 N N . ILE D 1 369 ? 194.325 171.336 186.848 1.00 194.58 367 ILE D N 1
ATOM 10931 C CA . ILE D 1 369 ? 195.388 170.369 187.107 1.00 194.58 367 ILE D CA 1
ATOM 10932 C C . ILE D 1 369 ? 194.902 168.948 186.851 1.00 194.58 367 ILE D C 1
ATOM 10933 O O . ILE D 1 369 ? 195.614 168.134 186.249 1.00 194.58 367 ILE D O 1
ATOM 10938 N N . LEU D 1 370 ? 193.690 168.620 187.304 1.00 190.42 368 LEU D N 1
ATOM 10939 C CA . LEU D 1 370 ? 193.196 167.257 187.127 1.00 190.42 368 LEU D CA 1
ATOM 10940 C C . LEU D 1 370 ? 193.060 166.903 185.652 1.00 190.42 368 LEU D C 1
ATOM 10941 O O . LEU D 1 370 ? 193.533 165.848 185.215 1.00 190.42 368 LEU D O 1
ATOM 10946 N N . LYS D 1 371 ? 192.423 167.773 184.866 1.00 184.69 369 LYS D N 1
ATOM 10947 C CA . LYS D 1 371 ? 192.268 167.509 183.441 1.00 184.69 369 LYS D CA 1
ATOM 10948 C C . LYS D 1 371 ? 193.574 167.653 182.681 1.00 184.69 369 LYS D C 1
ATOM 10949 O O . LYS D 1 371 ? 193.703 167.097 181.586 1.00 184.69 369 LYS D O 1
ATOM 10955 N N . SER D 1 372 ? 194.534 168.391 183.225 1.00 173.89 370 SER D N 1
ATOM 10956 C CA . SER D 1 372 ? 195.826 168.538 182.581 1.00 173.89 370 SER D CA 1
ATOM 10957 C C . SER D 1 372 ? 196.710 167.337 182.894 1.00 173.89 370 SER D C 1
ATOM 10958 O O . SER D 1 372 ? 196.539 166.656 183.909 1.00 173.89 370 SER D O 1
ATOM 10961 N N . GLY D 1 373 ? 197.656 167.082 182.005 1.00 158.35 371 GLY D N 1
ATOM 10962 C CA . GLY D 1 373 ? 198.557 165.960 182.162 1.00 158.35 371 GLY D CA 1
ATOM 10963 C C . GLY D 1 373 ? 199.359 165.746 180.904 1.00 158.35 371 GLY D C 1
ATOM 10964 O O . GLY D 1 373 ? 199.056 166.284 179.839 1.00 158.35 371 GLY D O 1
ATOM 10965 N N . THR D 1 374 ? 200.406 164.943 181.047 1.00 169.05 372 THR D N 1
ATOM 10966 C CA . THR D 1 374 ? 201.320 164.653 179.955 1.00 169.05 372 THR D CA 1
ATOM 10967 C C . THR D 1 374 ? 201.423 163.151 179.749 1.00 169.05 372 THR D C 1
ATOM 10968 O O . THR D 1 374 ? 200.992 162.352 180.585 1.00 169.05 372 THR D O 1
ATOM 10972 N N . ARG D 1 375 ? 202.000 162.779 178.615 1.00 162.79 373 ARG D N 1
ATOM 10973 C CA . ARG D 1 375 ? 202.241 161.387 178.275 1.00 162.79 373 ARG D CA 1
ATOM 10974 C C . ARG D 1 375 ? 203.717 161.067 178.470 1.00 162.79 373 ARG D C 1
ATOM 10975 O O . ARG D 1 375 ? 204.585 161.841 178.055 1.00 162.79 373 ARG D O 1
ATOM 10983 N N . ARG D 1 376 ? 203.996 159.931 179.108 1.00 161.86 374 ARG D N 1
ATOM 10984 C CA . ARG D 1 376 ? 205.365 159.451 179.291 1.00 161.86 374 ARG D CA 1
ATOM 10985 C C . ARG D 1 376 ? 206.200 160.434 180.112 1.00 161.86 374 ARG D C 1
ATOM 10986 O O . ARG D 1 376 ? 207.266 160.882 179.688 1.00 161.86 374 ARG D O 1
ATOM 10994 N N . GLU D 1 377 ? 205.701 160.766 181.301 1.00 171.93 375 GLU D N 1
ATOM 10995 C CA . GLU D 1 377 ? 206.487 161.567 182.230 1.00 171.93 375 GLU D CA 1
ATOM 10996 C C . GLU D 1 377 ? 207.769 160.850 182.623 1.00 171.93 375 GLU D C 1
ATOM 10997 O O . GLU D 1 377 ? 208.831 161.475 182.718 1.00 171.93 375 GLU D O 1
ATOM 11003 N N . GLU D 1 378 ? 207.685 159.538 182.855 1.00 171.42 376 GLU D N 1
ATOM 11004 C CA . GLU D 1 378 ? 208.846 158.778 183.300 1.00 171.42 376 GLU D CA 1
ATOM 11005 C C . GLU D 1 378 ? 210.016 158.915 182.336 1.00 171.42 376 GLU D C 1
ATOM 11006 O O . GLU D 1 378 ? 211.176 158.901 182.763 1.00 171.42 376 GLU D O 1
ATOM 11012 N N . LEU D 1 379 ? 209.742 159.043 181.039 1.00 163.64 377 LEU D N 1
ATOM 11013 C CA . LEU D 1 379 ? 210.820 159.250 180.085 1.00 163.64 377 LEU D CA 1
ATOM 11014 C C . LEU D 1 379 ? 211.468 160.612 180.254 1.00 163.64 377 LEU D C 1
ATOM 11015 O O . LEU D 1 379 ? 212.646 160.771 179.921 1.00 163.64 377 LEU D O 1
ATOM 11020 N N . LEU D 1 380 ? 210.723 161.593 180.760 1.00 165.73 378 LEU D N 1
ATOM 11021 C CA . LEU D 1 380 ? 211.278 162.877 181.149 1.00 165.73 378 LEU D CA 1
ATOM 11022 C C . LEU D 1 380 ? 211.571 162.969 182.636 1.00 165.73 378 LEU D C 1
ATOM 11023 O O . LEU D 1 380 ? 212.374 163.817 183.038 1.00 165.73 378 LEU D O 1
ATOM 11028 N N . LEU D 1 381 ? 210.954 162.122 183.456 1.00 184.10 379 LEU D N 1
ATOM 11029 C CA . LEU D 1 381 ? 211.056 162.209 184.904 1.00 184.10 379 LEU D CA 1
ATOM 11030 C C . LEU D 1 381 ? 211.538 160.881 185.467 1.00 184.10 379 LEU D C 1
ATOM 11031 O O . LEU D 1 381 ? 211.026 159.820 185.104 1.00 184.10 379 LEU D O 1
ATOM 11036 N N . GLY D 1 382 ? 212.527 160.945 186.353 1.00 213.97 380 GLY D N 1
ATOM 11037 C CA . GLY D 1 382 ? 213.065 159.734 186.939 1.00 213.97 380 GLY D CA 1
ATOM 11038 C C . GLY D 1 382 ? 212.056 159.029 187.824 1.00 213.97 380 GLY D C 1
ATOM 11039 O O . GLY D 1 382 ? 210.989 159.553 188.150 1.00 213.97 380 GLY D O 1
ATOM 11040 N N . GLU D 1 383 ? 212.406 157.800 188.213 1.00 221.07 381 GLU D N 1
ATOM 11041 C CA . GLU D 1 383 ? 211.545 157.049 189.121 1.00 221.07 381 GLU D CA 1
ATOM 11042 C C . GLU D 1 383 ? 211.322 157.814 190.418 1.00 221.07 381 GLU D C 1
ATOM 11043 O O . GLU D 1 383 ? 210.238 157.749 191.006 1.00 221.07 381 GLU D O 1
ATOM 11049 N N . GLU D 1 384 ? 212.341 158.537 190.887 1.00 230.59 382 GLU D N 1
ATOM 11050 C CA . GLU D 1 384 ? 212.174 159.342 192.092 1.00 230.59 382 GLU D CA 1
ATOM 11051 C C . GLU D 1 384 ? 211.148 160.448 191.874 1.00 230.59 382 GLU D C 1
ATOM 11052 O O . GLU D 1 384 ? 210.199 160.587 192.655 1.00 230.59 382 GLU D O 1
ATOM 11058 N N . VAL D 1 385 ? 211.313 161.236 190.809 1.00 207.85 383 VAL D N 1
ATOM 11059 C CA . VAL D 1 385 ? 210.309 162.242 190.477 1.00 207.85 383 VAL D CA 1
ATOM 11060 C C . VAL D 1 385 ? 208.996 161.567 190.114 1.00 207.85 383 VAL D C 1
ATOM 11061 O O . VAL D 1 385 ? 207.914 162.082 190.413 1.00 207.85 383 VAL D O 1
ATOM 11065 N N . THR D 1 386 ? 209.069 160.409 189.455 1.00 201.28 384 THR D N 1
ATOM 11066 C CA . THR D 1 386 ? 207.855 159.669 189.130 1.00 201.28 384 THR D CA 1
ATOM 11067 C C . THR D 1 386 ? 207.028 159.426 190.383 1.00 201.28 384 THR D C 1
ATOM 11068 O O . THR D 1 386 ? 205.834 159.738 190.427 1.00 201.28 384 THR D O 1
ATOM 11072 N N . HIS D 1 387 ? 207.666 158.913 191.433 1.00 205.40 385 HIS D N 1
ATOM 11073 C CA . HIS D 1 387 ? 206.940 158.591 192.653 1.00 205.40 385 HIS D CA 1
ATOM 11074 C C . HIS D 1 387 ? 206.550 159.848 193.419 1.00 205.40 385 HIS D C 1
ATOM 11075 O O . HIS D 1 387 ? 205.479 159.897 194.033 1.00 205.40 385 HIS D O 1
ATOM 11082 N N . LYS D 1 388 ? 207.404 160.873 193.410 1.00 209.59 386 LYS D N 1
ATOM 11083 C CA . LYS D 1 388 ? 207.055 162.097 194.123 1.00 209.59 386 LYS D CA 1
ATOM 11084 C C . LYS D 1 388 ? 205.833 162.752 193.494 1.00 209.59 386 LYS D C 1
ATOM 11085 O O . LYS D 1 388 ? 204.936 163.227 194.200 1.00 209.59 386 LYS D O 1
ATOM 11091 N N . MET D 1 389 ? 205.753 162.744 192.164 1.00 212.12 387 MET D N 1
ATOM 11092 C CA . MET D 1 389 ? 204.595 163.317 191.495 1.00 212.12 387 MET D CA 1
ATOM 11093 C C . MET D 1 389 ? 203.395 162.390 191.593 1.00 212.12 387 MET D C 1
ATOM 11094 O O . MET D 1 389 ? 202.250 162.846 191.569 1.00 212.12 387 MET D O 1
ATOM 11099 N N . TRP D 1 390 ? 203.633 161.085 191.720 1.00 208.94 388 TRP D N 1
ATOM 11100 C CA . TRP D 1 390 ? 202.544 160.168 192.032 1.00 208.94 388 TRP D CA 1
ATOM 11101 C C . TRP D 1 390 ? 201.919 160.517 193.379 1.00 208.94 388 TRP D C 1
ATOM 11102 O O . TRP D 1 390 ? 200.691 160.584 193.518 1.00 208.94 388 TRP D O 1
ATOM 11113 N N . LEU D 1 391 ? 202.764 160.769 194.377 1.00 215.22 389 LEU D N 1
ATOM 11114 C CA . LEU D 1 391 ? 202.284 161.219 195.678 1.00 215.22 389 LEU D CA 1
ATOM 11115 C C . LEU D 1 391 ? 201.563 162.554 195.552 1.00 215.22 389 LEU D C 1
ATOM 11116 O O . LEU D 1 391 ? 200.529 162.783 196.190 1.00 215.22 389 LEU D O 1
ATOM 11121 N N . LEU D 1 392 ? 202.102 163.449 194.725 1.00 213.11 390 LEU D N 1
ATOM 11122 C CA . LEU D 1 392 ? 201.481 164.754 194.531 1.00 213.11 390 LEU D CA 1
ATOM 11123 C C . LEU D 1 392 ? 200.100 164.614 193.900 1.00 213.11 390 LEU D C 1
ATOM 11124 O O . LEU D 1 392 ? 199.187 165.384 194.203 1.00 213.11 390 LEU D O 1
ATOM 11129 N N . ARG D 1 393 ? 199.940 163.645 192.997 1.00 200.22 391 ARG D N 1
ATOM 11130 C CA . ARG D 1 393 ? 198.638 163.416 192.377 1.00 200.22 391 ARG D CA 1
ATOM 11131 C C . ARG D 1 393 ? 197.669 162.780 193.361 1.00 200.22 391 ARG D C 1
ATOM 11132 O O . ARG D 1 393 ? 196.468 163.073 193.340 1.00 200.22 391 ARG D O 1
ATOM 11140 N N . LYS D 1 394 ? 198.175 161.922 194.246 1.00 204.21 392 LYS D N 1
ATOM 11141 C CA . LYS D 1 394 ? 197.312 161.335 195.265 1.00 204.21 392 LYS D CA 1
ATOM 11142 C C . LYS D 1 394 ? 196.851 162.399 196.254 1.00 204.21 392 LYS D C 1
ATOM 11143 O O . LYS D 1 394 ? 195.727 162.341 196.768 1.00 204.21 392 LYS D O 1
ATOM 11149 N N . VAL D 1 395 ? 197.713 163.380 196.530 1.00 216.94 393 VAL D N 1
ATOM 11150 C CA . VAL D 1 395 ? 197.403 164.398 197.529 1.00 216.94 393 VAL D CA 1
ATOM 11151 C C . VAL D 1 395 ? 196.559 165.514 196.925 1.00 216.94 393 VAL D C 1
ATOM 11152 O O . VAL D 1 395 ? 195.418 165.749 197.344 1.00 216.94 393 VAL D O 1
ATOM 11156 N N . LEU D 1 396 ? 197.104 166.218 195.931 1.00 213.25 394 LEU D N 1
ATOM 11157 C CA . LEU D 1 396 ? 196.473 167.412 195.384 1.00 213.25 394 LEU D CA 1
ATOM 11158 C C . LEU D 1 396 ? 195.100 167.140 194.794 1.00 213.25 394 LEU D C 1
ATOM 11159 O O . LEU D 1 396 ? 194.284 168.064 194.713 1.00 213.25 394 LEU D O 1
ATOM 11164 N N . ALA D 1 397 ? 194.825 165.901 194.385 1.00 214.07 395 ALA D N 1
ATOM 11165 C CA . ALA D 1 397 ? 193.471 165.556 193.972 1.00 214.07 395 ALA D CA 1
ATOM 11166 C C . ALA D 1 397 ? 192.476 165.916 195.065 1.00 214.07 395 ALA D C 1
ATOM 11167 O O . ALA D 1 397 ? 191.322 166.258 194.784 1.00 214.07 395 ALA D O 1
ATOM 11169 N N . ASP D 1 398 ? 192.914 165.845 196.321 1.00 218.70 396 ASP D N 1
ATOM 11170 C CA . ASP D 1 398 ? 192.092 166.265 197.445 1.00 218.70 396 ASP D CA 1
ATOM 11171 C C . ASP D 1 398 ? 192.057 167.778 197.605 1.00 218.70 396 ASP D C 1
ATOM 11172 O O . ASP D 1 398 ? 191.053 168.315 198.084 1.00 218.70 396 ASP D O 1
ATOM 11177 N N . MET D 1 399 ? 193.123 168.470 197.217 1.00 206.63 397 MET D N 1
ATOM 11178 C CA . MET D 1 399 ? 193.151 169.921 197.293 1.00 206.63 397 MET D CA 1
ATOM 11179 C C . MET D 1 399 ? 192.393 170.520 196.116 1.00 206.63 397 MET D C 1
ATOM 11180 O O . MET D 1 399 ? 192.594 170.140 194.959 1.00 206.63 397 MET D O 1
ATOM 11185 N N . ASP D 1 400 ? 191.512 171.469 196.422 1.00 202.80 398 ASP D N 1
ATOM 11186 C CA . ASP D 1 400 ? 190.731 172.102 195.375 1.00 202.80 398 ASP D CA 1
ATOM 11187 C C . ASP D 1 400 ? 191.646 172.938 194.481 1.00 202.80 398 ASP D C 1
ATOM 11188 O O . ASP D 1 400 ? 192.660 173.468 194.943 1.00 202.80 398 ASP D O 1
ATOM 11193 N N . PRO D 1 401 ? 191.315 173.068 193.189 1.00 206.30 399 PRO D N 1
ATOM 11194 C CA . PRO D 1 401 ? 192.240 173.728 192.259 1.00 206.30 399 PRO D CA 1
ATOM 11195 C C . PRO D 1 401 ? 192.717 175.077 192.759 1.00 206.30 399 PRO D C 1
ATOM 11196 O O . PRO D 1 401 ? 193.918 175.348 192.755 1.00 206.30 399 PRO D O 1
ATOM 11200 N N . ALA D 1 402 ? 191.794 175.929 193.201 1.00 200.07 400 ALA D N 1
ATOM 11201 C CA . ALA D 1 402 ? 192.193 177.249 193.672 1.00 200.07 400 ALA D CA 1
ATOM 11202 C C . ALA D 1 402 ? 193.045 177.150 194.930 1.00 200.07 400 ALA D C 1
ATOM 11203 O O . ALA D 1 402 ? 194.143 177.718 194.998 1.00 200.07 400 ALA D O 1
ATOM 11205 N N . GLU D 1 403 ? 192.554 176.429 195.941 1.00 202.07 401 GLU D N 1
ATOM 11206 C CA . GLU D 1 403 ? 193.301 176.306 197.189 1.00 202.07 401 GLU D CA 1
ATOM 11207 C C . GLU D 1 403 ? 194.586 175.517 196.983 1.00 202.07 401 GLU D C 1
ATOM 11208 O O . GLU D 1 403 ? 195.619 175.839 197.577 1.00 202.07 401 GLU D O 1
ATOM 11214 N N . ALA D 1 404 ? 194.548 174.490 196.131 1.00 208.05 402 ALA D N 1
ATOM 11215 C CA . ALA D 1 404 ? 195.770 173.770 195.785 1.00 208.05 402 ALA D CA 1
ATOM 11216 C C . ALA D 1 404 ? 196.799 174.703 195.165 1.00 208.05 402 ALA D C 1
ATOM 11217 O O . ALA D 1 404 ? 197.980 174.674 195.530 1.00 208.05 402 ALA D O 1
ATOM 11219 N N . MET D 1 405 ? 196.373 175.517 194.203 1.00 216.51 403 MET D N 1
ATOM 11220 C CA . MET D 1 405 ? 197.296 176.425 193.541 1.00 216.51 403 MET D CA 1
ATOM 11221 C C . MET D 1 405 ? 197.875 177.422 194.533 1.00 216.51 403 MET D C 1
ATOM 11222 O O . MET D 1 405 ? 199.082 177.674 194.534 1.00 216.51 403 MET D O 1
ATOM 11227 N N . GLU D 1 406 ? 197.024 178.013 195.371 1.00 206.12 404 GLU D N 1
ATOM 11228 C CA . GLU D 1 406 ? 197.505 178.984 196.348 1.00 206.12 404 GLU D CA 1
ATOM 11229 C C . GLU D 1 406 ? 198.470 178.336 197.336 1.00 206.12 404 GLU D C 1
ATOM 11230 O O . GLU D 1 406 ? 199.484 178.936 197.716 1.00 206.12 404 GLU D O 1
ATOM 11236 N N . MET D 1 407 ? 198.168 177.108 197.762 1.00 226.63 405 MET D N 1
ATOM 11237 C CA . MET D 1 407 ? 199.068 176.361 198.633 1.00 226.63 405 MET D CA 1
ATOM 11238 C C . MET D 1 407 ? 200.418 176.144 197.963 1.00 226.63 405 MET D C 1
ATOM 11239 O O . MET D 1 407 ? 201.473 176.341 198.578 1.00 226.63 405 MET D O 1
ATOM 11244 N N . LEU D 1 408 ? 200.402 175.717 196.701 1.00 223.20 406 LEU D N 1
ATOM 11245 C CA . LEU D 1 408 ? 201.646 175.540 195.963 1.00 223.20 406 LEU D CA 1
ATOM 11246 C C . LEU D 1 408 ? 202.404 176.856 195.864 1.00 223.20 406 LEU D C 1
ATOM 11247 O O . LEU D 1 408 ? 203.634 176.891 195.963 1.00 223.20 406 LEU D O 1
ATOM 11252 N N . LEU D 1 409 ? 201.678 177.951 195.645 1.00 215.97 407 LEU D N 1
ATOM 11253 C CA . LEU D 1 409 ? 202.307 179.266 195.596 1.00 215.97 407 LEU D CA 1
ATOM 11254 C C . LEU D 1 409 ? 203.031 179.557 196.903 1.00 215.97 407 LEU D C 1
ATOM 11255 O O . LEU D 1 409 ? 204.172 180.034 196.909 1.00 215.97 407 LEU D O 1
ATOM 11260 N N . ALA D 1 410 ? 202.376 179.265 198.026 1.00 216.97 408 ALA D N 1
ATOM 11261 C CA . ALA D 1 410 ? 203.009 179.469 199.324 1.00 216.97 408 ALA D CA 1
ATOM 11262 C C . ALA D 1 410 ? 204.246 178.591 199.483 1.00 216.97 408 ALA D C 1
ATOM 11263 O O . ALA D 1 410 ? 205.272 179.040 200.007 1.00 216.97 408 ALA D O 1
ATOM 11265 N N . ARG D 1 411 ? 204.168 177.339 199.029 1.00 219.74 409 ARG D N 1
ATOM 11266 C CA . ARG D 1 411 ? 205.236 176.385 199.312 1.00 219.74 409 ARG D CA 1
ATOM 11267 C C . ARG D 1 411 ? 206.452 176.620 198.427 1.00 219.74 409 ARG D C 1
ATOM 11268 O O . ARG D 1 411 ? 207.574 176.754 198.927 1.00 219.74 409 ARG D O 1
ATOM 11276 N N . LEU D 1 412 ? 206.253 176.683 197.115 1.00 227.84 410 LEU D N 1
ATOM 11277 C CA . LEU D 1 412 ? 207.372 176.782 196.190 1.00 227.84 410 LEU D CA 1
ATOM 11278 C C . LEU D 1 412 ? 207.995 178.166 196.176 1.00 227.84 410 LEU D C 1
ATOM 11279 O O . LEU D 1 412 ? 209.142 178.309 195.738 1.00 227.84 410 LEU D O 1
ATOM 11284 N N . ALA D 1 413 ? 207.277 179.186 196.647 1.00 224.67 411 ALA D N 1
ATOM 11285 C CA . ALA D 1 413 ? 207.916 180.476 196.862 1.00 224.67 411 ALA D CA 1
ATOM 11286 C C . ALA D 1 413 ? 209.084 180.344 197.827 1.00 224.67 411 ALA D C 1
ATOM 11287 O O . ALA D 1 413 ? 210.016 181.155 197.790 1.00 224.67 411 ALA D O 1
ATOM 11289 N N . ARG D 1 414 ? 209.050 179.329 198.693 1.00 226.02 412 ARG D N 1
ATOM 11290 C CA . ARG D 1 414 ? 210.157 179.098 199.613 1.00 226.02 412 ARG D CA 1
ATOM 11291 C C . ARG D 1 414 ? 211.389 178.574 198.885 1.00 226.02 412 ARG D C 1
ATOM 11292 O O . ARG D 1 414 ? 212.508 179.038 199.133 1.00 226.02 412 ARG D O 1
ATOM 11300 N N . THR D 1 415 ? 211.206 177.615 197.980 1.00 220.29 413 THR D N 1
ATOM 11301 C CA . THR D 1 415 ? 212.337 176.885 197.422 1.00 220.29 413 THR D CA 1
ATOM 11302 C C . THR D 1 415 ? 212.086 176.602 195.950 1.00 220.29 413 THR D C 1
ATOM 11303 O O . THR D 1 415 ? 210.948 176.601 195.474 1.00 220.29 413 THR D O 1
ATOM 11307 N N . LYS D 1 416 ? 213.180 176.354 195.238 1.00 212.56 414 LYS D N 1
ATOM 11308 C CA . LYS D 1 416 ? 213.102 175.927 193.850 1.00 212.56 414 LYS D CA 1
ATOM 11309 C C . LYS D 1 416 ? 212.554 174.507 193.770 1.00 212.56 414 LYS D C 1
ATOM 11310 O O . LYS D 1 416 ? 212.538 173.772 194.761 1.00 212.56 414 LYS D O 1
ATOM 11316 N N . ASN D 1 417 ? 212.092 174.125 192.580 1.00 222.18 415 ASN D N 1
ATOM 11317 C CA . ASN D 1 417 ? 211.551 172.789 192.365 1.00 222.18 415 ASN D CA 1
ATOM 11318 C C . ASN D 1 417 ? 212.542 171.721 192.808 1.00 222.18 415 ASN D C 1
ATOM 11319 O O . ASN D 1 417 ? 212.200 170.836 193.598 1.00 222.18 415 ASN D O 1
ATOM 11324 N N . ASN D 1 418 ? 213.776 171.797 192.307 1.00 223.72 416 ASN D N 1
ATOM 11325 C CA . ASN D 1 418 ? 214.779 170.814 192.696 1.00 223.72 416 ASN D CA 1
ATOM 11326 C C . ASN D 1 418 ? 215.104 170.934 194.177 1.00 223.72 416 ASN D C 1
ATOM 11327 O O . ASN D 1 418 ? 215.242 169.924 194.876 1.00 223.72 416 ASN D O 1
ATOM 11332 N N . LYS D 1 419 ? 215.223 172.166 194.674 1.00 215.33 417 LYS D N 1
ATOM 11333 C CA . LYS D 1 419 ? 215.454 172.364 196.098 1.00 215.33 417 LYS D CA 1
ATOM 11334 C C . LYS D 1 419 ? 214.284 171.852 196.924 1.00 215.33 417 LYS D C 1
ATOM 11335 O O . LYS D 1 419 ? 214.489 171.308 198.014 1.00 215.33 417 LYS D O 1
ATOM 11341 N N . GLU D 1 420 ? 213.055 172.013 196.427 1.00 219.07 418 GLU D N 1
ATOM 11342 C CA . GLU D 1 420 ? 211.909 171.425 197.111 1.00 219.07 418 GLU D CA 1
ATOM 11343 C C . GLU D 1 420 ? 212.018 169.908 197.153 1.00 219.07 418 GLU D C 1
ATOM 11344 O O . GLU D 1 420 ? 211.707 169.290 198.178 1.00 219.07 418 GLU D O 1
ATOM 11350 N N . PHE D 1 421 ? 212.447 169.295 196.049 1.00 224.03 419 PHE D N 1
ATOM 11351 C CA . PHE D 1 421 ? 212.675 167.855 196.047 1.00 224.03 419 PHE D CA 1
ATOM 11352 C C . PHE D 1 421 ? 213.772 167.475 197.032 1.00 224.03 419 PHE D C 1
ATOM 11353 O O . PHE D 1 421 ? 213.644 166.488 197.766 1.00 224.03 419 PHE D O 1
ATOM 11361 N N . LEU D 1 422 ? 214.855 168.244 197.063 1.00 227.56 420 LEU D N 1
ATOM 11362 C CA . LEU D 1 422 ? 215.942 168.002 198.003 1.00 227.56 420 LEU D CA 1
ATOM 11363 C C . LEU D 1 422 ? 215.478 168.281 199.426 1.00 227.56 420 LEU D C 1
ATOM 11364 O O . LEU D 1 422 ? 214.459 168.939 199.637 1.00 227.56 420 LEU D O 1
ATOM 11369 N N . ARG E 1 62 ? 186.241 227.326 145.262 1.00 258.74 60 ARG E N 1
ATOM 11370 C CA . ARG E 1 62 ? 185.025 226.630 145.668 1.00 258.74 60 ARG E CA 1
ATOM 11371 C C . ARG E 1 62 ? 185.358 225.289 146.315 1.00 258.74 60 ARG E C 1
ATOM 11372 O O . ARG E 1 62 ? 186.120 224.495 145.765 1.00 258.74 60 ARG E O 1
ATOM 11380 N N . LEU E 1 63 ? 184.784 225.049 147.491 1.00 260.70 61 LEU E N 1
ATOM 11381 C CA . LEU E 1 63 ? 184.984 223.812 148.228 1.00 260.70 61 LEU E CA 1
ATOM 11382 C C . LEU E 1 63 ? 183.688 223.018 148.321 1.00 260.70 61 LEU E C 1
ATOM 11383 O O . LEU E 1 63 ? 182.627 223.556 148.655 1.00 260.70 61 LEU E O 1
ATOM 11388 N N . VAL E 1 64 ? 183.789 221.727 148.012 1.00 253.05 62 VAL E N 1
ATOM 11389 C CA . VAL E 1 64 ? 182.826 220.729 148.440 1.00 253.05 62 VAL E CA 1
ATOM 11390 C C . VAL E 1 64 ? 183.626 219.677 149.194 1.00 253.05 62 VAL E C 1
ATOM 11391 O O . VAL E 1 64 ? 184.666 219.203 148.729 1.00 253.05 62 VAL E O 1
ATOM 11395 N N . LYS E 1 65 ? 183.124 219.318 150.371 1.00 247.27 63 LYS E N 1
ATOM 11396 C CA . LYS E 1 65 ? 183.890 218.524 151.319 1.00 247.27 63 LYS E CA 1
ATOM 11397 C C . LYS E 1 65 ? 183.101 217.271 151.643 1.00 247.27 63 LYS E C 1
ATOM 11398 O O . LYS E 1 65 ? 181.867 217.276 151.632 1.00 247.27 63 LYS E O 1
ATOM 11404 N N . GLY E 1 66 ? 183.825 216.204 151.940 1.00 236.83 64 GLY E N 1
ATOM 11405 C CA . GLY E 1 66 ? 183.169 214.975 152.319 1.00 236.83 64 GLY E CA 1
ATOM 11406 C C . GLY E 1 66 ? 184.045 213.766 152.088 1.00 236.83 64 GLY E C 1
ATOM 11407 O O . GLY E 1 66 ? 185.246 213.746 152.397 1.00 236.83 64 GLY E O 1
ATOM 11408 N N . TYR E 1 67 ? 183.391 212.743 151.560 1.00 223.76 65 TYR E N 1
ATOM 11409 C CA . TYR E 1 67 ? 183.913 211.390 151.524 1.00 223.76 65 TYR E CA 1
ATOM 11410 C C . TYR E 1 67 ? 183.504 210.734 150.214 1.00 223.76 65 TYR E C 1
ATOM 11411 O O . TYR E 1 67 ? 182.319 210.471 149.985 1.00 223.76 65 TYR E O 1
ATOM 11420 N N . LEU E 1 68 ? 184.485 210.493 149.355 1.00 256.38 66 LEU E N 1
ATOM 11421 C CA . LEU E 1 68 ? 184.222 209.940 148.036 1.00 256.38 66 LEU E CA 1
ATOM 11422 C C . LEU E 1 68 ? 183.698 208.517 148.155 1.00 256.38 66 LEU E C 1
ATOM 11423 O O . LEU E 1 68 ? 184.181 207.735 148.979 1.00 256.38 66 LEU E O 1
ATOM 11428 N N . GLU E 1 69 ? 182.710 208.181 147.329 1.00 251.71 67 GLU E N 1
ATOM 11429 C CA . GLU E 1 69 ? 182.238 206.811 147.174 1.00 251.71 67 GLU E CA 1
ATOM 11430 C C . GLU E 1 69 ? 182.413 206.448 145.707 1.00 251.71 67 GLU E C 1
ATOM 11431 O O . GLU E 1 69 ? 181.567 206.792 144.878 1.00 251.71 67 GLU E O 1
ATOM 11437 N N . ILE E 1 70 ? 183.510 205.769 145.390 1.00 270.19 68 ILE E N 1
ATOM 11438 C CA . ILE E 1 70 ? 183.903 205.550 144.002 1.00 270.19 68 ILE E CA 1
ATOM 11439 C C . ILE E 1 70 ? 183.004 204.483 143.391 1.00 270.19 68 ILE E C 1
ATOM 11440 O O . ILE E 1 70 ? 182.770 203.431 143.996 1.00 270.19 68 ILE E O 1
ATOM 11445 N N . SER E 1 71 ? 182.494 204.756 142.192 1.00 293.21 69 SER E N 1
ATOM 11446 C CA . SER E 1 71 ? 181.759 203.768 141.422 1.00 293.21 69 SER E CA 1
ATOM 11447 C C . SER E 1 71 ? 182.743 202.914 140.620 1.00 293.21 69 SER E C 1
ATOM 11448 O O . SER E 1 71 ? 183.960 203.100 140.678 1.00 293.21 69 SER E O 1
ATOM 11451 N N . GLN E 1 72 ? 182.209 201.961 139.856 1.00 316.01 70 GLN E N 1
ATOM 11452 C CA . GLN E 1 72 ? 183.070 201.030 139.134 1.00 316.01 70 GLN E CA 1
ATOM 11453 C C . GLN E 1 72 ? 183.912 201.731 138.074 1.00 316.01 70 GLN E C 1
ATOM 11454 O O . GLN E 1 72 ? 185.072 201.360 137.862 1.00 316.01 70 GLN E O 1
ATOM 11460 N N . ASP E 1 73 ? 183.359 202.742 137.407 1.00 313.35 71 ASP E N 1
ATOM 11461 C CA . ASP E 1 73 ? 183.965 203.322 136.214 1.00 313.35 71 ASP E CA 1
ATOM 11462 C C . ASP E 1 73 ? 184.914 204.479 136.511 1.00 313.35 71 ASP E C 1
ATOM 11463 O O . ASP E 1 73 ? 185.179 205.287 135.615 1.00 313.35 71 ASP E O 1
ATOM 11468 N N . GLY E 1 74 ? 185.430 204.583 137.731 1.00 277.78 72 GLY E N 1
ATOM 11469 C CA . GLY E 1 74 ? 186.377 205.631 138.048 1.00 277.78 72 GLY E CA 1
ATOM 11470 C C . GLY E 1 74 ? 185.762 206.951 138.448 1.00 277.78 72 GLY E C 1
ATOM 11471 O O . GLY E 1 74 ? 186.502 207.887 138.769 1.00 277.78 72 GLY E O 1
ATOM 11472 N N . TYR E 1 75 ? 184.438 207.061 138.436 1.00 286.45 73 TYR E N 1
ATOM 11473 C CA . TYR E 1 75 ? 183.734 208.226 138.946 1.00 286.45 73 TYR E CA 1
ATOM 11474 C C . TYR E 1 75 ? 182.992 207.838 140.216 1.00 286.45 73 TYR E C 1
ATOM 11475 O O . TYR E 1 75 ? 182.538 206.702 140.372 1.00 286.45 73 TYR E O 1
ATOM 11484 N N . GLY E 1 76 ? 182.872 208.798 141.132 1.00 274.46 74 GLY E N 1
ATOM 11485 C CA . GLY E 1 76 ? 182.287 208.533 142.429 1.00 274.46 74 GLY E CA 1
ATOM 11486 C C . GLY E 1 76 ? 181.158 209.494 142.738 1.00 274.46 74 GLY E C 1
ATOM 11487 O O . GLY E 1 76 ? 180.823 210.366 141.939 1.00 274.46 74 GLY E O 1
ATOM 11488 N N . PHE E 1 77 ? 180.602 209.331 143.933 1.00 255.29 75 PHE E N 1
ATOM 11489 C CA . PHE E 1 77 ? 179.505 210.156 144.407 1.00 255.29 75 PHE E CA 1
ATOM 11490 C C . PHE E 1 77 ? 179.783 210.642 145.823 1.00 255.29 75 PHE E C 1
ATOM 11491 O O . PHE E 1 77 ? 180.632 210.105 146.544 1.00 255.29 75 PHE E O 1
ATOM 11499 N N . LEU E 1 78 ? 179.059 211.694 146.191 1.00 246.54 76 LEU E N 1
ATOM 11500 C CA . LEU E 1 78 ? 179.099 212.275 147.528 1.00 246.54 76 LEU E CA 1
ATOM 11501 C C . LEU E 1 78 ? 177.687 212.273 148.098 1.00 246.54 76 LEU E C 1
ATOM 11502 O O . LEU E 1 78 ? 176.715 212.162 147.346 1.00 246.54 76 LEU E O 1
ATOM 11507 N N . THR E 1 79 ? 177.578 212.364 149.421 1.00 239.37 77 THR E N 1
ATOM 11508 C CA . THR E 1 79 ? 176.285 212.429 150.085 1.00 239.37 77 THR E CA 1
ATOM 11509 C C . THR E 1 79 ? 176.164 213.711 150.911 1.00 239.37 77 THR E C 1
ATOM 11510 O O . THR E 1 79 ? 177.067 214.550 150.946 1.00 239.37 77 THR E O 1
ATOM 11514 N N . GLU E 1 80 ? 175.019 213.857 151.577 1.00 224.74 78 GLU E N 1
ATOM 11515 C CA . GLU E 1 80 ? 174.674 215.063 152.310 1.00 224.74 78 GLU E CA 1
ATOM 11516 C C . GLU E 1 80 ? 174.704 214.805 153.817 1.00 224.74 78 GLU E C 1
ATOM 11517 O O . GLU E 1 80 ? 175.068 213.721 154.283 1.00 224.74 78 GLU E O 1
ATOM 11523 N N . ASN E 1 81 ? 174.308 215.817 154.591 1.00 218.38 79 ASN E N 1
ATOM 11524 C CA . ASN E 1 81 ? 174.388 215.752 156.045 1.00 218.38 79 ASN E CA 1
ATOM 11525 C C . ASN E 1 81 ? 173.433 214.735 156.654 1.00 218.38 79 ASN E C 1
ATOM 11526 O O . ASN E 1 81 ? 173.704 214.249 157.755 1.00 218.38 79 ASN E O 1
ATOM 11531 N N . LEU E 1 82 ? 172.323 214.409 155.992 1.00 212.15 80 LEU E N 1
ATOM 11532 C CA . LEU E 1 82 ? 171.411 213.419 156.550 1.00 212.15 80 LEU E CA 1
ATOM 11533 C C . LEU E 1 82 ? 172.080 212.075 156.776 1.00 212.15 80 LEU E C 1
ATOM 11534 O O . LEU E 1 82 ? 171.506 211.223 157.464 1.00 212.15 80 LEU E O 1
ATOM 11539 N N . HIS E 1 83 ? 173.272 211.868 156.222 1.00 203.80 81 HIS E N 1
ATOM 11540 C CA . HIS E 1 83 ? 174.013 210.628 156.406 1.00 203.80 81 HIS E CA 1
ATOM 11541 C C . HIS E 1 83 ? 173.206 209.439 155.886 1.00 203.80 81 HIS E C 1
ATOM 11542 O O . HIS E 1 83 ? 173.240 208.337 156.439 1.00 203.80 81 HIS E O 1
ATOM 11549 N N . ASN E 1 84 ? 172.468 209.679 154.805 1.00 207.01 82 ASN E N 1
ATOM 11550 C CA . ASN E 1 84 ? 171.726 208.633 154.115 1.00 207.01 82 ASN E CA 1
ATOM 11551 C C . ASN E 1 84 ? 171.650 209.013 152.644 1.00 207.01 82 ASN E C 1
ATOM 11552 O O . ASN E 1 84 ? 171.756 210.187 152.282 1.00 207.01 82 ASN E O 1
ATOM 11557 N N . LEU E 1 85 ? 171.462 208.004 151.797 1.00 209.21 83 LEU E N 1
ATOM 11558 C CA . LEU E 1 85 ? 171.379 208.254 150.365 1.00 209.21 83 LEU E CA 1
ATOM 11559 C C . LEU E 1 85 ? 170.247 209.232 150.080 1.00 209.21 83 LEU E C 1
ATOM 11560 O O . LEU E 1 85 ? 169.081 208.953 150.379 1.00 209.21 83 LEU E O 1
ATOM 11565 N N . GLU E 1 86 ? 170.591 210.380 149.503 1.00 230.42 84 GLU E N 1
ATOM 11566 C CA . GLU E 1 86 ? 169.621 211.419 149.196 1.00 230.42 84 GLU E CA 1
ATOM 11567 C C . GLU E 1 86 ? 169.799 211.868 147.753 1.00 230.42 84 GLU E C 1
ATOM 11568 O O . GLU E 1 86 ? 170.771 211.514 147.083 1.00 230.42 84 GLU E O 1
ATOM 11574 N N . SER E 1 87 ? 168.830 212.653 147.278 1.00 237.42 85 SER E N 1
ATOM 11575 C CA . SER E 1 87 ? 168.889 213.202 145.930 1.00 237.42 85 SER E CA 1
ATOM 11576 C C . SER E 1 87 ? 169.967 214.271 145.773 1.00 237.42 85 SER E C 1
ATOM 11577 O O . SER E 1 87 ? 170.112 214.826 144.678 1.00 237.42 85 SER E O 1
ATOM 11580 N N . ARG E 1 88 ? 170.726 214.570 146.827 1.00 237.91 86 ARG E N 1
ATOM 11581 C CA . ARG E 1 88 ? 171.730 215.624 146.795 1.00 237.91 86 ARG E CA 1
ATOM 11582 C C . ARG E 1 88 ? 173.123 215.107 146.456 1.00 237.91 86 ARG E C 1
ATOM 11583 O O . ARG E 1 88 ? 174.100 215.847 146.614 1.00 237.91 86 ARG E O 1
ATOM 11591 N N . VAL E 1 89 ? 173.242 213.858 146.000 1.00 243.68 87 VAL E N 1
ATOM 11592 C CA . VAL E 1 89 ? 174.556 213.324 145.672 1.00 243.68 87 VAL E CA 1
ATOM 11593 C C . VAL E 1 89 ? 175.147 214.079 144.485 1.00 243.68 87 VAL E C 1
ATOM 11594 O O . VAL E 1 89 ? 174.436 214.503 143.565 1.00 243.68 87 VAL E O 1
ATOM 11598 N N . ALA E 1 90 ? 176.468 214.238 144.507 1.00 259.58 88 ALA E N 1
ATOM 11599 C CA . ALA E 1 90 ? 177.207 214.928 143.460 1.00 259.58 88 ALA E CA 1
ATOM 11600 C C . ALA E 1 90 ? 178.299 214.007 142.933 1.00 259.58 88 ALA E C 1
ATOM 11601 O O . ALA E 1 90 ? 178.817 213.168 143.678 1.00 259.58 88 ALA E O 1
ATOM 11603 N N . ILE E 1 91 ? 178.645 214.172 141.655 1.00 273.64 89 ILE E N 1
ATOM 11604 C CA . ILE E 1 91 ? 179.580 213.266 140.997 1.00 273.64 89 ILE E CA 1
ATOM 11605 C C . ILE E 1 91 ? 181.004 213.785 141.158 1.00 273.64 89 ILE E C 1
ATOM 11606 O O . ILE E 1 91 ? 181.231 214.990 141.320 1.00 273.64 89 ILE E O 1
ATOM 11611 N N . VAL E 1 92 ? 181.967 212.866 141.111 1.00 269.11 90 VAL E N 1
ATOM 11612 C CA . VAL E 1 92 ? 183.376 213.157 141.361 1.00 269.11 90 VAL E CA 1
ATOM 11613 C C . VAL E 1 92 ? 184.201 212.439 140.297 1.00 269.11 90 VAL E C 1
ATOM 11614 O O . VAL E 1 92 ? 183.951 211.264 139.994 1.00 269.11 90 VAL E O 1
ATOM 11618 N N . SER E 1 93 ? 185.186 213.142 139.737 1.00 255.40 91 SER E N 1
ATOM 11619 C CA . SER E 1 93 ? 186.038 212.580 138.698 1.00 255.40 91 SER E CA 1
ATOM 11620 C C . SER E 1 93 ? 187.343 212.056 139.289 1.00 255.40 91 SER E C 1
ATOM 11621 O O . SER E 1 93 ? 187.710 212.370 140.424 1.00 255.40 91 SER E O 1
ATOM 11624 N N . ALA E 1 94 ? 188.057 211.253 138.493 1.00 246.19 92 ALA E N 1
ATOM 11625 C CA . ALA E 1 94 ? 189.243 210.571 139.003 1.00 246.19 92 ALA E CA 1
ATOM 11626 C C . ALA E 1 94 ? 190.501 211.421 138.876 1.00 246.19 92 ALA E C 1
ATOM 11627 O O . ALA E 1 94 ? 191.377 211.358 139.746 1.00 246.19 92 ALA E O 1
ATOM 11629 N N . GLY E 1 95 ? 190.608 212.223 1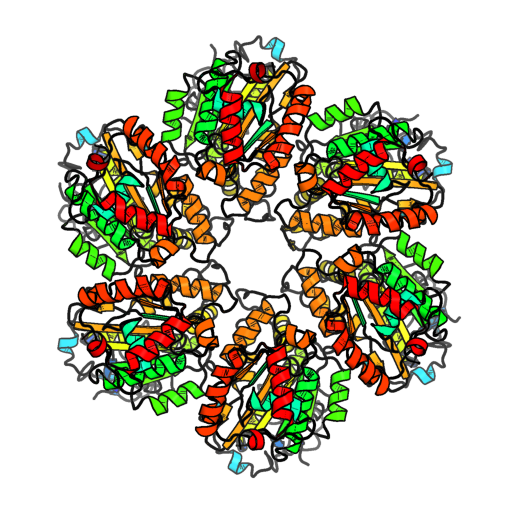37.815 1.00 260.52 93 GLY E N 1
ATOM 11630 C CA . GLY E 1 95 ? 191.883 212.848 137.492 1.00 260.52 93 GLY E CA 1
ATOM 11631 C C . GLY E 1 95 ? 192.452 213.681 138.624 1.00 260.52 93 GLY E C 1
ATOM 11632 O O . GLY E 1 95 ? 193.649 213.624 138.915 1.00 260.52 93 GLY E O 1
ATOM 11633 N N . LEU E 1 96 ? 191.603 214.472 139.278 1.00 259.77 94 LEU E N 1
ATOM 11634 C CA . LEU E 1 96 ? 192.084 215.328 140.359 1.00 259.77 94 LEU E CA 1
ATOM 11635 C C . LEU E 1 96 ? 192.571 214.499 141.541 1.00 259.77 94 LEU E C 1
ATOM 11636 O O . LEU E 1 96 ? 193.586 214.828 142.171 1.00 259.77 94 LEU E O 1
ATOM 11641 N N . ILE E 1 97 ? 191.862 213.415 141.857 1.00 256.81 95 ILE E N 1
ATOM 11642 C CA . ILE E 1 97 ? 192.290 212.536 142.942 1.00 256.81 95 ILE E CA 1
ATOM 11643 C C . ILE E 1 97 ? 193.632 211.901 142.602 1.00 256.81 95 ILE E C 1
ATOM 11644 O O . ILE E 1 97 ? 194.522 211.790 143.453 1.00 256.81 95 ILE E O 1
ATOM 11649 N N . LYS E 1 98 ? 193.794 211.471 141.350 1.00 250.73 96 LYS E N 1
ATOM 11650 C CA . LYS E 1 98 ? 195.092 210.972 140.908 1.00 250.73 96 LYS E CA 1
ATOM 11651 C C . LYS E 1 98 ? 196.165 212.033 141.086 1.00 250.73 96 LYS E C 1
ATOM 11652 O O . LYS E 1 98 ? 197.294 211.728 141.489 1.00 250.73 96 LYS E O 1
ATOM 11658 N N . GLN E 1 99 ? 195.834 213.285 140.775 1.00 259.30 97 GLN E N 1
ATOM 11659 C CA . GLN E 1 99 ? 196.779 214.373 140.995 1.00 259.30 97 GLN E CA 1
ATOM 11660 C C . GLN E 1 99 ? 197.191 214.438 142.460 1.00 259.30 97 GLN E C 1
ATOM 11661 O O . GLN E 1 99 ? 198.375 214.596 142.780 1.00 259.30 97 GLN E O 1
ATOM 11667 N N . TYR E 1 100 ? 196.223 214.309 143.365 1.00 258.25 98 TYR E N 1
ATOM 11668 C CA . TYR E 1 100 ? 196.482 214.378 144.798 1.00 258.25 98 TYR E CA 1
ATOM 11669 C C . TYR E 1 100 ? 196.582 213.008 145.461 1.00 258.25 98 TYR E C 1
ATOM 11670 O O . TYR E 1 100 ? 196.841 212.938 146.667 1.00 258.25 98 TYR E O 1
ATOM 11679 N N . ALA E 1 101 ? 196.401 211.923 144.704 1.00 254.18 99 ALA E N 1
ATOM 11680 C CA . ALA E 1 101 ? 196.677 210.570 145.189 1.00 254.18 99 ALA E CA 1
ATOM 11681 C C . ALA E 1 101 ? 195.992 210.299 146.524 1.00 254.18 99 ALA E C 1
ATOM 11682 O O . ALA E 1 101 ? 196.651 210.145 147.552 1.00 254.18 99 ALA E O 1
ATOM 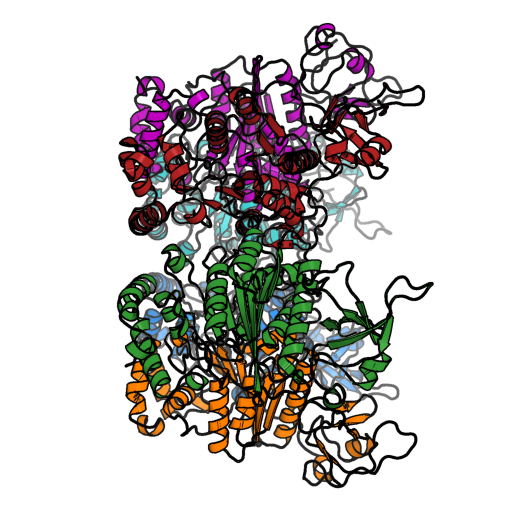11684 N N . LEU E 1 102 ? 194.665 210.225 146.518 1.00 239.54 100 LEU E N 1
ATOM 11685 C CA . LEU E 1 102 ? 193.964 209.924 147.755 1.00 239.54 100 LEU E CA 1
ATOM 11686 C C . LEU E 1 102 ? 193.727 208.425 147.881 1.00 239.54 100 LEU E C 1
ATOM 11687 O O . LEU E 1 102 ? 194.059 207.634 146.995 1.00 239.54 100 LEU E O 1
ATOM 11692 N N . ARG E 1 103 ? 193.144 208.055 149.011 1.00 214.98 101 ARG E N 1
ATOM 11693 C CA . ARG E 1 103 ? 192.995 206.689 149.469 1.00 214.98 101 ARG E CA 1
ATOM 11694 C C . ARG E 1 103 ? 191.855 206.713 150.470 1.00 214.98 101 ARG E C 1
ATOM 11695 O O . ARG E 1 103 ? 191.013 207.610 150.444 1.00 214.98 101 ARG E O 1
ATOM 11703 N N . ALA E 1 104 ? 191.781 205.689 151.307 1.00 216.50 102 ALA E N 1
ATOM 11704 C CA . ALA E 1 104 ? 191.004 205.821 152.532 1.00 216.50 102 ALA E CA 1
ATOM 11705 C C . ALA E 1 104 ? 191.901 206.348 153.649 1.00 216.50 102 ALA E C 1
ATOM 11706 O O . ALA E 1 104 ? 193.014 205.847 153.848 1.00 216.50 102 ALA E O 1
ATOM 11708 N N . GLY E 1 105 ? 191.420 207.357 154.389 1.00 212.51 103 GLY E N 1
ATOM 11709 C CA . GLY E 1 105 ? 192.134 207.840 155.546 1.00 212.51 103 GLY E CA 1
ATOM 11710 C C . GLY E 1 105 ? 192.075 209.337 155.797 1.00 212.51 103 GLY E C 1
ATOM 11711 O O . GLY E 1 105 ? 192.087 209.745 156.971 1.00 212.51 103 GLY E O 1
ATOM 11712 N N . ASP E 1 106 ? 191.910 210.164 154.761 1.00 235.44 104 ASP E N 1
ATOM 11713 C CA . ASP E 1 106 ? 191.983 211.611 154.952 1.00 235.44 104 ASP E CA 1
ATOM 11714 C C . ASP E 1 106 ? 190.881 212.329 154.174 1.00 235.44 104 ASP E C 1
ATOM 11715 O O . ASP E 1 106 ? 190.528 211.934 153.067 1.00 235.44 104 ASP E O 1
ATOM 11720 N N . TYR E 1 107 ? 190.359 213.412 154.746 1.00 240.00 105 TYR E N 1
ATOM 11721 C CA . TYR E 1 107 ? 189.157 214.074 154.238 1.00 240.00 105 TYR E CA 1
ATOM 11722 C C . TYR E 1 107 ? 189.275 214.303 152.732 1.00 240.00 105 TYR E C 1
ATOM 11723 O O . TYR E 1 107 ? 190.386 214.447 152.212 1.00 240.00 105 TYR E O 1
ATOM 11732 N N . VAL E 1 108 ? 188.138 214.337 152.029 1.00 242.14 106 VAL E N 1
ATOM 11733 C CA . VAL E 1 108 ? 188.089 214.653 150.607 1.00 242.14 106 VAL E CA 1
ATOM 11734 C C . VAL E 1 108 ? 187.529 216.059 150.480 1.00 242.14 106 VAL E C 1
ATOM 11735 O O . VAL E 1 108 ? 186.550 216.402 151.150 1.00 242.14 106 VAL E O 1
ATOM 11739 N N . VAL E 1 109 ? 188.149 216.872 149.635 1.00 256.61 107 VAL E N 1
ATOM 11740 C CA . VAL E 1 109 ? 187.618 218.179 149.280 1.00 256.61 107 VAL E CA 1
ATOM 11741 C C . VAL E 1 109 ? 188.010 218.463 147.842 1.00 256.61 107 VAL E C 1
ATOM 11742 O O . VAL E 1 109 ? 189.061 218.011 147.374 1.00 256.61 107 VAL E O 1
ATOM 11746 N N . GLY E 1 110 ? 187.166 219.208 147.145 1.00 260.38 108 GLY E N 1
ATOM 11747 C CA . GLY E 1 110 ? 187.440 219.488 145.748 1.00 260.38 108 GLY E CA 1
ATOM 11748 C C . GLY E 1 110 ? 186.500 220.538 145.208 1.00 260.38 108 GLY E C 1
ATOM 11749 O O . GLY E 1 110 ? 185.552 220.968 145.872 1.00 260.38 108 GLY E O 1
ATOM 11750 N N . GLN E 1 111 ? 186.794 220.961 143.983 1.00 268.39 109 GLN E N 1
ATOM 11751 C CA . GLN E 1 111 ? 185.913 221.884 143.286 1.00 268.39 109 GLN E CA 1
ATOM 11752 C C . GLN E 1 111 ? 185.206 221.145 142.158 1.00 268.39 109 GLN E C 1
ATOM 11753 O O . GLN E 1 111 ? 185.617 220.053 141.759 1.00 268.39 109 GLN E O 1
ATOM 11759 N N . ALA E 1 112 ? 184.126 221.733 141.655 1.00 273.86 110 ALA E N 1
ATOM 11760 C CA . ALA E 1 112 ? 183.312 221.091 140.637 1.00 273.86 110 ALA E CA 1
ATOM 11761 C C . ALA E 1 112 ? 182.520 222.147 139.883 1.00 273.86 110 ALA E C 1
ATOM 11762 O O . ALA E 1 112 ? 182.444 223.310 140.288 1.00 273.86 110 ALA E O 1
ATOM 11764 N N . ARG E 1 113 ? 181.922 221.722 138.772 1.00 289.99 111 ARG E N 1
ATOM 11765 C CA . ARG E 1 113 ? 181.143 222.591 137.910 1.00 289.99 111 ARG E CA 1
ATOM 11766 C C . ARG E 1 113 ? 179.729 222.045 137.742 1.00 289.99 111 ARG E C 1
ATOM 11767 O O . ARG E 1 113 ? 179.501 220.844 137.917 1.00 289.99 111 ARG E O 1
ATOM 11775 N N . PRO E 1 114 ? 178.762 222.895 137.405 1.00 287.29 112 PRO E N 1
ATOM 11776 C CA . PRO E 1 114 ? 177.389 222.416 137.211 1.00 287.29 112 PRO E CA 1
ATOM 11777 C C . PRO E 1 114 ? 177.320 221.417 136.071 1.00 287.29 112 PRO E C 1
ATOM 11778 O O . PRO E 1 114 ? 178.235 221.352 135.236 1.00 287.29 112 PRO E O 1
ATOM 11782 N N . PRO E 1 115 ? 176.257 220.618 136.001 1.00 292.97 113 PRO E N 1
ATOM 11783 C CA . PRO E 1 115 ? 176.137 219.657 134.899 1.00 292.97 113 PRO E CA 1
ATOM 11784 C C . PRO E 1 115 ? 176.151 220.362 133.551 1.00 292.97 113 PRO E C 1
ATOM 11785 O O . PRO E 1 115 ? 175.552 221.425 133.378 1.00 292.97 113 PRO E O 1
ATOM 11789 N N . ARG E 1 116 ? 176.842 219.758 132.588 1.00 296.82 114 ARG E N 1
ATOM 11790 C CA . ARG E 1 116 ? 176.807 220.268 131.229 1.00 296.82 114 ARG E CA 1
ATOM 11791 C C . ARG E 1 116 ? 175.561 219.754 130.511 1.00 296.82 114 ARG E C 1
ATOM 11792 O O . ARG E 1 116 ? 174.903 218.804 130.945 1.00 296.82 114 ARG E O 1
ATOM 11800 N N . GLU E 1 117 ? 175.231 220.405 129.400 1.00 316.40 115 GLU E N 1
ATOM 11801 C CA . GLU E 1 117 ? 174.116 219.943 128.588 1.00 316.40 115 GLU E CA 1
ATOM 11802 C C . GLU E 1 117 ? 174.377 218.508 128.151 1.00 316.40 115 GLU E C 1
ATOM 11803 O O . GLU E 1 117 ? 175.504 218.151 127.795 1.00 316.40 115 GLU E O 1
ATOM 11809 N N . ASN E 1 118 ? 173.335 217.682 128.197 1.00 332.58 116 ASN E N 1
ATOM 11810 C CA . ASN E 1 118 ? 173.358 216.237 127.971 1.00 332.58 116 ASN E CA 1
ATOM 11811 C C . ASN E 1 118 ? 173.859 215.509 129.214 1.00 332.58 116 ASN E C 1
ATOM 11812 O O . ASN E 1 118 ? 173.945 214.276 129.189 1.00 332.58 116 ASN E O 1
ATOM 11817 N N . GLU E 1 119 ? 174.188 216.216 130.292 1.00 304.27 117 GLU E N 1
ATOM 11818 C CA . GLU E 1 119 ? 174.644 215.590 131.526 1.00 304.27 117 GLU E CA 1
ATOM 11819 C C . GLU E 1 119 ? 173.548 215.675 132.578 1.00 304.27 117 GLU E C 1
ATOM 11820 O O . GLU E 1 119 ? 173.000 216.753 132.832 1.00 304.27 117 GLU E O 1
ATOM 11826 N N . ARG E 1 120 ? 173.235 214.533 133.184 1.00 298.25 118 ARG E N 1
ATOM 11827 C CA . ARG E 1 120 ? 172.160 214.434 134.158 1.00 298.25 118 ARG E CA 1
ATOM 11828 C C . ARG E 1 120 ? 172.583 214.846 135.562 1.00 298.25 118 ARG E C 1
ATOM 11829 O O . ARG E 1 120 ? 171.717 215.168 136.383 1.00 298.25 118 ARG E O 1
ATOM 11837 N N . TYR E 1 121 ? 173.882 214.841 135.857 1.00 288.96 119 TYR E N 1
ATOM 11838 C CA . TYR E 1 121 ? 174.383 215.162 137.185 1.00 288.96 119 TYR E CA 1
ATOM 11839 C C . TYR E 1 121 ? 175.605 216.063 137.078 1.00 288.96 119 TYR E C 1
ATOM 11840 O O . TYR E 1 121 ? 176.175 216.241 135.999 1.00 288.96 119 TYR E O 1
ATOM 11849 N N . ALA E 1 122 ? 175.993 216.634 138.217 1.00 290.96 120 ALA E N 1
ATOM 11850 C CA . ALA E 1 122 ? 177.124 217.552 138.262 1.00 290.96 120 ALA E CA 1
ATOM 11851 C C . ALA E 1 122 ? 178.389 216.895 137.721 1.00 290.96 120 ALA E C 1
ATOM 11852 O O . ALA E 1 122 ? 178.492 215.669 137.623 1.00 290.96 120 ALA E O 1
ATOM 11854 N N . THR E 1 123 ? 179.353 217.735 137.356 1.00 288.63 121 THR E N 1
ATOM 11855 C CA . THR E 1 123 ? 180.646 217.300 136.853 1.00 288.63 121 THR E CA 1
ATOM 11856 C C . THR E 1 123 ? 181.757 218.082 137.539 1.00 288.63 121 THR E C 1
ATOM 11857 O O . THR E 1 123 ? 181.532 219.167 138.082 1.00 288.63 121 THR E O 1
ATOM 11861 N N . LEU E 1 124 ? 182.964 217.521 137.505 1.00 269.03 122 LEU E N 1
ATOM 11862 C CA . LEU E 1 124 ? 184.115 218.138 138.157 1.00 269.03 122 LEU E CA 1
ATOM 11863 C C . LEU E 1 124 ? 184.908 218.947 137.140 1.00 269.03 122 LEU E C 1
ATOM 11864 O O . LEU E 1 124 ? 185.138 218.495 136.014 1.00 269.03 122 LEU E O 1
ATOM 11869 N N . LEU E 1 125 ? 185.324 220.150 137.544 1.00 280.64 123 LEU E N 1
ATOM 11870 C CA . LEU E 1 125 ? 186.139 220.988 136.671 1.00 280.64 123 LEU E CA 1
ATOM 11871 C C . LEU E 1 125 ? 187.563 221.116 137.200 1.00 280.64 123 LEU E C 1
ATOM 11872 O O . LEU E 1 125 ? 188.528 220.986 136.439 1.00 280.64 123 LEU E O 1
ATOM 11877 N N . LYS E 1 126 ? 187.713 221.368 138.499 1.00 270.97 124 LYS E N 1
ATOM 11878 C CA . LYS E 1 126 ? 189.020 221.613 139.091 1.00 270.97 124 LYS E CA 1
ATOM 11879 C C . LYS E 1 126 ? 188.963 221.244 140.565 1.00 270.97 124 LYS E C 1
ATOM 11880 O O . LYS E 1 126 ? 187.920 220.813 141.062 1.00 270.97 124 LYS E O 1
ATOM 11886 N N . VAL E 1 127 ? 190.095 221.381 141.247 1.00 268.83 125 VAL E N 1
ATOM 11887 C CA . VAL E 1 127 ? 190.132 221.304 142.703 1.00 268.83 125 VAL E CA 1
ATOM 11888 C C . VAL E 1 127 ? 190.973 222.458 143.230 1.00 268.83 125 VAL E C 1
ATOM 11889 O O . VAL E 1 127 ? 191.972 222.847 142.613 1.00 268.83 125 VAL E O 1
ATOM 11893 N N . GLU E 1 128 ? 190.570 223.009 144.374 1.00 277.39 126 GLU E N 1
ATOM 11894 C CA . GLU E 1 128 ? 191.213 224.179 144.957 1.00 277.39 126 GLU E CA 1
ATOM 11895 C C . GLU E 1 128 ? 191.923 223.866 146.265 1.00 277.39 126 GLU E C 1
ATOM 11896 O O . GLU E 1 128 ? 193.095 224.217 146.433 1.00 277.39 126 GLU E O 1
ATOM 11902 N N . ALA E 1 129 ? 191.238 223.215 147.202 1.00 266.45 127 ALA E N 1
ATOM 11903 C CA . ALA E 1 129 ? 191.849 222.724 148.428 1.00 266.45 127 ALA E CA 1
ATOM 11904 C C . ALA E 1 129 ? 191.356 221.308 148.672 1.00 266.45 127 ALA E C 1
ATOM 11905 O O . ALA E 1 129 ? 190.214 220.978 148.340 1.00 266.45 127 ALA E O 1
ATOM 11907 N N . VAL E 1 130 ? 192.217 220.471 149.246 1.00 258.77 128 VAL E N 1
ATOM 11908 C CA . VAL E 1 130 ? 191.908 219.067 149.484 1.00 258.77 128 VAL E CA 1
ATOM 11909 C C . VAL E 1 130 ? 192.230 218.743 150.935 1.00 258.77 128 VAL E C 1
ATOM 11910 O O . VAL E 1 130 ? 193.227 219.230 151.479 1.00 258.77 128 VAL E O 1
ATOM 11914 N N . ASN E 1 131 ? 191.377 217.932 151.561 1.00 252.97 129 ASN E N 1
ATOM 11915 C CA . ASN E 1 131 ? 191.575 217.497 152.942 1.00 252.97 129 ASN E CA 1
ATOM 11916 C C . ASN E 1 131 ? 191.524 218.672 153.914 1.00 252.97 129 ASN E C 1
ATOM 11917 O O . ASN E 1 131 ? 191.904 218.541 155.080 1.00 252.97 129 ASN E O 1
ATOM 11922 N N . ASN E 1 132 ? 191.054 219.827 153.448 1.00 255.14 130 ASN E N 1
ATOM 11923 C CA . ASN E 1 132 ? 191.142 221.101 154.154 1.00 255.14 130 ASN E CA 1
ATOM 11924 C C . ASN E 1 132 ? 192.599 221.483 154.375 1.00 255.14 130 ASN E C 1
ATOM 11925 O O . ASN E 1 132 ? 192.880 222.384 155.178 1.00 255.14 130 ASN E O 1
ATOM 11930 N N . LEU E 1 133 ? 193.532 220.824 153.691 1.00 267.25 131 LEU E N 1
ATOM 11931 C CA . LEU E 1 133 ? 194.958 221.065 153.849 1.00 267.25 131 LEU E CA 1
ATOM 11932 C C . LEU E 1 133 ? 195.566 221.302 152.475 1.00 267.25 131 LEU E C 1
ATOM 11933 O O . LEU E 1 133 ? 194.893 221.198 151.446 1.00 267.25 131 LEU E O 1
ATOM 11938 N N . ASP E 1 134 ? 196.855 221.630 152.463 1.00 277.96 132 ASP E N 1
ATOM 11939 C CA . ASP E 1 134 ? 197.551 221.804 151.202 1.00 277.96 132 ASP E CA 1
ATOM 11940 C C . ASP E 1 134 ? 197.604 220.466 150.458 1.00 277.96 132 ASP E C 1
ATOM 11941 O O . ASP E 1 134 ? 198.118 219.477 150.985 1.00 277.96 132 ASP E O 1
ATOM 11946 N N . PRO E 1 135 ? 197.073 220.407 149.231 1.00 270.02 133 PRO E N 1
ATOM 11947 C CA . PRO E 1 135 ? 197.106 219.132 148.492 1.00 270.02 133 PRO E CA 1
ATOM 11948 C C . PRO E 1 135 ? 198.500 218.586 148.264 1.00 270.02 133 PRO E C 1
ATOM 11949 O O . PRO E 1 135 ? 198.680 217.362 148.313 1.00 270.02 133 PRO E O 1
ATOM 11953 N N . GLU E 1 136 ? 199.493 219.444 148.026 1.00 281.58 134 GLU E N 1
ATOM 11954 C CA . GLU E 1 136 ? 200.839 218.950 147.764 1.00 281.58 134 GLU E CA 1
ATOM 11955 C C . GLU E 1 136 ? 201.346 218.100 148.923 1.00 281.58 134 GLU E C 1
ATOM 11956 O O . GLU E 1 136 ? 201.921 217.027 148.709 1.00 281.58 134 GLU E O 1
ATOM 11962 N N . ALA E 1 137 ? 201.127 218.553 150.160 1.00 275.28 135 ALA E N 1
ATOM 11963 C CA . ALA E 1 137 ? 201.560 217.771 151.312 1.00 275.28 135 ALA E CA 1
ATOM 11964 C C . ALA E 1 137 ? 200.866 216.417 151.360 1.00 275.28 135 ALA E C 1
ATOM 11965 O O . ALA E 1 137 ? 201.449 215.439 151.842 1.00 275.28 135 ALA E O 1
ATOM 11967 N N . ALA E 1 138 ? 199.628 216.337 150.865 1.00 256.27 136 ALA E N 1
ATOM 11968 C CA . ALA E 1 138 ? 198.928 215.058 150.843 1.00 256.27 136 ALA E CA 1
ATOM 11969 C C . ALA E 1 138 ? 199.637 214.053 149.949 1.00 256.27 136 ALA E C 1
ATOM 11970 O O . ALA E 1 138 ? 199.457 212.841 150.110 1.00 256.27 136 ALA E O 1
ATOM 11972 N N . LYS E 1 139 ? 200.446 214.536 149.003 1.00 264.95 137 LYS E N 1
ATOM 11973 C CA . LYS E 1 139 ? 201.122 213.639 148.073 1.00 264.95 137 LYS E CA 1
ATOM 11974 C C . LYS E 1 139 ? 202.049 212.672 148.801 1.00 264.95 137 LYS E C 1
ATOM 11975 O O . LYS E 1 139 ? 202.309 211.566 148.313 1.00 264.95 137 LYS E O 1
ATOM 11981 N N . ASN E 1 140 ? 202.562 213.069 149.965 1.00 251.73 138 ASN E N 1
ATOM 11982 C CA . ASN E 1 140 ? 203.525 212.268 150.724 1.00 251.73 138 ASN E CA 1
ATOM 11983 C C . ASN E 1 140 ? 203.079 212.228 152.183 1.00 251.73 138 ASN E C 1
ATOM 11984 O O . ASN E 1 140 ? 203.138 213.237 152.889 1.00 251.73 138 ASN E O 1
ATOM 11989 N N . ARG E 1 141 ? 202.630 211.058 152.630 1.00 239.19 139 ARG E N 1
ATOM 11990 C CA . ARG E 1 141 ? 202.195 210.876 154.006 1.00 239.19 139 ARG E CA 1
ATOM 11991 C C . ARG E 1 141 ? 202.085 209.385 154.292 1.00 239.19 139 ARG E C 1
ATOM 11992 O O . ARG E 1 141 ? 201.928 208.591 153.361 1.00 239.19 139 ARG E O 1
ATOM 12000 N N . PRO E 1 142 ? 202.162 208.985 155.561 1.00 228.75 140 PRO E N 1
ATOM 12001 C CA . PRO E 1 142 ? 201.952 207.569 155.889 1.00 228.75 140 PRO E CA 1
ATOM 12002 C C . PRO E 1 142 ? 200.507 207.159 155.665 1.00 228.75 140 PRO E C 1
ATOM 12003 O O . PRO E 1 142 ? 199.587 207.976 155.743 1.00 228.75 140 PRO E O 1
ATOM 12007 N N . ARG E 1 143 ? 200.316 205.875 155.380 1.00 215.36 141 ARG E N 1
ATOM 12008 C CA . ARG E 1 143 ? 198.987 205.353 155.114 1.00 215.36 141 ARG E CA 1
ATOM 12009 C C . ARG E 1 143 ? 198.410 204.676 156.351 1.00 215.36 141 ARG E C 1
ATOM 12010 O O . ARG E 1 143 ? 199.136 204.246 157.252 1.00 215.36 141 ARG E O 1
ATOM 12018 N N . PHE E 1 144 ? 197.079 204.581 156.381 1.00 189.98 142 PHE E N 1
ATOM 12019 C CA . PHE E 1 144 ? 196.394 204.116 157.582 1.00 189.98 142 PHE E CA 1
ATOM 12020 C C . PHE E 1 144 ? 196.779 202.686 157.934 1.00 189.98 142 PHE E C 1
ATOM 12021 O O . PHE E 1 144 ? 197.199 202.408 159.064 1.00 189.98 142 PHE E O 1
ATOM 12029 N N . ASP E 1 145 ? 196.663 201.765 156.977 1.00 200.95 143 ASP E N 1
ATOM 12030 C CA . ASP E 1 145 ? 196.902 200.359 157.279 1.00 200.95 143 ASP E CA 1
ATOM 12031 C C . ASP E 1 145 ? 198.354 200.081 157.627 1.00 200.95 143 ASP E C 1
ATOM 12032 O O . ASP E 1 145 ? 198.656 199.005 158.153 1.00 200.95 143 ASP E O 1
ATOM 12037 N N . GLU E 1 146 ? 199.257 201.016 157.343 1.00 205.25 144 GLU E N 1
ATOM 12038 C CA . GLU E 1 146 ? 200.663 200.860 157.678 1.00 205.25 144 GLU E CA 1
ATOM 12039 C C . GLU E 1 146 ? 201.027 201.496 159.012 1.00 205.25 144 GLU E C 1
ATOM 12040 O O . GLU E 1 146 ? 202.167 201.342 159.462 1.00 205.25 144 GLU E O 1
ATOM 12046 N N . LEU E 1 147 ? 200.094 202.197 159.653 1.00 179.03 145 LEU E N 1
ATOM 12047 C CA . LEU E 1 147 ? 200.366 202.793 160.953 1.00 179.03 145 LEU E CA 1
ATOM 12048 C C . LEU E 1 147 ? 200.702 201.712 161.969 1.00 179.03 145 LEU E C 1
ATOM 12049 O O . LEU E 1 147 ? 200.018 200.689 162.051 1.00 179.03 145 LEU E O 1
ATOM 12054 N N . THR E 1 148 ? 201.753 201.943 162.745 1.00 156.17 146 THR E N 1
ATOM 12055 C CA . THR E 1 148 ? 202.171 200.985 163.760 1.00 156.17 146 THR E CA 1
ATOM 12056 C C . THR E 1 148 ? 201.182 200.996 164.921 1.00 156.17 146 THR E C 1
ATOM 12057 O O . THR E 1 148 ? 201.213 201.929 165.730 1.00 156.17 146 THR E O 1
ATOM 12061 N N . PRO E 1 149 ? 200.313 200.000 165.051 1.00 131.24 147 PRO E N 1
ATOM 12062 C CA . PRO E 1 149 ? 199.361 200.017 166.160 1.00 131.24 147 PRO E CA 1
ATOM 12063 C C . PRO E 1 149 ? 200.027 199.621 167.463 1.00 131.24 147 PRO E C 1
ATOM 12064 O O . PRO E 1 149 ? 200.940 198.796 167.504 1.00 131.24 147 PRO E O 1
ATOM 12068 N N . GLN E 1 150 ? 199.546 200.226 168.539 1.00 138.94 148 GLN E N 1
ATOM 12069 C CA . GLN E 1 150 ? 200.036 199.972 169.881 1.00 138.94 148 GLN E CA 1
ATOM 12070 C C . GLN E 1 150 ? 198.844 199.711 170.782 1.00 138.94 148 GLN E C 1
ATOM 12071 O O . GLN E 1 150 ? 197.689 199.831 170.370 1.00 138.94 148 GLN E O 1
ATOM 12077 N N . PHE E 1 151 ? 199.125 199.354 172.018 1.00 149.02 149 PHE E N 1
ATOM 12078 C CA . PHE E 1 151 ? 198.073 199.360 173.008 1.00 149.02 149 PHE E CA 1
ATOM 12079 C C . PHE E 1 151 ? 197.762 200.795 173.415 1.00 149.02 149 PHE E C 1
ATOM 12080 O O . PHE E 1 151 ? 198.634 201.664 173.380 1.00 149.02 149 PHE E O 1
ATOM 12088 N N . PRO E 1 152 ? 196.517 201.073 173.798 1.00 149.76 150 PRO E N 1
ATOM 12089 C CA . PRO E 1 152 ? 196.173 202.444 174.202 1.00 149.76 150 PRO E CA 1
ATOM 12090 C C . PRO E 1 152 ? 197.051 202.905 175.349 1.00 149.76 150 PRO E C 1
ATOM 12091 O O . PRO E 1 152 ? 196.985 202.379 176.461 1.00 149.76 150 PRO E O 1
ATOM 12095 N N . ASP E 1 153 ? 197.899 203.891 175.064 1.00 166.50 151 ASP E N 1
ATOM 12096 C CA . ASP E 1 153 ? 198.789 204.472 176.056 1.00 166.50 151 ASP E CA 1
ATOM 12097 C C . ASP E 1 153 ? 198.586 205.970 176.213 1.00 166.50 151 ASP E C 1
ATOM 12098 O O . ASP E 1 153 ? 199.150 206.566 177.136 1.00 166.50 151 ASP E O 1
ATOM 12103 N N . ARG E 1 154 ? 197.791 206.590 175.343 1.00 169.51 152 ARG E N 1
ATOM 12104 C CA . ARG E 1 154 ? 197.335 207.958 175.538 1.00 169.51 152 ARG E CA 1
ATOM 12105 C C . ARG E 1 154 ? 195.930 207.862 176.098 1.00 169.51 152 ARG E C 1
ATOM 12106 O O . ARG E 1 154 ? 194.948 208.005 175.363 1.00 169.51 152 ARG E O 1
ATOM 12114 N N . GLN E 1 155 ? 195.846 207.613 177.394 1.00 173.52 153 GLN E N 1
ATOM 12115 C CA . GLN E 1 155 ? 194.585 207.384 178.070 1.00 173.52 153 GLN E CA 1
ATOM 12116 C C . GLN E 1 155 ? 193.771 208.666 178.121 1.00 173.52 153 GLN E C 1
ATOM 12117 O O . GLN E 1 155 ? 194.314 209.771 178.196 1.00 173.52 153 GLN E O 1
ATOM 12123 N N . ILE E 1 156 ? 192.455 208.505 178.076 1.00 168.19 154 ILE E N 1
ATOM 12124 C CA . ILE E 1 156 ? 191.518 209.603 178.243 1.00 168.19 154 ILE E CA 1
ATOM 12125 C C . ILE E 1 156 ? 191.119 209.596 179.707 1.00 168.19 154 ILE E C 1
ATOM 12126 O O . ILE E 1 156 ? 190.289 208.779 180.124 1.00 168.19 154 ILE E O 1
ATOM 12131 N N . ARG E 1 157 ? 191.720 210.484 180.493 1.00 196.02 155 ARG E N 1
ATOM 12132 C CA . ARG E 1 157 ? 191.382 210.551 181.905 1.00 196.02 155 ARG E CA 1
ATOM 12133 C C . ARG E 1 157 ? 189.881 210.750 182.054 1.00 196.02 155 ARG E C 1
ATOM 12134 O O . ARG E 1 157 ? 189.278 211.613 181.409 1.00 196.02 155 ARG E O 1
ATOM 12142 N N . LEU E 1 158 ? 189.275 209.937 182.911 1.00 186.61 156 LEU E N 1
ATOM 12143 C CA . LEU E 1 158 ? 187.826 209.821 182.980 1.00 186.61 156 LEU E CA 1
ATOM 12144 C C . LEU E 1 158 ? 187.326 210.535 184.225 1.00 186.61 156 LEU E C 1
ATOM 12145 O O . LEU E 1 158 ? 187.522 210.053 185.345 1.00 186.61 156 LEU E O 1
ATOM 12150 N N . GLU E 1 159 ? 186.683 211.681 184.018 1.00 182.88 157 GLU E N 1
ATOM 12151 C CA . GLU E 1 159 ? 186.012 212.426 185.069 1.00 182.88 157 GLU E CA 1
ATOM 12152 C C . GLU E 1 159 ? 184.880 213.214 184.433 1.00 182.88 157 GLU E C 1
ATOM 12153 O O . GLU E 1 159 ? 185.121 214.196 183.726 1.00 182.88 157 GLU E O 1
ATOM 12159 N N . THR E 1 160 ? 183.648 212.781 184.689 1.00 190.21 158 THR E N 1
ATOM 12160 C CA . THR E 1 160 ? 182.479 213.321 184.004 1.00 190.21 158 THR E CA 1
ATOM 12161 C C . THR E 1 160 ? 181.408 213.654 185.031 1.00 190.21 158 THR E C 1
ATOM 12162 O O . THR E 1 160 ? 181.151 212.861 185.942 1.00 190.21 158 THR E O 1
ATOM 12166 N N . THR E 1 161 ? 180.792 214.827 184.879 1.00 194.65 159 THR E N 1
ATOM 12167 C CA . THR E 1 161 ? 179.862 215.347 185.881 1.00 194.65 159 THR E CA 1
ATOM 12168 C C . THR E 1 161 ? 178.454 214.762 185.811 1.00 194.65 159 THR E C 1
ATOM 12169 O O . THR E 1 161 ? 177.901 214.432 186.872 1.00 194.65 159 THR E O 1
ATOM 12173 N N . PRO E 1 162 ? 177.820 214.609 184.646 1.00 191.28 160 PRO E N 1
ATOM 12174 C CA . PRO E 1 162 ? 176.371 214.352 184.615 1.00 191.28 160 PRO E CA 1
ATOM 12175 C C . PRO E 1 162 ? 175.909 213.159 185.436 1.00 191.28 160 PRO E C 1
ATOM 12176 O O . PRO E 1 162 ? 174.786 213.189 185.954 1.00 191.28 160 PRO E O 1
ATOM 12180 N N . ASP E 1 163 ? 176.724 212.115 185.553 1.00 203.80 161 ASP E N 1
ATOM 12181 C CA . ASP E 1 163 ? 176.515 211.095 186.571 1.00 203.80 161 ASP E CA 1
ATOM 12182 C C . ASP E 1 163 ? 177.872 210.586 187.026 1.00 203.80 161 ASP E C 1
ATOM 12183 O O . ASP E 1 163 ? 178.440 209.673 186.419 1.00 203.80 161 ASP E O 1
ATOM 12188 N N . GLU E 1 164 ? 178.392 211.165 188.103 1.00 203.30 162 GLU E N 1
ATOM 12189 C CA . GLU E 1 164 ? 179.714 210.787 188.568 1.00 203.30 162 GLU E CA 1
ATOM 12190 C C . GLU E 1 164 ? 179.750 209.368 189.106 1.00 203.30 162 GLU E C 1
ATOM 12191 O O . GLU E 1 164 ? 180.806 208.741 189.063 1.00 203.30 162 GLU E O 1
ATOM 12197 N N . LEU E 1 165 ? 178.616 208.830 189.559 1.00 203.64 163 LEU E N 1
ATOM 12198 C CA . LEU E 1 165 ? 178.622 207.511 190.186 1.00 203.64 163 LEU E CA 1
ATOM 12199 C C . LEU E 1 165 ? 178.563 206.398 189.145 1.00 203.64 163 LEU E C 1
ATOM 12200 O O . LEU E 1 165 ? 179.410 205.500 189.134 1.00 203.64 163 LEU E O 1
ATOM 12205 N N . SER E 1 166 ? 177.548 206.419 188.281 1.00 188.81 164 SER E N 1
ATOM 12206 C CA . SER E 1 166 ? 177.470 205.417 187.224 1.00 188.81 164 SER E CA 1
ATOM 12207 C C . SER E 1 166 ? 178.694 205.503 186.324 1.00 188.81 164 SER E C 1
ATOM 12208 O O . SER E 1 166 ? 179.256 204.482 185.908 1.00 188.81 164 SER E O 1
ATOM 12211 N N . THR E 1 167 ? 179.126 206.725 186.019 1.00 192.08 165 THR E N 1
ATOM 12212 C CA . THR E 1 167 ? 180.351 206.897 185.254 1.00 192.08 165 THR E CA 1
ATOM 12213 C C . THR E 1 167 ? 181.558 206.424 186.049 1.00 192.08 165 THR E C 1
ATOM 12214 O O . THR E 1 167 ? 182.538 205.948 185.471 1.00 192.08 165 THR E O 1
ATOM 12218 N N . ARG E 1 168 ? 181.506 206.536 187.378 1.00 210.71 166 ARG E N 1
ATOM 12219 C CA . ARG E 1 168 ? 182.551 205.938 188.200 1.00 210.71 166 ARG E CA 1
ATOM 12220 C C . ARG E 1 168 ? 182.596 204.436 187.977 1.00 210.71 166 ARG E C 1
ATOM 12221 O O . ARG E 1 168 ? 183.668 203.851 187.806 1.00 210.71 166 ARG E O 1
ATOM 12229 N N . VAL E 1 169 ? 181.429 203.796 187.991 1.00 191.95 167 VAL E N 1
ATOM 12230 C CA . VAL E 1 169 ? 181.371 202.357 187.755 1.00 191.95 167 VAL E CA 1
ATOM 12231 C C . VAL E 1 169 ? 181.969 202.036 186.395 1.00 191.95 167 VAL E C 1
ATOM 12232 O O . VAL E 1 169 ? 182.800 201.129 186.255 1.00 191.95 167 VAL E O 1
ATOM 12236 N N . ILE E 1 170 ? 181.570 202.792 185.374 1.00 192.20 168 ILE E N 1
ATOM 12237 C CA . ILE E 1 170 ? 182.062 202.549 184.022 1.00 192.20 168 ILE E CA 1
ATOM 12238 C C . ILE E 1 170 ? 183.583 202.668 183.981 1.00 192.20 168 ILE E C 1
ATOM 12239 O O . ILE E 1 170 ? 184.284 201.763 183.516 1.00 192.20 168 ILE E O 1
ATOM 12244 N N . ASP E 1 171 ? 184.115 203.778 184.498 1.00 201.28 169 ASP E N 1
ATOM 12245 C CA . ASP E 1 171 ? 185.556 203.997 184.467 1.00 201.28 169 ASP E CA 1
ATOM 12246 C C . ASP E 1 171 ? 186.300 202.924 185.245 1.00 201.28 169 ASP E C 1
ATOM 12247 O O . ASP E 1 171 ? 187.329 202.420 184.781 1.00 201.28 169 ASP E O 1
ATOM 12252 N N . LEU E 1 172 ? 185.794 202.557 186.418 1.00 207.44 170 LEU E N 1
ATOM 12253 C CA . LEU E 1 172 ? 186.507 201.686 187.336 1.00 207.44 170 LEU E CA 1
ATOM 12254 C C . LEU E 1 172 ? 186.359 200.213 186.997 1.00 207.44 170 LEU E C 1
ATOM 12255 O O . LEU E 1 172 ? 187.103 199.390 187.542 1.00 207.44 170 LEU E O 1
ATOM 12260 N N . LEU E 1 173 ? 185.423 199.860 186.119 1.00 195.24 171 LEU E N 1
ATOM 12261 C CA . LEU E 1 173 ? 185.238 198.477 185.698 1.00 195.24 171 LEU E CA 1
ATOM 12262 C C . LEU E 1 173 ? 185.790 198.213 184.301 1.00 195.24 171 LEU E C 1
ATOM 12263 O O . LEU E 1 173 ? 186.191 197.086 183.996 1.00 195.24 171 LEU E O 1
ATOM 12268 N N . ALA E 1 174 ? 185.821 199.231 183.442 1.00 191.06 172 ALA E N 1
ATOM 12269 C CA . ALA E 1 174 ? 186.348 199.093 182.086 1.00 191.06 172 ALA E CA 1
ATOM 12270 C C . ALA E 1 174 ? 186.806 200.457 181.593 1.00 191.06 172 ALA E C 1
ATOM 12271 O O . ALA E 1 174 ? 186.000 201.263 181.111 1.00 191.06 172 ALA E O 1
ATOM 12273 N N . PRO E 1 175 ? 188.097 200.761 181.706 1.00 183.73 173 PRO E N 1
ATOM 12274 C CA . PRO E 1 175 ? 188.582 202.063 181.241 1.00 183.73 173 PRO E CA 1
ATOM 12275 C C . PRO E 1 175 ? 188.401 202.234 179.742 1.00 183.73 173 PRO E C 1
ATOM 12276 O O . PRO E 1 175 ? 188.356 201.266 178.980 1.00 183.73 173 PRO E O 1
ATOM 12280 N N . ILE E 1 176 ? 188.280 203.491 179.327 1.00 183.55 174 ILE E N 1
ATOM 12281 C CA . ILE E 1 176 ? 188.217 203.872 177.922 1.00 183.55 174 ILE E CA 1
ATOM 12282 C C . ILE E 1 176 ? 189.450 204.702 177.602 1.00 183.55 174 ILE E C 1
ATOM 12283 O O . ILE E 1 176 ? 189.719 205.708 178.270 1.00 183.55 174 ILE E O 1
ATOM 12288 N N . GLY E 1 177 ? 190.199 204.282 176.583 1.00 167.85 175 GLY E N 1
ATOM 12289 C CA . GLY E 1 177 ? 191.352 205.012 176.112 1.00 167.85 175 GLY E CA 1
ATOM 12290 C C . GLY E 1 177 ? 191.241 205.335 174.633 1.00 167.85 175 GLY E C 1
ATOM 12291 O O . GLY E 1 177 ? 190.375 204.824 173.919 1.00 167.85 175 GLY E O 1
ATOM 12292 N N . ARG E 1 178 ? 192.153 206.188 174.183 1.00 161.49 176 ARG E N 1
ATOM 12293 C CA . ARG E 1 178 ? 192.188 206.607 172.790 1.00 161.49 176 ARG E CA 1
ATOM 12294 C C . ARG E 1 178 ? 192.576 205.410 171.938 1.00 161.49 176 ARG E C 1
ATOM 12295 O O . ARG E 1 178 ? 193.661 204.847 172.114 1.00 161.49 176 ARG E O 1
ATOM 12303 N N . GLY E 1 179 ? 191.698 205.024 171.019 1.00 156.40 177 GLY E N 1
ATOM 12304 C CA . GLY E 1 179 ? 191.934 203.852 170.204 1.00 156.40 177 GLY E CA 1
ATOM 12305 C C . GLY E 1 179 ? 191.416 202.556 170.783 1.00 156.40 177 GLY E C 1
ATOM 12306 O O . GLY E 1 179 ? 191.770 201.484 170.279 1.00 156.40 177 GLY E O 1
ATOM 12307 N N . GLN E 1 180 ? 190.590 202.618 171.823 1.00 158.32 178 GLN E N 1
ATOM 12308 C CA . GLN E 1 180 ? 190.054 201.425 172.471 1.00 158.32 178 GLN E CA 1
ATOM 12309 C C . GLN E 1 180 ? 189.119 200.699 171.512 1.00 158.32 178 GLN E C 1
ATOM 12310 O O . GLN E 1 180 ? 188.160 201.288 171.009 1.00 158.32 178 GLN E O 1
ATOM 12316 N N . ARG E 1 181 ? 189.390 199.420 171.252 1.00 156.28 179 ARG E N 1
ATOM 12317 C CA . ARG E 1 181 ? 188.462 198.587 170.486 1.00 156.28 179 ARG E CA 1
ATOM 12318 C C . ARG E 1 181 ? 187.555 197.871 171.481 1.00 156.28 179 ARG E C 1
ATOM 12319 O O . ARG E 1 181 ? 187.779 196.725 171.876 1.00 156.28 179 ARG E O 1
ATOM 12327 N N . GLY E 1 182 ? 186.499 198.571 171.878 1.00 153.06 180 GLY E N 1
ATOM 12328 C CA . GLY E 1 182 ? 185.636 198.112 172.945 1.00 153.06 180 GLY E CA 1
ATOM 12329 C C . GLY E 1 182 ? 184.369 197.456 172.448 1.00 153.06 180 GLY E C 1
ATOM 12330 O O . GLY E 1 182 ? 183.994 197.604 171.282 1.00 153.06 180 GLY E O 1
ATOM 12331 N N . LEU E 1 183 ? 183.709 196.710 173.329 1.00 159.78 181 LEU E N 1
ATOM 12332 C CA . LEU E 1 183 ? 182.457 196.048 173.001 1.00 159.78 181 LEU E CA 1
ATOM 12333 C C . LEU E 1 183 ? 181.662 195.863 174.283 1.00 159.78 181 LEU E C 1
ATOM 12334 O O . LEU E 1 183 ? 182.239 195.533 175.320 1.00 159.78 181 LEU E O 1
ATOM 12339 N N . ILE E 1 184 ? 180.353 196.089 174.226 1.00 164.99 182 ILE E N 1
ATOM 12340 C CA . ILE E 1 184 ? 179.476 195.886 175.374 1.00 164.99 182 ILE E CA 1
ATOM 12341 C C . ILE E 1 184 ? 178.357 194.940 174.967 1.00 164.99 182 ILE E C 1
ATOM 12342 O O . ILE E 1 184 ? 177.798 195.059 173.870 1.00 164.99 182 ILE E O 1
ATOM 12347 N N . VAL E 1 185 ? 178.038 194.001 175.851 1.00 156.16 183 VAL E N 1
ATOM 12348 C CA . VAL E 1 185 ? 177.169 192.876 175.547 1.00 156.16 183 VAL E CA 1
ATOM 12349 C C . VAL E 1 185 ? 176.058 192.838 176.581 1.00 156.16 183 VAL E C 1
ATOM 12350 O O . VAL E 1 185 ? 176.314 193.030 177.777 1.00 156.16 183 VAL E O 1
ATOM 12354 N N . ALA E 1 186 ? 174.832 192.596 176.127 1.00 152.30 184 ALA E N 1
ATOM 12355 C CA . ALA E 1 186 ? 173.690 192.503 177.020 1.00 152.30 184 ALA E CA 1
ATOM 12356 C C . ALA E 1 186 ? 172.513 191.932 176.248 1.00 152.30 184 ALA E C 1
ATOM 12357 O O . ALA E 1 186 ? 172.381 192.184 175.044 1.00 152.30 184 ALA E O 1
ATOM 12359 N N . PRO E 1 187 ? 171.637 191.174 176.898 1.00 150.85 185 PRO E N 1
ATOM 12360 C CA . PRO E 1 187 ? 170.404 190.746 176.241 1.00 150.85 185 PRO E CA 1
ATOM 12361 C C . PRO E 1 187 ? 169.531 191.938 175.930 1.00 150.85 185 PRO E C 1
ATOM 12362 O O . PRO E 1 187 ? 169.834 193.067 176.354 1.00 150.85 185 PRO E O 1
ATOM 12366 N N . PRO E 1 188 ? 168.449 191.756 175.183 1.00 149.46 186 PRO E N 1
ATOM 12367 C CA . PRO E 1 188 ? 167.596 192.895 174.828 1.00 149.46 186 PRO E CA 1
ATOM 12368 C C . PRO E 1 188 ? 166.988 193.559 176.057 1.00 149.46 186 PRO E C 1
ATOM 12369 O O . PRO E 1 188 ? 166.587 192.891 177.014 1.00 149.46 186 PRO E O 1
ATOM 12373 N N . LYS E 1 189 ? 166.909 194.888 176.016 1.00 158.34 187 LYS E N 1
ATOM 12374 C CA . LYS E 1 189 ? 166.255 195.666 177.066 1.00 158.34 187 LYS E CA 1
ATOM 12375 C C . LYS E 1 189 ? 166.983 195.488 178.390 1.00 158.34 187 LYS E C 1
ATOM 12376 O O . LYS E 1 189 ? 166.391 195.144 179.415 1.00 158.34 187 LYS E O 1
ATOM 12382 N N . ALA E 1 190 ? 168.293 195.711 178.359 1.00 169.54 188 ALA E N 1
ATOM 12383 C CA . ALA E 1 190 ? 169.119 195.468 179.529 1.00 169.54 188 ALA E CA 1
ATOM 12384 C C . ALA E 1 190 ? 170.134 196.585 179.752 1.00 169.54 188 ALA E C 1
ATOM 12385 O O . ALA E 1 190 ? 171.225 196.326 180.268 1.00 169.54 188 ALA E O 1
ATOM 12387 N N . GLY E 1 191 ? 169.818 197.819 179.356 1.00 162.58 189 GLY E N 1
ATOM 12388 C CA . GLY E 1 191 ? 170.617 198.949 179.786 1.00 162.58 189 GLY E CA 1
ATOM 12389 C C . GLY E 1 191 ? 171.633 199.459 178.788 1.00 162.58 189 GLY E C 1
ATOM 12390 O O . GLY E 1 191 ? 172.667 199.988 179.206 1.00 162.58 189 GLY E O 1
ATOM 12391 N N . LYS E 1 192 ? 171.384 199.313 177.486 1.00 157.64 190 LYS E N 1
ATOM 12392 C CA . LYS E 1 192 ? 172.402 199.640 176.493 1.00 157.64 190 LYS E CA 1
ATOM 12393 C C . LYS E 1 192 ? 172.272 201.072 175.989 1.00 157.64 190 LYS E C 1
ATOM 12394 O O . LYS E 1 192 ? 173.186 201.886 176.152 1.00 157.64 190 LYS E O 1
ATOM 12400 N N . THR E 1 193 ? 171.146 201.387 175.345 1.00 158.87 191 THR E N 1
ATOM 12401 C CA . THR E 1 193 ? 171.047 202.624 174.575 1.00 158.87 191 THR E CA 1
ATOM 12402 C C . THR E 1 193 ? 171.317 203.852 175.430 1.00 158.87 191 THR E C 1
ATOM 12403 O O . THR E 1 193 ? 172.101 204.726 175.042 1.00 158.87 191 THR E O 1
ATOM 12407 N N . THR E 1 194 ? 170.671 203.950 176.589 1.00 163.52 192 THR E N 1
ATOM 12408 C CA . THR E 1 194 ? 170.866 205.140 177.407 1.00 163.52 192 THR E CA 1
ATOM 12409 C C . THR E 1 194 ? 172.278 205.170 177.977 1.00 163.52 192 THR E C 1
ATOM 12410 O O . THR E 1 194 ? 172.834 206.246 178.217 1.00 163.52 192 THR E O 1
ATOM 12414 N N . LEU E 1 195 ? 172.878 203.996 178.187 1.00 162.60 193 LEU E N 1
ATOM 12415 C CA . LEU E 1 195 ? 174.279 203.936 178.593 1.00 162.60 193 LEU E CA 1
ATOM 12416 C C . LEU E 1 195 ? 175.189 204.527 177.521 1.00 162.60 193 LEU E C 1
ATOM 12417 O O . LEU E 1 195 ? 176.091 205.321 177.822 1.00 162.60 193 LEU E O 1
ATOM 12422 N N . LEU E 1 196 ? 174.960 204.153 176.262 1.00 155.97 194 LEU E N 1
ATOM 12423 C CA . LEU E 1 196 ? 175.724 204.732 175.164 1.00 155.97 194 LEU E CA 1
ATOM 12424 C C . LEU E 1 196 ? 175.504 206.237 175.100 1.00 155.97 194 LEU E C 1
ATOM 12425 O O . LEU E 1 196 ? 176.444 207.008 174.870 1.00 155.97 194 LEU E O 1
ATOM 12430 N N . LYS E 1 197 ? 174.262 206.669 175.310 1.00 152.10 195 LYS E N 1
ATOM 12431 C CA . LYS E 1 197 ? 173.963 208.095 175.330 1.00 152.10 195 LYS E CA 1
ATOM 12432 C C . LYS E 1 197 ? 174.769 208.808 176.403 1.00 152.10 195 LYS E C 1
ATOM 12433 O O . LYS E 1 197 ? 175.348 209.872 176.157 1.00 152.10 195 LYS E O 1
ATOM 12439 N N . LYS E 1 198 ? 174.797 208.243 177.608 1.00 155.43 196 LYS E N 1
ATOM 12440 C CA . LYS E 1 198 ? 175.528 208.867 178.701 1.00 155.43 196 LYS E CA 1
ATOM 12441 C C . LYS E 1 198 ? 177.010 208.943 178.384 1.00 155.43 196 LYS E C 1
ATOM 12442 O O . LYS E 1 198 ? 177.661 209.960 178.648 1.00 155.43 196 LYS E O 1
ATOM 12448 N N . ILE E 1 199 ? 177.562 207.870 177.819 1.00 151.23 197 ILE E N 1
ATOM 12449 C CA . ILE E 1 199 ? 178.976 207.877 177.461 1.00 151.23 197 ILE E CA 1
ATOM 12450 C C . ILE E 1 199 ? 179.258 208.979 176.453 1.00 151.23 197 ILE E C 1
ATOM 12451 O O . ILE E 1 199 ? 180.239 209.725 176.578 1.00 151.23 197 ILE E O 1
ATOM 12456 N N . ALA E 1 200 ? 178.405 209.098 175.434 1.00 155.71 198 ALA E N 1
ATOM 12457 C CA . ALA E 1 200 ? 178.604 210.130 174.424 1.00 155.71 198 ALA E CA 1
ATOM 12458 C C . ALA E 1 200 ? 178.542 211.516 175.048 1.00 155.71 198 ALA E C 1
ATOM 12459 O O . ALA E 1 200 ? 179.372 212.386 174.754 1.00 155.71 198 ALA E O 1
ATOM 12461 N N . ASN E 1 201 ? 177.555 211.741 175.914 1.00 153.81 199 ASN E N 1
ATOM 12462 C CA . ASN E 1 201 ? 177.421 213.047 176.544 1.00 153.81 199 ASN E CA 1
ATOM 12463 C C . ASN E 1 201 ? 178.650 213.378 177.378 1.00 153.81 199 ASN E C 1
ATOM 12464 O O . ASN E 1 201 ? 179.162 214.501 177.324 1.00 153.81 199 ASN E O 1
ATOM 12469 N N . ALA E 1 202 ? 179.142 212.409 178.149 1.00 161.68 200 ALA E N 1
ATOM 12470 C CA . ALA E 1 202 ? 180.339 212.644 178.946 1.00 161.68 200 ALA E CA 1
ATOM 12471 C C . ALA E 1 202 ? 181.522 212.995 178.061 1.00 161.68 200 ALA E C 1
ATOM 12472 O O . ALA E 1 202 ? 182.238 213.971 178.321 1.00 161.68 200 ALA E O 1
ATOM 12474 N N . VAL E 1 203 ? 181.737 212.215 177.001 1.00 155.89 201 VAL E N 1
ATOM 12475 C CA . VAL E 1 203 ? 182.892 212.446 176.141 1.00 155.89 201 VAL E CA 1
ATOM 12476 C C . VAL E 1 203 ? 182.794 213.814 175.485 1.00 155.89 201 VAL E C 1
ATOM 12477 O O . VAL E 1 203 ? 183.807 214.493 175.275 1.00 155.89 201 VAL E O 1
ATOM 12481 N N . LEU E 1 204 ? 181.585 214.244 175.159 1.00 155.91 202 LEU E N 1
ATOM 12482 C CA . LEU E 1 204 ? 181.414 215.558 174.553 1.00 155.91 202 LEU E CA 1
ATOM 12483 C C . LEU E 1 204 ? 181.701 216.696 175.510 1.00 155.91 202 LEU E C 1
ATOM 12484 O O . LEU E 1 204 ? 181.556 217.858 175.111 1.00 155.91 202 LEU E O 1
ATOM 12489 N N . LYS E 1 205 ? 182.106 216.407 176.746 1.00 165.46 203 LYS E N 1
ATOM 12490 C CA . LYS E 1 205 ? 182.520 217.444 177.680 1.00 165.46 203 LYS E CA 1
ATOM 12491 C C . LYS E 1 205 ? 183.967 217.231 178.101 1.00 165.46 203 LYS E C 1
ATOM 12492 O O . LYS E 1 205 ? 184.704 218.196 178.323 1.00 165.46 203 LYS E O 1
ATOM 12498 N N . ASN E 1 206 ? 184.384 215.971 178.212 1.00 166.45 204 ASN E N 1
ATOM 12499 C CA . ASN E 1 206 ? 185.718 215.673 178.717 1.00 166.45 204 ASN E CA 1
ATOM 12500 C C . ASN E 1 206 ? 186.818 216.007 177.720 1.00 166.45 204 ASN E C 1
ATOM 12501 O O . ASN E 1 206 ? 187.899 216.444 178.130 1.00 166.45 204 ASN E O 1
ATOM 12506 N N . GLU E 1 207 ? 186.576 215.810 176.426 1.00 165.40 205 GLU E N 1
ATOM 12507 C CA . GLU E 1 207 ? 187.589 216.020 175.391 1.00 165.40 205 GLU E CA 1
ATOM 12508 C C . GLU E 1 207 ? 186.950 216.725 174.203 1.00 165.40 205 GLU E C 1
ATOM 12509 O O . GLU E 1 207 ? 186.606 216.098 173.196 1.00 165.40 205 GLU E O 1
ATOM 12515 N N . PRO E 1 208 ? 186.784 218.047 174.288 1.00 159.11 206 PRO E N 1
ATOM 12516 C CA . PRO E 1 208 ? 186.186 218.784 173.164 1.00 159.11 206 PRO E CA 1
ATOM 12517 C C . PRO E 1 208 ? 186.963 218.652 171.867 1.00 159.11 206 PRO E C 1
ATOM 12518 O O . PRO E 1 208 ? 186.384 218.869 170.795 1.00 159.11 206 PRO E O 1
ATOM 12522 N N . ASP E 1 209 ? 188.248 218.308 171.924 1.00 156.94 207 ASP E N 1
ATOM 12523 C CA . ASP E 1 209 ? 189.044 218.161 170.714 1.00 156.94 207 ASP E CA 1
ATOM 12524 C C . ASP E 1 209 ? 188.677 216.921 169.913 1.00 156.94 207 ASP E C 1
ATOM 12525 O O . ASP E 1 209 ? 188.926 216.887 168.704 1.00 156.94 207 ASP E O 1
ATOM 12530 N N . ILE E 1 210 ? 188.097 215.912 170.550 1.00 157.41 208 ILE E N 1
ATOM 12531 C CA . ILE E 1 210 ? 187.818 214.648 169.880 1.00 157.41 208 ILE E CA 1
ATOM 12532 C C . ILE E 1 210 ? 186.521 214.773 169.095 1.00 157.41 208 ILE E C 1
ATOM 12533 O O . ILE E 1 210 ? 185.494 215.204 169.631 1.00 157.41 208 ILE E O 1
ATOM 12538 N N . LYS E 1 211 ? 186.564 214.389 167.823 1.00 160.75 209 LYS E N 1
ATOM 12539 C CA . LYS E 1 211 ? 185.375 214.386 166.980 1.00 160.75 209 LYS E CA 1
ATOM 12540 C C . LYS E 1 211 ? 184.575 213.129 167.287 1.00 160.75 209 LYS E C 1
ATOM 12541 O O . LYS E 1 211 ? 185.013 212.016 166.982 1.00 160.75 209 LYS E O 1
ATOM 12547 N N . VAL E 1 212 ? 183.400 213.302 167.878 1.00 142.84 210 VAL E N 1
ATOM 12548 C CA . VAL E 1 212 ? 182.591 212.193 168.366 1.00 142.84 210 VAL E CA 1
ATOM 12549 C C . VAL E 1 212 ? 181.459 211.972 167.376 1.00 142.84 210 VAL E C 1
ATOM 12550 O O . VAL E 1 212 ? 180.730 212.906 167.030 1.00 142.84 210 VAL E O 1
ATOM 12554 N N . ILE E 1 213 ? 181.316 210.735 166.917 1.00 157.70 211 ILE E N 1
ATOM 12555 C CA . ILE E 1 213 ? 180.283 210.348 165.966 1.00 157.70 211 ILE E CA 1
ATOM 12556 C C . ILE E 1 213 ? 179.502 209.190 166.566 1.00 157.70 211 ILE E C 1
ATOM 12557 O O . ILE E 1 213 ? 180.094 208.254 167.114 1.00 157.70 211 ILE E O 1
ATOM 12562 N N . VAL E 1 214 ? 178.178 209.254 166.473 1.00 151.80 212 VAL E N 1
ATOM 12563 C CA . VAL E 1 214 ? 177.302 208.221 167.012 1.00 151.80 212 VAL E CA 1
ATOM 12564 C C . VAL E 1 214 ? 176.526 207.612 165.858 1.00 151.80 212 VAL E C 1
ATOM 12565 O O . VAL E 1 214 ? 175.892 208.331 165.076 1.00 151.80 212 VAL E O 1
ATOM 12569 N N . LEU E 1 215 ? 176.577 206.288 165.755 1.00 164.68 213 LEU E N 1
ATOM 12570 C CA . LEU E 1 215 ? 175.953 205.547 164.668 1.00 164.68 213 LEU E CA 1
ATOM 12571 C C . LEU E 1 215 ? 174.893 204.623 165.246 1.00 164.68 213 LEU E C 1
ATOM 12572 O O . LEU E 1 215 ? 175.167 203.869 166.186 1.00 164.68 213 LEU E O 1
ATOM 12577 N N . LEU E 1 216 ? 173.689 204.680 164.680 1.00 162.76 214 LEU E N 1
ATOM 12578 C CA . LEU E 1 216 ? 172.541 203.918 165.161 1.00 162.76 214 LEU E CA 1
ATOM 12579 C C . LEU E 1 216 ? 172.007 203.068 164.014 1.00 162.76 214 LEU E C 1
ATOM 12580 O O . LEU E 1 216 ? 171.584 203.602 162.983 1.00 162.76 214 LEU E O 1
ATOM 12585 N N . ILE E 1 217 ? 172.030 201.750 164.194 1.00 154.85 215 ILE E N 1
ATOM 12586 C CA . ILE E 1 217 ? 171.581 200.801 163.182 1.00 154.85 215 ILE E CA 1
ATOM 12587 C C . ILE E 1 217 ? 170.349 200.077 163.698 1.00 154.85 215 ILE E C 1
ATOM 12588 O O . ILE E 1 217 ? 170.317 199.633 164.850 1.00 154.85 215 ILE E O 1
ATOM 12593 N N . ASP E 1 218 ? 169.332 199.954 162.850 1.00 154.81 216 ASP E N 1
ATOM 12594 C CA . ASP E 1 218 ? 168.232 199.021 163.053 1.00 154.81 216 ASP E CA 1
ATOM 12595 C C . ASP E 1 218 ? 167.460 199.282 164.338 1.00 154.81 216 ASP E C 1
ATOM 12596 O O . ASP E 1 218 ? 167.090 198.325 165.029 1.00 154.81 216 ASP E O 1
ATOM 12601 N N . GLU E 1 219 ? 167.213 200.542 164.689 1.00 155.54 217 GLU E N 1
ATOM 12602 C CA . GLU E 1 219 ? 166.562 200.890 165.944 1.00 155.54 217 GLU E CA 1
ATOM 12603 C C . GLU E 1 219 ? 165.341 201.772 165.713 1.00 155.54 217 GLU E C 1
ATOM 12604 O O . GLU E 1 219 ? 165.047 202.213 164.599 1.00 155.54 217 GLU E O 1
ATOM 12610 N N . ARG E 1 220 ? 164.645 202.030 166.812 1.00 157.84 218 ARG E N 1
ATOM 12611 C CA . ARG E 1 220 ? 163.377 202.740 166.765 1.00 157.84 218 ARG E CA 1
ATOM 12612 C C . ARG E 1 220 ? 163.612 204.221 166.464 1.00 157.84 218 ARG E C 1
ATOM 12613 O O . ARG E 1 220 ? 164.586 204.804 166.954 1.00 157.84 218 ARG E O 1
ATOM 12621 N N . PRO E 1 221 ? 162.746 204.863 165.672 1.00 155.61 219 PRO E N 1
ATOM 12622 C CA . PRO E 1 221 ? 162.979 206.283 165.347 1.00 155.61 219 PRO E CA 1
ATOM 12623 C C . PRO E 1 221 ? 162.988 207.197 166.558 1.00 155.61 219 PRO E C 1
ATOM 12624 O O . PRO E 1 221 ? 163.737 208.184 166.587 1.00 155.61 219 PRO E O 1
ATOM 12628 N N . GLU E 1 222 ? 162.155 206.908 167.555 1.00 155.81 220 GLU E N 1
ATOM 12629 C CA . GLU E 1 222 ? 162.067 207.800 168.702 1.00 155.81 220 GLU E CA 1
ATOM 12630 C C . GLU E 1 222 ? 163.407 207.923 169.408 1.00 155.81 220 GLU E C 1
ATOM 12631 O O . GLU E 1 222 ? 163.768 209.016 169.858 1.00 155.81 220 GLU E O 1
ATOM 12637 N N . GLU E 1 223 ? 164.162 206.829 169.502 1.00 161.63 221 GLU E N 1
ATOM 12638 C CA . GLU E 1 223 ? 165.514 206.921 170.040 1.00 161.63 221 GLU E CA 1
ATOM 12639 C C . GLU E 1 223 ? 166.367 207.847 169.183 1.00 161.63 221 GLU E C 1
ATOM 12640 O O . GLU E 1 223 ? 167.173 208.626 169.706 1.00 161.63 221 GLU E O 1
ATOM 12646 N N . VAL E 1 224 ? 166.200 207.774 167.861 1.00 163.59 222 VAL E N 1
ATOM 12647 C CA . VAL E 1 224 ? 166.960 208.637 166.962 1.00 163.59 222 VAL E CA 1
ATOM 12648 C C . VAL E 1 224 ? 166.695 210.099 167.283 1.00 163.59 222 VAL E C 1
ATOM 12649 O O . VAL E 1 224 ? 167.625 210.901 167.429 1.00 163.59 222 VAL E O 1
ATOM 12653 N N . THR E 1 225 ? 165.420 210.471 167.378 1.00 161.03 223 THR E N 1
ATOM 12654 C CA . THR E 1 225 ? 165.100 211.866 167.657 1.00 161.03 223 THR E CA 1
ATOM 12655 C C . THR E 1 225 ? 165.588 212.267 169.040 1.00 161.03 223 THR E C 1
ATOM 12656 O O . THR E 1 225 ? 166.102 213.377 169.229 1.00 161.03 223 THR E O 1
ATOM 12660 N N . ASP E 1 226 ? 165.445 211.371 170.016 1.00 161.93 224 ASP E N 1
ATOM 12661 C CA . ASP E 1 226 ? 165.898 211.677 171.365 1.00 161.93 224 ASP E CA 1
ATOM 12662 C C . ASP E 1 226 ? 167.384 212.001 171.370 1.00 161.93 224 ASP E C 1
ATOM 12663 O O . ASP E 1 226 ? 167.814 212.994 171.966 1.00 161.93 224 ASP E O 1
ATOM 12668 N N . PHE E 1 227 ? 168.185 211.181 170.689 1.00 160.70 225 PHE E N 1
ATOM 12669 C CA . PHE E 1 227 ? 169.613 211.467 170.605 1.00 160.70 225 PHE E CA 1
ATOM 12670 C C . PHE E 1 227 ? 169.866 212.774 169.876 1.00 160.70 225 PHE E C 1
ATOM 12671 O O . PHE E 1 227 ? 170.555 213.661 170.393 1.00 160.70 225 PHE E O 1
ATOM 12679 N N . ARG E 1 228 ? 169.296 212.918 168.681 1.00 154.97 226 ARG E N 1
ATOM 12680 C CA . ARG E 1 228 ? 169.597 214.079 167.857 1.00 154.97 226 ARG E CA 1
ATOM 12681 C C . ARG E 1 228 ? 169.315 215.365 168.614 1.00 154.97 226 ARG E C 1
ATOM 12682 O O . ARG E 1 228 ? 170.042 216.354 168.468 1.00 154.97 226 ARG E O 1
ATOM 12690 N N . GLU E 1 229 ? 168.260 215.374 169.426 1.00 155.75 227 GLU E N 1
ATOM 12691 C CA . GLU E 1 229 ? 167.995 216.535 170.263 1.00 155.75 227 GLU E CA 1
ATOM 12692 C C . GLU E 1 229 ? 168.939 216.604 171.456 1.00 155.75 227 GLU E C 1
ATOM 12693 O O . GLU E 1 229 ? 169.327 217.701 171.870 1.00 155.75 227 GLU E O 1
ATOM 12699 N N . SER E 1 230 ? 169.319 215.454 172.014 1.00 161.02 228 SER E N 1
ATOM 12700 C CA . SER E 1 230 ? 170.060 215.424 173.268 1.00 161.02 228 SER E CA 1
ATOM 12701 C C . SER E 1 230 ? 171.570 215.348 173.082 1.00 161.02 228 SER E C 1
ATOM 12702 O O . SER E 1 230 ? 172.298 215.375 174.079 1.00 161.02 228 SER E O 1
ATOM 12705 N N . VAL E 1 231 ? 172.063 215.249 171.843 1.00 165.47 229 VAL E N 1
ATOM 12706 C CA . VAL E 1 231 ? 173.499 215.105 171.618 1.00 165.47 229 VAL E CA 1
ATOM 12707 C C . VAL E 1 231 ? 174.231 216.437 171.624 1.00 165.47 229 VAL E C 1
ATOM 12708 O O . VAL E 1 231 ? 175.459 216.459 171.780 1.00 165.47 229 VAL E O 1
ATOM 12712 N N . GLN E 1 232 ? 173.520 217.548 171.458 1.00 178.50 230 GLN E N 1
ATOM 12713 C CA . GLN E 1 232 ? 174.133 218.873 171.446 1.00 178.50 230 GLN E CA 1
ATOM 12714 C C . GLN E 1 232 ? 175.160 219.000 170.321 1.00 178.50 230 GLN E C 1
ATOM 12715 O O . GLN E 1 232 ? 176.318 219.359 170.539 1.00 178.50 230 GLN E O 1
ATOM 12721 N N . GLY E 1 233 ? 174.723 218.687 169.104 1.00 172.75 231 GLY E N 1
ATOM 12722 C CA . GLY E 1 233 ? 175.453 219.047 167.908 1.00 172.75 231 GLY E CA 1
ATOM 12723 C C . GLY E 1 233 ? 176.488 218.054 167.425 1.00 172.75 231 GLY E C 1
ATOM 12724 O O . GLY E 1 233 ? 177.014 218.232 166.319 1.00 172.75 231 GLY E O 1
ATOM 12725 N N . ALA E 1 234 ? 176.804 217.020 168.199 1.00 157.40 232 ALA E N 1
ATOM 12726 C CA . ALA E 1 234 ? 177.727 216.010 167.703 1.00 157.40 232 ALA E CA 1
ATOM 12727 C C . ALA E 1 234 ? 177.071 215.225 166.573 1.00 157.40 232 ALA E C 1
ATOM 12728 O O . ALA E 1 234 ? 175.851 215.050 166.535 1.00 157.40 232 ALA E O 1
ATOM 12730 N N . GLU E 1 235 ? 177.894 214.746 165.647 1.00 158.41 233 GLU E N 1
ATOM 12731 C CA . GLU E 1 235 ? 177.386 214.091 164.445 1.00 158.41 233 GLU E CA 1
ATOM 12732 C C . GLU E 1 235 ? 176.631 212.835 164.852 1.00 158.41 233 GLU E C 1
ATOM 12733 O O . GLU E 1 235 ? 177.227 211.846 165.281 1.00 158.41 233 GLU E O 1
ATOM 12739 N N . VAL E 1 236 ? 175.310 212.876 164.724 1.00 160.33 234 VAL E N 1
ATOM 12740 C CA . VAL E 1 236 ? 174.447 211.755 165.070 1.00 160.33 234 VAL E CA 1
ATOM 12741 C C . VAL E 1 236 ? 173.963 211.123 163.775 1.00 160.33 234 VAL E C 1
ATOM 12742 O O . VAL E 1 236 ? 173.307 211.775 162.957 1.00 160.33 234 VAL E O 1
ATOM 12746 N N . ILE E 1 237 ? 174.291 209.849 163.592 1.00 176.97 235 ILE E N 1
ATOM 12747 C CA . ILE E 1 237 ? 173.902 209.077 162.420 1.00 176.97 235 ILE E CA 1
ATOM 12748 C C . ILE E 1 237 ? 172.900 208.027 162.866 1.00 176.97 235 ILE E C 1
ATOM 12749 O O . ILE E 1 237 ? 173.105 207.363 163.889 1.00 176.97 235 ILE E O 1
ATOM 12754 N N . ALA E 1 238 ? 171.818 207.880 162.109 1.00 178.41 236 ALA E N 1
ATOM 12755 C CA . ALA E 1 238 ? 170.802 206.898 162.448 1.00 178.41 236 ALA E CA 1
ATOM 12756 C C . ALA E 1 238 ? 170.290 206.231 161.183 1.00 178.41 236 ALA E C 1
ATOM 12757 O O . ALA E 1 238 ? 170.278 206.817 160.099 1.00 178.41 236 ALA E O 1
ATOM 12759 N N . SER E 1 239 ? 169.856 204.983 161.347 1.00 173.04 237 SER E N 1
ATOM 12760 C CA . SER E 1 239 ? 169.194 204.250 160.271 1.00 173.04 237 SER E CA 1
ATOM 12761 C C . SER E 1 239 ? 168.166 203.348 160.959 1.00 173.04 237 SER E C 1
ATOM 12762 O O . SER E 1 239 ? 168.496 202.253 161.415 1.00 173.04 237 SER E O 1
ATOM 12765 N N . THR E 1 240 ? 166.925 203.829 161.026 1.00 163.15 238 THR E N 1
ATOM 12766 C CA . THR E 1 240 ? 165.885 203.127 161.765 1.00 163.15 238 THR E CA 1
ATOM 12767 C C . THR E 1 240 ? 165.656 201.752 161.161 1.00 163.15 238 THR E C 1
ATOM 12768 O O . THR E 1 240 ? 166.081 201.485 160.033 1.00 163.15 238 THR E O 1
ATOM 12772 N N . PHE E 1 241 ? 164.977 200.875 161.892 1.00 153.84 239 PHE E N 1
ATOM 12773 C CA . PHE E 1 241 ? 164.660 199.579 161.314 1.00 153.84 239 PHE E CA 1
ATOM 12774 C C . PHE E 1 241 ? 163.669 199.696 160.174 1.00 153.84 239 PHE E C 1
ATOM 12775 O O . PHE E 1 241 ? 163.457 198.715 159.454 1.00 153.84 239 PHE E O 1
ATOM 12783 N N . ASP E 1 242 ? 163.062 200.871 159.994 1.00 158.99 240 ASP E N 1
ATOM 12784 C CA . ASP E 1 242 ? 162.127 201.063 158.894 1.00 158.99 240 ASP E CA 1
ATOM 12785 C C . ASP E 1 242 ? 162.799 200.830 157.549 1.00 158.99 240 ASP E C 1
ATOM 12786 O O . ASP E 1 242 ? 162.133 200.434 156.586 1.00 158.99 240 ASP E O 1
ATOM 12791 N N . GLU E 1 243 ? 164.102 201.067 157.461 1.00 174.86 241 GLU E N 1
ATOM 12792 C CA . GLU E 1 243 ? 164.783 200.927 156.184 1.00 174.86 241 GLU E CA 1
ATOM 12793 C C . GLU E 1 243 ? 165.140 199.462 155.931 1.00 174.86 241 GLU E C 1
ATOM 12794 O O . GLU E 1 243 ? 165.365 198.707 156.880 1.00 174.86 241 GLU E O 1
ATOM 12800 N N . PRO E 1 244 ? 165.195 199.035 154.672 1.00 177.34 242 PRO E N 1
ATOM 12801 C CA . PRO E 1 244 ? 165.618 197.665 154.376 1.00 177.34 242 PRO E CA 1
ATOM 12802 C C . PRO E 1 244 ? 167.074 197.456 154.747 1.00 177.34 242 PRO E C 1
ATOM 12803 O O . PRO E 1 244 ? 167.835 198.425 154.884 1.00 177.34 242 PRO E O 1
ATOM 12807 N N . PRO E 1 245 ? 167.502 196.203 154.901 1.00 176.69 243 PRO E N 1
ATOM 12808 C CA . PRO E 1 245 ? 168.874 195.953 155.370 1.00 176.69 243 PRO E CA 1
ATOM 12809 C C . PRO E 1 245 ? 169.934 196.544 154.463 1.00 176.69 243 PRO E C 1
ATOM 12810 O O . PRO E 1 245 ? 171.022 196.901 154.938 1.00 176.69 243 PRO E O 1
ATOM 12814 N N . GLN E 1 246 ? 169.652 196.651 153.165 1.00 181.84 244 GLN E N 1
ATOM 12815 C CA . GLN E 1 246 ? 170.602 197.286 152.260 1.00 181.84 244 GLN E CA 1
ATOM 12816 C C . GLN E 1 246 ? 170.943 198.689 152.738 1.00 181.84 244 GLN E C 1
ATOM 12817 O O . GLN E 1 246 ? 172.107 199.101 152.691 1.00 181.84 244 GLN E O 1
ATOM 12823 N N . ASN E 1 247 ? 169.939 199.440 153.198 1.00 182.35 245 ASN E N 1
ATOM 12824 C CA . ASN E 1 247 ? 170.200 200.771 153.736 1.00 182.35 245 ASN E CA 1
ATOM 12825 C C . ASN E 1 247 ? 171.105 200.698 154.958 1.00 182.35 245 ASN E C 1
ATOM 12826 O O . ASN E 1 247 ? 172.025 201.514 155.109 1.00 182.35 245 ASN E O 1
ATOM 12831 N N . HIS E 1 248 ? 170.853 199.734 155.847 1.00 178.82 246 HIS E N 1
ATOM 12832 C CA . HIS E 1 248 ? 171.716 199.560 157.010 1.00 178.82 246 HIS E CA 1
ATOM 12833 C C . HIS E 1 248 ? 173.163 199.372 156.584 1.00 178.82 246 HIS E C 1
ATOM 12834 O O . HIS E 1 248 ? 174.063 200.053 157.090 1.00 178.82 246 HIS E O 1
ATOM 12841 N N . ILE E 1 249 ? 173.403 198.453 155.649 1.00 183.28 247 ILE E N 1
ATOM 12842 C CA . ILE E 1 249 ? 174.771 198.168 155.226 1.00 183.28 247 ILE E CA 1
ATOM 12843 C C . ILE E 1 249 ? 175.387 199.398 154.575 1.00 183.28 247 ILE E C 1
ATOM 12844 O O . ILE E 1 249 ? 176.547 199.748 154.832 1.00 183.28 247 ILE E O 1
ATOM 12849 N N . ARG E 1 250 ? 174.624 200.066 153.708 1.00 180.96 248 ARG E N 1
ATOM 12850 C CA . ARG E 1 250 ? 175.136 201.254 153.039 1.00 180.96 248 ARG E CA 1
ATOM 12851 C C . ARG E 1 250 ? 175.611 202.279 154.055 1.00 180.96 248 ARG E C 1
ATOM 12852 O O . ARG E 1 250 ? 176.755 202.746 153.999 1.00 180.96 248 ARG E O 1
ATOM 12860 N N . VAL E 1 251 ? 174.748 202.622 155.012 1.00 178.60 249 VAL E N 1
ATOM 12861 C CA . VAL E 1 251 ? 175.100 203.649 155.986 1.00 178.60 249 VAL E CA 1
ATOM 12862 C C . VAL E 1 251 ? 176.275 203.194 156.837 1.00 178.60 249 VAL E C 1
ATOM 12863 O O . VAL E 1 251 ? 177.183 203.979 157.138 1.00 178.60 249 VAL E O 1
ATOM 12867 N N . ALA E 1 252 ? 176.282 201.923 157.239 1.00 177.70 250 ALA E N 1
ATOM 12868 C CA . ALA E 1 252 ? 177.350 201.439 158.104 1.00 177.70 250 ALA E CA 1
ATOM 12869 C C . ALA E 1 252 ? 178.704 201.543 157.418 1.00 177.70 250 ALA E C 1
ATOM 12870 O O . ALA E 1 252 ? 179.669 202.058 157.997 1.00 177.70 250 ALA E O 1
ATOM 12872 N N . GLU E 1 253 ? 178.796 201.063 156.179 1.00 176.42 251 GLU E N 1
ATOM 12873 C CA . GLU E 1 253 ? 180.072 201.099 155.476 1.00 176.42 251 GLU E CA 1
ATOM 12874 C C . GLU E 1 253 ? 180.462 202.532 155.135 1.00 176.42 251 GLU E C 1
ATOM 12875 O O . GLU E 1 253 ? 181.649 202.885 155.142 1.00 176.42 251 GLU E O 1
ATOM 12881 N N . PHE E 1 254 ? 179.473 203.378 154.835 1.00 185.04 252 PHE E N 1
ATOM 12882 C CA . PHE E 1 254 ? 179.766 204.791 154.641 1.00 185.04 252 PHE E CA 1
ATOM 12883 C C . PHE E 1 254 ? 180.429 205.374 155.876 1.00 185.04 252 PHE E C 1
ATOM 12884 O O . PHE E 1 254 ? 181.446 206.067 155.776 1.00 185.04 252 PHE E O 1
ATOM 12892 N N . VAL E 1 255 ? 179.874 205.090 157.053 1.00 173.85 253 VAL E N 1
ATOM 12893 C CA . VAL E 1 255 ? 180.439 205.644 158.276 1.00 173.85 253 VAL E CA 1
ATOM 12894 C C . VAL E 1 255 ? 181.816 205.058 158.534 1.00 173.85 253 VAL E C 1
ATOM 12895 O O . VAL E 1 255 ? 182.708 205.742 159.040 1.00 173.85 253 VAL E O 1
ATOM 12899 N N . HIS E 1 256 ? 182.013 203.786 158.195 1.00 171.93 254 HIS E N 1
ATOM 12900 C CA . HIS E 1 256 ? 183.335 203.183 158.345 1.00 171.93 254 HIS E CA 1
ATOM 12901 C C . HIS E 1 256 ? 184.371 203.933 157.516 1.00 171.93 254 HIS E C 1
ATOM 12902 O O . HIS E 1 256 ? 185.435 204.333 158.019 1.00 171.93 254 HIS E O 1
ATOM 12909 N N . GLU E 1 257 ? 184.064 204.142 156.235 1.00 189.80 255 GLU E N 1
ATOM 12910 C CA . GLU E 1 257 ? 185.002 204.829 155.357 1.00 189.80 255 GLU E CA 1
ATOM 12911 C C . GLU E 1 257 ? 185.226 206.260 155.815 1.00 189.80 255 GLU E C 1
ATOM 12912 O O . GLU E 1 257 ? 186.351 206.764 155.763 1.00 189.80 255 GLU E O 1
ATOM 12918 N N . ARG E 1 258 ? 184.171 206.927 156.282 1.00 194.85 256 ARG E N 1
ATOM 12919 C CA . ARG E 1 258 ? 184.322 208.281 156.801 1.00 194.85 256 ARG E CA 1
ATOM 12920 C C . ARG E 1 258 ? 185.228 208.295 158.024 1.00 194.85 256 ARG E C 1
ATOM 12921 O O . ARG E 1 258 ? 186.087 209.175 158.169 1.00 194.85 256 ARG E O 1
ATOM 12929 N N . ALA E 1 259 ? 185.051 207.321 158.914 1.00 178.63 257 ALA E N 1
ATOM 12930 C CA . ALA E 1 259 ? 185.854 207.264 160.125 1.00 178.63 257 ALA E CA 1
ATOM 12931 C C . ALA E 1 259 ? 187.320 207.139 159.777 1.00 178.63 257 ALA E C 1
ATOM 12932 O O . ALA E 1 259 ? 188.166 207.841 160.336 1.00 178.63 257 ALA E O 1
ATOM 12934 N N . LYS E 1 260 ? 187.638 206.242 158.849 1.00 177.57 258 LYS E N 1
ATOM 12935 C CA . LYS E 1 260 ? 189.023 206.129 158.407 1.00 177.57 258 LYS E CA 1
ATOM 12936 C C . LYS E 1 260 ? 189.487 207.429 157.756 1.00 177.57 258 LYS E C 1
ATOM 12937 O O . LYS E 1 260 ? 190.576 207.946 158.066 1.00 177.57 258 LYS E O 1
ATOM 12943 N N . ARG E 1 261 ? 188.640 208.004 156.895 1.00 217.91 259 ARG E N 1
ATOM 12944 C CA . ARG E 1 261 ? 189.017 209.193 156.143 1.00 217.91 259 ARG E CA 1
ATOM 12945 C C . ARG E 1 261 ? 189.257 210.372 157.071 1.00 217.91 259 ARG E C 1
ATOM 12946 O O . ARG E 1 261 ? 189.810 211.394 156.659 1.00 217.91 259 ARG E O 1
ATOM 12954 N N . ILE E 1 262 ? 188.826 210.256 158.324 1.00 187.12 260 ILE E N 1
ATOM 12955 C CA . ILE E 1 262 ? 189.102 211.312 159.291 1.00 187.12 260 ILE E CA 1
ATOM 12956 C C . ILE E 1 262 ? 190.267 210.922 160.186 1.00 187.12 260 ILE E C 1
ATOM 12957 O O . ILE E 1 262 ? 191.073 211.768 160.590 1.00 187.12 260 ILE E O 1
ATOM 12962 N N . VAL E 1 263 ? 190.364 209.639 160.523 1.00 175.64 261 VAL E N 1
ATOM 12963 C CA . VAL E 1 263 ? 191.368 209.194 161.476 1.00 175.64 261 VAL E CA 1
ATOM 12964 C C . VAL E 1 263 ? 192.762 209.350 160.911 1.00 175.64 261 VAL E C 1
ATOM 12965 O O . VAL E 1 263 ? 193.660 209.861 161.590 1.00 175.64 261 VAL E O 1
ATOM 12969 N N . GLU E 1 264 ? 192.978 208.909 159.670 1.00 202.14 262 GLU E N 1
ATOM 12970 C CA . GLU E 1 264 ? 194.356 208.776 159.195 1.00 202.14 262 GLU E CA 1
ATOM 12971 C C . GLU E 1 264 ? 195.127 210.088 159.297 1.00 202.14 262 GLU E C 1
ATOM 12972 O O . GLU E 1 264 ? 196.357 210.091 159.185 1.00 202.14 262 GLU E O 1
ATOM 12978 N N . GLU E 1 265 ? 194.439 211.206 159.529 1.00 206.42 263 GLU E N 1
ATOM 12979 C CA . GLU E 1 265 ? 195.094 212.492 159.717 1.00 206.42 263 GLU E CA 1
ATOM 12980 C C . GLU E 1 265 ? 195.720 212.627 161.100 1.00 206.42 263 GLU E C 1
ATOM 12981 O O . GLU E 1 265 ? 196.038 213.743 161.523 1.00 206.42 263 GLU E O 1
ATOM 12987 N N . GLY E 1 266 ? 195.902 211.518 161.812 1.00 170.05 264 GLY E N 1
ATOM 12988 C CA . GLY E 1 266 ? 196.482 211.570 163.136 1.00 170.05 264 GLY E CA 1
ATOM 12989 C C . GLY E 1 266 ? 195.542 212.070 164.206 1.00 170.05 264 GLY E C 1
ATOM 12990 O O . GLY E 1 266 ? 195.986 212.367 165.316 1.00 170.05 264 GLY E O 1
ATOM 12991 N N . GLY E 1 267 ? 194.250 212.177 163.902 1.00 158.09 265 GLY E N 1
ATOM 12992 C CA . GLY E 1 267 ? 193.290 212.663 164.866 1.00 158.09 265 GLY E CA 1
ATOM 12993 C C . GLY E 1 267 ? 192.680 211.560 165.710 1.00 158.09 265 GLY E C 1
ATOM 12994 O O . GLY E 1 267 ? 192.814 210.373 165.419 1.00 158.09 265 GLY E O 1
ATOM 12995 N N . HIS E 1 268 ? 192.005 211.977 166.776 1.00 147.49 266 HIS E N 1
ATOM 12996 C CA . HIS E 1 268 ? 191.330 211.069 167.694 1.00 147.49 266 HIS E CA 1
ATOM 12997 C C . HIS E 1 268 ? 189.843 211.036 167.360 1.00 147.49 266 HIS E C 1
ATOM 12998 O O . HIS E 1 268 ? 189.174 212.075 167.376 1.00 147.49 266 HIS E O 1
ATOM 13005 N N . VAL E 1 269 ? 189.335 209.846 167.052 1.00 150.29 267 VAL E N 1
ATOM 13006 C CA . VAL E 1 269 ? 187.948 209.636 166.656 1.00 150.29 267 VAL E CA 1
ATOM 13007 C C . VAL E 1 269 ? 187.334 208.598 167.579 1.00 150.29 267 VAL E C 1
ATOM 13008 O O . VAL E 1 269 ? 187.989 207.613 167.937 1.00 150.29 267 VAL E O 1
ATOM 13012 N N . MET E 1 270 ? 186.084 208.824 167.971 1.00 141.39 268 MET E N 1
ATOM 13013 C CA . MET E 1 270 ? 185.321 207.863 168.754 1.00 141.39 268 MET E CA 1
ATOM 13014 C C . MET E 1 270 ? 183.974 207.644 168.084 1.00 141.39 268 MET E C 1
ATOM 13015 O O . MET E 1 270 ? 183.257 208.606 167.795 1.00 141.39 268 MET E O 1
ATOM 13020 N N . ILE E 1 271 ? 183.641 206.382 167.836 1.00 139.19 269 ILE E N 1
ATOM 13021 C CA . ILE E 1 271 ? 182.367 205.988 167.250 1.00 139.19 269 ILE E CA 1
ATOM 13022 C C . ILE E 1 271 ? 181.603 205.169 168.278 1.00 139.19 269 ILE E C 1
ATOM 13023 O O . ILE E 1 271 ? 182.143 204.216 168.856 1.00 139.19 269 ILE E O 1
ATOM 13028 N N . LEU E 1 272 ? 180.356 205.554 168.514 1.00 152.21 270 LEU E N 1
ATOM 13029 C CA . LEU E 1 272 ? 179.456 204.828 169.398 1.00 152.21 270 LEU E CA 1
ATOM 13030 C C . LEU E 1 272 ? 178.375 204.182 168.541 1.00 152.21 270 LEU E C 1
ATOM 13031 O O . LEU E 1 272 ? 177.494 204.868 168.014 1.00 152.21 270 LEU E O 1
ATOM 13036 N N . LEU E 1 273 ? 178.450 202.866 168.403 1.00 165.74 271 LEU E N 1
ATOM 13037 C CA . LEU E 1 273 ? 177.628 202.106 167.474 1.00 165.74 271 LEU E CA 1
ATOM 13038 C C . LEU E 1 273 ? 176.544 201.356 168.235 1.00 165.74 271 LEU E C 1
ATOM 13039 O O . LEU E 1 273 ? 176.795 200.286 168.808 1.00 165.74 271 LEU E O 1
ATOM 13044 N N . ASP E 1 274 ? 175.339 201.907 168.221 1.00 156.79 272 ASP E N 1
ATOM 13045 C CA . ASP E 1 274 ? 174.165 201.156 168.629 1.00 156.79 272 ASP E CA 1
ATOM 13046 C C . ASP E 1 274 ? 173.974 199.980 167.682 1.00 156.79 272 ASP E C 1
ATOM 13047 O O . ASP E 1 274 ? 174.187 200.110 166.472 1.00 156.79 272 ASP E O 1
ATOM 13052 N N . SER E 1 275 ? 173.582 198.832 168.232 1.00 163.08 273 SER E N 1
ATOM 13053 C CA . SER E 1 275 ? 173.110 197.728 167.406 1.00 163.08 273 SER E CA 1
ATOM 13054 C C . SER E 1 275 ? 174.201 197.020 166.606 1.00 163.08 273 SER E C 1
ATOM 13055 O O . SER E 1 275 ? 174.094 196.920 165.380 1.00 163.08 273 SER E O 1
ATOM 13058 N N . ILE E 1 276 ? 175.250 196.517 167.264 1.00 160.11 274 ILE E N 1
ATOM 13059 C CA . ILE E 1 276 ? 176.279 195.800 166.512 1.00 160.11 274 ILE E CA 1
ATOM 13060 C C . ILE E 1 276 ? 175.874 194.357 166.251 1.00 160.11 274 ILE E C 1
ATOM 13061 O O . ILE E 1 276 ? 176.113 193.834 165.161 1.00 160.11 274 ILE E O 1
ATOM 13066 N N . THR E 1 277 ? 175.287 193.674 167.234 1.00 149.06 275 THR E N 1
ATOM 13067 C CA . THR E 1 277 ? 174.806 192.324 166.964 1.00 149.06 275 THR E CA 1
ATOM 13068 C C . THR E 1 277 ? 173.510 192.372 166.173 1.00 149.06 275 THR E C 1
ATOM 13069 O O . THR E 1 277 ? 173.247 191.497 165.342 1.00 149.06 275 THR E O 1
ATOM 13073 N N . ARG E 1 278 ? 172.696 193.401 166.409 1.00 164.49 276 ARG E N 1
ATOM 13074 C CA . ARG E 1 278 ? 171.616 193.707 165.481 1.00 164.49 276 ARG E CA 1
ATOM 13075 C C . ARG E 1 278 ? 172.168 193.923 164.079 1.00 164.49 276 ARG E C 1
ATOM 13076 O O . ARG E 1 278 ? 171.577 193.478 163.089 1.00 164.49 276 ARG E O 1
ATOM 13084 N N . LEU E 1 279 ? 173.321 194.583 163.979 1.00 167.06 277 LEU E N 1
ATOM 13085 C CA . LEU E 1 279 ? 173.947 194.774 162.677 1.00 167.06 277 LEU E CA 1
ATOM 13086 C C . LEU E 1 279 ? 174.417 193.448 162.096 1.00 167.06 277 LEU E C 1
ATOM 13087 O O . LEU E 1 279 ? 174.358 193.240 160.882 1.00 167.06 277 LEU E O 1
ATOM 13092 N N . ALA E 1 280 ? 174.898 192.541 162.946 1.00 169.40 278 ALA E N 1
ATOM 13093 C CA . ALA E 1 280 ? 175.319 191.232 162.463 1.00 169.40 278 ALA E CA 1
ATOM 13094 C C . ALA E 1 280 ? 174.126 190.439 161.946 1.00 169.40 278 ALA E C 1
ATOM 13095 O O . ALA E 1 280 ? 174.222 189.744 160.929 1.00 169.40 278 ALA E O 1
ATOM 13097 N N . ARG E 1 281 ? 172.988 190.544 162.632 1.00 162.60 279 ARG E N 1
ATOM 13098 C CA . ARG E 1 281 ? 171.754 189.965 162.115 1.00 162.60 279 ARG E CA 1
ATOM 13099 C C . ARG E 1 281 ? 171.397 190.586 160.774 1.00 162.60 279 ARG E C 1
ATOM 13100 O O . ARG E 1 281 ? 170.942 189.895 159.855 1.00 162.60 279 ARG E O 1
ATOM 13108 N N . ALA E 1 282 ? 171.600 191.898 160.647 1.00 181.66 280 ALA E N 1
ATOM 13109 C CA . ALA E 1 282 ? 171.316 192.571 159.386 1.00 181.66 280 ALA E CA 1
ATOM 13110 C C . ALA E 1 282 ? 172.214 192.049 158.276 1.00 181.66 280 ALA E C 1
ATOM 13111 O O . ALA E 1 282 ? 171.782 191.907 157.128 1.00 181.66 280 ALA E O 1
ATOM 13113 N N . ASN E 1 283 ? 173.480 191.789 158.597 1.00 182.73 281 ASN E N 1
ATOM 13114 C CA . ASN E 1 283 ? 174.385 191.199 157.617 1.00 182.73 281 ASN E CA 1
ATOM 13115 C C . ASN E 1 283 ? 173.906 189.812 157.219 1.00 182.73 281 ASN E C 1
ATOM 13116 O O . ASN E 1 283 ? 173.830 189.484 156.029 1.00 182.73 281 ASN E O 1
ATOM 13121 N N . ASN E 1 284 ? 173.584 188.985 158.214 1.00 189.01 282 ASN E N 1
ATOM 13122 C CA . ASN E 1 284 ? 173.038 187.661 157.945 1.00 189.01 282 ASN E CA 1
ATOM 13123 C C . ASN E 1 284 ? 171.876 187.743 156.967 1.00 189.01 282 ASN E C 1
ATOM 13124 O O . ASN E 1 284 ? 171.813 186.982 155.995 1.00 189.01 282 ASN E O 1
ATOM 13129 N N . LEU E 1 285 ? 170.960 188.681 157.192 1.00 199.85 283 LEU E N 1
ATOM 13130 C CA . LEU E 1 285 ? 169.906 188.918 156.213 1.00 199.85 283 LEU E CA 1
ATOM 13131 C C . LEU E 1 285 ? 170.489 189.318 154.865 1.00 199.85 283 LEU E C 1
ATOM 13132 O O . LEU E 1 285 ? 170.010 188.862 153.822 1.00 199.85 283 LEU E O 1
ATOM 13137 N N . VAL E 1 286 ? 171.519 190.164 154.873 1.00 195.24 284 VAL E N 1
ATOM 13138 C CA . VAL E 1 286 ? 172.195 190.552 153.642 1.00 195.24 284 VAL E CA 1
ATOM 13139 C C . VAL E 1 286 ? 173.124 189.445 153.165 1.00 195.24 284 VAL E C 1
ATOM 13140 O O . VAL E 1 286 ? 173.542 189.433 152.002 1.00 195.24 284 VAL E O 1
ATOM 13144 N N . THR E 1 287 ? 173.468 188.514 154.042 1.00 198.23 285 THR E N 1
ATOM 13145 C CA . THR E 1 287 ? 174.530 187.566 153.747 1.00 198.23 285 THR E CA 1
ATOM 13146 C C . THR E 1 287 ? 174.152 186.691 152.556 1.00 198.23 285 THR E C 1
ATOM 13147 O O . THR E 1 287 ? 173.140 185.974 152.615 1.00 198.23 285 THR E O 1
ATOM 13151 N N . PRO E 1 288 ? 174.916 186.710 151.464 1.00 208.11 286 PRO E N 1
ATOM 13152 C CA . PRO E 1 288 ? 174.461 186.047 150.229 1.00 208.11 286 PRO E CA 1
ATOM 13153 C C . PRO E 1 288 ? 174.500 184.525 150.314 1.00 208.11 286 PRO E C 1
ATOM 13154 O O . PRO E 1 288 ? 173.469 183.891 150.041 1.00 208.11 286 PRO E O 1
ATOM 13158 N N . PRO E 1 289 ? 175.650 183.854 150.682 1.00 223.67 287 PRO E N 1
ATOM 13159 C CA . PRO E 1 289 ? 175.521 182.435 151.057 1.00 223.67 287 PRO E CA 1
ATOM 13160 C C . PRO E 1 289 ? 176.453 181.905 152.151 1.00 223.67 287 PRO E C 1
ATOM 13161 O O . PRO E 1 289 ? 175.979 181.466 153.204 1.00 223.67 287 PRO E O 1
ATOM 13165 N N . THR E 1 290 ? 177.769 181.920 151.899 1.00 214.72 288 THR E N 1
ATOM 13166 C CA . THR E 1 290 ? 178.823 181.337 152.734 1.00 214.72 288 THR E CA 1
ATOM 13167 C C . THR E 1 290 ? 178.905 179.816 152.637 1.00 214.72 288 THR E C 1
ATOM 13168 O O . THR E 1 290 ? 179.894 179.221 153.079 1.00 214.72 288 THR E O 1
ATOM 13172 N N . GLY E 1 291 ? 177.917 179.176 152.025 1.00 221.31 289 GLY E N 1
ATOM 13173 C CA . GLY E 1 291 ? 177.925 177.727 151.966 1.00 221.31 289 GLY E CA 1
ATOM 13174 C C . GLY E 1 291 ? 177.590 177.109 153.310 1.00 221.31 289 GLY E C 1
ATOM 13175 O O . GLY E 1 291 ? 176.420 177.040 153.697 1.00 221.31 289 GLY E O 1
ATOM 13176 N N . ARG E 1 292 ? 178.613 176.664 154.037 1.00 212.01 290 ARG E N 1
ATOM 13177 C CA . ARG E 1 292 ? 178.409 176.052 155.343 1.00 212.01 290 ARG E CA 1
ATOM 13178 C C . ARG E 1 292 ? 177.775 177.043 156.308 1.00 212.01 290 ARG E C 1
ATOM 13179 O O . ARG E 1 292 ? 178.289 178.144 156.519 1.00 212.01 290 ARG E O 1
ATOM 13187 N N . THR E 1 293 ? 176.667 176.631 156.914 1.00 213.25 291 THR E N 1
ATOM 13188 C CA . THR E 1 293 ? 175.947 177.462 157.868 1.00 213.25 291 THR E CA 1
ATOM 13189 C C . THR E 1 293 ? 176.409 177.142 159.283 1.00 213.25 291 THR E C 1
ATOM 13190 O O . THR E 1 293 ? 176.212 176.024 159.770 1.00 213.25 291 THR E O 1
ATOM 13194 N N . LEU E 1 294 ? 177.018 178.126 159.938 1.00 200.70 292 LEU E N 1
ATOM 13195 C CA . LEU E 1 294 ? 177.465 177.947 161.311 1.00 200.70 292 LEU E CA 1
ATOM 13196 C C . LEU E 1 294 ? 176.287 177.627 162.221 1.00 200.70 292 LEU E C 1
ATOM 13197 O O . LEU E 1 294 ? 175.121 177.731 161.829 1.00 200.70 292 LEU E O 1
ATOM 13202 N N . SER E 1 295 ? 176.605 177.222 163.448 1.00 192.01 293 SER E N 1
ATOM 13203 C CA . SER E 1 295 ? 175.575 176.932 164.434 1.00 192.01 293 SER E CA 1
ATOM 13204 C C . SER E 1 295 ? 174.670 178.142 164.635 1.00 192.01 293 SER E C 1
ATOM 13205 O O . SER E 1 295 ? 175.141 179.273 164.786 1.00 192.01 293 SER E O 1
ATOM 13208 N N . GLY E 1 296 ? 173.360 177.900 164.637 1.00 182.25 294 GLY E N 1
ATOM 13209 C CA . GLY E 1 296 ? 172.378 178.934 164.881 1.00 182.25 294 GLY E CA 1
ATOM 13210 C C . GLY E 1 296 ? 171.927 179.699 163.655 1.00 182.25 294 GLY E C 1
ATOM 13211 O O . GLY E 1 296 ? 171.224 180.704 163.803 1.00 182.25 294 GLY E O 1
ATOM 13212 N N . GLY E 1 297 ? 172.309 179.264 162.456 1.00 186.90 295 GLY E N 1
ATOM 13213 C CA . GLY E 1 297 ? 171.933 179.968 161.246 1.00 186.90 295 GLY E CA 1
ATOM 13214 C C . GLY E 1 297 ? 172.926 181.011 160.798 1.00 186.90 295 GLY E C 1
ATOM 13215 O O . GLY E 1 297 ? 172.583 181.862 159.969 1.00 186.90 295 GLY E O 1
ATOM 13216 N N . LEU E 1 298 ? 174.148 180.968 161.313 1.00 194.09 296 LEU E N 1
ATOM 13217 C CA . LEU E 1 298 ? 175.127 182.027 161.127 1.00 194.09 296 LEU E CA 1
ATOM 13218 C C . LEU E 1 298 ? 175.947 181.824 159.861 1.00 194.09 296 LEU E C 1
ATOM 13219 O O . LEU E 1 298 ? 176.101 180.705 159.363 1.00 194.09 296 LEU E O 1
ATOM 13224 N N . ASP E 1 299 ? 176.473 182.933 159.344 1.00 203.30 297 ASP E N 1
ATOM 13225 C CA . ASP E 1 299 ? 177.399 182.903 158.220 1.00 203.30 297 ASP E CA 1
ATOM 13226 C C . ASP E 1 299 ? 178.841 182.852 158.711 1.00 203.30 297 ASP E C 1
ATOM 13227 O O . ASP E 1 299 ? 179.148 183.259 159.836 1.00 203.30 297 ASP E O 1
ATOM 13232 N N . SER E 1 300 ? 179.733 182.359 157.848 1.00 205.97 298 SER E N 1
ATOM 13233 C CA . SER E 1 300 ? 181.149 182.334 158.189 1.00 205.97 298 SER E CA 1
ATOM 13234 C C . SER E 1 300 ? 181.824 183.653 157.836 1.00 205.97 298 SER E C 1
ATOM 13235 O O . SER E 1 300 ? 182.491 184.265 158.679 1.00 205.97 298 SER E O 1
ATOM 13238 N N . ALA E 1 301 ? 181.663 184.103 156.593 1.00 198.40 299 ALA E N 1
ATOM 13239 C CA . ALA E 1 301 ? 182.384 185.256 156.069 1.00 198.40 299 ALA E CA 1
ATOM 13240 C C . ALA E 1 301 ? 181.642 186.573 156.256 1.00 198.40 299 ALA E C 1
ATOM 13241 O O . ALA E 1 301 ? 182.207 187.629 155.963 1.00 198.40 299 ALA E O 1
ATOM 13243 N N . ALA E 1 302 ? 180.395 186.543 156.726 1.00 193.43 300 ALA E N 1
ATOM 13244 C CA . ALA E 1 302 ? 179.658 187.780 156.946 1.00 193.43 300 ALA E CA 1
ATOM 13245 C C . ALA E 1 302 ? 180.200 188.528 158.149 1.00 193.43 300 ALA E C 1
ATOM 13246 O O . ALA E 1 302 ? 180.199 189.763 158.164 1.00 193.43 300 ALA E O 1
ATOM 13248 N N . LEU E 1 303 ? 180.673 187.798 159.155 1.00 182.40 301 LEU E N 1
ATOM 13249 C CA . LEU E 1 303 ? 181.318 188.412 160.300 1.00 182.40 301 LEU E CA 1
ATOM 13250 C C . LEU E 1 303 ? 182.691 188.964 159.958 1.00 182.40 301 LEU E C 1
ATOM 13251 O O . LEU E 1 303 ? 183.278 189.661 160.786 1.00 182.40 301 LEU E O 1
ATOM 13256 N N . TYR E 1 304 ? 183.210 188.678 158.764 1.00 181.64 302 TYR E N 1
ATOM 13257 C CA . TYR E 1 304 ? 184.501 189.229 158.366 1.00 181.64 302 TYR E CA 1
ATOM 13258 C C . TYR E 1 304 ? 184.434 190.746 158.248 1.00 181.64 302 TYR E C 1
ATOM 13259 O O . TYR E 1 304 ? 185.350 191.457 158.675 1.00 181.64 302 TYR E O 1
ATOM 13268 N N . PHE E 1 305 ? 183.360 191.259 157.654 1.00 179.65 303 PHE E N 1
ATOM 13269 C CA . PHE E 1 305 ? 183.252 192.704 157.468 1.00 179.65 303 PHE E CA 1
ATOM 13270 C C . PHE E 1 305 ? 183.046 193.444 158.781 1.00 179.65 303 PHE E C 1
ATOM 13271 O O . PHE E 1 305 ? 183.765 194.427 159.025 1.00 179.65 303 PHE E O 1
ATOM 13279 N N . PRO E 1 306 ? 182.112 193.057 159.657 1.00 173.91 304 PRO E N 1
ATOM 13280 C CA . PRO E 1 306 ? 182.100 193.675 160.993 1.00 173.91 304 PRO E CA 1
ATOM 13281 C C . PRO E 1 306 ? 183.381 193.425 161.762 1.00 173.91 304 PRO E C 1
ATOM 13282 O O . PRO E 1 306 ? 183.778 194.259 162.582 1.00 173.91 304 PRO E O 1
ATOM 13286 N N . LYS E 1 307 ? 184.044 192.293 161.522 1.00 172.28 305 LYS E N 1
ATOM 13287 C CA . LYS E 1 307 ? 185.324 192.040 162.171 1.00 172.28 305 LYS E CA 1
ATOM 13288 C C . LYS E 1 307 ? 186.331 193.114 161.809 1.00 172.28 305 LYS E C 1
ATOM 13289 O O . LYS E 1 307 ? 186.960 193.706 162.689 1.00 172.28 305 LYS E O 1
ATOM 13295 N N . ARG E 1 308 ? 186.499 193.372 160.514 1.00 169.37 306 ARG E N 1
ATOM 13296 C CA . ARG E 1 308 ? 187.402 194.431 160.082 1.00 169.37 306 ARG E CA 1
ATOM 13297 C C . ARG E 1 308 ? 186.924 195.780 160.596 1.00 169.37 306 ARG E C 1
ATOM 13298 O O . ARG E 1 308 ? 187.729 196.613 161.028 1.00 169.37 306 ARG E O 1
ATOM 13306 N N . PHE E 1 309 ? 185.611 196.006 160.557 1.00 166.99 307 PHE E N 1
ATOM 13307 C CA . PHE E 1 309 ? 185.041 197.253 161.051 1.00 166.99 307 PHE E CA 1
ATOM 13308 C C . PHE E 1 309 ? 185.483 197.522 162.482 1.00 166.99 307 PHE E C 1
ATOM 13309 O O . PHE E 1 309 ? 185.942 198.622 162.809 1.00 166.99 307 PHE E O 1
ATOM 13317 N N . LEU E 1 310 ? 185.350 196.521 163.352 1.00 156.35 308 LEU E N 1
ATOM 13318 C CA . LEU E 1 310 ? 185.721 196.704 164.749 1.00 156.35 308 LEU E CA 1
ATOM 13319 C C . LEU E 1 310 ? 187.233 196.730 164.914 1.00 156.35 308 LEU E C 1
ATOM 13320 O O . LEU E 1 310 ? 187.761 197.513 165.711 1.00 156.35 308 LEU E O 1
ATOM 13325 N N . GLY E 1 311 ? 187.948 195.905 164.156 1.00 160.12 309 GLY E N 1
ATOM 13326 C CA . GLY E 1 311 ? 189.392 195.916 164.186 1.00 160.12 309 GLY E CA 1
ATOM 13327 C C . GLY E 1 311 ? 190.005 197.213 163.736 1.00 160.12 309 GLY E C 1
ATOM 13328 O O . GLY E 1 311 ? 191.181 197.461 164.015 1.00 160.12 309 GLY E O 1
ATOM 13329 N N . ALA E 1 312 ? 189.235 198.055 163.049 1.00 165.21 310 ALA E N 1
ATOM 13330 C CA . ALA E 1 312 ? 189.708 199.400 162.758 1.00 165.21 310 ALA E CA 1
ATOM 13331 C C . ALA E 1 312 ? 190.124 200.113 164.037 1.00 165.21 310 ALA E C 1
ATOM 13332 O O . ALA E 1 312 ? 191.121 200.843 164.052 1.00 165.21 310 ALA E O 1
ATOM 13334 N N . ALA E 1 313 ? 189.385 199.898 165.121 1.00 155.16 311 ALA E N 1
ATOM 13335 C CA . ALA E 1 313 ? 189.715 200.525 166.393 1.00 155.16 311 ALA E CA 1
ATOM 13336 C C . ALA E 1 313 ? 191.116 200.137 166.828 1.00 155.16 311 ALA E C 1
ATOM 13337 O O . ALA E 1 313 ? 191.426 198.951 166.963 1.00 155.16 311 ALA E O 1
ATOM 13339 N N . ARG E 1 314 ? 191.962 201.139 167.051 1.00 147.90 312 ARG E N 1
ATOM 13340 C CA . ARG E 1 314 ? 193.357 200.886 167.376 1.00 147.90 312 ARG E CA 1
ATOM 13341 C C . ARG E 1 314 ? 193.979 202.156 167.927 1.00 147.90 312 ARG E C 1
ATOM 13342 O O . ARG E 1 314 ? 193.481 203.262 167.704 1.00 147.90 312 ARG E O 1
ATOM 13350 N N . ASN E 1 315 ? 195.082 201.979 168.644 1.00 144.84 313 ASN E N 1
ATOM 13351 C CA . ASN E 1 315 ? 195.922 203.080 169.088 1.00 144.84 313 ASN E CA 1
ATOM 13352 C C . ASN E 1 315 ? 197.161 203.147 168.210 1.00 144.84 313 ASN E C 1
ATOM 13353 O O . ASN E 1 315 ? 197.790 202.124 167.931 1.00 144.84 313 ASN E O 1
ATOM 13358 N N . ILE E 1 316 ? 197.512 204.354 167.780 1.00 138.78 314 ILE E N 1
ATOM 13359 C CA . ILE E 1 316 ? 198.615 204.571 166.852 1.00 138.78 314 ILE E CA 1
ATOM 13360 C C . ILE E 1 316 ? 199.741 205.270 167.596 1.00 138.78 314 ILE E C 1
ATOM 13361 O O . ILE E 1 316 ? 199.504 206.240 168.326 1.00 138.78 314 ILE E O 1
ATOM 13366 N N . ARG E 1 317 ? 200.965 204.778 167.411 1.00 147.12 315 ARG E N 1
ATOM 13367 C CA . ARG E 1 317 ? 202.134 205.285 168.118 1.00 147.12 315 ARG E CA 1
ATOM 13368 C C . ARG E 1 317 ? 202.569 206.662 167.640 1.00 147.12 315 ARG E C 1
ATOM 13369 O O . ARG E 1 317 ? 203.371 207.310 168.319 1.00 147.12 315 ARG E O 1
ATOM 13377 N N . GLY E 1 318 ? 202.056 207.130 166.509 1.00 138.45 316 GLY E N 1
ATOM 13378 C CA . GLY E 1 318 ? 202.490 208.398 165.960 1.00 138.45 316 GLY E CA 1
ATOM 13379 C C . GLY E 1 318 ? 201.490 209.505 166.209 1.00 138.45 316 GLY E C 1
ATOM 13380 O O . GLY E 1 318 ? 201.649 210.620 165.706 1.00 138.45 316 GLY E O 1
ATOM 13381 N N . GLY E 1 319 ? 200.456 209.206 166.989 1.00 144.92 317 GLY E N 1
ATOM 13382 C CA . GLY E 1 319 ? 199.405 210.167 167.248 1.00 144.92 317 GLY E CA 1
ATOM 13383 C C . GLY E 1 319 ? 198.094 209.727 166.636 1.00 144.92 317 GLY E C 1
ATOM 13384 O O . GLY E 1 319 ? 198.080 208.936 165.688 1.00 144.92 317 GLY E O 1
ATOM 13385 N N . GLY E 1 320 ? 196.985 210.227 167.168 1.00 150.49 318 GLY E N 1
ATOM 13386 C CA . GLY E 1 320 ? 195.676 209.854 166.681 1.00 150.49 318 GLY E CA 1
ATOM 13387 C C . GLY E 1 320 ? 195.250 208.492 167.189 1.00 150.49 318 GLY E C 1
ATOM 13388 O O . GLY E 1 320 ? 196.045 207.689 167.680 1.00 150.49 318 GLY E O 1
ATOM 13389 N N . SER E 1 321 ? 193.953 208.231 167.068 1.00 150.61 319 SER E N 1
ATOM 13390 C CA . SER E 1 321 ? 193.397 206.965 167.514 1.00 150.61 319 SER E CA 1
ATOM 13391 C C . SER E 1 321 ? 191.970 206.858 167.015 1.00 150.61 319 SER E C 1
ATOM 13392 O O . SER E 1 321 ? 191.363 207.852 166.615 1.00 150.61 319 SER E O 1
ATOM 13395 N N . LEU E 1 322 ? 191.448 205.638 167.037 1.00 153.31 320 LEU E N 1
ATOM 13396 C CA . LEU E 1 322 ? 190.066 205.358 166.678 1.00 153.31 320 LEU E CA 1
ATOM 13397 C C . LEU E 1 322 ? 189.500 204.373 167.686 1.00 153.31 320 LEU E C 1
ATOM 13398 O O . LEU E 1 322 ? 189.959 203.230 167.760 1.00 153.31 320 LEU E O 1
ATOM 13403 N N . THR E 1 323 ? 188.514 204.811 168.460 1.00 152.97 321 THR E N 1
ATOM 13404 C CA . THR E 1 323 ? 187.888 203.984 169.484 1.00 152.97 321 THR E CA 1
ATOM 13405 C C . THR E 1 323 ? 186.434 203.747 169.118 1.00 152.97 321 THR E C 1
ATOM 13406 O O . THR E 1 323 ? 185.692 204.702 168.889 1.00 152.97 321 THR E O 1
ATOM 13410 N N . ILE E 1 324 ? 186.023 202.483 169.080 1.00 146.11 322 ILE E N 1
ATOM 13411 C CA . ILE E 1 324 ? 184.642 202.118 168.789 1.00 146.11 322 ILE E CA 1
ATOM 13412 C C . ILE E 1 324 ? 184.076 201.395 169.998 1.00 146.11 322 ILE E C 1
ATOM 13413 O O . ILE E 1 324 ? 184.662 200.416 170.474 1.00 146.11 322 ILE E O 1
ATOM 13418 N N . LEU E 1 325 ? 182.944 201.878 170.495 1.00 151.86 323 LEU E N 1
ATOM 13419 C CA . LEU E 1 325 ? 182.161 201.160 171.492 1.00 151.86 323 LEU E CA 1
ATOM 13420 C C . LEU E 1 325 ? 180.818 200.815 170.876 1.00 151.86 323 LEU E C 1
ATOM 13421 O O . LEU E 1 325 ? 180.114 201.704 170.394 1.00 151.86 323 LEU E O 1
ATOM 13426 N N . ALA E 1 326 ? 180.457 199.535 170.900 1.00 157.59 324 ALA E N 1
ATOM 13427 C CA . ALA E 1 326 ? 179.285 199.075 170.176 1.00 157.59 324 ALA E CA 1
ATOM 13428 C C . ALA E 1 326 ? 178.479 198.122 171.045 1.00 157.59 324 ALA E C 1
ATOM 13429 O O . ALA E 1 326 ? 179.010 197.459 171.939 1.00 157.59 324 ALA E O 1
ATOM 13431 N N . THR E 1 327 ? 177.182 198.052 170.754 1.00 160.54 325 THR E N 1
ATOM 13432 C CA . THR E 1 327 ? 176.223 197.328 171.586 1.00 160.54 325 THR E CA 1
ATOM 13433 C C . THR E 1 327 ? 175.931 195.957 170.985 1.00 160.54 325 THR E C 1
ATOM 13434 O O . THR E 1 327 ? 175.461 195.866 169.847 1.00 160.54 325 THR E O 1
ATOM 13438 N N . ALA E 1 328 ? 176.162 194.902 171.768 1.00 148.26 326 ALA E N 1
ATOM 13439 C CA . ALA E 1 328 ? 176.008 193.523 171.321 1.00 148.26 326 ALA E CA 1
ATOM 13440 C C . ALA E 1 328 ? 174.934 192.803 172.129 1.00 148.26 326 ALA E C 1
ATOM 13441 O O . ALA E 1 328 ? 174.749 193.081 173.318 1.00 148.26 326 ALA E O 1
ATOM 13443 N N . LEU E 1 329 ? 174.235 191.872 171.480 1.00 152.80 327 LEU E N 1
ATOM 13444 C CA . LEU E 1 329 ? 173.169 191.096 172.105 1.00 152.80 327 LEU E CA 1
ATOM 13445 C C . LEU E 1 329 ? 173.589 189.646 172.304 1.00 152.80 327 LEU E C 1
ATOM 13446 O O . LEU E 1 329 ? 174.174 189.032 171.407 1.00 152.80 327 LEU E O 1
ATOM 13451 N N . VAL E 1 330 ? 173.259 189.097 173.474 1.00 161.49 328 VAL E N 1
ATOM 13452 C CA . VAL E 1 330 ? 173.463 187.687 173.784 1.00 161.49 328 VAL E CA 1
ATOM 13453 C C . VAL E 1 330 ? 172.227 187.170 174.508 1.00 161.49 328 VAL E C 1
ATOM 13454 O O . VAL E 1 330 ? 171.332 187.930 174.881 1.00 161.49 328 VAL E O 1
ATOM 13458 N N . GLU E 1 331 ? 172.191 185.855 174.709 1.00 160.55 329 GLU E N 1
ATOM 13459 C CA . GLU E 1 331 ? 171.106 185.212 175.446 1.00 160.55 329 GLU E CA 1
ATOM 13460 C C . GLU E 1 331 ? 169.755 185.537 174.819 1.00 160.55 329 GLU E C 1
ATOM 13461 O O . GLU E 1 331 ? 168.767 185.773 175.514 1.00 160.55 329 GLU E O 1
ATOM 13467 N N . THR E 1 332 ? 169.712 185.546 173.491 1.00 163.66 330 THR E N 1
ATOM 13468 C CA . THR E 1 332 ? 168.498 185.861 172.754 1.00 163.66 330 THR E CA 1
ATOM 13469 C C . THR E 1 332 ? 167.690 184.624 172.393 1.00 163.66 330 THR E C 1
ATOM 13470 O O . THR E 1 332 ? 166.726 184.733 171.630 1.00 163.66 330 THR E O 1
ATOM 13474 N N . GLY E 1 333 ? 168.069 183.454 172.898 1.00 167.46 331 GLY E N 1
ATOM 13475 C CA . GLY E 1 333 ? 167.365 182.231 172.585 1.00 167.46 331 GLY E CA 1
ATOM 13476 C C . GLY E 1 333 ? 167.719 181.623 171.249 1.00 167.46 331 GLY E C 1
ATOM 13477 O O . GLY E 1 333 ? 167.176 180.565 170.907 1.00 167.46 331 GLY E O 1
ATOM 13478 N N . SER E 1 334 ? 168.607 182.251 170.484 1.00 171.39 332 SER E N 1
ATOM 13479 C CA . SER E 1 334 ? 169.070 181.727 169.208 1.00 171.39 332 SER E CA 1
ATOM 13480 C C . SER E 1 334 ? 170.588 181.638 169.241 1.00 171.39 332 SER E C 1
ATOM 13481 O O . SER E 1 334 ? 171.260 182.598 169.634 1.00 171.39 332 SER E O 1
ATOM 13484 N N . ARG E 1 335 ? 171.126 180.488 168.829 1.00 189.65 333 ARG E N 1
ATOM 13485 C CA . ARG E 1 335 ? 172.572 180.301 168.871 1.00 189.65 333 ARG E CA 1
ATOM 13486 C C . ARG E 1 335 ? 173.292 181.322 168.001 1.00 189.65 333 ARG E C 1
ATOM 13487 O O . ARG E 1 335 ? 174.482 181.589 168.211 1.00 189.65 333 ARG E O 1
ATOM 13495 N N . MET E 1 336 ? 172.592 181.900 167.025 1.00 180.65 334 MET E N 1
ATOM 13496 C CA . MET E 1 336 ? 173.213 182.879 166.142 1.00 180.65 334 MET E CA 1
ATOM 13497 C C . MET E 1 336 ? 173.880 183.988 166.942 1.00 180.65 334 MET E C 1
ATOM 13498 O O . MET E 1 336 ? 175.054 184.312 166.727 1.00 180.65 334 MET E O 1
ATOM 13503 N N . ASP E 1 337 ? 173.141 184.577 167.883 1.00 180.37 335 ASP E N 1
ATOM 13504 C CA . ASP E 1 337 ? 173.656 185.730 168.609 1.00 180.37 335 ASP E CA 1
ATOM 13505 C C . ASP E 1 337 ? 174.783 185.335 169.552 1.00 180.37 335 ASP E C 1
ATOM 13506 O O . ASP E 1 337 ? 175.756 186.081 169.710 1.00 180.37 335 ASP E O 1
ATOM 13511 N N . ASP E 1 338 ? 174.674 184.171 170.193 1.00 181.68 336 ASP E N 1
ATOM 13512 C CA . ASP E 1 338 ? 175.755 183.718 171.061 1.00 181.68 336 ASP E CA 1
ATOM 13513 C C . ASP E 1 338 ? 177.040 183.523 170.267 1.00 181.68 336 ASP E C 1
ATOM 13514 O O . ASP E 1 338 ? 178.122 183.949 170.695 1.00 181.68 336 ASP E O 1
ATOM 13519 N N . VAL E 1 339 ? 176.934 182.902 169.092 1.00 185.17 337 VAL E N 1
ATOM 13520 C CA . VAL E 1 339 ? 178.117 182.671 168.271 1.00 185.17 337 VAL E CA 1
ATOM 13521 C C . VAL E 1 339 ? 178.689 183.996 167.783 1.00 185.17 337 VAL E C 1
ATOM 13522 O O . VAL E 1 339 ? 179.910 184.186 167.744 1.00 185.17 337 VAL E O 1
ATOM 13526 N N . ILE E 1 340 ? 177.820 184.932 167.395 1.00 171.98 338 ILE E N 1
ATOM 13527 C CA . ILE E 1 340 ? 178.302 186.235 166.943 1.00 171.98 338 ILE E CA 1
ATOM 13528 C C . ILE E 1 340 ? 179.042 186.948 168.064 1.00 171.98 338 ILE E C 1
ATOM 13529 O O . ILE E 1 340 ? 180.113 187.531 167.850 1.00 171.98 338 ILE E O 1
ATOM 13534 N N . PHE E 1 341 ? 178.473 186.940 169.270 1.00 160.50 339 PHE E N 1
ATOM 13535 C CA . PHE E 1 341 ? 179.138 187.595 170.386 1.00 160.50 339 PHE E CA 1
ATOM 13536 C C . PHE E 1 341 ? 180.493 186.966 170.650 1.00 160.50 339 PHE E C 1
ATOM 13537 O O . PHE E 1 341 ? 181.477 187.671 170.891 1.00 160.50 339 PHE E O 1
ATOM 13545 N N . GLU E 1 342 ? 180.562 185.634 170.638 1.00 168.34 340 GLU E N 1
ATOM 13546 C CA . GLU E 1 342 ? 181.850 184.990 170.867 1.00 168.34 340 GLU E CA 1
ATOM 13547 C C . GLU E 1 342 ? 182.843 185.360 169.775 1.00 168.34 340 GLU E C 1
ATOM 13548 O O . GLU E 1 342 ? 184.017 185.623 170.057 1.00 168.34 340 GLU E O 1
ATOM 13554 N N . GLU E 1 343 ? 182.386 185.408 168.525 1.00 172.60 341 GLU E N 1
ATOM 13555 C CA . GLU E 1 343 ? 183.278 185.756 167.431 1.00 172.60 341 GLU E CA 1
ATOM 13556 C C . GLU E 1 343 ? 183.826 187.164 167.576 1.00 172.60 341 GLU E C 1
ATOM 13557 O O . GLU E 1 343 ? 185.009 187.390 167.306 1.00 172.60 341 GLU E O 1
ATOM 13563 N N . PHE E 1 344 ? 182.996 188.111 167.996 1.00 160.70 342 PHE E N 1
ATOM 13564 C CA . PHE E 1 344 ? 183.470 189.460 168.263 1.00 160.70 342 PHE E CA 1
ATOM 13565 C C . PHE E 1 344 ? 184.377 189.527 169.479 1.00 160.70 342 PHE E C 1
ATOM 13566 O O . PHE E 1 344 ? 185.316 190.329 169.497 1.00 160.70 342 PHE E O 1
ATOM 13574 N N . LYS E 1 345 ? 184.120 188.702 170.494 1.00 166.57 343 LYS E N 1
ATOM 13575 C CA . LYS E 1 345 ? 184.859 188.821 171.744 1.00 166.57 343 LYS E CA 1
ATOM 13576 C C . LYS E 1 345 ? 186.351 188.631 171.518 1.00 166.57 343 LYS E C 1
ATOM 13577 O O . LYS E 1 345 ? 187.174 189.204 172.241 1.00 166.57 343 LYS E O 1
ATOM 13583 N N . GLY E 1 346 ? 186.721 187.829 170.522 1.00 173.97 344 GLY E N 1
ATOM 13584 C CA . GLY E 1 346 ? 188.124 187.644 170.205 1.00 173.97 344 GLY E CA 1
ATOM 13585 C C . GLY E 1 346 ? 188.749 188.777 169.418 1.00 173.97 344 GLY E C 1
ATOM 13586 O O . GLY E 1 346 ? 189.977 188.803 169.281 1.00 173.97 344 GLY E O 1
ATOM 13587 N N . THR E 1 347 ? 187.944 189.705 168.899 1.00 168.76 345 THR E N 1
ATOM 13588 C CA . THR E 1 347 ? 188.459 190.828 168.126 1.00 168.76 345 THR E CA 1
ATOM 13589 C C . THR E 1 347 ? 188.556 192.120 168.918 1.00 168.76 345 THR E C 1
ATOM 13590 O O . THR E 1 347 ? 189.404 192.956 168.604 1.00 168.76 345 THR E O 1
ATOM 13594 N N . GLY E 1 348 ? 187.711 192.309 169.925 1.00 160.71 346 GLY E N 1
ATOM 13595 C CA . GLY E 1 348 ? 187.786 193.499 170.740 1.00 160.71 346 GLY E CA 1
ATOM 13596 C C . GLY E 1 348 ? 188.826 193.387 171.833 1.00 160.71 346 GLY E C 1
ATOM 13597 O O . GLY E 1 348 ? 189.198 192.296 172.256 1.00 160.71 346 GLY E O 1
ATOM 13598 N N . ASN E 1 349 ? 189.294 194.544 172.294 1.00 152.22 347 ASN E N 1
ATOM 13599 C CA . ASN E 1 349 ? 190.317 194.611 173.326 1.00 152.22 347 ASN E CA 1
ATOM 13600 C C . ASN E 1 349 ? 189.737 194.822 174.712 1.00 152.22 347 ASN E C 1
ATOM 13601 O O . ASN E 1 349 ? 190.495 194.894 175.684 1.00 152.22 347 ASN E O 1
ATOM 13606 N N . MET E 1 350 ? 188.420 194.929 174.827 1.00 163.15 348 MET E N 1
ATOM 13607 C CA . MET E 1 350 ? 187.761 195.053 176.114 1.00 163.15 348 MET E CA 1
ATOM 13608 C C . MET E 1 350 ? 186.284 194.782 175.899 1.00 163.15 348 MET E C 1
ATOM 13609 O O . MET E 1 350 ? 185.670 195.367 175.003 1.00 163.15 348 MET E O 1
ATOM 13614 N N . GLU E 1 351 ? 185.725 193.889 176.708 1.00 167.59 349 GLU E N 1
ATOM 13615 C CA . GLU E 1 351 ? 184.325 193.521 176.575 1.00 167.59 349 GLU E CA 1
ATOM 13616 C C . GLU E 1 351 ? 183.634 193.703 177.915 1.00 167.59 349 GLU E C 1
ATOM 13617 O O . GLU E 1 351 ? 184.197 193.385 178.965 1.00 167.59 349 GLU E O 1
ATOM 13623 N N . LEU E 1 352 ? 182.409 194.214 177.861 1.00 171.33 350 LEU E N 1
ATOM 13624 C CA . LEU E 1 352 ? 181.653 194.588 179.047 1.00 171.33 350 LEU E CA 1
ATOM 13625 C C . LEU E 1 352 ? 180.378 193.768 179.080 1.00 171.33 350 LEU E C 1
ATOM 13626 O O . LEU E 1 352 ? 179.409 194.098 178.389 1.00 171.33 350 LEU E O 1
ATOM 13631 N N . HIS E 1 353 ? 180.379 192.704 179.872 1.00 171.26 351 HIS E N 1
ATOM 13632 C CA . HIS E 1 353 ? 179.174 191.922 180.082 1.00 171.26 351 HIS E CA 1
ATOM 13633 C C . HIS E 1 353 ? 178.209 192.730 180.928 1.00 171.26 351 HIS E C 1
ATOM 13634 O O . HIS E 1 353 ? 178.619 193.433 181.856 1.00 171.26 351 HIS E O 1
ATOM 13641 N N . LEU E 1 354 ? 176.926 192.638 180.603 1.00 160.53 352 LEU E N 1
ATOM 13642 C CA . LEU E 1 354 ? 175.887 193.181 181.460 1.00 160.53 352 LEU E CA 1
ATOM 13643 C C . LEU E 1 354 ? 174.947 192.044 181.822 1.00 160.53 352 LEU E C 1
ATOM 13644 O O . LEU E 1 354 ? 174.246 191.513 180.955 1.00 160.53 352 LEU E O 1
ATOM 13649 N N . SER E 1 355 ? 174.932 191.677 183.098 1.00 164.86 353 SER E N 1
ATOM 13650 C CA . SER E 1 355 ? 174.173 190.525 183.551 1.00 164.86 353 SER E CA 1
ATOM 13651 C C . SER E 1 355 ? 172.696 190.880 183.601 1.00 164.86 353 SER E C 1
ATOM 13652 O O . SER E 1 355 ? 172.308 191.909 184.161 1.00 164.86 353 SER E O 1
ATOM 13655 N N . ARG E 1 356 ? 171.873 190.015 183.008 1.00 170.05 354 ARG E N 1
ATOM 13656 C CA . ARG E 1 356 ? 170.449 190.307 182.926 1.00 170.05 354 ARG E CA 1
ATOM 13657 C C . ARG E 1 356 ? 169.831 190.439 184.309 1.00 170.05 354 ARG E C 1
ATOM 13658 O O . ARG E 1 356 ? 168.988 191.316 184.527 1.00 170.05 354 ARG E O 1
ATOM 13666 N N . ARG E 1 357 ? 170.246 189.597 185.253 1.00 182.38 355 ARG E N 1
ATOM 13667 C CA . ARG E 1 357 ? 169.699 189.653 186.601 1.00 182.38 355 ARG E CA 1
ATOM 13668 C C . ARG E 1 357 ? 170.029 190.960 187.306 1.00 182.38 355 ARG E C 1
ATOM 13669 O O . ARG E 1 357 ? 169.183 191.484 188.037 1.00 182.38 355 ARG E O 1
ATOM 13677 N N . LEU E 1 358 ? 171.229 191.502 187.097 1.00 176.74 356 LEU E N 1
ATOM 13678 C CA . LEU E 1 358 ? 171.584 192.777 187.706 1.00 176.74 356 LEU E CA 1
ATOM 13679 C C . LEU E 1 358 ? 170.717 193.909 187.174 1.00 176.74 356 LEU E C 1
ATOM 13680 O O . LEU E 1 358 ? 170.309 194.787 187.943 1.00 176.74 356 LEU E O 1
ATOM 13685 N N . GLU E 1 359 ? 170.427 193.908 185.872 1.00 180.56 357 GLU E N 1
ATOM 13686 C CA . GLU E 1 359 ? 169.517 194.904 185.320 1.00 180.56 357 GLU E CA 1
ATOM 13687 C C . GLU E 1 359 ? 168.102 194.704 185.843 1.00 180.56 357 GLU E C 1
ATOM 13688 O O . GLU E 1 359 ? 167.385 195.679 186.103 1.00 180.56 357 GLU E O 1
ATOM 13694 N N . GLU E 1 360 ? 167.676 193.448 185.993 1.00 180.97 358 GLU E N 1
ATOM 13695 C CA . GLU E 1 360 ? 166.354 193.187 186.548 1.00 180.97 358 GLU E CA 1
ATOM 13696 C C . GLU E 1 360 ? 166.187 193.865 187.897 1.00 180.97 358 GLU E C 1
ATOM 13697 O O . GLU E 1 360 ? 165.070 194.240 188.273 1.00 180.97 358 GLU E O 1
ATOM 13703 N N . ARG E 1 361 ? 167.279 194.031 188.633 1.00 180.05 359 ARG E N 1
ATOM 13704 C CA . ARG E 1 361 ? 167.273 194.728 189.908 1.00 180.05 359 ARG E CA 1
ATOM 13705 C C . ARG E 1 361 ? 167.502 196.223 189.753 1.00 180.05 359 ARG E C 1
ATOM 13706 O O . ARG E 1 361 ? 167.614 196.929 190.760 1.00 180.05 359 ARG E O 1
ATOM 13714 N N . ARG E 1 362 ? 167.588 196.717 188.520 1.00 189.96 360 ARG E N 1
ATOM 13715 C CA . ARG E 1 362 ? 167.729 198.145 188.253 1.00 189.96 360 ARG E CA 1
ATOM 13716 C C . ARG E 1 362 ? 169.039 198.684 188.817 1.00 189.96 360 ARG E C 1
ATOM 13717 O O . ARG E 1 362 ? 169.070 199.736 189.454 1.00 189.96 360 ARG E O 1
ATOM 13725 N N . ILE E 1 363 ? 170.124 197.955 188.591 1.00 189.27 361 ILE E N 1
ATOM 13726 C CA . ILE E 1 363 ? 171.464 198.409 188.935 1.00 189.27 361 ILE E CA 1
ATOM 13727 C C . ILE E 1 363 ? 172.049 199.037 187.680 1.00 189.27 361 ILE E C 1
ATOM 13728 O O . ILE E 1 363 ? 172.310 198.342 186.691 1.00 189.27 361 ILE E O 1
ATOM 13733 N N . PHE E 1 364 ? 172.258 200.351 187.710 1.00 183.80 362 PHE E N 1
ATOM 13734 C CA . PHE E 1 364 ? 172.843 201.027 186.572 1.00 183.80 362 PHE E CA 1
ATOM 13735 C C . PHE E 1 364 ? 174.234 201.545 186.924 1.00 183.80 362 PHE E C 1
ATOM 13736 O O . PHE E 1 364 ? 174.363 202.422 187.785 1.00 183.80 362 PHE E O 1
ATOM 13744 N N . PRO E 1 365 ? 175.296 201.035 186.277 1.00 179.82 363 PRO E N 1
ATOM 13745 C CA . PRO E 1 365 ? 175.291 199.967 185.272 1.00 179.82 363 PRO E CA 1
ATOM 13746 C C . PRO E 1 365 ? 175.156 198.574 185.886 1.00 179.82 363 PRO E C 1
ATOM 13747 O O . PRO E 1 365 ? 175.776 198.302 186.912 1.00 179.82 363 PRO E O 1
ATOM 13751 N N . ALA E 1 366 ? 174.361 197.705 185.261 1.00 176.90 364 ALA E N 1
ATOM 13752 C CA . ALA E 1 366 ? 174.194 196.324 185.717 1.00 176.90 364 ALA E CA 1
ATOM 13753 C C . ALA E 1 366 ? 175.304 195.405 185.223 1.00 176.90 364 ALA E C 1
ATOM 13754 O O . ALA E 1 366 ? 175.035 194.380 184.592 1.00 176.90 364 ALA E O 1
ATOM 13756 N N . ILE E 1 367 ? 176.559 195.742 185.506 1.00 177.66 365 ILE E N 1
ATOM 13757 C CA . ILE E 1 367 ? 177.678 195.025 184.912 1.00 177.66 365 ILE E CA 1
ATOM 13758 C C . ILE E 1 367 ? 177.900 193.702 185.630 1.00 177.66 365 ILE E C 1
ATOM 13759 O O . ILE E 1 367 ? 177.951 193.646 186.865 1.00 177.66 365 ILE E O 1
ATOM 13764 N N . ASP E 1 368 ? 178.053 192.631 184.853 1.00 178.33 366 ASP E N 1
ATOM 13765 C CA . ASP E 1 368 ? 178.523 191.348 185.373 1.00 178.33 366 ASP E CA 1
ATOM 13766 C C . ASP E 1 368 ? 180.017 191.495 185.624 1.00 178.33 366 ASP E C 1
ATOM 13767 O O . ASP E 1 368 ? 180.851 191.225 184.758 1.00 178.33 366 ASP E O 1
ATOM 13772 N N . ILE E 1 369 ? 180.357 191.939 186.834 1.00 189.11 367 ILE E N 1
ATOM 13773 C CA . ILE E 1 369 ? 181.725 192.369 187.111 1.00 189.11 367 ILE E CA 1
ATOM 13774 C C . ILE E 1 369 ? 182.703 191.213 186.929 1.00 189.11 367 ILE E C 1
ATOM 13775 O O . ILE E 1 369 ? 183.791 191.387 186.367 1.00 189.11 367 ILE E O 1
ATOM 13780 N N . LEU E 1 370 ? 182.343 190.019 187.406 1.00 193.02 368 LEU E N 1
ATOM 13781 C CA . LEU E 1 370 ? 183.248 188.882 187.268 1.00 193.02 368 LEU E CA 1
ATOM 13782 C C . LEU E 1 370 ? 183.500 188.549 185.804 1.00 193.02 368 LEU E C 1
ATOM 13783 O O . LEU E 1 370 ? 184.650 188.351 185.394 1.00 193.02 368 LEU E O 1
ATOM 13788 N N . LYS E 1 371 ? 182.441 188.486 184.996 1.00 183.29 369 LYS E N 1
ATOM 13789 C CA . LYS E 1 371 ? 182.607 188.177 183.584 1.00 183.29 369 LYS E CA 1
ATOM 13790 C C . LYS E 1 371 ? 183.233 189.326 182.812 1.00 183.29 369 LYS E C 1
ATOM 13791 O O . LYS E 1 371 ? 183.941 189.082 181.830 1.00 183.29 369 LYS E O 1
ATOM 13797 N N . SER E 1 372 ? 182.993 190.564 183.230 1.00 171.46 370 SER E N 1
ATOM 13798 C CA . SER E 1 372 ? 183.503 191.716 182.507 1.00 171.46 370 SER E CA 1
ATOM 13799 C C . SER E 1 372 ? 184.956 191.978 182.885 1.00 171.46 370 SER E C 1
ATOM 13800 O O . SER E 1 372 ? 185.426 191.583 183.956 1.00 171.46 370 SER E O 1
ATOM 13803 N N . GLY E 1 373 ? 185.664 192.645 181.989 1.00 160.28 371 GLY E N 1
ATOM 13804 C CA . GLY E 1 373 ? 187.073 192.917 182.183 1.00 160.28 371 GLY E CA 1
ATOM 13805 C C . GLY E 1 373 ? 187.685 193.464 180.917 1.00 160.28 371 GLY E C 1
ATOM 13806 O O . GLY E 1 373 ? 187.089 193.433 179.841 1.00 160.28 371 GLY E O 1
ATOM 13807 N N . THR E 1 374 ? 188.902 193.975 181.064 1.00 166.19 372 THR E N 1
ATOM 13808 C CA . THR E 1 374 ? 189.628 194.581 179.961 1.00 166.19 372 THR E CA 1
ATOM 13809 C C . THR E 1 374 ? 190.970 193.892 179.770 1.00 166.19 372 THR E C 1
ATOM 13810 O O . THR E 1 374 ? 191.453 193.163 180.640 1.00 166.19 372 THR E O 1
ATOM 13814 N N . ARG E 1 375 ? 191.562 194.134 178.608 1.00 155.27 373 ARG E N 1
ATOM 13815 C CA . ARG E 1 375 ? 192.879 193.616 178.269 1.00 155.27 373 ARG E CA 1
ATOM 13816 C C . ARG E 1 375 ? 193.920 194.710 178.470 1.00 155.27 373 ARG E C 1
ATOM 13817 O O . ARG E 1 375 ? 193.721 195.851 178.040 1.00 155.27 373 ARG E O 1
ATOM 13825 N N . ARG E 1 376 ? 195.027 194.358 179.125 1.00 160.03 374 ARG E N 1
ATOM 13826 C CA . ARG E 1 376 ? 196.146 195.280 179.328 1.00 160.03 374 ARG E CA 1
ATOM 13827 C C . ARG E 1 376 ? 195.729 196.487 180.166 1.00 160.03 374 ARG E C 1
ATOM 13828 O O . ARG E 1 376 ? 195.936 197.638 179.784 1.00 160.03 374 ARG E O 1
ATOM 13836 N N . GLU E 1 377 ? 195.140 196.207 181.327 1.00 168.85 375 GLU E N 1
ATOM 13837 C CA . GLU E 1 377 ? 194.816 197.274 182.263 1.00 168.85 375 GLU E CA 1
ATOM 13838 C C . GLU E 1 377 ? 196.069 198.015 182.703 1.00 168.85 375 GLU E C 1
ATOM 13839 O O . GLU E 1 377 ? 196.051 199.243 182.842 1.00 168.85 375 GLU E O 1
ATOM 13845 N N . GLU E 1 378 ? 197.164 197.283 182.923 1.00 165.56 376 GLU E N 1
ATOM 13846 C CA . GLU E 1 378 ? 198.384 197.892 183.437 1.00 165.56 376 GLU E CA 1
ATOM 13847 C C . GLU E 1 378 ? 198.866 199.031 182.549 1.00 165.56 376 GLU E C 1
ATOM 13848 O O . GLU E 1 378 ? 199.376 200.037 183.055 1.00 165.56 376 GLU E O 1
ATOM 13854 N N . LEU E 1 379 ? 198.712 198.902 181.233 1.00 156.98 377 LEU E N 1
ATOM 13855 C CA . LEU E 1 379 ? 199.058 200.002 180.346 1.00 156.98 377 LEU E CA 1
ATOM 13856 C C . LEU E 1 379 ? 198.153 201.201 180.566 1.00 156.98 377 LEU E C 1
ATOM 13857 O O . LEU E 1 379 ? 198.519 202.319 180.192 1.00 156.98 377 LEU E O 1
ATOM 13862 N N . LEU E 1 380 ? 196.985 200.982 181.163 1.00 158.91 378 LEU E N 1
ATOM 13863 C CA . LEU E 1 380 ? 196.050 202.039 181.497 1.00 158.91 378 LEU E CA 1
ATOM 13864 C C . LEU E 1 380 ? 195.926 202.260 182.995 1.00 158.91 378 LEU E C 1
ATOM 13865 O O . LEU E 1 380 ? 195.493 203.339 183.410 1.00 158.91 378 LEU E O 1
ATOM 13870 N N . LEU E 1 381 ? 196.308 201.279 183.810 1.00 171.84 379 LEU E N 1
ATOM 13871 C CA . LEU E 1 381 ? 196.163 201.337 185.256 1.00 171.84 379 LEU E CA 1
ATOM 13872 C C . LEU E 1 381 ? 197.500 201.020 185.906 1.00 171.84 379 LEU E C 1
ATOM 13873 O O . LEU E 1 381 ? 198.290 200.239 185.371 1.00 171.84 379 LEU E O 1
ATOM 13878 N N . GLY E 1 382 ? 197.758 201.642 187.052 1.00 183.68 380 GLY E N 1
ATOM 13879 C CA . GLY E 1 382 ? 198.972 201.348 187.787 1.00 183.68 380 GLY E CA 1
ATOM 13880 C C . GLY E 1 382 ? 198.893 200.022 188.519 1.00 183.68 380 GLY E C 1
ATOM 13881 O O . GLY E 1 382 ? 197.822 199.451 188.730 1.00 183.68 380 GLY E O 1
ATOM 13882 N N . GLU E 1 383 ? 200.068 199.525 188.916 1.00 177.92 381 GLU E N 1
ATOM 13883 C CA . GLU E 1 383 ? 200.114 198.305 189.716 1.00 177.92 381 GLU E CA 1
ATOM 13884 C C . GLU E 1 383 ? 199.289 198.454 190.985 1.00 177.92 381 GLU E C 1
ATOM 13885 O O . GLU E 1 383 ? 198.758 197.470 191.507 1.00 177.92 381 GLU E O 1
ATOM 13891 N N . GLU E 1 384 ? 199.193 199.674 191.516 1.00 190.95 382 GLU E N 1
ATOM 13892 C CA . GLU E 1 384 ? 198.360 199.895 192.692 1.00 190.95 382 GLU E CA 1
ATOM 13893 C C . GLU E 1 384 ? 196.894 199.632 192.373 1.00 190.95 382 GLU E C 1
ATOM 13894 O O . GLU E 1 384 ? 196.193 198.954 193.135 1.00 190.95 382 GLU E O 1
ATOM 13900 N N . VAL E 1 385 ? 196.414 200.161 191.247 1.00 183.75 383 VAL E N 1
ATOM 13901 C CA . VAL E 1 385 ? 195.056 199.862 190.810 1.00 183.75 383 VAL E CA 1
ATOM 13902 C C . VAL E 1 385 ? 194.916 198.376 190.522 1.00 183.75 383 VAL E C 1
ATOM 13903 O O . VAL E 1 385 ? 193.881 197.768 190.814 1.00 183.75 383 VAL E O 1
ATOM 13907 N N . THR E 1 386 ? 195.946 197.769 189.931 1.00 182.98 384 THR E N 1
ATOM 13908 C CA . THR E 1 386 ? 195.922 196.326 189.712 1.00 182.98 384 THR E CA 1
ATOM 13909 C C . THR E 1 386 ? 195.669 195.590 191.019 1.00 182.98 384 THR E C 1
ATOM 13910 O O . THR E 1 386 ? 194.794 194.721 191.101 1.00 182.98 384 THR E O 1
ATOM 13914 N N . HIS E 1 387 ? 196.421 195.944 192.059 1.00 187.21 385 HIS E N 1
ATOM 13915 C CA . HIS E 1 387 ? 196.295 195.273 193.345 1.00 187.21 385 HIS E CA 1
ATOM 13916 C C . HIS E 1 387 ? 194.926 195.514 193.963 1.00 187.21 385 HIS E C 1
ATOM 13917 O O . HIS E 1 387 ? 194.307 194.587 194.501 1.00 187.21 385 HIS E O 1
ATOM 13924 N N . LYS E 1 388 ? 194.434 196.752 193.899 1.00 195.12 386 LYS E N 1
ATOM 13925 C CA . LYS E 1 388 ? 193.161 197.056 194.544 1.00 195.12 386 LYS E CA 1
ATOM 13926 C C . LYS E 1 388 ? 192.008 196.377 193.817 1.00 195.12 386 LYS E C 1
ATOM 13927 O O . LYS E 1 388 ? 191.075 195.875 194.451 1.00 195.12 386 LYS E O 1
ATOM 13933 N N . MET E 1 389 ? 192.071 196.317 192.486 1.00 201.67 387 MET E N 1
ATOM 13934 C CA . MET E 1 389 ? 191.049 195.600 191.734 1.00 201.67 387 MET E CA 1
ATOM 13935 C C . MET E 1 389 ? 191.142 194.101 191.977 1.00 201.67 387 MET E C 1
ATOM 13936 O O . MET E 1 389 ? 190.121 193.409 192.015 1.00 201.67 387 MET E O 1
ATOM 13941 N N . TRP E 1 390 ? 192.358 193.580 192.137 1.00 199.06 388 TRP E N 1
ATOM 13942 C CA . TRP E 1 390 ? 192.524 192.174 192.485 1.00 199.06 388 TRP E CA 1
ATOM 13943 C C . TRP E 1 390 ? 191.852 191.867 193.817 1.00 199.06 388 TRP E C 1
ATOM 13944 O O . TRP E 1 390 ? 191.103 190.889 193.949 1.00 199.06 388 TRP E O 1
ATOM 13955 N N . LEU E 1 391 ? 192.102 192.714 194.814 1.00 205.64 389 LEU E N 1
ATOM 13956 C CA . LEU E 1 391 ? 191.470 192.547 196.117 1.00 205.64 389 LEU E CA 1
ATOM 13957 C C . LEU E 1 391 ? 189.954 192.652 196.001 1.00 205.64 389 LEU E C 1
ATOM 13958 O O . LEU E 1 391 ? 189.214 191.898 196.644 1.00 205.64 389 LEU E O 1
ATOM 13963 N N . LEU E 1 392 ? 189.473 193.592 195.187 1.00 199.37 390 LEU E N 1
ATOM 13964 C CA . LEU E 1 392 ? 188.034 193.767 195.028 1.00 199.37 390 LEU E CA 1
ATOM 13965 C C . LEU E 1 392 ? 187.402 192.539 194.388 1.00 199.37 390 LEU E C 1
ATOM 13966 O O . LEU E 1 392 ? 186.309 192.116 194.776 1.00 199.37 390 LEU E O 1
ATOM 13971 N N . ARG E 1 393 ? 188.069 191.958 193.390 1.00 193.54 391 ARG E N 1
ATOM 13972 C CA . ARG E 1 393 ? 187.559 190.736 192.778 1.00 193.54 391 ARG E CA 1
ATOM 13973 C C . ARG E 1 393 ? 187.530 189.598 193.782 1.00 193.54 391 ARG E C 1
ATOM 13974 O O . ARG E 1 393 ? 186.577 188.810 193.815 1.00 193.54 391 ARG E O 1
ATOM 13982 N N . LYS E 1 394 ? 188.570 189.490 194.607 1.00 195.95 392 LYS E N 1
ATOM 13983 C CA . LYS E 1 394 ? 188.553 188.481 195.657 1.00 195.95 392 LYS E CA 1
ATOM 13984 C C . LYS E 1 394 ? 187.355 188.674 196.578 1.00 195.95 392 LYS E C 1
ATOM 13985 O O . LYS E 1 394 ? 186.619 187.722 196.863 1.00 195.95 392 LYS E O 1
ATOM 13991 N N . VAL E 1 395 ? 187.133 189.908 197.033 1.00 205.14 393 VAL E N 1
ATOM 13992 C CA . VAL E 1 395 ? 186.138 190.152 198.075 1.00 205.14 393 VAL E CA 1
ATOM 13993 C C . VAL E 1 395 ? 184.724 190.017 197.522 1.00 205.14 393 VAL E C 1
ATOM 13994 O O . VAL E 1 395 ? 183.890 189.291 198.079 1.00 205.14 393 VAL E O 1
ATOM 13998 N N . LEU E 1 396 ? 184.429 190.707 196.421 1.00 198.81 394 LEU E N 1
ATOM 13999 C CA . LEU E 1 396 ? 183.085 190.686 195.861 1.00 198.81 394 LEU E CA 1
ATOM 14000 C C . LEU E 1 396 ? 182.727 189.327 195.282 1.00 198.81 394 LEU E C 1
ATOM 14001 O O . LEU E 1 396 ? 181.556 189.094 194.965 1.00 198.81 394 LEU E O 1
ATOM 14006 N N . ALA E 1 397 ? 183.704 188.432 195.134 1.00 194.76 395 ALA E N 1
ATOM 14007 C CA . ALA E 1 397 ? 183.385 187.059 194.769 1.00 194.76 395 ALA E CA 1
ATOM 14008 C C . ALA E 1 397 ? 182.366 186.472 195.735 1.00 194.76 395 ALA E C 1
ATOM 14009 O O . ALA E 1 397 ? 181.487 185.699 195.334 1.00 194.76 395 ALA E O 1
ATOM 14011 N N . ASP E 1 398 ? 182.462 186.836 197.015 1.00 201.93 396 ASP E N 1
ATOM 14012 C CA . ASP E 1 398 ? 181.489 186.391 198.002 1.00 201.93 396 ASP E CA 1
ATOM 14013 C C . ASP E 1 398 ? 180.247 187.269 198.042 1.00 201.93 396 ASP E C 1
ATOM 14014 O O . ASP E 1 398 ? 179.155 186.757 198.307 1.00 201.93 396 ASP E O 1
ATOM 14019 N N . MET E 1 399 ? 180.379 188.565 197.779 1.00 194.70 397 MET E N 1
ATOM 14020 C CA . MET E 1 399 ? 179.219 189.440 197.773 1.00 194.70 397 MET E CA 1
ATOM 14021 C C . MET E 1 399 ? 178.438 189.261 196.479 1.00 194.70 397 MET E C 1
ATOM 14022 O O . MET E 1 399 ? 179.012 189.135 195.393 1.00 194.70 397 MET E O 1
ATOM 14027 N N . ASP E 1 400 ? 177.115 189.255 196.601 1.00 191.12 398 ASP E N 1
ATOM 14028 C CA . ASP E 1 400 ? 176.280 189.094 195.425 1.00 191.12 398 ASP E CA 1
ATOM 14029 C C . ASP E 1 400 ? 176.404 190.328 194.534 1.00 191.12 398 ASP E C 1
ATOM 14030 O O . ASP E 1 400 ? 176.732 191.417 195.012 1.00 191.12 398 ASP E O 1
ATOM 14035 N N . PRO E 1 401 ? 176.162 190.184 193.230 1.00 188.11 399 PRO E N 1
ATOM 14036 C CA . PRO E 1 401 ? 176.367 191.318 192.319 1.00 188.11 399 PRO E CA 1
ATOM 14037 C C . PRO E 1 401 ? 175.597 192.555 192.746 1.00 188.11 399 PRO E C 1
ATOM 14038 O O . PRO E 1 401 ? 176.141 193.661 192.746 1.00 188.11 399 PRO E O 1
ATOM 14042 N N . ALA E 1 402 ? 174.329 192.379 193.114 1.00 185.31 400 ALA E N 1
ATOM 14043 C CA . ALA E 1 402 ? 173.524 193.512 193.555 1.00 185.31 400 ALA E CA 1
ATOM 14044 C C . ALA E 1 402 ? 174.029 194.063 194.880 1.00 185.31 400 ALA E C 1
ATOM 14045 O O . ALA E 1 402 ? 174.209 195.276 195.030 1.00 185.31 400 ALA E O 1
ATOM 14047 N N . GLU E 1 403 ? 174.246 193.186 195.863 1.00 182.19 401 GLU E N 1
ATOM 14048 C CA . GLU E 1 403 ? 174.805 193.633 197.135 1.00 182.19 401 GLU E CA 1
ATOM 14049 C C . GLU E 1 403 ? 176.207 194.195 196.947 1.00 182.19 401 GLU E C 1
ATOM 14050 O O . GLU E 1 403 ? 176.568 195.204 197.563 1.00 182.19 401 GLU E O 1
ATOM 14056 N N . ALA E 1 404 ? 177.012 193.554 196.100 1.00 191.64 402 ALA E N 1
ATOM 14057 C CA . ALA E 1 404 ? 178.334 194.086 195.795 1.00 191.64 402 ALA E CA 1
ATOM 14058 C C . ALA E 1 404 ? 178.244 195.509 195.262 1.00 191.64 402 ALA E C 1
ATOM 14059 O O . ALA E 1 404 ? 178.970 196.398 195.718 1.00 191.64 402 ALA E O 1
ATOM 14061 N N . MET E 1 405 ? 177.361 195.743 194.291 1.00 201.54 403 MET E N 1
ATOM 14062 C CA . MET E 1 405 ? 177.265 197.060 193.672 1.00 201.54 403 MET E CA 1
ATOM 14063 C C . MET E 1 405 ? 176.679 198.084 194.634 1.00 201.54 403 MET E C 1
ATOM 14064 O O . MET E 1 405 ? 177.060 199.255 194.604 1.00 201.54 403 MET E O 1
ATOM 14069 N N . GLU E 1 406 ? 175.732 197.671 195.474 1.00 191.88 404 GLU E N 1
ATOM 14070 C CA . GLU E 1 406 ? 175.202 198.572 196.492 1.00 191.88 404 GLU E CA 1
ATOM 14071 C C . GLU E 1 406 ? 176.294 198.976 197.482 1.00 191.88 404 GLU E C 1
ATOM 14072 O O . GLU E 1 406 ? 176.389 200.146 197.879 1.00 191.88 404 GLU E O 1
ATOM 14078 N N . MET E 1 407 ? 177.135 198.019 197.880 1.00 208.76 405 MET E N 1
ATOM 14079 C CA . MET E 1 407 ? 178.281 198.320 198.733 1.00 208.76 405 MET E CA 1
ATOM 14080 C C . MET E 1 407 ? 179.248 199.266 198.029 1.00 208.76 405 MET E C 1
ATOM 14081 O O . MET E 1 407 ? 179.760 200.221 198.628 1.00 208.76 405 MET E O 1
ATOM 14086 N N . LEU E 1 408 ? 179.514 199.005 196.750 1.00 211.41 406 LEU E N 1
ATOM 14087 C CA . LEU E 1 408 ? 180.389 199.874 195.973 1.00 211.41 406 LEU E CA 1
ATOM 14088 C C . LEU E 1 408 ? 179.799 201.273 195.865 1.00 211.41 406 LEU E C 1
ATOM 14089 O O . LEU E 1 408 ? 180.525 202.270 195.810 1.00 211.41 406 LEU E O 1
ATOM 14094 N N . LEU E 1 409 ? 178.472 201.358 195.818 1.00 203.23 407 LEU E N 1
ATOM 14095 C CA . LEU E 1 409 ? 177.793 202.646 195.834 1.00 203.23 407 LEU E CA 1
ATOM 14096 C C . LEU E 1 409 ? 178.060 203.373 197.143 1.00 203.23 407 LEU E C 1
ATOM 14097 O O . LEU E 1 409 ? 178.478 204.537 197.152 1.00 203.23 407 LEU E O 1
ATOM 14102 N N . ALA E 1 410 ? 177.834 202.688 198.263 1.00 209.49 408 ALA E N 1
ATOM 14103 C CA . ALA E 1 410 ? 178.042 203.314 199.564 1.00 209.49 408 ALA E CA 1
ATOM 14104 C C . ALA E 1 410 ? 179.501 203.705 199.767 1.00 209.49 408 ALA E C 1
ATOM 14105 O O . ALA E 1 410 ? 179.802 204.609 200.555 1.00 209.49 408 ALA E O 1
ATOM 14107 N N . ARG E 1 411 ? 180.421 203.044 199.062 1.00 212.64 409 ARG E N 1
ATOM 14108 C CA . ARG E 1 411 ? 181.838 203.295 199.306 1.00 212.64 409 ARG E CA 1
ATOM 14109 C C . ARG E 1 411 ? 182.390 204.365 198.372 1.00 212.64 409 ARG E C 1
ATOM 14110 O O . ARG E 1 411 ? 182.970 205.357 198.829 1.00 212.64 409 ARG E O 1
ATOM 14118 N N . LEU E 1 412 ? 182.216 204.189 197.067 1.00 216.96 410 LEU E N 1
ATOM 14119 C CA . LEU E 1 412 ? 182.785 205.100 196.086 1.00 216.96 410 LEU E CA 1
ATOM 14120 C C . LEU E 1 412 ? 181.968 206.369 195.905 1.00 216.96 410 LEU E C 1
ATOM 14121 O O . LEU E 1 412 ? 182.512 207.373 195.438 1.00 216.96 410 LEU E O 1
ATOM 14126 N N . ALA E 1 413 ? 180.680 206.353 196.254 1.00 206.12 411 ALA E N 1
ATOM 14127 C CA . ALA E 1 413 ? 179.908 207.588 196.208 1.00 206.12 411 ALA E CA 1
ATOM 14128 C C . ALA E 1 413 ? 180.472 208.620 197.174 1.00 206.12 411 ALA E C 1
ATOM 14129 O O . ALA E 1 413 ? 180.234 209.822 197.009 1.00 206.12 411 ALA E O 1
ATOM 14131 N N . ARG E 1 414 ? 181.232 208.170 198.174 1.00 214.72 412 ARG E N 1
ATOM 14132 C CA . ARG E 1 414 ? 181.834 209.098 199.123 1.00 214.72 412 ARG E CA 1
ATOM 14133 C C . ARG E 1 414 ? 182.828 210.026 198.438 1.00 214.72 412 ARG E C 1
ATOM 14134 O O . ARG E 1 414 ? 182.858 211.230 198.718 1.00 214.72 412 ARG E O 1
ATOM 14142 N N . THR E 1 415 ? 183.646 209.491 197.536 1.00 213.73 413 THR E N 1
ATOM 14143 C CA . THR E 1 415 ? 184.763 210.249 196.989 1.00 213.73 413 THR E CA 1
ATOM 14144 C C . THR E 1 415 ? 184.960 209.879 195.528 1.00 213.73 413 THR E C 1
ATOM 14145 O O . THR E 1 415 ? 184.492 208.842 195.054 1.00 213.73 413 THR E O 1
ATOM 14149 N N . LYS E 1 416 ? 185.670 210.753 194.821 1.00 215.02 414 LYS E N 1
ATOM 14150 C CA . LYS E 1 416 ? 186.034 210.486 193.438 1.00 215.02 414 LYS E CA 1
ATOM 14151 C C . LYS E 1 416 ? 186.954 209.273 193.362 1.00 215.02 414 LYS E C 1
ATOM 14152 O O . LYS E 1 416 ? 187.573 208.880 194.354 1.00 215.02 414 LYS E O 1
ATOM 14158 N N . ASN E 1 417 ? 187.031 208.674 192.173 1.00 221.43 415 ASN E N 1
ATOM 14159 C CA . ASN E 1 417 ? 187.909 207.535 191.930 1.00 221.43 415 ASN E CA 1
ATOM 14160 C C . ASN E 1 417 ? 189.285 207.756 192.543 1.00 221.43 415 ASN E C 1
ATOM 14161 O O . ASN E 1 417 ? 189.704 207.009 193.433 1.00 221.43 415 ASN E O 1
ATOM 14166 N N . ASN E 1 418 ? 189.997 208.784 192.077 1.00 223.55 416 ASN E N 1
ATOM 14167 C CA . ASN E 1 418 ? 191.320 209.053 192.623 1.00 223.55 416 ASN E CA 1
ATOM 14168 C C . ASN E 1 418 ? 191.230 209.440 194.091 1.00 223.55 416 ASN E C 1
ATOM 14169 O O . ASN E 1 418 ? 192.064 209.024 194.903 1.00 223.55 416 ASN E O 1
ATOM 14174 N N . LYS E 1 419 ? 190.217 210.230 194.453 1.00 215.81 417 LYS E N 1
ATOM 14175 C CA . LYS E 1 419 ? 190.032 210.580 195.855 1.00 215.81 417 LYS E CA 1
ATOM 14176 C C . LYS E 1 419 ? 189.798 209.340 196.705 1.00 215.81 417 LYS E C 1
ATOM 14177 O O . LYS E 1 419 ? 190.298 209.262 197.832 1.00 215.81 417 LYS E O 1
ATOM 14183 N N . GLU E 1 420 ? 189.046 208.363 196.189 1.00 213.06 418 GLU E N 1
ATOM 14184 C CA . GLU E 1 420 ? 188.929 207.091 196.891 1.00 213.06 418 GLU E CA 1
ATOM 14185 C C . GLU E 1 420 ? 190.282 206.408 197.009 1.00 213.06 418 GLU E C 1
ATOM 14186 O O . GLU E 1 420 ? 190.612 205.863 198.069 1.00 213.06 418 GLU E O 1
ATOM 14192 N N . PHE E 1 421 ? 191.071 206.419 195.934 1.00 216.97 419 PHE E N 1
ATOM 14193 C CA . PHE E 1 421 ? 192.421 205.875 196.014 1.00 216.97 419 PHE E CA 1
ATOM 14194 C C . PHE E 1 421 ? 193.260 206.651 197.019 1.00 216.97 419 PHE E C 1
ATOM 14195 O O . PHE E 1 421 ? 194.019 206.060 197.796 1.00 216.97 419 PHE E O 1
ATOM 14203 N N . LEU E 1 422 ? 193.141 207.975 197.014 1.00 221.51 420 LEU E N 1
ATOM 14204 C CA . LEU E 1 422 ? 193.839 208.814 197.977 1.00 221.51 420 LEU E CA 1
ATOM 14205 C C . LEU E 1 422 ? 193.365 208.497 199.390 1.00 221.51 420 LEU E C 1
ATOM 14206 O O . LEU E 1 422 ? 192.345 207.831 199.575 1.00 221.51 420 LEU E O 1
ATOM 14211 N N . ARG F 1 62 ? 130.966 213.182 143.970 1.00 290.97 60 ARG F N 1
ATOM 14212 C CA . ARG F 1 62 ? 130.656 211.766 144.106 1.00 290.97 60 ARG F CA 1
ATOM 14213 C C . ARG F 1 62 ? 131.055 211.309 145.514 1.00 290.97 60 ARG F C 1
ATOM 14214 O O . ARG F 1 62 ? 132.078 211.752 146.037 1.00 290.97 60 ARG F O 1
ATOM 14222 N N . LEU F 1 63 ? 130.242 210.456 146.144 1.00 293.54 61 LEU F N 1
ATOM 14223 C CA . LEU F 1 63 ? 130.440 210.098 147.542 1.00 293.54 61 LEU F CA 1
ATOM 14224 C C . LEU F 1 63 ? 129.840 208.738 147.901 1.00 293.54 61 LEU F C 1
ATOM 14225 O O . LEU F 1 63 ? 128.618 208.577 147.968 1.00 293.54 61 LEU F O 1
ATOM 14230 N N . VAL F 1 64 ? 130.722 207.762 148.134 1.00 287.68 62 VAL F N 1
ATOM 14231 C CA . VAL F 1 64 ? 130.487 206.633 149.024 1.00 287.68 62 VAL F CA 1
ATOM 14232 C C . VAL F 1 64 ? 131.706 206.584 149.931 1.00 287.68 62 VAL F C 1
ATOM 14233 O O . VAL F 1 64 ? 132.620 207.392 149.799 1.00 287.68 62 VAL F O 1
ATOM 14237 N N . LYS F 1 65 ? 131.743 205.596 150.818 1.00 267.25 63 LYS F N 1
ATOM 14238 C CA . LYS F 1 65 ? 132.871 205.486 151.733 1.00 267.25 63 LYS F CA 1
ATOM 14239 C C . LYS F 1 65 ? 133.504 204.112 151.571 1.00 267.25 63 LYS F C 1
ATOM 14240 O O . LYS F 1 65 ? 132.811 203.121 151.323 1.00 267.25 63 LYS F O 1
ATOM 14246 N N . GLY F 1 66 ? 134.824 204.065 151.718 1.00 255.32 64 GLY F N 1
ATOM 14247 C CA . GLY F 1 66 ? 135.540 202.816 151.548 1.00 255.32 64 GLY F CA 1
ATOM 14248 C C . GLY F 1 66 ? 137.034 203.034 151.663 1.00 255.32 64 GLY F C 1
ATOM 14249 O O . GLY F 1 66 ? 137.499 204.105 152.058 1.00 255.32 64 GLY F O 1
ATOM 14250 N N . TYR F 1 67 ? 137.780 201.975 151.350 1.00 243.70 65 TYR F N 1
ATOM 14251 C CA . TYR F 1 67 ? 139.240 202.011 151.362 1.00 243.70 65 TYR F CA 1
ATOM 14252 C C . TYR F 1 67 ? 139.790 201.544 150.022 1.00 243.70 65 TYR F C 1
ATOM 14253 O O . TYR F 1 67 ? 139.426 200.468 149.536 1.00 243.70 65 TYR F O 1
ATOM 14262 N N . LEU F 1 68 ? 140.681 202.343 149.444 1.00 260.48 66 LEU F N 1
ATOM 14263 C CA . LEU F 1 68 ? 141.198 202.065 148.112 1.00 260.48 66 LEU F CA 1
ATOM 14264 C C . LEU F 1 68 ? 142.301 201.017 148.166 1.00 260.48 66 LEU F C 1
ATOM 14265 O O . LEU F 1 68 ? 143.171 201.051 149.042 1.00 260.48 66 LEU F O 1
ATOM 14270 N N . GLU F 1 69 ? 142.251 200.081 147.223 1.00 258.58 67 GLU F N 1
ATOM 14271 C CA . GLU F 1 69 ? 143.323 199.132 146.955 1.00 258.58 67 GLU F CA 1
ATOM 14272 C C . GLU F 1 69 ? 143.700 199.316 145.493 1.00 258.58 67 GLU F C 1
ATOM 14273 O O . GLU F 1 69 ? 142.973 198.862 144.605 1.00 258.58 67 GLU F O 1
ATOM 14279 N N . ILE F 1 70 ? 144.817 199.990 145.243 1.00 269.60 68 ILE F N 1
ATOM 14280 C CA . ILE F 1 70 ? 145.170 200.414 143.891 1.00 269.60 68 ILE F CA 1
ATOM 14281 C C . ILE F 1 70 ? 145.701 199.218 143.111 1.00 269.60 68 ILE F C 1
ATOM 14282 O O . ILE F 1 70 ? 146.601 198.510 143.575 1.00 269.60 68 ILE F O 1
ATOM 14287 N N . SER F 1 71 ? 145.139 198.989 141.926 1.00 289.53 69 SER F N 1
ATOM 14288 C CA . SER F 1 71 ? 145.633 197.962 141.026 1.00 289.53 69 SER F CA 1
ATOM 14289 C C . SER F 1 71 ? 146.866 198.477 140.284 1.00 289.53 69 SER F C 1
ATOM 14290 O O . SER F 1 71 ? 147.211 199.659 140.337 1.00 289.53 69 SER F O 1
ATOM 14293 N N . GLN F 1 72 ? 147.534 197.573 139.566 1.00 312.46 70 GLN F N 1
ATOM 14294 C CA . GLN F 1 72 ? 148.786 197.928 138.907 1.00 312.46 70 GLN F CA 1
ATOM 14295 C C . GLN F 1 72 ? 148.586 199.002 137.844 1.00 312.46 70 GLN F C 1
ATOM 14296 O O . GLN F 1 72 ? 149.497 199.799 137.591 1.00 312.46 70 GLN F O 1
ATOM 14302 N N . ASP F 1 73 ? 147.411 199.047 137.219 1.00 313.97 71 ASP F N 1
ATOM 14303 C CA . ASP F 1 73 ? 147.170 199.892 136.056 1.00 313.97 71 ASP F CA 1
ATOM 14304 C C . ASP F 1 73 ? 146.614 201.268 136.410 1.00 313.97 71 ASP F C 1
ATOM 14305 O O . ASP F 1 73 ? 146.017 201.919 135.548 1.00 313.97 71 ASP F O 1
ATOM 14310 N N . GLY F 1 74 ? 146.794 201.725 137.645 1.00 280.60 72 GLY F N 1
ATOM 14311 C CA . GLY F 1 74 ? 146.378 203.061 138.019 1.00 280.60 72 GLY F CA 1
ATOM 14312 C C . GLY F 1 74 ? 144.970 203.174 138.554 1.00 280.60 72 GLY F C 1
ATOM 14313 O O . GLY F 1 74 ? 144.615 204.228 139.092 1.00 280.60 72 GLY F O 1
ATOM 14314 N N . TYR F 1 75 ? 144.162 202.125 138.440 1.00 284.26 73 TYR F N 1
ATOM 14315 C CA . TYR F 1 75 ? 142.840 202.074 139.045 1.00 284.26 73 TYR F CA 1
ATOM 14316 C C . TYR F 1 75 ? 142.863 201.086 140.202 1.00 284.26 73 TYR F C 1
ATOM 14317 O O . TYR F 1 75 ? 143.763 200.251 140.313 1.00 284.26 73 TYR F O 1
ATOM 14326 N N . GLY F 1 76 ? 141.859 201.189 141.073 1.00 272.91 74 GLY F N 1
ATOM 14327 C CA . GLY F 1 76 ? 141.809 200.368 142.265 1.00 272.91 74 GLY F CA 1
ATOM 14328 C C . GLY F 1 76 ? 140.398 199.899 142.561 1.00 272.91 74 GLY F C 1
ATOM 14329 O O . GLY F 1 76 ? 139.465 200.167 141.805 1.00 272.91 74 GLY F O 1
ATOM 14330 N N . PHE F 1 77 ? 140.261 199.217 143.695 1.00 255.50 75 PHE F N 1
ATOM 14331 C CA . PHE F 1 77 ? 138.986 198.670 144.132 1.00 255.50 75 PHE F CA 1
ATOM 14332 C C . PHE F 1 77 ? 138.701 199.071 145.573 1.00 255.50 75 PHE F C 1
ATOM 14333 O O . PHE F 1 77 ? 139.600 199.419 146.341 1.00 255.50 75 PHE F O 1
ATOM 14341 N N . LEU F 1 78 ? 137.420 199.021 145.922 1.00 254.39 76 LEU F N 1
ATOM 14342 C CA . LEU F 1 78 ? 136.938 199.365 147.254 1.00 254.39 76 LEU F CA 1
ATOM 14343 C C . LEU F 1 78 ? 136.178 198.173 147.820 1.00 254.39 76 LEU F C 1
ATOM 14344 O O . LEU F 1 78 ? 135.465 197.486 147.083 1.00 254.39 76 LEU F O 1
ATOM 14349 N N . THR F 1 79 ? 136.346 197.921 149.115 1.00 247.26 77 THR F N 1
ATOM 14350 C CA . THR F 1 79 ? 135.651 196.836 149.791 1.00 247.26 77 THR F CA 1
ATOM 14351 C C . THR F 1 79 ? 134.607 197.392 150.760 1.00 247.26 77 THR F C 1
ATOM 14352 O O . THR F 1 79 ? 134.535 198.595 151.021 1.00 247.26 77 THR F O 1
ATOM 14356 N N . GLU F 1 80 ? 133.782 196.491 151.288 1.00 230.08 78 GLU F N 1
ATOM 14357 C CA . GLU F 1 80 ? 132.643 196.852 152.114 1.00 230.08 78 GLU F CA 1
ATOM 14358 C C . GLU F 1 80 ? 132.958 196.641 153.595 1.00 230.08 78 GLU F C 1
ATOM 14359 O O . GLU F 1 80 ? 134.091 196.336 153.982 1.00 230.08 78 GLU F O 1
ATOM 14365 N N . ASN F 1 81 ? 131.934 196.798 154.437 1.00 228.31 79 ASN F N 1
ATOM 14366 C CA . ASN F 1 81 ? 132.086 196.681 155.882 1.00 228.31 79 ASN F CA 1
ATOM 14367 C C . ASN F 1 81 ? 132.666 195.343 156.313 1.00 228.31 79 ASN F C 1
ATOM 14368 O O . ASN F 1 81 ? 133.296 195.277 157.373 1.00 228.31 79 ASN F O 1
ATOM 14373 N N . LEU F 1 82 ? 132.461 194.280 155.538 1.00 220.94 80 LEU F N 1
ATOM 14374 C CA . LEU F 1 82 ? 132.987 192.976 155.911 1.00 220.94 80 LEU F CA 1
ATOM 14375 C C . LEU F 1 82 ? 134.505 192.940 155.921 1.00 220.94 80 LEU F C 1
ATOM 14376 O O . LEU F 1 82 ? 135.080 192.001 156.482 1.00 220.94 80 LEU F O 1
ATOM 14381 N N . HIS F 1 83 ? 135.160 193.935 155.326 1.00 224.68 81 HIS F N 1
ATOM 14382 C CA . HIS F 1 83 ? 136.617 193.979 155.260 1.00 224.68 81 HIS F CA 1
ATOM 14383 C C . HIS F 1 83 ? 137.155 192.705 154.612 1.00 224.68 81 HIS F C 1
ATOM 14384 O O . HIS F 1 83 ? 138.189 192.159 155.003 1.00 224.68 81 HIS F O 1
ATOM 14391 N N . ASN F 1 84 ? 136.421 192.230 153.611 1.00 221.95 82 ASN F N 1
ATOM 14392 C CA . ASN F 1 84 ? 136.819 191.083 152.808 1.00 221.95 82 ASN F CA 1
ATOM 14393 C C . ASN F 1 84 ? 136.164 191.240 151.445 1.00 221.95 82 ASN F C 1
ATOM 14394 O O . ASN F 1 84 ? 135.180 191.968 151.291 1.00 221.95 82 ASN F O 1
ATOM 14399 N N . LEU F 1 85 ? 136.719 190.550 150.454 1.00 223.90 83 LEU F N 1
ATOM 14400 C CA . LEU F 1 85 ? 136.206 190.678 149.098 1.00 223.90 83 LEU F CA 1
ATOM 14401 C C . LEU F 1 85 ? 134.730 190.302 149.061 1.00 223.90 83 LEU F C 1
ATOM 14402 O O . LEU F 1 85 ? 134.335 189.243 149.557 1.00 223.90 83 LEU F O 1
ATOM 14407 N N . GLU F 1 86 ? 133.915 191.178 148.479 1.00 243.11 84 GLU F N 1
ATOM 14408 C CA . GLU F 1 86 ? 132.486 190.946 148.341 1.00 243.11 84 GLU F CA 1
ATOM 14409 C C . GLU F 1 86 ? 132.025 191.455 146.983 1.00 243.11 84 GLU F C 1
ATOM 14410 O O . GLU F 1 86 ? 132.753 192.158 146.278 1.00 243.11 84 GLU F O 1
ATOM 14416 N N . SER F 1 87 ? 130.796 191.084 146.617 1.00 247.46 85 SER F N 1
ATOM 14417 C CA . SER F 1 87 ? 130.238 191.505 145.338 1.00 247.46 85 SER F CA 1
ATOM 14418 C C . SER F 1 87 ? 130.026 193.012 145.257 1.00 247.46 85 SER F C 1
ATOM 14419 O O . SER F 1 87 ? 129.816 193.534 144.157 1.00 247.46 85 SER F O 1
ATOM 14422 N N . ARG F 1 88 ? 130.079 193.722 146.383 1.00 241.52 86 ARG F N 1
ATOM 14423 C CA . ARG F 1 88 ? 129.780 195.146 146.418 1.00 241.52 86 ARG F CA 1
ATOM 14424 C C . ARG F 1 88 ? 131.018 196.018 146.250 1.00 241.52 86 ARG F C 1
ATOM 14425 O O . ARG F 1 88 ? 130.984 197.197 146.614 1.00 241.52 86 ARG F O 1
ATOM 14433 N N . VAL F 1 89 ? 132.109 195.471 145.708 1.00 250.86 87 VAL F N 1
ATOM 14434 C CA . VAL F 1 89 ? 133.288 196.292 145.467 1.00 250.86 87 VAL F CA 1
ATOM 14435 C C . VAL F 1 89 ? 133.024 197.245 144.305 1.00 250.86 87 VAL F C 1
ATOM 14436 O O . VAL F 1 89 ? 132.173 196.995 143.442 1.00 250.86 87 VAL F O 1
ATOM 14440 N N . ALA F 1 90 ? 133.769 198.346 144.283 1.00 262.77 88 ALA F N 1
ATOM 14441 C CA . ALA F 1 90 ? 133.637 199.376 143.261 1.00 262.77 88 ALA F CA 1
ATOM 14442 C C . ALA F 1 90 ? 135.019 199.758 142.752 1.00 262.77 88 ALA F C 1
ATOM 14443 O O . ALA F 1 90 ? 136.013 199.594 143.465 1.00 262.77 88 ALA F O 1
ATOM 14445 N N . ILE F 1 91 ? 135.077 200.264 141.519 1.00 280.47 89 ILE F N 1
ATOM 14446 C CA . ILE F 1 91 ? 136.350 200.638 140.914 1.00 280.47 89 ILE F CA 1
ATOM 14447 C C . ILE F 1 91 ? 136.630 202.112 141.190 1.00 280.47 89 ILE F C 1
ATOM 14448 O O . ILE F 1 91 ? 135.714 202.891 141.471 1.00 280.47 89 ILE F O 1
ATOM 14453 N N . VAL F 1 92 ? 137.906 202.486 141.122 1.00 275.58 90 VAL F N 1
ATOM 14454 C CA . VAL F 1 92 ? 138.355 203.855 141.367 1.00 275.58 90 VAL F CA 1
ATOM 14455 C C . VAL F 1 92 ? 139.382 204.209 140.297 1.00 275.58 90 VAL F C 1
ATOM 14456 O O . VAL F 1 92 ? 140.260 203.396 139.975 1.00 275.58 90 VAL F O 1
ATOM 14460 N N . SER F 1 93 ? 139.287 205.429 139.769 1.00 271.58 91 SER F N 1
ATOM 14461 C CA . SER F 1 93 ? 140.092 205.837 138.627 1.00 271.58 91 SER F CA 1
ATOM 14462 C C . SER F 1 93 ? 141.269 206.703 139.064 1.00 271.58 91 SER F C 1
ATOM 14463 O O . SER F 1 93 ? 141.260 207.320 140.132 1.00 271.58 91 SER F O 1
ATOM 14466 N N . ALA F 1 94 ? 142.293 206.751 138.207 1.00 271.36 92 ALA F N 1
ATOM 14467 C CA . ALA F 1 94 ? 143.508 207.491 138.533 1.00 271.36 92 ALA F CA 1
ATOM 14468 C C . ALA F 1 94 ? 143.314 208.997 138.416 1.00 271.36 92 ALA F C 1
ATOM 14469 O O . ALA F 1 94 ? 143.827 209.752 139.251 1.00 271.36 92 ALA F O 1
ATOM 14471 N N . GLY F 1 95 ? 142.582 209.451 137.396 1.00 278.35 93 GLY F N 1
ATOM 14472 C CA . GLY F 1 95 ? 142.599 210.864 137.047 1.00 278.35 93 GLY F CA 1
ATOM 14473 C C . GLY F 1 95 ? 142.220 211.778 138.196 1.00 278.35 93 GLY F C 1
ATOM 14474 O O . GLY F 1 95 ? 142.871 212.795 138.438 1.00 278.35 93 GLY F O 1
ATOM 14475 N N . LEU F 1 96 ? 141.158 211.431 138.920 1.00 278.76 94 LEU F N 1
ATOM 14476 C CA . LEU F 1 96 ? 140.693 212.304 139.994 1.00 278.76 94 LEU F CA 1
ATOM 14477 C C . LEU F 1 96 ? 141.672 212.303 141.164 1.00 278.76 94 LEU F C 1
ATOM 14478 O O . LEU F 1 96 ? 141.898 213.342 141.803 1.00 278.76 94 LEU F O 1
ATOM 14483 N N . ILE F 1 97 ? 142.275 211.149 141.452 1.00 280.22 95 ILE F N 1
ATOM 14484 C CA . ILE F 1 97 ? 143.293 211.084 142.496 1.00 280.22 95 ILE F CA 1
ATOM 14485 C C . ILE F 1 97 ? 144.469 211.980 142.131 1.00 280.22 95 ILE F C 1
ATOM 14486 O O . ILE F 1 97 ? 144.987 212.729 142.967 1.00 280.22 95 ILE F O 1
ATOM 14491 N N . LYS F 1 98 ? 144.903 211.918 140.871 1.00 277.67 96 LYS F N 1
ATOM 14492 C CA . LYS F 1 98 ? 145.922 212.849 140.398 1.00 277.67 96 LYS F CA 1
ATOM 14493 C C . LYS F 1 98 ? 145.471 214.289 140.585 1.00 277.67 96 LYS F C 1
ATOM 14494 O O . LYS F 1 98 ? 146.251 215.143 141.024 1.00 277.67 96 LYS F O 1
ATOM 14500 N N . GLN F 1 99 ? 144.215 214.577 140.245 1.00 286.31 97 GLN F N 1
ATOM 14501 C CA . GLN F 1 99 ? 143.690 215.927 140.412 1.00 286.31 97 GLN F CA 1
ATOM 14502 C C . GLN F 1 99 ? 143.887 216.407 141.843 1.00 286.31 97 GLN F C 1
ATOM 14503 O O . GLN F 1 99 ? 144.325 217.540 142.076 1.00 286.31 97 GLN F O 1
ATOM 14509 N N . TYR F 1 100 ? 143.574 215.554 142.817 1.00 285.93 98 TYR F N 1
ATOM 14510 C CA . TYR F 1 100 ? 143.704 215.917 144.223 1.00 285.93 98 TYR F CA 1
ATOM 14511 C C . TYR F 1 100 ? 144.864 215.210 144.913 1.00 285.93 98 TYR F C 1
ATOM 14512 O O . TYR F 1 100 ? 145.034 215.364 146.127 1.00 285.93 98 TYR F O 1
ATOM 14521 N N . ALA F 1 101 ? 145.669 214.448 144.170 1.00 285.03 99 ALA F N 1
ATOM 14522 C CA . ALA F 1 101 ? 146.926 213.898 144.680 1.00 285.03 99 ALA F CA 1
ATOM 14523 C C . ALA F 1 101 ? 146.730 213.201 146.024 1.00 285.03 99 ALA F C 1
ATOM 14524 O O . ALA F 1 101 ? 147.483 213.424 146.974 1.00 285.03 99 ALA F O 1
ATOM 14526 N N . LEU F 1 102 ? 145.714 212.348 146.110 1.00 269.15 100 LEU F N 1
ATOM 14527 C CA . LEU F 1 102 ? 145.436 211.663 147.362 1.00 269.15 100 LEU F CA 1
ATOM 14528 C C . LEU F 1 102 ? 146.446 210.544 147.591 1.00 269.15 100 LEU F C 1
ATOM 14529 O O . LEU F 1 102 ? 147.187 210.149 146.686 1.00 269.15 100 LEU F O 1
ATOM 14534 N N . ARG F 1 103 ? 146.464 210.031 148.818 1.00 223.85 101 ARG F N 1
ATOM 14535 C CA . ARG F 1 103 ? 147.458 209.056 149.236 1.00 223.85 101 ARG F CA 1
ATOM 14536 C C . ARG F 1 103 ? 146.766 207.727 149.500 1.00 223.85 101 ARG F C 1
ATOM 14537 O O . ARG F 1 103 ? 145.617 207.677 149.946 1.00 223.85 101 ARG F O 1
ATOM 14545 N N . ALA F 1 104 ? 147.483 206.645 149.212 1.00 224.73 102 ALA F N 1
ATOM 14546 C CA . ALA F 1 104 ? 146.918 205.313 149.374 1.00 224.73 102 ALA F CA 1
ATOM 14547 C C . ALA F 1 104 ? 146.595 205.054 150.838 1.00 224.73 102 ALA F C 1
ATOM 14548 O O . ALA F 1 104 ? 147.319 205.495 151.732 1.00 224.73 102 ALA F O 1
ATOM 14550 N N . GLY F 1 105 ? 145.489 204.354 151.086 1.00 226.14 103 GLY F N 1
ATOM 14551 C CA . GLY F 1 105 ? 145.071 204.050 152.437 1.00 226.14 103 GLY F CA 1
ATOM 14552 C C . GLY F 1 105 ? 144.168 205.085 153.067 1.00 226.14 103 GLY F C 1
ATOM 14553 O O . GLY F 1 105 ? 143.638 204.842 154.157 1.00 226.14 103 GLY F O 1
ATOM 14554 N N . ASP F 1 106 ? 143.987 206.233 152.426 1.00 247.43 104 ASP F N 1
ATOM 14555 C CA . ASP F 1 106 ? 143.101 207.253 152.965 1.00 247.43 104 ASP F CA 1
ATOM 14556 C C . ASP F 1 106 ? 141.682 206.712 153.048 1.00 247.43 104 ASP F C 1
ATOM 14557 O O . ASP F 1 106 ? 141.347 205.710 152.412 1.00 247.43 104 ASP F O 1
ATOM 14562 N N . TYR F 1 107 ? 140.850 207.367 153.852 1.00 267.49 105 TYR F N 1
ATOM 14563 C CA . TYR F 1 107 ? 139.436 207.029 153.910 1.00 267.49 105 TYR F CA 1
ATOM 14564 C C . TYR F 1 107 ? 138.806 207.515 152.613 1.00 267.49 105 TYR F C 1
ATOM 14565 O O . TYR F 1 107 ? 138.374 208.668 152.516 1.00 267.49 105 TYR F O 1
ATOM 14574 N N . VAL F 1 108 ? 138.763 206.635 151.618 1.00 263.81 106 VAL F N 1
ATOM 14575 C CA . VAL F 1 108 ? 138.473 207.013 150.245 1.00 263.81 106 VAL F CA 1
ATOM 14576 C C . VAL F 1 108 ? 136.980 207.246 150.121 1.00 263.81 106 VAL F C 1
ATOM 14577 O O . VAL F 1 108 ? 136.170 206.392 150.509 1.00 263.81 106 VAL F O 1
ATOM 14581 N N . VAL F 1 109 ? 136.626 208.397 149.565 1.00 283.74 107 VAL F N 1
ATOM 14582 C CA . VAL F 1 109 ? 135.248 208.843 149.459 1.00 283.74 107 VAL F CA 1
ATOM 14583 C C . VAL F 1 109 ? 134.964 209.163 148.002 1.00 283.74 107 VAL F C 1
ATOM 14584 O O . VAL F 1 109 ? 135.692 209.937 147.371 1.00 283.74 107 VAL F O 1
ATOM 14588 N N . GLY F 1 110 ? 133.899 208.577 147.479 1.00 295.39 108 GLY F N 1
ATOM 14589 C CA . GLY F 1 110 ? 133.526 208.823 146.098 1.00 295.39 108 GLY F CA 1
ATOM 14590 C C . GLY F 1 110 ? 132.471 207.839 145.640 1.00 295.39 108 GLY F C 1
ATOM 14591 O O . GLY F 1 110 ? 132.405 206.702 146.106 1.00 295.39 108 GLY F O 1
ATOM 14592 N N . GLN F 1 111 ? 131.591 208.322 144.767 1.00 293.01 109 GLN F N 1
ATOM 14593 C CA . GLN F 1 111 ? 130.546 207.469 144.214 1.00 293.01 109 GLN F CA 1
ATOM 14594 C C . GLN F 1 111 ? 131.090 206.613 143.078 1.00 293.01 109 GLN F C 1
ATOM 14595 O O . GLN F 1 111 ? 132.259 206.713 142.697 1.00 293.01 109 GLN F O 1
ATOM 14601 N N . ALA F 1 112 ? 130.224 205.755 142.547 1.00 297.34 110 ALA F N 1
ATOM 14602 C CA . ALA F 1 112 ? 130.372 205.232 141.201 1.00 297.34 110 ALA F CA 1
ATOM 14603 C C . ALA F 1 112 ? 129.089 205.550 140.449 1.00 297.34 110 ALA F C 1
ATOM 14604 O O . ALA F 1 112 ? 127.998 205.569 141.023 1.00 297.34 110 ALA F O 1
ATOM 14606 N N . ARG F 1 113 ? 129.222 205.805 139.152 1.00 308.41 111 ARG F N 1
ATOM 14607 C CA . ARG F 1 113 ? 128.082 206.165 138.328 1.00 308.41 111 ARG F CA 1
ATOM 14608 C C . ARG F 1 113 ? 127.405 204.905 137.809 1.00 308.41 111 ARG F C 1
ATOM 14609 O O . ARG F 1 113 ? 128.003 203.824 137.829 1.00 308.41 111 ARG F O 1
ATOM 14617 N N . PRO F 1 114 ? 126.156 205.002 137.360 1.00 305.46 112 PRO F N 1
ATOM 14618 C CA . PRO F 1 114 ? 125.523 203.852 136.720 1.00 305.46 112 PRO F CA 1
ATOM 14619 C C . PRO F 1 114 ? 126.443 203.286 135.657 1.00 305.46 112 PRO F C 1
ATOM 14620 O O . PRO F 1 114 ? 126.688 203.943 134.634 1.00 305.46 112 PRO F O 1
ATOM 14624 N N . PRO F 1 115 ? 126.985 202.084 135.856 1.00 313.14 113 PRO F N 1
ATOM 14625 C CA . PRO F 1 115 ? 128.041 201.620 134.950 1.00 313.14 113 PRO F CA 1
ATOM 14626 C C . PRO F 1 115 ? 127.532 201.566 133.520 1.00 313.14 113 PRO F C 1
ATOM 14627 O O . PRO F 1 115 ? 126.394 201.170 133.257 1.00 313.14 113 PRO F O 1
ATOM 14631 N N . ARG F 1 116 ? 128.385 201.986 132.592 1.00 323.85 114 ARG F N 1
ATOM 14632 C CA . ARG F 1 116 ? 128.025 201.961 131.187 1.00 323.85 114 ARG F CA 1
ATOM 14633 C C . ARG F 1 116 ? 127.999 200.520 130.684 1.00 323.85 114 ARG F C 1
ATOM 14634 O O . ARG F 1 116 ? 128.452 199.586 131.353 1.00 323.85 114 ARG F O 1
ATOM 14642 N N . GLU F 1 117 ? 127.450 200.344 129.487 1.00 327.19 115 GLU F N 1
ATOM 14643 C CA . GLU F 1 117 ? 127.491 199.038 128.850 1.00 327.19 115 GLU F CA 1
ATOM 14644 C C . GLU F 1 117 ? 128.894 198.787 128.317 1.00 327.19 115 GLU F C 1
ATOM 14645 O O . GLU F 1 117 ? 129.642 199.728 128.037 1.00 327.19 115 GLU F O 1
ATOM 14651 N N . ASN F 1 118 ? 129.250 197.514 128.185 1.00 340.89 116 ASN F N 1
ATOM 14652 C CA . ASN F 1 118 ? 130.586 197.016 127.874 1.00 340.89 116 ASN F CA 1
ATOM 14653 C C . ASN F 1 118 ? 131.476 197.069 129.112 1.00 340.89 116 ASN F C 1
ATOM 14654 O O . ASN F 1 118 ? 132.649 196.694 129.018 1.00 340.89 116 ASN F O 1
ATOM 14659 N N . GLU F 1 119 ? 130.973 197.523 130.259 1.00 322.35 117 GLU F N 1
ATOM 14660 C CA . GLU F 1 119 ? 131.746 197.533 131.494 1.00 322.35 117 GLU F CA 1
ATOM 14661 C C . GLU F 1 119 ? 131.289 196.390 132.391 1.00 322.35 117 GLU F C 1
ATOM 14662 O O . GLU F 1 119 ? 130.107 196.301 132.741 1.00 322.35 117 GLU F O 1
ATOM 14668 N N . ARG F 1 120 ? 132.228 195.523 132.763 1.00 303.26 118 ARG F N 1
ATOM 14669 C CA . ARG F 1 120 ? 131.941 194.426 133.676 1.00 303.26 118 ARG F CA 1
ATOM 14670 C C . ARG F 1 120 ? 131.916 194.860 135.135 1.00 303.26 118 ARG F C 1
ATOM 14671 O O . ARG F 1 120 ? 131.451 194.094 135.986 1.00 303.26 118 ARG F O 1
ATOM 14679 N N . TYR F 1 121 ? 132.413 196.058 135.442 1.00 290.86 119 TYR F N 1
ATOM 14680 C CA . TYR F 1 121 ? 132.427 196.586 136.797 1.00 290.86 119 TYR F CA 1
ATOM 14681 C C . TYR F 1 121 ? 132.127 198.079 136.774 1.00 290.86 119 TYR F C 1
ATOM 14682 O O . TYR F 1 121 ? 132.313 198.752 135.757 1.00 290.86 119 TYR F O 1
ATOM 14691 N N . ALA F 1 122 ? 131.654 198.584 137.912 1.00 294.33 120 ALA F N 1
ATOM 14692 C CA . ALA F 1 122 ? 131.318 199.996 138.041 1.00 294.33 120 ALA F CA 1
ATOM 14693 C C . ALA F 1 122 ? 132.500 200.890 137.678 1.00 294.33 120 ALA F C 1
ATOM 14694 O O . ALA F 1 122 ? 133.659 200.469 137.690 1.00 294.33 120 ALA F O 1
ATOM 14696 N N . THR F 1 123 ? 132.184 202.139 137.340 1.00 300.93 121 THR F N 1
ATOM 14697 C CA . THR F 1 123 ? 133.173 203.159 137.027 1.00 300.93 121 THR F CA 1
ATOM 14698 C C . THR F 1 123 ? 132.769 204.486 137.658 1.00 300.93 121 THR F C 1
ATOM 14699 O O . THR F 1 123 ? 131.662 204.630 138.188 1.00 300.93 121 THR F O 1
ATOM 14703 N N . LEU F 1 124 ? 133.684 205.453 137.601 1.00 289.96 122 LEU F N 1
ATOM 14704 C CA . LEU F 1 124 ? 133.523 206.727 138.299 1.00 289.96 122 LEU F CA 1
ATOM 14705 C C . LEU F 1 124 ? 133.166 207.830 137.313 1.00 289.96 122 LEU F C 1
ATOM 14706 O O . LEU F 1 124 ? 133.395 207.695 136.106 1.00 289.96 122 LEU F O 1
ATOM 14711 N N . LEU F 1 125 ? 132.601 208.926 137.833 1.00 298.59 123 LEU F N 1
ATOM 14712 C CA . LEU F 1 125 ? 132.253 210.055 136.977 1.00 298.59 123 LEU F CA 1
ATOM 14713 C C . LEU F 1 125 ? 132.996 211.328 137.377 1.00 298.59 123 LEU F C 1
ATOM 14714 O O . LEU F 1 125 ? 133.644 211.962 136.535 1.00 298.59 123 LEU F O 1
ATOM 14719 N N . LYS F 1 126 ? 132.913 211.720 138.650 1.00 294.74 124 LYS F N 1
ATOM 14720 C CA . LYS F 1 126 ? 133.344 213.045 139.080 1.00 294.74 124 LYS F CA 1
ATOM 14721 C C . LYS F 1 126 ? 134.021 212.939 140.441 1.00 294.74 124 LYS F C 1
ATOM 14722 O O . LYS F 1 126 ? 134.358 211.840 140.883 1.00 294.74 124 LYS F O 1
ATOM 14728 N N . VAL F 1 127 ? 134.269 214.086 141.070 1.00 292.47 125 VAL F N 1
ATOM 14729 C CA . VAL F 1 127 ? 134.660 214.141 142.476 1.00 292.47 125 VAL F CA 1
ATOM 14730 C C . VAL F 1 127 ? 134.110 215.424 143.086 1.00 292.47 125 VAL F C 1
ATOM 14731 O O . VAL F 1 127 ? 134.128 216.485 142.451 1.00 292.47 125 VAL F O 1
ATOM 14735 N N . GLU F 1 128 ? 133.609 215.328 144.318 1.00 296.68 126 GLU F N 1
ATOM 14736 C CA . GLU F 1 128 ? 133.068 216.472 145.042 1.00 296.68 126 GLU F CA 1
ATOM 14737 C C . GLU F 1 128 ? 133.784 216.738 146.357 1.00 296.68 126 GLU F C 1
ATOM 14738 O O . GLU F 1 128 ? 134.215 217.868 146.608 1.00 296.68 126 GLU F O 1
ATOM 14744 N N . ALA F 1 129 ? 133.922 215.725 147.211 1.00 281.28 127 ALA F N 1
ATOM 14745 C CA . ALA F 1 129 ? 134.559 215.882 148.510 1.00 281.28 127 ALA F CA 1
ATOM 14746 C C . ALA F 1 129 ? 135.166 214.554 148.935 1.00 281.28 127 ALA F C 1
ATOM 14747 O O . ALA F 1 129 ? 134.544 213.500 148.774 1.00 281.28 127 ALA F O 1
ATOM 14749 N N . VAL F 1 130 ? 136.374 214.613 149.489 1.00 276.44 128 VAL F N 1
ATOM 14750 C CA . VAL F 1 130 ? 137.165 213.428 149.798 1.00 276.44 128 VAL F CA 1
ATOM 14751 C C . VAL F 1 130 ? 137.627 213.514 151.246 1.00 276.44 128 VAL F C 1
ATOM 14752 O O . VAL F 1 130 ? 138.014 214.589 151.717 1.00 276.44 128 VAL F O 1
ATOM 14756 N N . ASN F 1 131 ? 137.578 212.381 151.948 1.00 272.86 129 ASN F N 1
ATOM 14757 C CA . ASN F 1 131 ? 138.101 212.268 153.309 1.00 272.86 129 ASN F CA 1
ATOM 14758 C C . ASN F 1 131 ? 137.416 213.230 154.270 1.00 272.86 129 ASN F C 1
ATOM 14759 O O . ASN F 1 131 ? 138.015 213.668 155.255 1.00 272.86 129 ASN F O 1
ATOM 14764 N N . ASN F 1 132 ? 136.160 213.575 154.002 1.00 271.03 130 ASN F N 1
ATOM 14765 C CA . ASN F 1 132 ? 135.377 214.493 154.821 1.00 271.03 130 ASN F CA 1
ATOM 14766 C C . ASN F 1 132 ? 135.983 215.888 154.836 1.00 271.03 130 ASN F C 1
ATOM 14767 O O . ASN F 1 132 ? 135.546 216.733 155.629 1.00 271.03 130 ASN F O 1
ATOM 14772 N N . LEU F 1 133 ? 136.978 216.158 153.995 1.00 277.05 131 LEU F N 1
ATOM 14773 C CA . LEU F 1 133 ? 137.638 217.453 153.954 1.00 277.05 131 LEU F CA 1
ATOM 14774 C C . LEU F 1 133 ? 137.702 217.921 152.510 1.00 277.05 131 LEU F C 1
ATOM 14775 O O . LEU F 1 133 ? 137.440 217.160 151.574 1.00 277.05 131 LEU F O 1
ATOM 14780 N N . ASP F 1 134 ? 138.056 219.189 152.333 1.00 279.53 132 ASP F N 1
ATOM 14781 C CA . ASP F 1 134 ? 138.183 219.718 150.989 1.00 279.53 132 ASP F CA 1
ATOM 14782 C C . ASP F 1 134 ? 139.300 218.973 150.254 1.00 279.53 132 ASP F C 1
ATOM 14783 O O . ASP F 1 134 ? 140.447 218.958 150.707 1.00 279.53 132 ASP F O 1
ATOM 14788 N N . PRO F 1 135 ? 138.993 218.352 149.109 1.00 281.84 133 PRO F N 1
ATOM 14789 C CA . PRO F 1 135 ? 140.040 217.613 148.385 1.00 281.84 133 PRO F CA 1
ATOM 14790 C C . PRO F 1 135 ? 141.234 218.468 148.003 1.00 281.84 133 PRO F C 1
ATOM 14791 O O . PRO F 1 135 ? 142.363 217.962 148.016 1.00 281.84 133 PRO F O 1
ATOM 14795 N N . GLU F 1 136 ? 141.030 219.746 147.675 1.00 282.22 134 GLU F N 1
ATOM 14796 C CA . GLU F 1 136 ? 142.161 220.603 147.332 1.00 282.22 134 GLU F CA 1
ATOM 14797 C C . GLU F 1 136 ? 143.159 220.678 148.481 1.00 282.22 134 GLU F C 1
ATOM 14798 O O . GLU F 1 136 ? 144.374 220.633 148.260 1.00 282.22 134 GLU F O 1
ATOM 14804 N N . ALA F 1 137 ? 142.667 220.790 149.718 1.00 277.45 135 ALA F N 1
ATOM 14805 C CA . ALA F 1 137 ? 143.571 220.805 150.863 1.00 277.45 135 ALA F CA 1
ATOM 14806 C C . ALA F 1 137 ? 144.358 219.507 150.970 1.00 277.45 135 ALA F C 1
ATOM 14807 O O . ALA F 1 137 ? 145.498 219.513 151.449 1.00 277.45 135 ALA F O 1
ATOM 14809 N N . ALA F 1 138 ? 143.776 218.390 150.526 1.00 269.80 136 ALA F N 1
ATOM 14810 C CA . ALA F 1 138 ? 144.510 217.130 150.538 1.00 269.80 136 ALA F CA 1
ATOM 14811 C C . ALA F 1 138 ? 145.736 217.199 149.641 1.00 269.80 136 ALA F C 1
ATOM 14812 O O . ALA F 1 138 ? 146.695 216.444 149.836 1.00 269.80 136 ALA F O 1
ATOM 14814 N N . LYS F 1 139 ? 145.721 218.096 148.653 1.00 272.69 137 LYS F N 1
ATOM 14815 C CA . LYS F 1 139 ? 146.857 218.227 147.748 1.00 272.69 137 LYS F CA 1
ATOM 14816 C C . LYS F 1 139 ? 148.131 218.586 148.504 1.00 272.69 137 LYS F C 1
ATOM 14817 O O . LYS F 1 139 ? 149.233 218.201 148.095 1.00 272.69 137 LYS F O 1
ATOM 14823 N N . ASN F 1 140 ? 148.003 219.323 149.608 1.00 253.66 138 ASN F N 1
ATOM 14824 C CA . ASN F 1 140 ? 149.145 219.775 150.406 1.00 253.66 138 ASN F CA 1
ATOM 14825 C C . ASN F 1 140 ? 148.927 219.331 151.850 1.00 253.66 138 ASN F C 1
ATOM 14826 O O . ASN F 1 140 ? 148.087 219.888 152.561 1.00 253.66 138 ASN F O 1
ATOM 14831 N N . ARG F 1 141 ? 149.685 218.324 152.278 1.00 236.31 139 ARG F N 1
ATOM 14832 C CA . ARG F 1 141 ? 149.636 217.842 153.650 1.00 236.31 139 ARG F CA 1
ATOM 14833 C C . ARG F 1 141 ? 150.924 217.091 153.944 1.00 236.31 139 ARG F C 1
ATOM 14834 O O . ARG F 1 141 ? 151.574 216.597 153.015 1.00 236.31 139 ARG F O 1
ATOM 14842 N N . PRO F 1 142 ? 151.318 216.985 155.212 1.00 225.63 140 PRO F N 1
ATOM 14843 C CA . PRO F 1 142 ? 152.513 216.200 155.541 1.00 225.63 140 PRO F CA 1
ATOM 14844 C C . PRO F 1 142 ? 152.278 214.716 155.311 1.00 225.63 140 PRO F C 1
ATOM 14845 O O . PRO F 1 142 ? 151.154 214.222 155.424 1.00 225.63 140 PRO F O 1
ATOM 14849 N N . ARG F 1 143 ? 153.351 214.008 154.978 1.00 217.43 141 ARG F N 1
ATOM 14850 C CA . ARG F 1 143 ? 153.268 212.569 154.790 1.00 217.43 141 ARG F CA 1
ATOM 14851 C C . ARG F 1 143 ? 153.572 211.839 156.092 1.00 217.43 141 ARG F C 1
ATOM 14852 O O . ARG F 1 143 ? 154.384 212.282 156.909 1.00 217.43 141 ARG F O 1
ATOM 14860 N N . PHE F 1 144 ? 152.910 210.694 156.271 1.00 189.76 142 PHE F N 1
ATOM 14861 C CA . PHE F 1 144 ? 152.979 209.984 157.544 1.00 189.76 142 PHE F CA 1
ATOM 14862 C C . PHE F 1 144 ? 154.401 209.561 157.884 1.00 189.76 142 PHE F C 1
ATOM 14863 O O . PHE F 1 144 ? 154.873 209.789 159.004 1.00 189.76 142 PHE F O 1
ATOM 14871 N N . ASP F 1 145 ? 155.109 208.955 156.929 1.00 194.36 143 ASP F N 1
ATOM 14872 C CA . ASP F 1 145 ? 156.427 208.411 157.233 1.00 194.36 143 ASP F CA 1
ATOM 14873 C C . ASP F 1 145 ? 157.435 209.497 157.566 1.00 194.36 143 ASP F C 1
ATOM 14874 O O . ASP F 1 145 ? 158.509 209.187 158.092 1.00 194.36 143 ASP F O 1
ATOM 14879 N N . GLU F 1 146 ? 157.118 210.754 157.270 1.00 201.64 144 GLU F N 1
ATOM 14880 C CA . GLU F 1 146 ? 158.000 211.870 157.564 1.00 201.64 144 GLU F CA 1
ATOM 14881 C C . GLU F 1 146 ? 157.669 212.556 158.882 1.00 201.64 144 GLU F C 1
ATOM 14882 O O . GLU F 1 146 ? 158.380 213.487 159.271 1.00 201.64 144 GLU F O 1
ATOM 14888 N N . LEU F 1 147 ? 156.618 212.121 159.571 1.00 183.59 145 LEU F N 1
ATOM 14889 C CA . LEU F 1 147 ? 156.265 212.715 160.852 1.00 183.59 145 LEU F CA 1
ATOM 14890 C C . LEU F 1 147 ? 157.386 212.502 161.858 1.00 183.59 145 LEU F C 1
ATOM 14891 O O . LEU F 1 147 ? 157.953 211.411 161.948 1.00 183.59 145 LEU F O 1
ATOM 14896 N N . THR F 1 148 ? 157.698 213.544 162.619 1.00 169.39 146 THR F N 1
ATOM 14897 C CA . THR F 1 148 ? 158.741 213.455 163.632 1.00 169.39 146 THR F CA 1
ATOM 14898 C C . THR F 1 148 ? 158.248 212.616 164.805 1.00 169.39 146 THR F C 1
ATOM 14899 O O . THR F 1 148 ? 157.407 213.090 165.576 1.00 169.39 146 THR F O 1
ATOM 14903 N N . PRO F 1 149 ? 158.736 211.395 164.987 1.00 140.72 147 PRO F N 1
ATOM 14904 C CA . PRO F 1 149 ? 158.262 210.588 166.109 1.00 140.72 147 PRO F CA 1
ATOM 14905 C C . PRO F 1 149 ? 158.878 211.043 167.418 1.00 140.72 147 PRO F C 1
ATOM 14906 O O . PRO F 1 149 ? 160.010 211.525 167.473 1.00 140.72 147 PRO F O 1
ATOM 14910 N N . GLN F 1 150 ? 158.103 210.887 168.480 1.00 142.56 148 GLN F N 1
ATOM 14911 C CA . GLN F 1 150 ? 158.536 211.189 169.831 1.00 142.56 148 GLN F CA 1
ATOM 14912 C C . GLN F 1 150 ? 158.190 210.005 170.713 1.00 142.56 148 GLN F C 1
ATOM 14913 O O . GLN F 1 150 ? 157.580 209.030 170.267 1.00 142.56 148 GLN F O 1
ATOM 14919 N N . PHE F 1 151 ? 158.582 210.084 171.968 1.00 149.69 149 PHE F N 1
ATOM 14920 C CA . PHE F 1 151 ? 158.022 209.171 172.938 1.00 149.69 149 PHE F CA 1
ATOM 14921 C C . PHE F 1 151 ? 156.636 209.652 173.344 1.00 149.69 149 PHE F C 1
ATOM 14922 O O . PHE F 1 151 ? 156.335 210.844 173.262 1.00 149.69 149 PHE F O 1
ATOM 14930 N N . PRO F 1 152 ? 155.764 208.742 173.773 1.00 154.18 150 PRO F N 1
ATOM 14931 C CA . PRO F 1 152 ? 154.405 209.159 174.147 1.00 154.18 150 PRO F CA 1
ATOM 14932 C C . PRO F 1 152 ? 154.443 210.242 175.209 1.00 154.18 150 PRO F C 1
ATOM 14933 O O . PRO F 1 152 ? 155.009 210.062 176.288 1.00 154.18 150 PRO F O 1
ATOM 14937 N N . ASP F 1 153 ? 153.863 211.394 174.879 1.00 170.74 151 ASP F N 1
ATOM 14938 C CA . ASP F 1 153 ? 153.778 212.520 175.797 1.00 170.74 151 ASP F CA 1
ATOM 14939 C C . ASP F 1 153 ? 152.344 212.940 176.074 1.00 170.74 151 ASP F C 1
ATOM 14940 O O . ASP F 1 153 ? 152.112 213.744 176.984 1.00 170.74 151 ASP F O 1
ATOM 14945 N N . ARG F 1 154 ? 151.379 212.419 175.320 1.00 176.69 152 ARG F N 1
ATOM 14946 C CA . ARG F 1 154 ? 149.966 212.631 175.596 1.00 176.69 152 ARG F CA 1
ATOM 14947 C C . ARG F 1 154 ? 149.432 211.332 176.164 1.00 176.69 152 ARG F C 1
ATOM 14948 O O . ARG F 1 154 ? 148.844 210.523 175.438 1.00 176.69 152 ARG F O 1
ATOM 14956 N N . GLN F 1 155 ? 149.647 211.137 177.453 1.00 180.46 153 GLN F N 1
ATOM 14957 C CA . GLN F 1 155 ? 149.232 209.930 178.139 1.00 180.46 153 GLN F CA 1
ATOM 14958 C C . GLN F 1 155 ? 147.715 209.878 178.216 1.00 180.46 153 GLN F C 1
ATOM 14959 O O . GLN F 1 155 ? 147.041 210.905 178.324 1.00 180.46 153 GLN F O 1
ATOM 14965 N N . ILE F 1 156 ? 147.182 208.666 178.150 1.00 173.55 154 ILE F N 1
ATOM 14966 C CA . ILE F 1 156 ? 145.753 208.429 178.266 1.00 173.55 154 ILE F CA 1
ATOM 14967 C C . ILE F 1 156 ? 145.510 207.996 179.700 1.00 173.55 154 ILE F C 1
ATOM 14968 O O . ILE F 1 156 ? 145.731 206.830 180.048 1.00 173.55 154 ILE F O 1
ATOM 14973 N N . ARG F 1 157 ? 145.077 208.933 180.538 1.00 192.71 155 ARG F N 1
ATOM 14974 C CA . ARG F 1 157 ? 144.788 208.598 181.922 1.00 192.71 155 ARG F CA 1
ATOM 14975 C C . ARG F 1 157 ? 143.749 207.486 181.967 1.00 192.71 155 ARG F C 1
ATOM 14976 O O . ARG F 1 157 ? 142.748 207.510 181.245 1.00 192.71 155 ARG F O 1
ATOM 14984 N N . LEU F 1 158 ? 143.999 206.500 182.821 1.00 184.30 156 LEU F N 1
ATOM 14985 C CA . LEU F 1 158 ? 143.255 205.248 182.808 1.00 184.30 156 LEU F CA 1
ATOM 14986 C C . LEU F 1 158 ? 142.435 205.129 184.082 1.00 184.30 156 LEU F C 1
ATOM 14987 O O . LEU F 1 158 ? 142.996 205.039 185.180 1.00 184.30 156 LEU F O 1
ATOM 14992 N N . GLU F 1 159 ? 141.114 205.125 183.930 1.00 188.24 157 GLU F N 1
ATOM 14993 C CA . GLU F 1 159 ? 140.192 204.889 185.029 1.00 188.24 157 GLU F CA 1
ATOM 14994 C C . GLU F 1 159 ? 138.918 204.287 184.463 1.00 188.24 157 GLU F C 1
ATOM 14995 O O . GLU F 1 159 ? 138.246 204.910 183.637 1.00 188.24 157 GLU F O 1
ATOM 15001 N N . THR F 1 160 ? 138.589 203.077 184.909 1.00 200.84 158 THR F N 1
ATOM 15002 C CA . THR F 1 160 ? 137.474 202.324 184.345 1.00 200.84 158 THR F CA 1
ATOM 15003 C C . THR F 1 160 ? 136.691 201.664 185.470 1.00 200.84 158 THR F C 1
ATOM 15004 O O . THR F 1 160 ? 137.261 200.924 186.278 1.00 200.84 158 THR F O 1
ATOM 15008 N N . THR F 1 161 ? 135.391 201.945 185.518 1.00 204.71 159 THR F N 1
ATOM 15009 C CA . THR F 1 161 ? 134.536 201.418 186.581 1.00 204.71 159 THR F CA 1
ATOM 15010 C C . THR F 1 161 ? 134.387 199.893 186.574 1.00 204.71 159 THR F C 1
ATOM 15011 O O . THR F 1 161 ? 134.516 199.302 187.669 1.00 204.71 159 THR F O 1
ATOM 15015 N N . PRO F 1 162 ? 134.128 199.221 185.471 1.00 203.71 160 PRO F N 1
ATOM 15016 C CA . PRO F 1 162 ? 133.679 197.815 185.527 1.00 203.71 160 PRO F CA 1
ATOM 15017 C C . PRO F 1 162 ? 134.591 196.869 186.293 1.00 203.71 160 PRO F C 1
ATOM 15018 O O . PRO F 1 162 ? 134.077 195.957 186.951 1.00 203.71 160 PRO F O 1
ATOM 15022 N N . ASP F 1 163 ? 135.908 197.043 186.229 1.00 205.90 161 ASP F N 1
ATOM 15023 C CA . ASP F 1 163 ? 136.805 196.313 187.116 1.00 205.90 161 ASP F CA 1
ATOM 15024 C C . ASP F 1 163 ? 137.978 197.203 187.493 1.00 205.90 161 ASP F C 1
ATOM 15025 O O . ASP F 1 163 ? 138.999 197.233 186.799 1.00 205.90 161 ASP F O 1
ATOM 15030 N N . GLU F 1 164 ? 137.851 197.910 188.611 1.00 211.45 162 GLU F N 1
ATOM 15031 C CA . GLU F 1 164 ? 138.874 198.868 188.993 1.00 211.45 162 GLU F CA 1
ATOM 15032 C C . GLU F 1 164 ? 140.149 198.197 189.478 1.00 211.45 162 GLU F C 1
ATOM 15033 O O . GLU F 1 164 ? 141.212 198.808 189.385 1.00 211.45 162 GLU F O 1
ATOM 15039 N N . LEU F 1 165 ? 140.085 196.944 189.934 1.00 213.60 163 LEU F N 1
ATOM 15040 C CA . LEU F 1 165 ? 141.267 196.308 190.514 1.00 213.60 163 LEU F CA 1
ATOM 15041 C C . LEU F 1 165 ? 142.196 195.765 189.433 1.00 213.60 163 LEU F C 1
ATOM 15042 O O . LEU F 1 165 ? 143.380 196.115 189.383 1.00 213.60 163 LEU F O 1
ATOM 15047 N N . SER F 1 166 ? 141.687 194.878 188.578 1.00 194.53 164 SER F N 1
ATOM 15048 C CA . SER F 1 166 ? 142.509 194.351 187.494 1.00 194.53 164 SER F CA 1
ATOM 15049 C C . SER F 1 166 ? 142.967 195.477 186.580 1.00 194.53 164 SER F C 1
ATOM 15050 O O . SER F 1 166 ? 144.118 195.508 186.130 1.00 194.53 164 SER F O 1
ATOM 15053 N N . THR F 1 167 ? 142.068 196.416 186.292 1.00 199.84 165 THR F N 1
ATOM 15054 C CA . THR F 1 167 ? 142.445 197.576 185.498 1.00 199.84 165 THR F CA 1
ATOM 15055 C C . THR F 1 167 ? 143.460 198.434 186.239 1.00 199.84 165 THR F C 1
ATOM 15056 O O . THR F 1 167 ? 144.317 199.068 185.617 1.00 199.84 165 THR F O 1
ATOM 15060 N N . ARG F 1 168 ? 143.393 198.455 187.572 1.00 211.81 166 ARG F N 1
ATOM 15061 C CA . ARG F 1 168 ? 144.447 199.100 188.348 1.00 211.81 166 ARG F CA 1
ATOM 15062 C C . ARG F 1 168 ? 145.780 198.423 188.089 1.00 211.81 166 ARG F C 1
ATOM 15063 O O . ARG F 1 168 ? 146.801 199.086 187.889 1.00 211.81 166 ARG F O 1
ATOM 15071 N N . VAL F 1 169 ? 145.786 197.092 188.109 1.00 195.20 167 VAL F N 1
ATOM 15072 C CA . VAL F 1 169 ? 147.015 196.354 187.832 1.00 195.20 167 VAL F CA 1
ATOM 15073 C C . VAL F 1 169 ? 147.539 196.731 186.456 1.00 195.20 167 VAL F C 1
ATOM 15074 O O . VAL F 1 169 ? 148.734 197.000 186.271 1.00 195.20 167 VAL F O 1
ATOM 15078 N N . ILE F 1 170 ? 146.641 196.779 185.474 1.00 192.15 168 ILE F N 1
ATOM 15079 C CA . ILE F 1 170 ? 147.040 197.081 184.104 1.00 192.15 168 ILE F CA 1
ATOM 15080 C C . ILE F 1 170 ? 147.660 198.471 184.028 1.00 192.15 168 ILE F C 1
ATOM 15081 O O . ILE F 1 170 ? 148.748 198.659 183.471 1.00 192.15 168 ILE F O 1
ATOM 15086 N N . ASP F 1 171 ? 146.979 199.466 184.599 1.00 195.18 169 ASP F N 1
ATOM 15087 C CA . ASP F 1 171 ? 147.492 200.830 184.555 1.00 195.18 169 ASP F CA 1
ATOM 15088 C C . ASP F 1 171 ? 148.818 200.944 185.288 1.00 195.18 169 ASP F C 1
ATOM 15089 O O . ASP F 1 171 ? 149.742 201.607 184.805 1.00 195.18 169 ASP F O 1
ATOM 15094 N N . LEU F 1 172 ? 148.933 200.294 186.443 1.00 201.85 170 LEU F N 1
ATOM 15095 C CA . LEU F 1 172 ? 150.091 200.429 187.310 1.00 201.85 170 LEU F CA 1
ATOM 15096 C C . LEU F 1 172 ? 151.292 199.631 186.832 1.00 201.85 170 LEU F C 1
ATOM 15097 O O . LEU F 1 172 ? 152.407 199.877 187.305 1.00 201.85 170 LEU F O 1
ATOM 15102 N N . LEU F 1 173 ? 151.096 198.684 185.917 1.00 191.77 171 LEU F N 1
ATOM 15103 C CA . LEU F 1 173 ? 152.189 197.870 185.401 1.00 191.77 171 LEU F CA 1
ATOM 15104 C C . LEU F 1 173 ? 152.621 198.285 183.998 1.00 191.77 171 LEU F C 1
ATOM 15105 O O . LEU F 1 173 ? 153.796 198.149 183.647 1.00 191.77 171 LEU F O 1
ATOM 15110 N N . ALA F 1 174 ? 151.694 198.787 183.184 1.00 186.66 172 ALA F N 1
ATOM 15111 C CA . ALA F 1 174 ? 152.003 199.208 181.819 1.00 186.66 172 ALA F CA 1
ATOM 15112 C C . ALA F 1 174 ? 151.058 200.335 181.419 1.00 186.66 172 ALA F C 1
ATOM 15113 O O . ALA F 1 174 ? 149.949 200.092 180.934 1.00 186.66 172 ALA F O 1
ATOM 15115 N N . PRO F 1 175 ? 151.473 201.585 181.611 1.00 183.92 173 PRO F N 1
ATOM 15116 C CA . PRO F 1 175 ? 150.599 202.703 181.238 1.00 183.92 173 PRO F CA 1
ATOM 15117 C C . PRO F 1 175 ? 150.314 202.719 179.745 1.00 183.92 173 PRO F C 1
ATOM 15118 O O . PRO F 1 175 ? 151.081 202.196 178.933 1.00 183.92 173 PRO F O 1
ATOM 15122 N N . ILE F 1 176 ? 149.180 203.317 179.390 1.00 180.72 174 ILE F N 1
ATOM 15123 C CA . ILE F 1 176 ? 148.773 203.496 178.003 1.00 180.72 174 ILE F CA 1
ATOM 15124 C C . ILE F 1 176 ? 148.808 204.981 177.682 1.00 180.72 174 ILE F C 1
ATOM 15125 O O . ILE F 1 176 ? 148.156 205.788 178.358 1.00 180.72 174 ILE F O 1
ATOM 15130 N N . GLY F 1 177 ? 149.568 205.340 176.648 1.00 168.26 175 GLY F N 1
ATOM 15131 C CA . GLY F 1 177 ? 149.563 206.674 176.101 1.00 168.26 175 GLY F CA 1
ATOM 15132 C C . GLY F 1 177 ? 149.245 206.642 174.617 1.00 168.26 175 GLY F C 1
ATOM 15133 O O . GLY F 1 177 ? 149.290 205.595 173.966 1.00 168.26 175 GLY F O 1
ATOM 15134 N N . ARG F 1 178 ? 148.936 207.818 174.091 1.00 166.05 176 ARG F N 1
ATOM 15135 C CA . ARG F 1 178 ? 148.570 207.952 172.691 1.00 166.05 176 ARG F CA 1
ATOM 15136 C C . ARG F 1 178 ? 149.807 207.691 171.846 1.00 166.05 176 ARG F C 1
ATOM 15137 O O . ARG F 1 178 ? 150.760 208.475 171.878 1.00 166.05 176 ARG F O 1
ATOM 15145 N N . GLY F 1 179 ? 149.787 206.601 171.084 1.00 158.25 177 GLY F N 1
ATOM 15146 C CA . GLY F 1 179 ? 150.942 206.205 170.306 1.00 158.25 177 GLY F CA 1
ATOM 15147 C C . GLY F 1 179 ? 151.809 205.138 170.935 1.00 158.25 177 GLY F C 1
ATOM 15148 O O . GLY F 1 179 ? 152.962 204.977 170.522 1.00 158.25 177 GLY F O 1
ATOM 15149 N N . GLN F 1 180 ? 151.296 204.407 171.922 1.00 162.31 178 GLN F N 1
ATOM 15150 C CA . GLN F 1 180 ? 152.059 203.360 172.594 1.00 162.31 178 GLN F CA 1
ATOM 15151 C C . GLN F 1 180 ? 152.257 202.182 171.647 1.00 162.31 178 GLN F C 1
ATOM 15152 O O . GLN F 1 180 ? 151.284 201.610 171.151 1.00 162.31 178 GLN F O 1
ATOM 15158 N N . ARG F 1 181 ? 153.511 201.809 171.390 1.00 160.48 179 ARG F N 1
ATOM 15159 C CA . ARG F 1 181 ? 153.801 200.608 170.606 1.00 160.48 179 ARG F CA 1
ATOM 15160 C C . ARG F 1 181 ? 154.047 199.456 171.575 1.00 160.48 179 ARG F C 1
ATOM 15161 O O . ARG F 1 181 ? 155.180 199.068 171.866 1.00 160.48 179 ARG F O 1
ATOM 15169 N N . GLY F 1 182 ? 152.950 198.892 172.066 1.00 159.35 180 GLY F N 1
ATOM 15170 C CA . GLY F 1 182 ? 153.020 197.867 173.086 1.00 159.35 180 GLY F CA 1
ATOM 15171 C C . GLY F 1 182 ? 152.855 196.465 172.542 1.00 159.35 180 GLY F C 1
ATOM 15172 O O . GLY F 1 182 ? 152.433 196.277 171.398 1.00 159.35 180 GLY F O 1
ATOM 15173 N N . LEU F 1 183 ? 153.202 195.473 173.357 1.00 165.82 181 LEU F N 1
ATOM 15174 C CA . LEU F 1 183 ? 153.076 194.073 172.979 1.00 165.82 181 LEU F CA 1
ATOM 15175 C C . LEU F 1 183 ? 152.909 193.241 174.240 1.00 165.82 181 LEU F C 1
ATOM 15176 O O . LEU F 1 183 ? 153.659 193.423 175.202 1.00 165.82 181 LEU F O 1
ATOM 15181 N N . ILE F 1 184 ? 151.938 192.332 174.239 1.00 170.81 182 ILE F N 1
ATOM 15182 C CA . ILE F 1 184 ? 151.672 191.462 175.379 1.00 170.81 182 ILE F CA 1
ATOM 15183 C C . ILE F 1 184 ? 151.943 190.027 174.958 1.00 170.81 182 ILE F C 1
ATOM 15184 O O . ILE F 1 184 ? 151.562 189.610 173.857 1.00 170.81 182 ILE F O 1
ATOM 15189 N N . VAL F 1 185 ? 152.601 189.276 175.833 1.00 163.60 183 VAL F N 1
ATOM 15190 C CA . VAL F 1 185 ? 153.130 187.959 175.517 1.00 163.60 183 VAL F CA 1
ATOM 15191 C C . VAL F 1 185 ? 152.613 186.977 176.551 1.00 163.60 183 VAL F C 1
ATOM 15192 O O . VAL F 1 185 ? 152.566 187.296 177.746 1.00 163.60 183 VAL F O 1
ATOM 15196 N N . ALA F 1 186 ? 152.223 185.790 176.097 1.00 160.51 184 ALA F N 1
ATOM 15197 C CA . ALA F 1 186 ? 151.727 184.756 176.990 1.00 160.51 184 ALA F CA 1
ATOM 15198 C C . ALA F 1 186 ? 151.789 183.421 176.264 1.00 160.51 184 ALA F C 1
ATOM 15199 O O . ALA F 1 186 ? 151.790 183.384 175.030 1.00 160.51 184 ALA F O 1
ATOM 15201 N N . PRO F 1 187 ? 151.839 182.313 176.995 1.00 162.91 185 PRO F N 1
ATOM 15202 C CA . PRO F 1 187 ? 151.726 181.005 176.356 1.00 162.91 185 PRO F CA 1
ATOM 15203 C C . PRO F 1 187 ? 150.291 180.728 175.956 1.00 162.91 185 PRO F C 1
ATOM 15204 O O . PRO F 1 187 ? 149.393 181.538 176.229 1.00 162.91 185 PRO F O 1
ATOM 15208 N N . PRO F 1 188 ? 150.032 179.598 175.308 1.00 165.31 186 PRO F N 1
ATOM 15209 C CA . PRO F 1 188 ? 148.664 179.293 174.876 1.00 165.31 186 PRO F CA 1
ATOM 15210 C C . PRO F 1 188 ? 147.696 179.221 176.048 1.00 165.31 186 PRO F C 1
ATOM 15211 O O . PRO F 1 188 ? 148.027 178.718 177.123 1.00 165.31 186 PRO F O 1
ATOM 15215 N N . LYS F 1 189 ? 146.483 179.725 175.828 1.00 168.46 187 LYS F N 1
ATOM 15216 C CA . LYS F 1 189 ? 145.408 179.654 176.816 1.00 168.46 187 LYS F CA 1
ATOM 15217 C C . LYS F 1 189 ? 145.866 180.187 178.168 1.00 168.46 187 LYS F C 1
ATOM 15218 O O . LYS F 1 189 ? 145.763 179.512 179.194 1.00 168.46 187 LYS F O 1
ATOM 15224 N N . ALA F 1 190 ? 146.387 181.411 178.168 1.00 175.97 188 ALA F N 1
ATOM 15225 C CA . ALA F 1 190 ? 146.904 181.999 179.396 1.00 175.97 188 ALA F CA 1
ATOM 15226 C C . ALA F 1 190 ? 146.392 183.417 179.621 1.00 175.97 188 ALA F C 1
ATOM 15227 O O . ALA F 1 190 ? 147.089 184.227 180.238 1.00 175.97 188 ALA F O 1
ATOM 15229 N N . GLY F 1 191 ? 145.195 183.740 179.136 1.00 170.60 189 GLY F N 1
ATOM 15230 C CA . GLY F 1 191 ? 144.557 184.978 179.529 1.00 170.60 189 GLY F CA 1
ATOM 15231 C C . GLY F 1 191 ? 144.619 186.110 178.527 1.00 170.60 189 GLY F C 1
ATOM 15232 O O . GLY F 1 191 ? 144.750 187.266 178.944 1.00 170.60 189 GLY F O 1
ATOM 15233 N N . LYS F 1 192 ? 144.518 185.832 177.226 1.00 169.73 190 LYS F N 1
ATOM 15234 C CA . LYS F 1 192 ? 144.770 186.874 176.235 1.00 169.73 190 LYS F CA 1
ATOM 15235 C C . LYS F 1 192 ? 143.484 187.546 175.770 1.00 169.73 190 LYS F C 1
ATOM 15236 O O . LYS F 1 192 ? 143.284 188.748 175.982 1.00 169.73 190 LYS F O 1
ATOM 15242 N N . THR F 1 193 ? 142.608 186.786 175.109 1.00 168.55 191 THR F N 1
ATOM 15243 C CA . THR F 1 193 ? 141.563 187.412 174.305 1.00 168.55 191 THR F CA 1
ATOM 15244 C C . THR F 1 193 ? 140.657 188.295 175.146 1.00 168.55 191 THR F C 1
ATOM 15245 O O . THR F 1 193 ? 140.427 189.460 174.804 1.00 168.55 191 THR F O 1
ATOM 15249 N N . THR F 1 194 ? 140.117 187.764 176.241 1.00 171.52 192 THR F N 1
ATOM 15250 C CA . THR F 1 194 ? 139.189 188.564 177.030 1.00 171.52 192 THR F CA 1
ATOM 15251 C C . THR F 1 194 ? 139.916 189.697 177.746 1.00 171.52 192 THR F C 1
ATOM 15252 O O . THR F 1 194 ? 139.304 190.711 178.091 1.00 171.52 192 THR F O 1
ATOM 15256 N N . LEU F 1 195 ? 141.224 189.557 177.959 1.00 167.26 193 LEU F N 1
ATOM 15257 C CA . LEU F 1 195 ? 142.005 190.683 178.462 1.00 167.26 193 LEU F CA 1
ATOM 15258 C C . LEU F 1 195 ? 142.023 191.825 177.450 1.00 167.26 193 LEU F C 1
ATOM 15259 O O . LEU F 1 195 ? 141.785 192.991 177.800 1.00 167.26 193 LEU F O 1
ATOM 15264 N N . LEU F 1 196 ? 142.293 191.501 176.185 1.00 164.35 194 LEU F N 1
ATOM 15265 C CA . LEU F 1 196 ? 142.175 192.494 175.123 1.00 164.35 194 LEU F CA 1
ATOM 15266 C C . LEU F 1 196 ? 140.766 193.074 175.083 1.00 164.35 194 LEU F C 1
ATOM 15267 O O . LEU F 1 196 ? 140.579 194.277 174.861 1.00 164.35 194 LEU F O 1
ATOM 15272 N N . LYS F 1 197 ? 139.764 192.223 175.295 1.00 160.40 195 LYS F N 1
ATOM 15273 C CA . LYS F 1 197 ? 138.379 192.679 175.316 1.00 160.40 195 LYS F CA 1
ATOM 15274 C C . LYS F 1 197 ? 138.163 193.723 176.398 1.00 160.40 195 LYS F C 1
ATOM 15275 O O . LYS F 1 197 ? 137.541 194.763 176.160 1.00 160.40 195 LYS F O 1
ATOM 15281 N N . LYS F 1 198 ? 138.653 193.445 177.603 1.00 162.42 196 LYS F N 1
ATOM 15282 C CA . LYS F 1 198 ? 138.501 194.384 178.705 1.00 162.42 196 LYS F CA 1
ATOM 15283 C C . LYS F 1 198 ? 139.190 195.698 178.386 1.00 162.42 196 LYS F C 1
ATOM 15284 O O . LYS F 1 198 ? 138.648 196.779 178.654 1.00 162.42 196 LYS F O 1
ATOM 15290 N N . ILE F 1 199 ? 140.389 195.624 177.808 1.00 158.41 197 ILE F N 1
ATOM 15291 C CA . ILE F 1 199 ? 141.100 196.846 177.448 1.00 158.41 197 ILE F CA 1
ATOM 15292 C C . ILE F 1 199 ? 140.275 197.667 176.468 1.00 158.41 197 ILE F C 1
ATOM 15293 O O . ILE F 1 199 ? 140.110 198.884 176.633 1.00 158.41 197 ILE F O 1
ATOM 15298 N N . ALA F 1 200 ? 139.742 197.014 175.435 1.00 165.40 198 ALA F N 1
ATOM 15299 C CA . ALA F 1 200 ? 138.956 197.727 174.434 1.00 165.40 198 ALA F CA 1
ATOM 15300 C C . ALA F 1 200 ? 137.720 198.354 175.062 1.00 165.40 198 ALA F C 1
ATOM 15301 O O . ALA F 1 200 ? 137.373 199.507 174.774 1.00 165.40 198 ALA F O 1
ATOM 15303 N N . ASN F 1 201 ? 137.038 197.603 175.926 1.00 166.34 199 ASN F N 1
ATOM 15304 C CA . ASN F 1 201 ? 135.839 198.128 176.562 1.00 166.34 199 ASN F CA 1
ATOM 15305 C C . ASN F 1 201 ? 136.158 199.360 177.394 1.00 166.34 199 ASN F C 1
ATOM 15306 O O . ASN F 1 201 ? 135.446 200.368 177.321 1.00 166.34 199 ASN F O 1
ATOM 15311 N N . ALA F 1 202 ? 137.230 199.305 178.183 1.00 173.72 200 ALA F N 1
ATOM 15312 C CA . ALA F 1 202 ? 137.595 200.463 178.989 1.00 173.72 200 ALA F CA 1
ATOM 15313 C C . ALA F 1 202 ? 137.911 201.660 178.108 1.00 173.72 200 ALA F C 1
ATOM 15314 O O . ALA F 1 202 ? 137.449 202.778 178.371 1.00 173.72 200 ALA F O 1
ATOM 15316 N N . VAL F 1 203 ? 138.686 201.441 177.045 1.00 171.49 201 VAL F N 1
ATOM 15317 C CA . VAL F 1 203 ? 139.067 202.550 176.179 1.00 171.49 201 VAL F CA 1
ATOM 15318 C C . VAL F 1 203 ? 137.832 203.171 175.546 1.00 171.49 201 VAL F C 1
ATOM 15319 O O . VAL F 1 203 ? 137.754 204.393 175.370 1.00 171.49 201 VAL F O 1
ATOM 15323 N N . LEU F 1 204 ? 136.848 202.353 175.204 1.00 174.31 202 LEU F N 1
ATOM 15324 C CA . LEU F 1 204 ? 135.637 202.896 174.599 1.00 174.31 202 LEU F CA 1
ATOM 15325 C C . LEU F 1 204 ? 134.812 203.727 175.562 1.00 174.31 202 LEU F C 1
ATOM 15326 O O . LEU F 1 204 ? 133.757 204.229 175.155 1.00 174.31 202 LEU F O 1
ATOM 15331 N N . LYS F 1 205 ? 135.253 203.899 176.807 1.00 179.30 203 LYS F N 1
ATOM 15332 C CA . LYS F 1 205 ? 134.569 204.773 177.750 1.00 179.30 203 LYS F CA 1
ATOM 15333 C C . LYS F 1 205 ? 135.484 205.911 178.177 1.00 179.30 203 LYS F C 1
ATOM 15334 O O . LYS F 1 205 ? 135.019 207.022 178.447 1.00 179.30 203 LYS F O 1
ATOM 15340 N N . ASN F 1 206 ? 136.787 205.644 178.245 1.00 184.57 204 ASN F N 1
ATOM 15341 C CA . ASN F 1 206 ? 137.727 206.656 178.710 1.00 184.57 204 ASN F CA 1
ATOM 15342 C C . ASN F 1 206 ? 137.954 207.768 177.696 1.00 184.57 204 ASN F C 1
ATOM 15343 O O . ASN F 1 206 ? 138.096 208.931 178.089 1.00 184.57 204 ASN F O 1
ATOM 15348 N N . GLU F 1 207 ? 137.994 207.446 176.405 1.00 185.67 205 GLU F N 1
ATOM 15349 C CA . GLU F 1 207 ? 138.289 208.423 175.356 1.00 185.67 205 GLU F CA 1
ATOM 15350 C C . GLU F 1 207 ? 137.357 208.191 174.176 1.00 185.67 205 GLU F C 1
ATOM 15351 O O . GLU F 1 207 ? 137.733 207.578 173.173 1.00 185.67 205 GLU F O 1
ATOM 15357 N N . PRO F 1 208 ? 136.118 208.685 174.264 1.00 192.64 206 PRO F N 1
ATOM 15358 C CA . PRO F 1 208 ? 135.181 208.512 173.143 1.00 192.64 206 PRO F CA 1
ATOM 15359 C C . PRO F 1 208 ? 135.664 209.132 171.844 1.00 192.64 206 PRO F C 1
ATOM 15360 O O . PRO F 1 208 ? 135.168 208.754 170.776 1.00 192.64 206 PRO F O 1
ATOM 15364 N N . ASP F 1 209 ? 136.609 210.069 171.898 1.00 189.62 207 ASP F N 1
ATOM 15365 C CA . ASP F 1 209 ? 137.106 210.711 170.690 1.00 189.62 207 ASP F CA 1
ATOM 15366 C C . ASP F 1 209 ? 138.018 209.810 169.874 1.00 189.62 207 ASP F C 1
ATOM 15367 O O . ASP F 1 209 ? 138.222 210.073 168.684 1.00 189.62 207 ASP F O 1
ATOM 15372 N N . ILE F 1 210 ? 138.567 208.762 170.475 1.00 176.98 208 ILE F N 1
ATOM 15373 C CA . ILE F 1 210 ? 139.566 207.938 169.805 1.00 176.98 208 ILE F CA 1
ATOM 15374 C C . ILE F 1 210 ? 138.870 206.883 168.961 1.00 176.98 208 ILE F C 1
ATOM 15375 O O . ILE F 1 210 ? 137.964 206.187 169.433 1.00 176.98 208 ILE F O 1
ATOM 15380 N N . LYS F 1 211 ? 139.299 206.756 167.709 1.00 172.80 209 LYS F N 1
ATOM 15381 C CA . LYS F 1 211 ? 138.788 205.722 166.818 1.00 172.80 209 LYS F CA 1
ATOM 15382 C C . LYS F 1 211 ? 139.471 204.409 167.173 1.00 172.80 209 LYS F C 1
ATOM 15383 O O . LYS F 1 211 ? 140.672 204.243 166.939 1.00 172.80 209 LYS F O 1
ATOM 15389 N N . VAL F 1 212 ? 138.710 203.474 167.726 1.00 161.49 210 VAL F N 1
ATOM 15390 C CA . VAL F 1 212 ? 139.247 202.224 168.246 1.00 161.49 210 VAL F CA 1
ATOM 15391 C C . VAL F 1 212 ? 138.886 201.119 167.267 1.00 161.49 210 VAL F C 1
ATOM 15392 O O . VAL F 1 212 ? 137.720 200.966 166.889 1.00 161.49 210 VAL F O 1
ATOM 15396 N N . ILE F 1 213 ? 139.887 200.351 166.851 1.00 170.12 211 ILE F N 1
ATOM 15397 C CA . ILE F 1 213 ? 139.717 199.264 165.897 1.00 170.12 211 ILE F CA 1
ATOM 15398 C C . ILE F 1 213 ? 140.279 197.995 166.517 1.00 170.12 211 ILE F C 1
ATOM 15399 O O . ILE F 1 213 ? 141.357 198.018 167.121 1.00 170.12 211 ILE F O 1
ATOM 15404 N N . VAL F 1 214 ? 139.551 196.892 166.375 1.00 162.54 212 VAL F N 1
ATOM 15405 C CA . VAL F 1 214 ? 139.964 195.601 166.909 1.00 162.54 212 VAL F CA 1
ATOM 15406 C C . VAL F 1 214 ? 140.102 194.632 165.747 1.00 162.54 212 VAL F C 1
ATOM 15407 O O . VAL F 1 214 ? 139.177 194.479 164.940 1.00 162.54 212 VAL F O 1
ATOM 15411 N N . LEU F 1 215 ? 141.256 193.975 165.667 1.00 171.25 213 LEU F N 1
ATOM 15412 C CA . LEU F 1 215 ? 141.574 193.049 164.589 1.00 171.25 213 LEU F CA 1
ATOM 15413 C C . LEU F 1 215 ? 141.875 191.684 165.185 1.00 171.25 213 LEU F C 1
ATOM 15414 O O . LEU F 1 215 ? 142.701 191.570 166.097 1.00 171.25 213 LEU F O 1
ATOM 15419 N N . LEU F 1 216 ? 141.213 190.655 164.664 1.00 172.58 214 LEU F N 1
ATOM 15420 C CA . LEU F 1 216 ? 141.331 189.290 165.164 1.00 172.58 214 LEU F CA 1
ATOM 15421 C C . LEU F 1 216 ? 141.808 188.400 164.022 1.00 172.58 214 LEU F C 1
ATOM 15422 O O . LEU F 1 216 ? 141.111 188.250 163.013 1.00 172.58 214 LEU F O 1
ATOM 15427 N N . ILE F 1 217 ? 142.990 187.812 164.182 1.00 167.51 215 ILE F N 1
ATOM 15428 C CA . ILE F 1 217 ? 143.591 186.952 163.169 1.00 167.51 215 ILE F CA 1
ATOM 15429 C C . ILE F 1 217 ? 143.625 185.528 163.697 1.00 167.51 215 ILE F C 1
ATOM 15430 O O . ILE F 1 217 ? 144.040 185.289 164.836 1.00 167.51 215 ILE F O 1
ATOM 15435 N N . ASP F 1 218 ? 143.199 184.579 162.869 1.00 162.51 216 ASP F N 1
ATOM 15436 C CA . ASP F 1 218 ? 143.431 183.161 163.100 1.00 162.51 216 ASP F CA 1
ATOM 15437 C C . ASP F 1 218 ? 142.779 182.656 164.377 1.00 162.51 216 ASP F C 1
ATOM 15438 O O . ASP F 1 218 ? 143.361 181.807 165.061 1.00 162.51 216 ASP F O 1
ATOM 15443 N N . GLU F 1 219 ? 141.597 183.153 164.730 1.00 163.05 217 GLU F N 1
ATOM 15444 C CA . GLU F 1 219 ? 140.978 182.843 166.010 1.00 163.05 217 GLU F CA 1
ATOM 15445 C C . GLU F 1 219 ? 139.642 182.130 165.839 1.00 163.05 217 GLU F C 1
ATOM 15446 O O . GLU F 1 219 ? 139.113 181.971 164.736 1.00 163.05 217 GLU F O 1
ATOM 15452 N N . ARG F 1 220 ? 139.112 181.699 166.977 1.00 163.88 218 ARG F N 1
ATOM 15453 C CA . ARG F 1 220 ? 137.889 180.915 167.003 1.00 163.88 218 ARG F CA 1
ATOM 15454 C C . ARG F 1 220 ? 136.685 181.800 166.681 1.00 163.88 218 ARG F C 1
ATOM 15455 O O . ARG F 1 220 ? 136.604 182.935 167.165 1.00 163.88 218 ARG F O 1
ATOM 15463 N N . PRO F 1 221 ? 135.733 181.322 165.872 1.00 160.56 219 PRO F N 1
ATOM 15464 C CA . PRO F 1 221 ? 134.590 182.182 165.514 1.00 160.56 219 PRO F CA 1
ATOM 15465 C C . PRO F 1 221 ? 133.769 182.651 166.702 1.00 160.56 219 PRO F C 1
ATOM 15466 O O . PRO F 1 221 ? 133.301 183.799 166.717 1.00 160.56 219 PRO F O 1
ATOM 15470 N N . GLU F 1 222 ? 133.564 181.790 167.698 1.00 158.67 220 GLU F N 1
ATOM 15471 C CA . GLU F 1 222 ? 132.763 182.188 168.847 1.00 158.67 220 GLU F CA 1
ATOM 15472 C C . GLU F 1 222 ? 133.346 183.412 169.535 1.00 158.67 220 GLU F C 1
ATOM 15473 O O . GLU F 1 222 ? 132.593 184.282 169.982 1.00 158.67 220 GLU F O 1
ATOM 15479 N N . GLU F 1 223 ? 134.672 183.506 169.626 1.00 165.56 221 GLU F N 1
ATOM 15480 C CA . GLU F 1 223 ? 135.280 184.722 170.151 1.00 165.56 221 GLU F CA 1
ATOM 15481 C C . GLU F 1 223 ? 134.898 185.923 169.296 1.00 165.56 221 GLU F C 1
ATOM 15482 O O . GLU F 1 223 ? 134.613 187.008 169.818 1.00 165.56 221 GLU F O 1
ATOM 15488 N N . VAL F 1 224 ? 134.881 185.741 167.975 1.00 170.21 222 VAL F N 1
ATOM 15489 C CA . VAL F 1 224 ? 134.526 186.830 167.071 1.00 170.21 222 VAL F CA 1
ATOM 15490 C C . VAL F 1 224 ? 133.122 187.330 167.370 1.00 170.21 222 VAL F C 1
ATOM 15491 O O . VAL F 1 224 ? 132.887 188.537 167.506 1.00 170.21 222 VAL F O 1
ATOM 15495 N N . THR F 1 225 ? 132.163 186.411 167.457 1.00 163.85 223 THR F N 1
ATOM 15496 C CA . THR F 1 225 ? 130.790 186.823 167.724 1.00 163.85 223 THR F CA 1
ATOM 15497 C C . THR F 1 225 ? 130.671 187.448 169.104 1.00 163.85 223 THR F C 1
ATOM 15498 O O . THR F 1 225 ? 129.943 188.432 169.289 1.00 163.85 223 THR F O 1
ATOM 15502 N N . ASP F 1 226 ? 131.385 186.895 170.084 1.00 168.00 224 ASP F N 1
ATOM 15503 C CA . ASP F 1 226 ? 131.349 187.453 171.427 1.00 168.00 224 ASP F CA 1
ATOM 15504 C C . ASP F 1 226 ? 131.791 188.907 171.413 1.00 168.00 224 ASP F C 1
ATOM 15505 O O . ASP F 1 226 ? 131.145 189.773 172.013 1.00 168.00 224 ASP F O 1
ATOM 15510 N N . PHE F 1 227 ? 132.887 189.200 170.713 1.00 172.43 225 PHE F N 1
ATOM 15511 C CA . PHE F 1 227 ? 133.329 190.586 170.607 1.00 172.43 225 PHE F CA 1
ATOM 15512 C C . PHE F 1 227 ? 132.302 191.432 169.879 1.00 172.43 225 PHE F C 1
ATOM 15513 O O . PHE F 1 227 ? 131.866 192.472 170.387 1.00 172.43 225 PHE F O 1
ATOM 15521 N N . ARG F 1 228 ? 131.885 190.988 168.695 1.00 167.17 226 ARG F N 1
ATOM 15522 C CA . ARG F 1 228 ? 131.012 191.807 167.868 1.00 167.17 226 ARG F CA 1
ATOM 15523 C C . ARG F 1 228 ? 129.750 192.185 168.626 1.00 167.17 226 ARG F C 1
ATOM 15524 O O . ARG F 1 228 ? 129.221 193.289 168.456 1.00 167.17 226 ARG F O 1
ATOM 15532 N N . GLU F 1 229 ? 129.250 191.281 169.466 1.00 159.94 227 GLU F N 1
ATOM 15533 C CA . GLU F 1 229 ? 128.116 191.624 170.313 1.00 159.94 227 GLU F CA 1
ATOM 15534 C C . GLU F 1 229 ? 128.527 192.502 171.486 1.00 159.94 227 GLU F C 1
ATOM 15535 O O . GLU F 1 229 ? 127.767 193.391 171.884 1.00 159.94 227 GLU F O 1
ATOM 15541 N N . SER F 1 230 ? 129.717 192.277 172.043 1.00 168.54 228 SER F N 1
ATOM 15542 C CA . SER F 1 230 ? 130.105 192.913 173.293 1.00 168.54 228 SER F CA 1
ATOM 15543 C C . SER F 1 230 ? 130.925 194.181 173.102 1.00 168.54 228 SER F C 1
ATOM 15544 O O . SER F 1 230 ? 131.279 194.824 174.096 1.00 168.54 228 SER F O 1
ATOM 15547 N N . VAL F 1 231 ? 131.242 194.562 171.859 1.00 178.47 229 VAL F N 1
ATOM 15548 C CA . VAL F 1 231 ? 132.064 195.745 171.625 1.00 178.47 229 VAL F CA 1
ATOM 15549 C C . VAL F 1 231 ? 131.255 197.032 171.647 1.00 178.47 229 VAL F C 1
ATOM 15550 O O . VAL F 1 231 ? 131.839 198.118 171.759 1.00 178.47 229 VAL F O 1
ATOM 15554 N N . GLN F 1 232 ? 129.932 196.948 171.543 1.00 179.32 230 GLN F N 1
ATOM 15555 C CA . GLN F 1 232 ? 129.072 198.127 171.571 1.00 179.32 230 GLN F CA 1
ATOM 15556 C C . GLN F 1 232 ? 129.420 199.093 170.439 1.00 179.32 230 GLN F C 1
ATOM 15557 O O . GLN F 1 232 ? 129.645 200.286 170.652 1.00 179.32 230 GLN F O 1
ATOM 15563 N N . GLY F 1 233 ? 129.474 198.559 169.222 1.00 172.78 231 GLY F N 1
ATOM 15564 C CA . GLY F 1 233 ? 129.503 199.371 168.025 1.00 172.78 231 GLY F CA 1
ATOM 15565 C C . GLY F 1 233 ? 130.871 199.788 167.528 1.00 172.78 231 GLY F C 1
ATOM 15566 O O . GLY F 1 233 ? 130.965 200.324 166.416 1.00 172.78 231 GLY F O 1
ATOM 15567 N N . ALA F 1 234 ? 131.933 199.566 168.297 1.00 172.58 232 ALA F N 1
ATOM 15568 C CA . ALA F 1 234 ? 133.263 199.897 167.804 1.00 172.58 232 ALA F CA 1
ATOM 15569 C C . ALA F 1 234 ? 133.657 198.934 166.690 1.00 172.58 232 ALA F C 1
ATOM 15570 O O . ALA F 1 234 ? 133.186 197.796 166.627 1.00 172.58 232 ALA F O 1
ATOM 15572 N N . GLU F 1 235 ? 134.534 199.398 165.805 1.00 168.75 233 GLU F N 1
ATOM 15573 C CA . GLU F 1 235 ? 134.878 198.640 164.604 1.00 168.75 233 GLU F CA 1
ATOM 15574 C C . GLU F 1 235 ? 135.570 197.348 165.012 1.00 168.75 233 GLU F C 1
ATOM 15575 O O . GLU F 1 235 ? 136.727 197.353 165.434 1.00 168.75 233 GLU F O 1
ATOM 15581 N N . VAL F 1 236 ? 134.856 196.235 164.893 1.00 172.70 234 VAL F N 1
ATOM 15582 C CA . VAL F 1 236 ? 135.399 194.913 165.178 1.00 172.70 234 VAL F CA 1
ATOM 15583 C C . VAL F 1 236 ? 135.575 194.186 163.855 1.00 172.70 234 VAL F C 1
ATOM 15584 O O . VAL F 1 236 ? 134.595 193.865 163.174 1.00 172.70 234 VAL F O 1
ATOM 15588 N N . ILE F 1 237 ? 136.825 193.922 163.492 1.00 188.46 235 ILE F N 1
ATOM 15589 C CA . ILE F 1 237 ? 137.169 193.153 162.303 1.00 188.46 235 ILE F CA 1
ATOM 15590 C C . ILE F 1 237 ? 137.819 191.859 162.760 1.00 188.46 235 ILE F C 1
ATOM 15591 O O . ILE F 1 237 ? 138.661 191.868 163.666 1.00 188.46 235 ILE F O 1
ATOM 15596 N N . ALA F 1 238 ? 137.424 190.749 162.145 1.00 180.53 236 ALA F N 1
ATOM 15597 C CA . ALA F 1 238 ? 137.948 189.450 162.533 1.00 180.53 236 ALA F CA 1
ATOM 15598 C C . ALA F 1 238 ? 138.146 188.596 161.292 1.00 180.53 236 ALA F C 1
ATOM 15599 O O . ALA F 1 238 ? 137.513 188.804 160.255 1.00 180.53 236 ALA F O 1
ATOM 15601 N N . SER F 1 239 ? 139.038 187.616 161.422 1.00 174.33 237 SER F N 1
ATOM 15602 C CA . SER F 1 239 ? 139.277 186.652 160.350 1.00 174.33 237 SER F CA 1
ATOM 15603 C C . SER F 1 239 ? 139.583 185.319 161.040 1.00 174.33 237 SER F C 1
ATOM 15604 O O . SER F 1 239 ? 140.712 185.079 161.468 1.00 174.33 237 SER F O 1
ATOM 15607 N N . THR F 1 240 ? 138.561 184.469 161.138 1.00 166.38 238 THR F N 1
ATOM 15608 C CA . THR F 1 240 ? 138.684 183.218 161.872 1.00 166.38 238 THR F CA 1
ATOM 15609 C C . THR F 1 240 ? 139.777 182.356 161.264 1.00 166.38 238 THR F C 1
ATOM 15610 O O . THR F 1 240 ? 140.244 182.627 160.153 1.00 166.38 238 THR F O 1
ATOM 15614 N N . PHE F 1 241 ? 140.186 181.307 161.971 1.00 153.58 239 PHE F N 1
ATOM 15615 C CA . PHE F 1 241 ? 141.177 180.410 161.398 1.00 153.58 239 PHE F CA 1
ATOM 15616 C C . PHE F 1 241 ? 140.623 179.624 160.225 1.00 153.58 239 PHE F C 1
ATOM 15617 O O . PHE F 1 241 ? 141.394 178.960 159.525 1.00 153.58 239 PHE F O 1
ATOM 15625 N N . ASP F 1 242 ? 139.311 179.688 159.996 1.00 163.24 240 ASP F N 1
ATOM 15626 C CA . ASP F 1 242 ? 138.715 178.957 158.885 1.00 163.24 240 ASP F CA 1
ATOM 15627 C C . ASP F 1 242 ? 139.285 179.410 157.548 1.00 163.24 240 ASP F C 1
ATOM 15628 O O . ASP F 1 242 ? 139.310 178.629 156.592 1.00 163.24 240 ASP F O 1
ATOM 15633 N N . GLU F 1 243 ? 139.745 180.652 157.461 1.00 172.62 241 GLU F N 1
ATOM 15634 C CA . GLU F 1 243 ? 140.214 181.171 156.186 1.00 172.62 241 GLU F CA 1
ATOM 15635 C C . GLU F 1 243 ? 141.681 180.803 155.964 1.00 172.62 241 GLU F C 1
ATOM 15636 O O . GLU F 1 243 ? 142.430 180.632 156.930 1.00 172.62 241 GLU F O 1
ATOM 15642 N N . PRO F 1 244 ? 142.114 180.672 154.713 1.00 179.87 242 PRO F N 1
ATOM 15643 C CA . PRO F 1 244 ? 143.531 180.411 154.443 1.00 179.87 242 PRO F CA 1
ATOM 15644 C C . PRO F 1 244 ? 144.388 181.594 154.852 1.00 179.87 242 PRO F C 1
ATOM 15645 O O . PRO F 1 244 ? 143.882 182.716 155.008 1.00 179.87 242 PRO F O 1
ATOM 15649 N N . PRO F 1 245 ? 145.693 181.385 155.024 1.00 179.64 243 PRO F N 1
ATOM 15650 C CA . PRO F 1 245 ? 146.550 182.476 155.513 1.00 179.64 243 PRO F CA 1
ATOM 15651 C C . PRO F 1 245 ? 146.537 183.696 154.616 1.00 179.64 243 PRO F C 1
ATOM 15652 O O . PRO F 1 245 ? 146.733 184.820 155.100 1.00 179.64 243 PRO F O 1
ATOM 15656 N N . GLN F 1 246 ? 146.315 183.507 153.316 1.00 184.57 244 GLN F N 1
ATOM 15657 C CA . GLN F 1 246 ? 146.257 184.643 152.406 1.00 184.57 244 GLN F CA 1
ATOM 15658 C C . GLN F 1 246 ? 145.204 185.644 152.856 1.00 184.57 244 GLN F C 1
ATOM 15659 O O . GLN F 1 246 ? 145.426 186.858 152.797 1.00 184.57 244 GLN F O 1
ATOM 15665 N N . ASN F 1 247 ? 144.045 185.154 153.299 1.00 180.88 245 ASN F N 1
ATOM 15666 C CA . ASN F 1 247 ? 143.009 186.052 153.796 1.00 180.88 245 ASN F CA 1
ATOM 15667 C C . ASN F 1 247 ? 143.497 186.820 155.018 1.00 180.88 245 ASN F C 1
ATOM 15668 O O . ASN F 1 247 ? 143.246 188.028 155.144 1.00 180.88 245 ASN F O 1
ATOM 15673 N N . HIS F 1 248 ? 144.191 186.133 155.930 1.00 180.21 246 HIS F N 1
ATOM 15674 C CA . HIS F 1 248 ? 144.767 186.814 157.083 1.00 180.21 246 HIS F CA 1
ATOM 15675 C C . HIS F 1 248 ? 145.668 187.954 156.641 1.00 180.21 246 HIS F C 1
ATOM 15676 O O . HIS F 1 248 ? 145.547 189.081 157.134 1.00 180.21 246 HIS F O 1
ATOM 15683 N N . ILE F 1 249 ? 146.580 187.676 155.709 1.00 186.83 247 ILE F N 1
ATOM 15684 C CA . ILE F 1 249 ? 147.523 188.698 155.268 1.00 186.83 247 ILE F CA 1
ATOM 15685 C C . ILE F 1 249 ? 146.775 189.857 154.623 1.00 186.83 247 ILE F C 1
ATOM 15686 O O . ILE F 1 249 ? 147.064 191.033 154.881 1.00 186.83 247 ILE F O 1
ATOM 15691 N N . ARG F 1 250 ? 145.804 189.539 153.766 1.00 182.77 248 ARG F N 1
ATOM 15692 C CA . ARG F 1 250 ? 145.043 190.582 153.093 1.00 182.77 248 ARG F CA 1
ATOM 15693 C C . ARG F 1 250 ? 144.398 191.515 154.104 1.00 182.77 248 ARG F C 1
ATOM 15694 O O . ARG F 1 250 ? 144.585 192.737 154.049 1.00 182.77 248 ARG F O 1
ATOM 15702 N N . VAL F 1 251 ? 143.653 190.949 155.054 1.00 176.19 249 VAL F N 1
ATOM 15703 C CA . VAL F 1 251 ? 142.942 191.778 156.021 1.00 176.19 249 VAL F CA 1
ATOM 15704 C C . VAL F 1 251 ? 143.929 192.566 156.869 1.00 176.19 249 VAL F C 1
ATOM 15705 O O . VAL F 1 251 ? 143.725 193.757 157.147 1.00 176.19 249 VAL F O 1
ATOM 15709 N N . ALA F 1 252 ? 145.013 191.917 157.294 1.00 177.38 250 ALA F N 1
ATOM 15710 C CA . ALA F 1 252 ? 145.969 192.585 158.164 1.00 177.38 250 ALA F CA 1
ATOM 15711 C C . ALA F 1 252 ? 146.578 193.798 157.480 1.00 177.38 250 ALA F C 1
ATOM 15712 O O . ALA F 1 252 ? 146.622 194.888 158.060 1.00 177.38 250 ALA F O 1
ATOM 15714 N N . GLU F 1 253 ? 147.041 193.636 156.241 1.00 177.04 251 GLU F N 1
ATOM 15715 C CA . GLU F 1 253 ? 147.668 194.755 155.547 1.00 177.04 251 GLU F CA 1
ATOM 15716 C C . GLU F 1 253 ? 146.641 195.827 155.199 1.00 177.04 251 GLU F C 1
ATOM 15717 O O . GLU F 1 253 ? 146.946 197.028 155.225 1.00 177.04 251 GLU F O 1
ATOM 15723 N N . PHE F 1 254 ? 145.413 195.416 154.865 1.00 180.31 252 PHE F N 1
ATOM 15724 C CA . PHE F 1 254 ? 144.359 196.398 154.644 1.00 180.31 252 PHE F CA 1
ATOM 15725 C C . PHE F 1 254 ? 144.202 197.297 155.857 1.00 180.31 252 PHE F C 1
ATOM 15726 O O . PHE F 1 254 ? 144.233 198.530 155.741 1.00 180.31 252 PHE F O 1
ATOM 15734 N N . VAL F 1 255 ? 144.039 196.692 157.034 1.00 175.48 253 VAL F N 1
ATOM 15735 C CA . VAL F 1 255 ? 143.852 197.483 158.243 1.00 175.48 253 VAL F CA 1
ATOM 15736 C C . VAL F 1 255 ? 145.101 198.296 158.538 1.00 175.48 253 VAL F C 1
ATOM 15737 O O . VAL F 1 255 ? 145.021 199.436 159.009 1.00 175.48 253 VAL F O 1
ATOM 15741 N N . HIS F 1 256 ? 146.274 197.730 158.261 1.00 179.18 254 HIS F N 1
ATOM 15742 C CA . HIS F 1 256 ? 147.512 198.461 158.494 1.00 179.18 254 HIS F CA 1
ATOM 15743 C C . HIS F 1 256 ? 147.511 199.773 157.727 1.00 179.18 254 HIS F C 1
ATOM 15744 O O . HIS F 1 256 ? 147.690 200.850 158.309 1.00 179.18 254 HIS F O 1
ATOM 15751 N N . GLU F 1 257 ? 147.271 199.703 156.418 1.00 194.19 255 GLU F N 1
ATOM 15752 C CA . GLU F 1 257 ? 147.291 200.914 155.605 1.00 194.19 255 GLU F CA 1
ATOM 15753 C C . GLU F 1 257 ? 146.172 201.866 156.005 1.00 194.19 255 GLU F C 1
ATOM 15754 O O . GLU F 1 257 ? 146.378 203.087 156.074 1.00 194.19 255 GLU F O 1
ATOM 15760 N N . ARG F 1 258 ? 144.973 201.333 156.249 1.00 196.75 256 ARG F N 1
ATOM 15761 C CA . ARG F 1 258 ? 143.864 202.189 156.649 1.00 196.75 256 ARG F CA 1
ATOM 15762 C C . ARG F 1 258 ? 144.217 202.988 157.895 1.00 196.75 256 ARG F C 1
ATOM 15763 O O . ARG F 1 258 ? 144.056 204.214 157.925 1.00 196.75 256 ARG F O 1
ATOM 15771 N N . ALA F 1 259 ? 144.715 202.309 158.929 1.00 181.19 257 ALA F N 1
ATOM 15772 C CA . ALA F 1 259 ? 145.076 202.993 160.163 1.00 181.19 257 ALA F CA 1
ATOM 15773 C C . ALA F 1 259 ? 146.197 203.989 159.922 1.00 181.19 257 ALA F C 1
ATOM 15774 O O . ALA F 1 259 ? 146.180 205.100 160.463 1.00 181.19 257 ALA F O 1
ATOM 15776 N N . LYS F 1 260 ? 147.196 203.603 159.127 1.00 182.06 258 LYS F N 1
ATOM 15777 C CA . LYS F 1 260 ? 148.301 204.517 158.866 1.00 182.06 258 LYS F CA 1
ATOM 15778 C C . LYS F 1 260 ? 147.792 205.820 158.273 1.00 182.06 258 LYS F C 1
ATOM 15779 O O . LYS F 1 260 ? 148.122 206.909 158.760 1.00 182.06 258 LYS F O 1
ATOM 15785 N N . ARG F 1 261 ? 146.958 205.733 157.239 1.00 205.69 259 ARG F N 1
ATOM 15786 C CA . ARG F 1 261 ? 146.527 206.954 156.573 1.00 205.69 259 ARG F CA 1
ATOM 15787 C C . ARG F 1 261 ? 145.547 207.734 157.436 1.00 205.69 259 ARG F C 1
ATOM 15788 O O . ARG F 1 261 ? 145.505 208.967 157.376 1.00 205.69 259 ARG F O 1
ATOM 15796 N N . ILE F 1 262 ? 144.758 207.040 158.255 1.00 185.53 260 ILE F N 1
ATOM 15797 C CA . ILE F 1 262 ? 143.869 207.746 159.169 1.00 185.53 260 ILE F CA 1
ATOM 15798 C C . ILE F 1 262 ? 144.679 208.546 160.178 1.00 185.53 260 ILE F C 1
ATOM 15799 O O . ILE F 1 262 ? 144.384 209.716 160.448 1.00 185.53 260 ILE F O 1
ATOM 15804 N N . VAL F 1 263 ? 145.716 207.932 160.748 1.00 184.03 261 VAL F N 1
ATOM 15805 C CA . VAL F 1 263 ? 146.584 208.646 161.677 1.00 184.03 261 VAL F CA 1
ATOM 15806 C C . VAL F 1 263 ? 147.287 209.790 160.968 1.00 184.03 261 VAL F C 1
ATOM 15807 O O . VAL F 1 263 ? 147.582 210.824 161.580 1.00 184.03 261 VAL F O 1
ATOM 15811 N N . GLU F 1 264 ? 147.567 209.628 159.673 1.00 204.17 262 GLU F N 1
ATOM 15812 C CA . GLU F 1 264 ? 148.246 210.687 158.936 1.00 204.17 262 GLU F CA 1
ATOM 15813 C C . GLU F 1 264 ? 147.477 211.997 159.017 1.00 204.17 262 GLU F C 1
ATOM 15814 O O . GLU F 1 264 ? 148.064 213.073 158.865 1.00 204.17 262 GLU F O 1
ATOM 15820 N N . GLU F 1 265 ? 146.169 211.930 159.255 1.00 194.27 263 GLU F N 1
ATOM 15821 C CA . GLU F 1 265 ? 145.335 213.114 159.384 1.00 194.27 263 GLU F CA 1
ATOM 15822 C C . GLU F 1 265 ? 145.393 213.717 160.785 1.00 194.27 263 GLU F C 1
ATOM 15823 O O . GLU F 1 265 ? 144.511 214.501 161.150 1.00 194.27 263 GLU F O 1
ATOM 15829 N N . GLY F 1 266 ? 146.412 213.374 161.570 1.00 173.46 264 GLY F N 1
ATOM 15830 C CA . GLY F 1 266 ? 146.554 213.913 162.908 1.00 173.46 264 GLY F CA 1
ATOM 15831 C C . GLY F 1 266 ? 145.637 213.302 163.941 1.00 173.46 264 GLY F C 1
ATOM 15832 O O . GLY F 1 266 ? 145.467 213.874 165.020 1.00 173.46 264 GLY F O 1
ATOM 15833 N N . GLY F 1 267 ? 145.043 212.147 163.644 1.00 172.24 265 GLY F N 1
ATOM 15834 C CA . GLY F 1 267 ? 144.128 211.514 164.566 1.00 172.24 265 GLY F CA 1
ATOM 15835 C C . GLY F 1 267 ? 144.794 210.491 165.468 1.00 172.24 265 GLY F C 1
ATOM 15836 O O . GLY F 1 267 ? 145.910 210.041 165.222 1.00 172.24 265 GLY F O 1
ATOM 15837 N N . HIS F 1 268 ? 144.081 210.132 166.532 1.00 159.63 266 HIS F N 1
ATOM 15838 C CA . HIS F 1 268 ? 144.528 209.123 167.483 1.00 159.63 266 HIS F CA 1
ATOM 15839 C C . HIS F 1 268 ? 143.836 207.801 167.171 1.00 159.63 266 HIS F C 1
ATOM 15840 O O . HIS F 1 268 ? 142.604 207.717 167.197 1.00 159.63 266 HIS F O 1
ATOM 15847 N N . VAL F 1 269 ? 144.632 206.777 166.871 1.00 159.20 267 VAL F N 1
ATOM 15848 C CA . VAL F 1 269 ? 144.145 205.456 166.495 1.00 159.20 267 VAL F CA 1
ATOM 15849 C C . VAL F 1 269 ? 144.728 204.435 167.457 1.00 159.20 267 VAL F C 1
ATOM 15850 O O . VAL F 1 269 ? 145.906 204.520 167.821 1.00 159.20 267 VAL F O 1
ATOM 15854 N N . MET F 1 270 ? 143.903 203.480 167.872 1.00 151.79 268 MET F N 1
ATOM 15855 C CA . MET F 1 270 ? 144.349 202.351 168.676 1.00 151.79 268 MET F CA 1
ATOM 15856 C C . MET F 1 270 ? 143.874 201.064 168.021 1.00 151.79 268 MET F C 1
ATOM 15857 O O . MET F 1 270 ? 142.674 200.891 167.785 1.00 151.79 268 MET F O 1
ATOM 15862 N N . ILE F 1 271 ? 144.814 200.172 167.726 1.00 152.06 269 ILE F N 1
ATOM 15863 C CA . ILE F 1 271 ? 144.526 198.865 167.148 1.00 152.06 269 ILE F CA 1
ATOM 15864 C C . ILE F 1 271 ? 144.861 197.801 168.181 1.00 152.06 269 ILE F C 1
ATOM 15865 O O . ILE F 1 271 ? 145.977 197.769 168.720 1.00 152.06 269 ILE F O 1
ATOM 15870 N N . LEU F 1 272 ? 143.892 196.938 168.457 1.00 158.49 270 LEU F N 1
ATOM 15871 C CA . LEU F 1 272 ? 144.064 195.807 169.358 1.00 158.49 270 LEU F CA 1
ATOM 15872 C C . LEU F 1 272 ? 144.046 194.533 168.521 1.00 158.49 270 LEU F C 1
ATOM 15873 O O . LEU F 1 272 ? 142.998 194.134 168.005 1.00 158.49 270 LEU F O 1
ATOM 15878 N N . LEU F 1 273 ? 145.206 193.902 168.387 1.00 175.59 271 LEU F N 1
ATOM 15879 C CA . LEU F 1 273 ? 145.416 192.803 167.454 1.00 175.59 271 LEU F CA 1
ATOM 15880 C C . LEU F 1 273 ? 145.541 191.486 168.209 1.00 175.59 271 LEU F C 1
ATOM 15881 O O . LEU F 1 273 ? 146.566 191.218 168.852 1.00 175.59 271 LEU F O 1
ATOM 15886 N N . ASP F 1 274 ? 144.510 190.656 168.101 1.00 168.14 272 ASP F N 1
ATOM 15887 C CA . ASP F 1 274 ? 144.572 189.296 168.610 1.00 168.14 272 ASP F CA 1
ATOM 15888 C C . ASP F 1 274 ? 145.503 188.461 167.741 1.00 168.14 272 ASP F C 1
ATOM 15889 O O . ASP F 1 274 ? 145.518 188.606 166.515 1.00 168.14 272 ASP F O 1
ATOM 15894 N N . SER F 1 275 ? 146.276 187.583 168.378 1.00 173.28 273 SER F N 1
ATOM 15895 C CA . SER F 1 275 ? 147.031 186.566 167.656 1.00 173.28 273 SER F CA 1
ATOM 15896 C C . SER F 1 275 ? 148.098 187.150 166.734 1.00 173.28 273 SER F C 1
ATOM 15897 O O . SER F 1 275 ? 148.056 186.933 165.519 1.00 173.28 273 SER F O 1
ATOM 15900 N N . ILE F 1 276 ? 149.057 187.898 167.287 1.00 165.50 274 ILE F N 1
ATOM 15901 C CA . ILE F 1 276 ? 150.132 188.426 166.450 1.00 165.50 274 ILE F CA 1
ATOM 15902 C C . ILE F 1 276 ? 151.118 187.332 166.065 1.00 165.50 274 ILE F C 1
ATOM 15903 O O . ILE F 1 276 ? 151.584 187.290 164.924 1.00 165.50 274 ILE F O 1
ATOM 15908 N N . THR F 1 277 ? 151.473 186.445 166.996 1.00 154.09 275 THR F N 1
ATOM 15909 C CA . THR F 1 277 ? 152.438 185.404 166.659 1.00 154.09 275 THR F CA 1
ATOM 15910 C C . THR F 1 277 ? 151.822 184.387 165.712 1.00 154.09 275 THR F C 1
ATOM 15911 O O . THR F 1 277 ? 152.522 183.801 164.879 1.00 154.09 275 THR F O 1
ATOM 15915 N N . ARG F 1 278 ? 150.506 184.186 165.800 1.00 168.07 276 ARG F N 1
ATOM 15916 C CA . ARG F 1 278 ? 149.817 183.426 164.764 1.00 168.07 276 ARG F CA 1
ATOM 15917 C C . ARG F 1 278 ? 149.952 184.121 163.417 1.00 168.07 276 ARG F C 1
ATOM 15918 O O . ARG F 1 278 ? 150.127 183.467 162.385 1.00 168.07 276 ARG F O 1
ATOM 15926 N N . LEU F 1 279 ? 149.862 185.451 163.408 1.00 173.84 277 LEU F N 1
ATOM 15927 C CA . LEU F 1 279 ? 150.037 186.193 162.165 1.00 173.84 277 LEU F CA 1
ATOM 15928 C C . LEU F 1 279 ? 151.454 186.040 161.626 1.00 173.84 277 LEU F C 1
ATOM 15929 O O . LEU F 1 279 ? 151.660 185.951 160.412 1.00 173.84 277 LEU F O 1
ATOM 15934 N N . ALA F 1 280 ? 152.448 186.024 162.515 1.00 178.30 278 ALA F N 1
ATOM 15935 C CA . ALA F 1 280 ? 153.819 185.779 162.083 1.00 178.30 278 ALA F CA 1
ATOM 15936 C C . ALA F 1 280 ? 153.958 184.381 161.502 1.00 178.30 278 ALA F C 1
ATOM 15937 O O . ALA F 1 280 ? 154.642 184.181 160.492 1.00 178.30 278 ALA F O 1
ATOM 15939 N N . ARG F 1 281 ? 153.319 183.400 162.134 1.00 164.94 279 ARG F N 1
ATOM 15940 C CA . ARG F 1 281 ? 153.293 182.058 161.572 1.00 164.94 279 ARG F CA 1
ATOM 15941 C C . ARG F 1 281 ? 152.677 182.070 160.183 1.00 164.94 279 ARG F C 1
ATOM 15942 O O . ARG F 1 281 ? 153.177 181.410 159.266 1.00 164.94 279 ARG F O 1
ATOM 15950 N N . ALA F 1 282 ? 151.588 182.816 160.011 1.00 181.47 280 ALA F N 1
ATOM 15951 C CA . ALA F 1 282 ? 150.944 182.900 158.706 1.00 181.47 280 ALA F CA 1
ATOM 15952 C C . ALA F 1 282 ? 151.874 183.522 157.675 1.00 181.47 280 ALA F C 1
ATOM 15953 O O . ALA F 1 282 ? 151.949 183.056 156.534 1.00 181.47 280 ALA F O 1
ATOM 15955 N N . ASN F 1 283 ? 152.588 184.581 158.056 1.00 188.32 281 ASN F N 1
ATOM 15956 C CA . ASN F 1 283 ? 153.536 185.195 157.133 1.00 188.32 281 ASN F CA 1
ATOM 15957 C C . ASN F 1 283 ? 154.627 184.209 156.748 1.00 188.32 281 ASN F C 1
ATOM 15958 O O . ASN F 1 283 ? 155.006 184.112 155.575 1.00 188.32 281 ASN F O 1
ATOM 15963 N N . ASN F 1 284 ? 155.143 183.466 157.726 1.00 189.75 282 ASN F N 1
ATOM 15964 C CA . ASN F 1 284 ? 156.143 182.449 157.431 1.00 189.75 282 ASN F CA 1
ATOM 15965 C C . ASN F 1 284 ? 155.588 181.419 156.458 1.00 189.75 282 ASN F C 1
ATOM 15966 O O . ASN F 1 284 ? 156.275 181.004 155.518 1.00 189.75 282 ASN F O 1
ATOM 15971 N N . LEU F 1 285 ? 154.339 181.003 156.666 1.00 194.33 283 LEU F N 1
ATOM 15972 C CA . LEU F 1 285 ? 153.674 180.132 155.705 1.00 194.33 283 LEU F CA 1
ATOM 15973 C C . LEU F 1 285 ? 153.583 180.787 154.336 1.00 194.33 283 LEU F C 1
ATOM 15974 O O . LEU F 1 285 ? 153.592 180.092 153.314 1.00 194.33 283 LEU F O 1
ATOM 15979 N N . VAL F 1 286 ? 153.493 182.117 154.300 1.00 199.37 284 VAL F N 1
ATOM 15980 C CA . VAL F 1 286 ? 153.286 182.818 153.039 1.00 199.37 284 VAL F CA 1
ATOM 15981 C C . VAL F 1 286 ? 154.612 183.267 152.443 1.00 199.37 284 VAL F C 1
ATOM 15982 O O . VAL F 1 286 ? 154.758 183.320 151.216 1.00 199.37 284 VAL F O 1
ATOM 15986 N N . THR F 1 287 ? 155.592 183.595 153.277 1.00 212.43 285 THR F N 1
ATOM 15987 C CA . THR F 1 287 ? 156.883 184.021 152.756 1.00 212.43 285 THR F CA 1
ATOM 15988 C C . THR F 1 287 ? 157.492 182.882 151.938 1.00 212.43 285 THR F C 1
ATOM 15989 O O . THR F 1 287 ? 157.706 181.787 152.478 1.00 212.43 285 THR F O 1
ATOM 15993 N N . PRO F 1 288 ? 157.777 183.087 150.654 1.00 219.54 286 PRO F N 1
ATOM 15994 C CA . PRO F 1 288 ? 158.118 181.949 149.781 1.00 219.54 286 PRO F CA 1
ATOM 15995 C C . PRO F 1 288 ? 159.473 181.342 150.110 1.00 219.54 286 PRO F C 1
ATOM 15996 O O . PRO F 1 288 ? 159.604 180.109 150.105 1.00 219.54 286 PRO F O 1
ATOM 16000 N N . PRO F 1 289 ? 160.519 182.153 150.400 1.00 227.80 287 PRO F N 1
ATOM 16001 C CA . PRO F 1 289 ? 161.849 181.548 150.555 1.00 227.80 287 PRO F CA 1
ATOM 16002 C C . PRO F 1 289 ? 162.616 181.941 151.811 1.00 227.80 287 PRO F C 1
ATOM 16003 O O . PRO F 1 289 ? 162.972 181.074 152.615 1.00 227.80 287 PRO F O 1
ATOM 16007 N N . THR F 1 290 ? 162.894 183.236 151.981 1.00 215.21 288 THR F N 1
ATOM 16008 C CA . THR F 1 290 ? 163.677 183.747 153.102 1.00 215.21 288 THR F CA 1
ATOM 16009 C C . THR F 1 290 ? 165.152 183.389 152.949 1.00 215.21 288 THR F C 1
ATOM 16010 O O . THR F 1 290 ? 165.995 183.884 153.704 1.00 215.21 288 THR F O 1
ATOM 16014 N N . GLY F 1 291 ? 165.486 182.571 151.955 1.00 213.91 289 GLY F N 1
ATOM 16015 C CA . GLY F 1 291 ? 166.843 182.083 151.824 1.00 213.91 289 GLY F CA 1
ATOM 16016 C C . GLY F 1 291 ? 167.225 181.166 152.968 1.00 213.91 289 GLY F C 1
ATOM 16017 O O . GLY F 1 291 ? 166.743 180.033 153.049 1.00 213.91 289 GLY F O 1
ATOM 16018 N N . ARG F 1 292 ? 168.093 181.642 153.856 1.00 206.91 290 ARG F N 1
ATOM 16019 C CA . ARG F 1 292 ? 168.460 180.878 155.039 1.00 206.91 290 ARG F CA 1
ATOM 16020 C C . ARG F 1 292 ? 167.330 180.901 156.059 1.00 206.91 290 ARG F C 1
ATOM 16021 O O . ARG F 1 292 ? 166.813 181.964 156.413 1.00 206.91 290 ARG F O 1
ATOM 16029 N N . THR F 1 293 ? 166.958 179.718 156.539 1.00 208.10 291 THR F N 1
ATOM 16030 C CA . THR F 1 293 ? 165.864 179.570 157.489 1.00 208.10 291 THR F CA 1
ATOM 16031 C C . THR F 1 293 ? 166.374 179.772 158.911 1.00 208.10 291 THR F C 1
ATOM 16032 O O . THR F 1 293 ? 167.263 179.046 159.369 1.00 208.10 291 THR F O 1
ATOM 16036 N N . LEU F 1 294 ? 165.807 180.757 159.604 1.00 199.00 292 LEU F N 1
ATOM 16037 C CA . LEU F 1 294 ? 166.179 181.018 160.988 1.00 199.00 292 LEU F CA 1
ATOM 16038 C C . LEU F 1 294 ? 165.961 179.778 161.846 1.00 199.00 292 LEU F C 1
ATOM 16039 O O . LEU F 1 294 ? 165.276 178.831 161.449 1.00 199.00 292 LEU F O 1
ATOM 16044 N N . SER F 1 295 ? 166.562 179.788 163.034 1.00 191.96 293 SER F N 1
ATOM 16045 C CA . SER F 1 295 ? 166.381 178.692 163.975 1.00 191.96 293 SER F CA 1
ATOM 16046 C C . SER F 1 295 ? 164.903 178.486 164.276 1.00 191.96 293 SER F C 1
ATOM 16047 O O . SER F 1 295 ? 164.167 179.440 164.542 1.00 191.96 293 SER F O 1
ATOM 16050 N N . GLY F 1 296 ? 164.468 177.227 164.232 1.00 177.71 294 GLY F N 1
ATOM 16051 C CA . GLY F 1 296 ? 163.102 176.866 164.545 1.00 177.71 294 GLY F CA 1
ATOM 16052 C C . GLY F 1 296 ? 162.170 176.800 163.354 1.00 177.71 294 GLY F C 1
ATOM 16053 O O . GLY F 1 296 ? 160.971 176.559 163.544 1.00 177.71 294 GLY F O 1
ATOM 16054 N N . GLY F 1 297 ? 162.673 177.011 162.142 1.00 186.46 295 GLY F N 1
ATOM 16055 C CA . GLY F 1 297 ? 161.841 176.944 160.959 1.00 186.46 295 GLY F CA 1
ATOM 16056 C C . GLY F 1 297 ? 161.237 178.261 160.537 1.00 186.46 295 GLY F C 1
ATOM 16057 O O . GLY F 1 297 ? 160.123 178.272 160.002 1.00 186.46 295 GLY F O 1
ATOM 16058 N N . LEU F 1 298 ? 161.936 179.369 160.752 1.00 192.52 296 LEU F N 1
ATOM 16059 C CA . LEU F 1 298 ? 161.367 180.693 160.561 1.00 192.52 296 LEU F CA 1
ATOM 16060 C C . LEU F 1 298 ? 161.779 181.298 159.228 1.00 192.52 296 LEU F C 1
ATOM 16061 O O . LEU F 1 298 ? 162.859 181.021 158.698 1.00 192.52 296 LEU F O 1
ATOM 16066 N N . ASP F 1 299 ? 160.902 182.142 158.692 1.00 208.40 297 ASP F N 1
ATOM 16067 C CA . ASP F 1 299 ? 161.216 182.903 157.495 1.00 208.40 297 ASP F CA 1
ATOM 16068 C C . ASP F 1 299 ? 161.790 184.255 157.889 1.00 208.40 297 ASP F C 1
ATOM 16069 O O . ASP F 1 299 ? 161.155 185.033 158.607 1.00 208.40 297 ASP F O 1
ATOM 16074 N N . SER F 1 300 ? 163.001 184.536 157.407 1.00 205.26 298 SER F N 1
ATOM 16075 C CA . SER F 1 300 ? 163.692 185.753 157.819 1.00 205.26 298 SER F CA 1
ATOM 16076 C C . SER F 1 300 ? 162.921 186.997 157.399 1.00 205.26 298 SER F C 1
ATOM 16077 O O . SER F 1 300 ? 162.770 187.939 158.186 1.00 205.26 298 SER F O 1
ATOM 16080 N N . ALA F 1 301 ? 162.422 187.020 156.166 1.00 203.60 299 ALA F N 1
ATOM 16081 C CA . ALA F 1 301 ? 161.658 188.148 155.658 1.00 203.60 299 ALA F CA 1
ATOM 16082 C C . ALA F 1 301 ? 160.189 188.084 156.047 1.00 203.60 299 ALA F C 1
ATOM 16083 O O . ALA F 1 301 ? 159.471 189.071 155.862 1.00 203.60 299 ALA F O 1
ATOM 16085 N N . ALA F 1 302 ? 159.727 186.956 156.593 1.00 198.38 300 ALA F N 1
ATOM 16086 C CA . ALA F 1 302 ? 158.354 186.893 157.078 1.00 198.38 300 ALA F CA 1
ATOM 16087 C C . ALA F 1 302 ? 158.127 187.870 158.219 1.00 198.38 300 ALA F C 1
ATOM 16088 O O . ALA F 1 302 ? 157.016 188.386 158.378 1.00 198.38 300 ALA F O 1
ATOM 16090 N N . LEU F 1 303 ? 159.158 188.135 159.017 1.00 184.49 301 LEU F N 1
ATOM 16091 C CA . LEU F 1 303 ? 159.035 189.052 160.137 1.00 184.49 301 LEU F CA 1
ATOM 16092 C C . LEU F 1 303 ? 159.208 190.507 159.733 1.00 184.49 301 LEU F C 1
ATOM 16093 O O . LEU F 1 303 ? 158.978 191.388 160.563 1.00 184.49 301 LEU F O 1
ATOM 16098 N N . TYR F 1 304 ? 159.592 190.784 158.486 1.00 183.27 302 TYR F N 1
ATOM 16099 C CA . TYR F 1 304 ? 159.776 192.170 158.068 1.00 183.27 302 TYR F CA 1
ATOM 16100 C C . TYR F 1 304 ? 158.444 192.908 158.012 1.00 183.27 302 TYR F C 1
ATOM 16101 O O . TYR F 1 304 ? 158.324 194.041 158.496 1.00 183.27 302 TYR F O 1
ATOM 16110 N N . PHE F 1 305 ? 157.436 192.291 157.402 1.00 178.71 303 PHE F N 1
ATOM 16111 C CA . PHE F 1 305 ? 156.134 192.947 157.300 1.00 178.71 303 PHE F CA 1
ATOM 16112 C C . PHE F 1 305 ? 155.469 193.120 158.657 1.00 178.71 303 PHE F C 1
ATOM 16113 O O . PHE F 1 305 ? 154.991 194.230 158.944 1.00 178.71 303 PHE F O 1
ATOM 16121 N N . PRO F 1 306 ? 155.387 192.104 159.522 1.00 177.93 304 PRO F N 1
ATOM 16122 C CA . PRO F 1 306 ? 154.899 192.369 160.885 1.00 177.93 304 PRO F CA 1
ATOM 16123 C C . PRO F 1 306 ? 155.773 193.349 161.642 1.00 177.93 304 PRO F C 1
ATOM 16124 O O . PRO F 1 306 ? 155.266 194.106 162.477 1.00 177.93 304 PRO F O 1
ATOM 16128 N N . LYS F 1 307 ? 157.081 193.358 161.377 1.00 171.57 305 LYS F N 1
ATOM 16129 C CA . LYS F 1 307 ? 157.949 19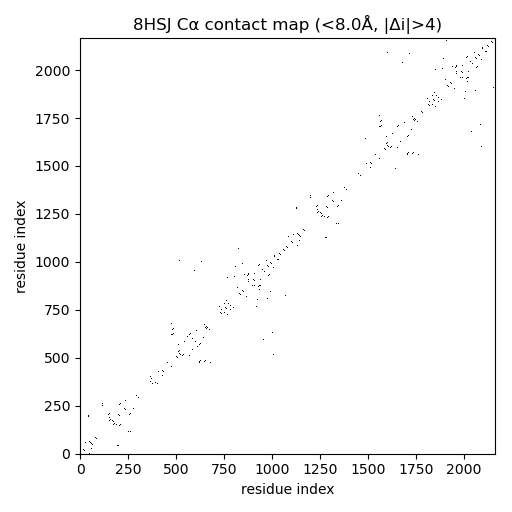4.336 162.018 1.00 171.57 305 LYS F CA 1
ATOM 16130 C C . LYS F 1 307 ? 157.511 195.747 161.677 1.00 171.57 305 LYS F C 1
ATOM 16131 O O . LYS F 1 307 ? 157.332 196.582 162.567 1.00 171.57 305 LYS F O 1
ATOM 16137 N N . ARG F 1 308 ? 157.340 196.029 160.387 1.00 169.87 306 ARG F N 1
ATOM 16138 C CA . ARG F 1 308 ? 156.868 197.346 159.979 1.00 169.87 306 ARG F CA 1
ATOM 16139 C C . ARG F 1 308 ? 155.482 197.614 160.543 1.00 169.87 306 ARG F C 1
ATOM 16140 O O . ARG F 1 308 ? 155.188 198.726 161.000 1.00 169.87 306 ARG F O 1
ATOM 16148 N N . PHE F 1 309 ? 154.618 196.599 160.519 1.00 173.51 307 PHE F N 1
ATOM 16149 C CA . PHE F 1 309 ? 153.270 196.736 161.055 1.00 173.51 307 PHE F CA 1
ATOM 16150 C C . PHE F 1 309 ? 153.305 197.241 162.490 1.00 173.51 307 PHE F C 1
ATOM 16151 O O . PHE F 1 309 ? 152.618 198.207 162.841 1.00 173.51 307 PHE F O 1
ATOM 16159 N N . LEU F 1 310 ? 154.107 196.595 163.335 1.00 159.31 308 LEU F N 1
ATOM 16160 C CA . LEU F 1 310 ? 154.157 196.974 164.741 1.00 159.31 308 LEU F CA 1
ATOM 16161 C C . LEU F 1 310 ? 154.920 198.277 164.932 1.00 159.31 308 LEU F C 1
ATOM 16162 O O . LEU F 1 310 ? 154.567 199.086 165.796 1.00 159.31 308 LEU F O 1
ATOM 16167 N N . GLY F 1 311 ? 155.955 198.506 164.133 1.00 161.26 309 GLY F N 1
ATOM 16168 C CA . GLY F 1 311 ? 156.687 199.748 164.204 1.00 161.26 309 GLY F CA 1
ATOM 16169 C C . GLY F 1 311 ? 155.912 200.948 163.732 1.00 161.26 309 GLY F C 1
ATOM 16170 O O . GLY F 1 311 ? 156.336 202.081 163.975 1.00 161.26 309 GLY F O 1
ATOM 16171 N N . ALA F 1 312 ? 154.781 200.733 163.062 1.00 166.28 310 ALA F N 1
ATOM 16172 C CA . ALA F 1 312 ? 153.910 201.853 162.736 1.00 166.28 310 ALA F CA 1
ATOM 16173 C C . ALA F 1 312 ? 153.504 202.604 163.995 1.00 166.28 310 ALA F C 1
ATOM 16174 O O . ALA F 1 312 ? 153.434 203.839 163.993 1.00 166.28 310 ALA F O 1
ATOM 16176 N N . ALA F 1 313 ? 153.250 201.882 165.083 1.00 158.97 311 ALA F N 1
ATOM 16177 C CA . ALA F 1 313 ? 152.872 202.517 166.337 1.00 158.97 311 ALA F CA 1
ATOM 16178 C C . ALA F 1 313 ? 153.930 203.521 166.760 1.00 158.97 311 ALA F C 1
ATOM 16179 O O . ALA F 1 313 ? 155.118 203.195 166.821 1.00 158.97 311 ALA F O 1
ATOM 16181 N N . ARG F 1 314 ? 153.497 204.745 167.047 1.00 153.84 312 ARG F N 1
ATOM 16182 C CA . ARG F 1 314 ? 154.423 205.821 167.363 1.00 153.84 312 ARG F CA 1
ATOM 16183 C C . ARG F 1 314 ? 153.644 206.996 167.925 1.00 153.84 312 ARG F C 1
ATOM 16184 O O . ARG F 1 314 ? 152.427 207.097 167.754 1.00 153.84 312 ARG F O 1
ATOM 16192 N N . ASN F 1 315 ? 154.367 207.887 168.593 1.00 148.46 313 ASN F N 1
ATOM 16193 C CA . ASN F 1 315 ? 153.834 209.172 169.020 1.00 148.46 313 ASN F CA 1
ATOM 16194 C C . ASN F 1 315 ? 154.346 210.258 168.088 1.00 148.46 313 ASN F C 1
ATOM 16195 O O . ASN F 1 315 ? 155.530 210.285 167.744 1.00 148.46 313 ASN F O 1
ATOM 16200 N N . ILE F 1 316 ? 153.454 211.155 167.685 1.00 154.07 314 ILE F N 1
ATOM 16201 C CA . ILE F 1 316 ? 153.779 212.229 166.756 1.00 154.07 314 ILE F CA 1
ATOM 16202 C C . ILE F 1 316 ? 153.730 213.547 167.513 1.00 154.07 314 ILE F C 1
ATOM 16203 O O . ILE F 1 316 ? 152.795 213.794 168.282 1.00 154.07 314 ILE F O 1
ATOM 16208 N N . ARG F 1 317 ? 154.738 214.389 167.293 1.00 160.89 315 ARG F N 1
ATOM 16209 C CA . ARG F 1 317 ? 154.891 215.641 168.022 1.00 160.89 315 ARG F CA 1
ATOM 16210 C C . ARG F 1 317 ? 153.906 216.713 167.579 1.00 160.89 315 ARG F C 1
ATOM 16211 O O . ARG F 1 317 ? 153.784 217.736 168.259 1.00 160.89 315 ARG F O 1
ATOM 16219 N N . GLY F 1 318 ? 153.189 216.502 166.482 1.00 155.62 316 GLY F N 1
ATOM 16220 C CA . GLY F 1 318 ? 152.309 217.526 165.956 1.00 155.62 316 GLY F CA 1
ATOM 16221 C C . GLY F 1 318 ? 150.847 217.215 166.184 1.00 155.62 316 GLY F C 1
ATOM 16222 O O . GLY F 1 318 ? 149.970 217.947 165.717 1.00 155.62 316 GLY F O 1
ATOM 16223 N N . GLY F 1 319 ? 150.572 216.132 166.905 1.00 157.91 317 GLY F N 1
ATOM 16224 C CA . GLY F 1 319 ? 149.209 215.692 167.113 1.00 157.91 317 GLY F CA 1
ATOM 16225 C C . GLY F 1 319 ? 148.964 214.352 166.456 1.00 157.91 317 GLY F C 1
ATOM 16226 O O . GLY F 1 319 ? 149.680 213.973 165.524 1.00 157.91 317 GLY F O 1
ATOM 16227 N N . GLY F 1 320 ? 147.962 213.622 166.932 1.00 163.78 318 GLY F N 1
ATOM 16228 C CA . GLY F 1 320 ? 147.683 212.301 166.409 1.00 163.78 318 GLY F CA 1
ATOM 16229 C C . GLY F 1 320 ? 148.648 211.277 166.965 1.00 163.78 318 GLY F C 1
ATOM 16230 O O . GLY F 1 320 ? 149.711 211.636 167.476 1.00 163.78 318 GLY F O 1
ATOM 16231 N N . SER F 1 321 ? 148.292 210.000 166.872 1.00 156.49 319 SER F N 1
ATOM 16232 C CA . SER F 1 321 ? 149.154 208.935 167.359 1.00 156.49 319 SER F CA 1
ATOM 16233 C C . SER F 1 321 ? 148.560 207.609 166.927 1.00 156.49 319 SER F C 1
ATOM 16234 O O . SER F 1 321 ? 147.388 207.531 166.560 1.00 156.49 319 SER F O 1
ATOM 16237 N N . LEU F 1 322 ? 149.388 206.572 166.963 1.00 158.52 320 LEU F N 1
ATOM 16238 C CA . LEU F 1 322 ? 148.976 205.221 166.613 1.00 158.52 320 LEU F CA 1
ATOM 16239 C C . LEU F 1 322 ? 149.506 204.265 167.667 1.00 158.52 320 LEU F C 1
ATOM 16240 O O . LEU F 1 322 ? 150.723 204.146 167.841 1.00 158.52 320 LEU F O 1
ATOM 16245 N N . THR F 1 323 ? 148.601 203.588 168.367 1.00 162.26 321 THR F N 1
ATOM 16246 C CA . THR F 1 323 ? 148.963 202.653 169.425 1.00 162.26 321 THR F CA 1
ATOM 16247 C C . THR F 1 323 ? 148.468 201.264 169.062 1.00 162.26 321 THR F C 1
ATOM 16248 O O . THR F 1 323 ? 147.265 201.062 168.887 1.00 162.26 321 THR F O 1
ATOM 16252 N N . ILE F 1 324 ? 149.385 200.307 168.979 1.00 153.19 322 ILE F N 1
ATOM 16253 C CA . ILE F 1 324 ? 149.047 198.920 168.687 1.00 153.19 322 ILE F CA 1
ATOM 16254 C C . ILE F 1 324 ? 149.370 198.091 169.916 1.00 153.19 322 ILE F C 1
ATOM 16255 O O . ILE F 1 324 ? 150.500 198.128 170.417 1.00 153.19 322 ILE F O 1
ATOM 16260 N N . LEU F 1 325 ? 148.379 197.360 170.411 1.00 160.67 323 LEU F N 1
ATOM 16261 C CA . LEU F 1 325 ? 148.602 196.323 171.407 1.00 160.67 323 LEU F CA 1
ATOM 16262 C C . LEU F 1 325 ? 148.212 194.992 170.793 1.00 160.67 323 LEU F C 1
ATOM 16263 O O . LEU F 1 325 ? 147.086 194.839 170.315 1.00 160.67 323 LEU F O 1
ATOM 16268 N N . ALA F 1 326 ? 149.131 194.032 170.810 1.00 165.70 324 ALA F N 1
ATOM 16269 C CA . ALA F 1 326 ? 148.907 192.769 170.129 1.00 165.70 324 ALA F CA 1
ATOM 16270 C C . ALA F 1 326 ? 149.321 191.618 171.032 1.00 165.70 324 ALA F C 1
ATOM 16271 O O . ALA F 1 326 ? 150.158 191.769 171.924 1.00 165.70 324 ALA F O 1
ATOM 16273 N N . THR F 1 327 ? 148.720 190.458 170.782 1.00 173.97 325 THR F N 1
ATOM 16274 C CA . THR F 1 327 ? 148.915 189.280 171.622 1.00 173.97 325 THR F CA 1
ATOM 16275 C C . THR F 1 327 ? 149.903 188.325 170.960 1.00 173.97 325 THR F C 1
ATOM 16276 O O . THR F 1 327 ? 149.661 187.858 169.843 1.00 173.97 325 THR F O 1
ATOM 16280 N N . ALA F 1 328 ? 150.988 188.007 171.666 1.00 159.69 326 ALA F N 1
ATOM 16281 C CA . ALA F 1 328 ? 152.046 187.139 171.165 1.00 159.69 326 ALA F CA 1
ATOM 16282 C C . ALA F 1 328 ? 152.116 185.853 171.978 1.00 159.69 326 ALA F C 1
ATOM 16283 O O . ALA F 1 328 ? 151.900 185.863 173.193 1.00 159.69 326 ALA F O 1
ATOM 16285 N N . LEU F 1 329 ? 152.430 184.749 171.301 1.00 160.21 327 LEU F N 1
ATOM 16286 C CA . LEU F 1 329 ? 152.532 183.435 171.924 1.00 160.21 327 LEU F CA 1
ATOM 16287 C C . LEU F 1 329 ? 153.993 183.041 172.096 1.00 160.21 327 LEU F C 1
ATOM 16288 O O . LEU F 1 329 ? 154.792 183.182 171.164 1.00 160.21 327 LEU F O 1
ATOM 16293 N N . VAL F 1 330 ? 154.335 182.532 173.282 1.00 167.25 328 VAL F N 1
ATOM 16294 C CA . VAL F 1 330 ? 155.671 182.028 173.580 1.00 167.25 328 VAL F CA 1
ATOM 16295 C C . VAL F 1 330 ? 155.542 180.696 174.305 1.00 167.25 328 VAL F C 1
ATOM 16296 O O . VAL F 1 330 ? 154.455 180.281 174.709 1.00 167.25 328 VAL F O 1
ATOM 16300 N N . GLU F 1 331 ? 156.681 180.025 174.473 1.00 159.85 329 GLU F N 1
ATOM 16301 C CA . GLU F 1 331 ? 156.740 178.766 175.212 1.00 159.85 329 GLU F CA 1
ATOM 16302 C C . GLU F 1 331 ? 155.799 177.734 174.602 1.00 159.85 329 GLU F C 1
ATOM 16303 O O . GLU F 1 331 ? 155.136 176.974 175.309 1.00 159.85 329 GLU F O 1
ATOM 16309 N N . THR F 1 332 ? 155.743 177.705 173.275 1.00 164.46 330 THR F N 1
ATOM 16310 C CA . THR F 1 332 ? 154.885 176.782 172.550 1.00 164.46 330 THR F CA 1
ATOM 16311 C C . THR F 1 332 ? 155.593 175.487 172.184 1.00 164.46 330 THR F C 1
ATOM 16312 O O . THR F 1 332 ? 155.041 174.690 171.422 1.00 164.46 330 THR F O 1
ATOM 16316 N N . GLY F 1 333 ? 156.805 175.268 172.687 1.00 162.57 331 GLY F N 1
ATOM 16317 C CA . GLY F 1 333 ? 157.545 174.064 172.387 1.00 162.57 331 GLY F CA 1
ATOM 16318 C C . GLY F 1 333 ? 158.266 174.075 171.059 1.00 162.57 331 GLY F C 1
ATOM 16319 O O . GLY F 1 333 ? 158.923 173.082 170.725 1.00 162.57 331 GLY F O 1
ATOM 16320 N N . SER F 1 334 ? 158.167 175.157 170.293 1.00 168.60 332 SER F N 1
ATOM 16321 C CA . SER F 1 334 ? 158.860 175.294 169.021 1.00 168.60 332 SER F CA 1
ATOM 16322 C C . SER F 1 334 ? 159.730 176.540 169.067 1.00 168.60 332 SER F C 1
ATOM 16323 O O . SER F 1 334 ? 159.263 177.614 169.459 1.00 168.60 332 SER F O 1
ATOM 16326 N N . ARG F 1 335 ? 160.996 176.394 168.666 1.00 184.97 333 ARG F N 1
ATOM 16327 C CA . ARG F 1 335 ? 161.911 177.530 168.692 1.00 184.97 333 ARG F CA 1
ATOM 16328 C C . ARG F 1 335 ? 161.391 178.686 167.849 1.00 184.97 333 ARG F C 1
ATOM 16329 O O . ARG F 1 335 ? 161.736 179.847 168.104 1.00 184.97 333 ARG F O 1
ATOM 16337 N N . MET F 1 336 ? 160.564 178.391 166.846 1.00 176.66 334 MET F N 1
ATOM 16338 C CA . MET F 1 336 ? 160.041 179.437 165.974 1.00 176.66 334 MET F CA 1
ATOM 16339 C C . MET F 1 336 ? 159.345 180.528 166.776 1.00 176.66 334 MET F C 1
ATOM 16340 O O . MET F 1 336 ? 159.574 181.722 166.555 1.00 176.66 334 MET F O 1
ATOM 16345 N N . ASP F 1 337 ? 158.487 180.134 167.715 1.00 178.68 335 ASP F N 1
ATOM 16346 C CA . ASP F 1 337 ? 157.705 181.119 168.452 1.00 178.68 335 ASP F CA 1
ATOM 16347 C C . ASP F 1 337 ? 158.585 181.949 169.377 1.00 178.68 335 ASP F C 1
ATOM 16348 O O . ASP F 1 337 ? 158.386 183.162 169.509 1.00 178.68 335 ASP F O 1
ATOM 16353 N N . ASP F 1 338 ? 159.567 181.318 170.024 1.00 183.36 336 ASP F N 1
ATOM 16354 C CA . ASP F 1 338 ? 160.489 182.075 170.864 1.00 183.36 336 ASP F CA 1
ATOM 16355 C C . ASP F 1 338 ? 161.280 183.078 170.035 1.00 183.36 336 ASP F C 1
ATOM 16356 O O . ASP F 1 338 ? 161.480 184.228 170.452 1.00 183.36 336 ASP F O 1
ATOM 16361 N N . VAL F 1 339 ? 161.727 182.664 168.849 1.00 184.59 337 VAL F N 1
ATOM 16362 C CA . VAL F 1 339 ? 162.477 183.567 167.984 1.00 184.59 337 VAL F CA 1
ATOM 16363 C C . VAL F 1 339 ? 161.600 184.737 167.556 1.00 184.59 337 VAL F C 1
ATOM 16364 O O . VAL F 1 339 ? 162.040 185.893 167.540 1.00 184.59 337 VAL F O 1
ATOM 16368 N N . ILE F 1 340 ? 160.347 184.456 167.195 1.00 171.98 338 ILE F N 1
ATOM 16369 C CA . ILE F 1 340 ? 159.438 185.526 166.794 1.00 171.98 338 ILE F CA 1
ATOM 16370 C C . ILE F 1 340 ? 159.227 186.499 167.941 1.00 171.98 338 ILE F C 1
ATOM 16371 O O . ILE F 1 340 ? 159.237 187.723 167.752 1.00 171.98 338 ILE F O 1
ATOM 16376 N N . PHE F 1 341 ? 159.003 185.972 169.143 1.00 160.37 339 PHE F N 1
ATOM 16377 C CA . PHE F 1 341 ? 158.783 186.842 170.288 1.00 160.37 339 PHE F CA 1
ATOM 16378 C C . PHE F 1 341 ? 159.986 187.735 170.525 1.00 160.37 339 PHE F C 1
ATOM 16379 O O . PHE F 1 341 ? 159.840 188.935 170.780 1.00 160.37 339 PHE F O 1
ATOM 16387 N N . GLU F 1 342 ? 161.190 187.166 170.466 1.00 168.88 340 GLU F N 1
ATOM 16388 C CA . GLU F 1 342 ? 162.378 187.988 170.662 1.00 168.88 340 GLU F CA 1
ATOM 16389 C C . GLU F 1 342 ? 162.501 189.037 169.568 1.00 168.88 340 GLU F C 1
ATOM 16390 O O . GLU F 1 342 ? 162.846 190.192 169.841 1.00 168.88 340 GLU F O 1
ATOM 16396 N N . GLU F 1 343 ? 162.201 188.664 168.324 1.00 171.25 341 GLU F N 1
ATOM 16397 C CA . GLU F 1 343 ? 162.305 189.619 167.231 1.00 171.25 341 GLU F CA 1
ATOM 16398 C C . GLU F 1 343 ? 161.348 190.783 167.407 1.00 171.25 341 GLU F C 1
ATOM 16399 O O . GLU F 1 343 ? 161.709 191.921 167.095 1.00 171.25 341 GLU F O 1
ATOM 16405 N N . PHE F 1 344 ? 160.143 190.524 167.897 1.00 162.26 342 PHE F N 1
ATOM 16406 C CA . PHE F 1 344 ? 159.210 191.602 168.187 1.00 162.26 342 PHE F CA 1
ATOM 16407 C C . PHE F 1 344 ? 159.603 192.389 169.425 1.00 162.26 342 PHE F C 1
ATOM 16408 O O . PHE F 1 344 ? 159.301 193.583 169.511 1.00 162.26 342 PHE F O 1
ATOM 16416 N N . LYS F 1 345 ? 160.273 191.750 170.383 1.00 166.81 343 LYS F N 1
ATOM 16417 C CA . LYS F 1 345 ? 160.577 192.422 171.640 1.00 166.81 343 LYS F CA 1
ATOM 16418 C C . LYS F 1 345 ? 161.442 193.652 171.411 1.00 166.81 343 LYS F C 1
ATOM 16419 O O . LYS F 1 345 ? 161.308 194.655 172.122 1.00 166.81 343 LYS F O 1
ATOM 16425 N N . GLY F 1 346 ? 162.336 193.596 170.428 1.00 168.34 344 GLY F N 1
ATOM 16426 C CA . GLY F 1 346 ? 163.195 194.731 170.148 1.00 168.34 344 GLY F CA 1
ATOM 16427 C C . GLY F 1 346 ? 162.514 195.869 169.421 1.00 168.34 344 GLY F C 1
ATOM 16428 O O . GLY F 1 346 ? 163.110 196.945 169.305 1.00 168.34 344 GLY F O 1
ATOM 16429 N N . THR F 1 347 ? 161.291 195.665 168.933 1.00 164.68 345 THR F N 1
ATOM 16430 C CA . THR F 1 347 ? 160.579 196.688 168.181 1.00 164.68 345 THR F CA 1
ATOM 16431 C C . THR F 1 347 ? 159.503 197.397 168.984 1.00 164.68 345 THR F C 1
ATOM 16432 O O . THR F 1 347 ? 159.228 198.569 168.720 1.00 164.68 345 THR F O 1
ATOM 16436 N N . GLY F 1 348 ? 158.888 196.725 169.948 1.00 162.22 346 GLY F N 1
ATOM 16437 C CA . GLY F 1 348 ? 157.912 197.374 170.790 1.00 162.22 346 GLY F CA 1
ATOM 16438 C C . GLY F 1 348 ? 158.553 198.139 171.925 1.00 162.22 346 GLY F C 1
ATOM 16439 O O . GLY F 1 348 ? 159.637 197.803 172.392 1.00 162.22 346 GLY F O 1
ATOM 16440 N N . ASN F 1 349 ? 157.855 199.179 172.374 1.00 160.38 347 ASN F N 1
ATOM 16441 C CA . ASN F 1 349 ? 158.359 200.053 173.420 1.00 160.38 347 ASN F CA 1
ATOM 16442 C C . ASN F 1 349 ? 157.828 199.685 174.792 1.00 160.38 347 ASN F C 1
ATOM 16443 O O . ASN F 1 349 ? 158.183 200.337 175.779 1.00 160.38 347 ASN F O 1
ATOM 16448 N N . MET F 1 350 ? 156.988 198.661 174.877 1.00 165.56 348 MET F N 1
ATOM 16449 C CA . MET F 1 350 ? 156.515 198.150 176.149 1.00 165.56 348 MET F CA 1
ATOM 16450 C C . MET F 1 350 ? 156.132 196.697 175.946 1.00 165.56 348 MET F C 1
ATOM 16451 O O . MET F 1 350 ? 155.441 196.361 174.981 1.00 165.56 348 MET F O 1
ATOM 16456 N N . GLU F 1 351 ? 156.601 195.841 176.845 1.00 167.75 349 GLU F N 1
ATOM 16457 C CA . GLU F 1 351 ? 156.327 194.418 176.761 1.00 167.75 349 GLU F CA 1
ATOM 16458 C C . GLU F 1 351 ? 155.675 193.971 178.054 1.00 167.75 349 GLU F C 1
ATOM 16459 O O . GLU F 1 351 ? 156.133 194.318 179.146 1.00 167.75 349 GLU F O 1
ATOM 16465 N N . LEU F 1 352 ? 154.614 193.183 177.919 1.00 174.98 350 LEU F N 1
ATOM 16466 C CA . LEU F 1 352 ? 153.832 192.719 179.055 1.00 174.98 350 LEU F CA 1
ATOM 16467 C C . LEU F 1 352 ? 153.904 191.205 179.089 1.00 174.98 350 LEU F C 1
ATOM 16468 O O . LEU F 1 352 ? 153.160 190.531 178.371 1.00 174.98 350 LEU F O 1
ATOM 16473 N N . HIS F 1 353 ? 154.796 190.676 179.913 1.00 175.71 351 HIS F N 1
ATOM 16474 C CA . HIS F 1 353 ? 154.897 189.241 180.097 1.00 175.71 351 HIS F CA 1
ATOM 16475 C C . HIS F 1 353 ? 153.695 188.758 180.887 1.00 175.71 351 HIS F C 1
ATOM 16476 O O . HIS F 1 353 ? 153.186 189.468 181.758 1.00 175.71 351 HIS F O 1
ATOM 16483 N N . LEU F 1 354 ? 153.237 187.553 180.575 1.00 169.84 352 LEU F N 1
ATOM 16484 C CA . LEU F 1 354 ? 152.267 186.870 181.414 1.00 169.84 352 LEU F CA 1
ATOM 16485 C C . LEU F 1 354 ? 152.837 185.507 181.768 1.00 169.84 352 LEU F C 1
ATOM 16486 O O . LEU F 1 354 ? 152.968 184.640 180.899 1.00 169.84 352 LEU F O 1
ATOM 16491 N N . SER F 1 355 ? 153.168 185.321 183.041 1.00 183.14 353 SER F N 1
ATOM 16492 C CA . SER F 1 355 ? 153.806 184.097 183.495 1.00 183.14 353 SER F CA 1
ATOM 16493 C C . SER F 1 355 ? 152.774 182.984 183.564 1.00 183.14 353 SER F C 1
ATOM 16494 O O . SER F 1 355 ? 151.693 183.155 184.135 1.00 183.14 353 SER F O 1
ATOM 16497 N N . ARG F 1 356 ? 153.117 181.837 182.976 1.00 186.34 354 ARG F N 1
ATOM 16498 C CA . ARG F 1 356 ? 152.157 180.743 182.906 1.00 186.34 354 ARG F CA 1
ATOM 16499 C C . ARG F 1 356 ? 151.716 180.298 184.290 1.00 186.34 354 ARG F C 1
ATOM 16500 O O . ARG F 1 356 ? 150.553 179.925 184.477 1.00 186.34 354 ARG F O 1
ATOM 16508 N N . ARG F 1 357 ? 152.615 180.347 185.270 1.00 200.15 355 ARG F N 1
ATOM 16509 C CA . ARG F 1 357 ? 152.280 179.890 186.610 1.00 200.15 355 ARG F CA 1
ATOM 16510 C C . ARG F 1 357 ? 151.253 180.784 187.288 1.00 200.15 355 ARG F C 1
ATOM 16511 O O . ARG F 1 357 ? 150.385 180.273 188.002 1.00 200.15 355 ARG F O 1
ATOM 16519 N N . LEU F 1 358 ? 151.314 182.097 187.064 1.00 193.46 356 LEU F N 1
ATOM 16520 C CA . LEU F 1 358 ? 150.322 182.990 187.646 1.00 193.46 356 LEU F CA 1
ATOM 16521 C C . LEU F 1 358 ? 148.926 182.693 187.118 1.00 193.46 356 LEU F C 1
ATOM 16522 O O . LEU F 1 358 ? 147.958 182.725 187.887 1.00 193.46 356 LEU F O 1
ATOM 16527 N N . GLU F 1 359 ? 148.797 182.403 185.822 1.00 198.38 357 GLU F N 1
ATOM 16528 C CA . GLU F 1 359 ? 147.505 181.976 185.297 1.00 198.38 357 GLU F CA 1
ATOM 16529 C C . GLU F 1 359 ? 147.117 180.612 185.851 1.00 198.38 357 GLU F C 1
ATOM 16530 O O . GLU F 1 359 ? 145.943 180.371 186.157 1.00 198.38 357 GLU F O 1
ATOM 16536 N N . GLU F 1 360 ? 148.085 179.701 185.977 1.00 191.79 358 GLU F N 1
ATOM 16537 C CA . GLU F 1 360 ? 147.793 178.417 186.600 1.00 191.79 358 GLU F CA 1
ATOM 16538 C C . GLU F 1 360 ? 147.199 178.610 187.985 1.00 191.79 358 GLU F C 1
ATOM 16539 O O . GLU F 1 360 ? 146.416 177.774 188.450 1.00 191.79 358 GLU F O 1
ATOM 16545 N N . ARG F 1 361 ? 147.556 179.700 188.655 1.00 194.00 359 ARG F N 1
ATOM 16546 C CA . ARG F 1 361 ? 146.974 180.057 189.938 1.00 194.00 359 ARG F CA 1
ATOM 16547 C C . ARG F 1 361 ? 145.687 180.853 189.791 1.00 194.00 359 ARG F C 1
ATOM 16548 O O . ARG F 1 361 ? 145.139 181.308 190.799 1.00 194.00 359 ARG F O 1
ATOM 16556 N N . ARG F 1 362 ? 145.202 181.047 188.566 1.00 199.71 360 ARG F N 1
ATOM 16557 C CA . ARG F 1 362 ? 143.941 181.742 188.331 1.00 199.71 360 ARG F CA 1
ATOM 16558 C C . ARG F 1 362 ? 144.017 183.177 188.839 1.00 199.71 360 ARG F C 1
ATOM 16559 O O . ARG F 1 362 ? 143.073 183.693 189.438 1.00 199.71 360 ARG F O 1
ATOM 16567 N N . ILE F 1 363 ? 145.156 183.818 188.609 1.00 198.40 361 ILE F N 1
ATOM 16568 C CA . ILE F 1 363 ? 145.396 185.196 189.014 1.00 198.40 361 ILE F CA 1
ATOM 16569 C C . ILE F 1 363 ? 145.306 186.052 187.761 1.00 198.40 361 ILE F C 1
ATOM 16570 O O . ILE F 1 363 ? 146.044 185.829 186.795 1.00 198.40 361 ILE F O 1
ATOM 16575 N N . PHE F 1 364 ? 144.400 187.027 187.766 1.00 189.70 362 PHE F N 1
ATOM 16576 C CA . PHE F 1 364 ? 144.238 187.882 186.608 1.00 189.70 362 PHE F CA 1
ATOM 16577 C C . PHE F 1 364 ? 144.302 189.353 187.011 1.00 189.70 362 PHE F C 1
ATOM 16578 O O . PHE F 1 364 ? 143.519 189.792 187.859 1.00 189.70 362 PHE F O 1
ATOM 16586 N N . PRO F 1 365 ? 145.215 190.146 186.417 1.00 184.67 363 PRO F N 1
ATOM 16587 C CA . PRO F 1 365 ? 146.168 189.724 185.386 1.00 184.67 363 PRO F CA 1
ATOM 16588 C C . PRO F 1 365 ? 147.325 188.895 185.938 1.00 184.67 363 PRO F C 1
ATOM 16589 O O . PRO F 1 365 ? 147.877 189.216 186.988 1.00 184.67 363 PRO F O 1
ATOM 16593 N N . ALA F 1 366 ? 147.683 187.836 185.216 1.00 184.68 364 ALA F N 1
ATOM 16594 C CA . ALA F 1 366 ? 148.786 186.951 185.588 1.00 184.68 364 ALA F CA 1
ATOM 16595 C C . ALA F 1 366 ? 150.141 187.480 185.135 1.00 184.68 364 ALA F C 1
ATOM 16596 O O . ALA F 1 366 ? 150.901 186.771 184.472 1.00 184.68 364 ALA F O 1
ATOM 16598 N N . ILE F 1 367 ? 150.475 188.717 185.492 1.00 180.25 365 ILE F N 1
ATOM 16599 C CA . ILE F 1 367 ? 151.630 189.379 184.902 1.00 180.25 365 ILE F CA 1
ATOM 16600 C C . ILE F 1 367 ? 152.902 188.963 185.626 1.00 180.25 365 ILE F C 1
ATOM 16601 O O . ILE F 1 367 ? 152.985 189.025 186.859 1.00 180.25 365 ILE F O 1
ATOM 16606 N N . ASP F 1 368 ? 153.908 188.551 184.856 1.00 183.06 366 ASP F N 1
ATOM 16607 C CA . ASP F 1 368 ? 155.255 188.333 185.380 1.00 183.06 366 ASP F CA 1
ATOM 16608 C C . ASP F 1 368 ? 155.869 189.705 185.619 1.00 183.06 366 ASP F C 1
ATOM 16609 O O . ASP F 1 368 ? 156.454 190.319 184.726 1.00 183.06 366 ASP F O 1
ATOM 16614 N N . ILE F 1 369 ? 155.730 190.191 186.852 1.00 188.93 367 ILE F N 1
ATOM 16615 C CA . ILE F 1 369 ? 156.039 191.588 187.140 1.00 188.93 367 ILE F CA 1
ATOM 16616 C C . ILE F 1 369 ? 157.515 191.881 186.895 1.00 188.93 367 ILE F C 1
ATOM 16617 O O . ILE F 1 369 ? 157.866 192.904 186.294 1.00 188.93 367 ILE F O 1
ATOM 16622 N N . LEU F 1 370 ? 158.405 190.998 187.356 1.00 185.73 368 LEU F N 1
ATOM 16623 C CA . LEU F 1 370 ? 159.832 191.271 187.208 1.00 185.73 368 LEU F CA 1
ATOM 16624 C C . LEU F 1 370 ? 160.233 191.344 185.741 1.00 185.73 368 LEU F C 1
ATOM 16625 O O . LEU F 1 370 ? 160.900 192.296 185.320 1.00 185.73 368 LEU F O 1
ATOM 16630 N N . LYS F 1 371 ? 159.833 190.352 184.943 1.00 185.72 369 LYS F N 1
ATOM 16631 C CA . LYS F 1 371 ? 160.170 190.364 183.527 1.00 185.72 369 LYS F CA 1
ATOM 16632 C C . LYS F 1 371 ? 159.435 191.455 182.770 1.00 185.72 369 LYS F C 1
ATOM 16633 O O . LYS F 1 371 ? 159.949 191.946 181.760 1.00 185.72 369 LYS F O 1
ATOM 16639 N N . SER F 1 372 ? 158.250 191.839 183.229 1.00 176.27 370 SER F N 1
ATOM 16640 C CA . SER F 1 372 ? 157.467 192.845 182.537 1.00 176.27 370 SER F CA 1
ATOM 16641 C C . SER F 1 372 ? 158.007 194.236 182.843 1.00 176.27 370 SER F C 1
ATOM 16642 O O . SER F 1 372 ? 158.663 194.465 183.863 1.00 176.27 370 SER F O 1
ATOM 16645 N N . GLY F 1 373 ? 157.728 195.163 181.942 1.00 162.12 371 GLY F N 1
ATOM 16646 C CA . GLY F 1 373 ? 158.204 196.522 182.086 1.00 162.12 371 GLY F CA 1
ATOM 16647 C C . GLY F 1 373 ? 158.027 197.287 180.799 1.00 162.12 371 GLY F C 1
ATOM 16648 O O . GLY F 1 373 ? 157.767 196.723 179.736 1.00 162.12 371 GLY F O 1
ATOM 16649 N N . THR F 1 374 ? 158.173 198.602 180.915 1.00 171.96 372 THR F N 1
ATOM 16650 C CA . THR F 1 374 ? 158.018 199.508 179.791 1.00 171.96 372 THR F CA 1
ATOM 16651 C C . THR F 1 374 ? 159.278 200.341 179.620 1.00 171.96 372 THR F C 1
ATOM 16652 O O . THR F 1 374 ? 160.170 200.347 180.471 1.00 171.96 372 THR F O 1
ATOM 16656 N N . ARG F 1 375 ? 159.341 201.040 178.494 1.00 161.14 373 ARG F N 1
ATOM 16657 C CA . ARG F 1 375 ? 160.443 201.935 178.185 1.00 161.14 373 ARG F CA 1
ATOM 16658 C C . ARG F 1 375 ? 159.993 203.380 178.367 1.00 161.14 373 ARG F C 1
ATOM 16659 O O . ARG F 1 375 ? 158.912 203.762 177.906 1.00 161.14 373 ARG F O 1
ATOM 16667 N N . ARG F 1 376 ? 160.821 204.176 179.044 1.00 165.69 374 ARG F N 1
ATOM 16668 C CA . ARG F 1 376 ? 160.589 205.615 179.183 1.00 165.69 374 ARG F CA 1
ATOM 16669 C C . ARG F 1 376 ? 159.286 205.908 179.927 1.00 165.69 374 ARG F C 1
ATOM 16670 O O . ARG F 1 376 ? 158.427 206.648 179.448 1.00 165.69 374 ARG F O 1
ATOM 16678 N N . GLU F 1 377 ? 159.147 205.318 181.113 1.00 175.01 375 GLU F N 1
ATOM 16679 C CA . GLU F 1 377 ? 158.006 205.641 181.960 1.00 175.01 375 GLU F CA 1
ATOM 16680 C C . GLU F 1 377 ? 158.035 207.102 182.384 1.00 175.01 375 GLU F C 1
ATOM 16681 O O . GLU F 1 377 ? 156.996 207.771 182.389 1.00 175.01 375 GLU F O 1
ATOM 16687 N N . GLU F 1 378 ? 159.218 207.611 182.734 1.00 173.15 376 GLU F N 1
ATOM 16688 C CA . GLU F 1 378 ? 159.340 208.995 183.178 1.00 173.15 376 GLU F CA 1
ATOM 16689 C C . GLU F 1 378 ? 158.750 209.966 182.166 1.00 173.15 376 GLU F C 1
ATOM 16690 O O . GLU F 1 378 ? 158.191 210.999 182.550 1.00 173.15 376 GLU F O 1
ATOM 16696 N N . LEU F 1 379 ? 158.862 209.662 180.874 1.00 163.85 377 LEU F N 1
ATOM 16697 C CA . LEU F 1 379 ? 158.188 210.481 179.881 1.00 163.85 377 LEU F CA 1
ATOM 16698 C C . LEU F 1 379 ? 156.678 210.353 179.986 1.00 163.85 377 LEU F C 1
ATOM 16699 O O . LEU F 1 379 ? 155.958 211.256 179.548 1.00 163.85 377 LEU F O 1
ATOM 16704 N N . LEU F 1 380 ? 156.191 209.251 180.555 1.00 167.64 378 LEU F N 1
ATOM 16705 C CA . LEU F 1 380 ? 154.788 209.099 180.900 1.00 167.64 378 LEU F CA 1
ATOM 16706 C C . LEU F 1 380 ? 154.514 209.360 182.371 1.00 167.64 378 LEU F C 1
ATOM 16707 O O . LEU F 1 380 ? 153.362 209.621 182.731 1.00 167.64 378 LEU F O 1
ATOM 16712 N N . LEU F 1 381 ? 155.533 209.295 183.225 1.00 182.22 379 LEU F N 1
ATOM 16713 C CA . LEU F 1 381 ? 155.371 209.442 184.663 1.00 182.22 379 LEU F CA 1
ATOM 16714 C C . LEU F 1 381 ? 156.186 210.628 185.154 1.00 182.22 379 LEU F C 1
ATOM 16715 O O . LEU F 1 381 ? 157.384 210.726 184.877 1.00 182.22 379 LEU F O 1
ATOM 16720 N N . GLY F 1 382 ? 155.534 211.522 185.893 1.00 208.29 380 GLY F N 1
ATOM 16721 C CA . GLY F 1 382 ? 156.240 212.652 186.461 1.00 208.29 380 GLY F CA 1
ATOM 16722 C C . GLY F 1 382 ? 157.272 212.218 187.483 1.00 208.29 380 GLY F C 1
ATOM 16723 O O . GLY F 1 382 ? 157.334 211.060 187.896 1.00 208.29 380 GLY F O 1
ATOM 16724 N N . GLU F 1 383 ? 158.107 213.177 187.891 1.00 212.93 381 GLU F N 1
ATOM 16725 C CA . GLU F 1 383 ? 159.147 212.872 188.868 1.00 212.93 381 GLU F CA 1
ATOM 16726 C C . GLU F 1 383 ? 158.553 212.260 190.130 1.00 212.93 381 GLU F C 1
ATOM 16727 O O . GLU F 1 383 ? 159.189 211.423 190.778 1.00 212.93 381 GLU F O 1
ATOM 16733 N N . GLU F 1 384 ? 157.325 212.645 190.484 1.00 215.32 382 GLU F N 1
ATOM 16734 C CA . GLU F 1 384 ? 156.691 212.061 191.662 1.00 215.32 382 GLU F CA 1
ATOM 16735 C C . GLU F 1 384 ? 156.283 210.616 191.408 1.00 215.32 382 GLU F C 1
ATOM 16736 O O . GLU F 1 384 ? 156.642 209.717 192.178 1.00 215.32 382 GLU F O 1
ATOM 16742 N N . VAL F 1 385 ? 155.534 210.371 190.331 1.00 201.35 383 VAL F N 1
ATOM 16743 C CA . VAL F 1 385 ? 155.184 208.998 189.983 1.00 201.35 383 VAL F CA 1
ATOM 16744 C C . VAL F 1 385 ? 156.440 208.211 189.641 1.00 201.35 383 VAL F C 1
ATOM 16745 O O . VAL F 1 385 ? 156.554 207.024 189.966 1.00 201.35 383 VAL F O 1
ATOM 16749 N N . THR F 1 386 ? 157.404 208.858 188.983 1.00 195.63 384 THR F N 1
ATOM 16750 C CA . THR F 1 386 ? 158.656 208.185 188.656 1.00 195.63 384 THR F CA 1
ATOM 16751 C C . THR F 1 386 ? 159.353 207.704 189.919 1.00 195.63 384 THR F C 1
ATOM 16752 O O . THR F 1 386 ? 159.780 206.549 190.008 1.00 195.63 384 THR F O 1
ATOM 16756 N N . HIS F 1 387 ? 159.444 208.571 190.927 1.00 200.66 385 HIS F N 1
ATOM 16757 C CA . HIS F 1 387 ? 160.117 208.199 192.163 1.00 200.66 385 HIS F CA 1
ATOM 16758 C C . HIS F 1 387 ? 159.326 207.149 192.932 1.00 200.66 385 HIS F C 1
ATOM 16759 O O . HIS F 1 387 ? 159.910 206.229 193.514 1.00 200.66 385 HIS F O 1
ATOM 16766 N N . LYS F 1 388 ? 157.999 207.272 192.960 1.00 204.25 386 LYS F N 1
ATOM 16767 C CA . LYS F 1 388 ? 157.200 206.301 193.698 1.00 204.25 386 LYS F CA 1
ATOM 16768 C C . LYS F 1 388 ? 157.278 204.927 193.041 1.00 204.25 386 LYS F C 1
ATOM 16769 O O . LYS F 1 388 ? 157.368 203.903 193.728 1.00 204.25 386 LYS F O 1
ATOM 16775 N N . MET F 1 389 ? 157.317 204.886 191.710 1.00 206.73 387 MET F N 1
ATOM 16776 C CA . MET F 1 389 ? 157.458 203.608 191.028 1.00 206.73 387 MET F CA 1
ATOM 16777 C C . MET F 1 389 ? 158.880 203.082 191.148 1.00 206.73 387 MET F C 1
ATOM 16778 O O . MET F 1 389 ? 159.102 201.868 191.128 1.00 206.73 387 MET F O 1
ATOM 16783 N N . TRP F 1 390 ? 159.858 203.975 191.291 1.00 201.68 388 TRP F N 1
ATOM 16784 C CA . TRP F 1 390 ? 161.209 203.529 191.599 1.00 201.68 388 TRP F CA 1
ATOM 16785 C C . TRP F 1 390 ? 161.258 202.866 192.970 1.00 201.68 388 TRP F C 1
ATOM 16786 O O . TRP F 1 390 ? 161.898 201.826 193.154 1.00 201.68 388 TRP F O 1
ATOM 16797 N N . LEU F 1 391 ? 160.581 203.463 193.949 1.00 211.08 389 LEU F N 1
ATOM 16798 C CA . LEU F 1 391 ? 160.459 202.833 195.259 1.00 211.08 389 LEU F CA 1
ATOM 16799 C C . LEU F 1 391 ? 159.768 201.481 195.137 1.00 211.08 389 LEU F C 1
ATOM 16800 O O . LEU F 1 391 ? 160.126 200.515 195.822 1.00 211.08 389 LEU F O 1
ATOM 16805 N N . LEU F 1 392 ? 158.762 201.401 194.268 1.00 211.22 390 LEU F N 1
ATOM 16806 C CA . LEU F 1 392 ? 158.088 200.130 194.024 1.00 211.22 390 LEU F CA 1
ATOM 16807 C C . LEU F 1 392 ? 159.054 199.100 193.450 1.00 211.22 390 LEU F C 1
ATOM 16808 O O . LEU F 1 392 ? 159.015 197.922 193.819 1.00 211.22 390 LEU F O 1
ATOM 16813 N N . ARG F 1 393 ? 159.924 199.524 192.534 1.00 198.28 391 ARG F N 1
ATOM 16814 C CA . ARG F 1 393 ? 160.905 198.602 191.970 1.00 198.28 391 ARG F CA 1
ATOM 16815 C C . ARG F 1 393 ? 161.946 198.212 193.008 1.00 198.28 391 ARG F C 1
ATOM 16816 O O . ARG F 1 393 ? 162.549 197.136 192.924 1.00 198.28 391 ARG F O 1
ATOM 16824 N N . LYS F 1 394 ? 162.159 199.071 194.004 1.00 203.35 392 LYS F N 1
ATOM 16825 C CA . LYS F 1 394 ? 163.048 198.720 195.106 1.00 203.35 392 LYS F CA 1
ATOM 16826 C C . LYS F 1 394 ? 162.409 197.667 196.001 1.00 203.35 392 LYS F C 1
ATOM 16827 O O . LYS F 1 394 ? 163.074 196.721 196.442 1.00 203.35 392 LYS F O 1
ATOM 16833 N N . VAL F 1 395 ? 161.113 197.816 196.276 1.00 214.97 393 VAL F N 1
ATOM 16834 C CA . VAL F 1 395 ? 160.474 197.019 197.321 1.00 214.97 393 VAL F CA 1
ATOM 16835 C C . VAL F 1 395 ? 159.782 195.798 196.730 1.00 214.97 393 VAL F C 1
ATOM 16836 O O . VAL F 1 395 ? 160.174 194.654 196.991 1.00 214.97 393 VAL F O 1
ATOM 16840 N N . LEU F 1 396 ? 158.748 196.020 195.921 1.00 210.38 394 LEU F N 1
ATOM 16841 C CA . LEU F 1 396 ? 157.894 194.942 195.439 1.00 210.38 394 LEU F CA 1
ATOM 16842 C C . LEU F 1 396 ? 158.648 193.899 194.625 1.00 210.38 394 LEU F C 1
ATOM 16843 O O . LEU F 1 396 ? 158.162 192.770 194.496 1.00 210.38 394 LEU F O 1
ATOM 16848 N N . ALA F 1 397 ? 159.816 194.242 194.078 1.00 214.99 395 ALA F N 1
ATOM 16849 C CA . ALA F 1 397 ? 160.594 193.251 193.341 1.00 214.99 395 ALA F CA 1
ATOM 16850 C C . ALA F 1 397 ? 160.956 192.072 194.234 1.00 214.99 395 ALA F C 1
ATOM 16851 O O . ALA F 1 397 ? 161.195 190.960 193.748 1.00 214.99 395 ALA F O 1
ATOM 16853 N N . ASP F 1 398 ? 160.997 192.297 195.545 1.00 211.76 396 ASP F N 1
ATOM 16854 C CA . ASP F 1 398 ? 161.346 191.247 196.489 1.00 211.76 396 ASP F CA 1
ATOM 16855 C C . ASP F 1 398 ? 160.218 190.250 196.705 1.00 211.76 396 ASP F C 1
ATOM 16856 O O . ASP F 1 398 ? 160.481 189.118 197.125 1.00 211.76 396 ASP F O 1
ATOM 16861 N N . MET F 1 399 ? 158.977 190.638 196.430 1.00 207.13 397 MET F N 1
ATOM 16862 C CA . MET F 1 399 ? 157.851 189.736 196.605 1.00 207.13 397 MET F CA 1
ATOM 16863 C C . MET F 1 399 ? 157.893 188.636 195.550 1.00 207.13 397 MET F C 1
ATOM 16864 O O . MET F 1 399 ? 158.149 188.888 194.369 1.00 207.13 397 MET F O 1
ATOM 16869 N N . ASP F 1 400 ? 157.637 187.406 195.988 1.00 212.11 398 ASP F N 1
ATOM 16870 C CA . ASP F 1 400 ? 157.658 186.280 195.069 1.00 212.11 398 ASP F CA 1
ATOM 16871 C C . ASP F 1 400 ? 156.392 186.280 194.209 1.00 212.11 398 ASP F C 1
ATOM 16872 O O . ASP F 1 400 ? 155.285 186.452 194.726 1.00 212.11 398 ASP F O 1
ATOM 16877 N N . PRO F 1 401 ? 156.529 186.052 192.889 1.00 210.19 399 PRO F N 1
ATOM 16878 C CA . PRO F 1 401 ? 155.416 186.300 191.957 1.00 210.19 399 PRO F CA 1
ATOM 16879 C C . PRO F 1 401 ? 154.043 185.878 192.454 1.00 210.19 399 PRO F C 1
ATOM 16880 O O . PRO F 1 401 ? 153.101 186.672 192.410 1.00 210.19 399 PRO F O 1
ATOM 16884 N N . ALA F 1 402 ? 153.909 184.642 192.931 1.00 200.99 400 ALA F N 1
ATOM 16885 C CA . ALA F 1 402 ? 152.593 184.150 193.325 1.00 200.99 400 ALA F CA 1
ATOM 16886 C C . ALA F 1 402 ? 152.066 184.903 194.541 1.00 200.99 400 ALA F C 1
ATOM 16887 O O . ALA F 1 402 ? 151.030 185.583 194.473 1.00 200.99 400 ALA F O 1
ATOM 16889 N N . GLU F 1 403 ? 152.765 184.785 195.669 1.00 198.86 401 GLU F N 1
ATOM 16890 C CA . GLU F 1 403 ? 152.366 185.530 196.854 1.00 198.86 401 GLU F CA 1
ATOM 16891 C C . GLU F 1 403 ? 152.498 187.028 196.623 1.00 198.86 401 GLU F C 1
ATOM 16892 O O . GLU F 1 403 ? 151.774 187.819 197.232 1.00 198.86 401 GLU F O 1
ATOM 16898 N N . ALA F 1 404 ? 153.416 187.440 195.746 1.00 200.87 402 ALA F N 1
ATOM 16899 C CA . ALA F 1 404 ? 153.487 188.850 195.384 1.00 200.87 402 ALA F CA 1
ATOM 16900 C C . ALA F 1 404 ? 152.155 189.331 194.832 1.00 200.87 402 ALA F C 1
ATOM 16901 O O . ALA F 1 404 ? 151.633 190.366 195.257 1.00 200.87 402 ALA F O 1
ATOM 16903 N N . MET F 1 405 ? 151.574 188.571 193.903 1.00 208.20 403 MET F N 1
ATOM 16904 C CA . MET F 1 405 ? 150.325 188.990 193.283 1.00 208.20 403 MET F CA 1
ATOM 16905 C C . MET F 1 405 ? 149.165 188.869 194.256 1.00 208.20 403 MET F C 1
ATOM 16906 O O . MET F 1 405 ? 148.253 189.700 194.248 1.00 208.20 403 MET F O 1
ATOM 16911 N N . GLU F 1 406 ? 149.175 187.838 195.097 1.00 200.51 404 GLU F N 1
ATOM 16912 C CA . GLU F 1 406 ? 148.126 187.728 196.105 1.00 200.51 404 GLU F CA 1
ATOM 16913 C C . GLU F 1 406 ? 148.161 188.919 197.061 1.00 200.51 404 GLU F C 1
ATOM 16914 O O . GLU F 1 406 ? 147.130 189.561 197.316 1.00 200.51 404 GLU F O 1
ATOM 16920 N N . MET F 1 407 ? 149.348 189.248 197.574 1.00 210.39 405 MET F N 1
ATOM 16921 C CA . MET F 1 407 ? 149.503 190.409 198.441 1.00 210.39 405 MET F CA 1
ATOM 16922 C C . MET F 1 407 ? 149.084 191.681 197.719 1.00 210.39 405 MET F C 1
ATOM 16923 O O . MET F 1 407 ? 148.452 192.563 198.306 1.00 210.39 405 MET F O 1
ATOM 16928 N N . LEU F 1 408 ? 149.457 191.805 196.446 1.00 210.83 406 LEU F N 1
ATOM 16929 C CA . LEU F 1 408 ? 149.123 193.003 195.686 1.00 210.83 406 LEU F CA 1
ATOM 16930 C C . LEU F 1 408 ? 147.616 193.138 195.508 1.00 210.83 406 LEU F C 1
ATOM 16931 O O . LEU F 1 408 ? 147.065 194.239 195.600 1.00 210.83 406 LEU F O 1
ATOM 16936 N N . LEU F 1 409 ? 146.933 192.028 195.230 1.00 211.98 407 LEU F N 1
ATOM 16937 C CA . LEU F 1 409 ? 145.479 192.062 195.115 1.00 211.98 407 LEU F CA 1
ATOM 16938 C C . LEU F 1 409 ? 144.849 192.450 196.443 1.00 211.98 407 LEU F C 1
ATOM 16939 O O . LEU F 1 409 ? 143.827 193.145 196.483 1.00 211.98 407 LEU F O 1
ATOM 16944 N N . ALA F 1 410 ? 145.454 192.014 197.546 1.00 212.53 408 ALA F N 1
ATOM 16945 C CA . ALA F 1 410 ? 144.927 192.388 198.854 1.00 212.53 408 ALA F CA 1
ATOM 16946 C C . ALA F 1 410 ? 145.157 193.868 199.140 1.00 212.53 408 ALA F C 1
ATOM 16947 O O . ALA F 1 410 ? 144.302 194.531 199.740 1.00 212.53 408 ALA F O 1
ATOM 16949 N N . ARG F 1 411 ? 146.298 194.404 198.706 1.00 206.68 409 ARG F N 1
ATOM 16950 C CA . ARG F 1 411 ? 146.667 195.768 199.074 1.00 206.68 409 ARG F CA 1
ATOM 16951 C C . ARG F 1 411 ? 146.036 196.792 198.139 1.00 206.68 409 ARG F C 1
ATOM 16952 O O . ARG F 1 411 ? 145.264 197.652 198.578 1.00 206.68 409 ARG F O 1
ATOM 16960 N N . LEU F 1 412 ? 146.339 196.713 196.847 1.00 211.91 410 LEU F N 1
ATOM 16961 C CA . LEU F 1 412 ? 145.917 197.741 195.906 1.00 211.91 410 LEU F CA 1
ATOM 16962 C C . LEU F 1 412 ? 144.409 197.819 195.745 1.00 211.91 410 LEU F C 1
ATOM 16963 O O . LEU F 1 412 ? 143.908 198.836 195.254 1.00 211.91 410 LEU F O 1
ATOM 16968 N N . ALA F 1 413 ? 143.675 196.785 196.157 1.00 207.70 411 ALA F N 1
ATOM 16969 C CA . ALA F 1 413 ? 142.221 196.861 196.128 1.00 207.70 411 ALA F CA 1
ATOM 16970 C C . ALA F 1 413 ? 141.710 197.960 197.049 1.00 207.70 411 ALA F C 1
ATOM 16971 O O . ALA F 1 413 ? 140.561 198.399 196.915 1.00 207.70 411 ALA F O 1
ATOM 16973 N N . ARG F 1 414 ? 142.550 198.420 197.978 1.00 205.59 412 ARG F N 1
ATOM 16974 C CA . ARG F 1 414 ? 142.116 199.432 198.931 1.00 205.59 412 ARG F CA 1
ATOM 16975 C C . ARG F 1 414 ? 141.630 200.692 198.227 1.00 205.59 412 ARG F C 1
ATOM 16976 O O . ARG F 1 414 ? 140.555 201.212 198.547 1.00 205.59 412 ARG F O 1
ATOM 16984 N N . THR F 1 415 ? 142.396 201.193 197.262 1.00 197.02 413 THR F N 1
ATOM 16985 C CA . THR F 1 415 ? 142.172 202.538 196.751 1.00 197.02 413 THR F CA 1
ATOM 16986 C C . THR F 1 415 ? 142.591 202.608 195.291 1.00 197.02 413 THR F C 1
ATOM 16987 O O . THR F 1 415 ? 143.291 201.733 194.776 1.00 197.02 413 THR F O 1
ATOM 16991 N N . LYS F 1 416 ? 142.148 203.677 194.635 1.00 199.50 414 LYS F N 1
ATOM 16992 C CA . LYS F 1 416 ? 142.564 203.952 193.269 1.00 199.50 414 LYS F CA 1
ATOM 16993 C C . LYS F 1 416 ? 144.051 204.285 193.225 1.00 199.50 414 LYS F C 1
ATOM 16994 O O . LYS F 1 416 ? 144.657 204.633 194.242 1.00 199.50 414 LYS F O 1
ATOM 17000 N N . ASN F 1 417 ? 144.640 204.171 192.035 1.00 206.28 415 ASN F N 1
ATOM 17001 C CA . ASN F 1 417 ? 146.057 204.457 191.851 1.00 206.28 415 ASN F CA 1
ATOM 17002 C C . ASN F 1 417 ? 146.411 205.845 192.367 1.00 206.28 415 ASN F C 1
ATOM 17003 O O . ASN F 1 417 ? 147.317 205.995 193.193 1.00 206.28 415 ASN F O 1
ATOM 17008 N N . ASN F 1 418 ? 145.693 206.867 191.900 1.00 209.45 416 ASN F N 1
ATOM 17009 C CA . ASN F 1 418 ? 145.993 208.222 192.345 1.00 209.45 416 ASN F CA 1
ATOM 17010 C C . ASN F 1 418 ? 145.596 208.414 193.800 1.00 209.45 416 ASN F C 1
ATOM 17011 O O . ASN F 1 418 ? 146.320 209.055 194.570 1.00 209.45 416 ASN F O 1
ATOM 17016 N N . LYS F 1 419 ? 144.451 207.858 194.199 1.00 199.37 417 LYS F N 1
ATOM 17017 C CA . LYS F 1 419 ? 144.057 207.933 195.600 1.00 199.37 417 LYS F CA 1
ATOM 17018 C C . LYS F 1 419 ? 145.033 207.177 196.488 1.00 199.37 417 LYS F C 1
ATOM 17019 O O . LYS F 1 419 ? 145.292 207.601 197.620 1.00 199.37 417 LYS F O 1
ATOM 17025 N N . GLU F 1 420 ? 145.583 206.062 196.001 1.00 197.12 418 GLU F N 1
ATOM 17026 C CA . GLU F 1 420 ? 146.651 205.398 196.739 1.00 197.12 418 GLU F CA 1
ATOM 17027 C C . GLU F 1 420 ? 147.875 206.295 196.849 1.00 197.12 418 GLU F C 1
ATOM 17028 O O . GLU F 1 420 ? 148.511 206.352 197.908 1.00 197.12 418 GLU F O 1
ATOM 17034 N N . PHE F 1 421 ? 148.220 206.995 195.767 1.00 211.03 419 PHE F N 1
ATOM 17035 C CA . PHE F 1 421 ? 149.285 207.988 195.840 1.00 211.03 419 PHE F CA 1
ATOM 17036 C C . PHE F 1 421 ? 148.910 209.118 196.789 1.00 211.03 419 PHE F C 1
ATOM 17037 O O . PHE F 1 421 ? 149.750 209.601 197.557 1.00 211.03 419 PHE F O 1
ATOM 17045 N N . LEU F 1 422 ? 147.655 209.556 196.747 1.00 211.10 420 LEU F N 1
ATOM 17046 C CA . LEU F 1 422 ? 147.175 210.602 197.640 1.00 211.10 420 LEU F CA 1
ATOM 17047 C C . LEU F 1 422 ? 147.058 210.084 199.067 1.00 211.10 420 LEU F C 1
ATOM 17048 O O . LEU F 1 422 ? 145.953 209.885 199.573 1.00 211.10 420 LEU F O 1
#

Sequence (2166 aa):
RLVKGYLEISQDGYGFLTENLHNLESRVAIVSAGLIKQYALRAGDYVVGQARPPRENERYATLLKVEAVNNLDPEAAKNRPRFDELTPQFPDRQIRLETTPDELSTRVIDLLAPIGRGQRGLIVAPPKAGKTTLLKKIANAVLKNEPDIKVIVLLIDERPEEVTDFRESVQGAEVIASTFDEPPQNHIRVAEFVHERAKRIVEEGGHVMILLDSITRLARANNLVTPPTGRTLSGGLDSAALYFPKRFLGAARNIRGGGSLTILATALVETGSRMDDVIFEEFKGTGNMELHLSRRLEERRIFPAIDILKSGTRREELLLGEEVTHKMWLLRKVLADMDPAEAMEMLLARLARTKNNKEFLRLVKGYLEISQDGYGFLTENLHNLESRVAIVSAGLIKQYALRAGDYVVGQARPPRENERYATLLKVEAVNNLDPEAAKNRPRFDELTPQFPDRQIRLETTPDELSTRVIDLLAPIGRGQRGLIVAPPKAGKTTLLKKIANAVLKNEPDIKVIVLLIDERPEEVTDFRESVQGAEVIASTFDEPPQNHIRVAEFVHERAKRIVEEGGHVMILLDSITRLARANNLVTPPTGRTLSGGLDSAALYFPKRFLGAARNIRGGGSLTILATALVETGSRMDDVIFEEFKGTGNMELHLSRRLEERRIFPAIDILKSGTRREELLLGEEVTHKMWLLRKVLADMDPAEAMEMLLARLARTKNNKEFLRLVKGYLEISQDGYGFLTENLHNLESRVAIVSAGLIKQYALRAGDYVVGQARPPRENERYATLLKVEAVNNLDPEAAKNRPRFDELTPQFPDRQIRLETTPDELSTRVIDLLAPIGRGQRGLIVAPPKAGKTTLLKKIANAVLKNEPDIKVIVLLIDERPEEVTDFRESVQGAEVIASTFDEPPQNHIRVAEFVHERAKRIVEEGGHVMILLDSITRLARANNLVTPPTGRTLSGGLDSAALYFPKRFLGAARNIRGGGSLTILATALVETGSRMDDVIFEEFKGTGNMELHLSRRLEERRIFPAIDILKSGTRREELLLGEEVTHKMWLLRKVLADMDPAEAMEMLLARLARTKNNKEFLRLVKGYLEISQDGYGFLTENLHNLESRVAIVSAGLIKQYALRAGDYVVGQARPPRENERYATLLKVEAVNNLDPEAAKNRPRFDELTPQFPDRQIRLETTPDELSTRVIDLLAPIGRGQRGLIVAPPKAGKTTLLKKIANAVLKNEPDIKVIVLLIDERPEEVTDFRESVQGAEVIASTFDEPPQNHIRVAEFVHERAKRIVEEGGHVMILLDSITRLARANNLVTPPTGRTLSGGLDSAALYFPKRFLGAARNIRGGGSLTILATALVETGSRMDDVIFEEFKGTGNMELHLSRRLEERRIFPAIDILKSGTRREELLLGEEVTHKMWLLRKVLADMDPAEAMEMLLARLARTKNNKEFLRLVKGYLEISQDGYGFLTENLHNLESRVAIVSAGLIKQYALRAGDYVVGQARPPRENERYATLLKVEAVNNLDPEAAKNRPRFDELTPQFPDRQIRLETTPDELSTRVIDLLAPIGRGQRGLIVAPPKAGKTTLLKKIANAVLKNEPDIKVIVLLIDERPEEVTDFRESVQGAEVIASTFDEPPQNHIRVAEFVHERAKRIVEEGGHVMILLDSITRLARANNLVTPPTGRTLSGGLDSAALYFPKRFLGAARNIRGGGSLTILATALVETGSRMDDVIFEEFKGTGNMELHLSRRLEERRIFPAIDILKSGTRREELLLGEEVTHKMWLLRKVLADMDPAEAMEMLLARLARTKNNKEFLRLVKGYLEISQDGYGFLTENLHNLESRVAIVSAGLIKQYALRAGDYVVGQARPPRENERYATLLKVEAVNNLDPEAAKNRPRFDELTPQFPDRQIRLETTPDELSTRVIDLLAPIGRGQRGLIVAPPKAGKTTLLKKIANAVLKNEPDIKVIVLLIDERPEEVTDFRESVQGAEVIASTFDEPPQNHIRVAEFVHERAKRIVEEGGHVMILLDSITRLARANNLVTPPTGRTLSGGLDSAALYFPKRFLGAARNIRGGGSLTILATALVETGSRMDDVIFEEFKGTGNMELHLSRRLEERRIFPAIDILKSGTRREELLLGEEVTHKMWLLRKVLADMDPAEAMEMLLARLARTKNNKEFL

B-factor: mean 199.11, std 42.9, range [131.24, 353.18]

Organism: Thermus thermophilus (strain ATCC 27634 / DSM 579 / HB8) (NCBI:txid300852)

Foldseek 3Di:
DKDWAWWDADPVQKTKGDDLLLFRDPPIAIEHRVACVVLVADHGERFIAAWAAADVVGPGIYGDTGDDTSNHRSNVRSDADDLVPFDFDAFQQAQDQQFPPDQQLSLVVCLQFGDGFLALEEEEEAPPQDPLVVLLVVLQRCCVSCVQEQEAEEEEAAAVVSQVVCVVVNVPHHYHYDHVVDQLVRVVSSLVSVLSHLSNVQSVQATYEYEYECLLVNQVSLLVVVPDLDDADAQRHHDCSCVVVLVSSLSRGHGPVHYTYYYYYYAHDPHPTVHRVVSVVVNVVRGQFYWYADRVLSVVVQPVRTPRVPGDGHPCCSVDPVLSVVVVVVVCVPCVPPDSNRSSVVSSVQCVVDGPVRSVD/DKDKAFWAADPQQKTWGDDQLLFDDPPIAIEHRPVCVVLVADGRQTFIAAADQADPPDPGGYGDGGDDTSNDRSNVSNDADALVPFDFDAFQQFQDDQFPPDRQLSLVCCLQPGDGQLALEEEEEAPPQDPLVVLVSVLQRCCPSCVQEQEAEEEEQAAVVSQVVCVVSNVPHHYHYDHVVDQLVRVVSSLVSVLSNLSSNQSVQGGYEYEYEDPQVNQVSVLVVQPPLPDADQQRHHPPSLVVVLVSSLSRGHGPVHGTYYYYYYAYDPHPTVSRVVSCVVCVVRGQFYWYADRVQSVVVQRSRTPRVPGHGHPVCSVAPPLRVVVVVVVCVPLVPPDRNRSSVVVSVQCVVDRPVRSSD/DKDWAAWDADPVQKTKGDDLQLADDPPIAIEHRPQCVVLVDDQQATFMAAFAQADPVGPGTGRDTGDDTSNHRSNPSSDADALVPFDFDAFQAFQDQDFPPDQLLSLVCCLQPGDGQLALEEEEEAPPQDPLVVLLVVLQRCCVSCVQEQEAEEAAQAAVVSQVVCVVSNVPHRYHYDHVVDQLVRRVSSLVSVLSVLSNVQSVQGGYEYEYEQLQVNLVSLLVVVPDLDDADAQRHRPCSCVVVLVSSLSRGHGPVHGTYYYYYYAHDPHPTVSRVVSVVVVVVRGQFYWYADRVQVVVPQRPRTPRVPGDGHPVCSVPPPVRVVVVVVVCVPLVPPDSNNSSVVSSVPCVVDGNVRSVD/DWDWFWWDADPVQKTWGADLLLFRDPQIAIEHRPVCVVLVADHGQGFIADFAAADVVGDHTGRDDGDDTSNHRSNVRNDADDLVPFDFDAFQAFQDFAFPPDRQLSLVCCLQPGDGFLALEEEEEAPPQDPLVVLVVVLQRCCVRCVQEQEEEEAEQADVVSQVVCVVSNVPHHYHYDHVVDQLVRVVVSLVSVLSNLSNVQSVQATYEYEYEQLLPNQVSLLVVVDQLDDQDAQRHRPCSVVVSLVSSLSRGHGPVHYTYYYYYYAHDPHPTVRRVVSVVVNVVRGQFYWYADSVQVVVVQVVRTPRVPGHGHPVCSVPPPLSVVVVVVVCVPCVPPDSNRSSVVSSVPCVVDRPVRVSD/DKDKAFWAADPPQKTWGDDLLLFDDPPIAIGHRPQCVVLVDDQAAIAMAAWAAADVVGPGTGRDTGDDTSVHRSVPSNDDDALVPFDFDAFQQAQDQQFPPDQQLSLVVCLQFGDGQLALEEEEEAPPQAPLVVLLVVLQRCCVSCVQEQEEEEEAAADVVSQVVCVVSNVPRRYHYDHVVDQLVRRVVSLVSVLSRLNNHFNVQAGYEYEYEQPLVNQVSLLVVPPDQDDQPAQRHHDCSVVVVLVSSLSRTHGPVHGTYYYYYYAYDPHPTVHRVVSVVVVVVRGQFYWYADRVQSVVVDNRRTPSLPGHGHPCVSVDPVLSVVVVVVLCVVCVPPDSNRSSVVVCVQCVVDHPVRSVD/DWDWFAWDADPVQKTKGDDLLLADDPPIAMGHRPVCVVLVADHLARFTFDFDPADPVDPGTHHDDDDDTNNHRSNCNSDADALVPFDFDAFQAFQDFQAPPDQQLSLVVCLQPGHGQLALEEEEEAPPQDPLVVLVVVLQRCCVSCVQEQEEEEAEQADVVSQVVCVVSNVPHSYHYDHVVDQLVRVVSSLVSVLSNLSNVQSVQGGYEYEYEDLLVNLVSLQVVVDDLPDAPAQRHRPCSVVVVLVSSLSRGHGPVHGTYYYYYYAHDPHPTVHRVVSVVVVVVRGQFYWYADRVQVVVVQPVRTPRVPGHGHPCCSVPPPLRVVVVVVVCVPLVPDDSNVSSVVSSVPCVPDHPVVVVD

InterPro domains:
  IPR000194 ATPase, F1/V1/A1 complex, alpha/beta subunit, nucleotide-binding domain [PF00006] (165-370)
  IPR003593 AAA+ ATPase domain [SM00382] (176-362)
  IPR004665 Transcription termination factor Rho [MF_01884] (1-426)
  IPR004665 Transcription termination factor Rho [PTHR46425] (11-424)
  IPR004665 Transcription termination factor Rho [TIGR00767] (14-423)
  IPR011112 Rho termination factor-like, N-terminal [PF07498] (16-58)
  IPR011112 Rho termination factor-like, N-terminal [SM00959] (16-57)
  IPR011113 Rho termination factor, RNA-binding domain [PF07497] (62-134)
  IPR011113 Rho termination factor, RNA-binding domain [PS51856] (59-132)
  IPR011113 Rho termination factor, RNA-binding domain [cd04459] (62-127)
  IPR012340 Nucleic acid-binding, OB-fold [G3DSA:2.40.50.140] (10-138)
  IPR012340 Nucleic acid-binding, OB-fold [SSF50249] (62-134)
  IPR027417 P-loop containing nucleoside triphosphate hydrolase [G3DSA:3.40.50.300] (139-426)
  IPR027417 P-loop containing nucleoside triphosphate hydrolase [SSF52540] (100-378)
  IPR036269 Rho termination factor, N-terminal domain superfamily [SSF68912] (13-57)
  IPR041703 Transcription termination factor Rho, ATP binding domain [cd01128] (162-411)

Radius of gyration: 42.08 Å; Cα contacts (8 Å, |Δi|>4): 4184; chains: 6; bounding box: 118×115×72 Å

Secondary structure (DSSP, 8-state):
--EEEE-EE-TTS-EEE--TTSS--TT-EEE-HHHHHHHT--TT-EEEEEEEPPPTT-SS-EEEE-S-BTTB-HHHHTS---GGGS-EE---SB-----STTHHHHHHHHHHS--BTT-BEEEEE-TTSS-HHHHHHHHHHHHHH-TTSEEEEEEEEE-HHHHHHHHHHSTTSEEEEEETTS-HHHHHHHHHHHHHHHHHHHTTT-EEEEEEE-HHHHHHHHHHH----SSB-TTS-BSSTTHHHHHHHHT-EEETTS-EEEEEEEEE--SSSHHHHHHHHHHHTT-SEEEEB-HHHHHTT-SS-B-TTT-EES-HHHHS-HHHHHHHHHHHHHHTTS-HHHHHHHHHHHHTTS-HHHHH-/--EEE--EE-TTS-EEE--TTSS--TT-EEE-HHHHHHHT--TT--EEE------TT-SS------S-BTTB-HHHHTS---GGGS-EE---SB------TTTTHHHHHHHHS--BTT-BEEEE--SSSS-HHHHHHHHHHHHHH-TTSEEEEEEEEE-HHHHHHHHHHTTTSEEEEEETTS-HHHHHHHHHHHHHHHHHHHTTT-EEEEEEE-HHHHHHHHHHH----SS--TTS--TTTTHHHHHHHHT-EEETTS-EEEEEEEE---SSSHHHHHHHHHHHTTSSEEEEB-HHHHHTT-SS-B-TTT-EES-HHHHS-HHHHHHHHHHHHHHTSS-HHHHHHHHHHHHTTS-HHHHH-/--EEE--EE-TTS-EEE--TTSS--TT-EEE-HHHHHHHT--SSS-EEEEEEPPPTT-SS-EEEE---BTTB-HHHHTS---GGGS-EE---SB-----STTHHHHHHHHHHS--BTT-BEEEEE-SSSS-HHHHHHHHHHHHHH-TTSEEEEEEEEE-HHHHHHHHHHSTTSEEEEEETTS-HHHHHHHHHHHHHHHHHHHTTT-EEEEEEE-HHHHHHHHHHHS---SSB-TTS-BTGGGHHHHHHHHT-EEETTS-EEEEEEEEE--SSSHHHHHHHHHHHTT-SEEEEB-HHHHHTT-SS-B-TTT-EES-HHHHS-HHHHHHHHHHHHHHTSS-HHHHHHHHHHHGGGS-HHHHH-/--EEEE-EE-TTS-EEE--TTSS--TT-EEE-HHHHHHHT--TT-EEEE--BPPPTT-SS-B------BTTB-HHHHTS---GGGS-EE---SB-----STTHHHHHHHHHHS--BTT-BEEEEE-TTSS-HHHHHHHHHHHHHH-TTSEEEEEEEEE-HHHHHHHHHHSTTSEEEEEETTS-HHHHHHHHHHHHHHHHHHHTTT-EEEEEEE-HHHHHHHHHHH----SSB-TTS-BTGGGHHHHHHHHT-EEETTS-EEEEEEEEE--SSSHHHHHHHHHHHTT-SEEEEB-HHHHHTT-SS-B-TTT-EES-HHHHS-HHHHHHHHHHHHHHTTS-HHHHHHHHHHHHTTS-HHHHH-/--EEE--EE-TTS-EE---TTSS--TT--EE-HHHHHHHT--SSS-EEE--BPPPTT-SS-B----S-BTTB-HHHHTS---GGGS-EE---SB-----STTHHHHHHHHHHS--BTT-BEEEE--SSSS-HHHHHHHHHHHHHH-TTSEEEEEEEEE-HHHHHHHHHHSTTSEEEEEETTS-HHHHHHHHHHHHHHHHHHHTTT-EEEEEEE-HHHHHHHHHHH----SS-BTTTB-SSTTHHHHHHHHT-EEETTS-EEEEEEEE---SSSHHHHHHHHHHHTT-SEEEEB-HHHHHTT-SS-B-TTT-EES-STTTS-HHHHHHHHHHHHHHTTS-HHHHHHHHHHHHTTS-HHHHH-/---EEEEEE-TTS-EEE--TTSS--TT-EEE-HHHHHHHT--TTSEEE---B-PPTT-SS-B------BTTB-HHHHTS---GGGS-EE---SB-----STTHHHHHHHHHHS--BTT-BEEEEE-TTSS-HHHHHHHHHHHHHH-TTSEEEEEEEEE-HHHHHHHHHHSTTSEEEEEETTS-HHHHHHHHHHHHHHHHHHHHTT-EEEEEEE-HHHHHHHHHHH----SSPBTTTB-TGGGHHHHHHHHT-EEETTS-EEEEEEEEE--SSSHHHHHHHHHHHTT-SEEEEB-HHHHHTT-SS-B-TTT-EES-HHHHS-HHHHHHHHHHHHHGGGS-HHHHHHHHHHHHTTS-HHHHH-

Solvent-accessible surface area: 95960 Å² total; per-residue (Å²): 134,81,37,139,2,34,11,88,81,27,181,112,26,87,0,72,5,17,37,120,93,30,57,121,70,98,174,43,25,36,1,39,33,51,22,30,170,88,33,56,28,55,54,5,4,53,11,5,3,35,11,52,101,69,138,164,143,49,192,103,34,23,22,104,103,14,112,32,5,20,110,106,88,8,115,63,11,128,122,56,87,110,2,69,111,24,62,17,30,18,8,75,125,77,11,170,48,102,18,116,76,50,86,34,12,10,23,1,16,23,34,27,3,13,19,0,41,2,6,2,0,2,4,2,0,0,9,48,5,31,25,23,56,18,1,52,90,19,6,50,10,18,54,131,48,47,115,100,12,67,7,1,3,0,2,0,28,26,11,11,6,18,25,14,30,9,137,82,34,18,148,75,18,58,28,7,31,8,21,20,33,72,61,37,108,36,8,33,94,8,1,60,48,1,11,62,18,0,13,9,37,2,6,81,38,25,38,4,3,2,0,0,3,1,3,0,21,7,0,34,4,13,17,95,50,19,120,87,51,54,59,62,26,14,8,16,0,3,18,47,8,3,60,127,7,42,93,5,0,2,3,0,27,7,10,127,74,12,3,2,1,1,1,3,0,1,0,8,15,95,3,61,10,115,20,2,53,7,1,21,27,23,2,9,16,5,4,11,4,7,8,20,10,20,65,160,7,30,28,129,50,29,94,7,4,1,23,42,88,123,4,10,14,47,61,27,81,73,20,28,42,139,113,40,56,115,62,31,75,88,61,59,94,66,25,68,120,64,86,71,9,120,4,1,73,90,15,77,56,77,0,63,169,48,67,46,71,121,55,100,149,144,96,38,147,2,42,7,98,87,36,184,113,16,96,0,60,8,35,32,119,98,22,52,119,68,100,182,42,24,24,7,36,36,50,19,25,175,90,28,50,28,44,49,2,0,38,12,10,3,29,9,42,118,65,155,157,138,47,198,127,45,34,19,105,104,17,108,38,4,15,110,115,88,11,110,68,11,129,125,57,92,109,2,68,104,28,62,17,32,14,10,77,132,78,12,160,47,101,14,114,68,62,75,45,12,5,23,3,10,24,41,30,3,13,18,0,43,1,7,2,0,0,5,1,0,0,5,45,4,28,29,23,51,16,0,54,82,21,7,47,8,21,54,133,52,45,114,102,12,61,6,0,3,0,2,0,33,15,11,14,5,18,24,15,26,10,135,86,32,16,147,77,20,54,24,9,26,8,22,24,43,69,53,42,114,34,10,48,92,6,3,64,53,0,13,57,4,0,12,10,26,2,9,77,38,26,34,4,3,2,0,0,4,5,3,0,24,9,0,27,3,9,10,89,56,8,104,74,14,67,72,81,35,20,11,10,0,1,35,62,11,7,58,119,12,34,88,8,0,2,3,0,27,7,10,128,77,13,2,2,1,2,1,3,0,0,0,1,15,92,4,65,11,115,13,1,53,12,0,20,24,35,3,9,19,3,3,11,4,4,7,20,9,18,64,163,12,29,36,127,69,30,102,8,3,2,22,49,90,114,6,11,20,53,62,34,73,69,19,23,45,144,112,46,55,118,38,26,95,90,56,53,105,69,36,65,112,59,90,63,11,124,6,8,77,94,15,81,59,81,20,52,172,52,78,50,68,122,60,89,150,110,110,40,144,2,46,18,90,93,29,190,114,28,87,0,65,9,29,32,116,99,8,64,150,71,102,194,46,14,25,3,37,43,51,19,15,171,85,27,48,27,76,48,0,1,23,5,1,4,24,4,55,106,70,146,166,138,52,198,124,28,24,12,105,99,13,104,27,1,12,105,113,93,7,112,67,11,131,126,61,89,103,4,67,104,27,61,16,33,16,10,82,131,83,8,168,34,98,14,118,78,56,71,43,10,9,22,4,20,21,30,38,5,14,13,0,41,3,7,4,0,1,4,1,0,0,6,51,3,23,25,24,57,15,1,55,78,19,6,51,13,16,56,134,47,43,116,98,10,72,6,0,2,0,2,0,34,16,15,10,5,20,27,14,29,12,136,87,32,16,147,74,18,61,26,12,29,8,21,22,34,69,56,41,110,38,8,31,111,10,1,59,55,0,11,72,4,0,17,7,32,3,17,76,39,26,31,3,3,1,0,0,5,3,1,0,22,8,0,29,4,9,9,96,48,21,124,94,35,64,58,68,27,21,9,12,0,3,22,50,1,4,67,117,6,39,96,5,0,3,4,0,25,8,13,124,76,16,3,2,0,1,0,4,0,2,0,7,16,103,3,62,8,112,12,1,58,11,0,19,23,30,2,8,15,3,3,13,4,4,16,23,10,19,65,162,7,34,43,116,64,16,90,5,4,2,18,56,96,119,9,11,18,49,58,30,71,68,23,26,44,146,110,48,52,114,47,27,86,92,61,62,112,72,51,62,114,64,92,70,20,126,11,3,69,101,22,81,64,85,21,43,163,52,53,41,64,123,62,103,148,132,82,55,159,3,45,15,96,76,40,187,111,24,91,0,67,8,22,36,117,97,38,60,118,70,98,181,34,23,29,4,34,34,48,20,31,172,90,25,54,30,48,56,10,2,46,13,6,2,40,10,52,94,70,136,166,141,50,192,97,27,18,21,112,102,14,115,32,6,15,114,110,90,9,118,62,12,135,124,65,87,115,2,73,105,23,61,18,31,17,9,75,117,81,8,166,48,108,16,112,77,52,87,30,8,9,27,0,14,24,21,28,3,12,14,0,41,3,8,3,0,1,5,1,0,1,7,50,2,26,28,23,54,12,1,54,82,20,6,47,12,13,56,130,47,44,114,100,12,69,7,1,2,0,2,0,30,18,17,12,6,21,25,13,29,9,132,85,35,15,148,76,18,55,26,2,28,8,21,19,35,70,56,33,112,36,6,35,98,10,2,63,55,3,10,58,16,1,13,12,34,2,10,76,38,27,36,3,3,2,0,0,5,1,1,0,17,7,0,28,2,12,22,98,51,12,116,98,26,60,61,69,23,14,5,17,0,5,13,49,7,6,58,127,7,45,92,6,0,2,3,0,26,5,10,120,75,12,3,2,1,1,0,4,0,2,0,10,12,99,2,61,8,111,17,1,53,8,0,17,25,28,5,8,10,5,3,13,4,4,8,22,8,21,67,159,9,46,31,117,55,18,98,6,4,0,21,40,94,124,6,10,17,47,57,24,78,73,23,24,43,141,113,48,52,112,47,20,76,93,40,62,98,58,23,72,114,59,89,64,12,123,3,2,70,91,10,84,57,77,1,64,170,52,68,51,77,125,53,100,150,142,97,41,140,4,42,34,76,114,3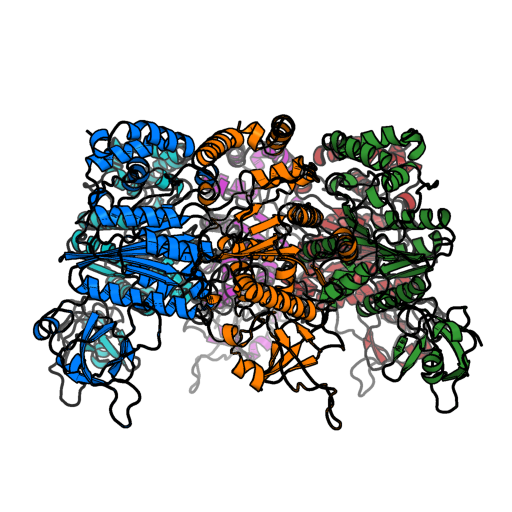6,179,114,36,86,1,47,17,34,39,115,99,35,50,116,65,104,174,39,35,31,9,40,49,50,22,30,176,95,30,57,31,91,31,0,1,44,12,3,8,29,11,49,107,68,144,165,140,57,194,98,26,16,26,112,110,15,115,27,2,8,88,102,89,14,118,67,9,145,123,70,98,99,4,76,104,31,59,16,34,15,7,80,122,84,8,170,45,105,16,116,75,50,87,36,8,10,27,2,12,24,34,19,2,12,16,2,42,1,5,3,0,0,5,1,0,0,9,50,2,21,25,32,51,10,1,55,74,19,6,47,9,16,54,128,47,43,116,99,9,64,6,1,3,0,3,0,27,20,10,12,5,19,26,15,28,10,134,86,33,16,145,74,17,57,24,0,23,7,20,24,37,70,54,38,109,38,10,34,90,7,1,61,43,2,14,74,12,0,20,12,26,3,19,77,40,28,35,3,2,1,0,0,8,1,2,0,17,7,0,28,3,11,15,97,57,16,122,84,38,63,74,64,32,16,5,16,0,3,33,59,8,4,60,120,8,35,102,8,0,2,5,0,26,6,8,120,75,11,3,2,0,1,1,3,0,2,0,8,15,94,4,63,14,108,14,1,54,9,0,18,23,32,2,7,17,3,4,9,3,2,8,22,8,20,68,164,7,25,39,144,71,21,86,5,6,1,21,33,86,120,4,15,14,48,54,28,91,72,29,32,38,143,113,39,51,127,65,27,65,96,49,44,103,60,18,76,126,64,88,68,3,112,3,4,84,83,8,79,64,83,21,47,172,52,70,51,70,122,59,104,146,22,103,53,149,2,33,21,91,88,34,186,116,30,86,1,53,8,18,40,118,95,14,62,145,68,100,188,36,21,25,1,39,42,50,25,32,172,83,37,52,36,50,45,5,3,56,12,10,1,83,30,44,119,77,148,162,140,46,199,111,23,25,17,130,112,18,130,42,4,19,124,116,89,5,106,60,13,132,124,60,91,117,2,76,106,30,63,14,35,16,10,83,112,82,5,166,41,109,13,122,83,58,87,38,12,14,24,3,17,24,20,30,5,20,10,0,43,2,5,2,0,1,3,1,0,0,7,50,2,25,25,22,52,17,2,54,96,19,6,50,15,7,54,131,41,45,114,98,10,62,6,1,3,0,1,0,34,16,15,11,6,21,25,13,29,10,136,89,33,17,147,76,18,64,27,14,30,9,21,22,37,69,56,40,106,37,9,32,110,12,0,55,52,0,10,62,14,0,14,19,33,2,10,77,41,26,33,4,3,1,0,0,4,3,2,0,22,6,0,32,4,6,9,77,59,19,128,86,22,65,60,60,33,18,7,14,0,3,20,49,0,5,66,109,5,41,95,4,0,3,4,0,27,6,10,121,76,13,3,2,1,1,1,4,0,0,0,9,13,95,5,61,8,110,7,2,55,12,0,20,22,30,4,11,15,4,4,11,4,6,10,22,10,20,69,161,3,34,33,99,58,15,97,6,3,0,14,61,88,122,8,9,14,50,62,26,74,72,24,19,46,147,110,49,46,113,38,24,79,93,50,66,106,72,46,52,106,69,98,72,24,122,9,3,68,94,17,80,68,85,19,44,153,54,62,47,72,126,62,100,148

Nearest PDB structures (foldseek):
  8hsr-assembly1_B  TM=9.644E-01  e=2.487E-63  Thermus thermophilus HB8
  3ice-assembly1_B  TM=9.562E-01  e=1.015E-45  Escherichia coli K-12
  3ice-assembly1_C  TM=9.492E-01  e=2.868E-45  Escherichia coli K-12
  5jjk-assembly1_E  TM=9.392E-01  e=4.212E-44  Escherichia coli O157:H7
  5jjk-assembly1_A  TM=9.353E-01  e=1.140E-42  Escherichia coli O157:H7